Protein 3S6G (pdb70)

B-factor: mean 82.11, std 34.6, range [12.74, 458.79]

Structure (mmCIF, N/CA/C/O backbone):
data_3S6G
#
_entry.id   3S6G
#
_cell.length_a   113.426
_cell.length_b   117.470
_cell.length_c   149.297
_cell.angle_alpha   90.00
_cell.angle_beta   90.00
_cell.angle_gamma   90.00
#
_symmetry.space_group_name_H-M   'P 21 21 21'
#
loop_
_entity.id
_entity.type
_entity.pdbx_description
1 polymer 'N-acetylglutamate kinase / N-acetylglutamate synthase'
2 non-polymer 'MALONATE ION'
3 non-polymer 1,2-ETHANEDIOL
4 non-polymer 'SULFATE ION'
5 non-polymer 'COENZYME A'
6 water water
#
loop_
_atom_site.group_PDB
_atom_site.id
_atom_site.type_symbol
_atom_site.label_atom_id
_atom_site.label_alt_id
_atom_site.label_comp_id
_atom_site.label_asym_id
_atom_site.label_entity_id
_atom_site.label_seq_id
_atom_site.pdbx_PDB_ins_code
_atom_site.Cartn_x
_atom_site.Cartn_y
_atom_site.Cartn_z
_atom_site.occupancy
_atom_site.B_iso_or_equiv
_atom_site.auth_seq_id
_atom_site.auth_comp_id
_atom_site.auth_asym_id
_atom_site.auth_atom_id
_atom_site.pdbx_PDB_model_num
ATOM 1 N N . ALA A 1 25 ? 47.843 6.339 79.800 1.00 138.66 5 ALA A N 1
ATOM 2 C CA . ALA A 1 25 ? 46.896 5.224 79.833 1.00 135.77 5 ALA A CA 1
ATOM 3 C C . ALA A 1 25 ? 46.309 4.906 78.452 1.00 126.24 5 ALA A C 1
ATOM 4 O O . ALA A 1 25 ? 46.341 3.753 78.022 1.00 115.95 5 ALA A O 1
ATOM 6 N N . PRO A 1 26 ? 45.771 5.929 77.754 1.00 123.30 6 PRO A N 1
ATOM 7 C CA . PRO A 1 26 ? 45.203 5.742 76.412 1.00 121.51 6 PRO A CA 1
ATOM 8 C C . PRO A 1 26 ? 46.163 5.076 75.418 1.00 125.71 6 PRO A C 1
ATOM 9 O O . PRO A 1 26 ? 45.713 4.479 74.436 1.00 119.34 6 PRO A O 1
ATOM 13 N N . GLY A 1 27 ? 47.465 5.189 75.672 1.00 131.56 7 GLY A N 1
ATOM 14 C CA . GLY A 1 27 ? 48.474 4.602 74.807 1.00 127.65 7 GLY A CA 1
ATOM 15 C C . GLY A 1 27 ? 48.503 3.089 74.904 1.00 120.55 7 GLY A C 1
ATOM 16 O O . GLY A 1 27 ? 48.444 2.400 73.890 1.00 120.14 7 GLY A O 1
ATOM 17 N N . VAL A 1 28 ? 48.595 2.571 76.126 1.00 117.13 8 VAL A N 1
ATOM 18 C CA . VAL A 1 28 ? 48.575 1.129 76.359 1.00 113.32 8 VAL A CA 1
ATOM 19 C C . VAL A 1 28 ? 47.178 0.529 76.162 1.00 115.06 8 VAL A C 1
ATOM 20 O O . VAL A 1 28 ? 47.050 -0.592 75.665 1.00 118.04 8 VAL A O 1
ATOM 24 N N . ARG A 1 29 ? 46.147 1.285 76.557 1.00 112.90 9 ARG A N 1
ATOM 25 C CA . ARG A 1 29 ? 44.739 0.854 76.505 1.00 106.97 9 ARG A CA 1
ATOM 26 C C . ARG A 1 29 ? 44.294 0.373 75.114 1.00 100.27 9 ARG A C 1
ATOM 27 O O . ARG A 1 29 ? 43.626 -0.674 74.999 1.00 84.82 9 ARG A O 1
ATOM 35 N N . GLN A 1 30 ? 44.653 1.149 74.082 1.00 99.29 10 GLN A N 1
ATOM 36 C CA . GLN A 1 30 ? 44.511 0.748 72.671 1.00 104.86 10 GLN A CA 1
ATOM 37 C C . GLN A 1 30 ? 45.138 -0.613 72.302 1.00 93.71 10 GLN A C 1
ATOM 38 O O . GLN A 1 30 ? 44.465 -1.467 71.724 1.00 88.99 10 GLN A O 1
ATOM 44 N N . THR A 1 31 ? 46.428 -0.800 72.586 1.00 83.63 11 THR A N 1
ATOM 45 C CA . THR A 1 31 ? 47.077 -2.042 72.187 1.00 90.88 11 THR A CA 1
ATOM 46 C C . THR A 1 31 ? 46.451 -3.216 72.922 1.00 92.15 11 THR A C 1
ATOM 47 O O . THR A 1 31 ? 46.024 -4.182 72.297 1.00 98.11 11 THR A O 1
ATOM 51 N N . ILE A 1 32 ? 46.374 -3.127 74.244 1.00 86.25 12 ILE A N 1
ATOM 52 C CA . ILE A 1 32 ? 45.774 -4.209 75.006 1.00 84.70 12 ILE A CA 1
ATOM 53 C C . ILE A 1 32 ? 44.426 -4.636 74.406 1.00 71.95 12 ILE A C 1
ATOM 54 O O . ILE A 1 32 ? 44.175 -5.826 74.258 1.00 64.33 12 ILE A O 1
ATOM 59 N N . VAL A 1 33 ? 43.582 -3.672 74.037 1.00 67.45 13 VAL A N 1
ATOM 60 C CA . VAL A 1 33 ? 42.319 -3.973 73.358 1.00 66.84 13 VAL A CA 1
ATOM 61 C C . VAL A 1 33 ? 42.491 -4.634 71.976 1.00 68.05 13 VAL A C 1
ATOM 62 O O . VAL A 1 33 ? 41.755 -5.560 71.652 1.00 79.44 13 VAL A O 1
ATOM 66 N N . GLN A 1 34 ? 43.439 -4.177 71.163 1.00 63.86 14 GLN A N 1
ATOM 67 C CA . GLN A 1 34 ? 43.618 -4.786 69.844 1.00 72.55 14 GLN A CA 1
ATOM 68 C C . GLN A 1 34 ? 43.860 -6.284 69.979 1.00 73.24 14 GLN A C 1
ATOM 69 O O . GLN A 1 34 ? 43.175 -7.100 69.357 1.00 78.98 14 GLN A O 1
ATOM 75 N N . LEU A 1 35 ? 44.831 -6.643 70.805 1.00 65.35 15 LEU A N 1
ATOM 76 C CA . LEU A 1 35 ? 45.010 -8.030 71.174 1.00 74.36 15 LEU A CA 1
ATOM 77 C C . LEU A 1 35 ? 43.663 -8.640 71.530 1.00 70.07 15 LEU A C 1
ATOM 78 O O . LEU A 1 35 ? 43.144 -9.497 70.833 1.00 69.22 15 LEU A O 1
ATOM 83 N N . LEU A 1 36 ? 43.102 -8.164 72.627 1.00 67.13 16 LEU A N 1
ATOM 84 C CA . LEU A 1 36 ? 41.893 -8.723 73.185 1.00 62.41 16 LEU A CA 1
ATOM 85 C C . LEU A 1 36 ? 40.732 -8.788 72.209 1.00 55.40 16 LEU A C 1
ATOM 86 O O . LEU A 1 36 ? 39.844 -9.603 72.373 1.00 52.68 16 LEU A O 1
ATOM 91 N N . SER A 1 37 ? 40.741 -7.946 71.189 1.00 51.27 17 SER A N 1
ATOM 92 C CA . SER A 1 37 ? 39.650 -7.948 70.231 1.00 61.67 17 SER A CA 1
ATOM 93 C C . SER A 1 37 ? 39.483 -9.323 69.580 1.00 65.18 17 SER A C 1
ATOM 94 O O . SER A 1 37 ? 38.367 -9.824 69.400 1.00 73.37 17 SER A O 1
ATOM 97 N N . HIS A 1 38 ? 40.602 -9.953 69.259 1.00 56.77 18 HIS A N 1
ATOM 98 C CA . HIS A 1 38 ? 40.562 -11.170 68.479 1.00 52.81 18 HIS A CA 1
ATOM 99 C C . HIS A 1 38 ? 40.574 -12.384 69.366 1.00 63.51 18 HIS A C 1
ATOM 100 O O . HIS A 1 38 ? 40.774 -13.490 68.883 1.00 75.23 18 HIS A O 1
ATOM 115 N N . ARG A 1 40 ? 38.446 -14.874 72.214 1.00 69.95 20 ARG A N 1
ATOM 116 C CA . ARG A 1 40 ? 37.072 -15.331 72.360 1.00 72.92 20 ARG A CA 1
ATOM 117 C C . ARG A 1 40 ? 36.316 -14.473 73.362 1.00 81.75 20 ARG A C 1
ATOM 118 O O . ARG A 1 40 ? 35.142 -14.151 73.157 1.00 89.98 20 ARG A O 1
ATOM 126 N N . ASP A 1 41 ? 36.993 -14.107 74.445 1.00 74.31 21 ASP A N 1
ATOM 127 C CA . ASP A 1 41 ? 36.397 -13.264 75.476 1.00 66.40 21 ASP A CA 1
ATOM 128 C C . ASP A 1 41 ? 36.905 -11.832 75.400 1.00 67.33 21 ASP A C 1
ATOM 129 O O . ASP A 1 41 ? 36.918 -11.121 76.407 1.00 69.16 21 ASP A O 1
ATOM 134 N N . GLY A 1 42 ? 37.334 -11.407 74.217 1.00 61.95 22 GLY A N 1
ATOM 135 C CA . GLY A 1 42 ? 37.840 -10.056 74.058 1.00 65.24 22 GLY A CA 1
ATOM 136 C C . GLY A 1 42 ? 36.820 -8.963 74.344 1.00 63.08 22 GLY A C 1
ATOM 137 O O . GLY A 1 42 ? 37.122 -7.995 75.042 1.00 60.34 22 GLY A O 1
ATOM 138 N N . LYS A 1 43 ? 35.623 -9.128 73.786 1.00 59.03 23 LYS A N 1
ATOM 139 C CA . LYS A 1 43 ? 34.503 -8.234 74.008 1.00 56.84 23 LYS A CA 1
ATOM 140 C C . LYS A 1 43 ? 34.352 -7.853 75.480 1.00 59.38 23 LYS A C 1
ATOM 141 O O . LYS A 1 43 ? 34.548 -6.705 75.845 1.00 65.87 23 LYS A O 1
ATOM 147 N N . GLU A 1 44 ? 34.034 -8.806 76.332 1.00 58.60 24 GLU A N 1
ATOM 148 C CA . GLU A 1 44 ? 33.716 -8.456 77.712 1.00 70.35 24 GLU A CA 1
ATOM 149 C C . GLU A 1 44 ? 34.882 -7.801 78.431 1.00 67.31 24 GLU A C 1
ATOM 150 O O . GLU A 1 44 ? 34.683 -6.914 79.264 1.00 67.84 24 GLU A O 1
ATOM 156 N N . ILE A 1 45 ? 36.100 -8.234 78.122 1.00 68.46 25 ILE A N 1
ATOM 157 C CA . ILE A 1 45 ? 37.275 -7.623 78.742 1.00 54.44 25 ILE A CA 1
ATOM 158 C C . ILE A 1 45 ? 37.434 -6.194 78.225 1.00 48.19 25 ILE A C 1
ATOM 159 O O . ILE A 1 45 ? 37.577 -5.256 79.011 1.00 49.81 25 ILE A O 1
ATOM 164 N N . ARG A 1 46 ? 37.390 -6.021 76.908 1.00 44.25 26 ARG A N 1
ATOM 165 C CA . ARG A 1 46 ? 37.398 -4.676 76.336 1.00 49.63 26 ARG A CA 1
ATOM 166 C C . ARG A 1 46 ? 36.385 -3.766 77.041 1.00 56.90 26 ARG A C 1
ATOM 167 O O . ARG A 1 46 ? 36.590 -2.554 77.133 1.00 64.12 26 ARG A O 1
ATOM 175 N N . GLU A 1 47 ? 35.301 -4.355 77.547 1.00 47.81 27 GLU A N 1
ATOM 176 C CA . GLU A 1 47 ? 34.207 -3.563 78.069 1.00 50.04 27 GLU A CA 1
ATOM 177 C C . GLU A 1 47 ? 34.454 -3.145 79.502 1.00 57.25 27 GLU A C 1
ATOM 178 O O . GLU A 1 47 ? 34.108 -2.029 79.894 1.00 56.57 27 GLU A O 1
ATOM 184 N N . TYR A 1 48 ? 35.072 -4.026 80.280 1.00 54.00 28 TYR A N 1
ATOM 185 C CA . TYR A 1 48 ? 35.526 -3.645 81.611 1.00 52.75 28 TYR A CA 1
ATOM 186 C C . TYR A 1 48 ? 36.525 -2.488 81.529 1.00 59.29 28 TYR A C 1
ATOM 187 O O . TYR A 1 48 ? 36.481 -1.554 82.338 1.00 67.2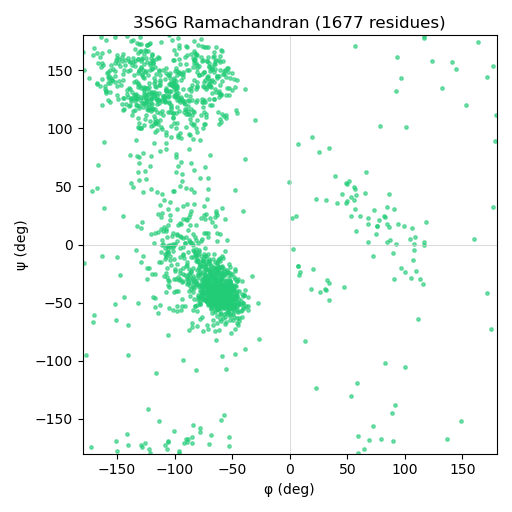3 28 TYR A O 1
ATOM 196 N N . LEU A 1 49 ? 37.430 -2.566 80.554 1.00 54.10 29 LEU A N 1
ATOM 197 C CA . LEU A 1 49 ? 38.496 -1.581 80.399 1.00 61.70 29 LEU A CA 1
ATOM 198 C C . LEU A 1 49 ? 37.967 -0.180 80.128 1.00 69.23 29 LEU A C 1
ATOM 199 O O . LEU A 1 49 ? 38.332 0.779 80.807 1.00 80.68 29 LEU A O 1
ATOM 204 N N . HIS A 1 50 ? 37.118 -0.069 79.122 1.00 61.67 30 HIS A N 1
ATOM 205 C CA . HIS A 1 50 ? 36.469 1.186 78.810 1.00 62.72 30 HIS A CA 1
ATOM 206 C C . HIS A 1 50 ? 35.691 1.714 80.007 1.00 63.97 30 HIS A C 1
ATOM 207 O O . HIS A 1 50 ? 35.647 2.917 80.253 1.00 67.69 30 HIS A O 1
ATOM 214 N N . ARG A 1 51 ? 35.076 0.810 80.752 1.00 56.92 31 ARG A N 1
ATOM 215 C CA . ARG A 1 51 ? 34.308 1.214 81.915 1.00 61.68 31 ARG A CA 1
ATOM 216 C C . ARG A 1 51 ? 35.203 1.929 82.915 1.00 63.55 31 ARG A C 1
ATOM 217 O O . ARG A 1 51 ? 34.805 2.917 83.525 1.00 70.08 31 ARG A O 1
ATOM 225 N N . PHE A 1 52 ? 36.424 1.431 83.059 1.00 64.21 32 PHE A N 1
ATOM 226 C CA . PHE A 1 52 ? 37.344 1.964 84.038 1.00 64.69 32 PHE A CA 1
ATOM 227 C C . PHE A 1 52 ? 38.536 2.655 83.397 1.00 82.48 32 PHE A C 1
ATOM 228 O O . PHE A 1 52 ? 39.643 2.621 83.930 1.00 89.93 32 PHE A O 1
ATOM 236 N N . SER A 1 53 ? 38.312 3.296 82.259 1.00 89.04 33 SER A N 1
ATOM 237 C CA . SER A 1 53 ? 39.411 3.946 81.560 1.00 99.91 33 SER A CA 1
ATOM 238 C C . SER A 1 53 ? 39.814 5.275 82.207 1.00 104.46 33 SER A C 1
ATOM 239 O O . SER A 1 53 ? 40.844 5.860 81.863 1.00 103.76 33 SER A O 1
ATOM 242 N N . GLY A 1 54 ? 39.018 5.748 83.158 1.00 103.03 34 GLY A N 1
ATOM 243 C CA . GLY A 1 54 ? 39.293 7.048 83.725 1.00 100.68 34 GLY A CA 1
ATOM 244 C C . GLY A 1 54 ? 39.008 7.245 85.196 1.00 106.31 34 GLY A C 1
ATOM 245 O O . GLY A 1 54 ? 37.903 6.988 85.678 1.00 100.23 34 GLY A O 1
ATOM 246 N N . ILE A 1 55 ? 40.035 7.711 85.898 1.00 117.96 35 ILE A N 1
ATOM 247 C CA . ILE A 1 55 ? 39.904 8.369 87.206 1.00 128.05 35 ILE A CA 1
ATOM 248 C C . ILE A 1 55 ? 38.908 7.776 88.209 1.00 126.76 35 ILE A C 1
ATOM 249 O O . ILE A 1 55 ? 38.266 8.504 88.972 1.00 128.92 35 ILE A O 1
ATOM 254 N N . ASP A 1 56 ? 38.801 6.456 88.214 1.00 105.92 36 ASP A N 1
ATOM 255 C CA . ASP A 1 56 ? 38.047 5.747 89.232 1.00 97.32 36 ASP A CA 1
ATOM 256 C C . ASP A 1 56 ? 38.540 4.311 89.181 1.00 88.77 36 ASP A C 1
ATOM 257 O O . ASP A 1 56 ? 37.808 3.358 89.447 1.00 89.20 36 ASP A O 1
ATOM 262 N N . GLN A 1 57 ? 39.813 4.175 88.830 1.00 78.15 37 GLN A N 1
ATOM 263 C CA . GLN A 1 57 ? 40.399 2.878 88.577 1.00 58.73 37 GLN A CA 1
ATOM 264 C C . GLN A 1 57 ? 40.262 1.998 89.800 1.00 51.68 37 GLN A C 1
ATOM 265 O O . GLN A 1 57 ? 40.211 0.777 89.679 1.00 55.59 37 GLN A O 1
ATOM 271 N N . GLU A 1 58 ? 40.181 2.602 90.979 1.00 40.31 38 GLU A N 1
ATOM 272 C CA . GLU A 1 58 ? 40.044 1.798 92.197 1.00 45.36 38 GLU A CA 1
ATOM 273 C C . GLU A 1 58 ? 38.583 1.379 92.503 1.00 49.21 38 GLU A C 1
ATOM 274 O O . GLU A 1 58 ? 38.293 0.838 93.572 1.00 48.67 38 GLU A O 1
ATOM 280 N N . ARG A 1 59 ? 37.663 1.614 91.574 1.00 42.32 39 ARG A N 1
ATOM 281 C CA . ARG A 1 59 ? 36.268 1.257 91.829 1.00 44.57 39 ARG A CA 1
ATOM 282 C C . ARG A 1 59 ? 35.873 0.051 91.015 1.00 48.94 39 ARG A C 1
ATOM 283 O O . ARG A 1 59 ? 34.696 -0.292 90.925 1.00 58.21 39 ARG A O 1
ATOM 291 N N . PHE A 1 60 ? 36.889 -0.595 90.441 1.00 39.22 40 PHE A N 1
ATOM 292 C CA . PHE A 1 60 ? 36.725 -1.836 89.715 1.00 42.40 40 PHE A CA 1
ATOM 293 C C . PHE A 1 60 ? 36.318 -2.993 90.623 1.00 48.93 40 PHE A C 1
ATOM 294 O O . PHE A 1 60 ? 35.266 -3.592 90.414 1.00 44.19 40 PHE A O 1
ATOM 302 N N . ALA A 1 61 ? 37.133 -3.303 91.631 1.00 39.85 41 ALA A N 1
ATOM 303 C CA . ALA A 1 61 ? 36.893 -4.514 92.405 1.00 40.85 41 ALA A CA 1
ATOM 304 C C . ALA A 1 61 ? 37.516 -4.482 93.773 1.00 44.38 41 ALA A C 1
ATOM 305 O O . ALA A 1 61 ? 38.640 -4.030 93.926 1.00 56.22 41 ALA A O 1
ATOM 307 N N . VAL A 1 62 ? 36.784 -4.971 94.768 1.00 48.57 42 VAL A N 1
ATOM 308 C CA . VAL A 1 62 ? 37.388 -5.337 96.043 1.00 47.77 42 VAL A CA 1
ATOM 309 C C . VAL A 1 62 ? 37.471 -6.852 96.086 1.00 55.39 42 VAL A C 1
ATOM 310 O O . VAL A 1 62 ? 36.460 -7.536 95.941 1.00 52.05 42 VAL A O 1
ATOM 314 N N . ILE A 1 63 ? 38.683 -7.366 96.271 1.00 59.30 43 ILE A N 1
ATOM 315 C CA . ILE A 1 63 ? 38.947 -8.801 96.254 1.00 50.98 43 ILE A CA 1
ATOM 316 C C . ILE A 1 63 ? 39.414 -9.254 97.619 1.00 53.59 43 ILE A C 1
ATOM 317 O O . ILE A 1 63 ? 40.477 -8.842 98.099 1.00 52.84 43 ILE A O 1
ATOM 322 N N . LYS A 1 64 ? 38.589 -10.078 98.252 1.00 50.11 44 LYS A N 1
ATOM 323 C CA . LYS A 1 64 ? 38.908 -10.644 99.551 1.00 58.86 44 LYS A CA 1
ATOM 324 C C . LYS A 1 64 ? 39.559 -12.030 99.387 1.00 69.16 44 LYS A C 1
ATOM 325 O O . LYS A 1 64 ? 39.020 -12.922 98.717 1.00 65.00 44 LYS A O 1
ATOM 331 N N . VAL A 1 65 ? 40.721 -12.217 99.996 1.00 64.05 45 VAL A N 1
ATOM 332 C CA . VAL A 1 65 ? 41.351 -13.516 99.938 1.00 63.80 45 VAL A CA 1
ATOM 333 C C . VAL A 1 65 ? 41.418 -14.156 101.318 1.00 68.77 45 VAL A C 1
ATOM 334 O O . VAL A 1 65 ? 41.933 -13.559 102.275 1.00 63.61 45 VAL A O 1
ATOM 338 N N . GLY A 1 66 ? 40.870 -15.370 101.415 1.00 75.80 46 GLY A N 1
ATOM 339 C CA . GLY A 1 66 ? 40.961 -16.154 102.636 1.00 84.89 46 GLY A CA 1
ATOM 340 C C . GLY A 1 66 ? 42.398 -16.519 103.005 1.00 94.48 46 GLY A C 1
ATOM 341 O O . GLY A 1 66 ? 43.246 -16.757 102.132 1.00 90.24 46 GLY A O 1
ATOM 342 N N . GLY A 1 67 ? 42.673 -16.564 104.306 1.00 100.59 47 GLY A N 1
ATOM 343 C CA . GLY A 1 67 ? 43.996 -16.910 104.805 1.00 98.46 47 GLY A CA 1
ATOM 344 C C . GLY A 1 67 ? 44.633 -18.100 104.108 1.00 91.93 47 GLY A C 1
ATOM 345 O O . GLY A 1 67 ? 45.797 -18.048 103.715 1.00 91.16 47 GLY A O 1
ATOM 346 N N . ALA A 1 68 ? 43.866 -19.175 103.951 1.00 88.65 48 ALA A N 1
ATOM 347 C CA . ALA A 1 68 ? 44.373 -20.386 103.310 1.00 87.35 48 ALA A CA 1
ATOM 348 C C . ALA A 1 68 ? 45.069 -20.070 101.996 1.00 94.20 48 ALA A C 1
ATOM 349 O O . ALA A 1 68 ? 46.269 -20.260 101.862 1.00 107.32 48 ALA A O 1
ATOM 351 N N . VAL A 1 69 ? 44.307 -19.578 101.031 1.00 89.06 49 VAL A N 1
ATOM 352 C CA . VAL A 1 69 ? 44.817 -19.342 99.690 1.00 81.24 49 VAL A CA 1
ATOM 353 C C . VAL A 1 69 ? 46.240 -18.764 99.662 1.00 77.80 49 VAL A C 1
ATOM 354 O O . VAL A 1 69 ? 47.060 -19.218 98.863 1.00 82.35 49 VAL A O 1
ATOM 358 N N . ILE A 1 70 ? 46.550 -17.788 100.521 1.00 70.98 50 ILE A N 1
ATOM 359 C CA . ILE A 1 70 ? 47.901 -17.211 100.517 1.00 83.34 50 ILE A CA 1
ATOM 360 C C . ILE A 1 70 ? 48.930 -18.247 100.994 1.00 101.43 50 ILE A C 1
ATOM 361 O O . ILE A 1 70 ? 50.083 -18.264 100.543 1.00 106.00 50 ILE A O 1
ATOM 366 N N . GLN A 1 71 ? 48.494 -19.114 101.904 1.00 103.89 51 GLN A N 1
ATOM 367 C CA . GLN A 1 71 ? 49.308 -20.222 102.389 1.00 102.68 51 GLN A CA 1
ATOM 368 C C . GLN A 1 71 ? 49.528 -21.253 101.283 1.00 94.98 51 GLN A C 1
ATOM 369 O O . GLN A 1 71 ? 50.663 -21.592 100.936 1.00 89.27 51 GLN A O 1
ATOM 375 N N . ASP A 1 72 ? 48.436 -21.744 100.718 1.00 87.21 52 ASP A N 1
ATOM 376 C CA . ASP A 1 72 ? 48.534 -22.836 99.773 1.00 94.34 52 ASP A CA 1
ATOM 377 C C . ASP A 1 72 ? 48.931 -22.356 98.385 1.00 100.89 52 ASP A C 1
ATOM 378 O O . ASP A 1 72 ? 50.061 -22.599 97.946 1.00 108.53 52 ASP A O 1
ATOM 383 N N . ASP A 1 73 ? 48.024 -21.656 97.709 1.00 92.62 53 ASP A N 1
ATOM 384 C CA . ASP A 1 73 ? 48.271 -21.239 96.332 1.00 90.75 53 ASP A CA 1
ATOM 385 C C . ASP A 1 73 ? 48.712 -19.784 96.162 1.00 84.55 53 ASP A C 1
ATOM 386 O O . ASP A 1 73 ? 48.210 -19.087 95.293 1.00 87.84 53 ASP A O 1
ATOM 391 N N . LEU A 1 74 ? 49.654 -19.328 96.980 1.00 82.36 54 LEU A N 1
ATOM 392 C CA . LEU A 1 74 ? 50.242 -18.001 96.796 1.00 82.85 54 LEU A CA 1
ATOM 393 C C . LEU A 1 74 ? 50.593 -17.764 95.324 1.00 84.06 54 LEU A C 1
ATOM 394 O O . LEU A 1 74 ? 50.171 -16.768 94.735 1.00 88.65 54 LEU A O 1
ATOM 399 N N . PRO A 1 75 ? 51.348 -18.692 94.717 1.00 79.42 55 PRO A N 1
ATOM 400 C CA . PRO A 1 75 ? 51.844 -18.517 93.348 1.00 75.14 55 PRO A CA 1
ATOM 401 C C . PRO A 1 75 ? 50.738 -18.338 92.316 1.00 70.00 55 PRO A C 1
ATOM 402 O O . PRO A 1 75 ? 50.940 -17.610 91.351 1.00 72.38 55 PRO A O 1
ATOM 406 N N . GLY A 1 76 ? 49.601 -19.001 92.504 1.00 62.87 56 GLY A N 1
ATOM 407 C CA . GLY A 1 76 ? 48.473 -18.858 91.591 1.00 63.10 56 GLY A CA 1
ATOM 408 C C . GLY A 1 76 ? 47.676 -17.584 91.846 1.00 73.70 56 GLY A C 1
ATOM 409 O O . GLY A 1 76 ? 47.353 -16.844 90.917 1.00 70.12 56 GLY A O 1
ATOM 410 N N . LEU A 1 77 ? 47.358 -17.345 93.119 1.00 75.04 57 LEU A N 1
ATOM 411 C CA . LEU A 1 77 ? 46.794 -16.086 93.584 1.00 67.29 57 LEU A CA 1
ATOM 412 C C . LEU A 1 77 ? 47.488 -14.902 92.923 1.00 67.71 57 LEU A C 1
ATOM 413 O O . LEU A 1 77 ? 46.832 -14.057 92.283 1.00 62.33 57 LEU A O 1
ATOM 418 N N . ALA A 1 78 ? 48.813 -14.855 93.093 1.00 56.06 58 ALA A N 1
ATOM 419 C CA . ALA A 1 78 ? 49.649 -13.799 92.533 1.00 55.71 58 ALA A CA 1
ATOM 420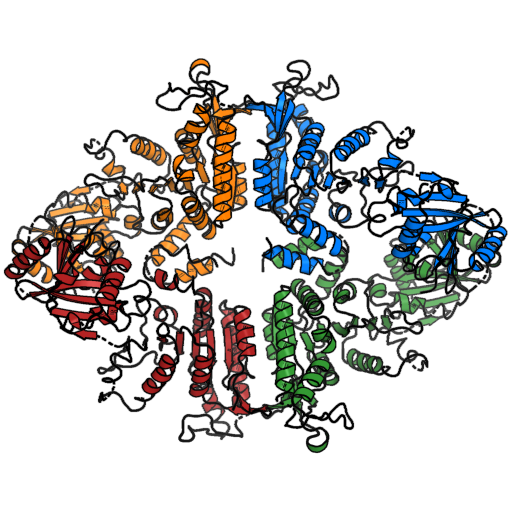 C C . ALA A 1 78 ? 49.485 -13.675 91.016 1.00 61.09 58 ALA A C 1
ATOM 421 O O . ALA A 1 78 ? 49.367 -12.573 90.489 1.00 54.96 58 ALA A O 1
ATOM 423 N N . SER A 1 79 ? 49.479 -14.803 90.313 1.00 65.60 59 SER A N 1
ATOM 424 C CA . SER A 1 79 ? 49.339 -14.769 88.861 1.00 70.50 59 SER A CA 1
ATOM 425 C C . SER A 1 79 ? 47.958 -14.259 88.411 1.00 69.47 59 SER A C 1
ATOM 426 O O . SER A 1 79 ? 47.851 -13.524 87.431 1.00 73.93 59 SER A O 1
ATOM 429 N N . ALA A 1 80 ? 46.911 -14.668 89.117 1.00 62.44 60 ALA A N 1
ATOM 430 C CA . ALA A 1 80 ? 45.565 -14.153 88.884 1.00 60.17 60 ALA A CA 1
ATOM 431 C C . ALA A 1 80 ? 45.529 -12.626 89.000 1.00 63.23 60 ALA A C 1
ATOM 432 O O . ALA A 1 80 ? 45.229 -11.913 88.034 1.00 60.67 60 ALA A O 1
ATOM 434 N N . LEU A 1 81 ? 45.840 -12.130 90.190 1.00 51.75 61 LEU A N 1
ATOM 435 C CA . LEU A 1 81 ? 45.880 -10.694 90.417 1.00 52.90 61 LEU A CA 1
ATOM 436 C C . LEU A 1 81 ? 46.732 -9.948 89.391 1.00 56.31 61 LEU A C 1
ATOM 437 O O . LEU A 1 81 ? 46.407 -8.819 88.999 1.00 61.78 61 LEU A O 1
ATOM 442 N N . ALA A 1 82 ? 47.813 -10.582 88.952 1.00 49.57 62 ALA A N 1
ATOM 443 C CA . ALA A 1 82 ? 48.743 -9.947 88.031 1.00 47.93 62 ALA A CA 1
ATOM 444 C C . ALA A 1 82 ? 48.234 -10.021 86.616 1.00 56.65 62 ALA A C 1
ATOM 445 O O . ALA A 1 82 ? 48.759 -9.362 85.725 1.00 65.84 62 ALA A O 1
ATOM 447 N N . PHE A 1 83 ? 47.220 -10.842 86.394 1.00 61.88 63 PHE A N 1
ATOM 448 C CA . PHE A 1 83 ? 46.612 -10.902 85.072 1.00 61.01 63 PHE A CA 1
ATOM 449 C C . PHE A 1 83 ? 45.693 -9.697 84.916 1.00 57.83 63 PHE A C 1
ATOM 450 O O . PHE A 1 83 ? 45.757 -8.957 83.914 1.00 49.78 63 PHE A O 1
ATOM 458 N N . LEU A 1 84 ? 44.846 -9.508 85.927 1.00 51.84 64 LEU A N 1
ATOM 459 C CA . LEU A 1 84 ? 43.951 -8.371 85.982 1.00 51.05 64 LEU A CA 1
ATOM 460 C C . LEU A 1 84 ? 44.763 -7.105 85.817 1.00 54.18 64 LEU A C 1
ATOM 461 O O . LEU A 1 84 ? 44.400 -6.224 85.051 1.00 58.27 64 LEU A O 1
ATOM 466 N N . GLN A 1 85 ? 45.872 -7.014 86.538 1.00 46.93 65 GLN A N 1
ATOM 467 C CA . GLN A 1 85 ? 46.645 -5.789 86.495 1.00 50.25 65 GLN A CA 1
ATOM 468 C C . GLN A 1 85 ? 47.325 -5.616 85.127 1.00 52.36 65 GLN A C 1
ATOM 469 O O . GLN A 1 85 ? 47.431 -4.506 84.616 1.00 54.00 65 GLN A O 1
ATOM 475 N N . THR A 1 86 ? 47.752 -6.700 84.498 1.00 50.35 66 THR A N 1
ATOM 476 C CA . THR A 1 86 ? 48.398 -6.511 83.209 1.00 63.70 66 THR A CA 1
ATOM 477 C C . THR A 1 86 ? 47.426 -6.009 82.131 1.00 75.61 66 THR A C 1
ATOM 478 O O . THR A 1 86 ? 47.848 -5.323 81.199 1.00 80.81 66 THR A O 1
ATOM 482 N N . VAL A 1 87 ? 46.134 -6.316 82.257 1.00 71.02 67 VAL A N 1
ATOM 483 C CA . VAL A 1 87 ? 45.184 -5.808 81.264 1.00 70.11 67 VAL A CA 1
ATOM 484 C C . VAL A 1 87 ? 44.690 -4.394 81.547 1.00 69.21 67 VAL A C 1
ATOM 485 O O . VAL A 1 87 ? 44.047 -3.797 80.693 1.00 83.13 67 VAL A O 1
ATOM 489 N N . GLY A 1 88 ? 44.981 -3.861 82.732 1.00 56.73 68 GLY A N 1
ATOM 490 C CA . GLY A 1 88 ? 44.591 -2.499 83.065 1.00 46.52 68 GLY A CA 1
ATOM 491 C C . GLY A 1 88 ? 43.614 -2.367 84.218 1.00 57.89 68 GLY A C 1
ATOM 492 O O . GLY A 1 88 ? 43.207 -1.261 84.569 1.00 72.95 68 GLY A O 1
ATOM 493 N N . LEU A 1 89 ? 43.246 -3.492 84.823 1.00 56.78 69 LEU A N 1
ATOM 494 C CA . LEU A 1 89 ? 42.300 -3.505 85.940 1.00 55.17 69 LEU A CA 1
ATOM 495 C C . LEU A 1 89 ? 42.977 -3.557 87.308 1.00 68.93 69 LEU A C 1
ATOM 496 O O . LEU A 1 89 ? 43.672 -4.521 87.626 1.00 77.06 69 LEU A O 1
ATOM 501 N N . THR A 1 90 ? 42.757 -2.537 88.132 1.00 64.24 70 THR A N 1
ATOM 502 C CA . THR A 1 90 ? 43.438 -2.499 89.416 1.00 57.64 70 THR A CA 1
ATOM 503 C C . THR A 1 90 ? 42.549 -2.887 90.591 1.00 50.49 70 THR A C 1
ATOM 504 O O . THR A 1 90 ? 41.745 -2.102 91.067 1.00 59.87 70 THR A O 1
ATOM 508 N N . PRO A 1 91 ? 42.709 -4.123 91.069 1.00 54.67 71 PRO A N 1
ATOM 509 C CA . PRO A 1 91 ? 41.911 -4.652 92.175 1.00 47.91 71 PRO A CA 1
ATOM 510 C C . PRO A 1 91 ? 42.338 -3.990 93.465 1.00 44.76 71 PRO A C 1
ATOM 511 O O . PRO A 1 91 ? 43.435 -3.460 93.546 1.00 46.75 71 PRO A O 1
ATOM 515 N N . VAL A 1 92 ? 41.462 -3.990 94.454 1.00 40.38 72 VAL A N 1
ATOM 516 C CA . VAL A 1 92 ? 41.831 -3.542 95.771 1.00 45.72 72 VAL A CA 1
ATOM 517 C C . VAL A 1 92 ? 41.706 -4.786 96.602 1.00 56.19 72 VAL A C 1
ATOM 518 O O . VAL A 1 92 ? 40.595 -5.221 96.878 1.00 66.30 72 VAL A O 1
ATOM 522 N N . VAL A 1 93 ? 42.841 -5.365 96.983 1.00 60.71 73 VAL A N 1
ATOM 523 C CA . VAL A 1 93 ? 42.887 -6.686 97.624 1.00 59.11 73 VAL A CA 1
ATOM 524 C C . VAL A 1 93 ? 43.005 -6.618 99.147 1.00 59.37 73 VAL A C 1
ATOM 525 O O . VAL A 1 93 ? 43.785 -5.836 99.676 1.00 66.76 73 VAL A O 1
ATOM 529 N N . VAL A 1 94 ? 42.222 -7.434 99.846 1.00 55.48 74 VAL A N 1
ATOM 530 C CA . VAL A 1 94 ? 42.237 -7.448 101.308 1.00 60.57 74 VAL A CA 1
ATOM 531 C C . VAL A 1 94 ? 42.476 -8.861 101.781 1.00 67.92 74 VAL A C 1
ATOM 532 O O . VAL A 1 94 ? 41.836 -9.789 101.295 1.00 79.29 74 VAL A O 1
ATOM 536 N N . HIS A 1 95 ? 43.374 -9.030 102.743 1.00 72.20 75 HIS A N 1
ATOM 537 C CA . HIS A 1 95 ? 43.692 -10.356 103.256 1.00 73.06 75 HIS A CA 1
ATOM 538 C C . HIS A 1 95 ? 43.797 -10.321 104.770 1.00 82.92 75 HIS A C 1
ATOM 539 O O . HIS A 1 95 ? 44.098 -9.279 105.355 1.00 73.72 75 HIS A O 1
ATOM 546 N N . GLY A 1 96 ? 43.551 -11.464 105.403 1.00 98.33 76 GLY A N 1
ATOM 547 C CA . GLY A 1 96 ? 43.644 -11.565 106.849 1.00 106.19 76 GLY A CA 1
ATOM 548 C C . GLY A 1 96 ? 44.350 -12.831 107.296 1.00 111.87 76 GLY A C 1
ATOM 549 O O . GLY A 1 96 ? 43.838 -13.551 108.158 1.00 111.60 76 GLY A O 1
ATOM 550 N N . GLY A 1 97 ? 45.520 -13.087 106.705 1.00 112.45 77 GLY A N 1
ATOM 551 C CA . GLY A 1 97 ? 46.329 -14.275 106.959 1.00 120.97 77 GLY A CA 1
ATOM 552 C C . GLY A 1 97 ? 45.844 -15.314 107.964 1.00 128.41 77 GLY A C 1
ATOM 553 O O . GLY A 1 97 ? 46.599 -15.695 108.859 1.00 131.51 77 GLY A O 1
ATOM 554 N N . GLY A 1 98 ? 44.611 -15.800 107.786 1.00 126.79 78 GLY A N 1
ATOM 555 C CA . GLY A 1 98 ? 43.950 -16.703 108.724 1.00 120.07 78 GLY A CA 1
ATOM 556 C C . GLY A 1 98 ? 44.779 -17.788 109.405 1.00 117.45 78 GLY A C 1
ATOM 557 O O . GLY A 1 98 ? 45.320 -17.570 110.492 1.00 112.11 78 GLY A O 1
ATOM 558 N N . PRO A 1 99 ? 44.864 -18.978 108.779 1.00 114.48 79 PRO A N 1
ATOM 559 C CA . PRO A 1 99 ? 45.541 -20.164 109.328 1.00 112.53 79 PRO A CA 1
ATOM 560 C C . PRO A 1 99 ? 46.990 -19.945 109.787 1.00 116.72 79 PRO A C 1
ATOM 561 O O . PRO A 1 99 ? 47.356 -20.416 110.868 1.00 117.85 79 PRO A O 1
ATOM 565 N N . GLN A 1 100 ? 47.802 -19.256 108.989 1.00 117.75 80 GLN A N 1
ATOM 566 C CA . GLN A 1 100 ? 49.208 -19.049 109.342 1.00 117.30 80 GLN A CA 1
ATOM 567 C C . GLN A 1 100 ? 49.351 -18.172 110.582 1.00 108.74 80 GLN A C 1
ATOM 568 O O . GLN A 1 100 ? 50.372 -18.190 111.265 1.00 109.42 80 GLN A O 1
ATOM 574 N N . LEU A 1 101 ? 48.319 -17.399 110.870 1.00 102.08 81 LEU A N 1
ATOM 575 C CA . LEU A 1 101 ? 48.313 -16.581 112.069 1.00 103.33 81 LEU A CA 1
ATOM 576 C C . LEU A 1 101 ? 47.870 -17.426 113.272 1.00 108.63 81 LEU A C 1
ATOM 577 O O . LEU A 1 101 ? 48.506 -17.406 114.334 1.00 102.95 81 LEU A O 1
ATOM 582 N N . ASP A 1 102 ? 46.785 -18.178 113.089 1.00 112.11 82 ASP A N 1
ATOM 583 C CA . ASP A 1 102 ? 46.301 -19.099 114.112 1.00 112.69 82 ASP A CA 1
ATOM 584 C C . ASP A 1 102 ? 47.467 -19.866 114.697 1.00 111.86 82 ASP A C 1
ATOM 585 O O . ASP A 1 102 ? 47.634 -19.916 115.910 1.00 123.29 82 ASP A O 1
ATOM 590 N N . ALA A 1 103 ? 48.281 -20.454 113.826 1.00 100.80 83 ALA A N 1
ATOM 591 C CA . ALA A 1 103 ? 49.459 -21.193 114.263 1.00 97.75 83 ALA A CA 1
ATOM 592 C C . ALA A 1 103 ? 50.485 -20.294 114.956 1.00 98.96 83 ALA A C 1
ATOM 593 O O . ALA A 1 103 ? 51.056 -20.674 115.976 1.00 97.75 83 ALA A O 1
ATOM 595 N N . ALA A 1 104 ? 50.715 -19.105 114.404 1.00 104.68 84 ALA A N 1
ATOM 596 C CA . ALA A 1 104 ? 51.666 -18.149 114.982 1.00 109.03 84 ALA A CA 1
ATOM 597 C C . ALA A 1 104 ? 51.287 -17.751 116.409 1.00 109.19 84 ALA A C 1
ATOM 598 O O . ALA A 1 104 ? 52.154 -17.441 117.234 1.00 104.12 84 ALA A O 1
ATOM 600 N N . LEU A 1 105 ? 49.984 -17.755 116.684 1.00 108.35 85 LEU A N 1
ATOM 601 C CA . LEU A 1 105 ? 49.467 -17.444 118.013 1.00 106.67 85 LEU A CA 1
ATOM 602 C C . LEU A 1 105 ? 49.561 -18.661 118.931 1.00 108.58 85 LEU A C 1
ATOM 603 O O . LEU A 1 105 ? 49.799 -18.527 120.133 1.00 108.67 85 LEU A O 1
ATOM 608 N N . GLU A 1 106 ? 49.373 -19.848 118.359 1.00 112.59 86 GLU A N 1
ATOM 609 C CA . GLU A 1 106 ? 49.700 -21.088 119.057 1.00 121.53 86 GLU A CA 1
ATOM 610 C C . GLU A 1 106 ? 51.201 -21.147 119.327 1.00 121.46 86 GLU A C 1
ATOM 611 O O . GLU A 1 106 ? 51.651 -21.848 120.230 1.00 122.33 86 GLU A O 1
ATOM 617 N N . ALA A 1 107 ? 51.970 -20.410 118.531 1.00 120.20 87 ALA A N 1
ATOM 618 C CA . ALA A 1 107 ? 53.402 -20.279 118.755 1.00 123.49 87 ALA A CA 1
ATOM 619 C C . ALA A 1 107 ? 53.659 -19.571 120.077 1.00 130.62 87 ALA A C 1
ATOM 620 O O . ALA A 1 107 ? 53.896 -20.221 121.091 1.00 135.25 87 ALA A O 1
ATOM 622 N N . ALA A 1 108 ? 53.599 -18.240 120.067 1.00 132.35 88 ALA A N 1
ATOM 623 C CA . ALA A 1 108 ? 53.884 -17.442 121.261 1.00 132.45 88 ALA A CA 1
ATOM 624 C C . ALA A 1 108 ? 52.927 -17.767 122.407 1.00 135.70 88 ALA A C 1
ATOM 625 O O . ALA A 1 108 ? 53.162 -17.381 123.558 1.00 130.00 88 ALA A O 1
ATOM 627 N N . ASP A 1 109 ? 51.849 -18.471 122.066 1.00 143.29 89 ASP A N 1
ATOM 628 C CA . ASP A 1 109 ? 50.858 -18.948 123.030 1.00 153.38 89 ASP A CA 1
ATOM 629 C C . ASP A 1 109 ? 49.721 -17.957 123.277 1.00 163.30 89 ASP A C 1
ATOM 630 O O . ASP A 1 109 ? 49.563 -16.968 122.555 1.00 157.77 89 ASP A O 1
ATOM 635 N N . ILE A 1 110 ? 48.930 -18.254 124.306 1.00 176.09 90 ILE A N 1
ATOM 636 C CA . ILE A 1 110 ? 47.764 -17.457 124.688 1.00 181.70 90 ILE A CA 1
ATOM 637 C C . ILE A 1 110 ? 46.732 -17.293 123.555 1.00 183.44 90 ILE A C 1
ATOM 638 O O . ILE A 1 110 ? 46.272 -16.182 123.289 1.00 181.63 90 ILE A O 1
ATOM 643 N N . PRO A 1 111 ? 46.368 -18.403 122.880 1.00 186.54 91 PRO A N 1
ATOM 644 C CA . PRO A 1 111 ? 45.370 -18.350 121.811 1.00 181.86 91 PRO A CA 1
ATOM 645 C C . PRO A 1 111 ? 44.147 -19.218 122.109 1.00 177.07 91 PRO A C 1
ATOM 646 O O . PRO A 1 111 ? 44.286 -20.437 122.213 1.00 181.15 91 PRO A O 1
ATOM 650 N N . THR A 1 112 ? 42.971 -18.608 122.233 1.00 167.97 92 THR A N 1
ATOM 651 C CA . THR A 1 112 ? 41.736 -19.366 122.430 1.00 163.12 92 THR A CA 1
ATOM 652 C C . THR A 1 112 ? 40.513 -18.463 122.314 1.00 156.16 92 THR A C 1
ATOM 653 O O . THR A 1 112 ? 39.719 -18.583 121.382 1.00 149.64 92 THR A O 1
ATOM 657 N N . GLU A 1 113 ? 40.397 -17.554 123.279 1.00 157.00 93 GLU A N 1
ATOM 658 C CA . GLU A 1 113 ? 39.222 -16.705 123.505 1.00 154.18 93 GLU A CA 1
ATOM 659 C C . GLU A 1 113 ? 38.378 -16.318 122.282 1.00 154.38 93 GLU A C 1
ATOM 660 O O . GLU A 1 113 ? 38.781 -15.487 121.468 1.00 151.48 93 GLU A O 1
ATOM 666 N N . ARG A 1 114 ? 37.195 -16.918 122.180 1.00 159.29 94 ARG A N 1
ATOM 667 C CA . ARG A 1 114 ? 36.201 -16.542 121.178 1.00 164.36 94 ARG A CA 1
ATOM 668 C C . ARG A 1 114 ? 34.894 -16.222 121.886 1.00 170.32 94 ARG A C 1
ATOM 669 O O . ARG A 1 114 ? 33.891 -16.904 121.679 1.00 169.45 94 ARG A O 1
ATOM 677 N N . VAL A 1 115 ? 34.905 -15.189 122.722 1.00 176.63 95 VAL A N 1
ATOM 678 C CA . VAL A 1 115 ? 33.753 -14.881 123.567 1.00 180.98 95 VAL A CA 1
ATOM 679 C C . VAL A 1 115 ? 32.466 -14.608 122.776 1.00 182.76 95 VAL A C 1
ATOM 680 O O . VAL A 1 115 ? 31.758 -15.544 122.402 1.00 184.46 95 VAL A O 1
ATOM 684 N N . ASP A 1 116 ? 32.172 -13.335 122.524 1.00 180.28 96 ASP A N 1
ATOM 685 C CA . ASP A 1 116 ? 30.896 -12.939 121.921 1.00 175.45 96 ASP A CA 1
ATOM 686 C C . ASP A 1 116 ? 30.505 -13.773 120.697 1.00 165.20 96 ASP A C 1
ATOM 687 O O . ASP A 1 116 ? 29.888 -14.832 120.820 1.00 161.70 96 ASP A O 1
ATOM 692 N N . GLY A 1 117 ? 30.848 -13.272 119.517 1.00 157.86 97 GLY A N 1
ATOM 693 C CA . GLY A 1 117 ? 30.615 -13.996 118.282 1.00 149.84 97 GLY A CA 1
ATOM 694 C C . GLY A 1 117 ? 31.909 -14.014 117.501 1.00 142.60 97 GLY A C 1
ATOM 695 O O . GLY A 1 117 ? 32.079 -14.782 116.554 1.00 136.48 97 GLY A O 1
ATOM 696 N N . LEU A 1 118 ? 32.828 -13.149 117.920 1.00 141.19 98 LEU A N 1
ATOM 697 C CA . LEU A 1 118 ? 34.140 -13.043 117.301 1.00 137.28 98 LEU A CA 1
ATOM 698 C C . LEU A 1 118 ? 35.234 -13.527 118.242 1.00 132.10 98 LEU A C 1
ATOM 699 O O . LEU A 1 118 ? 34.980 -13.835 119.406 1.00 129.94 98 LEU A O 1
ATOM 704 N N . ARG A 1 119 ? 36.453 -13.585 117.717 1.00 130.51 99 ARG A N 1
ATOM 705 C CA . ARG A 1 119 ? 37.638 -13.805 118.527 1.00 130.49 99 ARG A CA 1
ATOM 706 C C . ARG A 1 119 ? 37.884 -12.565 119.372 1.00 126.21 99 ARG A C 1
ATOM 707 O O . ARG A 1 119 ? 37.487 -11.462 118.992 1.00 117.98 99 ARG A O 1
ATOM 715 N N . VAL A 1 120 ? 38.537 -12.747 120.515 1.00 131.84 100 VAL A N 1
ATOM 716 C CA . VAL A 1 120 ? 38.992 -11.617 121.325 1.00 135.95 100 VAL A CA 1
ATOM 717 C C . VAL A 1 120 ? 40.519 -11.592 121.373 1.00 134.40 100 VAL A C 1
ATOM 718 O O . VAL A 1 120 ? 41.159 -12.598 121.685 1.00 136.13 100 VAL A O 1
ATOM 722 N N . THR A 1 121 ? 41.097 -10.441 121.044 1.00 130.70 101 THR A N 1
ATOM 723 C CA . THR A 1 121 ? 42.546 -10.323 120.930 1.00 131.85 101 THR A CA 1
ATOM 724 C C . THR A 1 121 ? 43.115 -9.349 121.957 1.00 127.57 101 THR A C 1
ATOM 725 O O . THR A 1 121 ? 42.973 -8.135 121.817 1.00 121.60 101 THR A O 1
ATOM 729 N N . ARG A 1 122 ? 43.762 -9.889 122.986 1.00 130.85 102 ARG A N 1
ATOM 730 C CA . ARG A 1 122 ? 44.284 -9.071 124.079 1.00 135.88 102 ARG A CA 1
ATOM 731 C C . ARG A 1 122 ? 45.645 -8.459 123.752 1.00 135.01 102 ARG A C 1
ATOM 732 O O . ARG A 1 122 ? 46.307 -8.866 122.797 1.00 135.33 102 ARG A O 1
ATOM 740 N N . ASP A 1 123 ? 46.053 -7.487 124.564 1.00 131.28 103 ASP A N 1
ATOM 741 C CA . ASP A 1 123 ? 47.297 -6.736 124.364 1.00 124.92 103 ASP A CA 1
ATOM 742 C C . ASP A 1 123 ? 48.511 -7.601 124.003 1.00 122.43 103 ASP A C 1
ATOM 743 O O . ASP A 1 123 ? 49.429 -7.144 123.316 1.00 120.55 103 ASP A O 1
ATOM 748 N N . GLU A 1 124 ? 48.509 -8.844 124.478 1.00 124.38 104 GLU A N 1
ATOM 749 C CA . GLU A 1 124 ? 49.632 -9.765 124.293 1.00 122.40 104 GLU A CA 1
ATOM 750 C C . GLU A 1 124 ? 49.735 -10.280 122.855 1.00 115.07 104 GLU A C 1
ATOM 751 O O . GLU A 1 124 ? 50.832 -10.556 122.353 1.00 108.52 104 GLU A O 1
ATOM 757 N N . ALA A 1 125 ? 48.581 -10.403 122.202 1.00 112.76 105 ALA A N 1
ATOM 758 C CA . ALA A 1 125 ? 48.489 -11.052 120.897 1.00 112.83 105 ALA A CA 1
ATOM 759 C C . ALA A 1 125 ? 48.680 -10.095 119.726 1.00 115.05 105 ALA A C 1
ATOM 760 O O . ALA A 1 125 ? 48.768 -10.531 118.576 1.00 114.07 105 ALA A O 1
ATOM 770 N N . PRO A 1 127 ? 51.252 -7.466 118.954 1.00 108.02 107 PRO A N 1
ATOM 771 C CA . PRO A 1 127 ? 52.525 -7.335 118.236 1.00 102.77 107 PRO A CA 1
ATOM 772 C C . PRO A 1 127 ? 52.788 -8.425 117.194 1.00 100.72 107 PRO A C 1
ATOM 773 O O . PRO A 1 127 ? 53.589 -8.198 116.291 1.00 103.61 107 PRO A O 1
ATOM 777 N N . ILE A 1 128 ? 52.132 -9.575 117.293 1.00 97.55 108 ILE A N 1
ATOM 778 C CA . ILE A 1 128 ? 52.394 -10.640 116.326 1.00 103.55 108 ILE A CA 1
ATOM 779 C C . ILE A 1 128 ? 51.278 -10.858 115.292 1.00 102.17 108 ILE A C 1
ATOM 780 O O . ILE A 1 128 ? 51.517 -11.420 114.220 1.00 98.12 108 ILE A O 1
ATOM 785 N N . ILE A 1 129 ? 50.068 -10.401 115.599 1.00 104.57 109 ILE A N 1
ATOM 786 C CA . ILE A 1 129 ? 49.046 -10.322 114.562 1.00 104.60 109 ILE A CA 1
ATOM 787 C C . ILE A 1 129 ? 49.542 -9.347 113.497 1.00 101.98 109 ILE A C 1
ATOM 788 O O . ILE A 1 129 ? 49.509 -9.637 112.301 1.00 104.48 109 ILE A O 1
ATOM 793 N N . ARG A 1 130 ? 50.021 -8.194 113.948 1.00 95.56 110 ARG A N 1
ATOM 794 C CA . ARG A 1 130 ? 50.676 -7.247 113.062 1.00 91.48 110 ARG A CA 1
ATOM 795 C C . ARG A 1 130 ? 51.703 -7.947 112.190 1.00 91.51 110 ARG A C 1
ATOM 796 O O . ARG A 1 130 ? 51.493 -8.145 110.996 1.00 95.28 110 ARG A O 1
ATOM 804 N N . ASP A 1 131 ? 52.814 -8.332 112.797 1.00 89.13 111 ASP A N 1
ATOM 805 C CA . ASP A 1 131 ? 53.934 -8.850 112.033 1.00 96.45 111 ASP A CA 1
ATOM 806 C C . ASP A 1 131 ? 53.540 -9.976 111.079 1.00 88.35 111 ASP A C 1
ATOM 807 O O . ASP A 1 131 ? 54.109 -10.101 109.998 1.00 87.61 111 ASP A O 1
ATOM 812 N N . THR A 1 132 ? 52.552 -10.778 111.456 1.00 86.67 112 THR A N 1
ATOM 813 C CA . THR A 1 132 ? 52.098 -11.848 110.568 1.00 81.63 112 THR A CA 1
ATOM 814 C C . THR A 1 132 ? 51.392 -11.292 109.324 1.00 78.33 112 THR A C 1
ATOM 815 O O . THR A 1 132 ? 51.764 -11.621 108.184 1.00 70.71 112 THR A O 1
ATOM 819 N N . LEU A 1 133 ? 50.398 -10.430 109.548 1.00 75.31 113 LEU A N 1
ATOM 820 C CA . LEU A 1 133 ? 49.691 -9.740 108.460 1.00 73.34 113 LEU A CA 1
ATOM 821 C C . LEU A 1 133 ? 50.602 -8.838 107.606 1.00 74.75 113 LEU A C 1
ATOM 822 O O . LEU A 1 133 ? 50.626 -8.943 106.374 1.00 75.00 113 LEU A O 1
ATOM 827 N N . THR A 1 134 ? 51.346 -7.955 108.263 1.00 69.26 114 THR A N 1
ATOM 828 C CA . THR A 1 134 ? 52.304 -7.108 107.575 1.00 64.15 114 THR A CA 1
ATOM 829 C C . THR A 1 134 ? 53.253 -7.956 106.740 1.00 76.86 114 THR A C 1
ATOM 830 O O . THR A 1 134 ? 53.640 -7.570 105.639 1.00 78.53 114 THR A O 1
ATOM 834 N N . GLN A 1 135 ? 53.615 -9.120 107.267 1.00 86.98 115 GLN A N 1
ATOM 835 C CA . GLN A 1 135 ? 54.502 -10.045 106.562 1.00 97.54 115 GLN A CA 1
ATOM 836 C C . GLN A 1 135 ? 53.867 -10.643 105.299 1.00 90.23 115 GLN A C 1
ATOM 837 O O . GLN A 1 135 ? 54.446 -10.581 104.216 1.00 84.99 115 GLN A O 1
ATOM 843 N N . ALA A 1 136 ? 52.684 -11.233 105.440 1.00 87.30 116 ALA A N 1
ATOM 844 C CA . ALA A 1 136 ? 51.993 -11.795 104.281 1.00 89.03 116 ALA A CA 1
ATOM 845 C C . ALA A 1 136 ? 51.752 -10.706 103.233 1.00 84.52 116 ALA A C 1
ATOM 846 O O . ALA A 1 136 ? 51.840 -10.946 102.019 1.00 74.74 116 ALA A O 1
ATOM 848 N N . ASN A 1 137 ? 51.460 -9.505 103.723 1.00 82.50 117 ASN A N 1
ATOM 849 C CA . ASN A 1 137 ? 51.272 -8.335 102.874 1.00 74.86 117 ASN A CA 1
ATOM 850 C C . ASN A 1 137 ? 52.398 -8.154 101.852 1.00 71.94 117 ASN A C 1
ATOM 851 O O . ASN A 1 137 ? 52.151 -7.930 100.665 1.00 71.71 117 ASN A O 1
ATOM 856 N N . LEU A 1 138 ? 53.634 -8.257 102.329 1.00 70.84 118 LEU A N 1
ATOM 857 C CA . LEU A 1 138 ? 54.809 -8.098 101.483 1.00 66.48 118 LEU A CA 1
ATOM 858 C C . LEU A 1 138 ? 54.960 -9.288 100.572 1.00 61.72 118 LEU A C 1
ATOM 859 O O . LEU A 1 138 ? 55.290 -9.145 99.402 1.00 60.21 118 LEU A O 1
ATOM 864 N N . ALA A 1 139 ? 54.740 -10.476 101.112 1.00 66.95 119 ALA A N 1
ATOM 865 C CA . ALA A 1 139 ? 54.907 -11.669 100.302 1.00 72.61 119 ALA A CA 1
ATOM 866 C C . ALA A 1 139 ? 53.956 -11.584 99.111 1.00 69.17 119 ALA A C 1
ATOM 867 O O . ALA A 1 139 ? 54.322 -11.903 97.972 1.00 64.72 119 ALA A O 1
ATOM 869 N N . LEU A 1 140 ? 52.739 -11.118 99.375 1.00 64.47 120 LEU A N 1
ATOM 870 C CA . LEU A 1 140 ? 51.738 -11.066 98.320 1.00 69.04 120 LEU A CA 1
ATOM 871 C C . LEU A 1 140 ? 52.087 -9.975 97.320 1.00 67.54 120 LEU A C 1
ATOM 872 O O . LEU A 1 140 ? 52.123 -10.222 96.118 1.00 68.58 120 LEU A O 1
ATOM 877 N N . VAL A 1 141 ? 52.373 -8.780 97.820 1.00 60.14 121 VAL A N 1
ATOM 878 C CA . VAL A 1 141 ? 52.926 -7.728 96.967 1.00 57.33 121 VAL A CA 1
ATOM 879 C C . VAL A 1 141 ? 54.091 -8.223 96.111 1.00 63.22 121 VAL A C 1
ATOM 880 O O . VAL A 1 141 ? 54.184 -7.917 94.927 1.00 69.32 121 VAL A O 1
ATOM 884 N N . ASP A 1 142 ? 54.990 -8.989 96.712 1.00 70.60 122 ASP A N 1
ATOM 885 C CA . ASP A 1 142 ? 56.180 -9.424 96.001 1.00 69.11 122 ASP A CA 1
ATOM 886 C C . ASP A 1 142 ? 55.885 -10.533 95.002 1.00 68.32 122 ASP A C 1
ATOM 887 O O . ASP A 1 142 ? 56.415 -10.514 93.891 1.00 66.41 122 ASP A O 1
ATOM 892 N N . ALA A 1 143 ? 55.025 -11.480 95.375 1.00 63.05 123 ALA A N 1
ATOM 893 C CA . ALA A 1 143 ? 54.545 -12.477 94.411 1.00 67.02 123 ALA A CA 1
ATOM 894 C C . ALA A 1 143 ? 53.938 -11.845 93.151 1.00 62.64 123 ALA A C 1
ATOM 895 O O . ALA A 1 143 ? 54.138 -12.351 92.039 1.00 56.86 123 ALA A O 1
ATOM 897 N N . ILE A 1 144 ? 53.184 -10.756 93.329 1.00 55.55 124 ILE A N 1
ATOM 898 C CA . ILE A 1 144 ? 52.488 -10.134 92.204 1.00 61.14 124 ILE A CA 1
ATOM 899 C C . ILE A 1 144 ? 53.529 -9.510 91.285 1.00 67.72 124 ILE A C 1
ATOM 900 O O . ILE A 1 144 ? 53.499 -9.719 90.058 1.00 72.07 124 ILE A O 1
ATOM 905 N N . ARG A 1 145 ? 54.446 -8.743 91.876 1.00 53.80 125 ARG A N 1
ATOM 906 C CA . ARG A 1 145 ? 55.544 -8.188 91.097 1.00 66.23 125 ARG A CA 1
ATOM 907 C C . ARG A 1 145 ? 56.319 -9.272 90.342 1.00 74.89 125 ARG A C 1
ATOM 908 O O . ARG A 1 145 ? 56.695 -9.069 89.191 1.00 76.14 125 ARG A O 1
ATOM 916 N N . ASP A 1 146 ? 56.545 -10.416 90.993 1.00 77.98 126 ASP A N 1
ATOM 917 C CA . ASP A 1 146 ? 57.279 -11.533 90.394 1.00 82.15 126 ASP A CA 1
ATOM 918 C C . ASP A 1 146 ? 56.517 -12.153 89.246 1.00 78.11 126 ASP A C 1
ATOM 919 O O . ASP A 1 146 ? 57.100 -12.569 88.247 1.00 77.60 126 ASP A O 1
ATOM 924 N N . ALA A 1 147 ? 55.206 -12.242 89.414 1.00 79.76 127 ALA A N 1
ATOM 925 C CA . ALA A 1 147 ? 54.358 -12.908 88.440 1.00 75.63 127 ALA A CA 1
ATOM 926 C C . ALA A 1 147 ? 54.129 -12.016 87.224 1.00 71.91 127 ALA A C 1
ATOM 927 O O . ALA A 1 147 ? 53.382 -12.391 86.315 1.00 71.24 127 ALA A O 1
ATOM 929 N N . GLY A 1 148 ? 54.777 -10.845 87.215 1.00 59.98 128 GLY A N 1
ATOM 930 C CA . GLY A 1 148 ? 54.664 -9.893 86.120 1.00 54.40 128 GLY A CA 1
ATOM 931 C C . GLY A 1 148 ? 53.593 -8.831 86.326 1.00 70.59 128 GLY A C 1
ATOM 932 O O . GLY A 1 148 ? 53.162 -8.187 85.366 1.00 74.31 128 GLY A O 1
ATOM 933 N N . GLY A 1 149 ? 53.153 -8.655 87.573 1.00 70.83 129 GLY A N 1
ATOM 934 C CA . GLY A 1 149 ? 52.173 -7.634 87.901 1.00 71.39 129 GLY A CA 1
ATOM 935 C C . GLY A 1 149 ? 52.744 -6.437 88.651 1.00 74.80 129 GLY A C 1
ATOM 936 O O . GLY A 1 149 ? 53.948 -6.342 88.870 1.00 70.00 129 GLY A O 1
ATOM 937 N N . ARG A 1 150 ? 51.869 -5.516 89.047 1.00 77.90 130 ARG A N 1
ATOM 938 C CA . ARG A 1 150 ? 52.272 -4.318 89.774 1.00 68.71 130 ARG A CA 1
ATOM 939 C C . ARG A 1 150 ? 51.385 -4.210 90.985 1.00 66.13 130 ARG A C 1
ATOM 940 O O . ARG A 1 150 ? 50.181 -4.426 90.885 1.00 71.26 130 ARG A O 1
ATOM 948 N N . ALA A 1 151 ? 51.970 -3.881 92.132 1.00 63.63 131 ALA A N 1
ATOM 949 C CA . ALA A 1 151 ? 51.228 -3.938 93.390 1.00 56.47 131 ALA A CA 1
ATOM 950 C C . ALA A 1 151 ? 51.859 -3.094 94.485 1.00 57.13 131 ALA A C 1
ATOM 951 O O . ALA A 1 151 ? 53.049 -3.172 94.720 1.00 61.71 131 ALA A O 1
ATOM 953 N N . ALA A 1 152 ? 51.041 -2.298 95.159 1.00 59.91 132 ALA A N 1
ATOM 954 C CA . ALA A 1 152 ? 51.499 -1.468 96.265 1.00 57.17 132 ALA A CA 1
ATOM 955 C C . ALA A 1 152 ? 51.155 -2.108 97.612 1.00 66.73 132 ALA A C 1
ATOM 956 O O . ALA A 1 152 ? 50.089 -2.704 97.779 1.00 62.71 132 ALA A O 1
ATOM 958 N N . ALA A 1 153 ? 52.071 -1.977 98.567 1.00 72.81 133 ALA A N 1
ATOM 959 C CA . ALA A 1 153 ? 51.880 -2.514 99.907 1.00 71.96 133 ALA A CA 1
ATOM 960 C C . ALA A 1 153 ? 51.177 -1.478 100.763 1.00 75.29 133 ALA A C 1
ATOM 961 O O . ALA A 1 153 ? 51.679 -0.375 100.967 1.00 79.19 133 ALA A O 1
ATOM 963 N N . VAL A 1 154 ? 50.004 -1.828 101.262 1.00 71.16 134 VAL A N 1
ATOM 964 C CA . VAL A 1 154 ? 49.234 -0.896 102.061 1.00 66.50 134 VAL A CA 1
ATOM 965 C C . VAL A 1 154 ? 48.756 -1.595 103.316 1.00 65.84 134 VAL A C 1
ATOM 966 O O . VAL A 1 154 ? 47.599 -1.961 103.427 1.00 67.81 134 VAL A O 1
ATOM 970 N N . PRO A 1 155 ? 49.658 -1.786 104.274 1.00 74.57 135 PRO A N 1
ATOM 971 C CA . PRO A 1 155 ? 49.349 -2.662 105.399 1.00 70.54 135 PRO A CA 1
ATOM 972 C C . PRO A 1 155 ? 48.695 -1.880 106.517 1.00 64.43 135 PRO A C 1
ATOM 973 O O . PRO A 1 155 ? 48.120 -2.463 107.431 1.00 59.98 135 PRO A O 1
ATOM 977 N N . ARG A 1 156 ? 48.801 -0.562 106.440 1.00 68.97 136 ARG A N 1
ATOM 978 C CA . ARG A 1 156 ? 48.295 0.306 107.492 1.00 71.86 136 ARG A CA 1
ATOM 979 C C . ARG A 1 156 ? 47.894 1.646 106.874 1.00 62.27 136 ARG A C 1
ATOM 980 O O . ARG A 1 156 ? 48.311 1.978 105.768 1.00 70.43 136 ARG A O 1
ATOM 988 N N . GLY A 1 157 ? 47.037 2.383 107.565 1.00 53.55 137 GLY A N 1
ATOM 989 C CA . GLY A 1 157 ? 46.625 3.696 107.119 1.00 54.38 137 GLY A CA 1
ATOM 990 C C . GLY A 1 157 ? 45.204 3.820 106.630 1.00 61.75 137 GLY A C 1
ATOM 991 O O . GLY A 1 157 ? 44.652 4.916 106.644 1.00 72.44 137 GLY A O 1
ATOM 992 N N . VAL A 1 158 ? 44.602 2.710 106.204 1.00 61.72 138 VAL A N 1
ATOM 993 C CA . VAL A 1 158 ? 43.290 2.768 105.565 1.00 54.25 138 VAL A CA 1
ATOM 994 C C . VAL A 1 158 ? 42.164 2.617 106.553 1.00 56.77 138 VAL A C 1
ATOM 995 O O . VAL A 1 158 ? 41.264 3.437 106.573 1.00 62.55 138 VAL A O 1
ATOM 999 N N . PHE A 1 159 ? 42.200 1.564 107.366 1.00 67.94 139 PHE A N 1
ATOM 1000 C CA . PHE A 1 159 ? 41.135 1.327 108.347 1.00 69.05 139 PHE A CA 1
ATOM 1001 C C . PHE A 1 159 ? 41.280 2.157 109.629 1.00 81.29 139 PHE A C 1
ATOM 1002 O O . PHE A 1 159 ? 42.156 1.897 110.452 1.00 88.17 139 PHE A O 1
ATOM 1010 N N . GLU A 1 160 ? 40.430 3.165 109.791 1.00 81.42 140 GLU A N 1
ATOM 1011 C CA . GLU A 1 160 ? 40.332 3.863 111.065 1.00 81.18 140 GLU A CA 1
ATOM 1012 C C . GLU A 1 160 ? 39.193 3.201 111.851 1.00 81.37 140 GLU A C 1
ATOM 1013 O O . GLU A 1 160 ? 38.176 2.818 111.273 1.00 81.58 140 GLU A O 1
ATOM 1019 N N . ALA A 1 161 ? 39.363 3.052 113.158 1.00 79.01 141 ALA A N 1
ATOM 1020 C CA . ALA A 1 161 ? 38.422 2.261 113.940 1.00 77.53 141 ALA A CA 1
ATOM 1021 C C . ALA A 1 161 ? 38.259 2.751 115.371 1.00 81.73 141 ALA A C 1
ATOM 1022 O O . ALA A 1 161 ? 39.226 3.139 116.019 1.00 82.36 141 ALA A O 1
ATOM 1024 N N . ASP A 1 162 ? 37.026 2.721 115.862 1.00 86.55 142 ASP A N 1
ATOM 1025 C CA . ASP A 1 162 ? 36.780 2.842 117.294 1.00 87.52 142 ASP A CA 1
ATOM 1026 C C . ASP A 1 162 ? 37.020 1.473 117.925 1.00 96.06 142 ASP A C 1
ATOM 1027 O O . ASP A 1 162 ? 36.587 0.454 117.389 1.00 98.22 142 ASP A O 1
ATOM 1032 N N . ILE A 1 163 ? 37.713 1.435 119.054 1.00 102.49 143 ILE A N 1
ATOM 1033 C CA . ILE A 1 163 ? 37.925 0.162 119.734 1.00 113.42 143 ILE A CA 1
ATOM 1034 C C . ILE A 1 163 ? 36.593 -0.358 120.328 1.00 122.00 143 ILE A C 1
ATOM 1035 O O . ILE A 1 163 ? 35.959 0.314 121.144 1.00 123.77 143 ILE A O 1
ATOM 1040 N N . VAL A 1 164 ? 36.174 -1.547 119.889 1.00 125.42 144 VAL A N 1
ATOM 1041 C CA . VAL A 1 164 ? 34.877 -2.139 120.261 1.00 125.75 144 VAL A CA 1
ATOM 1042 C C . VAL A 1 164 ? 34.660 -2.267 121.777 1.00 127.94 144 VAL A C 1
ATOM 1043 O O . VAL A 1 164 ? 34.420 -1.267 122.458 1.00 125.56 144 VAL A O 1
ATOM 1047 N N . ASP A 1 165 ? 34.731 -3.491 122.300 1.00 131.24 145 ASP A N 1
ATOM 1048 C CA . ASP A 1 165 ? 34.574 -3.722 123.734 1.00 131.12 145 ASP A CA 1
ATOM 1049 C C . ASP A 1 165 ? 35.936 -3.772 124.406 1.00 131.33 145 ASP A C 1
ATOM 1050 O O . ASP A 1 165 ? 36.591 -4.817 124.427 1.00 131.17 145 ASP A O 1
ATOM 1055 N N . ALA A 1 166 ? 36.352 -2.632 124.948 1.00 129.16 146 ALA A N 1
ATOM 1056 C CA . ALA A 1 166 ? 37.656 -2.512 125.576 1.00 129.04 146 ALA A CA 1
ATOM 1057 C C . ALA A 1 166 ? 38.035 -3.795 126.315 1.00 135.51 146 ALA A C 1
ATOM 1058 O O . ALA A 1 166 ? 39.094 -4.369 126.067 1.00 135.63 146 ALA A O 1
ATOM 1060 N N . ASP A 1 167 ? 37.154 -4.258 127.200 1.00 138.34 147 ASP A N 1
ATOM 1061 C CA . ASP A 1 167 ? 37.448 -5.419 128.043 1.00 135.88 147 ASP A CA 1
ATOM 1062 C C . ASP A 1 167 ? 37.099 -6.765 127.402 1.00 134.35 147 ASP A C 1
ATOM 1063 O O . ASP A 1 167 ? 37.988 -7.516 126.991 1.00 132.43 147 ASP A O 1
ATOM 1068 N N . LYS A 1 168 ? 35.805 -7.064 127.330 1.00 133.57 148 LYS A N 1
ATOM 1069 C CA . LYS A 1 168 ? 35.335 -8.379 126.893 1.00 136.34 148 LYS A CA 1
ATOM 1070 C C . LYS A 1 168 ? 36.019 -8.925 125.628 1.00 137.74 148 LYS A C 1
ATOM 1071 O O . LYS A 1 168 ? 36.175 -10.138 125.480 1.00 142.00 148 LYS A O 1
ATOM 1077 N N . LEU A 1 169 ? 36.428 -8.042 124.720 1.00 133.44 149 LEU A N 1
ATOM 1078 C CA . LEU A 1 169 ? 37.069 -8.486 123.481 1.00 125.33 149 LEU A CA 1
ATOM 1079 C C . LEU A 1 169 ? 38.490 -7.953 123.323 1.00 125.65 149 LEU A C 1
ATOM 1080 O O . LEU A 1 169 ? 39.309 -8.550 122.626 1.00 127.34 149 LEU A O 1
ATOM 1085 N N . GLY A 1 170 ? 38.781 -6.827 123.966 1.00 126.77 150 GLY A N 1
ATOM 1086 C CA . GLY A 1 170 ? 40.126 -6.276 123.956 1.00 125.43 150 GLY A CA 1
ATOM 1087 C C . GLY A 1 170 ? 40.423 -5.332 122.803 1.00 118.12 150 GLY A C 1
ATOM 1088 O O . GLY A 1 170 ? 39.552 -4.588 122.354 1.00 117.40 150 GLY A O 1
ATOM 1089 N N . ARG A 1 171 ? 41.662 -5.369 122.323 1.00 110.34 151 ARG A N 1
ATOM 1090 C CA . ARG A 1 171 ? 42.104 -4.483 121.254 1.00 105.08 151 ARG A CA 1
ATOM 1091 C C . ARG A 1 171 ? 41.529 -4.889 119.904 1.00 107.55 151 ARG A C 1
ATOM 1092 O O . ARG A 1 171 ? 42.256 -5.324 119.020 1.00 109.46 151 ARG A O 1
ATOM 1100 N N . VAL A 1 172 ? 40.215 -4.755 119.757 1.00 109.29 152 VAL A N 1
ATOM 1101 C CA . VAL A 1 172 ? 39.547 -4.958 118.478 1.00 104.05 152 VAL A CA 1
ATOM 1102 C C . VAL A 1 172 ? 38.727 -3.713 118.168 1.00 101.95 152 VAL A C 1
ATOM 1103 O O . VAL A 1 172 ? 38.252 -3.038 119.077 1.00 100.37 152 VAL A O 1
ATOM 1107 N N . GLY A 1 173 ? 38.577 -3.389 116.891 1.00 99.35 153 GLY A N 1
ATOM 1108 C CA . GLY A 1 173 ? 37.896 -2.163 116.527 1.00 95.41 153 GLY A CA 1
ATOM 1109 C C . GLY A 1 173 ? 36.830 -2.332 115.468 1.00 92.45 153 GLY A C 1
ATOM 1110 O O . GLY A 1 173 ? 36.902 -3.228 114.624 1.00 93.66 153 GLY A O 1
ATOM 1111 N N . GLU A 1 174 ? 35.821 -1.471 115.531 1.00 87.97 154 GLU A N 1
ATOM 1112 C CA . GLU A 1 174 ? 34.832 -1.376 114.472 1.00 89.61 154 GLU A CA 1
ATOM 1113 C C . GLU A 1 174 ? 35.240 -0.198 113.582 1.00 82.42 154 GLU A C 1
ATOM 1114 O O . GLU A 1 174 ? 35.445 0.910 114.072 1.00 75.89 154 GLU A O 1
ATOM 1120 N N . PRO A 1 175 ? 35.410 -0.445 112.275 1.00 79.70 155 PRO A N 1
ATOM 1121 C CA . PRO A 1 175 ? 35.802 0.644 111.377 1.00 76.68 155 PRO A CA 1
ATOM 1122 C C . PRO A 1 175 ? 34.884 1.857 111.492 1.00 75.94 155 PRO A C 1
ATOM 1123 O O . PRO A 1 175 ? 33.669 1.730 111.399 1.00 75.27 155 PRO A O 1
ATOM 1127 N N . ARG A 1 176 ? 35.488 3.023 111.692 1.00 79.39 156 ARG A N 1
ATOM 1128 C CA . ARG A 1 176 ? 34.766 4.280 111.846 1.00 81.21 156 ARG A CA 1
ATOM 1129 C C . ARG A 1 176 ? 34.892 5.132 110.588 1.00 78.27 156 ARG A C 1
ATOM 1130 O O . ARG A 1 176 ? 33.974 5.845 110.214 1.00 77.30 156 ARG A O 1
ATOM 1138 N N . HIS A 1 177 ? 36.040 5.059 109.935 1.00 78.99 157 HIS A N 1
ATOM 1139 C CA . HIS A 1 177 ? 36.269 5.858 108.740 1.00 79.51 157 HIS A CA 1
ATOM 1140 C C . HIS A 1 177 ? 37.265 5.155 107.796 1.00 76.64 157 HIS A C 1
ATOM 1141 O O . HIS A 1 177 ? 38.188 4.464 108.241 1.00 72.69 157 HIS A O 1
ATOM 1148 N N . ILE A 1 178 ? 37.055 5.300 106.493 1.00 62.95 158 ILE A N 1
ATOM 1149 C CA . ILE A 1 178 ? 37.950 4.681 105.540 1.00 61.45 158 ILE A CA 1
ATOM 1150 C C . ILE A 1 178 ? 38.760 5.709 104.757 1.00 61.19 158 ILE A C 1
ATOM 1151 O O . ILE A 1 178 ? 38.219 6.468 103.955 1.00 68.15 158 ILE A O 1
ATOM 1156 N N . HIS A 1 179 ? 40.065 5.715 104.996 1.00 54.81 159 HIS A N 1
ATOM 1157 C CA . HIS A 1 179 ? 40.994 6.564 104.268 1.00 62.11 159 HIS A CA 1
ATOM 1158 C C . HIS A 1 179 ? 41.389 5.919 102.960 1.00 62.53 159 HIS A C 1
ATOM 1159 O O . HIS A 1 179 ? 42.210 5.004 102.943 1.00 58.01 159 HIS A O 1
ATOM 1166 N N . LEU A 1 180 ? 40.830 6.409 101.863 1.00 59.53 160 LEU A N 1
ATOM 1167 C CA . LEU A 1 180 ? 41.109 5.811 100.566 1.00 61.09 160 LEU A CA 1
ATOM 1168 C C . LEU A 1 180 ? 42.298 6.454 99.867 1.00 67.86 160 LEU A C 1
ATOM 1169 O O . LEU A 1 180 ? 42.636 6.075 98.757 1.00 65.09 160 LEU A O 1
ATOM 1174 N N . ASP A 1 181 ? 42.926 7.425 100.521 1.00 83.43 161 ASP A N 1
ATOM 1175 C CA . ASP A 1 181 ? 43.999 8.205 99.900 1.00 90.31 161 ASP A CA 1
ATOM 1176 C C . ASP A 1 181 ? 45.126 7.337 99.337 1.00 76.13 161 ASP A C 1
ATOM 1177 O O . ASP A 1 181 ? 45.583 7.536 98.199 1.00 64.45 161 ASP A O 1
ATOM 1182 N N . LEU A 1 182 ? 45.557 6.371 100.138 1.00 68.01 162 LEU A N 1
ATOM 1183 C CA . LEU A 1 182 ? 46.619 5.471 99.721 1.00 73.22 162 LEU A CA 1
ATOM 1184 C C . LEU A 1 182 ? 46.178 4.554 98.583 1.00 71.60 162 LEU A C 1
ATOM 1185 O O . LEU A 1 182 ? 46.952 4.283 97.651 1.00 67.12 162 LEU A O 1
ATOM 1190 N N . VAL A 1 183 ? 44.933 4.086 98.664 1.00 69.92 163 VAL A N 1
ATOM 1191 C CA . VAL A 1 183 ? 44.376 3.202 97.641 1.00 63.58 163 VAL A CA 1
ATOM 1192 C C . VAL A 1 183 ? 44.320 3.912 96.292 1.00 60.78 163 VAL A C 1
ATOM 1193 O O . VAL A 1 183 ? 44.716 3.363 95.274 1.00 64.85 163 VAL A O 1
ATOM 1197 N N . GLY A 1 184 ? 43.838 5.146 96.296 1.00 57.38 164 GLY A N 1
ATOM 1198 C CA . GLY A 1 184 ? 43.728 5.925 95.082 1.00 56.26 164 GLY A CA 1
ATOM 1199 C C . GLY A 1 184 ? 45.090 6.230 94.514 1.00 59.35 164 GLY A C 1
ATOM 1200 O O . GLY A 1 184 ? 45.255 6.360 93.304 1.00 58.22 164 GLY A O 1
ATOM 1201 N N . SER A 1 185 ? 46.070 6.347 95.401 1.00 64.50 165 SER A N 1
ATOM 1202 C CA . SER A 1 185 ? 47.426 6.657 94.992 1.00 64.95 165 SER A CA 1
ATOM 1203 C C . SER A 1 185 ? 47.952 5.455 94.245 1.00 68.86 165 SER A C 1
ATOM 1204 O O . SER A 1 185 ? 48.638 5.581 93.223 1.00 77.27 165 SER A O 1
ATOM 1207 N N . ALA A 1 186 ? 47.617 4.277 94.754 1.00 60.05 166 ALA A N 1
ATOM 1208 C CA . ALA A 1 186 ? 48.034 3.054 94.093 1.00 56.53 166 ALA A CA 1
ATOM 1209 C C . ALA A 1 186 ? 47.318 2.904 92.762 1.00 54.85 166 ALA A C 1
ATOM 1210 O O . ALA A 1 186 ? 47.955 2.752 91.716 1.00 58.41 166 ALA A O 1
ATOM 1212 N N . ALA A 1 187 ? 45.992 2.961 92.796 1.00 51.87 167 ALA A N 1
ATOM 1213 C CA . ALA A 1 187 ? 45.208 2.830 91.574 1.00 54.97 167 ALA A CA 1
ATOM 1214 C C . ALA A 1 187 ? 45.703 3.798 90.507 1.00 58.29 167 ALA A C 1
ATOM 1215 O O . ALA A 1 187 ? 46.041 3.386 89.409 1.00 59.88 167 ALA A O 1
ATOM 1217 N N . ARG A 1 188 ? 45.759 5.081 90.858 1.00 63.92 168 ARG A N 1
ATOM 1218 C CA . ARG A 1 188 ? 46.203 6.141 89.957 1.00 63.31 168 ARG A CA 1
ATOM 1219 C C . ARG A 1 188 ? 47.464 5.779 89.203 1.00 65.28 168 ARG A C 1
ATOM 1220 O O . ARG A 1 188 ? 47.649 6.223 88.074 1.00 69.99 168 ARG A O 1
ATOM 1228 N N . ALA A 1 189 ? 48.327 4.979 89.828 1.00 59.67 169 ALA A N 1
ATOM 1229 C CA . ALA A 1 189 ? 49.598 4.586 89.221 1.00 67.53 169 ALA A CA 1
ATOM 1230 C C . ALA A 1 189 ? 49.537 3.245 88.495 1.00 76.46 169 ALA A C 1
ATOM 1231 O O . ALA A 1 189 ? 50.529 2.802 87.904 1.00 79.15 169 ALA A O 1
ATOM 1233 N N . GLY A 1 190 ? 48.387 2.587 88.557 1.00 75.23 170 GLY A N 1
ATOM 1234 C CA . GLY A 1 190 ? 48.235 1.297 87.917 1.00 64.88 170 GLY A CA 1
ATOM 1235 C C . GLY A 1 190 ? 48.725 0.134 88.759 1.00 56.51 170 GLY A C 1
ATOM 1236 O O . GLY A 1 190 ? 48.960 -0.942 88.216 1.00 53.71 170 GLY A O 1
ATOM 1237 N N . GLN A 1 191 ? 48.881 0.343 90.070 1.00 52.42 171 GLN A N 1
ATOM 1238 C CA . GLN A 1 191 ? 49.212 -0.749 90.999 1.00 61.18 171 GLN A CA 1
ATOM 1239 C C . GLN A 1 191 ? 47.980 -1.262 91.760 1.00 67.76 171 GLN A C 1
ATOM 1240 O O . GLN A 1 191 ? 47.091 -0.490 92.145 1.00 64.03 171 GLN A O 1
ATOM 1246 N N . ALA A 1 192 ? 47.942 -2.570 91.990 1.00 64.65 172 ALA A N 1
ATOM 1247 C CA . ALA A 1 192 ? 46.897 -3.151 92.816 1.00 52.07 172 ALA A CA 1
ATOM 1248 C C . ALA A 1 192 ? 47.191 -2.859 94.274 1.00 52.94 172 ALA A C 1
ATOM 1249 O O . ALA A 1 192 ? 48.248 -3.213 94.776 1.00 62.24 172 ALA A O 1
ATOM 1251 N N . ALA A 1 193 ? 46.262 -2.209 94.958 1.00 56.17 173 ALA A N 1
ATOM 1252 C CA . ALA A 1 193 ? 46.453 -1.921 96.370 1.00 53.33 173 ALA A CA 1
ATOM 1253 C C . ALA A 1 193 ? 46.258 -3.183 97.187 1.00 47.70 173 ALA A C 1
ATOM 1254 O O . ALA A 1 193 ? 45.165 -3.716 97.213 1.00 48.49 173 ALA A O 1
ATOM 1256 N N . ILE A 1 194 ? 47.321 -3.671 97.825 1.00 51.67 174 ILE A N 1
ATOM 1257 C CA . ILE A 1 194 ? 47.211 -4.809 98.731 1.00 54.89 174 ILE A CA 1
ATOM 1258 C C . ILE A 1 194 ? 47.070 -4.339 100.183 1.00 61.47 174 ILE A C 1
ATOM 1259 O O . ILE A 1 194 ? 47.987 -3.732 100.726 1.00 62.72 174 ILE A O 1
ATOM 1264 N N . LEU A 1 195 ? 45.914 -4.623 100.794 1.00 59.95 175 LEU A N 1
ATOM 1265 C CA . LEU A 1 195 ? 45.553 -4.116 102.129 1.00 54.49 175 LEU A CA 1
ATOM 1266 C C . LEU A 1 195 ? 45.413 -5.197 103.197 1.00 59.38 175 LEU A C 1
ATOM 1267 O O . LEU A 1 195 ? 44.620 -6.122 103.055 1.00 60.89 175 LEU A O 1
ATOM 1272 N N . ALA A 1 196 ? 46.165 -5.054 104.282 1.00 65.06 176 ALA A N 1
ATOM 1273 C CA . ALA A 1 196 ? 46.017 -5.921 105.443 1.00 68.86 176 ALA A CA 1
ATOM 1274 C C . ALA A 1 196 ? 44.956 -5.373 106.402 1.00 71.35 176 ALA A C 1
ATOM 1275 O O . ALA A 1 196 ? 44.755 -4.162 106.485 1.00 71.02 176 ALA A O 1
ATOM 1277 N N . CYS A 1 197 ? 44.291 -6.274 107.123 1.00 77.28 177 CYS A N 1
ATOM 1278 C CA . CYS A 1 197 ? 43.279 -5.907 108.116 1.00 84.09 177 CYS A CA 1
ATOM 1279 C C . CYS A 1 197 ? 43.880 -5.409 109.420 1.00 84.64 177 CYS A C 1
ATOM 1280 O O . CYS A 1 197 ? 43.620 -5.971 110.483 1.00 80.61 177 CYS A O 1
ATOM 1283 N N . LEU A 1 198 ? 44.689 -4.362 109.335 1.00 82.90 178 LEU A N 1
ATOM 1284 C CA . LEU A 1 198 ? 45.222 -3.742 110.528 1.00 78.30 178 LEU A CA 1
ATOM 1285 C C . LEU A 1 198 ? 44.566 -2.392 110.675 1.00 81.20 178 LEU A C 1
ATOM 1286 O O . LEU A 1 198 ? 44.587 -1.578 109.749 1.00 80.68 178 LEU A O 1
ATOM 1291 N N . GLY A 1 199 ? 43.962 -2.177 111.840 1.00 84.02 179 GLY A N 1
ATOM 1292 C CA . GLY A 1 199 ? 43.213 -0.968 112.118 1.00 76.97 179 GLY A CA 1
ATOM 1293 C C . GLY A 1 199 ? 44.000 -0.013 112.983 1.00 71.08 179 GLY A C 1
ATOM 1294 O O . GLY A 1 199 ? 45.115 -0.313 113.413 1.00 69.72 179 GLY A O 1
ATOM 1295 N N . GLU A 1 200 ? 43.416 1.152 113.220 1.00 69.57 180 GLU A N 1
ATOM 1296 C CA . GLU A 1 200 ? 43.996 2.133 114.118 1.00 71.98 180 GLU A CA 1
ATOM 1297 C C . GLU A 1 200 ? 42.950 3.121 114.591 1.00 75.47 180 GLU A C 1
ATOM 1298 O O . GLU A 1 200 ? 42.190 3.668 113.787 1.00 72.07 180 GLU A O 1
ATOM 1304 N N . THR A 1 201 ? 42.918 3.348 115.899 1.00 80.13 181 THR A N 1
ATOM 1305 C CA . THR A 1 201 ? 41.971 4.292 116.488 1.00 85.66 181 THR A CA 1
ATOM 1306 C C . THR A 1 201 ? 42.355 5.728 116.128 1.00 84.23 181 THR A C 1
ATOM 1307 O O . THR A 1 201 ? 43.426 5.965 115.573 1.00 86.74 181 THR A O 1
ATOM 1311 N N . PRO A 1 202 ? 41.471 6.693 116.417 1.00 84.28 182 PRO A N 1
ATOM 1312 C CA . PRO A 1 202 ? 41.790 8.097 116.112 1.00 85.47 182 PRO A CA 1
ATOM 1313 C C . PRO A 1 202 ? 42.913 8.619 116.994 1.00 90.57 182 PRO A C 1
ATOM 1314 O O . PRO A 1 202 ? 43.591 9.578 116.622 1.00 93.45 182 PRO A O 1
ATOM 1318 N N . ASP A 1 203 ? 43.098 7.990 118.152 1.00 98.25 183 ASP A N 1
ATOM 1319 C CA . ASP A 1 203 ? 44.234 8.292 119.025 1.00 104.48 183 ASP A CA 1
ATOM 1320 C C . ASP A 1 203 ? 45.461 7.459 118.645 1.00 99.91 183 ASP A C 1
ATOM 1321 O O . ASP A 1 203 ? 46.343 7.228 119.465 1.00 107.19 183 ASP A O 1
ATOM 1326 N N . GLY A 1 204 ? 45.508 7.010 117.395 1.00 88.08 184 GLY A N 1
ATOM 1327 C CA . GLY A 1 204 ? 46.675 6.327 116.867 1.00 85.77 184 GLY A CA 1
ATOM 1328 C C . GLY A 1 204 ? 46.979 4.962 117.461 1.00 87.24 184 GLY A C 1
ATOM 1329 O O . GLY A 1 204 ? 48.087 4.455 117.314 1.00 79.59 184 GLY A O 1
ATOM 1330 N N . THR A 1 205 ? 45.997 4.358 118.124 1.00 95.84 185 THR A N 1
ATOM 1331 C CA . THR A 1 205 ? 46.175 3.035 118.729 1.00 92.79 185 THR A CA 1
ATOM 1332 C C . THR A 1 205 ? 45.898 1.905 117.738 1.00 87.55 185 THR A C 1
ATOM 1333 O O . THR A 1 205 ? 44.745 1.614 117.406 1.00 85.89 185 THR A O 1
ATOM 1337 N N . LEU A 1 206 ? 46.971 1.281 117.268 1.00 84.95 186 LEU A N 1
ATOM 1338 C CA . LEU A 1 206 ? 46.873 0.138 116.378 1.00 89.49 186 LEU A CA 1
ATOM 1339 C C . LEU A 1 206 ? 45.872 -0.854 116.928 1.00 88.24 186 LEU A C 1
ATOM 1340 O O . LEU A 1 206 ? 45.887 -1.154 118.116 1.00 92.98 186 LEU A O 1
ATOM 1345 N N . VAL A 1 207 ? 45.014 -1.378 116.062 1.00 83.91 187 VAL A N 1
ATOM 1346 C CA . VAL A 1 207 ? 43.983 -2.293 116.518 1.00 85.94 187 VAL A CA 1
ATOM 1347 C C . VAL A 1 207 ? 43.663 -3.381 115.490 1.00 83.48 187 VAL A C 1
ATOM 1348 O O . VAL A 1 207 ? 43.985 -3.255 114.311 1.00 79.83 187 VAL A O 1
ATOM 1352 N N . ASN A 1 208 ? 43.033 -4.454 115.956 1.00 86.69 188 ASN A N 1
ATOM 1353 C CA . ASN A 1 208 ? 42.667 -5.582 115.106 1.00 90.10 188 ASN A CA 1
ATOM 1354 C C . ASN A 1 208 ? 41.236 -5.467 114.597 1.00 91.26 188 ASN A C 1
ATOM 1355 O O . ASN A 1 208 ? 40.289 -5.320 115.375 1.00 86.19 188 ASN A O 1
ATOM 1360 N N . ILE A 1 209 ? 41.111 -5.535 113.275 1.00 94.01 189 ILE A N 1
ATOM 1361 C CA . ILE A 1 209 ? 39.848 -5.403 112.565 1.00 85.14 189 ILE A CA 1
ATOM 1362 C C . ILE A 1 209 ? 39.358 -6.797 112.169 1.00 92.37 189 ILE A C 1
ATOM 1363 O O . ILE A 1 209 ? 40.148 -7.629 111.707 1.00 94.66 189 ILE A O 1
ATOM 1368 N N . ASN A 1 210 ? 38.068 -7.068 112.355 1.00 88.44 190 ASN A N 1
ATOM 1369 C CA . ASN A 1 210 ? 37.497 -8.292 111.807 1.00 89.28 190 ASN A CA 1
ATOM 1370 C C . ASN A 1 210 ? 37.472 -8.221 110.275 1.00 84.38 190 ASN A C 1
ATOM 1371 O O . ASN A 1 210 ? 37.113 -7.193 109.687 1.00 78.51 190 ASN A O 1
ATOM 1376 N N . ALA A 1 211 ? 37.866 -9.314 109.632 1.00 83.05 191 ALA A N 1
ATOM 1377 C CA . ALA A 1 211 ? 38.041 -9.333 108.178 1.00 87.45 191 ALA A CA 1
ATOM 1378 C C . ALA A 1 211 ? 36.773 -9.044 107.362 1.00 87.67 191 ALA A C 1
ATOM 1379 O O . ALA A 1 211 ? 36.844 -8.513 106.252 1.00 86.46 191 ALA A O 1
ATOM 1381 N N . ASP A 1 212 ? 35.617 -9.398 107.903 1.00 85.73 192 ASP A N 1
ATOM 1382 C CA . ASP A 1 212 ? 34.383 -9.261 107.151 1.00 82.10 192 ASP A CA 1
ATOM 1383 C C . ASP A 1 212 ? 33.753 -7.898 107.363 1.00 82.77 192 ASP A C 1
ATOM 1384 O O . ASP A 1 212 ? 33.153 -7.329 106.448 1.00 81.92 192 ASP A O 1
ATOM 1389 N N . VAL A 1 213 ? 33.915 -7.359 108.564 1.00 80.55 193 VAL A N 1
ATOM 1390 C CA . VAL A 1 213 ? 33.505 -5.987 108.808 1.00 76.97 193 VAL A CA 1
ATOM 1391 C C . VAL A 1 213 ? 34.451 -5.077 108.033 1.00 64.79 193 VAL A C 1
ATOM 1392 O O . VAL A 1 213 ? 34.096 -3.952 107.665 1.00 65.22 193 VAL A O 1
ATOM 1396 N N . ALA A 1 214 ? 35.651 -5.588 107.778 1.00 50.25 194 ALA A N 1
ATOM 1397 C CA . ALA A 1 214 ? 36.653 -4.855 107.025 1.00 59.80 194 ALA A CA 1
ATOM 1398 C C . ALA A 1 214 ? 36.228 -4.714 105.563 1.00 67.81 194 ALA A C 1
ATOM 1399 O O . ALA A 1 214 ? 36.258 -3.621 104.993 1.00 74.83 194 ALA A O 1
ATOM 1401 N N . VAL A 1 215 ? 35.835 -5.828 104.956 1.00 61.88 195 VAL A N 1
ATOM 1402 C CA . VAL A 1 215 ? 35.394 -5.821 103.573 1.00 53.71 195 VAL A CA 1
ATOM 1403 C C . VAL A 1 215 ? 34.140 -4.958 103.427 1.00 55.17 195 VAL A C 1
ATOM 1404 O O . VAL A 1 215 ? 34.055 -4.122 102.522 1.00 59.30 195 VAL A O 1
ATOM 1408 N N . ARG A 1 216 ? 33.179 -5.140 104.329 1.00 50.06 196 ARG A N 1
ATOM 1409 C CA . ARG A 1 216 ? 31.943 -4.368 104.280 1.00 53.08 196 ARG A CA 1
ATOM 1410 C C . ARG A 1 216 ? 32.219 -2.860 104.268 1.00 60.17 196 ARG A C 1
ATOM 1411 O O . ARG A 1 216 ? 31.598 -2.106 103.510 1.00 57.84 196 ARG A O 1
ATOM 1419 N N . ALA A 1 217 ? 33.158 -2.431 105.107 1.00 57.74 197 ALA A N 1
ATOM 1420 C CA . ALA A 1 217 ? 33.511 -1.026 105.212 1.00 53.56 197 ALA A CA 1
ATOM 1421 C C . ALA A 1 217 ? 34.142 -0.540 103.921 1.00 60.60 197 ALA A C 1
ATOM 1422 O O . ALA A 1 217 ? 33.788 0.521 103.401 1.00 59.68 197 ALA A O 1
ATOM 1424 N N . LEU A 1 218 ? 35.094 -1.324 103.416 1.00 60.25 198 LEU A N 1
ATOM 1425 C CA . LEU A 1 218 ? 35.798 -0.974 102.196 1.00 48.37 198 LEU A CA 1
ATOM 1426 C C . LEU A 1 218 ? 34.830 -0.955 101.011 1.00 51.11 198 LEU A C 1
ATOM 1427 O O . LEU A 1 218 ? 34.844 -0.020 100.202 1.00 52.29 198 LEU A O 1
ATOM 1432 N N . VAL A 1 219 ? 33.971 -1.967 100.922 1.00 47.73 199 VAL A N 1
ATOM 1433 C CA . VAL A 1 219 ? 32.988 -2.025 99.846 1.00 48.19 199 VAL A CA 1
ATOM 1434 C C . VAL A 1 219 ? 32.027 -0.831 99.879 1.00 53.56 199 VAL A C 1
ATOM 1435 O O . VAL A 1 219 ? 31.702 -0.238 98.839 1.00 56.34 199 VAL A O 1
ATOM 1439 N N . HIS A 1 220 ? 31.580 -0.470 101.077 1.00 51.16 200 HIS A N 1
ATOM 1440 C CA . HIS A 1 220 ? 30.724 0.704 101.228 1.00 52.95 200 HIS A CA 1
ATOM 1441 C C . HIS A 1 220 ? 31.382 1.950 100.653 1.00 53.76 200 HIS A C 1
ATOM 1442 O O . HIS A 1 220 ? 30.746 2.718 99.925 1.00 52.02 200 HIS A O 1
ATOM 1449 N N . ALA A 1 221 ? 32.665 2.117 100.981 1.00 48.40 201 ALA A N 1
ATOM 1450 C CA . ALA A 1 221 ? 33.451 3.293 100.619 1.00 40.99 201 ALA A CA 1
ATOM 1451 C C . ALA A 1 221 ? 33.811 3.418 99.129 1.00 50.75 201 ALA A C 1
ATOM 1452 O O . ALA A 1 221 ? 33.749 4.527 98.552 1.00 46.14 201 ALA A O 1
ATOM 1454 N N . LEU A 1 222 ? 34.176 2.288 98.516 1.00 45.85 202 LEU A N 1
ATOM 1455 C CA . LEU A 1 222 ? 34.604 2.267 97.122 1.00 43.63 202 LEU A CA 1
ATOM 1456 C C . LEU A 1 222 ? 33.435 2.118 96.166 1.00 49.51 202 LEU A C 1
ATOM 1457 O O . LEU A 1 222 ? 33.509 2.549 95.016 1.00 51.76 202 LEU A O 1
ATOM 1462 N N . GLN A 1 223 ? 32.348 1.520 96.640 1.00 49.57 203 GLN A N 1
ATOM 1463 C CA . GLN A 1 223 ? 31.205 1.269 95.766 1.00 44.13 203 GLN A CA 1
ATOM 1464 C C . GLN A 1 223 ? 31.673 0.564 94.501 1.00 46.10 203 GLN A C 1
ATOM 1465 O O . GLN A 1 223 ? 31.387 1.020 93.383 1.00 49.10 203 GLN A O 1
ATOM 1471 N N . PRO A 1 224 ? 32.375 -0.570 94.673 1.00 39.24 204 PRO A N 1
ATOM 1472 C CA . PRO A 1 224 ? 33.017 -1.273 93.556 1.00 37.00 204 PRO A CA 1
ATOM 1473 C C . PRO A 1 224 ? 32.005 -1.838 92.596 1.00 36.18 204 PRO A C 1
ATOM 1474 O O . PRO A 1 224 ? 30.858 -1.967 92.970 1.00 45.93 204 PRO A O 1
ATOM 1478 N N . TYR A 1 225 ? 32.428 -2.152 91.378 1.00 39.18 205 TYR A N 1
ATOM 1479 C CA . TYR A 1 225 ? 31.606 -2.903 90.421 1.00 43.82 205 TYR A CA 1
ATOM 1480 C C . TYR A 1 225 ? 31.593 -4.406 90.756 1.00 47.18 205 TYR A C 1
ATOM 1481 O O . TYR A 1 225 ? 30.572 -5.080 90.649 1.00 53.00 205 TYR A O 1
ATOM 1490 N N . LYS A 1 226 ? 32.752 -4.923 91.148 1.00 44.90 206 LYS A N 1
ATOM 1491 C CA . LYS A 1 226 ? 32.887 -6.316 91.526 1.00 40.66 206 LYS A CA 1
ATOM 1492 C C . LYS A 1 226 ? 33.313 -6.457 92.975 1.00 46.12 206 LYS A C 1
ATOM 1493 O O . LYS A 1 226 ? 34.128 -5.682 93.473 1.00 49.67 206 LYS A O 1
ATOM 1499 N N . VAL A 1 227 ? 32.714 -7.421 93.664 1.00 43.11 207 VAL A N 1
ATOM 1500 C CA . VAL A 1 227 ? 33.251 -7.880 94.935 1.00 41.89 207 VAL A CA 1
ATOM 1501 C C . VAL A 1 227 ? 33.545 -9.356 94.805 1.00 41.19 207 VAL A C 1
ATOM 1502 O O . VAL A 1 227 ? 32.648 -10.151 94.591 1.00 52.04 207 VAL A O 1
ATOM 1506 N N . VAL A 1 228 ? 34.813 -9.714 94.918 1.00 42.36 208 VAL A N 1
ATOM 1507 C CA . VAL A 1 228 ? 35.239 -11.092 94.718 1.00 45.80 208 VAL A CA 1
ATOM 1508 C C . VAL A 1 228 ? 35.735 -11.747 95.998 1.00 45.33 208 VAL A C 1
ATOM 1509 O O . VAL A 1 228 ? 36.442 -11.136 96.795 1.00 48.41 208 VAL A O 1
ATOM 1513 N N . PHE A 1 229 ? 35.335 -12.991 96.206 1.00 51.27 209 PHE A N 1
ATOM 1514 C CA . PHE A 1 229 ? 35.873 -13.794 97.297 1.00 56.37 209 PHE A CA 1
ATOM 1515 C C . PHE A 1 229 ? 36.637 -14.989 96.727 1.00 66.32 209 PHE A C 1
ATOM 1516 O O . PHE A 1 229 ? 36.039 -15.957 96.245 1.00 64.82 209 PHE A O 1
ATOM 1524 N N . LEU A 1 230 ? 37.963 -14.904 96.774 1.00 60.65 210 LEU A N 1
ATOM 1525 C CA . LEU A 1 230 ? 38.812 -16.013 96.387 1.00 52.04 210 LEU A CA 1
ATOM 1526 C C . LEU A 1 230 ? 38.915 -17.031 97.519 1.00 67.12 210 LEU A C 1
ATOM 1527 O O . LEU A 1 230 ? 39.292 -16.689 98.650 1.00 73.50 210 LEU A O 1
ATOM 1532 N N . THR A 1 231 ? 38.574 -18.280 97.201 1.00 69.81 211 THR A N 1
ATOM 1533 C CA . THR A 1 231 ? 38.667 -19.395 98.136 1.00 73.70 211 THR A CA 1
ATOM 1534 C C . THR A 1 231 ? 39.393 -20.531 97.433 1.00 79.96 211 THR A C 1
ATOM 1535 O O . THR A 1 231 ? 39.666 -20.440 96.235 1.00 82.50 211 THR A O 1
ATOM 1539 N N . GLY A 1 232 ? 39.707 -21.595 98.175 1.00 76.63 212 GLY A N 1
ATOM 1540 C CA . GLY A 1 232 ? 40.390 -22.749 97.617 1.00 73.05 212 GLY A CA 1
ATOM 1541 C C . GLY A 1 232 ? 39.398 -23.751 97.064 1.00 88.60 212 GLY A C 1
ATOM 1542 O O . GLY A 1 232 ? 39.668 -24.426 96.073 1.00 93.33 212 GLY A O 1
ATOM 1543 N N . THR A 1 233 ? 38.240 -23.833 97.715 1.00 97.18 213 THR A N 1
ATOM 1544 C CA . THR A 1 233 ? 37.123 -24.672 97.279 1.00 93.06 213 THR A CA 1
ATOM 1545 C C . THR A 1 233 ? 36.280 -23.972 96.198 1.00 86.17 213 THR A C 1
ATOM 1546 O O . THR A 1 233 ? 35.367 -24.565 95.617 1.00 77.55 213 THR A O 1
ATOM 1550 N N . GLY A 1 234 ? 36.593 -22.698 95.967 1.00 88.05 214 GLY A N 1
ATOM 1551 C CA . GLY A 1 234 ? 36.026 -21.885 94.901 1.00 84.14 214 GLY A CA 1
ATOM 1552 C C . GLY A 1 234 ? 34.660 -22.188 94.304 1.00 80.51 214 GLY A C 1
ATOM 1553 O O . GLY A 1 234 ? 34.561 -22.748 93.208 1.00 87.59 214 GLY A O 1
ATOM 1554 N N . GLY A 1 235 ? 33.600 -21.780 94.993 1.00 64.37 215 GLY A N 1
ATOM 1555 C CA . GLY A 1 235 ? 32.274 -21.863 94.412 1.00 57.93 215 GLY A CA 1
ATOM 1556 C C . GLY A 1 235 ? 31.289 -22.484 95.367 1.00 70.28 215 GLY A C 1
ATOM 1557 O O . GLY A 1 235 ? 31.588 -23.497 95.996 1.00 85.37 215 GLY A O 1
ATOM 1558 N N . LEU A 1 236 ? 30.111 -21.880 95.482 1.00 63.43 216 LEU A N 1
ATOM 1559 C CA . LEU A 1 236 ? 29.065 -22.400 96.363 1.00 62.07 216 LEU A CA 1
ATOM 1560 C C . LEU A 1 236 ? 28.374 -23.648 95.786 1.00 75.23 216 LEU A C 1
ATOM 1561 O O . LEU A 1 236 ? 28.428 -23.895 94.582 1.00 89.65 216 LEU A O 1
ATOM 1566 N N . LEU A 1 237 ? 27.739 -24.444 96.642 1.00 74.98 217 LEU A N 1
ATOM 1567 C CA . LEU A 1 237 ? 27.197 -25.739 96.220 1.00 70.83 217 LEU A CA 1
ATOM 1568 C C . LEU A 1 237 ? 25.685 -25.816 96.383 1.00 71.95 217 LEU A C 1
ATOM 1569 O O . LEU A 1 237 ? 25.148 -25.274 97.351 1.00 72.32 217 LEU A O 1
ATOM 1574 N N . ASP A 1 238 ? 24.993 -26.489 95.457 1.00 68.83 218 ASP A N 1
ATOM 1575 C CA . ASP A 1 238 ? 23.539 -26.666 95.612 1.00 69.94 218 ASP A CA 1
ATOM 1576 C C . ASP A 1 238 ? 23.197 -27.931 96.379 1.00 80.02 218 ASP A C 1
ATOM 1577 O O . ASP A 1 238 ? 24.069 -28.548 96.996 1.00 85.34 218 ASP A O 1
ATOM 1582 N N . GLU A 1 239 ? 21.925 -28.317 96.352 1.00 88.95 219 GLU A N 1
ATOM 1583 C CA . GLU A 1 239 ? 21.516 -29.542 97.035 1.00 93.11 219 GLU A CA 1
ATOM 1584 C C . GLU A 1 239 ? 22.299 -30.757 96.520 1.00 99.17 219 GLU A C 1
ATOM 1585 O O . GLU A 1 239 ? 22.939 -31.458 97.304 1.00 104.27 219 GLU A O 1
ATOM 1591 N N . ASP A 1 240 ? 22.275 -30.978 95.206 1.00 101.02 220 ASP A N 1
ATOM 1592 C CA . ASP A 1 240 ? 22.895 -32.163 94.597 1.00 105.16 220 ASP A CA 1
ATOM 1593 C C . ASP A 1 240 ? 24.428 -32.167 94.601 1.00 104.42 220 ASP A C 1
ATOM 1594 O O . ASP A 1 240 ? 25.046 -33.051 94.009 1.00 113.68 220 ASP A O 1
ATOM 1599 N N . GLY A 1 241 ? 25.036 -31.187 95.261 1.00 96.08 221 GLY A N 1
ATOM 1600 C CA . GLY A 1 241 ? 26.483 -31.118 95.360 1.00 95.05 221 GLY A CA 1
ATOM 1601 C C . GLY A 1 241 ? 27.164 -30.459 94.174 1.00 93.99 221 GLY A C 1
ATOM 1602 O O . GLY A 1 241 ? 28.388 -30.379 94.125 1.00 91.56 221 GLY A O 1
ATOM 1603 N N . ASP A 1 242 ? 26.373 -29.989 93.213 1.00 94.14 222 ASP A N 1
ATOM 1604 C CA . ASP A 1 242 ? 26.916 -29.304 92.045 1.00 93.32 222 ASP A CA 1
ATOM 1605 C C . ASP A 1 242 ? 27.175 -27.847 92.376 1.00 93.87 222 ASP A C 1
ATOM 1606 O O . ASP A 1 242 ? 26.565 -27.290 93.301 1.00 84.79 222 ASP A O 1
ATOM 1611 N N . ILE A 1 243 ? 28.083 -27.228 91.627 1.00 97.83 223 ILE A N 1
ATOM 1612 C CA . ILE A 1 243 ? 28.334 -25.801 91.792 1.00 91.26 223 ILE A CA 1
ATOM 1613 C C . ILE A 1 243 ? 27.059 -24.992 91.536 1.00 79.14 223 ILE A C 1
ATOM 1614 O O . ILE A 1 243 ? 26.355 -25.176 90.536 1.00 76.95 223 ILE A O 1
ATOM 1619 N N . LEU A 1 244 ? 26.757 -24.112 92.476 1.00 71.08 224 LEU A N 1
ATOM 1620 C CA . LEU A 1 244 ? 25.641 -23.199 92.355 1.00 57.32 224 LEU A CA 1
ATOM 1621 C C . LEU A 1 244 ? 26.117 -22.001 91.542 1.00 53.66 224 LEU A C 1
ATOM 1622 O O . LEU A 1 244 ? 26.820 -21.143 92.055 1.00 44.81 224 LEU A O 1
ATOM 1627 N N . SER A 1 245 ? 25.733 -21.950 90.274 1.00 57.43 225 SER A N 1
ATOM 1628 C CA . SER A 1 245 ? 26.342 -21.028 89.330 1.00 60.08 225 SER A CA 1
ATOM 1629 C C . SER A 1 245 ? 25.916 -19.549 89.418 1.00 62.25 225 SER A C 1
ATOM 1630 O O . SER A 1 245 ? 26.727 -18.646 89.187 1.00 58.59 225 SER A O 1
ATOM 1633 N N . SER A 1 246 ? 24.656 -19.285 89.739 1.00 63.79 226 SER A N 1
ATOM 1634 C CA . SER A 1 246 ? 24.249 -17.899 89.980 1.00 56.10 226 SER A CA 1
ATOM 1635 C C . SER A 1 246 ? 23.088 -17.810 90.948 1.00 55.52 226 SER A C 1
ATOM 1636 O O . SER A 1 246 ? 22.270 -18.716 91.024 1.00 67.14 226 SER A O 1
ATOM 1639 N N . ILE A 1 247 ? 23.045 -16.719 91.702 1.00 48.03 227 ILE A N 1
ATOM 1640 C CA . ILE A 1 247 ? 21.931 -16.419 92.585 1.00 46.10 227 ILE A CA 1
ATOM 1641 C C . ILE A 1 247 ? 21.380 -15.037 92.259 1.00 52.04 227 ILE A C 1
ATOM 1642 O O . ILE A 1 247 ? 22.109 -14.047 92.254 1.00 61.17 227 ILE A O 1
ATOM 1647 N N . ASN A 1 248 ? 20.083 -14.985 91.995 1.00 56.41 228 ASN A N 1
ATOM 1648 C CA . ASN A 1 248 ? 19.350 -13.741 91.794 1.00 48.36 228 ASN A CA 1
ATOM 1649 C C . ASN A 1 248 ? 18.572 -13.461 93.073 1.00 53.90 228 ASN A C 1
ATOM 1650 O O . ASN A 1 248 ? 17.455 -13.961 93.247 1.00 51.22 228 ASN A O 1
ATOM 1655 N N . LEU A 1 249 ? 19.172 -12.687 93.975 1.00 42.47 229 LEU A N 1
ATOM 1656 C CA . LEU A 1 249 ? 18.662 -12.556 95.342 1.00 42.00 229 LEU A CA 1
ATOM 1657 C C . LEU A 1 249 ? 17.204 -12.125 95.473 1.00 46.08 229 LEU A C 1
ATOM 1658 O O . LEU A 1 249 ? 16.522 -12.570 96.400 1.00 54.00 229 LEU A O 1
ATOM 1663 N N . ALA A 1 250 ? 16.726 -11.251 94.580 1.00 38.15 230 ALA A N 1
ATOM 1664 C CA . ALA A 1 250 ? 15.342 -10.785 94.683 1.00 42.02 230 ALA A CA 1
ATOM 1665 C C . ALA A 1 250 ? 14.364 -11.965 94.733 1.00 59.49 230 ALA A C 1
ATOM 1666 O O . ALA A 1 250 ? 13.354 -11.900 95.424 1.00 64.05 230 ALA A O 1
ATOM 1668 N N . THR A 1 251 ? 14.693 -13.044 94.019 1.00 65.80 231 THR A N 1
ATOM 1669 C CA . THR A 1 251 ? 13.835 -14.223 93.902 1.00 51.51 231 THR A CA 1
ATOM 1670 C C . THR A 1 251 ? 14.339 -15.430 94.688 1.00 52.36 231 THR A C 1
ATOM 1671 O O . THR A 1 251 ? 13.544 -16.253 95.121 1.00 53.84 231 THR A O 1
ATOM 1675 N N . ASP A 1 252 ? 15.651 -15.536 94.888 1.00 53.17 232 ASP A N 1
ATOM 1676 C CA . ASP A 1 252 ? 16.221 -16.729 95.527 1.00 45.38 232 ASP A CA 1
ATOM 1677 C C . ASP A 1 252 ? 16.469 -16.593 97.035 1.00 57.31 232 ASP A C 1
ATOM 1678 O O . ASP A 1 252 ? 16.401 -17.577 97.771 1.00 57.98 232 ASP A O 1
ATOM 1683 N N . PHE A 1 253 ? 16.762 -15.386 97.503 1.00 61.40 233 PHE A N 1
ATOM 1684 C CA . PHE A 1 253 ? 17.227 -15.246 98.882 1.00 61.21 233 PHE A CA 1
ATOM 1685 C C . PHE A 1 253 ? 16.344 -15.949 99.912 1.00 55.10 233 PHE A C 1
ATOM 1686 O O . PHE A 1 253 ? 16.848 -16.643 100.784 1.00 54.95 233 PHE A O 1
ATOM 1694 N N . GLY A 1 254 ? 15.035 -15.762 99.821 1.00 54.64 234 GLY A N 1
ATOM 1695 C CA . GLY A 1 254 ? 14.135 -16.290 100.835 1.00 41.80 234 GLY A CA 1
ATOM 1696 C C . GLY A 1 254 ? 14.188 -17.801 100.875 1.00 60.33 234 GLY A C 1
ATOM 1697 O O . GLY A 1 254 ? 14.428 -18.393 101.931 1.00 63.38 234 GLY A O 1
ATOM 1698 N N . ASP A 1 255 ? 13.968 -18.428 99.717 1.00 70.36 235 ASP A N 1
ATOM 1699 C CA . ASP A 1 255 ? 14.044 -19.886 99.593 1.00 75.10 235 ASP A CA 1
ATOM 1700 C C . ASP A 1 255 ? 15.330 -20.459 100.226 1.00 76.18 235 ASP A C 1
ATOM 1701 O O . ASP A 1 255 ? 15.281 -21.232 101.180 1.00 79.51 235 ASP A O 1
ATOM 1706 N N . LEU A 1 256 ? 16.474 -20.062 99.682 1.00 72.12 236 LEU A N 1
ATOM 1707 C CA . LEU A 1 256 ? 17.788 -20.409 100.214 1.00 64.22 236 LEU A CA 1
ATOM 1708 C C . LEU A 1 256 ? 17.867 -20.355 101.747 1.00 67.89 236 LEU A C 1
ATOM 1709 O O . LEU A 1 256 ? 18.615 -21.111 102.380 1.00 69.73 236 LEU A O 1
ATOM 1722 N N . GLN A 1 258 ? 15.521 -20.839 103.917 1.00 82.86 238 GLN A N 1
ATOM 1723 C CA . GLN A 1 258 ? 14.605 -21.735 104.598 1.00 94.65 238 GLN A CA 1
ATOM 1724 C C . GLN A 1 258 ? 14.793 -23.185 104.175 1.00 109.18 238 GLN A C 1
ATOM 1725 O O . GLN A 1 258 ? 14.145 -24.089 104.714 1.00 120.18 238 GLN A O 1
ATOM 1731 N N . ALA A 1 259 ? 15.687 -23.408 103.218 1.00 110.64 239 ALA A N 1
ATOM 1732 C CA . ALA A 1 259 ? 15.977 -24.761 102.752 1.00 115.91 239 ALA A CA 1
ATOM 1733 C C . ALA A 1 259 ? 16.830 -25.545 103.756 1.00 112.90 239 ALA A C 1
ATOM 1734 O O . ALA A 1 259 ? 17.814 -25.026 104.299 1.00 107.13 239 ALA A O 1
ATOM 1736 N N . ASP A 1 260 ? 16.443 -26.796 103.994 1.00 108.37 240 ASP A N 1
ATOM 1737 C CA . ASP A 1 260 ? 17.163 -27.664 104.919 1.00 113.38 240 ASP A CA 1
ATOM 1738 C C . ASP A 1 260 ? 18.655 -27.784 104.579 1.00 104.86 240 ASP A C 1
ATOM 1739 O O . ASP A 1 260 ? 19.519 -27.686 105.462 1.00 102.08 240 ASP A O 1
ATOM 1744 N N . TRP A 1 261 ? 18.950 -28.002 103.299 1.00 98.39 241 TRP A N 1
ATOM 1745 C CA . TRP A 1 261 ? 20.318 -28.265 102.863 1.00 92.87 241 TRP A CA 1
ATOM 1746 C C . TRP A 1 261 ? 21.242 -27.082 103.079 1.00 99.94 241 TRP A C 1
ATOM 1747 O O . TRP A 1 261 ? 22.380 -27.257 103.515 1.00 106.90 241 TRP A O 1
ATOM 1758 N N . VAL A 1 262 ? 20.755 -25.880 102.781 1.00 101.96 242 VAL A N 1
ATOM 1759 C CA . VAL A 1 262 ? 21.529 -24.672 103.055 1.00 97.95 242 VAL A CA 1
ATOM 1760 C C . VAL A 1 262 ? 21.862 -24.647 104.540 1.00 97.42 242 VAL A C 1
ATOM 1761 O O . VAL A 1 262 ? 20.980 -24.472 105.383 1.00 102.75 242 VAL A O 1
ATOM 1765 N N . ASN A 1 263 ? 23.139 -24.836 104.847 1.00 90.75 243 ASN A N 1
ATOM 1766 C CA . ASN A 1 263 ? 23.596 -24.956 106.220 1.00 93.77 243 ASN A CA 1
ATOM 1767 C C . ASN A 1 263 ? 23.857 -23.602 106.877 1.00 99.09 243 ASN A C 1
ATOM 1768 O O . ASN A 1 263 ? 23.541 -22.559 106.309 1.00 102.80 243 ASN A O 1
ATOM 1773 N N . GLY A 1 264 ? 24.450 -23.629 108.068 1.00 101.33 244 GLY A N 1
ATOM 1774 C CA . GLY A 1 264 ? 24.718 -22.423 108.833 1.00 96.68 244 GLY A CA 1
ATOM 1775 C C . GLY A 1 264 ? 25.869 -21.564 108.333 1.00 95.48 244 GLY A C 1
ATOM 1776 O O . GLY A 1 264 ? 25.776 -20.342 108.334 1.00 94.81 244 GLY A O 1
ATOM 1777 N N . GLY A 1 265 ? 26.960 -22.194 107.916 1.00 95.56 245 GLY A N 1
ATOM 1778 C CA . GLY A 1 265 ? 28.109 -21.458 107.424 1.00 91.61 245 GLY A CA 1
ATOM 1779 C C . GLY A 1 265 ? 27.773 -20.717 106.143 1.00 95.69 245 GLY A C 1
ATOM 1780 O O . GLY A 1 265 ? 28.161 -19.559 105.950 1.00 89.64 245 GLY A O 1
ATOM 1789 N N . ARG A 1 267 ? 24.527 -20.104 105.012 1.00 83.63 247 ARG A N 1
ATOM 1790 C CA . ARG A 1 267 ? 23.514 -19.105 105.383 1.00 89.27 247 ARG A CA 1
ATOM 1791 C C . ARG A 1 267 ? 24.174 -17.796 105.834 1.00 91.47 247 ARG A C 1
ATOM 1792 O O . ARG A 1 267 ? 23.712 -16.702 105.508 1.00 92.07 247 ARG A O 1
ATOM 1800 N N . LEU A 1 268 ? 25.269 -17.916 106.574 1.00 85.07 248 LEU A N 1
ATOM 1801 C CA . LEU A 1 268 ? 25.966 -16.750 107.092 1.00 77.59 248 LEU A CA 1
ATOM 1802 C C . LEU A 1 268 ? 26.547 -15.893 105.979 1.00 72.67 248 LEU A C 1
ATOM 1803 O O . LEU A 1 268 ? 26.517 -14.667 106.052 1.00 69.70 248 LEU A O 1
ATOM 1808 N N . LYS A 1 269 ? 27.093 -16.556 104.964 1.00 72.86 249 LYS A N 1
ATOM 1809 C CA . LYS A 1 269 ? 27.683 -15.897 103.809 1.00 62.41 249 LYS A CA 1
ATOM 1810 C C . LYS A 1 269 ? 26.609 -15.176 103.016 1.00 61.96 249 LYS A C 1
ATOM 1811 O O . LYS A 1 269 ? 26.821 -14.059 102.565 1.00 64.39 249 LYS A O 1
ATOM 1817 N N . LEU A 1 270 ? 25.454 -15.810 102.828 1.00 60.57 250 LEU A N 1
ATOM 1818 C CA . LEU A 1 270 ? 24.386 -15.173 102.065 1.00 59.36 250 LEU A CA 1
ATOM 1819 C C . LEU A 1 270 ? 23.934 -13.892 102.759 1.00 63.77 250 LEU A C 1
ATOM 1820 O O . LEU A 1 270 ? 23.940 -12.829 102.154 1.00 67.31 250 LEU A O 1
ATOM 1825 N N . GLU A 1 271 ? 23.576 -13.993 104.037 1.00 68.44 251 GLU A N 1
ATOM 1826 C CA . GLU A 1 271 ? 23.260 -12.816 104.851 1.00 69.63 251 GLU A CA 1
ATOM 1827 C C . GLU A 1 271 ? 24.230 -11.663 104.574 1.00 69.59 251 GLU A C 1
ATOM 1828 O O . GLU A 1 271 ? 23.817 -10.526 104.323 1.00 75.29 251 GLU A O 1
ATOM 1834 N N . GLU A 1 272 ? 25.523 -11.964 104.615 1.00 60.93 252 GLU A N 1
ATOM 1835 C CA . GLU A 1 272 ? 26.547 -10.940 104.503 1.00 64.30 252 GLU A CA 1
ATOM 1836 C C . GLU A 1 272 ? 26.626 -10.384 103.078 1.00 65.20 252 GLU A C 1
ATOM 1837 O O . GLU A 1 272 ? 26.727 -9.172 102.870 1.00 66.62 252 GLU A O 1
ATOM 1843 N N . ILE A 1 273 ? 26.557 -11.279 102.099 1.00 63.65 253 ILE A N 1
ATOM 1844 C CA . ILE A 1 273 ? 26.620 -10.898 100.697 1.00 58.11 253 ILE A CA 1
ATOM 1845 C C . ILE A 1 273 ? 25.395 -10.084 100.295 1.00 56.45 253 ILE A C 1
ATOM 1846 O O . ILE A 1 273 ? 25.488 -9.169 99.478 1.00 54.92 253 ILE A O 1
ATOM 1851 N N . LYS A 1 274 ? 24.243 -10.409 100.871 1.00 57.74 254 LYS A N 1
ATOM 1852 C CA . LYS A 1 274 ? 23.059 -9.611 100.611 1.00 52.13 254 LYS A CA 1
ATOM 1853 C C . LYS A 1 274 ? 23.229 -8.196 101.180 1.00 51.44 254 LYS A C 1
ATOM 1854 O O . LYS A 1 274 ? 22.871 -7.225 100.520 1.00 45.77 254 LYS A O 1
ATOM 1860 N N . ARG A 1 275 ? 23.790 -8.070 102.381 1.00 43.98 255 ARG A N 1
ATOM 1861 C CA . ARG A 1 275 ? 24.111 -6.735 102.892 1.00 52.80 255 ARG A CA 1
ATOM 1862 C C . ARG A 1 275 ? 25.064 -5.975 101.964 1.00 54.11 255 ARG A C 1
ATOM 1863 O O . ARG A 1 275 ? 24.810 -4.836 101.616 1.00 56.80 255 ARG A O 1
ATOM 1871 N N . LEU A 1 276 ? 26.168 -6.593 101.569 1.00 53.03 256 LEU A N 1
ATOM 1872 C CA . LEU A 1 276 ? 27.054 -5.921 100.635 1.00 56.12 256 LEU A CA 1
ATOM 1873 C C . LEU A 1 276 ? 26.242 -5.359 99.465 1.00 57.12 256 LEU A C 1
ATOM 1874 O O . LEU A 1 276 ? 26.331 -4.170 99.144 1.00 53.85 256 LEU A O 1
ATOM 1879 N N . LEU A 1 277 ? 25.436 -6.217 98.850 1.00 53.57 257 LEU A N 1
ATOM 1880 C CA . LEU A 1 277 ? 24.807 -5.901 97.571 1.00 49.22 257 LEU A CA 1
ATOM 1881 C C . LEU A 1 277 ? 23.663 -4.897 97.665 1.00 48.41 257 LEU A C 1
ATOM 1882 O O . LEU A 1 277 ? 23.351 -4.210 96.686 1.00 56.62 257 LEU A O 1
ATOM 1887 N N . ASP A 1 278 ? 23.038 -4.824 98.836 1.00 45.70 258 ASP A N 1
ATOM 1888 C CA . ASP A 1 278 ? 21.924 -3.907 99.055 1.00 40.34 258 ASP A CA 1
ATOM 1889 C C . ASP A 1 278 ? 22.457 -2.515 99.136 1.00 51.35 258 ASP A C 1
ATOM 1890 O O . ASP A 1 278 ? 21.710 -1.558 98.991 1.00 60.97 258 ASP A O 1
ATOM 1895 N N . ASP A 1 279 ? 23.763 -2.411 99.356 1.00 54.96 259 ASP A N 1
ATOM 1896 C CA . ASP A 1 279 ? 24.423 -1.117 99.498 1.00 48.79 259 ASP A CA 1
ATOM 1897 C C . ASP A 1 279 ? 25.283 -0.771 98.275 1.00 43.00 259 ASP A C 1
ATOM 1898 O O . ASP A 1 279 ? 26.071 0.163 98.306 1.00 48.40 259 ASP A O 1
ATOM 1903 N N . LEU A 1 280 ? 25.116 -1.510 97.185 1.00 34.02 260 LEU A N 1
ATOM 1904 C CA . LEU A 1 280 ? 25.795 -1.143 95.945 1.00 40.83 260 LEU A CA 1
ATOM 1905 C C . LEU A 1 280 ? 24.807 -0.864 94.831 1.00 40.78 260 LEU A C 1
ATOM 1906 O O . LEU A 1 280 ? 23.649 -1.277 94.909 1.00 52.73 260 LEU A O 1
ATOM 1911 N N . PRO A 1 281 ? 25.262 -0.192 93.766 1.00 39.66 261 PRO A N 1
ATOM 1912 C CA . PRO A 1 281 ? 24.391 -0.064 92.590 1.00 51.06 261 PRO A CA 1
ATOM 1913 C C . PRO A 1 281 ? 23.949 -1.420 92.012 1.00 60.06 261 PRO A C 1
ATOM 1914 O O . PRO A 1 281 ? 24.581 -2.468 92.208 1.00 59.29 261 PRO A O 1
ATOM 1918 N N . LEU A 1 282 ? 22.845 -1.379 91.281 1.00 60.79 262 LEU A N 1
ATOM 1919 C CA . LEU A 1 282 ? 22.299 -2.558 90.625 1.00 51.08 262 LEU A CA 1
ATOM 1920 C C . LEU A 1 282 ? 23.308 -3.295 89.738 1.00 52.42 262 LEU A C 1
ATOM 1921 O O . LEU A 1 282 ? 23.203 -4.499 89.578 1.00 54.85 262 LEU A O 1
ATOM 1926 N N . SER A 1 283 ? 24.260 -2.580 89.136 1.00 50.71 263 SER A N 1
ATOM 1927 C CA . SER A 1 283 ? 25.146 -3.212 88.161 1.00 45.14 263 SER A CA 1
ATOM 1928 C C . SER A 1 283 ? 26.286 -3.980 88.819 1.00 37.46 263 SER A C 1
ATOM 1929 O O . SER A 1 283 ? 26.987 -4.733 88.163 1.00 47.69 263 SER A O 1
ATOM 1932 N N . SER A 1 284 ? 26.435 -3.800 90.126 1.00 41.36 264 SER A N 1
ATOM 1933 C CA . SER A 1 284 ? 27.443 -4.507 90.911 1.00 42.98 264 SER A CA 1
ATOM 1934 C C . SER A 1 284 ? 27.085 -5.960 91.089 1.00 42.94 264 SER A C 1
ATOM 1935 O O . SER A 1 284 ? 25.930 -6.320 90.953 1.00 48.61 264 SER A O 1
ATOM 1938 N N . SER A 1 285 ? 28.089 -6.795 91.368 1.00 46.45 265 SER A N 1
ATOM 1939 C CA . SER A 1 285 ? 27.887 -8.231 91.614 1.00 40.39 265 SER A CA 1
ATOM 1940 C C . SER A 1 285 ? 29.025 -8.822 92.409 1.00 42.77 265 SER A C 1
ATOM 1941 O O . SER A 1 285 ? 30.158 -8.385 92.298 1.00 53.28 265 SER A O 1
ATOM 1944 N N . VAL A 1 286 ? 28.697 -9.829 93.206 1.00 46.07 266 VAL A N 1
ATOM 1945 C CA . VAL A 1 286 ? 29.661 -10.591 93.985 1.00 38.94 266 VAL A CA 1
ATOM 1946 C C . VAL A 1 286 ? 30.017 -11.921 93.311 1.00 45.67 266 VAL A C 1
ATOM 1947 O O . VAL A 1 286 ? 29.146 -12.652 92.840 1.00 50.56 266 VAL A O 1
ATOM 1951 N N . SER A 1 287 ? 31.299 -12.236 93.250 1.00 46.01 267 SER A N 1
ATOM 1952 C CA . SER A 1 287 ? 31.729 -13.505 92.681 1.00 50.74 267 SER A CA 1
ATOM 1953 C C . SER A 1 287 ? 32.470 -14.284 93.737 1.00 53.03 267 SER A C 1
ATOM 1954 O O . SER A 1 287 ? 33.325 -13.727 94.408 1.00 53.56 267 SER A O 1
ATOM 1957 N N . ILE A 1 288 ? 32.120 -15.555 93.924 1.00 57.75 268 ILE A N 1
ATOM 1958 C CA . ILE A 1 288 ? 32.929 -16.397 94.796 1.00 57.06 268 ILE A CA 1
ATOM 1959 C C . ILE A 1 288 ? 33.580 -17.533 94.010 1.00 59.86 268 ILE A C 1
ATOM 1960 O O . ILE A 1 288 ? 32.891 -18.312 93.366 1.00 64.85 268 ILE A O 1
ATOM 1965 N N . THR A 1 289 ? 34.917 -17.585 94.031 1.00 57.55 269 THR A N 1
ATOM 1966 C CA . THR A 1 289 ? 35.675 -18.414 93.087 1.00 48.96 269 THR A CA 1
ATOM 1967 C C . THR A 1 289 ? 37.105 -18.758 93.528 1.00 52.64 269 THR A C 1
ATOM 1968 O O . THR A 1 289 ? 37.579 -18.302 94.568 1.00 63.62 269 THR A O 1
ATOM 1972 N N . ARG A 1 290 ? 37.777 -19.583 92.731 1.00 48.00 270 ARG A N 1
ATOM 1973 C CA . ARG A 1 290 ? 39.161 -19.966 92.976 1.00 63.12 270 ARG A CA 1
ATOM 1974 C C . ARG A 1 290 ? 40.058 -19.042 92.182 1.00 69.01 270 ARG A C 1
ATOM 1975 O O . ARG A 1 290 ? 39.674 -18.606 91.097 1.00 69.59 270 ARG A O 1
ATOM 1983 N N . PRO A 1 291 ? 41.254 -18.733 92.718 1.00 69.15 271 PRO A N 1
ATOM 1984 C CA . PRO A 1 291 ? 42.185 -17.825 92.039 1.00 64.03 271 PRO A CA 1
ATOM 1985 C C . PRO A 1 291 ? 42.429 -18.245 90.594 1.00 69.59 271 PRO A C 1
ATOM 1986 O O . PRO A 1 291 ? 42.433 -17.389 89.701 1.00 64.26 271 PRO A O 1
ATOM 1990 N N . SER A 1 292 ? 42.604 -19.548 90.368 1.00 71.72 272 SER A N 1
ATOM 1991 C CA . SER A 1 292 ? 42.881 -20.067 89.026 1.00 77.26 272 SER A CA 1
ATOM 1992 C C . SER A 1 292 ? 41.736 -19.832 88.029 1.00 78.88 272 SER A C 1
ATOM 1993 O O . SER A 1 292 ? 41.924 -19.947 86.819 1.00 77.50 272 SER A O 1
ATOM 1996 N N . GLU A 1 293 ? 40.555 -19.501 88.544 1.00 77.37 273 GLU A N 1
ATOM 1997 C CA . GLU A 1 293 ? 39.356 -19.385 87.722 1.00 70.79 273 GLU A CA 1
ATOM 1998 C C . GLU A 1 293 ? 38.832 -17.946 87.667 1.00 67.04 273 GLU A C 1
ATOM 1999 O O . GLU A 1 293 ? 37.719 -17.709 87.196 1.00 66.26 273 GLU A O 1
ATOM 2005 N N . LEU A 1 294 ? 39.621 -16.990 88.159 1.00 65.21 274 LEU A N 1
ATOM 2006 C CA . LEU A 1 294 ? 39.163 -15.599 88.264 1.00 60.31 274 LEU A CA 1
ATOM 2007 C C . LEU A 1 294 ? 38.833 -15.021 86.899 1.00 58.54 274 LEU A C 1
ATOM 2008 O O . LEU A 1 294 ? 37.789 -14.432 86.713 1.00 56.15 274 LEU A O 1
ATOM 2013 N N . ALA A 1 295 ? 39.742 -15.198 85.949 1.00 65.76 275 ALA A N 1
ATOM 2014 C CA . ALA A 1 295 ? 39.545 -14.690 84.602 1.00 64.35 275 ALA A CA 1
ATOM 2015 C C . ALA A 1 295 ? 38.230 -15.213 84.037 1.00 64.34 275 ALA A C 1
ATOM 2016 O O . ALA A 1 295 ? 37.355 -14.426 83.687 1.00 67.87 275 ALA A O 1
ATOM 2018 N N . ARG A 1 296 ? 38.083 -16.534 83.949 1.00 59.21 276 ARG A N 1
ATOM 2019 C CA . ARG A 1 296 ? 36.833 -17.121 83.461 1.00 62.22 276 ARG A CA 1
ATOM 2020 C C . ARG A 1 296 ? 35.576 -16.614 84.212 1.00 68.24 276 ARG A C 1
ATOM 2021 O O . ARG A 1 296 ? 34.499 -16.511 83.618 1.00 62.44 276 ARG A O 1
ATOM 2029 N N . GLU A 1 297 ? 35.711 -16.277 85.497 1.00 58.31 277 GLU A N 1
ATOM 2030 C CA . GLU A 1 297 ? 34.560 -15.802 86.260 1.00 54.85 277 GLU A CA 1
ATOM 2031 C C . GLU A 1 297 ? 34.117 -14.384 85.875 1.00 62.96 277 GLU A C 1
ATOM 2032 O O . GLU A 1 297 ? 32.929 -14.151 85.649 1.00 68.23 277 GLU A O 1
ATOM 2038 N N . LEU A 1 298 ? 35.068 -13.453 85.789 1.00 59.65 278 LEU A N 1
ATOM 2039 C CA . LEU A 1 298 ? 34.782 -12.067 85.422 1.00 50.99 278 LEU A CA 1
ATOM 2040 C C . LEU A 1 298 ? 34.485 -11.859 83.934 1.00 51.82 278 LEU A C 1
ATOM 2041 O O . LEU A 1 298 ? 33.748 -10.964 83.568 1.00 54.79 278 LEU A O 1
ATOM 2046 N N . PHE A 1 299 ? 35.077 -12.656 83.064 1.00 56.62 279 PHE A N 1
ATOM 2047 C CA . PHE A 1 299 ? 35.070 -12.300 81.653 1.00 62.28 279 PHE A CA 1
ATOM 2048 C C . PHE A 1 299 ? 34.359 -13.305 80.745 1.00 68.37 279 PHE A C 1
ATOM 2049 O O . PHE A 1 299 ? 34.315 -13.142 79.524 1.00 70.69 279 PHE A O 1
ATOM 2057 N N . THR A 1 300 ? 33.812 -14.360 81.324 1.00 69.14 280 THR A N 1
ATOM 2058 C CA . THR A 1 300 ? 32.889 -15.186 80.559 1.00 73.97 280 THR A CA 1
ATOM 2059 C C . THR A 1 300 ? 31.602 -15.293 81.339 1.00 77.12 280 THR A C 1
ATOM 2060 O O . THR A 1 300 ? 31.527 -14.920 82.516 1.00 69.70 280 THR A O 1
ATOM 2064 N N . HIS A 1 301 ? 30.579 -15.787 80.669 1.00 92.44 281 HIS A N 1
ATOM 2065 C CA . HIS A 1 301 ? 29.329 -16.068 81.341 1.00 102.38 281 HIS A CA 1
ATOM 2066 C C . HIS A 1 301 ? 29.254 -17.585 81.527 1.00 101.62 281 HIS A C 1
ATOM 2067 O O . HIS A 1 301 ? 28.210 -18.224 81.425 1.00 89.99 281 HIS A O 1
ATOM 2074 N N . ALA A 1 302 ? 30.440 -18.126 81.789 1.00 112.03 282 ALA A N 1
ATOM 2075 C CA . ALA A 1 302 ? 30.635 -19.447 82.360 1.00 118.06 282 ALA A CA 1
ATOM 2076 C C . ALA A 1 302 ? 31.465 -19.262 83.632 1.00 117.52 282 ALA A C 1
ATOM 2077 O O . ALA A 1 302 ? 31.288 -18.283 84.373 1.00 111.07 282 ALA A O 1
ATOM 2079 N N . GLY A 1 303 ? 32.383 -20.194 83.875 1.00 118.57 283 GLY A N 1
ATOM 2080 C CA . GLY A 1 303 ? 33.218 -20.137 85.058 1.00 117.82 283 GLY A CA 1
ATOM 2081 C C . GLY A 1 303 ? 32.693 -21.001 86.188 1.00 118.66 283 GLY A C 1
ATOM 2082 O O . GLY A 1 303 ? 31.478 -21.103 86.407 1.00 118.40 283 GLY A O 1
ATOM 2083 N N . SER A 1 304 ? 33.621 -21.617 86.915 1.00 114.27 284 SER A N 1
ATOM 2084 C CA . SER A 1 304 ? 33.287 -22.518 88.013 1.00 107.70 284 SER A CA 1
ATOM 2085 C C . SER A 1 304 ? 32.774 -21.798 89.276 1.00 97.01 284 SER A C 1
ATOM 2086 O O . SER A 1 304 ? 32.408 -22.446 90.264 1.00 108.83 284 SER A O 1
ATOM 2089 N N . GLY A 1 305 ? 32.746 -20.470 89.257 1.00 61.56 285 GLY A N 1
ATOM 2090 C CA . GLY A 1 305 ? 32.310 -19.754 90.434 1.00 60.66 285 GLY A CA 1
ATOM 2091 C C . GLY A 1 305 ? 30.801 -19.605 90.579 1.00 64.25 285 GLY A C 1
ATOM 2092 O O . GLY A 1 305 ? 30.016 -20.005 89.711 1.00 73.30 285 GLY A O 1
ATOM 2093 N N . THR A 1 306 ? 30.402 -19.038 91.708 1.00 52.54 286 THR A N 1
ATOM 2094 C CA . THR A 1 306 ? 29.039 -18.570 91.915 1.00 54.00 286 THR A CA 1
ATOM 2095 C C . THR A 1 306 ? 28.957 -17.051 91.703 1.00 55.38 286 THR A C 1
ATOM 2096 O O . THR A 1 306 ? 29.730 -16.301 92.294 1.00 52.78 286 THR A O 1
ATOM 2100 N N . LEU A 1 307 ? 28.032 -16.614 90.850 1.00 55.91 287 LEU A N 1
ATOM 2101 C CA . LEU A 1 307 ? 27.747 -15.190 90.630 1.00 51.82 287 LEU A CA 1
ATOM 2102 C C . LEU A 1 307 ? 26.530 -14.783 91.469 1.00 48.63 287 LEU A C 1
ATOM 2103 O O . LEU A 1 307 ? 25.541 -15.498 91.524 1.00 54.88 287 LEU A O 1
ATOM 2108 N N . ILE A 1 308 ? 26.583 -13.641 92.132 1.00 46.75 288 ILE A N 1
ATOM 2109 C CA . ILE A 1 308 ? 25.452 -13.238 92.966 1.00 44.57 288 ILE A CA 1
ATOM 2110 C C . ILE A 1 308 ? 25.049 -11.800 92.653 1.00 49.98 288 ILE A C 1
ATOM 2111 O O . ILE A 1 308 ? 25.893 -10.885 92.704 1.00 47.89 288 ILE A O 1
ATOM 2116 N N . ARG A 1 309 ? 23.773 -11.603 92.307 1.00 38.01 289 ARG A N 1
ATOM 2117 C CA . ARG A 1 309 ? 23.250 -10.255 92.079 1.00 31.99 289 ARG A CA 1
ATOM 2118 C C . ARG A 1 309 ? 22.079 -9.925 92.992 1.00 40.36 289 ARG A C 1
ATOM 2119 O O . ARG A 1 309 ? 21.415 -10.826 93.485 1.00 47.24 289 ARG A O 1
ATOM 2127 N N . ARG A 1 310 ? 21.834 -8.634 93.229 1.00 50.26 290 ARG A N 1
ATOM 2128 C CA . ARG A 1 310 ? 20.655 -8.215 93.981 1.00 49.39 290 ARG A CA 1
ATOM 2129 C C . ARG A 1 310 ? 19.458 -8.670 93.202 1.00 46.64 290 ARG A C 1
ATOM 2130 O O . ARG A 1 310 ? 18.463 -9.120 93.772 1.00 47.67 290 ARG A O 1
ATOM 2138 N N . GLY A 1 311 ? 19.582 -8.545 91.884 1.00 36.00 291 GLY A N 1
ATOM 2139 C CA . GLY A 1 311 ? 18.620 -9.076 90.953 1.00 35.71 291 GLY A CA 1
ATOM 2140 C C . GLY A 1 311 ? 17.281 -8.376 90.844 1.00 56.74 291 GLY A C 1
ATOM 2141 O O . GLY A 1 311 ? 17.124 -7.202 91.169 1.00 64.20 291 GLY A O 1
ATOM 2142 N N . GLU A 1 312 ? 16.303 -9.148 90.395 1.00 55.05 292 GLU A N 1
ATOM 2143 C CA . GLU A 1 312 ? 15.060 -8.638 89.875 1.00 51.91 292 GLU A CA 1
ATOM 2144 C C . GLU A 1 312 ? 13.971 -9.535 90.377 1.00 54.39 292 GLU A C 1
ATOM 2145 O O . GLU A 1 312 ? 14.118 -10.761 90.324 1.00 47.57 292 GLU A O 1
ATOM 2151 N N . ARG A 1 313 ? 12.879 -8.930 90.852 1.00 64.83 293 ARG A N 1
ATOM 2152 C CA . ARG A 1 313 ? 11.681 -9.686 91.215 1.00 60.97 293 ARG A CA 1
ATOM 2153 C C . ARG A 1 313 ? 10.999 -10.291 89.976 1.00 51.90 293 ARG A C 1
ATOM 2154 O O . ARG A 1 313 ? 11.328 -9.964 88.830 1.00 47.22 293 ARG A O 1
ATOM 2170 N N . VAL A 1 315 ? 7.159 -12.123 88.589 1.00 41.16 295 VAL A N 1
ATOM 2171 C CA . VAL A 1 315 ? 5.812 -12.646 88.722 1.00 49.27 295 VAL A CA 1
ATOM 2172 C C . VAL A 1 315 ? 5.710 -14.064 88.114 1.00 50.51 295 VAL A C 1
ATOM 2173 O O . VAL A 1 315 ? 6.374 -14.378 87.119 1.00 50.09 295 VAL A O 1
ATOM 2177 N N . ALA A 1 316 ? 4.902 -14.920 88.738 1.00 42.00 296 ALA A N 1
ATOM 2178 C CA . ALA A 1 316 ? 4.399 -16.110 88.081 1.00 43.12 296 ALA A CA 1
ATOM 2179 C C . ALA A 1 316 ? 2.869 -16.065 88.156 1.00 53.47 296 ALA A C 1
ATOM 2180 O O . ALA A 1 316 ? 2.297 -16.081 89.240 1.00 62.08 296 ALA A O 1
ATOM 2182 N N . THR A 1 317 ? 2.202 -15.986 87.011 1.00 53.09 297 THR A N 1
ATOM 2183 C CA . THR A 1 317 ? 0.763 -15.730 87.005 1.00 51.29 297 THR A CA 1
ATOM 2184 C C . THR A 1 317 ? -0.021 -16.534 85.944 1.00 53.63 297 THR A C 1
ATOM 2185 O O . THR A 1 317 ? 0.515 -16.853 84.892 1.00 58.03 297 THR A O 1
ATOM 2189 N N . ASP A 1 318 ? -1.282 -16.865 86.224 1.00 53.93 298 ASP A N 1
ATOM 2190 C CA . ASP A 1 318 ? -2.183 -17.372 85.174 1.00 63.10 298 ASP A CA 1
ATOM 2191 C C . ASP A 1 318 ? -3.008 -16.264 84.504 1.00 68.01 298 ASP A C 1
ATOM 2192 O O . ASP A 1 318 ? -3.876 -16.536 83.670 1.00 67.32 298 ASP A O 1
ATOM 2197 N N . ASP A 1 319 ? -2.713 -15.020 84.864 1.00 65.40 299 ASP A N 1
ATOM 2198 C CA . ASP A 1 319 ? -3.597 -13.897 84.591 1.00 60.74 299 ASP A CA 1
ATOM 2199 C C . ASP A 1 319 ? -3.072 -12.976 83.488 1.00 59.38 299 ASP A C 1
ATOM 2200 O O . ASP A 1 319 ? -2.403 -11.980 83.764 1.00 59.85 299 ASP A O 1
ATOM 2205 N N . LYS A 1 320 ? -3.398 -13.298 82.239 1.00 49.84 300 LYS A N 1
ATOM 2206 C CA . LYS A 1 320 ? -2.991 -12.456 81.120 1.00 45.89 300 LYS A CA 1
ATOM 2207 C C . LYS A 1 320 ? -3.253 -10.964 81.277 1.00 53.87 300 LYS A C 1
ATOM 2208 O O . LYS A 1 320 ? -2.552 -10.164 80.684 1.00 60.44 300 LYS A O 1
ATOM 2214 N N . SER A 1 321 ? -4.267 -10.574 82.041 1.00 67.48 301 SER A N 1
ATOM 2215 C CA . SER A 1 321 ? -4.634 -9.158 82.078 1.00 66.90 301 SER A CA 1
ATOM 2216 C C . SER A 1 321 ? -3.673 -8.382 82.976 1.00 67.77 301 SER A C 1
ATOM 2217 O O . SER A 1 321 ? -3.542 -7.160 82.864 1.00 67.94 301 SER A O 1
ATOM 2220 N N . SER A 1 322 ? -2.974 -9.112 83.839 1.00 68.43 302 SER A N 1
ATOM 2221 C CA . SER A 1 322 ? -1.969 -8.510 84.715 1.00 63.71 302 SER A CA 1
ATOM 2222 C C . SER A 1 322 ? -0.602 -8.331 84.052 1.00 61.31 302 SER A C 1
ATOM 2223 O O . SER A 1 322 ? 0.323 -7.822 84.679 1.00 64.47 302 SER A O 1
ATOM 2226 N N . LEU A 1 323 ? -0.471 -8.742 82.795 1.00 59.67 303 LEU A N 1
ATOM 2227 C CA . LEU A 1 323 ? 0.799 -8.617 82.083 1.00 49.80 303 LEU A CA 1
ATOM 2228 C C . LEU A 1 323 ? 0.799 -7.477 81.063 1.00 48.68 303 LEU A C 1
ATOM 2229 O O . LEU A 1 323 ? -0.206 -7.187 80.436 1.00 50.88 303 LEU A O 1
ATOM 2234 N N . ASP A 1 324 ? 1.948 -6.834 80.905 1.00 49.02 304 ASP A N 1
ATOM 2235 C CA . ASP A 1 324 ? 2.131 -5.827 79.875 1.00 45.75 304 ASP A CA 1
ATOM 2236 C C . ASP A 1 324 ? 2.506 -6.492 78.542 1.00 50.69 304 ASP A C 1
ATOM 2237 O O . ASP A 1 324 ? 3.685 -6.722 78.249 1.00 56.61 304 ASP A O 1
ATOM 2242 N N . LEU A 1 325 ? 1.504 -6.822 77.739 1.00 43.11 305 LEU A N 1
ATOM 2243 C CA . LEU A 1 325 ? 1.772 -7.519 76.488 1.00 41.77 305 LEU A CA 1
ATOM 2244 C C . LEU A 1 325 ? 2.613 -6.682 75.503 1.00 53.29 305 LEU A C 1
ATOM 2245 O O . LEU A 1 325 ? 3.548 -7.205 74.887 1.00 67.51 305 LEU A O 1
ATOM 2250 N N . GLY A 1 326 ? 2.305 -5.395 75.359 1.00 36.17 306 GLY A N 1
ATOM 2251 C CA . GLY A 1 326 ? 3.164 -4.505 74.602 1.00 39.44 306 GLY A CA 1
ATOM 2252 C C . GLY A 1 326 ? 4.645 -4.732 74.911 1.00 53.91 306 GLY A C 1
ATOM 2253 O O . GLY A 1 326 ? 5.469 -4.916 74.011 1.00 58.07 306 GLY A O 1
ATOM 2254 N N . ARG A 1 327 ? 4.996 -4.729 76.190 1.00 51.42 307 ARG A N 1
ATOM 2255 C CA . ARG A 1 327 ? 6.367 -5.010 76.585 1.00 47.40 307 ARG A CA 1
ATOM 2256 C C . ARG A 1 327 ? 6.804 -6.418 76.184 1.00 53.41 307 ARG A C 1
ATOM 2257 O O . ARG A 1 327 ? 7.945 -6.612 75.753 1.00 57.77 307 ARG A O 1
ATOM 2265 N N . LEU A 1 328 ? 5.915 -7.403 76.304 1.00 44.66 308 LEU A N 1
ATOM 2266 C CA . LEU A 1 328 ? 6.315 -8.775 75.973 1.00 44.85 308 LEU A CA 1
ATOM 2267 C C . LEU A 1 328 ? 6.547 -8.929 74.475 1.00 47.35 308 LEU A C 1
ATOM 2268 O O . LEU A 1 328 ? 7.472 -9.620 74.033 1.00 47.65 308 LEU A O 1
ATOM 2273 N N . ASP A 1 329 ? 5.698 -8.273 73.698 1.00 43.26 309 ASP A N 1
ATOM 2274 C CA . ASP A 1 329 ? 5.900 -8.191 72.267 1.00 43.97 309 ASP A CA 1
ATOM 2275 C C . ASP A 1 329 ? 7.257 -7.581 71.907 1.00 48.70 309 ASP A C 1
ATOM 2276 O O . ASP A 1 329 ? 7.920 -7.995 70.964 1.00 55.24 309 ASP A O 1
ATOM 2281 N N . ASN A 1 330 ? 7.673 -6.579 72.653 1.00 43.65 310 ASN A N 1
ATOM 2282 C CA . ASN A 1 330 ? 8.966 -6.003 72.387 1.00 49.13 310 ASN A CA 1
ATOM 2283 C C . ASN A 1 330 ? 10.107 -6.887 72.842 1.00 48.61 310 ASN A C 1
ATOM 2284 O O . ASN A 1 330 ? 11.181 -6.890 72.222 1.00 45.14 310 ASN A O 1
ATOM 2289 N N . LEU A 1 331 ? 9.862 -7.657 73.905 1.00 42.04 311 LEU A N 1
ATOM 2290 C CA . LEU A 1 331 ? 10.845 -8.633 74.345 1.00 34.71 311 LEU A CA 1
ATOM 2291 C C . LEU A 1 331 ? 11.050 -9.661 73.232 1.00 48.90 311 LEU A C 1
ATOM 2292 O O . LEU A 1 331 ? 12.190 -9.971 72.851 1.00 42.97 311 LEU A O 1
ATOM 2297 N N . VAL A 1 332 ? 9.927 -10.154 72.704 1.00 49.42 312 VAL A N 1
ATOM 2298 C CA . VAL A 1 332 ? 9.919 -11.130 71.629 1.00 42.06 312 VAL A CA 1
ATOM 2299 C C . VAL A 1 332 ? 10.586 -10.599 70.370 1.00 41.56 312 VAL A C 1
ATOM 2300 O O . VAL A 1 332 ? 11.352 -11.297 69.735 1.00 50.74 312 VAL A O 1
ATOM 2304 N N . LYS A 1 333 ? 10.313 -9.357 70.010 1.00 52.08 313 LYS A N 1
ATOM 2305 C CA . LYS A 1 333 ? 10.938 -8.770 68.820 1.00 48.48 313 LYS A CA 1
ATOM 2306 C C . LYS A 1 333 ? 12.477 -8.660 68.927 1.00 48.62 313 LYS A C 1
ATOM 2307 O O . LYS A 1 333 ? 13.179 -8.898 67.947 1.00 58.18 313 LYS A O 1
ATOM 2313 N N . ALA A 1 334 ? 12.996 -8.313 70.105 1.00 38.02 314 ALA A N 1
ATOM 2314 C CA . ALA A 1 334 ? 14.443 -8.237 70.313 1.00 40.35 314 ALA A CA 1
ATOM 2315 C C . ALA A 1 334 ? 15.102 -9.602 70.483 1.00 51.22 314 ALA A C 1
ATOM 2316 O O . ALA A 1 334 ? 16.191 -9.819 69.989 1.00 54.94 314 ALA A O 1
ATOM 2318 N N . ALA A 1 335 ? 14.444 -10.502 71.208 1.00 52.21 315 ALA A N 1
ATOM 2319 C CA . ALA A 1 335 ? 14.954 -11.840 71.450 1.00 44.18 315 ALA A CA 1
ATOM 2320 C C . ALA A 1 335 ? 15.162 -12.578 70.137 1.00 60.09 315 ALA A C 1
ATOM 2321 O O . ALA A 1 335 ? 16.278 -12.943 69.780 1.00 67.73 315 ALA A O 1
ATOM 2323 N N . PHE A 1 336 ? 14.058 -12.839 69.450 1.00 61.90 316 PHE A N 1
ATOM 2324 C CA . PHE A 1 336 ? 14.070 -13.420 68.119 1.00 57.41 316 PHE A CA 1
ATOM 2325 C C . PHE A 1 336 ? 13.952 -12.179 67.300 1.00 62.84 316 PHE A C 1
ATOM 2326 O O . PHE A 1 336 ? 13.701 -11.127 67.873 1.00 78.09 316 PHE A O 1
ATOM 2334 N N . GLY A 1 337 ? 14.143 -12.222 65.994 1.00 52.03 317 GLY A N 1
ATOM 2335 C CA . GLY A 1 337 ? 14.221 -10.930 65.309 1.00 47.44 317 GLY A CA 1
ATOM 2336 C C . GLY A 1 337 ? 12.921 -10.325 64.787 1.00 55.73 317 GLY A C 1
ATOM 2337 O O . GLY A 1 337 ? 12.940 -9.334 64.086 1.00 53.17 317 GLY A O 1
ATOM 2338 N N . ARG A 1 338 ? 11.788 -10.942 65.093 1.00 67.32 318 ARG A N 1
ATOM 2339 C CA . ARG A 1 338 ? 10.527 -10.527 64.495 1.00 70.34 318 ARG A CA 1
ATOM 2340 C C . ARG A 1 338 ? 9.489 -10.452 65.587 1.00 71.71 318 ARG A C 1
ATOM 2341 O O . ARG A 1 338 ? 9.648 -11.081 66.634 1.00 78.93 318 ARG A O 1
ATOM 2349 N N . PRO A 1 339 ? 8.426 -9.672 65.358 1.00 63.70 319 PRO A N 1
ATOM 2350 C CA . PRO A 1 339 ? 7.301 -9.585 66.295 1.00 64.04 319 PRO A CA 1
ATOM 2351 C C . PRO A 1 339 ? 6.307 -10.725 66.078 1.00 64.58 319 PRO A C 1
ATOM 2352 O O . PRO A 1 339 ? 6.252 -11.334 64.999 1.00 52.61 319 PRO A O 1
ATOM 2356 N N . ALA A 1 340 ? 5.517 -11.006 67.108 1.00 65.88 320 ALA A N 1
ATOM 2357 C CA . ALA A 1 340 ? 4.470 -12.009 67.000 1.00 57.61 320 ALA A CA 1
ATOM 2358 C C . ALA A 1 340 ? 3.522 -11.638 65.865 1.00 54.87 320 ALA A C 1
ATOM 2359 O O . ALA A 1 340 ? 3.307 -10.458 65.591 1.00 57.06 320 ALA A O 1
ATOM 2361 N N . VAL A 1 341 ? 2.987 -12.654 65.196 1.00 55.86 321 VAL A N 1
ATOM 2362 C CA . VAL A 1 341 ? 2.030 -12.460 64.119 1.00 58.00 321 VAL A CA 1
ATOM 2363 C C . VAL A 1 341 ? 0.829 -11.751 64.678 1.00 59.76 321 VAL A C 1
ATOM 2364 O O . VAL A 1 341 ? 0.562 -11.794 65.878 1.00 63.72 321 VAL A O 1
ATOM 2368 N N . GLU A 1 342 ? 0.109 -11.087 63.795 1.00 66.67 322 GLU A N 1
ATOM 2369 C CA . GLU A 1 342 ? -1.067 -10.341 64.188 1.00 75.70 322 GLU A CA 1
ATOM 2370 C C . GLU A 1 342 ? -2.057 -11.245 64.935 1.00 76.14 322 GLU A C 1
ATOM 2371 O O . GLU A 1 342 ? -2.406 -12.334 64.472 1.00 79.48 322 GLU A O 1
ATOM 2377 N N . GLY A 1 343 ? -2.483 -10.795 66.108 1.00 68.13 323 GLY A N 1
ATOM 2378 C CA . GLY A 1 343 ? -3.541 -11.462 66.842 1.00 62.25 323 GLY A CA 1
ATOM 2379 C C . GLY A 1 343 ? -3.055 -12.493 67.839 1.00 64.05 323 GLY A C 1
ATOM 2380 O O . GLY A 1 343 ? -3.870 -13.129 68.521 1.00 54.58 323 GLY A O 1
ATOM 2381 N N . TYR A 1 344 ? -1.733 -12.654 67.933 1.00 58.48 324 TYR A N 1
ATOM 2382 C CA . TYR A 1 344 ? -1.155 -13.704 68.762 1.00 52.44 324 TYR A CA 1
ATOM 2383 C C . TYR A 1 344 ? -1.475 -13.530 70.245 1.00 55.82 324 TYR A C 1
ATOM 2384 O O . TYR A 1 344 ? -1.988 -14.455 70.877 1.00 62.99 324 TYR A O 1
ATOM 2393 N N . TRP A 1 345 ? -1.201 -12.347 70.790 1.00 57.17 325 TRP A N 1
ATOM 2394 C CA . TRP A 1 345 ? -1.468 -12.067 72.205 1.00 62.77 325 TRP A CA 1
ATOM 2395 C C . TRP A 1 345 ? -2.962 -11.993 72.552 1.00 67.70 325 TRP A C 1
ATOM 2396 O O . TRP A 1 345 ? -3.358 -12.308 73.680 1.00 68.64 325 TRP A O 1
ATOM 2407 N N . ASP A 1 346 ? -3.785 -11.566 71.596 1.00 61.86 326 ASP A N 1
ATOM 2408 C CA . ASP A 1 346 ? -5.239 -11.590 71.783 1.00 64.46 326 ASP A CA 1
ATOM 2409 C C . ASP A 1 346 ? -5.725 -13.052 71.934 1.00 66.71 326 ASP A C 1
ATOM 2410 O O . ASP A 1 346 ? -6.394 -13.417 72.905 1.00 57.54 326 ASP A O 1
ATOM 2415 N N . ARG A 1 347 ? -5.358 -13.882 70.968 1.00 69.99 327 ARG A N 1
ATOM 2416 C CA . ARG A 1 347 ? -5.736 -15.279 70.955 1.00 67.31 327 ARG A CA 1
ATOM 2417 C C . ARG A 1 347 ? -5.107 -16.085 72.106 1.00 66.08 327 ARG A C 1
ATOM 2418 O O . ARG A 1 347 ? -5.658 -17.116 72.517 1.00 56.55 327 ARG A O 1
ATOM 2426 N N . LEU A 1 348 ? -3.961 -15.630 72.623 1.00 56.38 328 LEU A N 1
ATOM 2427 C CA . LEU A 1 348 ? -3.189 -16.458 73.561 1.00 54.13 328 LEU A CA 1
ATOM 2428 C C . LEU A 1 348 ? -3.980 -16.954 74.767 1.00 58.83 328 LEU A C 1
ATOM 2429 O O . LEU A 1 348 ? -4.720 -16.202 75.398 1.00 59.57 328 LEU A O 1
ATOM 2434 N N . ARG A 1 349 ? -3.822 -18.230 75.093 1.00 59.29 329 ARG A N 1
ATOM 2435 C CA . ARG A 1 349 ? -4.420 -18.725 76.322 1.00 55.87 329 ARG A CA 1
ATOM 2436 C C . ARG A 1 349 ? -3.354 -19.154 77.303 1.00 60.40 329 ARG A C 1
ATOM 2437 O O . ARG A 1 349 ? -2.806 -20.248 77.205 1.00 61.19 329 ARG A O 1
ATOM 2445 N N . VAL A 1 350 ? -3.050 -18.258 78.239 1.00 62.95 330 VAL A N 1
ATOM 2446 C CA . VAL A 1 350 ? -1.918 -18.465 79.126 1.00 57.69 330 VAL A CA 1
ATOM 2447 C C . VAL A 1 350 ? -2.216 -19.539 80.162 1.00 58.37 330 VAL A C 1
ATOM 2448 O O . VAL A 1 350 ? -3.203 -19.456 80.899 1.00 62.83 330 VAL A O 1
ATOM 2452 N N . ASP A 1 351 ? -1.364 -20.563 80.169 1.00 51.75 331 ASP A N 1
ATOM 2453 C CA . ASP A 1 351 ? -1.373 -21.586 81.195 1.00 52.35 331 ASP A CA 1
ATOM 2454 C C . ASP A 1 351 ? -0.627 -21.038 82.421 1.00 51.20 331 ASP A C 1
ATOM 2455 O O . ASP A 1 351 ? -1.185 -20.977 83.525 1.00 53.19 331 ASP A O 1
ATOM 2460 N N . ARG A 1 352 ? 0.626 -20.634 82.228 1.00 42.26 332 ARG A N 1
ATOM 2461 C CA . ARG A 1 352 ? 1.375 -19.970 83.292 1.00 44.80 332 ARG A CA 1
ATOM 2462 C C . ARG A 1 352 ? 2.437 -19.083 82.700 1.00 46.17 332 ARG A C 1
ATOM 2463 O O . ARG A 1 352 ? 3.055 -19.435 81.700 1.00 49.65 332 ARG A O 1
ATOM 2471 N N . ALA A 1 353 ? 2.647 -17.925 83.312 1.00 47.81 333 ALA A N 1
ATOM 2472 C CA . ALA A 1 353 ? 3.620 -16.961 82.790 1.00 41.15 333 ALA A CA 1
ATOM 2473 C C . ALA A 1 353 ? 4.645 -16.570 83.837 1.00 49.45 333 ALA A C 1
ATOM 2474 O O . ALA A 1 353 ? 4.307 -16.159 84.953 1.00 57.31 333 ALA A O 1
ATOM 2476 N N . PHE A 1 354 ? 5.906 -16.717 83.468 1.00 47.87 334 PHE A N 1
ATOM 2477 C CA . PHE A 1 354 ? 6.998 -16.309 84.325 1.00 45.81 334 PHE A CA 1
ATOM 2478 C C . PHE A 1 354 ? 7.670 -15.113 83.706 1.00 54.42 334 PHE A C 1
ATOM 2479 O O . PHE A 1 354 ? 8.465 -15.250 82.773 1.00 58.89 334 PHE A O 1
ATOM 2487 N N . VAL A 1 355 ? 7.321 -13.929 84.198 1.00 55.02 335 VAL A N 1
ATOM 2488 C CA . VAL A 1 355 ? 7.910 -12.704 83.665 1.00 46.66 335 VAL A CA 1
ATOM 2489 C C . VAL A 1 355 ? 8.701 -11.939 84.699 1.00 42.65 335 VAL A C 1
ATOM 2490 O O . VAL A 1 355 ? 8.243 -11.685 85.808 1.00 51.67 335 VAL A O 1
ATOM 2494 N N . THR A 1 356 ? 9.907 -11.576 84.300 1.00 47.26 336 THR A N 1
ATOM 2495 C CA . THR A 1 356 ? 10.858 -10.867 85.135 1.00 49.47 336 THR A CA 1
ATOM 2496 C C . THR A 1 356 ? 10.540 -9.362 85.166 1.00 52.23 336 THR A C 1
ATOM 2497 O O . THR A 1 356 ? 10.164 -8.765 84.155 1.00 50.01 336 THR A O 1
ATOM 2501 N N . GLU A 1 357 ? 10.675 -8.747 86.332 1.00 51.99 337 GLU A N 1
ATOM 2502 C CA . GLU A 1 357 ? 10.187 -7.385 86.508 1.00 50.69 337 GLU A CA 1
ATOM 2503 C C . GLU A 1 357 ? 10.519 -6.427 85.351 1.00 52.68 337 GLU A C 1
ATOM 2504 O O . GLU A 1 357 ? 9.691 -5.601 84.960 1.00 53.63 337 GLU A O 1
ATOM 2510 N N . SER A 1 358 ? 11.725 -6.535 84.807 1.00 44.71 338 SER A N 1
ATOM 2511 C CA . SER A 1 358 ? 12.151 -5.653 83.729 1.00 38.31 338 SER A CA 1
ATOM 2512 C C . SER A 1 358 ? 11.759 -6.131 82.325 1.00 46.71 338 SER A C 1
ATOM 2513 O O . SER A 1 358 ? 12.119 -5.502 81.347 1.00 44.97 338 SER A O 1
ATOM 2516 N N . TYR A 1 359 ? 11.047 -7.251 82.229 1.00 50.43 339 TYR A N 1
ATOM 2517 C CA . TYR A 1 359 ? 10.680 -7.831 80.938 1.00 51.53 339 TYR A CA 1
ATOM 2518 C C . TYR A 1 359 ? 11.854 -8.073 79.965 1.00 54.96 339 TYR A C 1
ATOM 2519 O O . TYR A 1 359 ? 11.746 -7.816 78.761 1.00 58.41 339 TYR A O 1
ATOM 2528 N N . ARG A 1 360 ? 12.969 -8.560 80.497 1.00 51.53 340 ARG A N 1
ATOM 2529 C CA . ARG A 1 360 ? 14.119 -8.960 79.692 1.00 49.56 340 ARG A CA 1
ATOM 2530 C C . ARG A 1 360 ? 14.266 -10.501 79.649 1.00 53.38 340 ARG A C 1
ATOM 2531 O O . ARG A 1 360 ? 15.064 -11.050 78.881 1.00 50.74 340 ARG A O 1
ATOM 2539 N N . ALA A 1 361 ? 13.503 -11.179 80.502 1.00 45.92 341 ALA A N 1
ATOM 2540 C CA . ALA A 1 361 ? 13.356 -12.629 80.456 1.00 44.91 341 ALA A CA 1
ATOM 2541 C C . ALA A 1 361 ? 11.884 -13.028 80.698 1.00 51.97 341 ALA A C 1
ATOM 2542 O O . ALA A 1 361 ? 11.227 -12.532 81.611 1.00 54.63 341 ALA A O 1
ATOM 2544 N N . ALA A 1 362 ? 11.367 -13.932 79.886 1.00 44.42 342 ALA A N 1
ATOM 2545 C CA . ALA A 1 362 ? 10.026 -14.410 80.125 1.00 47.41 342 ALA A CA 1
ATOM 2546 C C . ALA A 1 362 ? 9.870 -15.808 79.548 1.00 49.64 342 ALA A C 1
ATOM 2547 O O . ALA A 1 362 ? 10.429 -16.117 78.497 1.00 44.96 342 ALA A O 1
ATOM 2549 N N . ALA A 1 363 ? 9.139 -16.650 80.275 1.00 50.66 343 ALA A N 1
ATOM 2550 C CA . ALA A 1 363 ? 8.694 -17.941 79.768 1.00 47.14 343 ALA A CA 1
ATOM 2551 C C . ALA A 1 363 ? 7.182 -17.995 79.866 1.00 49.33 343 ALA A C 1
ATOM 2552 O O . ALA A 1 363 ? 6.602 -17.716 80.915 1.00 56.38 343 ALA A O 1
ATOM 2554 N N . ILE A 1 364 ? 6.551 -18.341 78.756 1.00 41.54 344 ILE A N 1
ATOM 2555 C CA . ILE A 1 364 ? 5.113 -18.463 78.713 1.00 41.53 344 ILE A CA 1
ATOM 2556 C C . ILE A 1 364 ? 4.671 -19.837 78.273 1.00 38.42 344 ILE A C 1
ATOM 2557 O O . ILE A 1 364 ? 4.948 -20.307 77.170 1.00 45.07 344 ILE A O 1
ATOM 2562 N N . THR A 1 365 ? 3.922 -20.446 79.162 1.00 40.93 345 THR A N 1
ATOM 2563 C CA . THR A 1 365 ? 3.512 -21.805 79.034 1.00 41.45 345 THR A CA 1
ATOM 2564 C C . THR A 1 365 ? 2.058 -21.842 78.557 1.00 50.92 345 THR A C 1
ATOM 2565 O O . THR A 1 365 ? 1.237 -21.030 78.981 1.00 54.34 345 THR A O 1
ATOM 2569 N N . THR A 1 366 ? 1.750 -22.745 77.627 1.00 47.98 346 THR A N 1
ATOM 2570 C CA . THR A 1 366 ? 0.363 -23.016 77.261 1.00 38.17 346 THR A CA 1
ATOM 2571 C C . THR A 1 366 ? 0.024 -24.490 77.386 1.00 45.31 346 THR A C 1
ATOM 2572 O O . THR A 1 366 ? 0.791 -25.293 77.906 1.00 55.84 346 THR A O 1
ATOM 2576 N N . ARG A 1 367 ? -1.144 -24.854 76.898 1.00 45.96 347 ARG A N 1
ATOM 2577 C CA . ARG A 1 367 ? -1.591 -26.225 77.040 1.00 50.60 347 ARG A CA 1
ATOM 2578 C C . ARG A 1 367 ? -1.732 -26.896 75.661 1.00 53.87 347 ARG A C 1
ATOM 2579 O O . ARG A 1 367 ? -2.388 -26.366 74.772 1.00 50.67 347 ARG A O 1
ATOM 2587 N N . LEU A 1 368 ? -1.063 -28.034 75.474 1.00 51.46 348 LEU A N 1
ATOM 2588 C CA . LEU A 1 368 ? -1.075 -28.726 74.187 1.00 51.17 348 LEU A CA 1
ATOM 2589 C C . LEU A 1 368 ? -1.722 -30.092 74.333 1.00 58.83 348 LEU A C 1
ATOM 2590 O O . LEU A 1 368 ? -1.070 -31.051 74.754 1.00 65.47 348 LEU A O 1
ATOM 2595 N N . ASP A 1 369 ? -3.009 -30.177 74.004 1.00 55.69 349 ASP A N 1
ATOM 2596 C CA . ASP A 1 369 ? -3.733 -31.428 74.163 1.00 53.44 349 ASP A CA 1
ATOM 2597 C C . ASP A 1 369 ? -3.591 -31.878 75.627 1.00 56.83 349 ASP A C 1
ATOM 2598 O O . ASP A 1 369 ? -3.460 -33.067 75.917 1.00 56.49 349 ASP A O 1
ATOM 2603 N N . GLY A 1 370 ? -3.624 -30.915 76.550 1.00 52.99 350 GLY A N 1
ATOM 2604 C CA . GLY A 1 370 ? -3.430 -31.202 77.962 1.00 52.01 350 GLY A CA 1
ATOM 2605 C C . GLY A 1 370 ? -1.994 -31.140 78.505 1.00 61.79 350 GLY A C 1
ATOM 2606 O O . GLY A 1 370 ? -1.821 -30.843 79.686 1.00 68.34 350 GLY A O 1
ATOM 2607 N N . TRP A 1 371 ? -0.979 -31.428 77.676 1.00 52.59 351 TRP A N 1
ATOM 2608 C CA . TRP A 1 371 ? 0.431 -31.352 78.100 1.00 50.55 351 TRP A CA 1
ATOM 2609 C C . TRP A 1 371 ? 0.819 -29.904 78.347 1.00 50.82 351 TRP A C 1
ATOM 2610 O O . TRP A 1 371 ? 0.254 -29.021 77.718 1.00 60.38 351 TRP A O 1
ATOM 2621 N N . VAL A 1 372 ? 1.768 -29.653 79.251 1.00 42.27 352 VAL A N 1
ATOM 2622 C CA . VAL A 1 372 ? 2.344 -28.300 79.372 1.00 42.45 352 VAL A CA 1
ATOM 2623 C C . VAL A 1 372 ? 3.314 -28.035 78.223 1.00 42.54 352 VAL A C 1
ATOM 2624 O O . VAL A 1 372 ? 4.274 -28.758 78.032 1.00 53.46 352 VAL A O 1
ATOM 2628 N N . TYR A 1 373 ? 3.053 -26.989 77.463 1.00 44.11 353 TYR A N 1
ATOM 2629 C CA . TYR A 1 373 ? 3.824 -26.689 76.277 1.00 41.29 353 TYR A CA 1
ATOM 2630 C C . TYR A 1 373 ? 4.416 -25.283 76.421 1.00 40.41 353 TYR A C 1
ATOM 2631 O O . TYR A 1 373 ? 3.688 -24.316 76.549 1.00 47.75 353 TYR A O 1
ATOM 2640 N N . LEU A 1 374 ? 5.740 -25.173 76.430 1.00 41.92 354 LEU A N 1
ATOM 2641 C CA . LEU A 1 374 ? 6.393 -23.867 76.513 1.00 44.00 354 LEU A CA 1
ATOM 2642 C C . LEU A 1 374 ? 6.232 -23.159 75.172 1.00 52.13 354 LEU A C 1
ATOM 2643 O O . LEU A 1 374 ? 6.779 -23.610 74.162 1.00 55.28 354 LEU A O 1
ATOM 2648 N N . ASP A 1 375 ? 5.457 -22.073 75.150 1.00 44.78 355 ASP A N 1
ATOM 2649 C CA . ASP A 1 375 ? 5.190 -21.389 73.890 1.00 43.27 355 ASP A CA 1
ATOM 2650 C C . ASP A 1 375 ? 6.176 -20.257 73.600 1.00 48.88 355 ASP A C 1
ATOM 2651 O O . ASP A 1 375 ? 6.473 -19.977 72.437 1.00 43.58 355 ASP A O 1
ATOM 2656 N N . LYS A 1 376 ? 6.668 -19.613 74.658 1.00 47.40 356 LYS A N 1
ATOM 2657 C CA . LYS A 1 376 ? 7.674 -18.566 74.535 1.00 38.09 356 LYS A CA 1
ATOM 2658 C C . LYS A 1 376 ? 8.748 -18.707 75.601 1.00 44.25 356 LYS A C 1
ATOM 2659 O O . LYS A 1 376 ? 8.444 -18.896 76.767 1.00 51.49 356 LYS A O 1
ATOM 2665 N N . PHE A 1 377 ? 10.005 -18.657 75.188 1.00 40.75 357 PHE A N 1
ATOM 2666 C CA . PHE A 1 377 ? 11.105 -18.451 76.115 1.00 38.97 357 PHE A CA 1
ATOM 2667 C C . PHE A 1 377 ? 11.962 -17.331 75.525 1.00 39.62 357 PHE A C 1
ATOM 2668 O O . PHE A 1 377 ? 12.637 -17.525 74.524 1.00 37.96 357 PHE A O 1
ATOM 2676 N N . ALA A 1 378 ? 11.868 -16.135 76.091 1.00 39.37 358 ALA A N 1
ATOM 2677 C CA . ALA A 1 378 ? 12.534 -14.979 75.493 1.00 38.61 358 ALA A CA 1
ATOM 2678 C C . ALA A 1 378 ? 13.426 -14.335 76.528 1.00 43.66 358 ALA A C 1
ATOM 2679 O O . ALA A 1 378 ? 12.961 -13.971 77.604 1.00 50.04 358 ALA A O 1
ATOM 2681 N N . VAL A 1 379 ? 14.713 -14.246 76.191 1.00 33.34 359 VAL A N 1
ATOM 2682 C CA . VAL A 1 379 ? 15.764 -13.736 77.068 1.00 41.14 359 VAL A CA 1
ATOM 2683 C C . VAL A 1 379 ? 16.707 -12.864 76.242 1.00 47.12 359 VAL A C 1
ATOM 2684 O O . VAL A 1 379 ? 17.319 -13.319 75.286 1.00 58.92 359 VAL A O 1
ATOM 2688 N N . LEU A 1 380 ? 16.822 -11.604 76.613 1.00 43.85 360 LEU A N 1
ATOM 2689 C CA . LEU A 1 380 ? 17.810 -10.738 75.996 1.00 49.20 360 LEU A CA 1
ATOM 2690 C C . LEU A 1 380 ? 19.224 -11.138 76.432 1.00 51.55 360 LEU A C 1
ATOM 2691 O O . LEU A 1 380 ? 19.420 -11.673 77.533 1.00 40.29 360 LEU A O 1
ATOM 2696 N N . ASP A 1 381 ? 20.203 -10.849 75.577 1.00 53.66 361 ASP A N 1
ATOM 2697 C CA . ASP A 1 381 ? 21.584 -11.227 75.849 1.00 49.82 361 ASP A CA 1
ATOM 2698 C C . ASP A 1 381 ? 22.084 -10.741 77.197 1.00 51.44 361 ASP A C 1
ATOM 2699 O O . ASP A 1 381 ? 22.773 -11.468 77.900 1.00 63.82 361 ASP A O 1
ATOM 2704 N N . ASP A 1 382 ? 21.753 -9.523 77.580 1.00 42.24 362 ASP A N 1
ATOM 2705 C CA . ASP A 1 382 ? 22.291 -9.042 78.850 1.00 45.76 362 ASP A CA 1
ATOM 2706 C C . ASP A 1 382 ? 21.681 -9.814 80.042 1.00 46.27 362 ASP A C 1
ATOM 2707 O O . ASP A 1 382 ? 22.400 -10.234 80.957 1.00 45.80 362 ASP A O 1
ATOM 2712 N N . ALA A 1 383 ? 20.359 -9.996 80.014 1.00 35.36 363 ALA A N 1
ATOM 2713 C CA . ALA A 1 383 ? 19.645 -10.788 81.009 1.00 45.27 363 ALA A CA 1
ATOM 2714 C C . ALA A 1 383 ? 20.212 -12.220 81.130 1.00 50.99 363 ALA A C 1
ATOM 2715 O O . ALA A 1 383 ? 20.419 -12.723 82.237 1.00 48.25 363 ALA A O 1
ATOM 2717 N N . ARG A 1 384 ? 20.458 -12.864 79.991 1.00 49.57 364 ARG A N 1
ATOM 2718 C CA A ARG A 1 384 ? 21.120 -14.166 79.958 0.57 52.69 364 ARG A CA 1
ATOM 2719 C CA B ARG A 1 384 ? 21.118 -14.170 79.969 0.43 52.37 364 ARG A CA 1
ATOM 2720 C C . ARG A 1 384 ? 22.433 -14.153 80.753 1.00 52.20 364 ARG A C 1
ATOM 2721 O O . ARG A 1 384 ? 22.647 -14.966 81.647 1.00 53.21 364 ARG A O 1
ATOM 2736 N N . GLY A 1 385 ? 23.311 -13.219 80.422 1.00 49.27 365 GLY A N 1
ATOM 2737 C CA . GLY A 1 385 ? 24.582 -13.097 81.110 1.00 42.15 365 GLY A CA 1
ATOM 2738 C C . GLY A 1 385 ? 24.448 -12.778 82.587 1.00 52.69 365 GLY A C 1
ATOM 2739 O O . GLY A 1 385 ? 25.365 -13.076 83.350 1.00 55.42 365 GLY A O 1
ATOM 2740 N N . GLU A 1 386 ? 23.328 -12.176 83.001 1.00 50.22 366 GLU A N 1
ATOM 2741 C CA . GLU A 1 386 ? 23.079 -11.945 84.427 1.00 55.15 366 GLU A CA 1
ATOM 2742 C C . GLU A 1 386 ? 22.530 -13.183 85.163 1.00 60.25 366 GLU A C 1
ATOM 2743 O O . GLU A 1 386 ? 22.450 -13.198 86.393 1.00 60.75 366 GLU A O 1
ATOM 2749 N N . GLY A 1 387 ? 22.173 -14.225 84.418 1.00 57.86 367 GLY A N 1
ATOM 2750 C CA . GLY A 1 387 ? 21.586 -15.413 85.024 1.00 59.95 367 GLY A CA 1
ATOM 2751 C C . GLY A 1 387 ? 20.085 -15.313 85.292 1.00 58.78 367 GLY A C 1
ATOM 2752 O O . GLY A 1 387 ? 19.556 -15.997 86.170 1.00 52.66 367 GLY A O 1
ATOM 2753 N N . LEU A 1 388 ? 19.415 -14.440 84.544 1.00 57.26 368 LEU A N 1
ATOM 2754 C CA . LEU A 1 388 ? 17.968 -14.269 84.617 1.00 52.29 368 LEU A CA 1
ATOM 2755 C C . LEU A 1 388 ? 17.232 -15.286 83.752 1.00 48.74 368 LEU A C 1
ATOM 2756 O O . LEU A 1 388 ? 16.203 -15.793 84.161 1.00 51.77 368 LEU A O 1
ATOM 2761 N N . GLY A 1 389 ? 17.749 -15.565 82.557 1.00 49.39 369 GLY A N 1
ATOM 2762 C CA . GLY A 1 389 ? 17.343 -16.739 81.810 1.00 50.56 369 GLY A CA 1
ATOM 2763 C C . GLY A 1 389 ? 17.312 -18.003 82.685 1.00 52.82 369 GLY A C 1
ATOM 2764 O O . GLY A 1 389 ? 16.391 -18.791 82.621 1.00 50.18 369 GLY A O 1
ATOM 2765 N N . ARG A 1 390 ? 18.311 -18.213 83.526 1.00 63.98 370 ARG A N 1
ATOM 2766 C CA . ARG A 1 390 ? 18.254 -19.385 84.396 1.00 55.83 370 ARG A CA 1
ATOM 2767 C C . ARG A 1 390 ? 17.216 -19.234 85.489 1.00 50.97 370 ARG A C 1
ATOM 2768 O O . ARG A 1 390 ? 16.568 -20.207 85.838 1.00 50.45 370 ARG A O 1
ATOM 2776 N N . THR A 1 391 ? 17.053 -18.019 86.018 1.00 44.05 371 THR A N 1
ATOM 2777 C CA . THR A 1 391 ? 16.065 -17.773 87.062 1.00 41.93 371 THR A CA 1
ATOM 2778 C C . THR A 1 391 ? 14.655 -18.087 86.566 1.00 46.13 371 THR A C 1
ATOM 2779 O O . THR A 1 391 ? 13.910 -18.785 87.244 1.00 43.80 371 THR A O 1
ATOM 2783 N N . VAL A 1 392 ? 14.311 -17.583 85.380 1.00 43.21 372 VAL A N 1
ATOM 2784 C CA . VAL A 1 392 ? 13.019 -17.861 84.758 1.00 46.87 372 VAL A CA 1
ATOM 2785 C C . VAL A 1 392 ? 12.875 -19.339 84.401 1.00 48.41 372 VAL A C 1
ATOM 2786 O O . VAL A 1 392 ? 11.928 -20.011 84.820 1.00 44.14 372 VAL A O 1
ATOM 2790 N N . TRP A 1 393 ? 13.820 -19.841 83.618 1.00 47.80 373 TRP A N 1
ATOM 2791 C CA . TRP A 1 393 ? 13.774 -21.224 83.183 1.00 44.12 373 TRP A CA 1
ATOM 2792 C C . TRP A 1 393 ? 13.664 -22.201 84.355 1.00 52.85 373 TRP A C 1
ATOM 2793 O O . TRP A 1 393 ? 12.909 -23.175 84.290 1.00 60.95 373 TRP A O 1
ATOM 2804 N N . ASN A 1 394 ? 14.405 -21.953 85.430 1.00 41.70 374 ASN A N 1
ATOM 2805 C CA . ASN A 1 394 ? 14.369 -22.888 86.545 1.00 38.68 374 ASN A CA 1
ATOM 2806 C C . ASN A 1 394 ? 13.051 -22.869 87.290 1.00 49.81 374 ASN A C 1
ATOM 2807 O O . ASN A 1 394 ? 12.550 -23.923 87.676 1.00 47.82 374 ASN A O 1
ATOM 2812 N N . ARG A 1 395 ? 12.484 -21.679 87.472 1.00 40.30 375 ARG A N 1
ATOM 2813 C CA . ARG A 1 395 ? 11.205 -21.564 88.142 1.00 42.90 375 ARG A CA 1
ATOM 2814 C C . ARG A 1 395 ? 10.136 -22.240 87.300 1.00 53.02 375 ARG A C 1
ATOM 2815 O O . ARG A 1 395 ? 9.277 -22.977 87.809 1.00 49.78 375 ARG A O 1
ATOM 2831 N N . VAL A 1 397 ? 10.495 -24.731 84.946 1.00 50.34 377 VAL A N 1
ATOM 2832 C CA . VAL A 1 397 ? 10.568 -26.215 84.938 1.00 54.08 377 VAL A CA 1
ATOM 2833 C C . VAL A 1 397 ? 10.259 -26.873 86.301 1.00 52.84 377 VAL A C 1
ATOM 2834 O O . VAL A 1 397 ? 9.830 -28.021 86.374 1.00 58.01 377 VAL A O 1
ATOM 2838 N N . ASP A 1 398 ? 10.490 -26.135 87.375 1.00 51.73 378 ASP A N 1
ATOM 2839 C CA . ASP A 1 398 ? 10.059 -26.535 88.703 1.00 53.78 378 ASP A CA 1
ATOM 2840 C C . ASP A 1 398 ? 8.531 -26.731 88.664 1.00 60.98 378 ASP A C 1
ATOM 2841 O O . ASP A 1 398 ? 8.004 -27.742 89.154 1.00 63.48 378 ASP A O 1
ATOM 2846 N N . TYR A 1 399 ? 7.836 -25.786 88.029 1.00 54.56 379 TYR A N 1
ATOM 2847 C CA . TYR A 1 399 ? 6.387 -25.859 87.854 1.00 47.16 379 TYR A CA 1
ATOM 2848 C C . TYR A 1 399 ? 5.912 -26.875 86.818 1.00 49.57 379 TYR A C 1
ATOM 2849 O O . TYR A 1 399 ? 4.868 -27.481 86.999 1.00 53.73 379 TYR A O 1
ATOM 2858 N N . ALA A 1 400 ? 6.661 -27.061 85.736 1.00 52.04 380 ALA A N 1
ATOM 2859 C CA . ALA A 1 400 ? 6.284 -28.059 84.727 1.00 49.18 380 ALA A CA 1
ATOM 2860 C C . ALA A 1 400 ? 7.339 -29.155 84.509 1.00 46.78 380 ALA A C 1
ATOM 2861 O O . ALA A 1 400 ? 8.059 -29.147 83.510 1.00 53.32 380 ALA A O 1
ATOM 2863 N N . PRO A 1 401 ? 7.414 -30.110 85.451 1.00 43.38 381 PRO A N 1
ATOM 2864 C CA . PRO A 1 401 ? 8.273 -31.305 85.400 1.00 40.69 381 PRO A CA 1
ATOM 2865 C C . PRO A 1 401 ? 8.148 -32.046 84.067 1.00 47.79 381 PRO A C 1
ATOM 2866 O O . PRO A 1 401 ? 9.133 -32.589 83.566 1.00 55.64 381 PRO A O 1
ATOM 2870 N N . GLN A 1 402 ? 6.941 -32.092 83.518 1.00 59.34 382 GLN A N 1
ATOM 2871 C CA . GLN A 1 402 ? 6.743 -32.629 82.183 1.00 62.92 382 GLN A CA 1
ATOM 2872 C C . GLN A 1 402 ? 6.430 -31.457 81.279 1.00 59.59 382 GLN A C 1
ATOM 2873 O O . GLN A 1 402 ? 5.494 -30.699 81.518 1.00 68.05 382 GLN A O 1
ATOM 2879 N N . LEU A 1 403 ? 7.231 -31.308 80.242 1.00 53.61 383 LEU A N 1
ATOM 2880 C CA . LEU A 1 403 ? 7.171 -30.143 79.397 1.00 48.18 383 LEU A CA 1
ATOM 2881 C C . LEU A 1 403 ? 7.506 -30.545 77.967 1.00 45.14 383 LEU A C 1
ATOM 2882 O O . LEU A 1 403 ? 8.417 -31.329 77.736 1.00 48.69 383 LEU A O 1
ATOM 2887 N N . ILE A 1 404 ? 6.762 -30.024 77.009 1.00 42.59 384 ILE A N 1
ATOM 2888 C CA . ILE A 1 404 ? 7.140 -30.143 75.606 1.00 48.31 384 ILE A CA 1
ATOM 2889 C C . ILE A 1 404 ? 7.410 -28.740 75.026 1.00 49.87 384 ILE A C 1
ATOM 2890 O O . ILE A 1 404 ? 6.774 -27.762 75.430 1.00 44.89 384 ILE A O 1
ATOM 2895 N N . TRP A 1 405 ? 8.356 -28.629 74.095 1.00 42.97 385 TRP A N 1
ATOM 2896 C CA . TRP A 1 405 ? 8.534 -27.360 73.402 1.00 43.88 385 TRP A CA 1
ATOM 2897 C C . TRP A 1 405 ? 9.209 -27.516 72.070 1.00 50.11 385 TRP A C 1
ATOM 2898 O O . TRP A 1 405 ? 9.736 -28.578 71.769 1.00 60.91 385 TRP A O 1
ATOM 2909 N N . ARG A 1 406 ? 9.162 -26.474 71.251 1.00 44.42 386 ARG A N 1
ATOM 2910 C CA . ARG A 1 406 ? 9.909 -26.521 70.004 1.00 46.31 386 ARG A CA 1
ATOM 2911 C C . ARG A 1 406 ? 10.773 -25.294 69.809 1.00 46.60 386 ARG A C 1
ATOM 2912 O O . ARG A 1 406 ? 10.721 -24.346 70.582 1.00 58.58 386 ARG A O 1
ATOM 2920 N N . SER A 1 407 ? 11.593 -25.341 68.778 1.00 41.59 387 SER A N 1
ATOM 2921 C CA . SER A 1 407 ? 12.675 -24.395 68.611 1.00 47.65 387 SER A CA 1
ATOM 2922 C C . SER A 1 407 ? 13.177 -24.553 67.189 1.00 50.40 387 SER A C 1
ATOM 2923 O O . SER A 1 407 ? 13.272 -25.668 66.681 1.00 49.69 387 SER A O 1
ATOM 2926 N N . ARG A 1 408 ? 13.475 -23.438 66.531 1.00 57.85 388 ARG A N 1
ATOM 2927 C CA . ARG A 1 408 ? 13.971 -23.503 65.169 1.00 55.81 388 ARG A CA 1
ATOM 2928 C C . ARG A 1 408 ? 15.358 -24.137 65.171 1.00 57.92 388 ARG A C 1
ATOM 2929 O O . ARG A 1 408 ? 16.094 -24.080 66.157 1.00 53.51 388 ARG A O 1
ATOM 2937 N N . THR A 1 409 ? 15.703 -24.758 64.060 1.00 63.94 389 THR A N 1
ATOM 2938 C CA . THR A 1 409 ? 16.896 -25.576 64.016 1.00 70.11 389 THR A CA 1
ATOM 2939 C C . THR A 1 409 ? 18.181 -24.757 64.099 1.00 66.11 389 THR A C 1
ATOM 2940 O O . THR A 1 409 ? 19.162 -25.188 64.710 1.00 64.20 389 THR A O 1
ATOM 2944 N N . ASN A 1 410 ? 18.163 -23.570 63.509 1.00 73.57 390 ASN A N 1
ATOM 2945 C CA . ASN A 1 410 ? 19.337 -22.700 63.539 1.00 84.61 390 ASN A CA 1
ATOM 2946 C C . ASN A 1 410 ? 19.283 -21.741 64.710 1.00 73.51 390 ASN A C 1
ATOM 2947 O O . ASN A 1 410 ? 19.734 -20.608 64.614 1.00 74.89 390 ASN A O 1
ATOM 2952 N N . ASN A 1 411 ? 18.706 -22.191 65.809 1.00 65.44 391 ASN A N 1
ATOM 2953 C CA . ASN A 1 411 ? 18.593 -21.358 66.980 1.00 62.48 391 ASN A CA 1
ATOM 2954 C C . ASN A 1 411 ? 19.745 -21.674 67.929 1.00 65.09 391 ASN A C 1
ATOM 2955 O O . ASN A 1 411 ? 19.937 -22.819 68.300 1.00 66.23 391 ASN A O 1
ATOM 2960 N N . PRO A 1 412 ? 20.529 -20.653 68.313 1.00 64.48 392 PRO A N 1
ATOM 2961 C CA . PRO A 1 412 ? 21.740 -20.874 69.113 1.00 55.32 392 PRO A CA 1
ATOM 2962 C C . PRO A 1 412 ? 21.409 -21.213 70.553 1.00 54.31 392 PRO A C 1
ATOM 2963 O O . PRO A 1 412 ? 22.270 -21.611 71.332 1.00 60.31 392 PRO A O 1
ATOM 2967 N N . VAL A 1 413 ? 20.149 -21.060 70.917 1.00 53.58 393 VAL A N 1
ATOM 2968 C CA . VAL A 1 413 ? 19.741 -21.444 72.248 1.00 53.37 393 VAL A CA 1
ATOM 2969 C C . VAL A 1 413 ? 19.504 -22.964 72.298 1.00 53.43 393 VAL A C 1
ATOM 2970 O O . VAL A 1 413 ? 19.277 -23.537 73.374 1.00 45.87 393 VAL A O 1
ATOM 2974 N N . ASN A 1 414 ? 19.634 -23.613 71.137 1.00 58.71 394 ASN A N 1
ATOM 2975 C CA . ASN A 1 414 ? 19.453 -25.070 71.028 1.00 56.96 394 ASN A CA 1
ATOM 2976 C C . ASN A 1 414 ? 20.430 -25.909 71.823 1.00 50.89 394 ASN A C 1
ATOM 2977 O O . ASN A 1 414 ? 20.058 -26.967 72.303 1.00 50.22 394 ASN A O 1
ATOM 2982 N N . GLY A 1 415 ? 21.673 -25.456 71.952 1.00 41.82 395 GLY A N 1
ATOM 2983 C CA . GLY A 1 415 ? 22.628 -26.194 72.746 1.00 39.48 395 GLY A CA 1
ATOM 2984 C C . GLY A 1 415 ? 22.206 -26.313 74.198 1.00 51.48 395 GLY A C 1
ATOM 2985 O O . GLY A 1 415 ? 22.355 -27.362 74.839 1.00 60.25 395 GLY A O 1
ATOM 2986 N N . PHE A 1 416 ? 21.691 -25.215 74.722 1.00 43.67 396 PHE A N 1
ATOM 2987 C CA . PHE A 1 416 ? 21.144 -25.177 76.059 1.00 42.46 396 PHE A CA 1
ATOM 2988 C C . PHE A 1 416 ? 19.878 -26.049 76.140 1.00 51.10 396 PHE A C 1
ATOM 2989 O O . PHE A 1 416 ? 19.666 -26.789 77.113 1.00 44.35 396 PHE A O 1
ATOM 2997 N N . TYR A 1 417 ? 19.032 -25.955 75.121 1.00 47.07 397 TYR A N 1
ATOM 2998 C CA . TYR A 1 417 ? 17.825 -26.762 75.099 1.00 54.72 397 TYR A CA 1
ATOM 2999 C C . TYR A 1 417 ? 18.193 -28.264 75.189 1.00 60.63 397 TYR A C 1
ATOM 3000 O O . TYR A 1 417 ? 17.650 -29.005 76.018 1.00 50.37 397 TYR A O 1
ATOM 3009 N N . PHE A 1 418 ? 19.144 -28.697 74.365 1.00 63.26 398 PHE A N 1
ATOM 3010 C CA . PHE A 1 418 ? 19.658 -30.064 74.440 1.00 58.01 398 PHE A CA 1
ATOM 3011 C C . PHE A 1 418 ? 20.180 -30.431 75.824 1.00 56.81 398 PHE A C 1
ATOM 3012 O O . PHE A 1 418 ? 19.821 -31.469 76.357 1.00 65.73 398 PHE A O 1
ATOM 3020 N N . GLU A 1 419 ? 21.017 -29.585 76.409 1.00 54.07 399 GLU A N 1
ATOM 3021 C CA . GLU A 1 419 ? 21.451 -29.791 77.793 1.00 62.06 399 GLU A CA 1
ATOM 3022 C C . GLU A 1 419 ? 20.313 -29.936 78.816 1.00 67.46 399 GLU A C 1
ATOM 3023 O O . GLU A 1 419 ? 20.516 -30.483 79.900 1.00 70.17 399 GLU A O 1
ATOM 3029 N N . GLU A 1 420 ? 19.125 -29.435 78.485 1.00 62.53 400 GLU A N 1
ATOM 3030 C CA . GLU A 1 420 ? 18.021 -29.444 79.436 1.00 50.53 400 GLU A CA 1
ATOM 3031 C C . GLU A 1 420 ? 16.988 -30.535 79.147 1.00 52.86 400 GLU A C 1
ATOM 3032 O O . GLU A 1 420 ? 16.197 -30.895 80.020 1.00 51.52 400 GLU A O 1
ATOM 3038 N N . CYS A 1 421 ? 17.005 -31.071 77.932 1.00 47.24 401 CYS A N 1
ATOM 3039 C CA . CYS A 1 421 ? 15.977 -32.014 77.526 1.00 46.16 401 CYS A CA 1
ATOM 3040 C C . CYS A 1 421 ? 16.205 -33.441 78.048 1.00 47.33 401 CYS A C 1
ATOM 3041 O O . CYS A 1 421 ? 17.221 -33.729 78.648 1.00 46.54 401 CYS A O 1
ATOM 3044 N N . ASP A 1 422 ? 15.204 -34.297 77.849 1.00 52.13 402 ASP A N 1
ATOM 3045 C CA . ASP A 1 422 ? 15.276 -35.723 78.126 1.00 52.92 402 ASP A CA 1
ATOM 3046 C C . ASP A 1 422 ? 15.186 -36.427 76.789 1.00 54.21 402 ASP A C 1
ATOM 3047 O O . ASP A 1 422 ? 15.522 -37.602 76.655 1.00 53.00 402 ASP A O 1
ATOM 3052 N N . GLY A 1 423 ? 14.760 -35.678 75.784 1.00 51.31 403 GLY A N 1
ATOM 3053 C CA . GLY A 1 423 ? 14.696 -36.198 74.442 1.00 51.26 403 GLY A CA 1
ATOM 3054 C C . GLY A 1 423 ? 14.424 -35.104 73.442 1.00 54.93 403 GLY A C 1
ATOM 3055 O O . GLY A 1 423 ? 14.060 -33.982 73.798 1.00 55.22 403 GLY A O 1
ATOM 3056 N N . ALA A 1 424 ? 14.570 -35.448 72.175 1.00 48.98 404 ALA A N 1
ATOM 3057 C CA . ALA A 1 424 ? 14.435 -34.472 71.125 1.00 40.79 404 ALA A CA 1
ATOM 3058 C C . ALA A 1 424 ? 14.245 -35.212 69.822 1.00 41.32 404 ALA A C 1
ATOM 3059 O O . ALA A 1 424 ? 14.854 -36.251 69.608 1.00 47.38 404 ALA A O 1
ATOM 3061 N N . VAL A 1 425 ? 13.394 -34.679 68.955 1.00 40.19 405 VAL A N 1
ATOM 3062 C CA . VAL A 1 425 ? 13.291 -35.156 67.589 1.00 41.44 405 VAL A CA 1
ATOM 3063 C C . VAL A 1 425 ? 13.631 -33.992 66.685 1.00 53.07 405 VAL A C 1
ATOM 3064 O O . VAL A 1 425 ? 13.117 -32.894 66.876 1.00 67.75 405 VAL A O 1
ATOM 3068 N N . ARG A 1 426 ? 14.534 -34.208 65.732 1.00 52.03 406 ARG A N 1
ATOM 3069 C CA . ARG A 1 426 ? 15.003 -33.122 64.863 1.00 47.47 406 ARG A CA 1
ATOM 3070 C C . ARG A 1 426 ? 14.540 -33.227 63.428 1.00 57.97 406 ARG A C 1
ATOM 3071 O O . ARG A 1 426 ? 14.714 -34.254 62.788 1.00 72.17 406 ARG A O 1
ATOM 3079 N N . ARG A 1 427 ? 13.947 -32.153 62.922 1.00 67.18 407 ARG A N 1
ATOM 3080 C CA . ARG A 1 427 ? 13.626 -32.059 61.496 1.00 70.16 407 ARG A CA 1
ATOM 3081 C C . ARG A 1 427 ? 14.285 -30.831 60.845 1.00 69.13 407 ARG A C 1
ATOM 3082 O O . ARG A 1 427 ? 15.074 -30.133 61.489 1.00 55.79 407 ARG A O 1
ATOM 3090 N N . ASP A 1 428 ? 13.992 -30.587 59.570 1.00 78.76 408 ASP A N 1
ATOM 3091 C CA . ASP A 1 428 ? 14.721 -29.558 58.825 1.00 79.67 408 ASP A CA 1
ATOM 3092 C C . ASP A 1 428 ? 14.508 -28.187 59.422 1.00 81.70 408 ASP A C 1
ATOM 3093 O O . ASP A 1 428 ? 15.468 -27.505 59.766 1.00 86.36 408 ASP A O 1
ATOM 3098 N N . GLU A 1 429 ? 13.247 -27.791 59.555 1.00 75.94 409 GLU A N 1
ATOM 3099 C CA . GLU A 1 429 ? 12.929 -26.459 60.032 1.00 72.61 409 GLU A CA 1
ATOM 3100 C C . GLU A 1 429 ? 12.863 -26.405 61.556 1.00 64.13 409 GLU A C 1
ATOM 3101 O O . GLU A 1 429 ? 13.327 -25.450 62.168 1.00 75.17 409 GLU A O 1
ATOM 3107 N N . TRP A 1 430 ? 12.300 -27.433 62.173 1.00 57.08 410 TRP A N 1
ATOM 3108 C CA . TRP A 1 430 ? 12.028 -27.407 63.609 1.00 54.10 410 TRP A CA 1
ATOM 3109 C C . TRP A 1 430 ? 12.613 -28.613 64.335 1.00 51.80 410 TRP A C 1
ATOM 3110 O O . TRP A 1 430 ? 12.964 -29.610 63.715 1.00 58.00 410 TRP A O 1
ATOM 3121 N N . THR A 1 431 ? 12.699 -28.508 65.656 1.00 44.16 411 THR A N 1
ATOM 3122 C CA . THR A 1 431 ? 13.205 -29.570 66.515 1.00 45.93 411 THR A CA 1
ATOM 3123 C C . THR A 1 431 ? 12.314 -29.544 67.735 1.00 53.45 411 THR A C 1
ATOM 3124 O O . THR A 1 431 ? 12.122 -28.482 68.338 1.00 54.55 411 THR A O 1
ATOM 3128 N N . VAL A 1 432 ? 11.741 -30.690 68.090 1.00 53.62 412 VAL A N 1
ATOM 3129 C CA . VAL A 1 432 ? 10.868 -30.758 69.259 1.00 44.71 412 VAL A CA 1
ATOM 3130 C C . VAL A 1 432 ? 11.598 -31.403 70.422 1.00 43.34 412 VAL A C 1
ATOM 3131 O O . VAL A 1 432 ? 12.250 -32.416 70.258 1.00 49.26 412 VAL A O 1
ATOM 3135 N N . PHE A 1 433 ? 11.518 -30.772 71.584 1.00 38.92 413 PHE A N 1
ATOM 3136 C CA . PHE A 1 433 ? 12.214 -31.225 72.773 1.00 40.96 413 PHE A CA 1
ATOM 3137 C C . PHE A 1 433 ? 11.180 -31.568 73.792 1.00 35.38 413 PHE A C 1
ATOM 3138 O O . PHE A 1 433 ? 10.121 -30.979 73.803 1.00 41.33 413 PHE A O 1
ATOM 3146 N N . TRP A 1 434 ? 11.507 -32.475 74.695 1.00 39.85 414 TRP A N 1
ATOM 3147 C CA . TRP A 1 434 ? 10.663 -32.680 75.862 1.00 37.57 414 TRP A CA 1
ATOM 3148 C C . TRP A 1 434 ? 11.495 -32.972 77.109 1.00 44.71 414 TRP A C 1
ATOM 3149 O O . TRP A 1 434 ? 12.628 -33.445 77.020 1.00 48.31 414 TRP A O 1
ATOM 3160 N N . ARG A 1 435 ? 10.941 -32.665 78.271 1.00 44.17 415 ARG A N 1
ATOM 3161 C CA . ARG A 1 435 ? 11.527 -33.115 79.522 1.00 48.09 415 ARG A CA 1
ATOM 3162 C C . ARG A 1 435 ? 10.458 -33.900 80.248 1.00 51.58 415 ARG A C 1
ATOM 3163 O O . ARG A 1 435 ? 9.277 -33.584 80.142 1.00 47.69 415 ARG A O 1
ATOM 3171 N N . GLY A 1 436 ? 10.872 -34.924 80.982 1.00 55.01 416 GLY A N 1
ATOM 3172 C CA . GLY A 1 436 ? 9.945 -35.711 81.774 1.00 64.26 416 GLY A CA 1
ATOM 3173 C C . GLY A 1 436 ? 9.982 -37.194 81.443 1.00 72.81 416 GLY A C 1
ATOM 3174 O O . GLY A 1 436 ? 10.410 -37.576 80.348 1.00 77.12 416 GLY A O 1
ATOM 3175 N N . GLU A 1 437 ? 9.533 -38.016 82.396 1.00 74.57 417 GLU A N 1
ATOM 3176 C CA . GLU A 1 437 ? 9.428 -39.470 82.238 1.00 80.68 417 GLU A CA 1
ATOM 3177 C C . GLU A 1 437 ? 8.306 -39.837 81.262 1.00 78.24 417 GLU A C 1
ATOM 3178 O O . GLU A 1 437 ? 7.131 -39.796 81.635 1.00 87.51 417 GLU A O 1
ATOM 3192 N N . GLY A 1 439 ? 6.682 -42.366 77.941 1.00 84.72 419 GLY A N 1
ATOM 3193 C CA . GLY A 1 439 ? 6.671 -43.512 77.058 1.00 86.70 419 GLY A CA 1
ATOM 3194 C C . GLY A 1 439 ? 6.612 -43.162 75.584 1.00 82.85 419 GLY A C 1
ATOM 3195 O O . GLY A 1 439 ? 5.918 -42.218 75.195 1.00 64.13 419 GLY A O 1
ATOM 3196 N N . PRO A 1 440 ? 7.318 -43.958 74.754 1.00 90.47 420 PRO A N 1
ATOM 3197 C CA . PRO A 1 440 ? 7.451 -43.811 73.298 1.00 83.60 420 PRO A CA 1
ATOM 3198 C C . PRO A 1 440 ? 6.130 -43.456 72.623 1.00 77.04 420 PRO A C 1
ATOM 3199 O O . PRO A 1 440 ? 6.087 -42.538 71.814 1.00 71.47 420 PRO A O 1
ATOM 3203 N N . VAL A 1 441 ? 5.071 -44.187 72.950 1.00 80.30 421 VAL A N 1
ATOM 3204 C CA . VAL A 1 441 ? 3.761 -43.933 72.371 1.00 82.97 421 VAL A CA 1
ATOM 3205 C C . VAL A 1 441 ? 3.257 -42.514 72.648 1.00 75.95 421 VAL A C 1
ATOM 3206 O O . VAL A 1 441 ? 2.729 -41.856 71.749 1.00 62.69 421 VAL A O 1
ATOM 3210 N N . GLU A 1 442 ? 3.415 -42.063 73.893 1.00 78.72 422 GLU A N 1
ATOM 3211 C CA . GLU A 1 442 ? 2.985 -40.729 74.314 1.00 78.92 422 GLU A CA 1
ATOM 3212 C C . GLU A 1 442 ? 3.699 -39.639 73.528 1.00 73.35 422 GLU A C 1
ATOM 3213 O O . GLU A 1 442 ? 3.080 -38.859 72.800 1.00 67.21 422 GLU A O 1
ATOM 3219 N N . VAL A 1 443 ? 5.015 -39.594 73.708 1.00 70.94 423 VAL A N 1
ATOM 3220 C CA . VAL A 1 443 ? 5.870 -38.604 73.079 1.00 68.09 423 VAL A CA 1
ATOM 3221 C C . VAL A 1 443 ? 5.583 -38.503 71.591 1.00 64.31 423 VAL A C 1
ATOM 3222 O O . VAL A 1 443 ? 5.329 -37.408 71.071 1.00 67.03 423 VAL A O 1
ATOM 3226 N N . ALA A 1 444 ? 5.630 -39.639 70.905 1.00 52.27 424 ALA A N 1
ATOM 3227 C CA . ALA A 1 444 ? 5.372 -39.659 69.470 1.00 57.15 424 ALA A CA 1
ATOM 3228 C C . ALA A 1 444 ? 4.141 -38.832 69.114 1.00 66.44 424 ALA A C 1
ATOM 3229 O O . ALA A 1 444 ? 4.143 -38.056 68.149 1.00 68.40 424 ALA A O 1
ATOM 3231 N N . ASP A 1 445 ? 3.101 -39.002 69.922 1.00 67.05 425 ASP A N 1
ATOM 3232 C CA . ASP A 1 445 ? 1.826 -38.349 69.703 1.00 64.45 425 ASP A CA 1
ATOM 3233 C C . ASP A 1 445 ? 1.940 -36.833 69.788 1.00 64.28 425 ASP A C 1
ATOM 3234 O O . ASP A 1 445 ? 1.775 -36.135 68.785 1.00 63.38 425 ASP A O 1
ATOM 3239 N N . VAL A 1 446 ? 2.225 -36.329 70.990 1.00 60.68 426 VAL A N 1
ATOM 3240 C CA . VAL A 1 446 ? 2.337 -34.888 71.216 1.00 53.20 426 VAL A CA 1
ATOM 3241 C C . VAL A 1 446 ? 3.376 -34.221 70.297 1.00 63.96 426 VAL A C 1
ATOM 3242 O O . VAL A 1 446 ? 3.110 -33.138 69.768 1.00 63.95 426 VAL A O 1
ATOM 3246 N N . VAL A 1 447 ? 4.534 -34.876 70.104 1.00 61.19 427 VAL A N 1
ATOM 3247 C CA . VAL A 1 447 ? 5.572 -34.418 69.165 1.00 50.44 427 VAL A CA 1
ATOM 3248 C C . VAL A 1 447 ? 5.019 -34.194 67.758 1.00 53.12 427 VAL A C 1
ATOM 3249 O O . VAL A 1 447 ? 5.208 -33.127 67.172 1.00 51.19 427 VAL A O 1
ATOM 3253 N N . GLU A 1 448 ? 4.324 -35.184 67.214 1.00 61.94 428 GLU A N 1
ATOM 3254 C CA . GLU A 1 448 ? 3.637 -34.966 65.945 1.00 66.69 428 GLU A CA 1
ATOM 3255 C C . GLU A 1 448 ? 2.794 -33.671 65.950 1.00 61.89 428 GLU A C 1
ATOM 3256 O O . GLU A 1 448 ? 2.822 -32.913 64.986 1.00 62.19 428 GLU A O 1
ATOM 3262 N N . LYS A 1 449 ? 2.055 -33.430 67.035 1.00 57.51 429 LYS A N 1
ATOM 3263 C CA . LYS A 1 449 ? 1.240 -32.219 67.182 1.00 61.25 429 LYS A CA 1
ATOM 3264 C C . LYS A 1 449 ? 2.068 -30.935 67.197 1.00 68.16 429 LYS A C 1
ATOM 3265 O O . LYS A 1 449 ? 1.770 -29.985 66.474 1.00 72.00 429 LYS A O 1
ATOM 3271 N N . ALA A 1 450 ? 3.095 -30.900 68.040 1.00 60.55 430 ALA A N 1
ATOM 3272 C CA . ALA A 1 450 ? 3.954 -29.728 68.132 1.00 51.84 430 ALA A CA 1
ATOM 3273 C C . ALA A 1 450 ? 4.580 -29.353 66.783 1.00 48.86 430 ALA A C 1
ATOM 3274 O O . ALA A 1 450 ? 4.756 -28.166 66.484 1.00 48.33 430 ALA A O 1
ATOM 3276 N N . PHE A 1 451 ? 4.915 -30.346 65.962 1.00 44.94 431 PHE A N 1
ATOM 3277 C CA . PHE A 1 451 ? 5.523 -30.035 64.670 1.00 51.12 431 PHE A CA 1
ATOM 3278 C C . PHE A 1 451 ? 4.480 -29.362 63.792 1.00 56.71 431 PHE A C 1
ATOM 3279 O O . PHE A 1 451 ? 4.811 -28.613 62.873 1.00 61.52 431 PHE A O 1
ATOM 3287 N N . ALA A 1 452 ? 3.215 -29.647 64.083 1.00 54.41 432 ALA A N 1
ATOM 3288 C CA . ALA A 1 452 ? 2.107 -29.225 63.224 1.00 58.02 432 ALA A CA 1
ATOM 3289 C C . ALA A 1 452 ? 1.622 -27.812 63.530 1.00 58.16 432 ALA A C 1
ATOM 3290 O O . ALA A 1 452 ? 1.029 -27.162 62.671 1.00 56.00 432 ALA A O 1
ATOM 3292 N N . LEU A 1 453 ? 1.870 -27.361 64.759 1.00 54.16 433 LEU A N 1
ATOM 3293 C CA . LEU A 1 453 ? 1.495 -26.024 65.203 1.00 50.95 433 LEU A CA 1
ATOM 3294 C C . LEU A 1 453 ? 1.955 -24.973 64.215 1.00 47.30 433 LEU A C 1
ATOM 3295 O O . LEU A 1 453 ? 2.978 -25.127 63.563 1.00 51.60 433 LEU A O 1
ATOM 3300 N N . PRO A 1 454 ? 1.194 -23.890 64.099 1.00 56.47 434 PRO A N 1
ATOM 3301 C CA . PRO A 1 454 ? 1.566 -22.836 63.150 1.00 53.23 434 PRO A CA 1
ATOM 3302 C C . PRO A 1 454 ? 2.602 -21.923 63.767 1.00 57.35 434 PRO A C 1
ATOM 3303 O O . PRO A 1 454 ? 2.716 -21.870 64.992 1.00 59.89 434 PRO A O 1
ATOM 3307 N N . PRO A 1 455 ? 3.348 -21.191 62.933 1.00 65.50 435 PRO A N 1
ATOM 3308 C CA . PRO A 1 455 ? 4.390 -20.320 63.489 1.00 64.95 435 PRO A CA 1
ATOM 3309 C C . PRO A 1 455 ? 3.769 -19.126 64.213 1.00 61.78 435 PRO A C 1
ATOM 3310 O O . PRO A 1 455 ? 2.829 -18.539 63.709 1.00 56.25 435 PRO A O 1
ATOM 3314 N N . THR A 1 456 ? 4.304 -18.773 65.374 1.00 63.63 436 THR A N 1
ATOM 3315 C CA . THR A 1 456 ? 3.777 -17.689 66.187 1.00 57.40 436 THR A CA 1
ATOM 3316 C C . THR A 1 456 ? 4.338 -16.303 65.846 1.00 62.06 436 THR A C 1
ATOM 3317 O O . THR A 1 456 ? 3.731 -15.299 66.187 1.00 67.58 436 THR A O 1
ATOM 3321 N N . LEU A 1 457 ? 5.497 -16.247 65.203 1.00 57.70 437 LEU A N 1
ATOM 3322 C CA . LEU A 1 457 ? 6.100 -14.970 64.840 1.00 60.68 437 LEU A CA 1
ATOM 3323 C C . LEU A 1 457 ? 6.039 -14.784 63.335 1.00 71.90 437 LEU A C 1
ATOM 3324 O O . LEU A 1 457 ? 6.084 -15.767 62.592 1.00 76.73 437 LEU A O 1
ATOM 3329 N N . GLU A 1 458 ? 5.958 -13.540 62.867 1.00 72.89 438 GLU A N 1
ATOM 3330 C CA . GLU A 1 458 ? 5.964 -13.348 61.423 1.00 86.80 438 GLU A CA 1
ATOM 3331 C C . GLU A 1 458 ? 7.298 -13.776 60.853 1.00 86.25 438 GLU A C 1
ATOM 3332 O O . GLU A 1 458 ? 8.324 -13.719 61.524 1.00 81.80 438 GLU A O 1
ATOM 3338 N N . ALA A 1 459 ? 7.263 -14.223 59.607 1.00 95.76 439 ALA A N 1
ATOM 3339 C CA . ALA A 1 459 ? 8.396 -14.912 59.013 1.00 105.70 439 ALA A CA 1
ATOM 3340 C C . ALA A 1 459 ? 9.642 -14.028 58.860 1.00 106.12 439 ALA A C 1
ATOM 3341 O O . ALA A 1 459 ? 9.545 -12.792 58.854 1.00 95.39 439 ALA A O 1
ATOM 3343 N N . PRO A 1 460 ? 10.821 -14.673 58.758 1.00 110.54 440 PRO A N 1
ATOM 3344 C CA . PRO A 1 460 ? 12.107 -13.982 58.595 1.00 111.26 440 PRO A CA 1
ATOM 3345 C C . PRO A 1 460 ? 12.138 -13.096 57.351 1.00 114.33 440 PRO A C 1
ATOM 3346 O O . PRO A 1 460 ? 11.812 -11.909 57.442 1.00 113.53 440 PRO A O 1
ATOM 3350 N N . ALA B 1 25 ? 63.527 0.658 80.215 1.00 196.65 5 ALA B N 1
ATOM 3351 C CA . ALA B 1 25 ? 64.967 0.637 80.455 1.00 193.98 5 ALA B CA 1
ATOM 3352 C C . ALA B 1 25 ? 65.787 0.651 79.159 1.00 196.32 5 ALA B C 1
ATOM 3353 O O . ALA B 1 25 ? 66.717 1.454 79.027 1.00 187.92 5 ALA B O 1
ATOM 3355 N N . PRO B 1 26 ? 65.448 -0.238 78.200 1.00 204.42 6 PRO B N 1
ATOM 3356 C CA . PRO B 1 26 ? 66.133 -0.268 76.900 1.00 207.91 6 PRO B CA 1
ATOM 3357 C C . PRO B 1 26 ? 65.886 1.004 76.091 1.00 206.14 6 PRO B C 1
ATOM 3358 O O . PRO B 1 26 ? 66.502 1.201 75.042 1.00 205.47 6 PRO B O 1
ATOM 3362 N N . GLY B 1 27 ? 64.980 1.847 76.578 1.00 205.18 7 GLY B N 1
ATOM 3363 C CA . GLY B 1 27 ? 64.742 3.151 75.988 1.00 202.64 7 GLY B CA 1
ATOM 3364 C C . GLY B 1 27 ? 65.128 4.240 76.971 1.00 198.37 7 GLY B C 1
ATOM 3365 O O . GLY B 1 27 ? 64.387 5.206 77.166 1.00 194.71 7 GLY B O 1
ATOM 3366 N N . VAL B 1 28 ? 66.296 4.079 77.593 1.00 197.72 8 VAL B N 1
ATOM 3367 C CA . VAL B 1 28 ? 66.757 5.005 78.626 1.00 190.98 8 VAL B CA 1
ATOM 3368 C C . VAL B 1 28 ? 68.282 5.107 78.736 1.00 188.30 8 VAL B C 1
ATOM 3369 O O . VAL B 1 28 ? 68.836 6.208 78.729 1.00 183.94 8 VAL B O 1
ATOM 3373 N N . ARG B 1 29 ? 68.954 3.962 78.838 1.00 189.24 9 ARG B N 1
ATOM 3374 C CA . ARG B 1 29 ? 70.388 3.932 79.147 1.00 183.42 9 ARG B CA 1
ATOM 3375 C C . ARG B 1 29 ? 71.313 4.408 78.024 1.00 182.26 9 ARG B C 1
ATOM 3376 O O . ARG B 1 29 ? 71.894 5.492 78.108 1.00 180.44 9 ARG B O 1
ATOM 3384 N N . GLN B 1 30 ? 71.455 3.588 76.984 1.00 181.80 10 GLN B N 1
ATOM 3385 C CA . GLN B 1 30 ? 72.477 3.816 75.962 1.00 176.14 10 GLN B CA 1
ATOM 3386 C C . GLN B 1 30 ? 72.311 5.114 75.164 1.00 176.12 10 GLN B C 1
ATOM 3387 O O . GLN B 1 30 ? 73.252 5.551 74.508 1.00 180.59 10 GLN B O 1
ATOM 3393 N N . THR B 1 31 ? 71.134 5.735 75.216 1.00 169.58 11 THR B N 1
ATOM 3394 C CA . THR B 1 31 ? 70.964 7.034 74.564 1.00 162.80 11 THR B CA 1
ATOM 3395 C C . THR B 1 31 ? 71.506 8.151 75.449 1.00 154.57 11 THR B C 1
ATOM 3396 O O . THR B 1 31 ? 71.949 9.190 74.956 1.00 152.97 11 THR B O 1
ATOM 3400 N N . ILE B 1 32 ? 71.471 7.931 76.760 1.00 148.18 12 ILE B N 1
ATOM 3401 C CA . ILE B 1 32 ? 72.008 8.900 77.706 1.00 134.01 12 ILE B CA 1
ATOM 3402 C C . ILE B 1 32 ? 73.516 8.764 77.766 1.00 125.70 12 ILE B C 1
ATOM 3403 O O . ILE B 1 32 ? 74.221 9.723 78.066 1.00 124.86 12 ILE B O 1
ATOM 3408 N N . VAL B 1 33 ? 74.005 7.570 77.458 1.00 126.72 13 VAL B N 1
ATOM 3409 C CA . VAL B 1 33 ? 75.441 7.323 77.398 1.00 135.40 13 VAL B CA 1
ATOM 3410 C C . VAL B 1 33 ? 76.008 7.651 76.017 1.00 137.24 13 VAL B C 1
ATOM 3411 O O . VAL B 1 33 ? 77.195 7.950 75.885 1.00 138.37 13 VAL B O 1
ATOM 3415 N N . GLN B 1 34 ? 75.156 7.592 74.994 1.00 138.12 14 GLN B N 1
ATOM 3416 C CA . GLN B 1 34 ? 75.563 7.906 73.623 1.00 140.76 14 GLN B CA 1
ATOM 3417 C C . GLN B 1 34 ? 75.659 9.406 73.392 1.00 135.94 14 GLN B C 1
ATOM 3418 O O . GLN B 1 34 ? 76.424 9.859 72.543 1.00 134.92 14 GLN B O 1
ATOM 3424 N N . LEU B 1 35 ? 74.860 10.171 74.128 1.00 134.64 15 LEU B N 1
ATOM 3425 C CA . LEU B 1 35 ? 75.006 11.618 74.134 1.00 134.88 15 LEU B CA 1
ATOM 3426 C C . LEU B 1 35 ? 76.325 11.984 74.804 1.00 141.82 15 LEU B C 1
ATOM 3427 O O . LEU B 1 35 ? 77.045 12.860 74.330 1.00 146.56 15 LEU B O 1
ATOM 3432 N N . LEU B 1 36 ? 76.635 11.299 75.904 1.00 142.04 16 LEU B N 1
ATOM 3433 C CA . LEU B 1 36 ? 77.889 11.505 76.622 1.00 142.02 16 LEU B CA 1
ATOM 3434 C C . LEU B 1 36 ? 79.023 10.729 75.971 1.00 142.86 16 LEU B C 1
ATOM 3435 O O . LEU B 1 36 ? 80.180 10.867 76.366 1.00 143.52 16 LEU B O 1
ATOM 3440 N N . SER B 1 37 ? 78.680 9.913 74.977 1.00 145.45 17 SER B N 1
ATOM 3441 C CA . SER B 1 37 ? 79.636 9.018 74.330 1.00 150.90 17 SER B CA 1
ATOM 3442 C C . SER B 1 37 ? 80.800 9.777 73.718 1.00 161.71 17 SER B C 1
ATOM 3443 O O . SER B 1 37 ? 81.781 9.169 73.288 1.00 162.00 17 SER B O 1
ATOM 3446 N N . HIS B 1 38 ? 80.680 11.103 73.675 1.00 170.64 18 HIS B N 1
ATOM 3447 C CA . HIS B 1 38 ? 81.757 11.963 73.186 1.00 179.87 18 HIS B CA 1
ATOM 3448 C C . HIS B 1 38 ? 81.376 13.451 73.182 1.00 180.44 18 HIS B C 1
ATOM 3449 O O . HIS B 1 38 ? 80.940 13.971 72.155 1.00 183.59 18 HIS B O 1
ATOM 3464 N N . ARG B 1 40 ? 81.510 17.236 76.129 1.00 176.84 20 ARG B N 1
ATOM 3465 C CA . ARG B 1 40 ? 82.209 18.193 76.992 1.00 178.70 20 ARG B CA 1
ATOM 3466 C C . ARG B 1 40 ? 82.226 17.742 78.465 1.00 173.61 20 ARG B C 1
ATOM 3467 O O . ARG B 1 40 ? 83.054 16.913 78.858 1.00 174.65 20 ARG B O 1
ATOM 3475 N N . ASP B 1 41 ? 81.316 18.293 79.273 1.00 165.08 21 ASP B N 1
ATOM 3476 C CA . ASP B 1 41 ? 81.164 17.881 80.674 1.00 153.51 21 ASP B CA 1
ATOM 3477 C C . ASP B 1 41 ? 80.589 16.466 80.769 1.00 144.06 21 ASP B C 1
ATOM 3478 O O . ASP B 1 41 ? 80.010 16.087 81.790 1.00 139.10 21 ASP B O 1
ATOM 3483 N N . GLY B 1 42 ? 80.755 15.694 79.697 1.00 138.74 22 GLY B N 1
ATOM 3484 C CA . GLY B 1 42 ? 80.221 14.348 79.616 1.00 131.25 22 GLY B CA 1
ATOM 3485 C C . GLY B 1 42 ? 81.281 13.276 79.760 1.00 130.58 22 GLY B C 1
ATOM 3486 O O . GLY B 1 42 ? 80.966 12.085 79.813 1.00 133.64 22 GLY B O 1
ATOM 3487 N N . LYS B 1 43 ? 82.543 13.691 79.810 1.00 123.91 23 LYS B N 1
ATOM 3488 C CA . LYS B 1 43 ? 83.614 12.762 80.116 1.00 117.94 23 LYS B CA 1
ATOM 3489 C C . LYS B 1 43 ? 83.501 12.484 81.594 1.00 115.68 23 LYS B C 1
ATOM 3490 O O . LYS B 1 43 ? 83.895 11.419 82.068 1.00 118.64 23 LYS B O 1
ATOM 3496 N N . GLU B 1 44 ? 82.948 13.458 82.316 1.00 110.19 24 GLU B N 1
ATOM 3497 C CA . GLU B 1 44 ? 82.851 13.393 83.773 1.00 107.40 24 GLU B CA 1
ATOM 3498 C C . GLU B 1 44 ? 81.492 12.905 84.299 1.00 92.86 24 GLU B C 1
ATOM 3499 O O . GLU B 1 44 ? 81.427 12.335 85.380 1.00 96.77 24 GLU B O 1
ATOM 3505 N N . ILE B 1 45 ? 80.417 13.127 83.549 1.00 82.25 25 ILE B N 1
ATOM 3506 C CA . ILE B 1 45 ? 79.110 12.580 83.918 1.00 80.53 25 ILE B CA 1
ATOM 3507 C C . ILE B 1 45 ? 79.070 11.052 83.744 1.00 87.19 25 ILE B C 1
ATOM 3508 O O . ILE B 1 45 ? 78.674 10.318 84.652 1.00 77.75 25 ILE B O 1
ATOM 3513 N N . ARG B 1 46 ? 79.473 10.579 82.570 1.00 97.06 26 ARG B N 1
ATOM 3514 C CA . ARG B 1 46 ? 79.566 9.146 82.325 1.00 100.71 26 ARG B CA 1
ATOM 3515 C C . ARG B 1 46 ? 80.417 8.500 83.427 1.00 100.33 26 ARG B C 1
ATOM 3516 O O . ARG B 1 46 ? 80.227 7.333 83.777 1.00 96.57 26 ARG B O 1
ATOM 3524 N N . GLU B 1 47 ? 81.345 9.280 83.976 1.00 98.08 27 GLU B N 1
ATOM 3525 C CA . GLU B 1 47 ? 82.158 8.844 85.103 1.00 105.03 27 GLU B CA 1
ATOM 3526 C C . GLU B 1 47 ? 81.323 8.768 86.378 1.00 102.07 27 GLU B C 1
ATOM 3527 O O . GLU B 1 47 ? 81.532 7.895 87.210 1.00 105.32 27 GLU B O 1
ATOM 3533 N N . TYR B 1 48 ? 80.387 9.695 86.536 1.00 100.14 28 TYR B N 1
ATOM 3534 C CA . TYR B 1 48 ? 79.560 9.741 87.737 1.00 104.12 28 TYR B CA 1
ATOM 3535 C C . TYR B 1 48 ? 78.401 8.751 87.660 1.00 111.46 28 TYR B C 1
ATOM 3536 O O . TYR B 1 48 ? 77.989 8.185 88.673 1.00 113.74 28 TYR B O 1
ATOM 3545 N N . LEU B 1 49 ? 77.871 8.555 86.456 1.00 111.09 29 LEU B N 1
ATOM 3546 C CA . LEU B 1 49 ? 76.844 7.549 86.237 1.00 107.60 29 LEU B CA 1
ATOM 3547 C C . LEU B 1 49 ? 77.389 6.148 86.516 1.00 110.00 29 LEU B C 1
ATOM 3548 O O . LEU B 1 49 ? 76.637 5.271 86.935 1.00 122.41 29 LEU B O 1
ATOM 3553 N N . HIS B 1 50 ? 78.684 5.928 86.290 1.00 98.82 30 HIS B N 1
ATOM 3554 C CA . HIS B 1 50 ? 79.257 4.605 86.558 1.00 106.06 30 HIS B CA 1
ATOM 3555 C C . HIS B 1 50 ? 79.469 4.363 88.045 1.00 114.29 30 HIS B C 1
ATOM 3556 O O . HIS B 1 50 ? 79.130 3.301 88.566 1.00 118.52 30 HIS B O 1
ATOM 3563 N N . ARG B 1 51 ? 80.047 5.345 88.726 1.00 120.20 31 ARG B N 1
ATOM 3564 C CA . ARG B 1 51 ? 80.238 5.248 90.167 1.00 123.95 31 ARG B CA 1
ATOM 3565 C C . ARG B 1 51 ? 78.888 5.052 90.846 1.00 118.21 31 ARG B C 1
ATOM 3566 O O . ARG B 1 51 ? 78.768 4.305 91.818 1.00 123.03 31 ARG B O 1
ATOM 3574 N N . PHE B 1 52 ? 77.870 5.716 90.312 1.00 107.05 32 PHE B N 1
ATOM 3575 C CA . PHE B 1 52 ? 76.566 5.750 90.955 1.00 108.52 32 PHE B CA 1
ATOM 3576 C C . PHE B 1 52 ? 75.804 4.429 90.858 1.00 112.60 32 PHE B C 1
ATOM 3577 O O . PHE B 1 52 ? 74.896 4.177 91.648 1.00 116.40 32 PHE B O 1
ATOM 3585 N N . SER B 1 53 ? 76.172 3.583 89.899 1.00 116.02 33 SER B N 1
ATOM 3586 C CA . SER B 1 53 ? 75.616 2.231 89.832 1.00 119.71 33 SER B CA 1
ATOM 3587 C C . SER B 1 53 ? 76.274 1.327 90.886 1.00 125.98 33 SER B C 1
ATOM 3588 O O . SER B 1 53 ? 76.292 0.103 90.757 1.00 123.72 33 SER B O 1
ATOM 3591 N N . GLY B 1 54 ? 76.818 1.956 91.925 1.00 131.70 34 GLY B N 1
ATOM 3592 C CA . GLY B 1 54 ? 77.432 1.256 93.036 1.00 137.04 34 GLY B CA 1
ATOM 3593 C C . GLY B 1 54 ? 76.473 1.151 94.204 1.00 142.72 34 GLY B C 1
ATOM 3594 O O . GLY B 1 54 ? 75.924 2.154 94.669 1.00 131.56 34 GLY B O 1
ATOM 3595 N N . ILE B 1 55 ? 76.297 -0.076 94.685 1.00 158.70 35 ILE B N 1
ATOM 3596 C CA . ILE B 1 55 ? 75.266 -0.411 95.667 1.00 165.76 35 ILE B CA 1
ATOM 3597 C C . ILE B 1 55 ? 73.988 0.413 95.466 1.00 165.22 35 ILE B C 1
ATOM 3598 O O . ILE B 1 55 ? 73.773 1.449 96.098 1.00 161.54 35 ILE B O 1
ATOM 3603 N N . ASP B 1 56 ? 73.159 -0.073 94.548 1.00 140.98 36 ASP B N 1
ATOM 3604 C CA . ASP B 1 56 ? 71.877 0.534 94.203 1.00 140.67 36 ASP B CA 1
ATOM 3605 C C . ASP B 1 56 ? 70.802 0.215 95.244 1.00 129.66 36 ASP B C 1
ATOM 3606 O O . ASP B 1 56 ? 69.777 0.889 95.312 1.00 110.27 36 ASP B O 1
ATOM 3611 N N . GLN B 1 57 ? 71.053 -0.809 96.057 1.00 144.36 37 GLN B N 1
ATOM 3612 C CA . GLN B 1 57 ? 70.074 -1.314 97.031 1.00 154.95 37 GLN B CA 1
ATOM 3613 C C . GLN B 1 57 ? 69.530 -0.241 97.993 1.00 152.33 37 GLN B C 1
ATOM 3614 O O . GLN B 1 57 ? 68.756 -0.549 98.909 1.00 144.64 37 GLN B O 1
ATOM 3620 N N . GLU B 1 58 ? 69.949 1.006 97.763 1.00 149.87 38 GLU B N 1
ATOM 3621 C CA . GLU B 1 58 ? 69.494 2.191 98.500 1.00 141.26 38 GLU B CA 1
ATOM 3622 C C . GLU B 1 58 ? 70.518 2.733 99.479 1.00 132.31 38 GLU B C 1
ATOM 3623 O O . GLU B 1 58 ? 70.203 3.549 100.347 1.00 126.67 38 GLU B O 1
ATOM 3629 N N . ARG B 1 59 ? 71.751 2.270 99.321 1.00 127.70 39 ARG B N 1
ATOM 3630 C CA . ARG B 1 59 ? 72.877 2.893 99.981 1.00 117.75 39 ARG B CA 1
ATOM 3631 C C . ARG B 1 59 ? 73.349 4.014 99.061 1.00 103.37 39 ARG B C 1
ATOM 3632 O O . ARG B 1 59 ? 74.459 4.519 99.191 1.00 105.21 39 ARG B O 1
ATOM 3640 N N . PHE B 1 60 ? 72.485 4.396 98.123 1.00 89.31 40 PHE B N 1
ATOM 3641 C CA . PHE B 1 60 ? 72.780 5.507 97.235 1.00 82.39 40 PHE B CA 1
ATOM 3642 C C . PHE B 1 60 ? 72.639 6.862 97.937 1.00 82.81 40 PHE B C 1
ATOM 3643 O O . PHE B 1 60 ? 73.647 7.492 98.263 1.00 84.56 40 PHE B O 1
ATOM 3651 N N . ALA B 1 61 ? 71.405 7.307 98.181 1.00 79.05 41 ALA B N 1
ATOM 3652 C CA . ALA B 1 61 ? 71.175 8.684 98.642 1.00 71.85 41 ALA B CA 1
ATOM 3653 C C . ALA B 1 61 ? 69.958 8.871 99.536 1.00 70.55 41 ALA B C 1
ATOM 3654 O O . ALA B 1 61 ? 68.843 8.502 99.167 1.00 77.32 41 ALA B O 1
ATOM 3656 N N . VAL B 1 62 ? 70.179 9.452 100.712 1.00 60.11 42 VAL B N 1
ATOM 3657 C CA . VAL B 1 62 ? 69.077 9.968 101.512 1.00 58.48 42 VAL B CA 1
ATOM 3658 C C . VAL B 1 62 ? 68.958 11.457 101.215 1.00 66.96 42 VAL B C 1
ATOM 3659 O O . VAL B 1 62 ? 69.930 12.196 101.306 1.00 72.46 42 VAL B O 1
ATOM 3663 N N . ILE B 1 63 ? 67.763 11.887 100.838 1.00 68.88 43 ILE B N 1
ATOM 3664 C CA . ILE B 1 63 ? 67.531 13.247 100.391 1.00 62.21 43 ILE B CA 1
ATOM 3665 C C . ILE B 1 63 ? 66.510 13.879 101.309 1.00 61.71 43 ILE B C 1
ATOM 3666 O O . ILE B 1 63 ? 65.336 13.601 101.182 1.00 62.16 43 ILE B O 1
ATOM 3671 N N . LYS B 1 64 ? 66.950 14.715 102.241 1.00 66.97 44 LYS B N 1
ATOM 3672 C CA . LYS B 1 64 ? 66.023 15.453 103.103 1.00 68.99 44 LYS B CA 1
ATOM 3673 C C . LYS B 1 64 ? 65.444 16.696 102.396 1.00 77.95 44 LYS B C 1
ATOM 3674 O O . LYS B 1 64 ? 66.154 17.425 101.712 1.00 82.52 44 LYS B O 1
ATOM 3680 N N . VAL B 1 65 ? 64.142 16.914 102.535 1.00 88.88 45 VAL B N 1
ATOM 3681 C CA . VAL B 1 65 ? 63.479 18.045 101.887 1.00 94.11 45 VAL B CA 1
ATOM 3682 C C . VAL B 1 65 ? 62.694 18.843 102.914 1.00 98.53 45 VAL B C 1
ATOM 3683 O O . VAL B 1 65 ? 61.865 18.293 103.646 1.00 96.81 45 VAL B O 1
ATOM 3687 N N . GLY B 1 66 ? 62.962 20.141 102.976 1.00 103.10 46 GLY B N 1
ATOM 3688 C CA . GLY B 1 66 ? 62.271 20.994 103.921 1.00 114.48 46 GLY B CA 1
ATOM 3689 C C . GLY B 1 66 ? 60.767 20.907 103.748 1.00 123.29 46 GLY B C 1
ATOM 3690 O O . GLY B 1 66 ? 60.276 20.656 102.643 1.00 124.96 46 GLY B O 1
ATOM 3691 N N . GLY B 1 67 ? 60.030 21.110 104.835 1.00 125.32 47 GLY B N 1
ATOM 3692 C CA . GLY B 1 67 ? 58.582 21.136 104.751 1.00 126.26 47 GLY B CA 1
ATOM 3693 C C . GLY B 1 67 ? 58.100 22.121 103.697 1.00 127.52 47 GLY B C 1
ATOM 3694 O O . GLY B 1 67 ? 57.088 21.893 103.032 1.00 128.59 47 GLY B O 1
ATOM 3695 N N . ALA B 1 68 ? 58.838 23.216 103.535 1.00 124.40 48 ALA B N 1
ATOM 3696 C CA . ALA B 1 68 ? 58.421 24.296 102.648 1.00 119.14 48 ALA B CA 1
ATOM 3697 C C . ALA B 1 68 ? 58.617 23.991 101.160 1.00 116.03 48 ALA B C 1
ATOM 3698 O O . ALA B 1 68 ? 57.733 24.258 100.344 1.00 114.85 48 ALA B O 1
ATOM 3700 N N . VAL B 1 69 ? 59.771 23.430 100.812 1.00 111.96 49 VAL B N 1
ATOM 3701 C CA . VAL B 1 69 ? 60.125 23.215 99.409 1.00 110.50 49 VAL B CA 1
ATOM 3702 C C . VAL B 1 69 ? 59.079 22.395 98.649 1.00 113.63 49 VAL B C 1
ATOM 3703 O O . VAL B 1 69 ? 59.172 22.235 97.433 1.00 117.12 49 VAL B O 1
ATOM 3707 N N . ILE B 1 70 ? 58.072 21.886 99.352 1.00 115.29 50 ILE B N 1
ATOM 3708 C CA . ILE B 1 70 ? 57.024 21.118 98.680 1.00 115.54 50 ILE B CA 1
ATOM 3709 C C . ILE B 1 70 ? 55.720 21.897 98.477 1.00 115.97 50 ILE B C 1
ATOM 3710 O O . ILE B 1 70 ? 54.759 21.371 97.918 1.00 114.43 50 ILE B O 1
ATOM 3715 N N . GLN B 1 71 ? 55.694 23.147 98.925 1.00 115.65 51 GLN B N 1
ATOM 3716 C CA . GLN B 1 71 ? 54.617 24.058 98.556 1.00 115.97 51 GLN B CA 1
ATOM 3717 C C . GLN B 1 71 ? 55.099 24.929 97.409 1.00 111.65 51 GLN B C 1
ATOM 3718 O O . GLN B 1 71 ? 54.462 25.015 96.356 1.00 105.30 51 GLN B O 1
ATOM 3724 N N . ASP B 1 72 ? 56.250 25.556 97.643 1.00 110.97 52 ASP B N 1
ATOM 3725 C CA . ASP B 1 72 ? 56.832 26.571 96.774 1.00 109.29 52 ASP B CA 1
ATOM 3726 C C . ASP B 1 72 ? 57.318 26.028 95.437 1.00 112.70 52 ASP B C 1
ATOM 3727 O O . ASP B 1 72 ? 57.031 26.599 94.379 1.00 113.81 52 ASP B O 1
ATOM 3732 N N . ASP B 1 73 ? 58.067 24.931 95.501 1.00 114.60 53 ASP B N 1
ATOM 3733 C CA . ASP B 1 73 ? 58.813 24.415 94.359 1.00 115.19 53 ASP B CA 1
ATOM 3734 C C . ASP B 1 73 ? 58.493 22.942 94.131 1.00 105.15 53 ASP B C 1
ATOM 3735 O O . ASP B 1 73 ? 59.390 22.128 93.917 1.00 101.76 53 ASP B O 1
ATOM 3740 N N . LEU B 1 74 ? 57.208 22.608 94.177 1.00 99.52 54 LEU B N 1
ATOM 3741 C CA . LEU B 1 74 ? 56.768 21.220 94.100 1.00 90.19 54 LEU B CA 1
ATOM 3742 C C . LEU B 1 74 ? 57.009 20.602 92.729 1.00 94.34 54 LEU B C 1
ATOM 3743 O O . LEU B 1 74 ? 57.466 19.466 92.635 1.00 92.08 54 LEU B O 1
ATOM 3748 N N . PRO B 1 75 ? 56.681 21.337 91.656 1.00 101.07 55 PRO B N 1
ATOM 3749 C CA . PRO B 1 75 ? 56.913 20.768 90.325 1.00 103.18 55 PRO B CA 1
ATOM 3750 C C . PRO B 1 75 ? 58.403 20.616 90.010 1.00 106.58 55 PRO B C 1
ATOM 3751 O O . PRO B 1 75 ? 58.800 19.610 89.418 1.00 111.33 55 PRO B O 1
ATOM 3755 N N . GLY B 1 76 ? 59.213 21.593 90.403 1.00 98.13 56 GLY B N 1
ATOM 3756 C CA . GLY B 1 76 ? 60.647 21.506 90.193 1.00 96.24 56 GLY B CA 1
ATOM 3757 C C . GLY B 1 76 ? 61.297 20.423 91.038 1.00 92.00 56 GLY B C 1
ATOM 3758 O O . GLY B 1 76 ? 62.240 19.760 90.605 1.00 89.42 56 GLY B O 1
ATOM 3759 N N . LEU B 1 77 ? 60.795 20.254 92.257 1.00 89.77 57 LEU B N 1
ATOM 3760 C CA . LEU B 1 77 ? 61.261 19.195 93.143 1.00 85.51 57 LEU B CA 1
ATOM 3761 C C . LEU B 1 77 ? 61.005 17.845 92.508 1.00 82.85 57 LEU B C 1
ATOM 3762 O O . LEU B 1 77 ? 61.889 16.993 92.438 1.00 93.10 57 LEU B O 1
ATOM 3767 N N . ALA B 1 78 ? 59.774 17.656 92.059 1.00 73.64 58 ALA B N 1
ATOM 3768 C CA . ALA B 1 78 ? 59.384 16.437 91.380 1.00 83.35 58 ALA B CA 1
ATOM 3769 C C . ALA B 1 78 ? 60.288 16.089 90.197 1.00 91.17 58 ALA B C 1
ATOM 3770 O O . ALA B 1 78 ? 60.873 15.006 90.166 1.00 96.11 58 ALA B O 1
ATOM 3772 N N . SER B 1 79 ? 60.389 17.000 89.225 1.00 94.64 59 SER B N 1
ATOM 3773 C CA . SER B 1 79 ? 61.196 16.771 88.016 1.00 92.24 59 SER B CA 1
ATOM 3774 C C . SER B 1 79 ? 62.666 16.486 88.304 1.00 85.73 59 SER B C 1
ATOM 3775 O O . SER B 1 79 ? 63.299 15.706 87.594 1.00 86.03 59 SER B O 1
ATOM 3778 N N . ALA B 1 80 ? 63.206 17.126 89.338 1.00 80.69 60 ALA B N 1
ATOM 3779 C CA . ALA B 1 80 ? 64.570 16.859 89.776 1.00 74.74 60 ALA B CA 1
ATOM 3780 C C . ALA B 1 80 ? 64.634 15.422 90.219 1.00 79.05 60 ALA B C 1
ATOM 3781 O O . ALA B 1 80 ? 65.450 14.652 89.728 1.00 83.54 60 ALA B O 1
ATOM 3783 N N . LEU B 1 81 ? 63.752 15.071 91.152 1.00 79.90 61 LEU B N 1
ATOM 3784 C CA . LEU B 1 81 ? 63.660 13.708 91.673 1.00 81.79 61 LEU B CA 1
ATOM 3785 C C . LEU B 1 81 ? 63.423 12.634 90.603 1.00 75.54 61 LEU B C 1
ATOM 3786 O O . LEU B 1 81 ? 63.921 11.515 90.722 1.00 82.00 61 LEU B O 1
ATOM 3791 N N . ALA B 1 82 ? 62.682 12.973 89.559 1.00 65.20 62 ALA B N 1
ATOM 3792 C CA . ALA B 1 82 ? 62.379 12.006 88.509 1.00 76.37 62 ALA B CA 1
ATOM 3793 C C . ALA B 1 82 ? 63.575 11.761 87.587 1.00 78.52 62 ALA B C 1
ATOM 3794 O O . ALA B 1 82 ? 63.795 10.645 87.114 1.00 77.96 62 ALA B O 1
ATOM 3796 N N . PHE B 1 83 ? 64.338 12.813 87.328 1.00 81.39 63 PHE B N 1
ATOM 3797 C CA . PHE B 1 83 ? 65.536 12.706 86.503 1.00 86.67 63 PHE B CA 1
ATOM 3798 C C . PHE B 1 83 ? 66.461 11.618 87.044 1.00 78.53 63 PHE B C 1
ATOM 3799 O O . PHE B 1 83 ? 67.030 10.832 86.286 1.00 79.10 63 PHE B O 1
ATOM 3807 N N . LEU B 1 84 ? 66.593 11.573 88.364 1.00 70.41 64 LEU B N 1
ATOM 3808 C CA . LEU B 1 84 ? 67.454 10.597 89.003 1.00 74.49 64 LEU B CA 1
ATOM 3809 C C . LEU B 1 84 ? 66.988 9.191 88.635 1.00 87.82 64 LEU B C 1
ATOM 3810 O O . LEU B 1 84 ? 67.807 8.324 88.352 1.00 92.73 64 LEU B O 1
ATOM 3815 N N . GLN B 1 85 ? 65.675 8.973 88.617 1.00 93.42 65 GLN B N 1
ATOM 3816 C CA . GLN B 1 85 ? 65.119 7.698 88.149 1.00 102.61 65 GLN B CA 1
ATOM 3817 C C . GLN B 1 85 ? 65.488 7.368 86.702 1.00 101.08 65 GLN B C 1
ATOM 3818 O O . GLN B 1 85 ? 66.087 6.330 86.433 1.00 102.50 65 GLN B O 1
ATOM 3824 N N . THR B 1 86 ? 65.102 8.234 85.769 1.00 97.94 66 THR B N 1
ATOM 3825 C CA . THR B 1 86 ? 65.312 7.942 84.355 1.00 104.09 66 THR B CA 1
ATOM 3826 C C . THR B 1 86 ? 66.758 7.562 84.103 1.00 106.95 66 THR B C 1
ATOM 3827 O O . THR B 1 86 ? 67.070 6.935 83.095 1.00 112.88 66 THR B O 1
ATOM 3831 N N . VAL B 1 87 ? 67.634 7.937 85.031 1.00 102.95 67 VAL B N 1
ATOM 3832 C CA . VAL B 1 87 ? 69.067 7.687 84.888 1.00 102.89 67 VAL B CA 1
ATOM 3833 C C . VAL B 1 87 ? 69.560 6.453 85.675 1.00 104.10 67 VAL B C 1
ATOM 3834 O O . VAL B 1 87 ? 70.749 6.129 85.643 1.00 104.47 67 VAL B O 1
ATOM 3838 N N . GLY B 1 88 ? 68.643 5.768 86.362 1.00 98.60 68 GLY B N 1
ATOM 3839 C CA . GLY B 1 88 ? 68.953 4.528 87.062 1.00 94.75 68 GLY B CA 1
ATOM 3840 C C . GLY B 1 88 ? 68.809 4.587 88.576 1.00 97.70 68 GLY B C 1
ATOM 3841 O O . GLY B 1 88 ? 68.400 3.608 89.220 1.00 90.25 68 GLY B O 1
ATOM 3842 N N . LEU B 1 89 ? 69.126 5.758 89.132 1.00 103.09 69 LEU B N 1
ATOM 3843 C CA . LEU B 1 89 ? 69.262 5.986 90.577 1.00 95.14 69 LEU B CA 1
ATOM 3844 C C . LEU B 1 89 ? 67.968 5.983 91.404 1.00 99.43 69 LEU B C 1
ATOM 3845 O O . LEU B 1 89 ? 66.921 6.456 90.952 1.00 102.12 69 LEU B O 1
ATOM 3850 N N . THR B 1 90 ? 68.068 5.477 92.633 1.00 95.15 70 THR B N 1
ATOM 3851 C CA . THR B 1 90 ? 66.903 5.299 93.494 1.00 90.44 70 THR B CA 1
ATOM 3852 C C . THR B 1 90 ? 67.080 5.932 94.876 1.00 81.24 70 THR B C 1
ATOM 3853 O O . THR B 1 90 ? 67.325 5.235 95.857 1.00 81.09 70 THR B O 1
ATOM 3857 N N . PRO B 1 91 ? 66.909 7.255 94.961 1.00 70.57 71 PRO B N 1
ATOM 3858 C CA . PRO B 1 91 ? 67.033 7.992 96.216 1.00 63.92 71 PRO B CA 1
ATOM 3859 C C . PRO B 1 91 ? 65.924 7.650 97.208 1.00 71.04 71 PRO B C 1
ATOM 3860 O O . PRO B 1 91 ? 64.770 7.484 96.810 1.00 78.21 71 PRO B O 1
ATOM 3864 N N . VAL B 1 92 ? 66.265 7.567 98.490 1.00 67.79 72 VAL B N 1
ATOM 3865 C CA . VAL B 1 92 ? 65.257 7.509 99.538 1.00 65.74 72 VAL B CA 1
ATOM 3866 C C . VAL B 1 92 ? 64.968 8.937 100.016 1.00 73.13 72 VAL B C 1
ATOM 3867 O O . VAL B 1 92 ? 65.876 9.636 100.457 1.00 77.25 72 VAL B O 1
ATOM 3871 N N . VAL B 1 93 ? 63.715 9.373 99.922 1.00 71.07 73 VAL B N 1
ATOM 3872 C CA . VAL B 1 93 ? 63.357 10.750 100.257 1.00 63.09 73 VAL B CA 1
ATOM 3873 C C . VAL B 1 93 ? 62.634 10.863 101.593 1.00 68.85 73 VAL B C 1
ATOM 3874 O O . VAL B 1 93 ? 61.704 10.119 101.860 1.00 79.55 73 VAL B O 1
ATOM 3878 N N . VAL B 1 94 ? 63.070 11.797 102.431 1.00 66.23 74 VAL B N 1
ATOM 3879 C CA . VAL B 1 94 ? 62.419 12.058 103.707 1.00 64.16 74 VAL B CA 1
ATOM 3880 C C . VAL B 1 94 ? 61.888 13.480 103.718 1.00 69.80 74 VAL B C 1
ATOM 3881 O O . VAL B 1 94 ? 62.616 14.411 103.413 1.00 63.69 74 VAL B O 1
ATOM 3885 N N . HIS B 1 95 ? 60.622 13.654 104.077 1.00 76.25 75 HIS B N 1
ATOM 3886 C CA . HIS B 1 95 ? 60.028 14.978 104.015 1.00 76.46 75 HIS B CA 1
ATOM 3887 C C . HIS B 1 95 ? 59.500 15.459 105.356 1.00 82.76 75 HIS B C 1
ATOM 3888 O O . HIS B 1 95 ? 59.169 14.659 106.237 1.00 80.27 75 HIS B O 1
ATOM 3895 N N . GLY B 1 96 ? 59.452 16.781 105.500 1.00 88.90 76 GLY B N 1
ATOM 3896 C CA . GLY B 1 96 ? 59.021 17.413 106.732 1.00 96.76 76 GLY B CA 1
ATOM 3897 C C . GLY B 1 96 ? 57.621 17.992 106.647 1.00 99.66 76 GLY B C 1
ATOM 3898 O O . GLY B 1 96 ? 56.958 17.914 105.609 1.00 85.03 76 GLY B O 1
ATOM 3899 N N . GLY B 1 97 ? 57.173 18.582 107.750 1.00 113.09 77 GLY B N 1
ATOM 3900 C CA . GLY B 1 97 ? 55.844 19.162 107.820 1.00 119.67 77 GLY B CA 1
ATOM 3901 C C . GLY B 1 97 ? 55.860 20.660 107.594 1.00 122.90 77 GLY B C 1
ATOM 3902 O O . GLY B 1 97 ? 55.182 21.158 106.696 1.00 118.59 77 GLY B O 1
ATOM 3903 N N . GLY B 1 98 ? 56.630 21.370 108.418 1.00 129.10 78 GLY B N 1
ATOM 3904 C CA . GLY B 1 98 ? 56.817 22.808 108.291 1.00 135.58 78 GLY B CA 1
ATOM 3905 C C . GLY B 1 98 ? 55.547 23.642 108.229 1.00 139.18 78 GLY B C 1
ATOM 3906 O O . GLY B 1 98 ? 54.655 23.495 109.070 1.00 140.53 78 GLY B O 1
ATOM 3907 N N . PRO B 1 99 ? 55.473 24.542 107.235 1.00 138.78 79 PRO B N 1
ATOM 3908 C CA . PRO B 1 99 ? 54.341 25.423 106.924 1.00 136.74 79 PRO B CA 1
ATOM 3909 C C . PRO B 1 99 ? 53.000 24.697 106.890 1.00 130.63 79 PRO B C 1
ATOM 3910 O O . PRO B 1 99 ? 51.954 25.327 107.024 1.00 127.60 79 PRO B O 1
ATOM 3914 N N . GLN B 1 100 ? 53.037 23.384 106.700 1.00 130.08 80 GLN B N 1
ATOM 3915 C CA . GLN B 1 100 ? 51.832 22.568 106.749 1.00 126.99 80 GLN B CA 1
ATOM 3916 C C . GLN B 1 100 ? 51.381 22.356 108.189 1.00 133.68 80 GLN B C 1
ATOM 3917 O O . GLN B 1 100 ? 50.290 22.779 108.571 1.00 142.04 80 GLN B O 1
ATOM 3923 N N . LEU B 1 101 ? 52.225 21.704 108.985 1.00 131.26 81 LEU B N 1
ATOM 3924 C CA . LEU B 1 101 ? 51.903 21.419 110.382 1.00 129.60 81 LEU B CA 1
ATOM 3925 C C . LEU B 1 101 ? 51.552 22.671 111.182 1.00 137.83 81 LEU B C 1
ATOM 3926 O O . LEU B 1 101 ? 50.757 22.611 112.116 1.00 142.49 81 LEU B O 1
ATOM 3931 N N . ASP B 1 102 ? 52.143 23.805 110.822 1.00 135.86 82 ASP B N 1
ATOM 3932 C CA . ASP B 1 102 ? 51.809 25.052 111.494 1.00 133.23 82 ASP B CA 1
ATOM 3933 C C . ASP B 1 102 ? 50.368 25.464 111.211 1.00 132.54 82 ASP B C 1
ATOM 3934 O O . ASP B 1 102 ? 49.520 25.421 112.099 1.00 134.05 82 ASP B O 1
ATOM 3939 N N . ALA B 1 103 ? 50.095 25.853 109.970 1.00 131.88 83 ALA B N 1
ATOM 3940 C CA . ALA B 1 103 ? 48.763 26.308 109.589 1.00 131.08 83 ALA B CA 1
ATOM 3941 C C . ALA B 1 103 ? 47.691 25.301 109.999 1.00 133.22 83 ALA B C 1
ATOM 3942 O O . ALA B 1 103 ? 46.850 25.592 110.847 1.00 137.19 83 ALA B O 1
ATOM 3944 N N . ALA B 1 104 ? 47.737 24.114 109.405 1.00 131.18 84 ALA B N 1
ATOM 3945 C CA . ALA B 1 104 ? 46.716 23.094 109.640 1.00 133.46 84 ALA B CA 1
ATOM 3946 C C . ALA B 1 104 ? 46.463 22.794 111.124 1.00 138.55 84 ALA B C 1
ATOM 3947 O O . ALA B 1 104 ? 45.370 22.364 111.499 1.00 136.70 84 ALA B O 1
ATOM 3949 N N . LEU B 1 105 ? 47.472 23.019 111.962 1.00 143.75 85 LEU B N 1
ATOM 3950 C CA . LEU B 1 105 ? 47.333 22.814 113.404 1.00 146.38 85 LEU B CA 1
ATOM 3951 C C . LEU B 1 105 ? 46.577 23.962 114.064 1.00 146.05 85 LEU B C 1
ATOM 3952 O O . LEU B 1 105 ? 45.489 23.771 114.607 1.00 140.98 85 LEU B O 1
ATOM 3957 N N . GLU B 1 106 ? 47.179 25.149 114.018 1.00 148.93 86 GLU B N 1
ATOM 3958 C CA . GLU B 1 106 ? 46.641 26.336 114.677 1.00 150.58 86 GLU B CA 1
ATOM 3959 C C . GLU B 1 106 ? 45.184 26.582 114.296 1.00 149.28 86 GLU B C 1
ATOM 3960 O O . GLU B 1 106 ? 44.440 27.215 115.046 1.00 152.61 86 GLU B O 1
ATOM 3966 N N . ALA B 1 107 ? 44.784 26.073 113.133 1.00 145.47 87 ALA B N 1
ATOM 3967 C CA . ALA B 1 107 ? 43.396 26.148 112.691 1.00 147.69 87 ALA B CA 1
ATOM 3968 C C . ALA B 1 107 ? 42.502 25.278 113.575 1.00 154.49 87 ALA B C 1
ATOM 3969 O O . ALA B 1 107 ? 41.397 24.901 113.183 1.00 152.24 87 ALA B O 1
ATOM 3971 N N . ALA B 1 108 ? 43.000 24.960 114.767 1.00 161.04 88 ALA B N 1
ATOM 3972 C CA . ALA B 1 108 ? 42.248 24.200 115.760 1.00 163.00 88 ALA B CA 1
ATOM 3973 C C . ALA B 1 108 ? 42.684 24.562 117.182 1.00 172.33 88 ALA B C 1
ATOM 3974 O O . ALA B 1 108 ? 41.903 25.121 117.952 1.00 173.64 88 ALA B O 1
ATOM 3976 N N . ASP B 1 109 ? 43.931 24.246 117.524 1.00 178.99 89 ASP B N 1
ATOM 3977 C CA . ASP B 1 109 ? 44.425 24.443 118.887 1.00 186.05 89 ASP B CA 1
ATOM 3978 C C . ASP B 1 109 ? 45.781 25.147 118.936 1.00 186.55 89 ASP B C 1
ATOM 3979 O O . ASP B 1 109 ? 46.488 25.231 117.932 1.00 183.68 89 ASP B O 1
ATOM 3984 N N . ILE B 1 110 ? 46.135 25.639 120.121 1.00 190.32 90 ILE B N 1
ATOM 3985 C CA . ILE B 1 110 ? 47.400 26.339 120.339 1.00 190.38 90 ILE B CA 1
ATOM 3986 C C . ILE B 1 110 ? 48.565 25.380 120.583 1.00 184.01 90 ILE B C 1
ATOM 3987 O O . ILE B 1 110 ? 48.592 24.672 121.590 1.00 185.13 90 ILE B O 1
ATOM 3992 N N . PRO B 1 111 ? 49.535 25.353 119.658 1.00 175.74 91 PRO B N 1
ATOM 3993 C CA . PRO B 1 111 ? 50.713 24.499 119.831 1.00 169.97 91 PRO B CA 1
ATOM 3994 C C . PRO B 1 111 ? 51.675 25.097 120.850 1.00 169.87 91 PRO B C 1
ATOM 3995 O O . PRO B 1 111 ? 51.487 26.238 121.268 1.00 173.04 91 PRO B O 1
ATOM 3999 N N . THR B 1 112 ? 52.689 24.333 121.242 1.00 166.64 92 THR B N 1
ATOM 4000 C CA . THR B 1 112 ? 53.704 24.812 122.175 1.00 166.12 92 THR B CA 1
ATOM 4001 C C . THR B 1 112 ? 55.039 24.129 121.887 1.00 165.96 92 THR B C 1
ATOM 4002 O O . THR B 1 112 ? 55.151 23.347 120.947 1.00 159.82 92 THR B O 1
ATOM 4006 N N . GLU B 1 113 ? 56.053 24.423 122.691 1.00 175.31 93 GLU B N 1
ATOM 4007 C CA . GLU B 1 113 ? 57.381 23.868 122.449 1.00 180.25 93 GLU B CA 1
ATOM 4008 C C . GLU B 1 113 ? 58.226 23.821 123.721 1.00 191.36 93 GLU B C 1
ATOM 4009 O O . GLU B 1 113 ? 58.450 24.847 124.367 1.00 194.94 93 GLU B O 1
ATOM 4015 N N . ARG B 1 114 ? 58.692 22.624 124.070 1.00 195.88 94 ARG B N 1
ATOM 4016 C CA . ARG B 1 114 ? 59.424 22.416 125.317 1.00 202.28 94 ARG B CA 1
ATOM 4017 C C . ARG B 1 114 ? 60.878 22.024 125.094 1.00 205.41 94 ARG B C 1
ATOM 4018 O O . ARG B 1 114 ? 61.788 22.710 125.557 1.00 209.27 94 ARG B O 1
ATOM 4026 N N . VAL B 1 115 ? 61.096 20.917 124.396 1.00 205.35 95 VAL B N 1
ATOM 4027 C CA . VAL B 1 115 ? 62.453 20.477 124.095 1.00 208.52 95 VAL B CA 1
ATOM 4028 C C . VAL B 1 115 ? 63.158 21.464 123.169 1.00 210.03 95 VAL B C 1
ATOM 4029 O O . VAL B 1 115 ? 62.510 22.293 122.525 1.00 209.14 95 VAL B O 1
ATOM 4033 N N . ASP B 1 116 ? 64.486 21.365 123.122 1.00 210.21 96 ASP B N 1
ATOM 4034 C CA . ASP B 1 116 ? 65.335 22.225 122.295 1.00 205.93 96 ASP B CA 1
ATOM 4035 C C . ASP B 1 116 ? 64.580 22.730 121.072 1.00 198.74 96 ASP B C 1
ATOM 4036 O O . ASP B 1 116 ? 64.569 23.924 120.772 1.00 197.43 96 ASP B O 1
ATOM 4041 N N . GLY B 1 117 ? 63.960 21.794 120.367 1.00 193.89 97 GLY B N 1
ATOM 4042 C CA . GLY B 1 117 ? 63.003 22.104 119.327 1.00 191.01 97 GLY B CA 1
ATOM 4043 C C . GLY B 1 117 ? 61.889 21.087 119.449 1.00 190.17 97 GLY B C 1
ATOM 4044 O O . GLY B 1 117 ? 60.974 21.254 120.256 1.00 191.33 97 GLY B O 1
ATOM 4045 N N . LEU B 1 118 ? 61.992 20.022 118.658 1.00 189.22 98 LEU B N 1
ATOM 4046 C CA . LEU B 1 118 ? 61.066 18.887 118.699 1.00 190.21 98 LEU B CA 1
ATOM 4047 C C . LEU B 1 118 ? 59.625 19.243 119.085 1.00 196.88 98 LEU B C 1
ATOM 4048 O O . LEU B 1 118 ? 58.964 18.478 119.790 1.00 200.13 98 LEU B O 1
ATOM 4053 N N . ARG B 1 119 ? 59.148 20.393 118.605 1.00 196.29 99 ARG B N 1
ATOM 4054 C CA . ARG B 1 119 ? 57.791 20.875 118.878 1.00 191.01 99 ARG B CA 1
ATOM 4055 C C . ARG B 1 119 ? 57.213 20.264 120.142 1.00 181.40 99 ARG B C 1
ATOM 4056 O O . ARG B 1 119 ? 57.791 20.364 121.226 1.00 184.52 99 ARG B O 1
ATOM 4064 N N . VAL B 1 120 ? 56.059 19.631 119.974 1.00 168.58 100 VAL B N 1
ATOM 4065 C CA . VAL B 1 120 ? 55.410 18.872 121.025 1.00 164.46 100 VAL B CA 1
ATOM 4066 C C . VAL B 1 120 ? 54.047 18.487 120.524 1.00 163.99 100 VAL B C 1
ATOM 4067 O O . VAL B 1 120 ? 53.395 19.251 119.813 1.00 164.25 100 VAL B O 1
ATOM 4071 N N . THR B 1 121 ? 53.621 17.292 120.901 1.00 164.19 101 THR B N 1
ATOM 4072 C CA . THR B 1 121 ? 52.315 16.802 120.517 1.00 162.99 101 THR B CA 1
ATOM 4073 C C . THR B 1 121 ? 51.593 16.317 121.768 1.00 165.12 101 THR B C 1
ATOM 4074 O O . THR B 1 121 ? 51.856 15.221 122.257 1.00 165.65 101 THR B O 1
ATOM 4078 N N . ARG B 1 122 ? 50.702 17.154 122.292 1.00 165.76 102 ARG B N 1
ATOM 4079 C CA . ARG B 1 122 ? 49.961 16.845 123.513 1.00 167.08 102 ARG B CA 1
ATOM 4080 C C . ARG B 1 122 ? 49.407 15.421 123.512 1.00 162.18 102 ARG B C 1
ATOM 4081 O O . ARG B 1 122 ? 49.780 14.604 124.356 1.00 165.97 102 ARG B O 1
ATOM 4089 N N . ASP B 1 123 ? 48.507 15.144 122.570 1.00 151.10 103 ASP B N 1
ATOM 4090 C CA . ASP B 1 123 ? 47.959 13.806 122.359 1.00 142.49 103 ASP B CA 1
ATOM 4091 C C . ASP B 1 123 ? 46.813 13.893 121.363 1.00 136.14 103 ASP B C 1
ATOM 4092 O O . ASP B 1 123 ? 46.678 13.048 120.477 1.00 137.19 103 ASP B O 1
ATOM 4097 N N . GLU B 1 124 ? 45.989 14.923 121.510 1.00 131.11 104 GLU B N 1
ATOM 4098 C CA . GLU B 1 124 ? 44.874 15.128 120.593 1.00 126.85 104 GLU B CA 1
ATOM 4099 C C . GLU B 1 124 ? 45.297 15.950 119.378 1.00 117.70 104 GLU B C 1
ATOM 4100 O O . GLU B 1 124 ? 44.471 16.285 118.530 1.00 104.20 104 GLU B O 1
ATOM 4106 N N . ALA B 1 125 ? 46.590 16.269 119.302 1.00 122.01 105 ALA B N 1
ATOM 4107 C CA . ALA B 1 125 ? 47.149 17.014 118.172 1.00 117.67 105 ALA B CA 1
ATOM 4108 C C . ALA B 1 125 ? 47.703 16.059 117.125 1.00 114.54 105 ALA B C 1
ATOM 4109 O O . ALA B 1 125 ? 48.256 16.479 116.109 1.00 109.06 105 ALA B O 1
ATOM 4119 N N . PRO B 1 127 ? 46.008 13.209 115.330 1.00 109.58 107 PRO B N 1
ATOM 4120 C CA . PRO B 1 127 ? 45.135 13.036 114.162 1.00 102.77 107 PRO B CA 1
ATOM 4121 C C . PRO B 1 127 ? 45.408 14.017 113.024 1.00 101.29 107 PRO B C 1
ATOM 4122 O O . PRO B 1 127 ? 45.250 13.660 111.856 1.00 100.77 107 PRO B O 1
ATOM 4126 N N . ILE B 1 128 ? 45.811 15.235 113.365 1.00 102.91 108 ILE B N 1
ATOM 4127 C CA . ILE B 1 128 ? 46.108 16.258 112.369 1.00 105.65 108 ILE B CA 1
ATOM 4128 C C . ILE B 1 128 ? 47.461 15.995 111.712 1.00 107.73 108 ILE B C 1
ATOM 4129 O O . ILE B 1 128 ? 47.625 16.139 110.500 1.00 106.88 108 ILE B O 1
ATOM 4134 N N . ILE B 1 129 ? 48.433 15.616 112.529 1.00 107.74 109 ILE B N 1
ATOM 4135 C CA . ILE B 1 129 ? 49.766 15.317 112.041 1.00 103.23 109 ILE B CA 1
ATOM 4136 C C . ILE B 1 129 ? 49.696 14.203 111.005 1.00 93.64 109 ILE B C 1
ATOM 4137 O O . ILE B 1 129 ? 50.197 14.346 109.893 1.00 89.93 109 ILE B O 1
ATOM 4142 N N . ARG B 1 130 ? 49.064 13.096 111.384 1.00 93.12 110 ARG B N 1
ATOM 4143 C CA . ARG B 1 130 ? 48.913 11.933 110.513 1.00 92.20 110 ARG B CA 1
ATOM 4144 C C . ARG B 1 130 ? 48.389 12.308 109.136 1.00 91.55 110 ARG B C 1
ATOM 4145 O O . ARG B 1 130 ? 49.038 12.061 108.119 1.00 89.65 110 ARG B O 1
ATOM 4153 N N . ASP B 1 131 ? 47.201 12.899 109.113 1.00 94.10 111 ASP B N 1
ATOM 4154 C CA . ASP B 1 131 ? 46.544 13.261 107.861 1.00 91.28 111 ASP B CA 1
ATOM 4155 C C . ASP B 1 131 ? 47.308 14.325 107.058 1.00 93.72 111 ASP B C 1
ATOM 4156 O O . ASP B 1 131 ? 47.260 14.331 105.828 1.00 97.79 111 ASP B O 1
ATOM 4161 N N . THR B 1 132 ? 48.022 15.210 107.750 1.00 91.00 112 THR B N 1
ATOM 4162 C CA . THR B 1 132 ? 48.786 16.268 107.088 1.00 88.80 112 THR B CA 1
ATOM 4163 C C . THR B 1 132 ? 50.117 15.777 106.503 1.00 89.79 112 THR B C 1
ATOM 4164 O O . THR B 1 132 ? 50.482 16.119 105.376 1.00 91.12 112 THR B O 1
ATOM 4168 N N . LEU B 1 133 ? 50.850 14.986 107.274 1.00 87.45 113 LEU B N 1
ATOM 4169 C CA . LEU B 1 133 ? 52.035 14.338 106.736 1.00 89.18 113 LEU B CA 1
ATOM 4170 C C . LEU B 1 133 ? 51.639 13.452 105.550 1.00 85.37 113 LEU B C 1
ATOM 4171 O O . LEU B 1 133 ? 52.247 13.528 104.479 1.00 83.96 113 LEU B O 1
ATOM 4176 N N . THR B 1 134 ? 50.607 12.631 105.742 1.00 78.62 114 THR B N 1
ATOM 4177 C CA . THR B 1 134 ? 50.050 11.821 104.662 1.00 77.32 114 THR B CA 1
ATOM 4178 C C . THR B 1 134 ? 49.687 12.645 103.419 1.00 83.57 114 THR B C 1
ATOM 4179 O O . THR B 1 134 ? 50.033 12.261 102.301 1.00 87.35 114 THR B O 1
ATOM 4183 N N . GLN B 1 135 ? 49.002 13.776 103.602 1.00 84.83 115 GLN B N 1
ATOM 4184 C CA . GLN B 1 135 ? 48.629 14.605 102.453 1.00 78.83 115 GLN B CA 1
ATOM 4185 C C . GLN B 1 135 ? 49.882 14.945 101.666 1.00 73.03 115 GLN B C 1
ATOM 4186 O O . GLN B 1 135 ? 50.051 14.477 100.540 1.00 73.75 115 GLN B O 1
ATOM 4192 N N . ALA B 1 136 ? 50.764 15.729 102.288 1.00 73.24 116 ALA B N 1
ATOM 4193 C CA . ALA B 1 136 ? 52.053 16.140 101.710 1.00 75.73 116 ALA B CA 1
ATOM 4194 C C . ALA B 1 136 ? 52.850 15.011 101.064 1.00 75.11 116 ALA B C 1
ATOM 4195 O O . ALA B 1 136 ? 53.406 15.188 99.980 1.00 72.60 116 ALA B O 1
ATOM 4197 N N . ASN B 1 137 ? 52.923 13.872 101.753 1.00 72.02 117 ASN B N 1
ATOM 4198 C CA . ASN B 1 137 ? 53.524 12.642 101.228 1.00 67.41 117 ASN B CA 1
ATOM 4199 C C . ASN B 1 137 ? 52.917 12.223 99.893 1.00 70.00 117 ASN B C 1
ATOM 4200 O O . ASN B 1 137 ? 53.630 12.004 98.911 1.00 70.91 117 ASN B O 1
ATOM 4205 N N . LEU B 1 138 ? 51.592 12.117 99.857 1.00 69.97 118 LEU B N 1
ATOM 4206 C CA . LEU B 1 138 ? 50.906 11.725 98.632 1.00 68.16 118 LEU B CA 1
ATOM 4207 C C . LEU B 1 138 ? 51.032 12.808 97.579 1.00 72.13 118 LEU B C 1
ATOM 4208 O O . LEU B 1 138 ? 51.184 12.527 96.396 1.00 74.50 118 LEU B O 1
ATOM 4213 N N . ALA B 1 139 ? 50.960 14.053 98.020 1.00 71.79 119 ALA B N 1
ATOM 4214 C CA . ALA B 1 139 ? 51.150 15.174 97.123 1.00 75.11 119 ALA B CA 1
ATOM 4215 C C . ALA B 1 139 ? 52.513 15.057 96.448 1.00 77.54 119 ALA B C 1
ATOM 4216 O O . ALA B 1 139 ? 52.651 15.224 95.232 1.00 77.49 119 ALA B O 1
ATOM 4218 N N . LEU B 1 140 ? 53.529 14.762 97.243 1.00 77.80 120 LEU B N 1
ATOM 4219 C CA . LEU B 1 140 ? 54.867 14.607 96.693 1.00 74.03 120 LEU B CA 1
ATOM 4220 C C . LEU B 1 140 ? 54.924 13.372 95.771 1.00 72.55 120 LEU B C 1
ATOM 4221 O O . LEU B 1 140 ? 55.366 13.467 94.621 1.00 65.60 120 LEU B O 1
ATOM 4226 N N . VAL B 1 141 ? 54.442 12.229 96.262 1.00 61.29 121 VAL B N 1
ATOM 4227 C CA . VAL B 1 141 ? 54.422 11.018 95.451 1.00 61.47 121 VAL B CA 1
ATOM 4228 C C . VAL B 1 141 ? 53.726 11.242 94.104 1.00 73.44 121 VAL B C 1
ATOM 4229 O O . VAL B 1 141 ? 54.221 10.812 93.067 1.00 76.65 121 VAL B O 1
ATOM 4233 N N . ASP B 1 142 ? 52.574 11.905 94.118 1.00 83.84 122 ASP B N 1
ATOM 4234 C CA . ASP B 1 142 ? 51.851 12.199 92.876 1.00 91.23 122 ASP B CA 1
ATOM 4235 C C . ASP B 1 142 ? 52.646 13.123 91.941 1.00 92.47 122 ASP B C 1
ATOM 4236 O O . ASP B 1 142 ? 52.759 12.859 90.746 1.00 92.04 122 ASP B O 1
ATOM 4241 N N . ALA B 1 143 ? 53.197 14.200 92.496 1.00 86.39 123 ALA B N 1
ATOM 4242 C CA . ALA B 1 143 ? 53.913 15.197 91.706 1.00 83.23 123 ALA B CA 1
ATOM 4243 C C . ALA B 1 143 ? 55.109 14.614 90.958 1.00 89.83 123 ALA B C 1
ATOM 4244 O O . ALA B 1 143 ? 55.398 15.002 89.829 1.00 96.19 123 ALA B O 1
ATOM 4246 N N . ILE B 1 144 ? 55.813 13.695 91.608 1.00 88.99 124 ILE B N 1
ATOM 4247 C CA . ILE B 1 144 ? 56.935 12.992 91.001 1.00 79.36 124 ILE B CA 1
ATOM 4248 C C . ILE B 1 144 ? 56.472 12.102 89.853 1.00 85.45 124 ILE B C 1
ATOM 4249 O O . ILE B 1 144 ? 57.071 12.108 88.779 1.00 87.72 124 ILE B O 1
ATOM 4254 N N . ARG B 1 145 ? 55.414 11.327 90.098 1.00 87.53 125 ARG B N 1
ATOM 4255 C CA . ARG B 1 145 ? 54.802 10.482 89.075 1.00 90.33 125 ARG B CA 1
ATOM 4256 C C . ARG B 1 145 ? 54.345 11.326 87.878 1.00 95.55 125 ARG B C 1
ATOM 4257 O O . ARG B 1 145 ? 54.600 10.979 86.723 1.00 93.35 125 ARG B O 1
ATOM 4265 N N . ASP B 1 146 ? 53.665 12.433 88.167 1.00 98.22 126 ASP B N 1
ATOM 4266 C CA . ASP B 1 146 ? 53.173 13.336 87.129 1.00 96.00 126 ASP B CA 1
ATOM 4267 C C . ASP B 1 146 ? 54.329 13.890 86.309 1.00 102.43 126 ASP B C 1
ATOM 4268 O O . ASP B 1 146 ? 54.196 14.153 85.114 1.00 107.47 126 ASP B O 1
ATOM 4273 N N . ALA B 1 147 ? 55.473 14.056 86.963 1.00 101.88 127 ALA B N 1
ATOM 4274 C CA . ALA B 1 147 ? 56.659 14.593 86.318 1.00 90.47 127 ALA B CA 1
ATOM 4275 C C . ALA B 1 147 ? 57.465 13.522 85.585 1.00 91.45 127 ALA B C 1
ATOM 4276 O O . ALA B 1 147 ? 58.512 13.815 85.022 1.00 100.35 127 ALA B O 1
ATOM 4278 N N . GLY B 1 148 ? 56.986 12.283 85.602 1.00 92.39 128 GLY B N 1
ATOM 4279 C CA . GLY B 1 148 ? 57.616 11.209 84.850 1.00 90.66 128 GLY B CA 1
ATOM 4280 C C . GLY B 1 148 ? 58.367 10.163 85.659 1.00 94.46 128 GLY B C 1
ATOM 4281 O O . GLY B 1 148 ? 58.848 9.177 85.103 1.00 94.47 128 GLY B O 1
ATOM 4282 N N . GLY B 1 149 ? 58.468 10.370 86.970 1.00 96.56 129 GLY B N 1
ATOM 4283 C CA . GLY B 1 149 ? 59.207 9.463 87.832 1.00 93.07 129 GLY B CA 1
ATOM 4284 C C . GLY B 1 149 ? 58.377 8.357 88.460 1.00 91.06 129 GLY B C 1
ATOM 4285 O O . GLY B 1 149 ? 57.218 8.151 88.122 1.00 86.89 129 GLY B O 1
ATOM 4286 N N . ARG B 1 150 ? 58.990 7.644 89.393 1.00 91.77 130 ARG B N 1
ATOM 4287 C CA . ARG B 1 150 ? 58.348 6.533 90.077 1.00 82.08 130 ARG B CA 1
ATOM 4288 C C . ARG B 1 150 ? 58.534 6.687 91.578 1.00 80.61 130 ARG B C 1
ATOM 4289 O O . ARG B 1 150 ? 59.656 6.649 92.073 1.00 71.61 130 ARG B O 1
ATOM 4297 N N . ALA B 1 151 ? 57.433 6.843 92.304 1.00 83.10 131 ALA B N 1
ATOM 4298 C CA . ALA B 1 151 ? 57.508 7.052 93.742 1.00 76.58 131 ALA B CA 1
ATOM 4299 C C . ALA B 1 151 ? 56.528 6.182 94.514 1.00 80.21 131 ALA B C 1
ATOM 4300 O O . ALA B 1 151 ? 55.392 5.967 94.085 1.00 88.17 131 ALA B O 1
ATOM 4302 N N . ALA B 1 152 ? 56.983 5.679 95.657 1.00 74.94 132 ALA B N 1
ATOM 4303 C CA . ALA B 1 152 ? 56.117 4.958 96.578 1.00 65.05 132 ALA B CA 1
ATOM 4304 C C . ALA B 1 152 ? 55.843 5.815 97.804 1.00 71.67 132 ALA B C 1
ATOM 4305 O O . ALA B 1 152 ? 56.749 6.434 98.356 1.00 73.15 132 ALA B O 1
ATOM 4307 N N . ALA B 1 153 ? 54.586 5.864 98.220 1.00 73.30 133 ALA B N 1
ATOM 4308 C CA . ALA B 1 153 ? 54.242 6.544 99.452 1.00 69.13 133 ALA B CA 1
ATOM 4309 C C . ALA B 1 153 ? 54.643 5.652 100.616 1.00 71.96 133 ALA B C 1
ATOM 4310 O O . ALA B 1 153 ? 54.249 4.492 100.684 1.00 72.20 133 ALA B O 1
ATOM 4312 N N . VAL B 1 154 ? 55.443 6.179 101.530 1.00 73.10 134 VAL B N 1
ATOM 4313 C CA . VAL B 1 154 ? 55.810 5.407 102.710 1.00 73.56 134 VAL B CA 1
ATOM 4314 C C . VAL B 1 154 ? 55.608 6.294 103.912 1.00 76.00 134 VAL B C 1
ATOM 4315 O O . VAL B 1 154 ? 56.540 6.594 104.650 1.00 73.36 134 VAL B O 1
ATOM 4319 N N . PRO B 1 155 ? 54.357 6.703 104.116 1.00 81.42 135 PRO B N 1
ATOM 4320 C CA . PRO B 1 155 ? 53.989 7.715 105.096 1.00 75.45 135 PRO B CA 1
ATOM 4321 C C . PRO B 1 155 ? 54.171 7.131 106.468 1.00 69.91 135 PRO B C 1
ATOM 4322 O O . PRO B 1 155 ? 54.161 7.877 107.439 1.00 71.40 135 PRO B O 1
ATOM 4326 N N . ARG B 1 156 ? 54.322 5.810 106.537 1.00 69.09 136 ARG B N 1
ATOM 4327 C CA . ARG B 1 156 ? 54.513 5.122 107.812 1.00 77.69 136 ARG B CA 1
ATOM 4328 C C . ARG B 1 156 ? 55.072 3.696 107.672 1.00 75.29 136 ARG B C 1
ATOM 4329 O O . ARG B 1 156 ? 55.074 3.115 106.588 1.00 76.27 136 ARG B O 1
ATOM 4337 N N . GLY B 1 157 ? 55.563 3.144 108.776 1.00 76.80 137 GLY B N 1
ATOM 4338 C CA . GLY B 1 157 ? 56.010 1.760 108.790 1.00 78.45 137 GLY B CA 1
ATOM 4339 C C . GLY B 1 157 ? 57.506 1.566 108.647 1.00 77.67 137 GLY B C 1
ATOM 4340 O O . GLY B 1 157 ? 57.963 0.461 108.352 1.00 71.77 137 GLY B O 1
ATOM 4341 N N . VAL B 1 158 ? 58.266 2.643 108.851 1.00 76.45 138 VAL B N 1
ATOM 4342 C CA . VAL B 1 158 ? 59.717 2.588 108.748 1.00 64.79 138 VAL B CA 1
ATOM 4343 C C . VAL B 1 158 ? 60.363 2.954 110.067 1.00 64.09 138 VAL B C 1
ATOM 4344 O O . VAL B 1 158 ? 61.268 2.266 110.523 1.00 68.56 138 VAL B O 1
ATOM 4348 N N . PHE B 1 159 ? 59.883 4.017 110.697 1.00 63.04 139 PHE B N 1
ATOM 4349 C CA . PHE B 1 159 ? 60.427 4.414 111.991 1.00 69.83 139 PHE B CA 1
ATOM 4350 C C . PHE B 1 159 ? 59.719 3.715 113.126 1.00 77.41 139 PHE B C 1
ATOM 4351 O O . PHE B 1 159 ? 58.499 3.803 113.235 1.00 78.77 139 PHE B O 1
ATOM 4359 N N . GLU B 1 160 ? 60.487 3.006 113.954 1.00 84.55 140 GLU B N 1
ATOM 4360 C CA . GLU B 1 160 ? 59.981 2.474 115.225 1.00 86.04 140 GLU B CA 1
ATOM 4361 C C . GLU B 1 160 ? 60.606 3.290 116.356 1.00 87.51 140 GLU B C 1
ATOM 4362 O O . GLU B 1 160 ? 61.825 3.384 116.451 1.00 88.87 140 GLU B O 1
ATOM 4368 N N . ALA B 1 161 ? 59.770 3.884 117.202 1.00 84.45 141 ALA B N 1
ATOM 4369 C CA . ALA B 1 161 ? 60.238 4.887 118.150 1.00 78.89 141 ALA B CA 1
ATOM 4370 C C . ALA B 1 161 ? 59.898 4.563 119.597 1.00 85.20 141 ALA B C 1
ATOM 4371 O O . ALA B 1 161 ? 59.164 3.621 119.875 1.00 83.40 141 ALA B O 1
ATOM 4373 N N . ASP B 1 162 ? 60.456 5.362 120.508 1.00 96.87 142 ASP B N 1
ATOM 4374 C CA . ASP B 1 162 ? 60.176 5.288 121.942 1.00 104.71 142 ASP B CA 1
ATOM 4375 C C . ASP B 1 162 ? 59.543 6.597 122.387 1.00 108.94 142 ASP B C 1
ATOM 4376 O O . ASP B 1 162 ? 59.948 7.666 121.936 1.00 112.82 142 ASP B O 1
ATOM 4381 N N . ILE B 1 163 ? 58.559 6.526 123.275 1.00 110.47 143 ILE B N 1
ATOM 4382 C CA . ILE B 1 163 ? 57.982 7.743 123.831 1.00 117.21 143 ILE B CA 1
ATOM 4383 C C . ILE B 1 163 ? 58.977 8.382 124.801 1.00 126.68 143 ILE B C 1
ATOM 4384 O O . ILE B 1 163 ? 59.602 7.682 125.601 1.00 134.41 143 ILE B O 1
ATOM 4389 N N . VAL B 1 164 ? 59.140 9.701 124.717 1.00 127.92 144 VAL B N 1
ATOM 4390 C CA . VAL B 1 164 ? 60.042 10.425 125.623 1.00 134.96 144 VAL B CA 1
ATOM 4391 C C . VAL B 1 164 ? 59.258 11.214 126.695 1.00 138.91 144 VAL B C 1
ATOM 4392 O O . VAL B 1 164 ? 58.428 12.067 126.372 1.00 145.11 144 VAL B O 1
ATOM 4396 N N . ASP B 1 165 ? 59.525 10.915 127.967 1.00 136.47 145 ASP B N 1
ATOM 4397 C CA . ASP B 1 165 ? 58.629 11.291 129.076 1.00 141.32 145 ASP B CA 1
ATOM 4398 C C . ASP B 1 165 ? 57.286 11.896 128.642 1.00 142.88 145 ASP B C 1
ATOM 4399 O O . ASP B 1 165 ? 57.133 13.115 128.556 1.00 146.42 145 ASP B O 1
ATOM 4404 N N . ALA B 1 166 ? 56.321 11.014 128.388 1.00 139.74 146 ALA B N 1
ATOM 4405 C CA . ALA B 1 166 ? 55.005 11.382 127.872 1.00 142.06 146 ALA B CA 1
ATOM 4406 C C . ALA B 1 166 ? 54.403 12.653 128.470 1.00 152.79 146 ALA B C 1
ATOM 4407 O O . ALA B 1 166 ? 54.023 13.565 127.734 1.00 153.96 146 ALA B O 1
ATOM 4409 N N . ASP B 1 167 ? 54.308 12.713 129.797 1.00 158.28 147 ASP B N 1
ATOM 4410 C CA . ASP B 1 167 ? 53.546 13.780 130.453 1.00 160.20 147 ASP B CA 1
ATOM 4411 C C . ASP B 1 167 ? 54.025 15.199 130.126 1.00 154.35 147 ASP B C 1
ATOM 4412 O O . ASP B 1 167 ? 53.271 16.159 130.291 1.00 153.61 147 ASP B O 1
ATOM 4417 N N . LYS B 1 168 ? 55.260 15.331 129.645 1.00 148.50 148 LYS B N 1
ATOM 4418 C CA . LYS B 1 168 ? 55.788 16.651 129.302 1.00 144.11 148 LYS B CA 1
ATOM 4419 C C . LYS B 1 168 ? 55.846 16.918 127.793 1.00 140.74 148 LYS B C 1
ATOM 4420 O O . LYS B 1 168 ? 55.591 18.037 127.350 1.00 142.75 148 LYS B O 1
ATOM 4426 N N . LEU B 1 169 ? 56.162 15.891 127.009 1.00 133.62 149 LEU B N 1
ATOM 4427 C CA . LEU B 1 169 ? 56.311 16.051 125.564 1.00 123.83 149 LEU B CA 1
ATOM 4428 C C . LEU B 1 169 ? 55.131 15.480 124.782 1.00 120.85 149 LEU B C 1
ATOM 4429 O O . LEU B 1 169 ? 54.795 15.971 123.701 1.00 119.74 149 LEU B O 1
ATOM 4434 N N . GLY B 1 170 ? 54.517 14.434 125.327 1.00 119.63 150 GLY B N 1
ATOM 4435 C CA . GLY B 1 170 ? 53.297 13.880 124.763 1.00 116.29 150 GLY B CA 1
ATOM 4436 C C . GLY B 1 170 ? 53.478 12.641 123.910 1.00 108.63 150 GLY B C 1
ATOM 4437 O O . GLY B 1 170 ? 53.701 11.545 124.418 1.00 102.22 150 GLY B O 1
ATOM 4438 N N . ARG B 1 171 ? 53.362 12.815 122.599 1.00 112.93 151 ARG B N 1
ATOM 4439 C CA . ARG B 1 171 ? 53.521 11.704 121.669 1.00 114.17 151 ARG B CA 1
ATOM 4440 C C . ARG B 1 171 ? 54.591 12.007 120.621 1.00 112.23 151 ARG B C 1
ATOM 4441 O O . ARG B 1 171 ? 54.332 11.979 119.416 1.00 111.33 151 ARG B O 1
ATOM 4449 N N . VAL B 1 172 ? 55.792 12.310 121.106 1.00 109.70 152 VAL B N 1
ATOM 4450 C CA . VAL B 1 172 ? 56.957 12.517 120.259 1.00 105.87 152 VAL B CA 1
ATOM 4451 C C . VAL B 1 172 ? 57.973 11.430 120.590 1.00 107.21 152 VAL B C 1
ATOM 4452 O O . VAL B 1 172 ? 58.280 11.199 121.763 1.00 108.56 152 VAL B O 1
ATOM 4456 N N . GLY B 1 173 ? 58.491 10.766 119.558 1.00 102.32 153 GLY B N 1
ATOM 4457 C CA . GLY B 1 173 ? 59.313 9.585 119.746 1.00 96.28 153 GLY B CA 1
ATOM 4458 C C . GLY B 1 173 ? 60.744 9.639 119.240 1.00 96.31 153 GLY B C 1
ATOM 4459 O O . GLY B 1 173 ? 61.086 10.411 118.344 1.00 88.94 153 GLY B O 1
ATOM 4460 N N . GLU B 1 174 ? 61.582 8.797 119.838 1.00 102.77 154 GLU B N 1
ATOM 4461 C CA . GLU B 1 174 ? 62.971 8.639 119.434 1.00 105.46 154 GLU B CA 1
ATOM 4462 C C . GLU B 1 174 ? 63.150 7.288 118.756 1.00 99.09 154 GLU B C 1
ATOM 4463 O O . GLU B 1 174 ? 62.865 6.253 119.351 1.00 105.46 154 GLU B O 1
ATOM 4469 N N . PRO B 1 175 ? 63.630 7.293 117.507 1.00 90.47 155 PRO B N 1
ATOM 4470 C CA . PRO B 1 175 ? 63.888 6.079 116.725 1.00 87.28 155 PRO B CA 1
ATOM 4471 C C . PRO B 1 175 ? 64.643 4.995 117.492 1.00 89.55 155 PRO B C 1
ATOM 4472 O O . PRO B 1 175 ? 65.799 5.190 117.873 1.00 92.56 155 PRO B O 1
ATOM 4476 N N . ARG B 1 176 ? 63.980 3.861 117.700 1.00 84.11 156 ARG B N 1
ATOM 4477 C CA . ARG B 1 176 ? 64.570 2.692 118.342 1.00 83.56 156 ARG B CA 1
ATOM 4478 C C . ARG B 1 176 ? 65.139 1.738 117.284 1.00 90.33 156 ARG B C 1
ATOM 4479 O O . ARG B 1 176 ? 66.306 1.350 117.355 1.00 89.95 156 ARG B O 1
ATOM 4487 N N . HIS B 1 177 ? 64.308 1.370 116.305 1.00 92.60 157 HIS B N 1
ATOM 4488 C CA . HIS B 1 177 ? 64.736 0.566 115.153 1.00 89.90 157 HIS B CA 1
ATOM 4489 C C . HIS B 1 177 ? 64.247 1.174 113.835 1.00 83.60 157 HIS B C 1
ATOM 4490 O O . HIS B 1 177 ? 63.314 1.973 113.814 1.00 82.93 157 HIS B O 1
ATOM 4497 N N . ILE B 1 178 ? 64.899 0.795 112.740 1.00 79.43 158 ILE B N 1
ATOM 4498 C CA . ILE B 1 178 ? 64.484 1.189 111.398 1.00 72.42 158 ILE B CA 1
ATOM 4499 C C . ILE B 1 178 ? 64.166 -0.044 110.536 1.00 73.48 158 ILE B C 1
ATOM 4500 O O . ILE B 1 178 ? 65.047 -0.854 110.230 1.00 74.88 158 ILE B O 1
ATOM 4505 N N . HIS B 1 179 ? 62.901 -0.188 110.150 1.00 69.65 159 HIS B N 1
ATOM 4506 C CA . HIS B 1 179 ? 62.502 -1.271 109.259 1.00 67.14 159 HIS B CA 1
ATOM 4507 C C . HIS B 1 179 ? 62.600 -0.797 107.815 1.00 69.29 159 HIS B C 1
ATOM 4508 O O . HIS B 1 179 ? 61.973 0.187 107.420 1.00 69.82 159 HIS B O 1
ATOM 4515 N N . LEU B 1 180 ? 63.409 -1.494 107.030 1.00 68.22 160 LEU B N 1
ATOM 4516 C CA . LEU B 1 180 ? 63.640 -1.097 105.657 1.00 67.73 160 LEU B CA 1
ATOM 4517 C C . LEU B 1 180 ? 62.888 -1.985 104.673 1.00 75.63 160 LEU B C 1
ATOM 4518 O O . LEU B 1 180 ? 63.239 -2.061 103.498 1.00 82.45 160 LEU B O 1
ATOM 4523 N N . ASP B 1 181 ? 61.848 -2.655 105.147 1.00 76.00 161 ASP B N 1
ATOM 4524 C CA . ASP B 1 181 ? 61.147 -3.602 104.299 1.00 75.93 161 ASP B CA 1
ATOM 4525 C C . ASP B 1 181 ? 60.445 -2.879 103.170 1.00 72.56 161 ASP B C 1
ATOM 4526 O O . ASP B 1 181 ? 60.586 -3.251 102.008 1.00 71.99 161 ASP B O 1
ATOM 4531 N N . LEU B 1 182 ? 59.693 -1.839 103.513 1.00 74.94 162 LEU B N 1
ATOM 4532 C CA . LEU B 1 182 ? 58.944 -1.087 102.509 1.00 75.67 162 LEU B CA 1
ATOM 4533 C C . LEU B 1 182 ? 59.867 -0.227 101.652 1.00 77.35 162 LEU B C 1
ATOM 4534 O O . LEU B 1 182 ? 59.499 0.155 100.552 1.00 80.51 162 LEU B O 1
ATOM 4539 N N . VAL B 1 183 ? 61.058 0.084 102.158 1.00 75.45 163 VAL B N 1
ATOM 4540 C CA . VAL B 1 183 ? 62.007 0.879 101.394 1.00 71.43 163 VAL B CA 1
ATOM 4541 C C . VAL B 1 183 ? 62.658 0.028 100.305 1.00 80.62 163 VAL B C 1
ATOM 4542 O O . VAL B 1 183 ? 62.843 0.484 99.178 1.00 83.52 163 VAL B O 1
ATOM 4546 N N . GLY B 1 184 ? 62.972 -1.220 100.626 1.00 84.91 164 GLY B N 1
ATOM 4547 C CA . GLY B 1 184 ? 63.470 -2.144 99.619 1.00 89.79 164 GLY B CA 1
ATOM 4548 C C . GLY B 1 184 ? 62.387 -2.681 98.689 1.00 93.26 164 GLY B C 1
ATOM 4549 O O . GLY B 1 184 ? 62.690 -3.279 97.658 1.00 97.55 164 GLY B O 1
ATOM 4550 N N . SER B 1 185 ? 61.123 -2.485 99.056 1.00 90.33 165 SER B N 1
ATOM 4551 C CA . SER B 1 185 ? 60.011 -2.883 98.195 1.00 93.39 165 SER B CA 1
ATOM 4552 C C . SER B 1 185 ? 59.780 -1.792 97.163 1.00 97.32 165 SER B C 1
ATOM 4553 O O . SER B 1 185 ? 58.810 -1.819 96.408 1.00 100.74 165 SER B O 1
ATOM 4556 N N . ALA B 1 186 ? 60.676 -0.814 97.155 1.00 90.18 166 ALA B N 1
ATOM 4557 C CA . ALA B 1 186 ? 60.656 0.218 96.141 1.00 81.23 166 ALA B CA 1
ATOM 4558 C C . ALA B 1 186 ? 61.964 0.096 95.375 1.00 86.27 166 ALA B C 1
ATOM 4559 O O . ALA B 1 186 ? 61.992 0.096 94.151 1.00 80.94 166 ALA B O 1
ATOM 4561 N N . ALA B 1 187 ? 63.055 -0.042 96.115 1.00 102.15 167 ALA B N 1
ATOM 4562 C CA . ALA B 1 187 ? 64.357 -0.293 95.512 1.00 110.34 167 ALA B CA 1
ATOM 4563 C C . ALA B 1 187 ? 64.251 -1.447 94.526 1.00 118.26 167 ALA B C 1
ATOM 4564 O O . ALA B 1 187 ? 64.898 -1.441 93.479 1.00 123.79 167 ALA B O 1
ATOM 4566 N N . ARG B 1 188 ? 63.435 -2.437 94.880 1.00 117.48 168 ARG B N 1
ATOM 4567 C CA . ARG B 1 188 ? 63.214 -3.607 94.039 1.00 113.22 168 ARG B CA 1
ATOM 4568 C C . ARG B 1 188 ? 62.265 -3.271 92.900 1.00 105.76 168 ARG B C 1
ATOM 4569 O O . ARG B 1 188 ? 62.289 -3.908 91.848 1.00 112.24 168 ARG B O 1
ATOM 4577 N N . ALA B 1 189 ? 61.431 -2.261 93.118 1.00 90.86 169 ALA B N 1
ATOM 4578 C CA . ALA B 1 189 ? 60.420 -1.886 92.144 1.00 86.81 169 ALA B CA 1
ATOM 4579 C C . ALA B 1 189 ? 60.916 -0.760 91.251 1.00 87.78 169 ALA B C 1
ATOM 4580 O O . ALA B 1 189 ? 60.283 -0.435 90.242 1.00 87.92 169 ALA B O 1
ATOM 4582 N N . GLY B 1 190 ? 62.048 -0.170 91.631 1.00 86.94 170 GLY B N 1
ATOM 4583 C CA . GLY B 1 190 ? 62.602 0.969 90.924 1.00 85.40 170 GLY B CA 1
ATOM 4584 C C . GLY B 1 190 ? 61.872 2.269 91.208 1.00 90.64 170 GLY B C 1
ATOM 4585 O O . GLY B 1 190 ? 62.014 3.233 90.465 1.00 98.10 170 GLY B O 1
ATOM 4586 N N . GLN B 1 191 ? 61.074 2.301 92.271 1.00 92.02 171 GLN B N 1
ATOM 4587 C CA . GLN B 1 191 ? 60.432 3.545 92.690 1.00 92.11 171 GLN B CA 1
ATOM 4588 C C . GLN B 1 191 ? 61.202 4.222 93.837 1.00 91.04 171 GLN B C 1
ATOM 4589 O O . GLN B 1 191 ? 62.059 3.606 94.484 1.00 91.27 171 GLN B O 1
ATOM 4595 N N . ALA B 1 192 ? 60.902 5.497 94.065 1.00 80.67 172 ALA B N 1
ATOM 4596 C CA . ALA B 1 192 ? 61.653 6.300 95.011 1.00 74.80 172 ALA B CA 1
ATOM 4597 C C . ALA B 1 192 ? 60.882 6.402 96.298 1.00 73.83 172 ALA B C 1
ATOM 4598 O O . ALA B 1 192 ? 59.824 7.019 96.327 1.00 81.91 172 ALA B O 1
ATOM 4600 N N . ALA B 1 193 ? 61.408 5.809 97.365 1.00 60.76 173 ALA B N 1
ATOM 4601 C CA . ALA B 1 193 ? 60.706 5.810 98.640 1.00 59.52 173 ALA B CA 1
ATOM 4602 C C . ALA B 1 193 ? 60.507 7.228 99.194 1.00 61.82 173 ALA B C 1
ATOM 4603 O O . ALA B 1 193 ? 61.472 7.902 99.536 1.00 69.16 173 ALA B O 1
ATOM 4605 N N . ILE B 1 194 ? 59.255 7.672 99.282 1.00 58.59 174 ILE B N 1
ATOM 4606 C CA . ILE B 1 194 ? 58.935 8.981 99.855 1.00 61.57 174 ILE B CA 1
ATOM 4607 C C . ILE B 1 194 ? 58.451 8.820 101.289 1.00 66.63 174 ILE B C 1
ATOM 4608 O O . ILE B 1 194 ? 57.316 8.425 101.528 1.00 82.63 174 ILE B O 1
ATOM 4613 N N . LEU B 1 195 ? 59.314 9.154 102.237 1.00 63.35 175 LEU B N 1
ATOM 4614 C CA . LEU B 1 195 ? 59.096 8.840 103.642 1.00 66.05 175 LEU B CA 1
ATOM 4615 C C . LEU B 1 195 ? 58.546 10.009 104.449 1.00 76.85 175 LEU B C 1
ATOM 4616 O O . LEU B 1 195 ? 59.057 11.123 104.367 1.00 87.07 175 LEU B O 1
ATOM 4621 N N . ALA B 1 196 ? 57.510 9.744 105.237 1.00 74.94 176 ALA B N 1
ATOM 4622 C CA . ALA B 1 196 ? 56.983 10.730 106.174 1.00 72.48 176 ALA B CA 1
ATOM 4623 C C . ALA B 1 196 ? 57.542 10.452 107.562 1.00 75.67 176 ALA B C 1
ATOM 4624 O O . ALA B 1 196 ? 57.596 9.294 107.988 1.00 68.12 176 ALA B O 1
ATOM 4626 N N . CYS B 1 197 ? 57.943 11.507 108.271 1.00 78.81 177 CYS B N 1
ATOM 4627 C CA . CYS B 1 197 ? 58.513 11.350 109.611 1.00 74.50 177 CYS B CA 1
ATOM 4628 C C . CYS B 1 197 ? 57.462 10.940 110.636 1.00 73.34 177 CYS B C 1
ATOM 4629 O O . CYS B 1 197 ? 57.374 11.520 111.709 1.00 74.58 177 CYS B O 1
ATOM 4632 N N . LEU B 1 198 ? 56.665 9.936 110.280 1.00 76.25 178 LEU B N 1
ATOM 4633 C CA . LEU B 1 198 ? 55.706 9.322 111.188 1.00 75.27 178 LEU B CA 1
ATOM 4634 C C . LEU B 1 198 ? 56.243 7.983 111.670 1.00 80.00 178 LEU B C 1
ATOM 4635 O O . LEU B 1 198 ? 56.787 7.206 110.881 1.00 73.80 178 LEU B O 1
ATOM 4640 N N . GLY B 1 199 ? 56.079 7.718 112.966 1.00 82.98 179 GLY B N 1
ATOM 4641 C CA . GLY B 1 199 ? 56.546 6.484 113.558 1.00 82.54 179 GLY B CA 1
ATOM 4642 C C . GLY B 1 199 ? 55.514 5.747 114.388 1.00 84.87 179 GLY B C 1
ATOM 4643 O O . GLY B 1 199 ? 54.345 6.123 114.423 1.00 88.27 179 GLY B O 1
ATOM 4644 N N . GLU B 1 200 ? 55.968 4.690 115.058 1.00 84.84 180 GLU B N 1
ATOM 4645 C CA . GLU B 1 200 ? 55.120 3.848 115.895 1.00 85.58 180 GLU B CA 1
ATOM 4646 C C . GLU B 1 200 ? 55.921 3.238 117.052 1.00 87.18 180 GLU B C 1
ATOM 4647 O O . GLU B 1 200 ? 56.979 2.651 116.836 1.00 89.05 180 GLU B O 1
ATOM 4653 N N . THR B 1 201 ? 55.422 3.379 118.277 1.00 84.80 181 THR B N 1
ATOM 4654 C CA . THR B 1 201 ? 56.038 2.718 119.425 1.00 84.44 181 THR B CA 1
ATOM 4655 C C . THR B 1 201 ? 55.896 1.210 119.276 1.00 81.77 181 THR B C 1
ATOM 4656 O O . THR B 1 201 ? 55.116 0.738 118.456 1.00 81.54 181 THR B O 1
ATOM 4660 N N . PRO B 1 202 ? 56.648 0.441 120.070 1.00 83.07 182 PRO B N 1
ATOM 4661 C CA . PRO B 1 202 ? 56.589 -1.020 119.943 1.00 91.52 182 PRO B CA 1
ATOM 4662 C C . PRO B 1 202 ? 55.180 -1.639 120.013 1.00 98.50 182 PRO B C 1
ATOM 4663 O O . PRO B 1 202 ? 55.023 -2.787 119.595 1.00 94.92 182 PRO B O 1
ATOM 4667 N N . ASP B 1 203 ? 54.181 -0.910 120.508 1.00 105.54 183 ASP B N 1
ATOM 4668 C CA . ASP B 1 203 ? 52.810 -1.431 120.512 1.00 110.34 183 ASP B CA 1
ATOM 4669 C C . ASP B 1 203 ? 51.888 -0.719 119.511 1.00 105.50 183 ASP B C 1
ATOM 4670 O O . ASP B 1 203 ? 50.710 -0.474 119.790 1.00 101.32 183 ASP B O 1
ATOM 4675 N N . GLY B 1 204 ? 52.439 -0.397 118.343 1.00 104.76 184 GLY B N 1
ATOM 4676 C CA . GLY B 1 204 ? 51.665 0.149 117.244 1.00 100.12 184 GLY B CA 1
ATOM 4677 C C . GLY B 1 204 ? 51.195 1.583 117.413 1.00 102.49 184 GLY B C 1
ATOM 4678 O O . GLY B 1 204 ? 50.682 2.179 116.457 1.00 108.78 184 GLY B O 1
ATOM 4679 N N . THR B 1 205 ? 51.360 2.134 118.617 1.00 98.31 185 THR B N 1
ATOM 4680 C CA . THR B 1 205 ? 50.934 3.507 118.907 1.00 93.28 185 THR B CA 1
ATOM 4681 C C . THR B 1 205 ? 51.615 4.496 117.991 1.00 92.29 185 THR B C 1
ATOM 4682 O O . THR B 1 205 ? 52.826 4.694 118.079 1.00 97.18 185 THR B O 1
ATOM 4686 N N . LEU B 1 206 ? 50.835 5.120 117.115 1.00 89.93 186 LEU B N 1
ATOM 4687 C CA . LEU B 1 206 ? 51.382 6.099 116.190 1.00 89.19 186 LEU B CA 1
ATOM 4688 C C . LEU B 1 206 ? 52.044 7.223 116.975 1.00 87.48 186 LEU B C 1
ATOM 4689 O O . LEU B 1 206 ? 51.547 7.646 118.022 1.00 86.00 186 LEU B O 1
ATOM 4694 N N . VAL B 1 207 ? 53.174 7.696 116.467 1.00 87.18 187 VAL B N 1
ATOM 4695 C CA . VAL B 1 207 ? 53.956 8.700 117.165 1.00 84.90 187 VAL B CA 1
ATOM 4696 C C . VAL B 1 207 ? 54.568 9.677 116.175 1.00 83.87 187 VAL B C 1
ATOM 4697 O O . VAL B 1 207 ? 54.716 9.365 114.993 1.00 74.93 187 VAL B O 1
ATOM 4701 N N . ASN B 1 208 ? 54.916 10.859 116.678 1.00 88.72 188 ASN B N 1
ATOM 4702 C CA . ASN B 1 208 ? 55.557 11.896 115.889 1.00 83.61 188 ASN B CA 1
ATOM 4703 C C . ASN B 1 208 ? 57.067 11.866 116.112 1.00 85.95 188 ASN B C 1
ATOM 4704 O O . ASN B 1 208 ? 57.539 11.884 117.246 1.00 93.60 188 ASN B O 1
ATOM 4709 N N . ILE B 1 209 ? 57.821 11.808 115.024 1.00 84.77 189 ILE B N 1
ATOM 4710 C CA . ILE B 1 209 ? 59.273 11.811 115.100 1.00 90.53 189 ILE B CA 1
ATOM 4711 C C . ILE B 1 209 ? 59.817 13.090 114.492 1.00 93.69 189 ILE B C 1
ATOM 4712 O O . ILE B 1 209 ? 59.207 13.650 113.578 1.00 94.43 189 ILE B O 1
ATOM 4717 N N . ASN B 1 210 ? 60.961 13.549 114.998 1.00 92.59 190 ASN B N 1
ATOM 4718 C CA . ASN B 1 210 ? 61.550 14.808 114.544 1.00 94.29 190 ASN B CA 1
ATOM 4719 C C . ASN B 1 210 ? 62.442 14.684 113.300 1.00 95.93 190 ASN B C 1
ATOM 4720 O O . ASN B 1 210 ? 63.307 13.815 113.225 1.00 99.17 190 ASN B O 1
ATOM 4725 N N . ALA B 1 211 ? 62.212 15.578 112.341 1.00 93.80 191 ALA B N 1
ATOM 4726 C CA . ALA B 1 211 ? 62.908 15.608 111.053 1.00 91.29 191 ALA B CA 1
ATOM 4727 C C . ALA B 1 211 ? 64.324 15.019 111.010 1.00 94.88 191 ALA B C 1
ATOM 4728 O O . ALA B 1 211 ? 64.510 13.886 110.569 1.00 96.03 191 ALA B O 1
ATOM 4730 N N . ASP B 1 212 ? 65.321 15.789 111.438 1.00 98.52 192 ASP B N 1
ATOM 4731 C CA . ASP B 1 212 ? 66.721 15.386 111.231 1.00 102.40 192 ASP B CA 1
ATOM 4732 C C . ASP B 1 212 ? 67.237 14.345 112.223 1.00 89.63 192 ASP B C 1
ATOM 4733 O O . ASP B 1 212 ? 68.286 13.745 112.015 1.00 87.09 192 ASP B O 1
ATOM 4738 N N . VAL B 1 213 ? 66.505 14.147 113.307 1.00 82.03 193 VAL B N 1
ATOM 4739 C CA . VAL B 1 213 ? 66.710 12.974 114.135 1.00 82.43 193 VAL B CA 1
ATOM 4740 C C . VAL B 1 213 ? 66.374 11.740 113.296 1.00 81.84 193 VAL B C 1
ATOM 4741 O O . VAL B 1 213 ? 67.043 10.704 113.380 1.00 79.95 193 VAL B O 1
ATOM 4745 N N . ALA B 1 214 ? 65.337 11.873 112.471 1.00 82.11 194 ALA B N 1
ATOM 4746 C CA . ALA B 1 214 ? 64.887 10.800 111.586 1.00 77.10 194 ALA B CA 1
ATOM 4747 C C . ALA B 1 214 ? 65.864 10.571 110.435 1.00 85.08 194 ALA B C 1
ATOM 4748 O O . ALA B 1 214 ? 66.058 9.445 109.983 1.00 93.11 194 ALA B O 1
ATOM 4750 N N . VAL B 1 215 ? 66.477 11.652 109.968 1.00 84.22 195 VAL B N 1
ATOM 4751 C CA . VAL B 1 215 ? 67.526 11.588 108.956 1.00 72.50 195 VAL B CA 1
ATOM 4752 C C . VAL B 1 215 ? 68.786 10.898 109.510 1.00 72.56 195 VAL B C 1
ATOM 4753 O O . VAL B 1 215 ? 69.377 10.020 108.877 1.00 71.14 195 VAL B O 1
ATOM 4757 N N . ARG B 1 216 ? 69.181 11.299 110.708 1.00 72.94 196 ARG B N 1
ATOM 4758 C CA . ARG B 1 216 ? 70.297 10.676 111.394 1.00 80.30 196 ARG B CA 1
ATOM 4759 C C . ARG B 1 216 ? 70.136 9.157 111.382 1.00 76.72 196 ARG B C 1
ATOM 4760 O O . ARG B 1 216 ? 71.054 8.430 111.004 1.00 71.16 196 ARG B O 1
ATOM 4768 N N . ALA B 1 217 ? 68.962 8.683 111.793 1.00 76.87 197 ALA B N 1
ATOM 4769 C CA . ALA B 1 217 ? 68.681 7.245 111.827 1.00 72.52 197 ALA B CA 1
ATOM 4770 C C . ALA B 1 217 ? 68.676 6.619 110.428 1.00 67.48 197 ALA B C 1
ATOM 4771 O O . ALA B 1 217 ? 69.326 5.610 110.184 1.00 68.52 197 ALA B O 1
ATOM 4773 N N . LEU B 1 218 ? 67.950 7.226 109.505 1.00 62.62 198 LEU B N 1
ATOM 4774 C CA . LEU B 1 218 ? 67.932 6.727 108.144 1.00 65.41 198 LEU B CA 1
ATOM 4775 C C . LEU B 1 218 ? 69.339 6.584 107.581 1.00 67.56 198 LEU B C 1
ATOM 4776 O O . LEU B 1 218 ? 69.671 5.544 107.025 1.00 72.21 198 LEU B O 1
ATOM 4781 N N . VAL B 1 219 ? 70.166 7.622 107.724 1.00 72.91 199 VAL B N 1
ATOM 4782 C CA . VAL B 1 219 ? 71.566 7.550 107.273 1.00 73.22 199 VAL B CA 1
ATOM 4783 C C . VAL B 1 219 ? 72.349 6.443 108.005 1.00 71.81 199 VAL B C 1
ATOM 4784 O O . VAL B 1 219 ? 73.124 5.700 107.393 1.00 69.54 199 VAL B O 1
ATOM 4788 N N . HIS B 1 220 ? 72.140 6.321 109.310 1.00 68.78 200 HIS B N 1
ATOM 4789 C CA . HIS B 1 220 ? 72.847 5.294 110.061 1.00 76.03 200 HIS B CA 1
ATOM 4790 C C . HIS B 1 220 ? 72.505 3.884 109.581 1.00 77.91 200 HIS B C 1
ATOM 4791 O O . HIS B 1 220 ? 73.347 2.992 109.619 1.00 81.69 200 HIS B O 1
ATOM 4798 N N . ALA B 1 221 ? 71.274 3.692 109.125 1.00 73.54 201 ALA B N 1
ATOM 4799 C CA . ALA B 1 221 ? 70.821 2.376 108.711 1.00 69.82 201 ALA B CA 1
ATOM 4800 C C . ALA B 1 221 ? 71.165 2.064 107.253 1.00 77.35 201 ALA B C 1
ATOM 4801 O O . ALA B 1 221 ? 71.486 0.922 106.916 1.00 83.93 201 ALA B O 1
ATOM 4803 N N . LEU B 1 222 ? 71.104 3.075 106.393 1.00 69.04 202 LEU B N 1
ATOM 4804 C CA . LEU B 1 222 ? 71.338 2.880 104.966 1.00 76.18 202 LEU B CA 1
ATOM 4805 C C . LEU B 1 222 ? 72.778 3.164 104.535 1.00 80.02 202 LEU B C 1
ATOM 4806 O O . LEU B 1 222 ? 73.218 2.686 103.487 1.00 81.32 202 LEU B O 1
ATOM 4811 N N . GLN B 1 223 ? 73.490 3.958 105.334 1.00 77.43 203 GLN B N 1
ATOM 4812 C CA . GLN B 1 223 ? 74.879 4.349 105.050 1.00 74.88 203 GLN B CA 1
ATOM 4813 C C . GLN B 1 223 ? 75.099 4.860 103.621 1.00 72.41 203 GLN B C 1
ATOM 4814 O O . GLN B 1 223 ? 76.009 4.399 102.925 1.00 69.93 203 GLN B O 1
ATOM 4820 N N . PRO B 1 224 ? 74.295 5.852 103.206 1.00 64.79 204 PRO B N 1
ATOM 4821 C CA . PRO B 1 224 ? 74.291 6.355 101.830 1.00 57.45 204 PRO B CA 1
ATOM 4822 C C . PRO B 1 224 ? 75.659 6.793 101.353 1.00 60.82 204 PRO B C 1
ATOM 4823 O O . PRO B 1 224 ? 76.516 7.230 102.125 1.00 52.31 204 PRO B O 1
ATOM 4827 N N . TYR B 1 225 ? 75.844 6.696 100.047 1.00 67.12 205 TYR B N 1
ATOM 4828 C CA . TYR B 1 225 ? 76.985 7.298 99.392 1.00 76.37 205 TYR B CA 1
ATOM 4829 C C . TYR B 1 225 ? 76.814 8.822 99.427 1.00 74.40 205 TYR B C 1
ATOM 4830 O O . TYR B 1 225 ? 77.783 9.564 99.547 1.00 77.81 205 TYR B O 1
ATOM 4839 N N . LYS B 1 226 ? 75.567 9.275 99.347 1.00 66.78 206 LYS B N 1
ATOM 4840 C CA . LYS B 1 226 ? 75.262 10.694 99.272 1.00 64.43 206 LYS B CA 1
ATOM 4841 C C . LYS B 1 226 ? 74.117 11.044 100.214 1.00 63.24 206 LYS B C 1
ATOM 4842 O O . LYS B 1 226 ? 73.162 10.289 100.351 1.00 61.17 206 LYS B O 1
ATOM 4848 N N . VAL B 1 227 ? 74.231 12.188 100.875 1.00 65.00 207 VAL B N 1
ATOM 4849 C CA . VAL B 1 227 ? 73.154 12.731 101.691 1.00 62.10 207 VAL B CA 1
ATOM 4850 C C . VAL B 1 227 ? 72.923 14.168 101.231 1.00 61.82 207 VAL B C 1
ATOM 4851 O O . VAL B 1 227 ? 73.820 14.996 101.332 1.00 65.15 207 VAL B O 1
ATOM 4855 N N . VAL B 1 228 ? 71.720 14.448 100.737 1.00 56.32 208 VAL B N 1
ATOM 4856 C CA . VAL B 1 228 ? 71.382 15.722 100.109 1.00 54.68 208 VAL B CA 1
ATOM 4857 C C . VAL B 1 228 ? 70.302 16.482 100.873 1.00 57.71 208 VAL B C 1
ATOM 4858 O O . VAL B 1 228 ? 69.237 15.948 101.143 1.00 57.66 208 VAL B O 1
ATOM 4862 N N . PHE B 1 229 ? 70.574 17.739 101.202 1.00 65.96 209 PHE B N 1
ATOM 4863 C CA . PHE B 1 229 ? 69.549 18.619 101.752 1.00 67.96 209 PHE B CA 1
ATOM 4864 C C . PHE B 1 229 ? 69.032 19.600 100.692 1.00 68.38 209 PHE B C 1
ATOM 4865 O O . PHE B 1 229 ? 69.808 20.365 100.133 1.00 53.01 209 PHE B O 1
ATOM 4873 N N . LEU B 1 230 ? 67.727 19.549 100.402 1.00 75.11 210 LEU B N 1
ATOM 4874 C CA . LEU B 1 230 ? 67.086 20.506 99.493 1.00 71.06 210 LEU B CA 1
ATOM 4875 C C . LEU B 1 230 ? 66.413 21.654 100.244 1.00 81.98 210 LEU B C 1
ATOM 4876 O O . LEU B 1 230 ? 65.648 21.443 101.187 1.00 84.78 210 LEU B O 1
ATOM 4881 N N . THR B 1 231 ? 66.713 22.873 99.813 1.00 93.68 211 THR B N 1
ATOM 4882 C CA . THR B 1 231 ? 66.101 24.067 100.379 1.00 106.99 211 THR B CA 1
ATOM 4883 C C . THR B 1 231 ? 65.892 25.116 99.298 1.00 110.42 211 THR B C 1
ATOM 4884 O O . THR B 1 231 ? 66.469 25.023 98.210 1.00 105.92 211 THR B O 1
ATOM 4888 N N . GLY B 1 232 ? 65.058 26.108 99.605 1.00 115.54 212 GLY B N 1
ATOM 4889 C CA . GLY B 1 232 ? 64.890 27.268 98.747 1.00 118.14 212 GLY B CA 1
ATOM 4890 C C . GLY B 1 232 ? 66.180 28.063 98.628 1.00 118.80 212 GLY B C 1
ATOM 4891 O O . GLY B 1 232 ? 66.502 28.584 97.558 1.00 115.85 212 GLY B O 1
ATOM 4892 N N . THR B 1 233 ? 66.919 28.158 99.733 1.00 120.89 213 THR B N 1
ATOM 4893 C CA . THR B 1 233 ? 68.245 28.770 99.734 1.00 121.13 213 THR B CA 1
ATOM 4894 C C . THR B 1 233 ? 69.274 27.764 99.214 1.00 118.57 213 THR B C 1
ATOM 4895 O O . THR B 1 233 ? 69.775 26.930 99.971 1.00 119.88 213 THR B O 1
ATOM 4899 N N . GLY B 1 234 ? 69.585 27.862 97.921 1.00 112.62 214 GLY B N 1
ATOM 4900 C CA . GLY B 1 234 ? 70.335 26.845 97.198 1.00 107.56 214 GLY B CA 1
ATOM 4901 C C . GLY B 1 234 ? 71.721 26.496 97.710 1.00 110.85 214 GLY B C 1
ATOM 4902 O O . GLY B 1 234 ? 72.601 26.125 96.927 1.00 112.15 214 GLY B O 1
ATOM 4903 N N . GLY B 1 235 ? 71.919 26.599 99.021 1.00 108.54 215 GLY B N 1
ATOM 4904 C CA . GLY B 1 235 ? 73.203 26.284 99.616 1.00 102.17 215 GLY B CA 1
ATOM 4905 C C . GLY B 1 235 ? 73.552 27.083 100.858 1.00 96.08 215 GLY B C 1
ATOM 4906 O O . GLY B 1 235 ? 72.671 27.519 101.605 1.00 98.53 215 GLY B O 1
ATOM 4907 N N . LEU B 1 236 ? 74.858 27.248 101.066 1.00 88.01 216 LEU B N 1
ATOM 4908 C CA . LEU B 1 236 ? 75.438 27.942 102.220 1.00 88.65 216 LEU B CA 1
ATOM 4909 C C . LEU B 1 236 ? 76.295 29.141 101.790 1.00 90.64 216 LEU B C 1
ATOM 4910 O O . LEU B 1 236 ? 77.217 28.981 100.994 1.00 97.27 216 LEU B O 1
ATOM 4915 N N . LEU B 1 237 ? 76.016 30.329 102.323 1.00 80.52 217 LEU B N 1
ATOM 4916 C CA . LEU B 1 237 ? 76.748 31.519 101.892 1.00 84.99 217 LEU B CA 1
ATOM 4917 C C . LEU B 1 237 ? 78.090 31.624 102.608 1.00 83.98 217 LEU B C 1
ATOM 4918 O O . LEU B 1 237 ? 78.258 31.066 103.688 1.00 78.91 217 LEU B O 1
ATOM 4923 N N . ASP B 1 238 ? 79.039 32.331 101.994 1.00 93.94 218 ASP B N 1
ATOM 4924 C CA . ASP B 1 238 ? 80.350 32.603 102.600 1.00 99.41 218 ASP B CA 1
ATOM 4925 C C . ASP B 1 238 ? 80.458 34.059 103.078 1.00 98.38 218 ASP B C 1
ATOM 4926 O O . ASP B 1 238 ? 79.452 34.775 103.115 1.00 91.90 218 ASP B O 1
ATOM 4931 N N . GLU B 1 239 ? 81.673 34.491 103.434 1.00 101.17 219 GLU B N 1
ATOM 4932 C CA . GLU B 1 239 ? 81.889 35.818 104.032 1.00 105.29 219 GLU B CA 1
ATOM 4933 C C . GLU B 1 239 ? 81.298 36.934 103.167 1.00 107.99 219 GLU B C 1
ATOM 4934 O O . GLU B 1 239 ? 80.642 37.852 103.677 1.00 107.68 219 GLU B O 1
ATOM 4940 N N . ASP B 1 240 ? 81.517 36.840 101.858 1.00 103.98 220 ASP B N 1
ATOM 4941 C CA . ASP B 1 240 ? 81.018 37.856 100.940 1.00 102.31 220 ASP B CA 1
ATOM 4942 C C . ASP B 1 240 ? 79.523 37.722 100.696 1.00 101.93 220 ASP B C 1
ATOM 4943 O O . ASP B 1 240 ? 78.835 38.724 100.528 1.00 111.32 220 ASP B O 1
ATOM 4948 N N . GLY B 1 241 ? 79.022 36.489 100.677 1.00 92.47 221 GLY B N 1
ATOM 4949 C CA . GLY B 1 241 ? 77.601 36.250 100.493 1.00 89.14 221 GLY B CA 1
ATOM 4950 C C . GLY B 1 241 ? 77.274 35.454 99.243 1.00 89.84 221 GLY B C 1
ATOM 4951 O O . GLY B 1 241 ? 76.134 35.479 98.753 1.00 78.68 221 GLY B O 1
ATOM 4952 N N . ASP B 1 242 ? 78.286 34.758 98.726 1.00 101.48 222 ASP B N 1
ATOM 4953 C CA . ASP B 1 242 ? 78.131 33.829 97.605 1.00 104.82 222 ASP B CA 1
ATOM 4954 C C . ASP B 1 242 ? 77.831 32.435 98.133 1.00 102.40 222 ASP B C 1
ATOM 4955 O O . ASP B 1 242 ? 78.089 32.143 99.300 1.00 102.37 222 ASP B O 1
ATOM 4960 N N . ILE B 1 243 ? 77.295 31.572 97.274 1.00 101.84 223 ILE B N 1
ATOM 4961 C CA . ILE B 1 243 ? 77.196 30.156 97.612 1.00 96.05 223 ILE B CA 1
ATOM 4962 C C . ILE B 1 243 ? 78.597 29.590 97.823 1.00 98.10 223 ILE B C 1
ATOM 4963 O O . ILE B 1 243 ? 79.330 29.378 96.861 1.00 99.34 223 ILE B O 1
ATOM 4968 N N . LEU B 1 244 ? 78.969 29.390 99.088 1.00 99.80 224 LEU B N 1
ATOM 4969 C CA . LEU B 1 244 ? 80.171 28.645 99.478 1.00 87.46 224 LEU B CA 1
ATOM 4970 C C . LEU B 1 244 ? 80.084 27.218 98.939 1.00 82.06 224 LEU B C 1
ATOM 4971 O O . LEU B 1 244 ? 79.335 26.396 99.469 1.00 78.74 224 LEU B O 1
ATOM 4976 N N . SER B 1 245 ? 80.854 26.931 97.890 1.00 77.18 225 SER B N 1
ATOM 4977 C CA . SER B 1 245 ? 80.664 25.716 97.096 1.00 75.39 225 SER B CA 1
ATOM 4978 C C . SER B 1 245 ? 81.127 24.424 97.765 1.00 74.12 225 SER B C 1
ATOM 4979 O O . SER B 1 245 ? 80.748 23.333 97.335 1.00 73.96 225 SER B O 1
ATOM 4982 N N . SER B 1 246 ? 81.951 24.535 98.799 1.00 78.79 226 SER B N 1
ATOM 4983 C CA . SER B 1 246 ? 82.477 23.339 99.454 1.00 84.77 226 SER B CA 1
ATOM 4984 C C . SER B 1 246 ? 83.066 23.571 100.839 1.00 78.76 226 SER B C 1
ATOM 4985 O O . SER B 1 246 ? 83.491 24.668 101.187 1.00 84.33 226 SER B O 1
ATOM 4988 N N . ILE B 1 247 ? 83.081 22.500 101.615 1.00 69.75 227 ILE B N 1
ATOM 4989 C CA . ILE B 1 247 ? 83.627 22.507 102.951 1.00 66.86 227 ILE B CA 1
ATOM 4990 C C . ILE B 1 247 ? 84.398 21.209 103.152 1.00 70.61 227 ILE B C 1
ATOM 4991 O O . ILE B 1 247 ? 83.835 20.124 103.028 1.00 77.05 227 ILE B O 1
ATOM 4996 N N . ASN B 1 248 ? 85.698 21.335 103.415 1.00 71.55 228 ASN B N 1
ATOM 4997 C CA . ASN B 1 248 ? 86.569 20.201 103.734 1.00 65.67 228 ASN B CA 1
ATOM 4998 C C . ASN B 1 248 ? 86.699 20.166 105.255 1.00 66.74 228 ASN B C 1
ATOM 4999 O O . ASN B 1 248 ? 87.444 20.956 105.847 1.00 62.98 228 ASN B O 1
ATOM 5004 N N . LEU B 1 249 ? 85.943 19.278 105.898 1.00 62.70 229 LEU B N 1
ATOM 5005 C CA . LEU B 1 249 ? 85.917 19.249 107.364 1.00 70.14 229 LEU B CA 1
ATOM 5006 C C . LEU B 1 249 ? 87.295 19.167 108.032 1.00 78.35 229 LEU B C 1
ATOM 5007 O O . LEU B 1 249 ? 87.580 19.937 108.953 1.00 76.94 229 LEU B O 1
ATOM 5012 N N . ALA B 1 250 ? 88.145 18.253 107.568 1.00 81.28 230 ALA B N 1
ATOM 5013 C CA . ALA B 1 250 ? 89.461 18.066 108.187 1.00 79.26 230 ALA B CA 1
ATOM 5014 C C . ALA B 1 250 ? 90.197 19.389 108.367 1.00 82.94 230 ALA B C 1
ATOM 5015 O O . ALA B 1 250 ? 90.868 19.591 109.378 1.00 82.66 230 ALA B O 1
ATOM 5017 N N . THR B 1 251 ? 90.047 20.288 107.395 1.00 83.48 231 THR B N 1
ATOM 5018 C CA . THR B 1 251 ? 90.782 21.555 107.392 1.00 83.87 231 THR B CA 1
ATOM 5019 C C . THR B 1 251 ? 89.919 22.811 107.620 1.00 85.85 231 THR B C 1
ATOM 5020 O O . THR B 1 251 ? 90.452 23.875 107.920 1.00 85.46 231 THR B O 1
ATOM 5024 N N . ASP B 1 252 ? 88.598 22.690 107.483 1.00 89.80 232 ASP B N 1
ATOM 5025 C CA . ASP B 1 252 ? 87.714 23.860 107.540 1.00 88.65 232 ASP B CA 1
ATOM 5026 C C . ASP B 1 252 ? 86.865 23.987 108.802 1.00 91.07 232 ASP B C 1
ATOM 5027 O O . ASP B 1 252 ? 86.465 25.093 109.138 1.00 96.33 232 ASP B O 1
ATOM 5032 N N . PHE B 1 253 ? 86.582 22.876 109.487 1.00 89.26 233 PHE B N 1
ATOM 5033 C CA . PHE B 1 253 ? 85.593 22.864 110.585 1.00 91.46 233 PHE B CA 1
ATOM 5034 C C . PHE B 1 253 ? 85.880 23.839 111.728 1.00 98.33 233 PHE B C 1
ATOM 5035 O O . PHE B 1 253 ? 85.075 24.744 112.001 1.00 95.07 233 PHE B O 1
ATOM 5043 N N . GLY B 1 254 ? 87.002 23.625 112.415 1.00 97.59 234 GLY B N 1
ATOM 5044 C CA . GLY B 1 254 ? 87.421 24.526 113.469 1.00 95.75 234 GLY B CA 1
ATOM 5045 C C . GLY B 1 254 ? 87.377 25.952 112.953 1.00 97.14 234 GLY B C 1
ATOM 5046 O O . GLY B 1 254 ? 86.727 26.818 113.542 1.00 93.97 234 GLY B O 1
ATOM 5047 N N . ASP B 1 255 ? 88.060 26.185 111.835 1.00 98.19 235 ASP B N 1
ATOM 5048 C CA . ASP B 1 255 ? 88.042 27.483 111.173 1.00 103.01 235 ASP B CA 1
ATOM 5049 C C . ASP B 1 255 ? 86.626 28.057 111.056 1.00 105.49 235 ASP B C 1
ATOM 5050 O O . ASP B 1 255 ? 86.434 29.259 111.238 1.00 109.80 235 ASP B O 1
ATOM 5055 N N . LEU B 1 256 ? 85.642 27.204 110.759 1.00 102.60 236 LEU B N 1
ATOM 5056 C CA . LEU B 1 256 ? 84.258 27.653 110.540 1.00 97.98 236 LEU B CA 1
ATOM 5057 C C . LEU B 1 256 ? 83.436 27.780 111.814 1.00 99.35 236 LEU B C 1
ATOM 5058 O O . LEU B 1 256 ? 82.541 28.620 111.891 1.00 105.52 236 LEU B O 1
ATOM 5071 N N . GLN B 1 258 ? 84.994 28.516 114.801 1.00 118.20 238 GLN B N 1
ATOM 5072 C CA . GLN B 1 258 ? 85.654 29.707 115.361 1.00 124.27 238 GLN B CA 1
ATOM 5073 C C . GLN B 1 258 ? 85.520 30.918 114.441 1.00 125.21 238 GLN B C 1
ATOM 5074 O O . GLN B 1 258 ? 86.342 31.839 114.487 1.00 122.14 238 GLN B O 1
ATOM 5080 N N . ALA B 1 259 ? 84.486 30.909 113.604 1.00 126.45 239 ALA B N 1
ATOM 5081 C CA . ALA B 1 259 ? 84.312 31.944 112.592 1.00 126.81 239 ALA B CA 1
ATOM 5082 C C . ALA B 1 259 ? 83.327 33.005 113.045 1.00 128.14 239 ALA B C 1
ATOM 5083 O O . ALA B 1 259 ? 82.420 32.733 113.835 1.00 127.03 239 ALA B O 1
ATOM 5085 N N . ASP B 1 260 ? 83.515 34.214 112.526 1.00 129.97 240 ASP B N 1
ATOM 5086 C CA . ASP B 1 260 ? 82.694 35.357 112.899 1.00 130.18 240 ASP B CA 1
ATOM 5087 C C . ASP B 1 260 ? 81.412 35.422 112.068 1.00 127.03 240 ASP B C 1
ATOM 5088 O O . ASP B 1 260 ? 80.311 35.230 112.592 1.00 120.66 240 ASP B O 1
ATOM 5093 N N . TRP B 1 261 ? 81.567 35.684 110.770 1.00 127.67 241 TRP B N 1
ATOM 5094 C CA . TRP B 1 261 ? 80.435 35.783 109.843 1.00 124.91 241 TRP B CA 1
ATOM 5095 C C . TRP B 1 261 ? 79.644 34.478 109.694 1.00 120.32 241 TRP B C 1
ATOM 5096 O O . TRP B 1 261 ? 78.791 34.361 108.811 1.00 119.33 241 TRP B O 1
ATOM 5107 N N . VAL B 1 262 ? 79.938 33.500 110.547 1.00 116.44 242 VAL B N 1
ATOM 5108 C CA . VAL B 1 262 ? 79.127 32.290 110.638 1.00 110.00 242 VAL B CA 1
ATOM 5109 C C . VAL B 1 262 ? 78.135 32.441 111.786 1.00 113.47 242 VAL B C 1
ATOM 5110 O O . VAL B 1 262 ? 78.450 32.140 112.945 1.00 105.23 242 VAL B O 1
ATOM 5114 N N . ASN B 1 263 ? 76.941 32.929 111.453 1.00 123.00 243 ASN B N 1
ATOM 5115 C CA . ASN B 1 263 ? 75.883 33.131 112.436 1.00 130.36 243 ASN B CA 1
ATOM 5116 C C . ASN B 1 263 ? 75.449 31.804 113.045 1.00 130.32 243 ASN B C 1
ATOM 5117 O O . ASN B 1 263 ? 75.409 30.785 112.358 1.00 125.55 243 ASN B O 1
ATOM 5122 N N . GLY B 1 264 ? 75.133 31.824 114.336 1.00 134.88 244 GLY B N 1
ATOM 5123 C CA . GLY B 1 264 ? 74.774 30.620 115.063 1.00 131.74 244 GLY B CA 1
ATOM 5124 C C . GLY B 1 264 ? 73.863 29.680 114.299 1.00 127.53 244 GLY B C 1
ATOM 5125 O O . GLY B 1 264 ? 73.932 28.463 114.485 1.00 125.06 244 GLY B O 1
ATOM 5126 N N . GLY B 1 265 ? 73.010 30.246 113.443 1.00 126.34 245 GLY B N 1
ATOM 5127 C CA . GLY B 1 265 ? 72.064 29.474 112.649 1.00 121.31 245 GLY B CA 1
ATOM 5128 C C . GLY B 1 265 ? 72.735 28.539 111.658 1.00 116.32 245 GLY B C 1
ATOM 5129 O O . GLY B 1 265 ? 72.235 27.449 111.375 1.00 112.45 245 GLY B O 1
ATOM 5138 N N . ARG B 1 267 ? 75.685 27.297 112.303 1.00 100.46 247 ARG B N 1
ATOM 5139 C CA . ARG B 1 267 ? 76.407 26.338 113.137 1.00 104.51 247 ARG B CA 1
ATOM 5140 C C . ARG B 1 267 ? 75.611 25.092 113.509 1.00 110.01 247 ARG B C 1
ATOM 5141 O O . ARG B 1 267 ? 76.189 24.025 113.710 1.00 113.43 247 ARG B O 1
ATOM 5149 N N . LEU B 1 268 ? 74.296 25.218 113.624 1.00 113.32 248 LEU B N 1
ATOM 5150 C CA . LEU B 1 268 ? 73.481 24.039 113.859 1.00 116.94 248 LEU B CA 1
ATOM 5151 C C . LEU B 1 268 ? 73.826 23.031 112.764 1.00 111.29 248 LEU B C 1
ATOM 5152 O O . LEU B 1 268 ? 74.193 21.885 113.042 1.00 104.48 248 LEU B O 1
ATOM 5157 N N . LYS B 1 269 ? 73.756 23.497 111.518 1.00 111.09 249 LYS B N 1
ATOM 5158 C CA . LYS B 1 269 ? 73.814 22.629 110.345 1.00 104.66 249 LYS B CA 1
ATOM 5159 C C . LYS B 1 269 ? 75.171 21.953 110.143 1.00 93.35 249 LYS B C 1
ATOM 5160 O O . LYS B 1 269 ? 75.235 20.812 109.690 1.00 90.08 249 LYS B O 1
ATOM 5166 N N . LEU B 1 270 ? 76.251 22.654 110.462 1.00 84.40 250 LEU B N 1
ATOM 5167 C CA . LEU B 1 270 ? 77.569 22.045 110.373 1.00 84.23 250 LEU B CA 1
ATOM 5168 C C . LEU B 1 270 ? 77.737 20.965 111.439 1.00 87.10 250 LEU B C 1
ATOM 5169 O O . LEU B 1 270 ? 78.187 19.858 111.147 1.00 81.96 250 LEU B O 1
ATOM 5174 N N . GLU B 1 271 ? 77.370 21.277 112.675 1.00 91.03 251 GLU B N 1
ATOM 5175 C CA . GLU B 1 271 ? 77.445 20.271 113.716 1.00 94.06 251 GLU B CA 1
ATOM 5176 C C . GLU B 1 271 ? 76.709 19.046 113.199 1.00 92.50 251 GLU B C 1
ATOM 5177 O O . GLU B 1 271 ? 77.292 17.973 113.058 1.00 93.52 251 GLU B O 1
ATOM 5183 N N . GLU B 1 272 ? 75.430 19.224 112.891 1.00 95.53 252 GLU B N 1
ATOM 5184 C CA . GLU B 1 272 ? 74.593 18.136 112.393 1.00 96.55 252 GLU B CA 1
ATOM 5185 C C . GLU B 1 272 ? 75.273 17.367 111.261 1.00 94.57 252 GLU B C 1
ATOM 5186 O O . GLU B 1 272 ? 75.433 16.154 111.332 1.00 99.85 252 GLU B O 1
ATOM 5192 N N . ILE B 1 273 ? 75.676 18.087 110.223 1.00 88.98 253 ILE B N 1
ATOM 5193 C CA . ILE B 1 273 ? 76.351 17.503 109.069 1.00 81.80 253 ILE B CA 1
ATOM 5194 C C . ILE B 1 273 ? 77.657 16.766 109.400 1.00 79.42 253 ILE B C 1
ATOM 5195 O O . ILE B 1 273 ? 77.888 15.644 108.922 1.00 77.89 253 ILE B O 1
ATOM 5200 N N . LYS B 1 274 ? 78.520 17.383 110.201 1.00 72.79 254 LYS B N 1
ATOM 5201 C CA . LYS B 1 274 ? 79.704 16.662 110.649 1.00 72.17 254 LYS B CA 1
ATOM 5202 C C . LYS B 1 274 ? 79.262 15.359 111.326 1.00 72.86 254 LYS B C 1
ATOM 5203 O O . LYS B 1 274 ? 79.753 14.285 110.988 1.00 75.72 254 LYS B O 1
ATOM 5209 N N . ARG B 1 275 ? 78.312 15.455 112.252 1.00 75.32 255 ARG B N 1
ATOM 5210 C CA . ARG B 1 275 ? 77.751 14.273 112.921 1.00 81.15 255 ARG B CA 1
ATOM 5211 C C . ARG B 1 275 ? 77.424 13.144 111.923 1.00 78.76 255 ARG B C 1
ATOM 5212 O O . ARG B 1 275 ? 77.949 12.030 112.027 1.00 76.52 255 ARG B O 1
ATOM 5220 N N . LEU B 1 276 ? 76.573 13.453 110.948 1.00 74.07 256 LEU B N 1
ATOM 5221 C CA . LEU B 1 276 ? 76.124 12.484 109.953 1.00 70.66 256 LEU B CA 1
ATOM 5222 C C . LEU B 1 276 ? 77.282 11.885 109.163 1.00 69.13 256 LEU B C 1
ATOM 5223 O O . LEU B 1 276 ? 77.281 10.689 108.864 1.00 70.94 256 LEU B O 1
ATOM 5228 N N . LEU B 1 277 ? 78.252 12.726 108.804 1.00 66.35 257 LEU B N 1
ATOM 5229 C CA . LEU B 1 277 ? 79.386 12.288 107.983 1.00 64.27 257 LEU B CA 1
ATOM 5230 C C . LEU B 1 277 ? 80.391 11.442 108.775 1.00 67.25 257 LEU B C 1
ATOM 5231 O O . LEU B 1 277 ? 81.067 10.588 108.208 1.00 62.46 257 LEU B O 1
ATOM 5236 N N . ASP B 1 278 ? 80.481 11.668 110.083 1.00 72.28 258 ASP B N 1
ATOM 5237 C CA . ASP B 1 278 ? 81.345 10.838 110.914 1.00 80.72 258 ASP B CA 1
ATOM 5238 C C . ASP B 1 278 ? 80.769 9.424 111.013 1.00 86.06 258 ASP B C 1
ATOM 5239 O O . ASP B 1 278 ? 81.495 8.457 111.246 1.00 93.14 258 ASP B O 1
ATOM 5244 N N . ASP B 1 279 ? 79.460 9.303 110.823 1.00 82.56 259 ASP B N 1
ATOM 5245 C CA . ASP B 1 279 ? 78.832 7.989 110.837 1.00 80.74 259 ASP B CA 1
ATOM 5246 C C . ASP B 1 279 ? 78.821 7.361 109.461 1.00 75.92 259 ASP B C 1
ATOM 5247 O O . ASP B 1 279 ? 78.024 6.468 109.188 1.00 73.53 259 ASP B O 1
ATOM 5252 N N . LEU B 1 280 ? 79.711 7.829 108.596 1.00 72.68 260 LEU B N 1
ATOM 5253 C CA . LEU B 1 280 ? 79.739 7.380 107.210 1.00 64.78 260 LEU B CA 1
ATOM 5254 C C . LEU B 1 280 ? 81.176 7.114 106.755 1.00 63.02 260 LEU B C 1
ATOM 5255 O O . LEU B 1 280 ? 82.133 7.650 107.326 1.00 56.16 260 LEU B O 1
ATOM 5260 N N . PRO B 1 281 ? 81.338 6.273 105.726 1.00 67.90 261 PRO B N 1
ATOM 5261 C CA . PRO B 1 281 ? 82.678 6.065 105.167 1.00 75.24 261 PRO B CA 1
ATOM 5262 C C . PRO B 1 281 ? 83.214 7.351 104.517 1.00 76.93 261 PRO B C 1
ATOM 5263 O O . PRO B 1 281 ? 82.432 8.213 104.105 1.00 70.61 261 PRO B O 1
ATOM 5267 N N . LEU B 1 282 ? 84.535 7.472 104.428 1.00 78.89 262 LEU B N 1
ATOM 5268 C CA . LEU B 1 282 ? 85.177 8.698 103.950 1.00 71.02 262 LEU B CA 1
ATOM 5269 C C . LEU B 1 282 ? 84.743 9.073 102.531 1.00 73.19 262 LEU B C 1
ATOM 5270 O O . LEU B 1 282 ? 84.886 10.216 102.095 1.00 74.60 262 LEU B O 1
ATOM 5275 N N . SER B 1 283 ? 84.201 8.110 101.806 1.00 74.25 263 SER B N 1
ATOM 5276 C CA . SER B 1 283 ? 83.813 8.360 100.429 1.00 80.21 263 SER B CA 1
ATOM 5277 C C . SER B 1 283 ? 82.442 9.049 100.286 1.00 83.85 263 SER B C 1
ATOM 5278 O O . SER B 1 283 ? 82.109 9.554 99.209 1.00 87.78 263 SER B O 1
ATOM 5281 N N . SER B 1 284 ? 81.660 9.067 101.367 1.00 78.07 264 SER B N 1
ATOM 5282 C CA . SER B 1 284 ? 80.332 9.697 101.373 1.00 76.83 264 SER B CA 1
ATOM 5283 C C . SER B 1 284 ? 80.410 11.229 101.363 1.00 71.96 264 SER B C 1
ATOM 5284 O O . SER B 1 284 ? 81.482 11.798 101.558 1.00 74.82 264 SER B O 1
ATOM 5287 N N . SER B 1 285 ? 79.277 11.896 101.156 1.00 63.12 265 SER B N 1
ATOM 5288 C CA . SER B 1 285 ? 79.245 13.355 101.258 1.00 69.56 265 SER B CA 1
ATOM 5289 C C . SER B 1 285 ? 77.843 13.956 101.422 1.00 71.74 265 SER B C 1
ATOM 5290 O O . SER B 1 285 ? 76.848 13.356 101.013 1.00 78.14 265 SER B O 1
ATOM 5293 N N . VAL B 1 286 ? 77.779 15.142 102.028 1.00 65.09 266 VAL B N 1
ATOM 5294 C CA . VAL B 1 286 ? 76.537 15.918 102.128 1.00 57.79 266 VAL B CA 1
ATOM 5295 C C . VAL B 1 286 ? 76.464 16.995 101.028 1.00 63.08 266 VAL B C 1
ATOM 5296 O O . VAL B 1 286 ? 77.474 17.525 100.589 1.00 68.73 266 VAL B O 1
ATOM 5300 N N . SER B 1 287 ? 75.266 17.324 100.581 1.00 62.25 267 SER B N 1
ATOM 5301 C CA . SER B 1 287 ? 75.112 18.256 99.488 1.00 58.93 267 SER B CA 1
ATOM 5302 C C . SER B 1 287 ? 73.873 19.060 99.751 1.00 66.13 267 SER B C 1
ATOM 5303 O O . SER B 1 287 ? 72.777 18.510 99.770 1.00 65.23 267 SER B O 1
ATOM 5306 N N . ILE B 1 288 ? 74.038 20.362 99.955 1.00 71.96 268 ILE B N 1
ATOM 5307 C CA . ILE B 1 288 ? 72.887 21.235 100.159 1.00 74.96 268 ILE B CA 1
ATOM 5308 C C . ILE B 1 288 ? 72.689 22.267 99.032 1.00 76.33 268 ILE B C 1
ATOM 5309 O O . ILE B 1 288 ? 73.419 23.250 98.946 1.00 78.77 268 ILE B O 1
ATOM 5314 N N . THR B 1 289 ? 71.707 22.009 98.160 1.00 71.86 269 THR B N 1
ATOM 5315 C CA . THR B 1 289 ? 71.374 22.904 97.056 1.00 81.38 269 THR B CA 1
ATOM 5316 C C . THR B 1 289 ? 69.868 23.006 96.801 1.00 88.99 269 THR B C 1
ATOM 5317 O O . THR B 1 289 ? 69.048 22.630 97.637 1.00 91.48 269 THR B O 1
ATOM 5321 N N . ARG B 1 290 ? 69.531 23.515 95.621 1.00 88.11 270 ARG B N 1
ATOM 5322 C CA . ARG B 1 290 ? 68.160 23.742 95.188 1.00 78.32 270 ARG B CA 1
ATOM 5323 C C . ARG B 1 290 ? 67.797 22.654 94.191 1.00 81.49 270 ARG B C 1
ATOM 5324 O O . ARG B 1 290 ? 68.655 22.206 93.434 1.00 81.05 270 ARG B O 1
ATOM 5332 N N . PRO B 1 291 ? 66.524 22.232 94.163 1.00 87.03 271 PRO B N 1
ATOM 5333 C CA . PRO B 1 291 ? 66.165 21.140 93.256 1.00 80.37 271 PRO B CA 1
ATOM 5334 C C . PRO B 1 291 ? 66.582 21.416 91.819 1.00 77.59 271 PRO B C 1
ATOM 5335 O O . PRO B 1 291 ? 66.995 20.502 91.112 1.00 82.68 271 PRO B O 1
ATOM 5339 N N . SER B 1 292 ? 66.478 22.661 91.383 1.00 81.47 272 SER B N 1
ATOM 5340 C CA . SER B 1 292 ? 66.769 22.967 89.988 1.00 90.71 272 SER B CA 1
ATOM 5341 C C . SER B 1 292 ? 68.214 22.633 89.610 1.00 95.90 272 SER B C 1
ATOM 5342 O O . SER B 1 292 ? 68.509 22.356 88.448 1.00 98.98 272 SER B O 1
ATOM 5345 N N . GLU B 1 293 ? 69.103 22.642 90.600 1.00 92.11 273 GLU B N 1
ATOM 5346 C CA . GLU B 1 293 ? 70.535 22.503 90.353 1.00 88.66 273 GLU B CA 1
ATOM 5347 C C . GLU B 1 293 ? 71.084 21.175 90.835 1.00 83.25 273 GLU B C 1
ATOM 5348 O O . GLU B 1 293 ? 72.280 20.918 90.718 1.00 84.34 273 GLU B O 1
ATOM 5354 N N . LEU B 1 294 ? 70.210 20.339 91.385 1.00 81.09 274 LEU B N 1
ATOM 5355 C CA . LEU B 1 294 ? 70.618 19.072 91.985 1.00 77.72 274 LEU B CA 1
ATOM 5356 C C . LEU B 1 294 ? 71.485 18.239 91.046 1.00 84.05 274 LEU B C 1
ATOM 5357 O O . LEU B 1 294 ? 72.459 17.629 91.468 1.00 88.85 274 LEU B O 1
ATOM 5362 N N . ALA B 1 295 ? 71.126 18.213 89.770 1.00 85.78 275 ALA B N 1
ATOM 5363 C CA . ALA B 1 295 ? 71.834 17.389 88.799 1.00 83.06 275 ALA B CA 1
ATOM 5364 C C . ALA B 1 295 ? 73.248 17.905 88.535 1.00 75.65 275 ALA B C 1
ATOM 5365 O O . ALA B 1 295 ? 74.211 17.129 88.569 1.00 70.91 275 ALA B O 1
ATOM 5367 N N . ARG B 1 296 ? 73.368 19.203 88.265 1.00 70.93 276 ARG B N 1
ATOM 5368 C CA . ARG B 1 296 ? 74.679 19.841 88.147 1.00 77.28 276 ARG B CA 1
ATOM 5369 C C . ARG B 1 296 ? 75.539 19.435 89.341 1.00 73.98 276 ARG B C 1
ATOM 5370 O O . ARG B 1 296 ? 76.698 19.062 89.188 1.00 70.63 276 ARG B O 1
ATOM 5378 N N . GLU B 1 297 ? 74.937 19.507 90.525 1.00 71.88 277 GLU B N 1
ATOM 5379 C CA . GLU B 1 297 ? 75.594 19.207 91.788 1.00 68.62 277 GLU B CA 1
ATOM 5380 C C . GLU B 1 297 ? 76.043 17.760 91.943 1.00 71.10 277 GLU B C 1
ATOM 5381 O O . GLU B 1 297 ? 77.016 17.491 92.645 1.00 73.65 277 GLU B O 1
ATOM 5387 N N . LEU B 1 298 ? 75.334 16.831 91.310 1.00 72.39 278 LEU B N 1
ATOM 5388 C CA . LEU B 1 298 ? 75.645 15.409 91.453 1.00 73.06 278 LEU B CA 1
ATOM 5389 C C . LEU B 1 298 ? 76.477 14.848 90.311 1.00 75.32 278 LEU B C 1
ATOM 5390 O O . LEU B 1 298 ? 77.245 13.902 90.504 1.00 79.13 278 LEU B O 1
ATOM 5395 N N . PHE B 1 299 ? 76.319 15.413 89.121 1.00 73.88 279 PHE B N 1
ATOM 5396 C CA . PHE B 1 299 ? 76.932 14.811 87.943 1.00 80.04 279 PHE B CA 1
ATOM 5397 C C . PHE B 1 299 ? 78.093 15.590 87.307 1.00 83.18 279 PHE B C 1
ATOM 5398 O O . PHE B 1 299 ? 78.678 15.134 86.323 1.00 83.69 279 PHE B O 1
ATOM 5406 N N . THR B 1 300 ? 78.430 16.746 87.878 1.00 85.88 280 THR B N 1
ATOM 5407 C CA . THR B 1 300 ? 79.575 17.529 87.413 1.00 86.95 280 THR B CA 1
ATOM 5408 C C . THR B 1 300 ? 80.599 17.683 88.530 1.00 88.48 280 THR B C 1
ATOM 5409 O O . THR B 1 300 ? 80.252 17.590 89.704 1.00 89.06 280 THR B O 1
ATOM 5413 N N . HIS B 1 301 ? 81.858 17.916 88.157 1.00 96.62 281 HIS B N 1
ATOM 5414 C CA . HIS B 1 301 ? 82.939 18.187 89.118 1.00 94.35 281 HIS B CA 1
ATOM 5415 C C . HIS B 1 301 ? 82.728 19.498 89.869 1.00 85.59 281 HIS B C 1
ATOM 5416 O O . HIS B 1 301 ? 83.052 19.605 91.053 1.00 84.75 281 HIS B O 1
ATOM 5423 N N . ALA B 1 302 ? 82.193 20.497 89.171 1.00 81.95 282 ALA B N 1
ATOM 5424 C CA . ALA B 1 302 ? 82.032 21.829 89.752 1.00 75.25 282 ALA B CA 1
ATOM 5425 C C . ALA B 1 302 ? 80.804 21.929 90.652 1.00 76.60 282 ALA B C 1
ATOM 5426 O O . ALA B 1 302 ? 80.749 22.775 91.556 1.00 72.21 282 ALA B O 1
ATOM 5428 N N . GLY B 1 303 ? 79.825 21.062 90.392 1.00 74.79 283 GLY B N 1
ATOM 5429 C CA . GLY B 1 303 ? 78.568 21.085 91.111 1.00 71.48 283 GLY B CA 1
ATOM 5430 C C . GLY B 1 303 ? 77.815 22.402 90.987 1.00 75.63 283 GLY B C 1
ATOM 5431 O O . GLY B 1 303 ? 78.092 23.225 90.097 1.00 59.45 283 GLY B O 1
ATOM 5432 N N . SER B 1 304 ? 76.838 22.574 91.880 1.00 86.76 284 SER B N 1
ATOM 5433 C CA . SER B 1 304 ? 76.049 23.801 92.003 1.00 95.84 284 SER B CA 1
ATOM 5434 C C . SER B 1 304 ? 75.383 23.828 93.383 1.00 92.86 284 SER B C 1
ATOM 5435 O O . SER B 1 304 ? 74.251 23.370 93.555 1.00 96.21 284 SER B O 1
ATOM 5438 N N . GLY B 1 305 ? 76.092 24.371 94.363 1.00 83.62 285 GLY B N 1
ATOM 5439 C CA . GLY B 1 305 ? 75.651 24.302 95.740 1.00 79.68 285 GLY B CA 1
ATOM 5440 C C . GLY B 1 305 ? 76.796 23.959 96.679 1.00 78.08 285 GLY B C 1
ATOM 5441 O O . GLY B 1 305 ? 77.970 23.995 96.297 1.00 71.70 285 GLY B O 1
ATOM 5442 N N . THR B 1 306 ? 76.451 23.617 97.915 1.00 74.79 286 THR B N 1
ATOM 5443 C CA . THR B 1 306 ? 77.443 23.368 98.953 1.00 70.47 286 THR B CA 1
ATOM 5444 C C . THR B 1 306 ? 77.725 21.879 99.148 1.00 64.66 286 THR B C 1
ATOM 5445 O O . THR B 1 306 ? 76.858 21.138 99.585 1.00 65.00 286 THR B O 1
ATOM 5449 N N . LEU B 1 307 ? 78.937 21.452 98.808 1.00 61.13 287 LEU B N 1
ATOM 5450 C CA . LEU B 1 307 ? 79.346 20.065 98.999 1.00 62.79 287 LEU B CA 1
ATOM 5451 C C . LEU B 1 307 ? 80.170 19.961 100.270 1.00 62.51 287 LEU B C 1
ATOM 5452 O O . LEU B 1 307 ? 81.113 20.719 100.447 1.00 69.09 287 LEU B O 1
ATOM 5457 N N . ILE B 1 308 ? 79.820 19.031 101.155 1.00 59.16 288 ILE B N 1
ATOM 5458 C CA . ILE B 1 308 ? 80.600 18.819 102.378 1.00 62.90 288 ILE B CA 1
ATOM 5459 C C . ILE B 1 308 ? 81.082 17.375 102.542 1.00 63.92 288 ILE B C 1
ATOM 5460 O O . ILE B 1 308 ? 80.322 16.414 102.353 1.00 61.24 288 ILE B O 1
ATOM 5465 N N . ARG B 1 309 ? 82.354 17.242 102.902 1.00 58.57 289 ARG B N 1
ATOM 5466 C CA . ARG B 1 309 ? 82.994 15.950 103.030 1.00 60.03 289 ARG B CA 1
ATOM 5467 C C . ARG B 1 309 ? 83.873 15.945 104.275 1.00 66.21 289 ARG B C 1
ATOM 5468 O O . ARG B 1 309 ? 84.391 16.989 104.671 1.00 68.14 289 ARG B O 1
ATOM 5476 N N . ARG B 1 310 ? 84.036 14.780 104.897 1.00 63.50 290 ARG B N 1
ATOM 5477 C CA . ARG B 1 310 ? 84.948 14.675 106.025 1.00 66.88 290 ARG B CA 1
ATOM 5478 C C . ARG B 1 310 ? 86.310 15.212 105.588 1.00 70.75 290 ARG B C 1
ATOM 5479 O O . ARG B 1 310 ? 86.970 15.946 106.334 1.00 73.58 290 ARG B O 1
ATOM 5487 N N . GLY B 1 311 ? 86.718 14.860 104.368 1.00 67.74 291 GLY B N 1
ATOM 5488 C CA . GLY B 1 311 ? 87.883 15.468 103.734 1.00 73.66 291 GLY B CA 1
ATOM 5489 C C . GLY B 1 311 ? 89.242 14.815 103.925 1.00 82.42 291 GLY B C 1
ATOM 5490 O O . GLY B 1 311 ? 89.379 13.593 103.851 1.00 86.40 291 GLY B O 1
ATOM 5491 N N . GLU B 1 312 ? 90.257 15.649 104.139 1.00 89.92 292 GLU B N 1
ATOM 5492 C CA . GLU B 1 312 ? 91.623 15.191 104.395 1.00 86.02 292 GLU B CA 1
ATOM 5493 C C . GLU B 1 312 ? 92.541 16.382 104.627 1.00 87.45 292 GLU B C 1
ATOM 5494 O O . GLU B 1 312 ? 92.328 17.458 104.076 1.00 97.17 292 GLU B O 1
ATOM 5500 N N . ARG B 1 313 ? 93.571 16.182 105.436 1.00 94.48 293 ARG B N 1
ATOM 5501 C CA . ARG B 1 313 ? 94.439 17.274 105.860 1.00 95.82 293 ARG B CA 1
ATOM 5502 C C . ARG B 1 313 ? 95.443 17.678 104.777 1.00 90.42 293 ARG B C 1
ATOM 5503 O O . ARG B 1 313 ? 95.624 16.976 103.790 1.00 85.12 293 ARG B O 1
ATOM 5519 N N . VAL B 1 315 ? 99.425 19.900 104.059 1.00 87.67 295 VAL B N 1
ATOM 5520 C CA . VAL B 1 315 ? 100.631 20.542 104.561 1.00 89.32 295 VAL B CA 1
ATOM 5521 C C . VAL B 1 315 ? 100.836 21.905 103.897 1.00 86.99 295 VAL B C 1
ATOM 5522 O O . VAL B 1 315 ? 100.591 22.060 102.700 1.00 86.23 295 VAL B O 1
ATOM 5526 N N . ALA B 1 316 ? 101.248 22.893 104.688 1.00 83.62 296 ALA B N 1
ATOM 5527 C CA . ALA B 1 316 ? 101.698 24.177 104.159 1.00 84.39 296 ALA B CA 1
ATOM 5528 C C . ALA B 1 316 ? 103.088 24.449 104.717 1.00 99.60 296 ALA B C 1
ATOM 5529 O O . ALA B 1 316 ? 103.253 24.731 105.906 1.00 107.31 296 ALA B O 1
ATOM 5531 N N . THR B 1 317 ? 104.091 24.345 103.854 1.00 99.25 297 THR B N 1
ATOM 5532 C CA . THR B 1 317 ? 105.474 24.485 104.271 1.00 99.72 297 THR B CA 1
ATOM 5533 C C . THR B 1 317 ? 106.265 25.303 103.243 1.00 104.29 297 THR B C 1
ATOM 5534 O O . THR B 1 317 ? 105.857 25.400 102.082 1.00 98.41 297 THR B O 1
ATOM 5538 N N . ASP B 1 318 ? 107.374 25.910 103.679 1.00 109.59 298 ASP B N 1
ATOM 5539 C CA . ASP B 1 318 ? 108.304 26.599 102.770 1.00 105.43 298 ASP B CA 1
ATOM 5540 C C . ASP B 1 318 ? 109.638 25.857 102.696 1.00 105.47 298 ASP B C 1
ATOM 5541 O O . ASP B 1 318 ? 110.631 26.383 102.195 1.00 109.19 298 ASP B O 1
ATOM 5546 N N . ASP B 1 319 ? 109.650 24.632 103.208 1.00 103.51 299 ASP B N 1
ATOM 5547 C CA . ASP B 1 319 ? 110.818 23.777 103.107 1.00 103.55 299 ASP B CA 1
ATOM 5548 C C . ASP B 1 319 ? 110.588 22.731 102.018 1.00 100.67 299 ASP B C 1
ATOM 5549 O O . ASP B 1 319 ? 109.686 21.900 102.122 1.00 100.76 299 ASP B O 1
ATOM 5554 N N . LYS B 1 320 ? 111.406 22.789 100.972 1.00 97.28 300 LYS B N 1
ATOM 5555 C CA . LYS B 1 320 ? 111.296 21.886 99.831 1.00 93.68 300 LYS B CA 1
ATOM 5556 C C . LYS B 1 320 ? 111.828 20.490 100.153 1.00 105.05 300 LYS B C 1
ATOM 5557 O O . LYS B 1 320 ? 111.577 19.534 99.415 1.00 111.43 300 LYS B O 1
ATOM 5563 N N . SER B 1 321 ? 112.559 20.376 101.258 1.00 105.10 301 SER B N 1
ATOM 5564 C CA . SER B 1 321 ? 113.111 19.094 101.688 1.00 103.39 301 SER B CA 1
ATOM 5565 C C . SER B 1 321 ? 112.041 18.192 102.296 1.00 98.22 301 SER B C 1
ATOM 5566 O O . SER B 1 321 ? 112.259 16.998 102.472 1.00 96.54 301 SER B O 1
ATOM 5569 N N . SER B 1 322 ? 110.883 18.771 102.608 1.00 100.24 302 SER B N 1
ATOM 5570 C CA . SER B 1 322 ? 109.815 18.054 103.311 1.00 103.09 302 SER B CA 1
ATOM 5571 C C . SER B 1 322 ? 108.734 17.512 102.378 1.00 92.89 302 SER B C 1
ATOM 5572 O O . SER B 1 322 ? 107.751 16.938 102.827 1.00 81.31 302 SER B O 1
ATOM 5575 N N . LEU B 1 323 ? 108.928 17.703 101.080 1.00 95.04 303 LEU B N 1
ATOM 5576 C CA . LEU B 1 323 ? 107.955 17.287 100.088 1.00 93.12 303 LEU B CA 1
ATOM 5577 C C . LEU B 1 323 ? 108.471 16.087 99.331 1.00 92.36 303 LEU B C 1
ATOM 5578 O O . LEU B 1 323 ? 109.673 15.957 99.113 1.00 95.82 303 LEU B O 1
ATOM 5583 N N . ASP B 1 324 ? 107.562 15.216 98.916 1.00 89.98 304 ASP B N 1
ATOM 5584 C CA . ASP B 1 324 ? 107.931 14.159 97.997 1.00 91.12 304 ASP B CA 1
ATOM 5585 C C . ASP B 1 324 ? 107.944 14.704 96.571 1.00 87.10 304 ASP B C 1
ATOM 5586 O O . ASP B 1 324 ? 106.893 14.860 95.945 1.00 82.64 304 ASP B O 1
ATOM 5591 N N . LEU B 1 325 ? 109.135 15.006 96.064 1.00 87.50 305 LEU B N 1
ATOM 5592 C CA . LEU B 1 325 ? 109.274 15.489 94.697 1.00 85.33 305 LEU B CA 1
ATOM 5593 C C . LEU B 1 325 ? 108.855 14.412 93.693 1.00 86.98 305 LEU B C 1
ATOM 5594 O O . LEU B 1 325 ? 108.315 14.710 92.630 1.00 88.36 305 LEU B O 1
ATOM 5599 N N . GLY B 1 326 ? 109.087 13.155 94.039 1.00 82.66 306 GLY B N 1
ATOM 5600 C CA . GLY B 1 326 ? 108.616 12.068 93.206 1.00 80.37 306 GLY B CA 1
ATOM 5601 C C . GLY B 1 326 ? 107.103 12.051 93.104 1.00 79.85 306 GLY B C 1
ATOM 5602 O O . GLY B 1 326 ? 106.552 11.880 92.023 1.00 84.21 306 GLY B O 1
ATOM 5603 N N . ARG B 1 327 ? 106.427 12.221 94.233 1.00 76.52 307 ARG B N 1
ATOM 5604 C CA . ARG B 1 327 ? 104.971 12.194 94.255 1.00 89.61 307 ARG B CA 1
ATOM 5605 C C . ARG B 1 327 ? 104.348 13.396 93.507 1.00 90.40 307 ARG B C 1
ATOM 5606 O O . ARG B 1 327 ? 103.386 13.241 92.733 1.00 80.78 307 ARG B O 1
ATOM 5614 N N . LEU B 1 328 ? 104.902 14.584 93.747 1.00 86.18 308 LEU B N 1
ATOM 5615 C CA . LEU B 1 328 ? 104.464 15.789 93.058 1.00 80.60 308 LEU B CA 1
ATOM 5616 C C . LEU B 1 328 ? 104.651 15.654 91.557 1.00 83.82 308 LEU B C 1
ATOM 5617 O O . LEU B 1 328 ? 103.802 16.068 90.782 1.00 82.45 308 LEU B O 1
ATOM 5622 N N . ASP B 1 329 ? 105.769 15.071 91.145 1.00 94.68 309 ASP B N 1
ATOM 5623 C CA . ASP B 1 329 ? 106.068 14.949 89.724 1.00 98.63 309 ASP B CA 1
ATOM 5624 C C . ASP B 1 329 ? 105.143 13.966 88.993 1.00 101.25 309 ASP B C 1
ATOM 5625 O O . ASP B 1 329 ? 104.904 14.123 87.793 1.00 101.95 309 ASP B O 1
ATOM 5630 N N . ASN B 1 330 ? 104.634 12.962 89.711 1.00 97.89 310 ASN B N 1
ATOM 5631 C CA . ASN B 1 330 ? 103.680 12.003 89.143 1.00 102.70 310 ASN B CA 1
ATOM 5632 C C . ASN B 1 330 ? 102.259 12.564 89.073 1.00 105.20 310 ASN B C 1
ATOM 5633 O O . ASN B 1 330 ? 101.421 12.086 88.301 1.00 110.30 310 ASN B O 1
ATOM 5638 N N . LEU B 1 331 ? 102.005 13.581 89.890 1.00 94.95 311 LEU B N 1
ATOM 5639 C CA . LEU B 1 331 ? 100.710 14.247 89.968 1.00 80.87 311 LEU B CA 1
ATOM 5640 C C . LEU B 1 331 ? 100.605 15.338 88.901 1.00 83.73 311 LEU B C 1
ATOM 5641 O O . LEU B 1 331 ? 99.548 15.546 88.304 1.00 82.83 311 LEU B O 1
ATOM 5646 N N . VAL B 1 332 ? 101.720 16.029 88.682 1.00 80.80 312 VAL B N 1
ATOM 5647 C CA . VAL B 1 332 ? 101.858 17.013 87.619 1.00 77.47 312 VAL B CA 1
ATOM 5648 C C . VAL B 1 332 ? 101.729 16.315 86.276 1.00 78.41 312 VAL B C 1
ATOM 5649 O O . VAL B 1 332 ? 101.149 16.843 85.340 1.00 74.94 312 VAL B O 1
ATOM 5653 N N . LYS B 1 333 ? 102.278 15.113 86.183 1.00 85.54 313 LYS B N 1
ATOM 5654 C CA . LYS B 1 333 ? 102.253 14.378 84.929 1.00 89.87 313 LYS B CA 1
ATOM 5655 C C . LYS B 1 333 ? 100.866 13.802 84.710 1.00 91.19 313 LYS B C 1
ATOM 5656 O O . LYS B 1 333 ? 100.469 13.546 83.579 1.00 100.42 313 LYS B O 1
ATOM 5662 N N . ALA B 1 334 ? 100.130 13.598 85.796 1.00 84.62 314 ALA B N 1
ATOM 5663 C CA . ALA B 1 334 ? 98.789 13.030 85.706 1.00 74.83 314 ALA B CA 1
ATOM 5664 C C . ALA B 1 334 ? 97.763 14.132 85.536 1.00 77.47 314 ALA B C 1
ATOM 5665 O O . ALA B 1 334 ? 96.705 13.917 84.949 1.00 83.11 314 ALA B O 1
ATOM 5667 N N . ALA B 1 335 ? 98.088 15.312 86.055 1.00 71.43 315 ALA B N 1
ATOM 5668 C CA . ALA B 1 335 ? 97.203 16.467 85.982 1.00 66.99 315 ALA B CA 1
ATOM 5669 C C . ALA B 1 335 ? 97.247 17.130 84.599 1.00 68.92 315 ALA B C 1
ATOM 5670 O O . ALA B 1 335 ? 96.203 17.386 83.993 1.00 71.01 315 ALA B O 1
ATOM 5672 N N . PHE B 1 336 ? 98.456 17.422 84.123 1.00 69.61 316 PHE B N 1
ATOM 5673 C CA . PHE B 1 336 ? 98.693 17.786 82.729 1.00 71.66 316 PHE B CA 1
ATOM 5674 C C . PHE B 1 336 ? 99.239 16.549 82.033 1.00 90.47 316 PHE B C 1
ATOM 5675 O O . PHE B 1 336 ? 99.763 15.648 82.687 1.00 95.55 316 PHE B O 1
ATOM 5683 N N . GLY B 1 337 ? 99.133 16.490 80.713 1.00 96.28 317 GLY B N 1
ATOM 5684 C CA . GLY B 1 337 ? 99.499 15.268 80.013 1.00 97.39 317 GLY B CA 1
ATOM 5685 C C . GLY B 1 337 ? 100.998 15.056 79.929 1.00 94.40 317 GLY B C 1
ATOM 5686 O O . GLY B 1 337 ? 101.462 14.168 79.214 1.00 94.94 317 GLY B O 1
ATOM 5687 N N . ARG B 1 338 ? 101.753 15.868 80.666 1.00 88.45 318 ARG B N 1
ATOM 5688 C CA . ARG B 1 338 ? 103.201 15.915 80.521 1.00 87.02 318 ARG B CA 1
ATOM 5689 C C . ARG B 1 338 ? 103.907 16.137 81.852 1.00 85.40 318 ARG B C 1
ATOM 5690 O O . ARG B 1 338 ? 103.368 16.790 82.746 1.00 83.15 318 ARG B O 1
ATOM 5698 N N . PRO B 1 339 ? 105.130 15.602 81.981 1.00 88.59 319 PRO B N 1
ATOM 5699 C CA . PRO B 1 339 ? 105.970 15.727 83.177 1.00 87.77 319 PRO B CA 1
ATOM 5700 C C . PRO B 1 339 ? 106.887 16.954 83.144 1.00 87.06 319 PRO B C 1
ATOM 5701 O O . PRO B 1 339 ? 107.234 17.459 82.068 1.00 90.22 319 PRO B O 1
ATOM 5705 N N . ALA B 1 340 ? 107.281 17.431 84.321 1.00 79.41 320 ALA B N 1
ATOM 5706 C CA . ALA B 1 340 ? 108.207 18.553 84.399 1.00 79.37 320 ALA B CA 1
ATOM 5707 C C . ALA B 1 340 ? 109.487 18.254 83.618 1.00 90.70 320 ALA B C 1
ATOM 5708 O O . ALA B 1 340 ? 109.960 17.111 83.586 1.00 98.08 320 ALA B O 1
ATOM 5710 N N . VAL B 1 341 ? 110.050 19.280 82.988 1.00 92.62 321 VAL B N 1
ATOM 5711 C CA . VAL B 1 341 ? 111.289 19.112 82.229 1.00 102.13 321 VAL B CA 1
ATOM 5712 C C . VAL B 1 341 ? 112.446 18.659 83.131 1.00 106.86 321 VAL B C 1
ATOM 5713 O O . VAL B 1 341 ? 112.398 18.839 84.355 1.00 104.12 321 VAL B O 1
ATOM 5717 N N . GLU B 1 342 ? 113.474 18.056 82.537 1.00 106.45 322 GLU B N 1
ATOM 5718 C CA . GLU B 1 342 ? 114.552 17.519 83.353 1.00 109.27 322 GLU B CA 1
ATOM 5719 C C . GLU B 1 342 ? 115.188 18.634 84.161 1.00 104.17 322 GLU B C 1
ATOM 5720 O O . GLU B 1 342 ? 115.541 19.684 83.623 1.00 98.86 322 GLU B O 1
ATOM 5726 N N . GLY B 1 343 ? 115.299 18.399 85.464 1.00 107.28 323 GLY B N 1
ATOM 5727 C CA . GLY B 1 343 ? 116.005 19.300 86.353 1.00 105.50 323 GLY B CA 1
ATOM 5728 C C . GLY B 1 343 ? 115.185 20.489 86.793 1.00 97.22 323 GLY B C 1
ATOM 5729 O O . GLY B 1 343 ? 115.728 21.529 87.153 1.00 87.95 323 GLY B O 1
ATOM 5730 N N . TYR B 1 344 ? 113.869 20.341 86.760 1.00 100.70 324 TYR B N 1
ATOM 5731 C CA . TYR B 1 344 ? 113.005 21.399 87.251 1.00 104.64 324 TYR B CA 1
ATOM 5732 C C . TYR B 1 344 ? 112.867 21.259 88.754 1.00 97.48 324 TYR B C 1
ATOM 5733 O O . TYR B 1 344 ? 113.175 22.190 89.502 1.00 98.01 324 TYR B O 1
ATOM 5742 N N . TRP B 1 345 ? 112.423 20.084 89.195 1.00 86.95 325 TRP B N 1
ATOM 5743 C CA . TRP B 1 345 ? 112.249 19.856 90.619 1.00 86.19 325 TRP B CA 1
ATOM 5744 C C . TRP B 1 345 ? 113.577 20.037 91.327 1.00 89.69 325 TRP B C 1
ATOM 5745 O O . TRP B 1 345 ? 113.618 20.350 92.514 1.00 89.54 325 TRP B O 1
ATOM 5756 N N . ASP B 1 346 ? 114.662 19.847 90.588 1.00 92.90 326 ASP B N 1
ATOM 5757 C CA . ASP B 1 346 ? 115.990 20.082 91.134 1.00 102.12 326 ASP B CA 1
ATOM 5758 C C . ASP B 1 346 ? 116.180 21.540 91.539 1.00 101.60 326 ASP B C 1
ATOM 5759 O O . ASP B 1 346 ? 116.580 21.833 92.671 1.00 101.47 326 ASP B O 1
ATOM 5764 N N . ARG B 1 347 ? 115.897 22.446 90.605 1.00 96.17 327 ARG B N 1
ATOM 5765 C CA . ARG B 1 347 ? 116.260 23.847 90.774 1.00 103.71 327 ARG B CA 1
ATOM 5766 C C . ARG B 1 347 ? 115.089 24.745 91.177 1.00 105.13 327 ARG B C 1
ATOM 5767 O O . ARG B 1 347 ? 115.229 25.980 91.227 1.00 101.26 327 ARG B O 1
ATOM 5775 N N . LEU B 1 348 ? 113.943 24.129 91.463 1.00 102.62 328 LEU B N 1
ATOM 5776 C CA . LEU B 1 348 ? 112.770 24.872 91.911 1.00 95.45 328 LEU B CA 1
ATOM 5777 C C . LEU B 1 348 ? 113.049 25.505 93.271 1.00 100.47 328 LEU B C 1
ATOM 5778 O O . LEU B 1 348 ? 113.433 24.815 94.211 1.00 105.32 328 LEU B O 1
ATOM 5783 N N . ARG B 1 349 ? 112.871 26.817 93.376 1.00 98.39 329 ARG B N 1
ATOM 5784 C CA . ARG B 1 349 ? 113.060 27.496 94.655 1.00 97.31 329 ARG B CA 1
ATOM 5785 C C . ARG B 1 349 ? 111.725 27.927 95.257 1.00 98.66 329 ARG B C 1
ATOM 5786 O O . ARG B 1 349 ? 111.293 29.078 95.127 1.00 100.09 329 ARG B O 1
ATOM 5794 N N . VAL B 1 350 ? 111.083 26.967 95.911 1.00 94.65 330 VAL B N 1
ATOM 5795 C CA . VAL B 1 350 ? 109.820 27.163 96.601 1.00 83.35 330 VAL B CA 1
ATOM 5796 C C . VAL B 1 350 ? 109.778 28.428 97.458 1.00 84.92 330 VAL B C 1
ATOM 5797 O O . VAL B 1 350 ? 110.754 28.810 98.098 1.00 86.60 330 VAL B O 1
ATOM 5801 N N . ASP B 1 351 ? 108.624 29.075 97.440 1.00 88.56 331 ASP B N 1
ATOM 5802 C CA . ASP B 1 351 ? 108.315 30.167 98.339 1.00 96.56 331 ASP B CA 1
ATOM 5803 C C . ASP B 1 351 ? 107.357 29.560 99.362 1.00 94.81 331 ASP B C 1
ATOM 5804 O O . ASP B 1 351 ? 107.605 29.597 100.570 1.00 99.62 331 ASP B O 1
ATOM 5809 N N . ARG B 1 352 ? 106.286 28.964 98.844 1.00 88.05 332 ARG B N 1
ATOM 5810 C CA . ARG B 1 352 ? 105.299 28.232 99.629 1.00 87.90 332 ARG B CA 1
ATOM 5811 C C . ARG B 1 352 ? 104.828 27.063 98.793 1.00 84.91 332 ARG B C 1
ATOM 5812 O O . ARG B 1 352 ? 104.637 27.193 97.586 1.00 86.58 332 ARG B O 1
ATOM 5820 N N . ALA B 1 353 ? 104.620 25.927 99.438 1.00 82.05 333 ALA B N 1
ATOM 5821 C CA . ALA B 1 353 ? 103.988 24.794 98.788 1.00 76.26 333 ALA B CA 1
ATOM 5822 C C . ALA B 1 353 ? 102.815 24.365 99.648 1.00 77.59 333 ALA B C 1
ATOM 5823 O O . ALA B 1 353 ? 102.945 24.237 100.865 1.00 72.69 333 ALA B O 1
ATOM 5825 N N . PHE B 1 354 ? 101.665 24.174 99.008 1.00 84.19 334 PHE B N 1
ATOM 5826 C CA . PHE B 1 354 ? 100.469 23.691 99.681 1.00 76.37 334 PHE B CA 1
ATOM 5827 C C . PHE B 1 354 ? 100.084 22.363 99.069 1.00 71.87 334 PHE B C 1
ATOM 5828 O O . PHE B 1 354 ? 99.662 22.308 97.910 1.00 64.34 334 PHE B O 1
ATOM 5836 N N . VAL B 1 355 ? 100.245 21.297 99.850 1.00 72.53 335 VAL B N 1
ATOM 5837 C CA . VAL B 1 355 ? 99.988 19.947 99.372 1.00 72.00 335 VAL B CA 1
ATOM 5838 C C . VAL B 1 355 ? 98.974 19.237 100.256 1.00 77.10 335 VAL B C 1
ATOM 5839 O O . VAL B 1 355 ? 99.168 19.137 101.462 1.00 84.81 335 VAL B O 1
ATOM 5843 N N . THR B 1 356 ? 97.886 18.764 99.647 1.00 79.18 336 THR B N 1
ATOM 5844 C CA . THR B 1 356 ? 96.924 17.883 100.307 1.00 75.84 336 THR B CA 1
ATOM 5845 C C . THR B 1 356 ? 97.657 16.586 100.659 1.00 82.57 336 THR B C 1
ATOM 5846 O O . THR B 1 356 ? 98.542 16.160 99.916 1.00 85.17 336 THR B O 1
ATOM 5850 N N . GLU B 1 357 ? 97.317 15.960 101.785 1.00 83.10 337 GLU B N 1
ATOM 5851 C CA . GLU B 1 357 ? 98.130 14.844 102.294 1.00 78.18 337 GLU B CA 1
ATOM 5852 C C . GLU B 1 357 ? 98.042 13.552 101.481 1.00 73.30 337 GLU B C 1
ATOM 5853 O O . GLU B 1 357 ? 98.793 12.626 101.728 1.00 75.02 337 GLU B O 1
ATOM 5859 N N . SER B 1 358 ? 97.138 13.490 100.511 1.00 72.98 338 SER B N 1
ATOM 5860 C CA . SER B 1 358 ? 97.145 12.392 99.545 1.00 71.54 338 SER B CA 1
ATOM 5861 C C . SER B 1 358 ? 98.029 12.730 98.345 1.00 74.65 338 SER B C 1
ATOM 5862 O O . SER B 1 358 ? 98.427 11.844 97.587 1.00 75.64 338 SER B O 1
ATOM 5865 N N . TYR B 1 359 ? 98.325 14.019 98.177 1.00 77.05 339 TYR B N 1
ATOM 5866 C CA . TYR B 1 359 ? 99.127 14.502 97.051 1.00 78.64 339 TYR B CA 1
ATOM 5867 C C . TYR B 1 359 ? 98.326 14.466 95.755 1.00 76.49 339 TYR B C 1
ATOM 5868 O O . TYR B 1 359 ? 98.889 14.285 94.677 1.00 79.01 339 TYR B O 1
ATOM 5877 N N . ARG B 1 360 ? 97.012 14.631 95.862 1.00 69.58 340 ARG B N 1
ATOM 5878 C CA . ARG B 1 360 ? 96.172 14.682 94.679 1.00 71.36 340 ARG B CA 1
ATOM 5879 C C . ARG B 1 360 ? 95.804 16.126 94.311 1.00 74.06 340 ARG B C 1
ATOM 5880 O O . ARG B 1 360 ? 95.101 16.378 93.321 1.00 69.06 340 ARG B O 1
ATOM 5888 N N . ALA B 1 361 ? 96.290 17.071 95.114 1.00 75.57 341 ALA B N 1
ATOM 5889 C CA . ALA B 1 361 ? 96.146 18.499 94.822 1.00 75.30 341 ALA B CA 1
ATOM 5890 C C . ALA B 1 361 ? 97.297 19.281 95.439 1.00 74.94 341 ALA B C 1
ATOM 5891 O O . ALA B 1 361 ? 97.712 19.002 96.567 1.00 73.29 341 ALA B O 1
ATOM 5893 N N . ALA B 1 362 ? 97.801 20.265 94.701 1.00 64.47 342 ALA B N 1
ATOM 5894 C CA . ALA B 1 362 ? 98.956 21.024 95.152 1.00 56.38 342 ALA B CA 1
ATOM 5895 C C . ALA B 1 362 ? 99.053 22.387 94.493 1.00 62.76 342 ALA B C 1
ATOM 5896 O O . ALA B 1 362 ? 98.720 22.550 93.313 1.00 63.99 342 ALA B O 1
ATOM 5898 N N . ALA B 1 363 ? 99.516 23.364 95.266 1.00 60.28 343 ALA B N 1
ATOM 5899 C CA . ALA B 1 363 ? 99.838 24.673 94.728 1.00 61.46 343 ALA B CA 1
ATOM 5900 C C . ALA B 1 363 ? 101.233 24.992 95.179 1.00 74.82 343 ALA B C 1
ATOM 5901 O O . ALA B 1 363 ? 101.513 25.013 96.377 1.00 85.84 343 ALA B O 1
ATOM 5903 N N . ILE B 1 364 ? 102.111 25.230 94.216 1.00 72.26 344 ILE B N 1
ATOM 5904 C CA . ILE B 1 364 ? 103.468 25.626 94.518 1.00 68.33 344 ILE B CA 1
ATOM 5905 C C . ILE B 1 364 ? 103.715 27.056 94.039 1.00 70.05 344 ILE B C 1
ATOM 5906 O O . ILE B 1 364 ? 103.297 27.453 92.944 1.00 70.66 344 ILE B O 1
ATOM 5911 N N . THR B 1 365 ? 104.384 27.831 94.883 1.00 59.84 345 THR B N 1
ATOM 5912 C CA . THR B 1 365 ? 104.584 29.231 94.615 1.00 54.40 345 THR B CA 1
ATOM 5913 C C . THR B 1 365 ? 106.068 29.620 94.684 1.00 65.18 345 THR B C 1
ATOM 5914 O O . THR B 1 365 ? 106.772 29.281 95.636 1.00 71.20 345 THR B O 1
ATOM 5918 N N . THR B 1 366 ? 106.552 30.300 93.649 1.00 60.30 346 THR B N 1
ATOM 5919 C CA . THR B 1 366 ? 107.909 30.805 93.654 1.00 63.71 346 THR B CA 1
ATOM 5920 C C . THR B 1 366 ? 107.870 32.326 93.813 1.00 80.78 346 THR B C 1
ATOM 5921 O O . THR B 1 366 ? 106.814 32.914 94.065 1.00 88.80 346 THR B O 1
ATOM 5925 N N . ARG B 1 367 ? 109.024 32.962 93.686 1.00 80.45 347 ARG B N 1
ATOM 5926 C CA . ARG B 1 367 ? 109.099 34.396 93.827 1.00 76.99 347 ARG B CA 1
ATOM 5927 C C . ARG B 1 367 ? 109.623 34.954 92.504 1.00 80.13 347 ARG B C 1
ATOM 5928 O O . ARG B 1 367 ? 110.697 34.572 92.048 1.00 82.77 347 ARG B O 1
ATOM 5936 N N . LEU B 1 368 ? 108.848 35.828 91.870 1.00 76.89 348 LEU B N 1
ATOM 5937 C CA . LEU B 1 368 ? 109.251 36.408 90.597 1.00 81.90 348 LEU B CA 1
ATOM 5938 C C . LEU B 1 368 ? 109.533 37.901 90.738 1.00 98.87 348 LEU B C 1
ATOM 5939 O O . LEU B 1 368 ? 108.611 38.703 90.879 1.00 103.83 348 LEU B O 1
ATOM 5944 N N . ASP B 1 369 ? 110.806 38.276 90.694 1.00 105.15 349 ASP B N 1
ATOM 5945 C CA . ASP B 1 369 ? 111.164 39.677 90.844 1.00 119.26 349 ASP B CA 1
ATOM 5946 C C . ASP B 1 369 ? 110.401 40.305 92.008 1.00 113.31 349 ASP B C 1
ATOM 5947 O O . ASP B 1 369 ? 109.894 41.428 91.901 1.00 116.41 349 ASP B O 1
ATOM 5952 N N . GLY B 1 370 ? 110.324 39.568 93.115 1.00 99.04 350 GLY B N 1
ATOM 5953 C CA . GLY B 1 370 ? 109.717 40.073 94.332 1.00 90.88 350 GLY B CA 1
ATOM 5954 C C . GLY B 1 370 ? 108.228 39.809 94.446 1.00 86.08 350 GLY B C 1
ATOM 5955 O O . GLY B 1 370 ? 107.625 40.076 95.483 1.00 90.60 350 GLY B O 1
ATOM 5956 N N . TRP B 1 371 ? 107.627 39.290 93.385 1.00 77.96 351 TRP B N 1
ATOM 5957 C CA . TRP B 1 371 ? 106.207 38.961 93.422 1.00 83.16 351 TRP B CA 1
ATOM 5958 C C . TRP B 1 371 ? 106.018 37.521 93.837 1.00 84.02 351 TRP B C 1
ATOM 5959 O O . TRP B 1 371 ? 106.855 36.671 93.549 1.00 91.50 351 TRP B O 1
ATOM 5970 N N . VAL B 1 372 ? 104.916 37.252 94.521 1.00 73.31 352 VAL B N 1
ATOM 5971 C CA . VAL B 1 372 ? 104.512 35.888 94.763 1.00 70.43 352 VAL B CA 1
ATOM 5972 C C . VAL B 1 372 ? 104.013 35.389 93.415 1.00 64.69 352 VAL B C 1
ATOM 5973 O O . VAL B 1 372 ? 103.285 36.093 92.733 1.00 64.22 352 VAL B O 1
ATOM 5977 N N . TYR B 1 373 ? 104.430 34.199 93.008 1.00 63.91 353 TYR B N 1
ATOM 5978 C CA . TYR B 1 373 ? 104.099 33.705 91.678 1.00 66.91 353 TYR B CA 1
ATOM 5979 C C . TYR B 1 373 ? 103.590 32.270 91.741 1.00 74.99 353 TYR B C 1
ATOM 5980 O O . TYR B 1 373 ? 104.292 31.377 92.205 1.00 80.61 353 TYR B O 1
ATOM 5989 N N . LEU B 1 374 ? 102.360 32.050 91.290 1.00 77.54 354 LEU B N 1
ATOM 5990 C CA . LEU B 1 374 ? 101.820 30.697 91.251 1.00 74.11 354 LEU B CA 1
ATOM 5991 C C . LEU B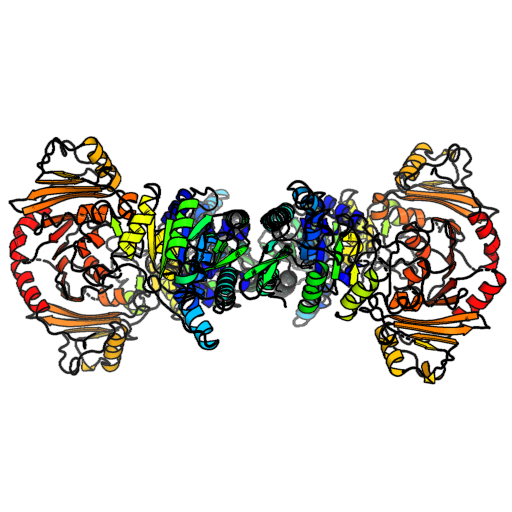 1 374 ? 102.494 29.943 90.128 1.00 73.38 354 LEU B C 1
ATOM 5992 O O . LEU B 1 374 ? 102.266 30.237 88.947 1.00 71.90 354 LEU B O 1
ATOM 5997 N N . ASP B 1 375 ? 103.331 28.979 90.506 1.00 71.98 355 ASP B N 1
ATOM 5998 C CA . ASP B 1 375 ? 104.145 28.249 89.545 1.00 65.46 355 ASP B CA 1
ATOM 5999 C C . ASP B 1 375 ? 103.505 26.962 89.053 1.00 57.16 355 ASP B C 1
ATOM 6000 O O . ASP B 1 375 ? 103.512 26.680 87.862 1.00 57.47 355 ASP B O 1
ATOM 6005 N N . LYS B 1 376 ? 102.981 26.169 89.977 1.00 55.50 356 LYS B N 1
ATOM 6006 C CA . LYS B 1 376 ? 102.294 24.934 89.637 1.00 47.96 356 LYS B CA 1
ATOM 6007 C C . LYS B 1 376 ? 100.992 24.935 90.393 1.00 70.27 356 LYS B C 1
ATOM 6008 O O . LYS B 1 376 ? 100.953 25.304 91.567 1.00 73.87 356 LYS B O 1
ATOM 6014 N N . PHE B 1 377 ? 99.918 24.561 89.713 1.00 61.33 357 PHE B N 1
ATOM 6015 C CA . PHE B 1 377 ? 98.682 24.252 90.391 1.00 62.43 357 PHE B CA 1
ATOM 6016 C C . PHE B 1 377 ? 98.181 22.986 89.732 1.00 66.30 357 PHE B C 1
ATOM 6017 O O . PHE B 1 377 ? 97.891 22.984 88.538 1.00 71.45 357 PHE B O 1
ATOM 6025 N N . ALA B 1 378 ? 98.121 21.900 90.496 1.00 61.59 358 ALA B N 1
ATOM 6026 C CA . ALA B 1 378 ? 97.751 20.610 89.921 1.00 64.15 358 ALA B CA 1
ATOM 6027 C C . ALA B 1 378 ? 96.706 19.833 90.743 1.00 67.25 358 ALA B C 1
ATOM 6028 O O . ALA B 1 378 ? 96.869 19.604 91.943 1.00 68.66 358 ALA B O 1
ATOM 6030 N N . VAL B 1 379 ? 95.622 19.442 90.086 1.00 60.22 359 VAL B N 1
ATOM 6031 C CA . VAL B 1 379 ? 94.570 18.705 90.756 1.00 62.00 359 VAL B CA 1
ATOM 6032 C C . VAL B 1 379 ? 94.087 17.582 89.851 1.00 64.12 359 VAL B C 1
ATOM 6033 O O . VAL B 1 379 ? 93.717 17.822 88.702 1.00 66.22 359 VAL B O 1
ATOM 6037 N N . LEU B 1 380 ? 94.098 16.354 90.359 1.00 64.71 360 LEU B N 1
ATOM 6038 C CA . LEU B 1 380 ? 93.478 15.248 89.640 1.00 65.67 360 LEU B CA 1
ATOM 6039 C C . LEU B 1 380 ? 91.980 15.514 89.628 1.00 72.21 360 LEU B C 1
ATOM 6040 O O . LEU B 1 380 ? 91.467 16.167 90.539 1.00 61.43 360 LEU B O 1
ATOM 6045 N N . ASP B 1 381 ? 91.280 15.029 88.602 1.00 80.29 361 ASP B N 1
ATOM 6046 C CA . ASP B 1 381 ? 89.861 15.342 88.460 1.00 75.31 361 ASP B CA 1
ATOM 6047 C C . ASP B 1 381 ? 89.104 14.862 89.690 1.00 81.53 361 ASP B C 1
ATOM 6048 O O . ASP B 1 381 ? 88.243 15.568 90.213 1.00 78.40 361 ASP B O 1
ATOM 6053 N N . ASP B 1 382 ? 89.439 13.657 90.146 1.00 90.71 362 ASP B N 1
ATOM 6054 C CA . ASP B 1 382 ? 88.861 13.096 91.360 1.00 90.68 362 ASP B CA 1
ATOM 6055 C C . ASP B 1 382 ? 88.846 14.163 92.434 1.00 79.75 362 ASP B C 1
ATOM 6056 O O . ASP B 1 382 ? 87.791 14.575 92.892 1.00 73.16 362 ASP B O 1
ATOM 6061 N N . ALA B 1 383 ? 90.036 14.613 92.820 1.00 79.59 363 ALA B N 1
ATOM 6062 C CA . ALA B 1 383 ? 90.175 15.686 93.795 1.00 78.25 363 ALA B CA 1
ATOM 6063 C C . ALA B 1 383 ? 89.423 16.976 93.388 1.00 83.64 363 ALA B C 1
ATOM 6064 O O . ALA B 1 383 ? 88.901 17.687 94.250 1.00 84.76 363 ALA B O 1
ATOM 6066 N N . ARG B 1 384 ? 89.364 17.280 92.091 1.00 80.64 364 ARG B N 1
ATOM 6067 C CA . ARG B 1 384 ? 88.575 18.421 91.626 1.00 76.45 364 ARG B CA 1
ATOM 6068 C C . ARG B 1 384 ? 87.126 18.202 92.049 1.00 77.47 364 ARG B C 1
ATOM 6069 O O . ARG B 1 384 ? 86.535 19.054 92.704 1.00 79.25 364 ARG B O 1
ATOM 6077 N N . GLY B 1 385 ? 86.572 17.045 91.695 1.00 74.46 365 GLY B N 1
ATOM 6078 C CA . GLY B 1 385 ? 85.206 16.702 92.047 1.00 76.02 365 GLY B CA 1
ATOM 6079 C C . GLY B 1 385 ? 84.882 16.865 93.524 1.00 80.48 365 GLY B C 1
ATOM 6080 O O . GLY B 1 385 ? 83.803 17.332 93.871 1.00 91.47 365 GLY B O 1
ATOM 6081 N N . GLU B 1 386 ? 85.822 16.504 94.389 1.00 72.10 366 GLU B N 1
ATOM 6082 C CA . GLU B 1 386 ? 85.595 16.476 95.832 1.00 72.01 366 GLU B CA 1
ATOM 6083 C C . GLU B 1 386 ? 86.072 17.706 96.606 1.00 70.51 366 GLU B C 1
ATOM 6084 O O . GLU B 1 386 ? 86.232 17.642 97.824 1.00 73.66 366 GLU B O 1
ATOM 6090 N N . GLY B 1 387 ? 86.328 18.804 95.905 1.00 67.15 367 GLY B N 1
ATOM 6091 C CA . GLY B 1 387 ? 86.605 20.080 96.550 1.00 74.08 367 GLY B CA 1
ATOM 6092 C C . GLY B 1 387 ? 87.969 20.300 97.188 1.00 81.71 367 GLY B C 1
ATOM 6093 O O . GLY B 1 387 ? 88.129 21.235 97.984 1.00 78.41 367 GLY B O 1
ATOM 6094 N N . LEU B 1 388 ? 88.941 19.448 96.845 1.00 82.96 368 LEU B N 1
ATOM 6095 C CA . LEU B 1 388 ? 90.313 19.548 97.363 1.00 73.63 368 LEU B CA 1
ATOM 6096 C C . LEU B 1 388 ? 91.141 20.585 96.618 1.00 74.43 368 LEU B C 1
ATOM 6097 O O . LEU B 1 388 ? 92.047 21.191 97.187 1.00 68.58 368 LEU B O 1
ATOM 6102 N N . GLY B 1 389 ? 90.845 20.765 95.335 1.00 82.55 369 GLY B N 1
ATOM 6103 C CA . GLY B 1 389 ? 91.476 21.810 94.552 1.00 79.69 369 GLY B CA 1
ATOM 6104 C C . GLY B 1 389 ? 91.137 23.174 95.118 1.00 74.89 369 GLY B C 1
ATOM 6105 O O . GLY B 1 389 ? 91.989 24.054 95.171 1.00 81.32 369 GLY B O 1
ATOM 6106 N N . ARG B 1 390 ? 89.893 23.342 95.557 1.00 75.33 370 ARG B N 1
ATOM 6107 C CA . ARG B 1 390 ? 89.446 24.604 96.138 1.00 73.41 370 ARG B CA 1
ATOM 6108 C C . ARG B 1 390 ? 90.155 24.869 97.476 1.00 81.32 370 ARG B C 1
ATOM 6109 O O . ARG B 1 390 ? 90.720 25.944 97.693 1.00 82.87 370 ARG B O 1
ATOM 6117 N N . THR B 1 391 ? 90.143 23.875 98.359 1.00 79.65 371 THR B N 1
ATOM 6118 C CA . THR B 1 391 ? 90.833 23.964 99.644 1.00 73.00 371 THR B CA 1
ATOM 6119 C C . THR B 1 391 ? 92.277 24.429 99.485 1.00 72.30 371 THR B C 1
ATOM 6120 O O . THR B 1 391 ? 92.726 25.362 100.159 1.00 65.13 371 THR B O 1
ATOM 6124 N N . VAL B 1 392 ? 93.006 23.746 98.605 1.00 75.25 372 VAL B N 1
ATOM 6125 C CA . VAL B 1 392 ? 94.400 24.077 98.337 1.00 81.90 372 VAL B CA 1
ATOM 6126 C C . VAL B 1 392 ? 94.517 25.483 97.738 1.00 83.15 372 VAL B C 1
ATOM 6127 O O . VAL B 1 392 ? 95.412 26.253 98.086 1.00 82.90 372 VAL B O 1
ATOM 6131 N N . TRP B 1 393 ? 93.596 25.826 96.850 1.00 75.85 373 TRP B N 1
ATOM 6132 C CA . TRP B 1 393 ? 93.665 27.114 96.195 1.00 71.96 373 TRP B CA 1
ATOM 6133 C C . TRP B 1 393 ? 93.388 28.276 97.147 1.00 77.36 373 TRP B C 1
ATOM 6134 O O . TRP B 1 393 ? 93.972 29.348 97.006 1.00 78.55 373 TRP B O 1
ATOM 6145 N N . ASN B 1 394 ? 92.506 28.057 98.116 1.00 73.68 374 ASN B N 1
ATOM 6146 C CA . ASN B 1 394 ? 92.124 29.101 99.062 1.00 65.55 374 ASN B CA 1
ATOM 6147 C C . ASN B 1 394 ? 93.157 29.461 100.120 1.00 76.78 374 ASN B C 1
ATOM 6148 O O . ASN B 1 394 ? 93.338 30.640 100.429 1.00 84.59 374 ASN B O 1
ATOM 6153 N N . ARG B 1 395 ? 93.803 28.452 100.699 1.00 77.23 375 ARG B N 1
ATOM 6154 C CA . ARG B 1 395 ? 94.854 28.694 101.671 1.00 85.17 375 ARG B CA 1
ATOM 6155 C C . ARG B 1 395 ? 95.974 29.433 100.973 1.00 86.55 375 ARG B C 1
ATOM 6156 O O . ARG B 1 395 ? 96.572 30.355 101.522 1.00 89.34 375 ARG B O 1
ATOM 6172 N N . VAL B 1 397 ? 95.879 31.501 98.149 1.00 81.61 377 VAL B N 1
ATOM 6173 C CA . VAL B 1 397 ? 95.550 32.913 97.939 1.00 83.17 377 VAL B CA 1
ATOM 6174 C C . VAL B 1 397 ? 95.327 33.687 99.242 1.00 90.75 377 VAL B C 1
ATOM 6175 O O . VAL B 1 397 ? 95.361 34.924 99.250 1.00 96.71 377 VAL B O 1
ATOM 6179 N N . ASP B 1 398 ? 95.081 32.974 100.337 1.00 89.05 378 ASP B N 1
ATOM 6180 C CA . ASP B 1 398 ? 95.028 33.637 101.633 1.00 92.73 378 ASP B CA 1
ATOM 6181 C C . ASP B 1 398 ? 96.440 33.969 102.083 1.00 85.93 378 ASP B C 1
ATOM 6182 O O . ASP B 1 398 ? 96.685 35.012 102.686 1.00 86.68 378 ASP B O 1
ATOM 6187 N N . TYR B 1 399 ? 97.374 33.079 101.774 1.00 83.01 379 TYR B N 1
ATOM 6188 C CA . TYR B 1 399 ? 98.779 33.353 102.020 1.00 80.10 379 TYR B CA 1
ATOM 6189 C C . TYR B 1 399 ? 99.268 34.466 101.104 1.00 76.73 379 TYR B C 1
ATOM 6190 O O . TYR B 1 399 ? 100.034 35.325 101.528 1.00 81.83 379 TYR B O 1
ATOM 6199 N N . ALA B 1 400 ? 98.817 34.444 99.851 1.00 72.56 380 ALA B N 1
ATOM 6200 C CA . ALA B 1 400 ? 99.231 35.429 98.855 1.00 71.77 380 ALA B CA 1
ATOM 6201 C C . ALA B 1 400 ? 98.052 36.260 98.335 1.00 80.15 380 ALA B C 1
ATOM 6202 O O . ALA B 1 400 ? 97.451 35.939 97.311 1.00 84.22 380 ALA B O 1
ATOM 6204 N N . PRO B 1 401 ? 97.740 37.355 99.037 1.00 84.14 381 PRO B N 1
ATOM 6205 C CA . PRO B 1 401 ? 96.637 38.242 98.662 1.00 84.78 381 PRO B CA 1
ATOM 6206 C C . PRO B 1 401 ? 96.916 38.929 97.325 1.00 84.23 381 PRO B C 1
ATOM 6207 O O . PRO B 1 401 ? 95.991 39.429 96.675 1.00 85.48 381 PRO B O 1
ATOM 6211 N N . GLN B 1 402 ? 98.190 38.959 96.938 1.00 83.40 382 GLN B N 1
ATOM 6212 C CA . GLN B 1 402 ? 98.611 39.537 95.666 1.00 79.61 382 GLN B CA 1
ATOM 6213 C C . GLN B 1 402 ? 99.437 38.503 94.899 1.00 79.65 382 GLN B C 1
ATOM 6214 O O . GLN B 1 402 ? 100.601 38.259 95.197 1.00 84.07 382 GLN B O 1
ATOM 6220 N N . LEU B 1 403 ? 98.808 37.888 93.908 1.00 77.93 383 LEU B N 1
ATOM 6221 C CA . LEU B 1 403 ? 99.435 36.833 93.144 1.00 66.21 383 LEU B CA 1
ATOM 6222 C C . LEU B 1 403 ? 99.537 37.183 91.661 1.00 62.98 383 LEU B C 1
ATOM 6223 O O . LEU B 1 403 ? 98.728 37.942 91.130 1.00 66.91 383 LEU B O 1
ATOM 6228 N N . ILE B 1 404 ? 100.555 36.643 91.005 1.00 59.49 384 ILE B N 1
ATOM 6229 C CA . ILE B 1 404 ? 100.661 36.661 89.549 1.00 60.84 384 ILE B CA 1
ATOM 6230 C C . ILE B 1 404 ? 100.688 35.192 89.115 1.00 63.27 384 ILE B C 1
ATOM 6231 O O . ILE B 1 404 ? 100.990 34.319 89.924 1.00 66.98 384 ILE B O 1
ATOM 6236 N N . TRP B 1 405 ? 100.335 34.911 87.866 1.00 62.08 385 TRP B N 1
ATOM 6237 C CA . TRP B 1 405 ? 100.441 33.556 87.339 1.00 63.52 385 TRP B CA 1
ATOM 6238 C C . TRP B 1 405 ? 100.002 33.469 85.904 1.00 64.59 385 TRP B C 1
ATOM 6239 O O . TRP B 1 405 ? 99.383 34.401 85.376 1.00 64.47 385 TRP B O 1
ATOM 6250 N N . ARG B 1 406 ? 100.343 32.357 85.262 1.00 59.23 386 ARG B N 1
ATOM 6251 C CA . ARG B 1 406 ? 99.926 32.171 83.884 1.00 60.40 386 ARG B CA 1
ATOM 6252 C C . ARG B 1 406 ? 99.327 30.802 83.644 1.00 56.63 386 ARG B C 1
ATOM 6253 O O . ARG B 1 406 ? 99.331 29.945 84.518 1.00 64.00 386 ARG B O 1
ATOM 6261 N N . SER B 1 407 ? 98.800 30.622 82.443 1.00 49.95 387 SER B N 1
ATOM 6262 C CA . SER B 1 407 ? 98.088 29.421 82.065 1.00 45.00 387 SER B CA 1
ATOM 6263 C C . SER B 1 407 ? 97.985 29.386 80.549 1.00 54.17 387 SER B C 1
ATOM 6264 O O . SER B 1 407 ? 98.007 30.421 79.903 1.00 64.49 387 SER B O 1
ATOM 6267 N N . ARG B 1 408 ? 97.899 28.200 79.966 1.00 65.91 388 ARG B N 1
ATOM 6268 C CA . ARG B 1 408 ? 97.799 28.120 78.514 1.00 71.90 388 ARG B CA 1
ATOM 6269 C C . ARG B 1 408 ? 96.436 28.642 78.094 1.00 68.81 388 ARG B C 1
ATOM 6270 O O . ARG B 1 408 ? 95.426 28.361 78.742 1.00 67.02 388 ARG B O 1
ATOM 6278 N N . THR B 1 409 ? 96.424 29.422 77.020 1.00 63.06 389 THR B N 1
ATOM 6279 C CA . THR B 1 409 ? 95.220 30.112 76.604 1.00 71.31 389 THR B CA 1
ATOM 6280 C C . THR B 1 409 ? 94.047 29.146 76.363 1.00 79.34 389 THR B C 1
ATOM 6281 O O . THR B 1 409 ? 92.875 29.532 76.424 1.00 88.01 389 THR B O 1
ATOM 6285 N N . ASN B 1 410 ? 94.366 27.882 76.130 1.00 74.94 390 ASN B N 1
ATOM 6286 C CA . ASN B 1 410 ? 93.343 26.888 75.851 1.00 74.49 390 ASN B CA 1
ATOM 6287 C C . ASN B 1 410 ? 93.169 25.851 76.983 1.00 75.16 390 ASN B C 1
ATOM 6288 O O . ASN B 1 410 ? 92.754 24.710 76.743 1.00 73.76 390 ASN B O 1
ATOM 6293 N N . ASN B 1 411 ? 93.491 26.256 78.210 1.00 72.01 391 ASN B N 1
ATOM 6294 C CA . ASN B 1 411 ? 93.287 25.417 79.389 1.00 70.65 391 ASN B CA 1
ATOM 6295 C C . ASN B 1 411 ? 91.924 25.667 80.068 1.00 72.21 391 ASN B C 1
ATOM 6296 O O . ASN B 1 411 ? 91.602 26.795 80.447 1.00 66.42 391 ASN B O 1
ATOM 6301 N N . PRO B 1 412 ? 91.116 24.610 80.228 1.00 75.20 392 PRO B N 1
ATOM 6302 C CA . PRO B 1 412 ? 89.774 24.729 80.824 1.00 72.97 392 PRO B CA 1
ATOM 6303 C C . PRO B 1 412 ? 89.734 25.338 82.237 1.00 68.73 392 PRO B C 1
ATOM 6304 O O . PRO B 1 412 ? 88.690 25.879 82.636 1.00 70.73 392 PRO B O 1
ATOM 6308 N N . VAL B 1 413 ? 90.837 25.271 82.977 1.00 59.82 393 VAL B N 1
ATOM 6309 C CA . VAL B 1 413 ? 90.896 25.936 84.281 1.00 56.83 393 VAL B CA 1
ATOM 6310 C C . VAL B 1 413 ? 90.849 27.466 84.160 1.00 57.51 393 VAL B C 1
ATOM 6311 O O . VAL B 1 413 ? 90.642 28.178 85.149 1.00 56.01 393 VAL B O 1
ATOM 6315 N N . ASN B 1 414 ? 91.019 27.966 82.943 1.00 50.34 394 ASN B N 1
ATOM 6316 C CA . ASN B 1 414 ? 90.991 29.394 82.731 1.00 53.87 394 ASN B CA 1
ATOM 6317 C C . ASN B 1 414 ? 89.674 29.990 83.170 1.00 57.21 394 ASN B C 1
ATOM 6318 O O . ASN B 1 414 ? 89.596 31.179 83.471 1.00 56.01 394 ASN B O 1
ATOM 6323 N N . GLY B 1 415 ? 88.636 29.160 83.189 1.00 57.69 395 GLY B N 1
ATOM 6324 C CA . GLY B 1 415 ? 87.326 29.614 83.606 1.00 55.47 395 GLY B CA 1
ATOM 6325 C C . GLY B 1 415 ? 87.385 29.914 85.084 1.00 59.89 395 GLY B C 1
ATOM 6326 O O . GLY B 1 415 ? 87.015 31.004 85.544 1.00 59.94 395 GLY B O 1
ATOM 6327 N N . PHE B 1 416 ? 87.870 28.936 85.837 1.00 59.30 396 PHE B N 1
ATOM 6328 C CA . PHE B 1 416 ? 88.089 29.136 87.254 1.00 54.48 396 PHE B CA 1
ATOM 6329 C C . PHE B 1 416 ? 88.977 30.366 87.500 1.00 55.57 396 PHE B C 1
ATOM 6330 O O . PHE B 1 416 ? 88.648 31.221 88.322 1.00 56.33 396 PHE B O 1
ATOM 6338 N N . TYR B 1 417 ? 90.081 30.466 86.764 1.00 47.86 397 TYR B N 1
ATOM 6339 C CA . TYR B 1 417 ? 91.070 31.512 87.012 1.00 50.68 397 TYR B CA 1
ATOM 6340 C C . TYR B 1 417 ? 90.469 32.880 86.825 1.00 64.25 397 TYR B C 1
ATOM 6341 O O . TYR B 1 417 ? 90.716 33.778 87.620 1.00 77.02 397 TYR B O 1
ATOM 6350 N N . PHE B 1 418 ? 89.665 33.037 85.779 1.00 66.92 398 PHE B N 1
ATOM 6351 C CA . PHE B 1 418 ? 88.951 34.283 85.548 1.00 61.66 398 PHE B CA 1
ATOM 6352 C C . PHE B 1 418 ? 88.021 34.622 86.722 1.00 58.97 398 PHE B C 1
ATOM 6353 O O . PHE B 1 418 ? 88.021 35.756 87.194 1.00 66.45 398 PHE B O 1
ATOM 6361 N N . GLU B 1 419 ? 87.254 33.647 87.209 1.00 53.69 399 GLU B N 1
ATOM 6362 C CA . GLU B 1 419 ? 86.393 33.877 88.375 1.00 56.37 399 GLU B CA 1
ATOM 6363 C C . GLU B 1 419 ? 87.199 34.316 89.595 1.00 61.95 399 GLU B C 1
ATOM 6364 O O . GLU B 1 419 ? 86.675 34.973 90.484 1.00 70.46 399 GLU B O 1
ATOM 6370 N N . GLU B 1 420 ? 88.474 33.947 89.639 1.00 59.13 400 GLU B N 1
ATOM 6371 C CA . GLU B 1 420 ? 89.298 34.193 90.820 1.00 63.53 400 GLU B CA 1
ATOM 6372 C C . GLU B 1 420 ? 90.308 35.344 90.645 1.00 68.94 400 GLU B C 1
ATOM 6373 O O . GLU B 1 420 ? 91.036 35.683 91.586 1.00 68.84 400 GLU B O 1
ATOM 6379 N N . CYS B 1 421 ? 90.347 35.952 89.459 1.00 62.46 401 CYS B N 1
ATOM 6380 C CA . CYS B 1 421 ? 91.354 36.976 89.174 1.00 58.97 401 CYS B CA 1
ATOM 6381 C C . CYS B 1 421 ? 90.833 38.393 89.394 1.00 64.17 401 CYS B C 1
ATOM 6382 O O . CYS B 1 421 ? 89.632 38.638 89.409 1.00 70.38 401 CYS B O 1
ATOM 6385 N N . ASP B 1 422 ? 91.751 39.330 89.568 1.00 61.85 402 ASP B N 1
ATOM 6386 C CA . ASP B 1 422 ? 91.379 40.731 89.590 1.00 58.79 402 ASP B CA 1
ATOM 6387 C C . ASP B 1 422 ? 91.702 41.386 88.251 1.00 53.00 402 ASP B C 1
ATOM 6388 O O . ASP B 1 422 ? 91.354 42.538 88.026 1.00 58.49 402 ASP B O 1
ATOM 6393 N N . GLY B 1 423 ? 92.350 40.638 87.360 1.00 58.36 403 GLY B N 1
ATOM 6394 C CA . GLY B 1 423 ? 92.802 41.153 86.072 1.00 58.80 403 GLY B CA 1
ATOM 6395 C C . GLY B 1 423 ? 93.591 40.154 85.230 1.00 59.60 403 GLY B C 1
ATOM 6396 O O . GLY B 1 423 ? 94.228 39.236 85.769 1.00 62.94 403 GLY B O 1
ATOM 6397 N N . ALA B 1 424 ? 93.560 40.334 83.908 1.00 52.73 404 ALA B N 1
ATOM 6398 C CA . ALA B 1 424 ? 94.188 39.376 82.991 1.00 53.61 404 ALA B CA 1
ATOM 6399 C C . ALA B 1 424 ? 94.669 39.972 81.680 1.00 60.91 404 ALA B C 1
ATOM 6400 O O . ALA B 1 424 ? 94.152 40.995 81.207 1.00 58.71 404 ALA B O 1
ATOM 6402 N N . VAL B 1 425 ? 95.642 39.294 81.081 1.00 54.22 405 VAL B N 1
ATOM 6403 C CA . VAL B 1 425 ? 96.148 39.672 79.770 1.00 52.03 405 VAL B CA 1
ATOM 6404 C C . VAL B 1 425 ? 96.303 38.406 78.922 1.00 54.16 405 VAL B C 1
ATOM 6405 O O . VAL B 1 425 ? 96.952 37.465 79.354 1.00 57.86 405 VAL B O 1
ATOM 6409 N N . ARG B 1 426 ? 95.708 38.348 77.732 1.00 48.99 406 ARG B N 1
ATOM 6410 C CA . ARG B 1 426 ? 95.820 37.112 76.957 1.00 49.58 406 ARG B CA 1
ATOM 6411 C C . ARG B 1 426 ? 96.431 37.194 75.561 1.00 67.36 406 ARG B C 1
ATOM 6412 O O . ARG B 1 426 ? 95.862 37.831 74.676 1.00 73.73 406 ARG B O 1
ATOM 6420 N N . ARG B 1 427 ? 97.575 36.513 75.384 1.00 68.70 407 ARG B N 1
ATOM 6421 C CA . ARG B 1 427 ? 98.191 36.269 74.075 1.00 60.10 407 ARG B CA 1
ATOM 6422 C C . ARG B 1 427 ? 97.819 34.880 73.522 1.00 62.82 407 ARG B C 1
ATOM 6423 O O . ARG B 1 427 ? 97.139 34.100 74.191 1.00 59.34 407 ARG B O 1
ATOM 6431 N N . ASP B 1 428 ? 98.287 34.569 72.311 1.00 69.70 408 ASP B N 1
ATOM 6432 C CA . ASP B 1 428 ? 97.903 33.332 71.619 1.00 67.53 408 ASP B CA 1
ATOM 6433 C C . ASP B 1 428 ? 98.241 32.064 72.375 1.00 66.18 408 ASP B C 1
ATOM 6434 O O . ASP B 1 428 ? 97.509 31.091 72.293 1.00 76.84 408 ASP B O 1
ATOM 6439 N N . GLU B 1 429 ? 99.349 32.061 73.098 1.00 60.35 409 GLU B N 1
ATOM 6440 C CA . GLU B 1 429 ? 99.802 30.841 73.746 1.00 73.06 409 GLU B CA 1
ATOM 6441 C C . GLU B 1 429 ? 99.602 30.895 75.257 1.00 77.87 409 GLU B C 1
ATOM 6442 O O . GLU B 1 429 ? 99.194 29.907 75.877 1.00 87.58 409 GLU B O 1
ATOM 6448 N N . TRP B 1 430 ? 99.882 32.050 75.850 1.00 68.06 410 TRP B N 1
ATOM 6449 C CA . TRP B 1 430 ? 99.786 32.195 77.296 1.00 61.05 410 TRP B CA 1
ATOM 6450 C C . TRP B 1 430 ? 98.756 33.236 77.715 1.00 62.83 410 TRP B C 1
ATOM 6451 O O . TRP B 1 430 ? 98.375 34.126 76.948 1.00 61.40 410 TRP B O 1
ATOM 6462 N N . THR B 1 431 ? 98.311 33.112 78.955 1.00 58.84 411 THR B N 1
ATOM 6463 C CA . THR B 1 431 ? 97.477 34.119 79.569 1.00 51.08 411 THR B CA 1
ATOM 6464 C C . THR B 1 431 ? 98.023 34.421 80.941 1.00 53.77 411 THR B C 1
ATOM 6465 O O . THR B 1 431 ? 98.216 33.506 81.739 1.00 59.78 411 THR B O 1
ATOM 6469 N N . VAL B 1 432 ? 98.297 35.693 81.224 1.00 45.41 412 VAL B N 1
ATOM 6470 C CA . VAL B 1 432 ? 98.741 36.059 82.573 1.00 47.77 412 VAL B CA 1
ATOM 6471 C C . VAL B 1 432 ? 97.559 36.576 83.395 1.00 43.86 412 VAL B C 1
ATOM 6472 O O . VAL B 1 432 ? 96.733 37.330 82.894 1.00 48.41 412 VAL B O 1
ATOM 6476 N N . PHE B 1 433 ? 97.459 36.110 84.637 1.00 49.35 413 PHE B N 1
ATOM 6477 C CA . PHE B 1 433 ? 96.417 36.532 85.569 1.00 48.54 413 PHE B CA 1
ATOM 6478 C C . PHE B 1 433 ? 97.044 37.246 86.759 1.00 54.22 413 PHE B C 1
ATOM 6479 O O . PHE B 1 433 ? 98.223 37.075 87.040 1.00 54.30 413 PHE B O 1
ATOM 6487 N N . TRP B 1 434 ? 96.257 38.042 87.472 1.00 60.21 414 TRP B N 1
ATOM 6488 C CA . TRP B 1 434 ? 96.683 38.488 88.798 1.00 58.60 414 TRP B CA 1
ATOM 6489 C C . TRP B 1 434 ? 95.516 38.639 89.764 1.00 60.78 414 TRP B C 1
ATOM 6490 O O . TRP B 1 434 ? 94.354 38.761 89.346 1.00 57.64 414 TRP B O 1
ATOM 6501 N N . ARG B 1 435 ? 95.835 38.582 91.055 1.00 63.47 415 ARG B N 1
ATOM 6502 C CA . ARG B 1 435 ? 94.919 39.002 92.106 1.00 69.15 415 ARG B CA 1
ATOM 6503 C C . ARG B 1 435 ? 95.584 40.123 92.887 1.00 78.81 415 ARG B C 1
ATOM 6504 O O . ARG B 1 435 ? 96.803 40.273 92.842 1.00 79.39 415 ARG B O 1
ATOM 6512 N N . GLY B 1 436 ? 94.785 40.895 93.616 1.00 86.05 416 GLY B N 1
ATOM 6513 C CA . GLY B 1 436 ? 95.294 42.040 94.347 1.00 93.63 416 GLY B CA 1
ATOM 6514 C C . GLY B 1 436 ? 94.705 43.343 93.839 1.00 92.80 416 GLY B C 1
ATOM 6515 O O . GLY B 1 436 ? 93.908 43.348 92.902 1.00 92.35 416 GLY B O 1
ATOM 6516 N N . GLU B 1 437 ? 95.097 44.457 94.445 1.00 91.75 417 GLU B N 1
ATOM 6517 C CA . GLU B 1 437 ? 94.498 45.732 94.073 1.00 99.08 417 GLU B CA 1
ATOM 6518 C C . GLU B 1 437 ? 95.278 46.509 93.014 1.00 90.37 417 GLU B C 1
ATOM 6519 O O . GLU B 1 437 ? 95.011 47.686 92.777 1.00 80.42 417 GLU B O 1
ATOM 6533 N N . GLY B 1 439 ? 96.555 47.905 89.440 1.00 85.19 419 GLY B N 1
ATOM 6534 C CA . GLY B 1 439 ? 96.009 48.221 88.138 1.00 91.61 419 GLY B CA 1
ATOM 6535 C C . GLY B 1 439 ? 97.030 47.794 87.104 1.00 99.15 419 GLY B C 1
ATOM 6536 O O . GLY B 1 439 ? 98.093 47.286 87.458 1.00 102.78 419 GLY B O 1
ATOM 6537 N N . PRO B 1 440 ? 96.714 47.986 85.815 1.00 97.02 420 PRO B N 1
ATOM 6538 C CA . PRO B 1 440 ? 97.629 47.644 84.714 1.00 92.20 420 PRO B CA 1
ATOM 6539 C C . PRO B 1 440 ? 99.023 48.282 84.833 1.00 92.52 420 PRO B C 1
ATOM 6540 O O . PRO B 1 440 ? 99.998 47.760 84.290 1.00 83.03 420 PRO B O 1
ATOM 6544 N N . VAL B 1 441 ? 99.122 49.397 85.543 1.00 101.09 421 VAL B N 1
ATOM 6545 C CA . VAL B 1 441 ? 100.405 50.081 85.694 1.00 102.70 421 VAL B CA 1
ATOM 6546 C C . VAL B 1 441 ? 101.376 49.307 86.594 1.00 93.04 421 VAL B C 1
ATOM 6547 O O . VAL B 1 441 ? 102.529 49.070 86.231 1.00 90.05 421 VAL B O 1
ATOM 6551 N N . GLU B 1 442 ? 100.887 48.896 87.757 1.00 86.21 422 GLU B N 1
ATOM 6552 C CA . GLU B 1 442 ? 101.702 48.222 88.755 1.00 81.37 422 GLU B CA 1
ATOM 6553 C C . GLU B 1 442 ? 102.143 46.827 88.350 1.00 79.25 422 GLU B C 1
ATOM 6554 O O . GLU B 1 442 ? 103.131 46.319 88.865 1.00 89.97 422 GLU B O 1
ATOM 6560 N N . VAL B 1 443 ? 101.421 46.191 87.436 1.00 77.90 423 VAL B N 1
ATOM 6561 C CA . VAL B 1 443 ? 101.776 44.819 87.067 1.00 83.45 423 VAL B CA 1
ATOM 6562 C C . VAL B 1 443 ? 102.314 44.676 85.651 1.00 81.70 423 VAL B C 1
ATOM 6563 O O . VAL B 1 443 ? 102.762 43.605 85.258 1.00 90.49 423 VAL B O 1
ATOM 6567 N N . ALA B 1 444 ? 102.273 45.758 84.890 1.00 75.37 424 ALA B N 1
ATOM 6568 C CA . ALA B 1 444 ? 102.653 45.704 83.485 1.00 72.16 424 ALA B CA 1
ATOM 6569 C C . ALA B 1 444 ? 103.964 44.957 83.235 1.00 84.12 424 ALA B C 1
ATOM 6570 O O . ALA B 1 444 ? 104.063 44.182 82.283 1.00 89.72 424 ALA B O 1
ATOM 6572 N N . ASP B 1 445 ? 104.964 45.189 84.086 1.00 83.80 425 ASP B N 1
ATOM 6573 C CA . ASP B 1 445 ? 106.287 44.611 83.867 1.00 87.72 425 ASP B CA 1
ATOM 6574 C C . ASP B 1 445 ? 106.343 43.130 84.199 1.00 82.26 425 ASP B C 1
ATOM 6575 O O . ASP B 1 445 ? 106.880 42.343 83.432 1.00 81.98 425 ASP B O 1
ATOM 6580 N N . VAL B 1 446 ? 105.796 42.749 85.344 1.00 77.41 426 VAL B N 1
ATOM 6581 C CA . VAL B 1 446 ? 105.903 41.367 85.785 1.00 76.05 426 VAL B CA 1
ATOM 6582 C C . VAL B 1 446 ? 105.084 40.443 84.892 1.00 73.67 426 VAL B C 1
ATOM 6583 O O . VAL B 1 446 ? 105.453 39.282 84.684 1.00 70.82 426 VAL B O 1
ATOM 6587 N N . VAL B 1 447 ? 103.974 40.961 84.374 1.00 68.60 427 VAL B N 1
ATOM 6588 C CA . VAL B 1 447 ? 103.201 40.244 83.373 1.00 72.99 427 VAL B CA 1
ATOM 6589 C C . VAL B 1 447 ? 104.124 39.970 82.184 1.00 80.06 427 VAL B C 1
ATOM 6590 O O . VAL B 1 447 ? 104.204 38.849 81.681 1.00 91.18 427 VAL B O 1
ATOM 6594 N N . GLU B 1 448 ? 104.852 40.991 81.757 1.00 70.27 428 GLU B N 1
ATOM 6595 C CA . GLU B 1 448 ? 105.768 40.834 80.639 1.00 73.02 428 GLU B CA 1
ATOM 6596 C C . GLU B 1 448 ? 106.884 39.789 80.870 1.00 75.98 428 GLU B C 1
ATOM 6597 O O . GLU B 1 448 ? 107.309 39.119 79.926 1.00 72.91 428 GLU B O 1
ATOM 6603 N N . LYS B 1 449 ? 107.371 39.684 82.110 1.00 72.20 429 LYS B N 1
ATOM 6604 C CA . LYS B 1 449 ? 108.360 38.675 82.494 1.00 76.16 429 LYS B CA 1
ATOM 6605 C C . LYS B 1 449 ? 107.702 37.292 82.533 1.00 77.72 429 LYS B C 1
ATOM 6606 O O . LYS B 1 449 ? 108.324 36.273 82.206 1.00 79.93 429 LYS B O 1
ATOM 6612 N N . ALA B 1 450 ? 106.438 37.269 82.938 1.00 67.42 430 ALA B N 1
ATOM 6613 C CA . ALA B 1 450 ? 105.686 36.032 83.002 1.00 69.22 430 ALA B CA 1
ATOM 6614 C C . ALA B 1 450 ? 105.393 35.448 81.610 1.00 73.55 430 ALA B C 1
ATOM 6615 O O . ALA B 1 450 ? 105.484 34.238 81.411 1.00 70.49 430 ALA B O 1
ATOM 6617 N N . PHE B 1 451 ? 105.048 36.293 80.643 1.00 76.26 431 PHE B N 1
ATOM 6618 C CA . PHE B 1 451 ? 104.897 35.810 79.271 1.00 73.80 431 PHE B CA 1
ATOM 6619 C C . PHE B 1 451 ? 106.208 35.221 78.718 1.00 80.55 431 PHE B C 1
ATOM 6620 O O . PHE B 1 451 ? 106.194 34.453 77.748 1.00 84.10 431 PHE B O 1
ATOM 6628 N N . ALA B 1 452 ? 107.332 35.582 79.339 1.00 73.14 432 ALA B N 1
ATOM 6629 C CA . ALA B 1 452 ? 108.653 35.258 78.802 1.00 69.29 432 ALA B CA 1
ATOM 6630 C C . ALA B 1 452 ? 109.378 34.165 79.588 1.00 71.89 432 ALA B C 1
ATOM 6631 O O . ALA B 1 452 ? 110.423 33.682 79.159 1.00 66.00 432 ALA B O 1
ATOM 6633 N N . LEU B 1 453 ? 108.821 33.783 80.730 1.00 73.03 433 LEU B N 1
ATOM 6634 C CA . LEU B 1 453 ? 109.294 32.609 81.448 1.00 80.46 433 LEU B CA 1
ATOM 6635 C C . LEU B 1 453 ? 109.210 31.391 80.522 1.00 84.66 433 LEU B C 1
ATOM 6636 O O . LEU B 1 453 ? 108.316 31.326 79.671 1.00 85.99 433 LEU B O 1
ATOM 6641 N N . PRO B 1 454 ? 110.148 30.435 80.676 1.00 79.46 434 PRO B N 1
ATOM 6642 C CA . PRO B 1 454 ? 110.257 29.187 79.898 1.00 79.87 434 PRO B CA 1
ATOM 6643 C C . PRO B 1 454 ? 109.313 28.080 80.378 1.00 80.79 434 PRO B C 1
ATOM 6644 O O . PRO B 1 454 ? 108.959 28.067 81.562 1.00 84.05 434 PRO B O 1
ATOM 6648 N N . PRO B 1 455 ? 108.941 27.141 79.483 1.00 74.98 435 PRO B N 1
ATOM 6649 C CA . PRO B 1 455 ? 108.005 26.068 79.854 1.00 73.52 435 PRO B CA 1
ATOM 6650 C C . PRO B 1 455 ? 108.590 25.213 80.966 1.00 79.96 435 PRO B C 1
ATOM 6651 O O . PRO B 1 455 ? 109.800 24.994 80.997 1.00 81.05 435 PRO B O 1
ATOM 6655 N N . THR B 1 456 ? 107.754 24.722 81.871 1.00 82.16 436 THR B N 1
ATOM 6656 C CA . THR B 1 456 ? 108.265 23.831 82.898 1.00 81.65 436 THR B CA 1
ATOM 6657 C C . THR B 1 456 ? 107.785 22.394 82.694 1.00 86.06 436 THR B C 1
ATOM 6658 O O . THR B 1 456 ? 107.966 21.547 83.565 1.00 90.61 436 THR B O 1
ATOM 6662 N N . LEU B 1 457 ? 107.196 22.124 81.530 1.00 87.05 437 LEU B N 1
ATOM 6663 C CA . LEU B 1 457 ? 106.710 20.785 81.192 1.00 89.33 437 LEU B CA 1
ATOM 6664 C C . LEU B 1 457 ? 107.221 20.334 79.827 1.00 94.10 437 LEU B C 1
ATOM 6665 O O . LEU B 1 457 ? 107.465 21.163 78.950 1.00 100.41 437 LEU B O 1
ATOM 6670 N N . GLU B 1 458 ? 107.366 19.024 79.645 1.00 85.77 438 GLU B N 1
ATOM 6671 C CA . GLU B 1 458 ? 107.724 18.475 78.340 1.00 90.62 438 GLU B CA 1
ATOM 6672 C C . GLU B 1 458 ? 106.777 18.977 77.253 1.00 90.89 438 GLU B C 1
ATOM 6673 O O . GLU B 1 458 ? 105.917 19.817 77.508 1.00 92.96 438 GLU B O 1
ATOM 6679 N N . ALA B 1 459 ? 106.935 18.437 76.048 1.00 91.97 439 ALA B N 1
ATOM 6680 C CA . ALA B 1 459 ? 106.121 18.807 74.893 1.00 91.23 439 ALA B CA 1
ATOM 6681 C C . ALA B 1 459 ? 104.634 18.528 75.110 1.00 86.32 439 ALA B C 1
ATOM 6682 O O . ALA B 1 459 ? 103.788 18.941 74.309 1.00 82.29 439 ALA B O 1
ATOM 6684 N N . ALA C 1 25 ? 59.347 -3.793 72.992 1.00 167.88 5 ALA X N 1
ATOM 6685 C CA . ALA C 1 25 ? 59.803 -5.168 72.811 1.00 170.56 5 ALA X CA 1
ATOM 6686 C C . ALA C 1 25 ? 59.679 -6.016 74.082 1.00 177.46 5 ALA X C 1
ATOM 6687 O O . ALA C 1 25 ? 59.216 -7.157 74.017 1.00 177.72 5 ALA X O 1
ATOM 6689 N N . PRO C 1 26 ? 60.095 -5.468 75.241 1.00 180.73 6 PRO X N 1
ATOM 6690 C CA . PRO C 1 26 ? 60.007 -6.218 76.503 1.00 178.66 6 PRO X CA 1
ATOM 6691 C C . PRO C 1 26 ? 58.572 -6.408 77.001 1.00 176.46 6 PRO X C 1
ATOM 6692 O O . PRO C 1 26 ? 58.196 -7.517 77.379 1.00 175.35 6 PRO X O 1
ATOM 6696 N N . GLY C 1 27 ? 57.788 -5.334 77.000 1.00 174.67 7 GLY X N 1
ATOM 6697 C CA . GLY C 1 27 ? 56.419 -5.385 77.478 1.00 170.99 7 GLY X CA 1
ATOM 6698 C C . GLY C 1 27 ? 55.487 -6.213 76.612 1.00 169.07 7 GLY X C 1
ATOM 6699 O O . GLY C 1 27 ? 54.584 -6.867 77.125 1.00 168.89 7 GLY X O 1
ATOM 6700 N N . VAL C 1 28 ? 55.701 -6.190 75.299 1.00 168.43 8 VAL X N 1
ATOM 6701 C CA . VAL C 1 28 ? 54.813 -6.890 74.367 1.00 166.20 8 VAL X CA 1
ATOM 6702 C C . VAL C 1 28 ? 54.859 -8.408 74.566 1.00 159.00 8 VAL X C 1
ATOM 6703 O O . VAL C 1 28 ? 53.924 -9.002 75.110 1.00 157.37 8 VAL X O 1
ATOM 6707 N N . ARG C 1 29 ? 55.951 -9.020 74.113 1.00 152.34 9 ARG X N 1
ATOM 6708 C CA . ARG C 1 29 ? 56.144 -10.467 74.195 1.00 145.36 9 ARG X CA 1
ATOM 6709 C C . ARG C 1 29 ? 55.681 -11.027 75.533 1.00 137.81 9 ARG X C 1
ATOM 6710 O O . ARG C 1 29 ? 54.759 -11.841 75.601 1.00 135.83 9 ARG X O 1
ATOM 6718 N N . GLN C 1 30 ? 56.339 -10.579 76.596 1.00 132.31 10 GLN X N 1
ATOM 6719 C CA . GLN C 1 30 ? 56.088 -11.073 77.943 1.00 121.60 10 GLN X CA 1
ATOM 6720 C C . GLN C 1 30 ? 54.603 -11.046 78.334 1.00 112.55 10 GLN X C 1
ATOM 6721 O O . GLN C 1 30 ? 54.079 -12.042 78.831 1.00 118.89 10 GLN X O 1
ATOM 6727 N N . THR C 1 31 ? 53.926 -9.922 78.101 1.00 92.63 11 THR X N 1
ATOM 6728 C CA . THR C 1 31 ? 52.544 -9.777 78.545 1.00 79.65 11 THR X CA 1
ATOM 6729 C C . THR C 1 31 ? 51.522 -10.462 77.639 1.00 86.30 11 THR X C 1
ATOM 6730 O O . THR C 1 31 ? 50.349 -10.530 77.980 1.00 91.92 11 THR X O 1
ATOM 6734 N N . ILE C 1 32 ? 51.949 -10.968 76.489 1.00 84.10 12 ILE X N 1
ATOM 6735 C CA . ILE C 1 32 ? 51.062 -11.818 75.702 1.00 82.05 12 ILE X CA 1
ATOM 6736 C C . ILE C 1 32 ? 51.156 -13.238 76.245 1.00 87.17 12 ILE X C 1
ATOM 6737 O O . ILE C 1 32 ? 50.225 -14.030 76.127 1.00 93.70 12 ILE X O 1
ATOM 6742 N N . VAL C 1 33 ? 52.299 -13.550 76.842 1.00 83.77 13 VAL X N 1
ATOM 6743 C CA . VAL C 1 33 ? 52.539 -14.875 77.392 1.00 88.19 13 VAL X CA 1
ATOM 6744 C C . VAL C 1 33 ? 51.716 -15.101 78.659 1.00 85.20 13 VAL X C 1
ATOM 6745 O O . VAL C 1 33 ? 50.782 -15.893 78.658 1.00 72.34 13 VAL X O 1
ATOM 6749 N N . GLN C 1 34 ? 52.050 -14.400 79.736 1.00 100.02 14 GLN X N 1
ATOM 6750 C CA . GLN C 1 34 ? 51.302 -14.570 80.979 1.00 108.09 14 GLN X CA 1
ATOM 6751 C C . GLN C 1 34 ? 49.943 -13.920 80.817 1.00 92.21 14 GLN X C 1
ATOM 6752 O O . GLN C 1 34 ? 49.187 -13.767 81.772 1.00 91.32 14 GLN X O 1
ATOM 6758 N N . LEU C 1 35 ? 49.654 -13.537 79.582 1.00 88.78 15 LEU X N 1
ATOM 6759 C CA . LEU C 1 35 ? 48.307 -13.167 79.179 1.00 93.07 15 LEU X CA 1
ATOM 6760 C C . LEU C 1 35 ? 47.559 -14.453 78.897 1.00 91.30 15 LEU X C 1
ATOM 6761 O O . LEU C 1 35 ? 47.269 -15.219 79.812 1.00 90.73 15 LEU X O 1
ATOM 6766 N N . LEU C 1 36 ? 47.322 -14.700 77.614 1.00 92.13 16 LEU X N 1
ATOM 6767 C CA . LEU C 1 36 ? 46.460 -15.768 77.131 1.00 96.81 16 LEU X CA 1
ATOM 6768 C C . LEU C 1 36 ? 46.405 -17.065 77.948 1.00 98.95 16 LEU X C 1
ATOM 6769 O O . LEU C 1 36 ? 45.393 -17.756 77.919 1.00 110.05 16 LEU X O 1
ATOM 6774 N N . SER C 1 37 ? 47.461 -17.399 78.679 1.00 88.11 17 SER X N 1
ATOM 6775 C CA . SER C 1 37 ? 47.421 -18.593 79.522 1.00 83.87 17 SER X CA 1
ATOM 6776 C C . SER C 1 37 ? 46.355 -18.489 80.620 1.00 83.21 17 SER X C 1
ATOM 6777 O O . SER C 1 37 ? 46.245 -19.386 81.453 1.00 85.68 17 SER X O 1
ATOM 6780 N N . HIS C 1 38 ? 45.593 -17.388 80.612 1.00 81.31 18 HIS X N 1
ATOM 6781 C CA . HIS C 1 38 ? 44.426 -17.156 81.481 1.00 73.28 18 HIS X CA 1
ATOM 6782 C C . HIS C 1 38 ? 43.172 -16.932 80.624 1.00 81.22 18 HIS X C 1
ATOM 6783 O O . HIS C 1 38 ? 42.056 -16.770 81.156 1.00 74.09 18 HIS X O 1
ATOM 6798 N N . ARG C 1 40 ? 40.477 -17.986 77.343 1.00 77.84 20 ARG X N 1
ATOM 6799 C CA . ARG C 1 40 ? 39.691 -19.186 77.123 1.00 80.01 20 ARG X CA 1
ATOM 6800 C C . ARG C 1 40 ? 40.468 -20.129 76.241 1.00 84.18 20 ARG X C 1
ATOM 6801 O O . ARG C 1 40 ? 40.737 -21.271 76.622 1.00 86.40 20 ARG X O 1
ATOM 6809 N N . ASP C 1 41 ? 40.857 -19.629 75.073 1.00 86.37 21 ASP X N 1
ATOM 6810 C CA . ASP C 1 41 ? 41.555 -20.437 74.079 1.00 87.91 21 ASP X CA 1
ATOM 6811 C C . ASP C 1 41 ? 43.059 -20.281 74.180 1.00 84.79 21 ASP X C 1
ATOM 6812 O O . ASP C 1 41 ? 43.786 -20.598 73.245 1.00 88.99 21 ASP X O 1
ATOM 6817 N N . GLY C 1 42 ? 43.523 -19.795 75.322 1.00 78.47 22 GLY X N 1
ATOM 6818 C CA . GLY C 1 42 ? 44.919 -19.473 75.492 1.00 67.91 22 GLY X CA 1
ATOM 6819 C C . GLY C 1 42 ? 45.827 -20.669 75.350 1.00 71.13 22 GLY X C 1
ATOM 6820 O O . GLY C 1 42 ? 46.867 -20.583 74.703 1.00 75.07 22 GLY X O 1
ATOM 6821 N N . LYS C 1 43 ? 45.450 -21.786 75.964 1.00 73.24 23 LYS X N 1
ATOM 6822 C CA . LYS C 1 43 ? 46.256 -23.002 75.869 1.00 70.15 23 LYS X CA 1
ATOM 6823 C C . LYS C 1 43 ? 46.356 -23.413 74.408 1.00 71.34 23 LYS X C 1
ATOM 6824 O O . LYS C 1 43 ? 47.444 -23.465 73.845 1.00 73.79 23 LYS X O 1
ATOM 6830 N N . GLU C 1 44 ? 45.204 -23.672 73.796 1.00 74.96 24 GLU X N 1
ATOM 6831 C CA . GLU C 1 44 ? 45.119 -24.058 72.390 1.00 73.20 24 GLU X CA 1
ATOM 6832 C C . GLU C 1 44 ? 45.942 -23.136 71.492 1.00 67.51 24 GLU X C 1
ATOM 6833 O O . GLU C 1 44 ? 46.582 -23.599 70.553 1.00 72.47 24 GLU X O 1
ATOM 6839 N N . ILE C 1 45 ? 45.930 -21.837 71.792 1.00 59.42 25 ILE X N 1
ATOM 6840 C CA . ILE C 1 45 ? 46.671 -20.828 71.015 1.00 55.66 25 ILE X CA 1
ATOM 6841 C C . ILE C 1 45 ? 48.201 -20.876 71.200 1.00 54.53 25 ILE X C 1
ATOM 6842 O O . ILE C 1 45 ? 48.937 -20.795 70.214 1.00 59.38 25 ILE X O 1
ATOM 6847 N N . ARG C 1 46 ? 48.680 -20.986 72.442 1.00 55.98 26 ARG X N 1
ATOM 6848 C CA . ARG C 1 46 ? 50.122 -21.134 72.701 1.00 59.61 26 ARG X CA 1
ATOM 6849 C C . ARG C 1 46 ? 50.610 -22.346 71.936 1.00 62.47 26 ARG X C 1
ATOM 6850 O O . ARG C 1 46 ? 51.695 -22.368 71.355 1.00 58.82 26 ARG X O 1
ATOM 6858 N N . GLU C 1 47 ? 49.788 -23.378 71.949 1.00 62.24 27 GLU X N 1
ATOM 6859 C CA . GLU C 1 47 ? 50.200 -24.624 71.356 1.00 60.75 27 GLU X CA 1
ATOM 6860 C C . GLU C 1 47 ? 50.290 -24.519 69.843 1.00 53.73 27 GLU X C 1
ATOM 6861 O O . GLU C 1 47 ? 51.176 -25.109 69.236 1.00 52.82 27 GLU X O 1
ATOM 6867 N N . TYR C 1 48 ? 49.410 -23.744 69.220 1.00 56.44 28 TYR X N 1
ATOM 6868 C CA . TYR C 1 48 ? 49.522 -23.577 67.775 1.00 56.61 28 TYR X CA 1
ATOM 6869 C C . TYR C 1 48 ? 50.702 -22.696 67.424 1.00 61.28 28 TYR X C 1
ATOM 6870 O O . TYR C 1 48 ? 51.422 -22.980 66.469 1.00 61.50 28 TYR X O 1
ATOM 6879 N N . LEU C 1 49 ? 50.898 -21.635 68.207 1.00 63.76 29 LEU X N 1
ATOM 6880 C CA . LEU C 1 49 ? 52.036 -20.735 68.030 1.00 59.35 29 LEU X CA 1
ATOM 6881 C C . LEU C 1 49 ? 53.343 -21.512 68.108 1.00 56.24 29 LEU X C 1
ATOM 6882 O O . LEU C 1 49 ? 54.136 -21.514 67.157 1.00 53.40 29 LEU X O 1
ATOM 6887 N N . HIS C 1 50 ? 53.559 -22.166 69.253 1.00 52.15 30 HIS X N 1
ATOM 6888 C CA . HIS C 1 50 ? 54.791 -22.920 69.489 1.00 59.05 30 HIS X CA 1
ATOM 6889 C C . HIS C 1 50 ? 55.068 -23.893 68.346 1.00 57.98 30 HIS X C 1
ATOM 6890 O O . HIS C 1 50 ? 56.197 -23.998 67.899 1.00 70.45 30 HIS X O 1
ATOM 6897 N N . ARG C 1 51 ? 54.036 -24.559 67.843 1.00 54.79 31 ARG X N 1
ATOM 6898 C CA . ARG C 1 51 ? 54.190 -25.476 66.717 1.00 57.37 31 ARG X CA 1
ATOM 6899 C C . ARG C 1 51 ? 54.475 -24.757 65.409 1.00 67.07 31 ARG X C 1
ATOM 6900 O O . ARG C 1 51 ? 55.413 -25.111 64.706 1.00 68.89 31 ARG X O 1
ATOM 6908 N N . PHE C 1 52 ? 53.655 -23.756 65.083 1.00 80.16 32 PHE X N 1
ATOM 6909 C CA . PHE C 1 52 ? 53.737 -23.037 63.806 1.00 80.57 32 PHE X CA 1
ATOM 6910 C C . PHE C 1 52 ? 55.192 -22.593 63.545 1.00 88.25 32 PHE X C 1
ATOM 6911 O O . PHE C 1 52 ? 55.600 -22.464 62.387 1.00 94.09 32 PHE X O 1
ATOM 6919 N N . SER C 1 53 ? 55.973 -22.420 64.617 1.00 80.70 33 SER X N 1
ATOM 6920 C CA . SER C 1 53 ? 57.417 -22.119 64.532 1.00 77.15 33 SER X CA 1
ATOM 6921 C C . SER C 1 53 ? 58.271 -22.993 63.576 1.00 96.09 33 SER X C 1
ATOM 6922 O O . SER C 1 53 ? 59.347 -23.492 63.957 1.00 79.07 33 SER X O 1
ATOM 6925 N N . GLY C 1 54 ? 57.769 -23.185 62.355 1.00 99.22 34 GLY X N 1
ATOM 6926 C CA . GLY C 1 54 ? 58.563 -23.627 61.222 1.00 91.38 34 GLY X CA 1
ATOM 6927 C C . GLY C 1 54 ? 58.889 -22.324 60.528 1.00 81.91 34 GLY X C 1
ATOM 6928 O O . GLY C 1 54 ? 58.396 -22.023 59.439 1.00 83.49 34 GLY X O 1
ATOM 6929 N N . ILE C 1 55 ? 59.701 -21.526 61.204 1.00 73.36 35 ILE X N 1
ATOM 6930 C CA . ILE C 1 55 ? 59.864 -20.123 60.853 1.00 90.45 35 ILE X CA 1
ATOM 6931 C C . ILE C 1 55 ? 60.422 -19.945 59.449 1.00 98.37 35 ILE X C 1
ATOM 6932 O O . ILE C 1 55 ? 59.842 -19.230 58.606 1.00 71.09 35 ILE X O 1
ATOM 6937 N N . ASP C 1 56 ? 61.542 -20.633 59.220 1.00 108.60 36 ASP X N 1
ATOM 6938 C CA . ASP C 1 56 ? 62.463 -20.344 58.116 1.00 126.37 36 ASP X CA 1
ATOM 6939 C C . ASP C 1 56 ? 62.328 -18.899 57.619 1.00 142.12 36 ASP X C 1
ATOM 6940 O O . ASP C 1 56 ? 62.406 -18.639 56.415 1.00 147.19 36 ASP X O 1
ATOM 6945 N N . GLN C 1 57 ? 62.133 -17.974 58.564 1.00 143.82 37 GLN X N 1
ATOM 6946 C CA . GLN C 1 57 ? 61.957 -16.556 58.264 1.00 133.41 37 GLN X CA 1
ATOM 6947 C C . GLN C 1 57 ? 60.497 -16.282 57.871 1.00 107.64 37 GLN X C 1
ATOM 6948 O O . GLN C 1 57 ? 59.618 -16.215 58.735 1.00 86.84 37 GLN X O 1
ATOM 6954 N N . GLU C 1 58 ? 60.255 -16.149 56.568 1.00 100.09 38 GLU X N 1
ATOM 6955 C CA . GLU C 1 58 ? 58.935 -15.835 56.044 1.00 92.76 38 GLU X CA 1
ATOM 6956 C C . GLU C 1 58 ? 58.202 -17.042 55.490 1.00 85.82 38 GLU X C 1
ATOM 6957 O O . GLU C 1 58 ? 57.615 -16.978 54.413 1.00 76.86 38 GLU X O 1
ATOM 6963 N N . ARG C 1 59 ? 58.230 -18.137 56.244 1.00 94.30 39 ARG X N 1
ATOM 6964 C CA . ARG C 1 59 ? 57.565 -19.380 55.859 1.00 89.49 39 ARG X CA 1
ATOM 6965 C C . ARG C 1 59 ? 56.253 -19.545 56.595 1.00 80.99 39 ARG X C 1
ATOM 6966 O O . ARG C 1 59 ? 55.564 -20.543 56.437 1.00 80.52 39 ARG X O 1
ATOM 6974 N N . PHE C 1 60 ? 55.930 -18.563 57.421 1.00 73.95 40 PHE X N 1
ATOM 6975 C CA . PHE C 1 60 ? 54.731 -18.607 58.223 1.00 76.22 40 PHE X CA 1
ATOM 6976 C C . PHE C 1 60 ? 53.504 -18.670 57.318 1.00 71.03 40 PHE X C 1
ATOM 6977 O O . PHE C 1 60 ? 52.871 -19.716 57.181 1.00 63.24 40 PHE X O 1
ATOM 6985 N N . ALA C 1 61 ? 53.181 -17.551 56.682 1.00 70.54 41 ALA X N 1
ATOM 6986 C CA . ALA C 1 61 ? 51.922 -17.448 55.963 1.00 69.55 41 ALA X CA 1
ATOM 6987 C C . ALA C 1 61 ? 51.980 -16.400 54.874 1.00 61.69 41 ALA X C 1
ATOM 6988 O O . ALA C 1 61 ? 52.422 -15.278 55.103 1.00 70.06 41 ALA X O 1
ATOM 6990 N N . VAL C 1 62 ? 51.530 -16.795 53.691 1.00 46.00 42 VAL X N 1
ATOM 6991 C CA . VAL C 1 62 ? 51.121 -15.877 52.644 1.00 42.65 42 VAL X CA 1
ATOM 6992 C C . VAL C 1 62 ? 49.617 -15.558 52.715 1.00 49.11 42 VAL X C 1
ATOM 6993 O O . VAL C 1 62 ? 48.769 -16.437 52.670 1.00 53.91 42 VAL X O 1
ATOM 6997 N N . ILE C 1 63 ? 49.280 -14.293 52.819 1.00 51.07 43 ILE X N 1
ATOM 6998 C CA . ILE C 1 63 ? 47.881 -13.910 52.885 1.00 43.68 43 ILE X CA 1
ATOM 6999 C C . ILE C 1 63 ? 47.480 -13.044 51.695 1.00 44.70 43 ILE X C 1
ATOM 7000 O O . ILE C 1 63 ? 48.008 -11.944 51.503 1.00 52.25 43 ILE X O 1
ATOM 7005 N N . LYS C 1 64 ? 46.568 -13.563 50.886 1.00 38.77 44 LYS X N 1
ATOM 7006 C CA . LYS C 1 64 ? 45.942 -12.803 49.817 1.00 41.82 44 LYS X CA 1
ATOM 7007 C C . LYS C 1 64 ? 44.773 -12.046 50.401 1.00 45.41 44 LYS X C 1
ATOM 7008 O O . LYS C 1 64 ? 44.020 -12.575 51.220 1.00 47.52 44 LYS X O 1
ATOM 7014 N N . VAL C 1 65 ? 44.632 -10.791 50.003 1.00 52.02 45 VAL X N 1
ATOM 7015 C CA . VAL C 1 65 ? 43.416 -10.038 50.303 1.00 49.75 45 VAL X CA 1
ATOM 7016 C C . VAL C 1 65 ? 43.066 -9.116 49.138 1.00 45.50 45 VAL X C 1
ATOM 7017 O O . VAL C 1 65 ? 43.903 -8.337 48.672 1.00 52.95 45 VAL X O 1
ATOM 7021 N N . GLY C 1 66 ? 41.840 -9.222 48.646 1.00 43.99 46 GLY X N 1
ATOM 7022 C CA . GLY C 1 66 ? 41.378 -8.298 47.629 1.00 57.93 46 GLY X CA 1
ATOM 7023 C C . GLY C 1 66 ? 41.283 -6.831 48.063 1.00 59.00 46 GLY X C 1
ATOM 7024 O O . GLY C 1 66 ? 41.184 -6.517 49.259 1.00 50.58 46 GLY X O 1
ATOM 7025 N N . GLY C 1 67 ? 41.303 -5.937 47.072 1.00 58.67 47 GLY X N 1
ATOM 7026 C CA . GLY C 1 67 ? 41.116 -4.514 47.292 1.00 56.89 47 GLY X CA 1
ATOM 7027 C C . GLY C 1 67 ? 39.774 -4.167 47.929 1.00 55.49 47 GLY X C 1
ATOM 7028 O O . GLY C 1 67 ? 39.674 -3.212 48.706 1.00 55.63 47 GLY X O 1
ATOM 7029 N N . ALA C 1 68 ? 38.736 -4.936 47.617 1.00 47.65 48 ALA X N 1
ATOM 7030 C CA . ALA C 1 68 ? 37.420 -4.672 48.203 1.00 54.77 48 ALA X CA 1
ATOM 7031 C C . ALA C 1 68 ? 37.446 -4.767 49.736 1.00 62.17 48 ALA X C 1
ATOM 7032 O O . ALA C 1 68 ? 36.677 -4.090 50.411 1.00 67.83 48 ALA X O 1
ATOM 7034 N N . VAL C 1 69 ? 38.340 -5.588 50.284 1.00 58.40 49 VAL X N 1
ATOM 7035 C CA . VAL C 1 69 ? 38.518 -5.648 51.728 1.00 58.40 49 VAL X CA 1
ATOM 7036 C C . VAL C 1 69 ? 39.293 -4.418 52.262 1.00 57.59 49 VAL X C 1
ATOM 7037 O O . VAL C 1 69 ? 38.885 -3.814 53.270 1.00 47.54 49 VAL X O 1
ATOM 7041 N N . ILE C 1 70 ? 40.383 -4.025 51.590 1.00 55.16 50 ILE X N 1
ATOM 7042 C CA . ILE C 1 70 ? 41.142 -2.853 52.048 1.00 55.89 50 ILE X CA 1
ATOM 7043 C C . ILE C 1 70 ? 40.275 -1.594 51.997 1.00 57.29 50 ILE X C 1
ATOM 7044 O O . ILE C 1 70 ? 40.629 -0.559 52.565 1.00 67.18 50 ILE X O 1
ATOM 7049 N N . GLN C 1 71 ? 39.136 -1.695 51.323 1.00 47.79 51 GLN X N 1
ATOM 7050 C CA . GLN C 1 71 ? 38.277 -0.546 51.048 1.00 55.23 51 GLN X CA 1
ATOM 7051 C C . GLN C 1 71 ? 37.019 -0.556 51.934 1.00 63.74 51 GLN X C 1
ATOM 7052 O O . GLN C 1 71 ? 36.463 0.488 52.291 1.00 59.04 51 GLN X O 1
ATOM 7058 N N . ASP C 1 72 ? 36.577 -1.752 52.292 1.00 65.34 52 ASP X N 1
ATOM 7059 C CA . ASP C 1 72 ? 35.333 -1.902 53.027 1.00 67.08 52 ASP X CA 1
ATOM 7060 C C . ASP C 1 72 ? 35.513 -2.310 54.495 1.00 61.87 52 ASP X C 1
ATOM 7061 O O . ASP C 1 72 ? 34.548 -2.400 55.234 1.00 65.43 52 ASP X O 1
ATOM 7066 N N . ASP C 1 73 ? 36.750 -2.536 54.922 1.00 64.84 53 ASP X N 1
ATOM 7067 C CA . ASP C 1 73 ? 37.000 -3.130 56.228 1.00 64.69 53 ASP X CA 1
ATOM 7068 C C . ASP C 1 73 ? 38.483 -2.984 56.579 1.00 60.35 53 ASP X C 1
ATOM 7069 O O . ASP C 1 73 ? 39.147 -3.949 56.975 1.00 64.07 53 ASP X O 1
ATOM 7074 N N . LEU C 1 74 ? 39.012 -1.775 56.428 1.00 52.81 54 LEU X N 1
ATOM 7075 C CA . LEU C 1 74 ? 40.445 -1.579 56.608 1.00 48.36 54 LEU X CA 1
ATOM 7076 C C . LEU C 1 74 ? 40.887 -1.681 58.066 1.00 55.34 54 LEU X C 1
ATOM 7077 O O . LEU C 1 74 ? 41.882 -2.325 58.355 1.00 59.77 54 LEU X O 1
ATOM 7082 N N . PRO C 1 75 ? 40.154 -1.048 58.991 1.00 62.70 55 PRO X N 1
ATOM 7083 C CA . PRO C 1 75 ? 40.455 -1.256 60.411 1.00 61.19 55 PRO X CA 1
ATOM 7084 C C . PRO C 1 75 ? 40.508 -2.725 60.771 1.00 57.19 55 PRO X C 1
ATOM 7085 O O . PRO C 1 75 ? 41.496 -3.157 61.358 1.00 60.12 55 PRO X O 1
ATOM 7089 N N . GLY C 1 76 ? 39.469 -3.478 60.429 1.00 53.59 56 GLY X N 1
ATOM 7090 C CA . GLY C 1 76 ? 39.443 -4.905 60.732 1.00 49.81 56 GLY X CA 1
ATOM 7091 C C . GLY C 1 76 ? 40.625 -5.649 60.140 1.00 50.96 56 GLY X C 1
ATOM 7092 O O . GLY C 1 76 ? 41.318 -6.396 60.825 1.00 51.97 56 GLY X O 1
ATOM 7093 N N . LEU C 1 77 ? 40.867 -5.441 58.855 1.00 46.38 57 LEU X N 1
ATOM 7094 C CA . LEU C 1 77 ? 41.961 -6.135 58.210 1.00 43.52 57 LEU X CA 1
ATOM 7095 C C . LEU C 1 77 ? 43.207 -5.862 59.019 1.00 46.32 57 LEU X C 1
ATOM 7096 O O . LEU C 1 77 ? 43.830 -6.779 59.550 1.00 52.57 57 LEU X O 1
ATOM 7101 N N . ALA C 1 78 ? 43.555 -4.588 59.128 1.00 41.97 58 ALA X N 1
ATOM 7102 C CA . ALA C 1 78 ? 44.777 -4.183 59.812 1.00 46.09 58 ALA X CA 1
ATOM 7103 C C . ALA C 1 78 ? 44.929 -4.796 61.213 1.00 47.46 58 ALA X C 1
ATOM 7104 O O . ALA C 1 78 ? 46.026 -5.178 61.630 1.00 45.14 58 ALA X O 1
ATOM 7106 N N . SER C 1 79 ? 43.829 -4.882 61.943 1.00 41.08 59 SER X N 1
ATOM 7107 C CA . SER C 1 79 ? 43.891 -5.419 63.280 1.00 43.74 59 SER X CA 1
ATOM 7108 C C . SER C 1 79 ? 44.297 -6.881 63.242 1.00 58.14 59 SER X C 1
ATOM 7109 O O . SER C 1 79 ? 45.179 -7.316 63.987 1.00 62.33 59 SER X O 1
ATOM 7112 N N . ALA C 1 80 ? 43.633 -7.633 62.370 1.00 57.12 60 ALA X N 1
ATOM 7113 C CA . ALA C 1 80 ? 43.850 -9.062 62.264 1.00 55.99 60 ALA X CA 1
ATOM 7114 C C . ALA C 1 80 ? 45.311 -9.355 61.958 1.00 47.18 60 ALA X C 1
ATOM 7115 O O . ALA C 1 80 ? 45.939 -10.175 62.619 1.00 53.80 60 ALA X O 1
ATOM 7117 N N . LEU C 1 81 ? 45.845 -8.665 60.960 1.00 32.52 61 LEU X N 1
ATOM 7118 C CA . LEU C 1 81 ? 47.256 -8.750 60.641 1.00 36.07 61 LEU X CA 1
ATOM 7119 C C . LEU C 1 81 ? 48.158 -8.316 61.799 1.00 43.84 61 LEU X C 1
ATOM 7120 O O . LEU C 1 81 ? 49.200 -8.930 62.046 1.00 53.48 61 LEU X O 1
ATOM 7125 N N . ALA C 1 82 ? 47.777 -7.250 62.497 1.00 43.49 62 ALA X N 1
ATOM 7126 C CA . ALA C 1 82 ? 48.586 -6.740 63.598 1.00 42.13 62 ALA X CA 1
ATOM 7127 C C . ALA C 1 82 ? 48.674 -7.787 64.689 1.00 45.49 62 ALA X C 1
ATOM 7128 O O . ALA C 1 82 ? 49.727 -7.993 65.298 1.00 42.29 62 ALA X O 1
ATOM 7130 N N . PHE C 1 83 ? 47.549 -8.448 64.937 1.00 47.71 63 PHE X N 1
ATOM 7131 C CA . PHE C 1 83 ? 47.495 -9.535 65.905 1.00 45.58 63 PHE X CA 1
ATOM 7132 C C . PHE C 1 83 ? 48.493 -10.663 65.586 1.00 51.48 63 PHE X C 1
ATOM 7133 O O . PHE C 1 83 ? 49.325 -11.036 66.430 1.00 53.62 63 PHE X O 1
ATOM 7141 N N . LEU C 1 84 ? 48.416 -11.199 64.367 1.00 34.30 64 LEU X N 1
ATOM 7142 C CA . LEU C 1 84 ? 49.353 -12.224 63.958 1.00 37.93 64 LEU X CA 1
ATOM 7143 C C . LEU C 1 84 ? 50.763 -11.839 64.339 1.00 47.10 64 LEU X C 1
ATOM 7144 O O . LEU C 1 84 ? 51.512 -12.641 64.903 1.00 49.98 64 LEU X O 1
ATOM 7149 N N . GLN C 1 85 ? 51.145 -10.613 64.014 1.00 48.55 65 GLN X N 1
ATOM 7150 C CA . GLN C 1 85 ? 52.549 -10.286 64.120 1.00 48.31 65 GLN X CA 1
ATOM 7151 C C . GLN C 1 85 ? 52.935 -9.969 65.561 1.00 48.16 65 GLN X C 1
ATOM 7152 O O . GLN C 1 85 ? 54.085 -10.120 65.924 1.00 60.54 65 GLN X O 1
ATOM 7158 N N . THR C 1 86 ? 51.979 -9.596 66.404 1.00 43.70 66 THR X N 1
ATOM 7159 C CA . THR C 1 86 ? 52.335 -9.343 67.795 1.00 55.97 66 THR X CA 1
ATOM 7160 C C . THR C 1 86 ? 52.343 -10.655 68.555 1.00 58.38 66 THR X C 1
ATOM 7161 O O . THR C 1 86 ? 52.723 -10.711 69.725 1.00 61.76 66 THR X O 1
ATOM 7165 N N . VAL C 1 87 ? 51.942 -11.718 67.878 1.00 57.40 67 VAL X N 1
ATOM 7166 C CA . VAL C 1 87 ? 51.865 -13.026 68.520 1.00 57.35 67 VAL X CA 1
ATOM 7167 C C . VAL C 1 87 ? 52.956 -13.990 68.001 1.00 57.17 67 VAL X C 1
ATOM 7168 O O . VAL C 1 87 ? 52.910 -15.186 68.231 1.00 66.42 67 VAL X O 1
ATOM 7172 N N . GLY C 1 88 ? 53.958 -13.434 67.327 1.00 50.50 68 GLY X N 1
ATOM 7173 C CA . GLY C 1 88 ? 55.099 -14.193 66.854 1.00 56.27 68 GLY X CA 1
ATOM 7174 C C . GLY C 1 88 ? 55.216 -14.312 65.337 1.00 59.88 68 GLY X C 1
ATOM 7175 O O . GLY C 1 88 ? 56.318 -14.418 64.785 1.00 58.86 68 GLY X O 1
ATOM 7176 N N . LEU C 1 89 ? 54.077 -14.287 64.656 1.00 60.48 69 LEU X N 1
ATOM 7177 C CA . LEU C 1 89 ? 54.049 -14.605 63.238 1.00 62.18 69 LEU X CA 1
ATOM 7178 C C . LEU C 1 89 ? 54.442 -13.426 62.359 1.00 59.58 69 LEU X C 1
ATOM 7179 O O . LEU C 1 89 ? 54.475 -12.290 62.812 1.00 53.83 69 LEU X O 1
ATOM 7184 N N . THR C 1 90 ? 54.735 -13.730 61.098 1.00 56.67 70 THR X N 1
ATOM 7185 C CA . THR C 1 90 ? 55.253 -12.766 60.139 1.00 60.87 70 THR X CA 1
ATOM 7186 C C . THR C 1 90 ? 54.577 -12.999 58.793 1.00 58.21 70 THR X C 1
ATOM 7187 O O . THR C 1 90 ? 55.158 -13.578 57.884 1.00 64.23 70 THR X O 1
ATOM 7191 N N . PRO C 1 91 ? 53.342 -12.547 58.654 1.00 45.38 71 PRO X N 1
ATOM 7192 C CA . PRO C 1 91 ? 52.668 -12.810 57.388 1.00 53.46 71 PRO X CA 1
ATOM 7193 C C . PRO C 1 91 ? 53.277 -12.009 56.246 1.00 56.20 71 PRO X C 1
ATOM 7194 O O . PRO C 1 91 ? 53.619 -10.849 56.427 1.00 53.89 71 PRO X O 1
ATOM 7198 N N . VAL C 1 92 ? 53.448 -12.654 55.099 1.00 52.95 72 VAL X N 1
ATOM 7199 C CA . VAL C 1 92 ? 53.686 -11.969 53.845 1.00 48.78 72 VAL X CA 1
ATOM 7200 C C . VAL C 1 92 ? 52.311 -11.705 53.198 1.00 50.95 72 VAL X C 1
ATOM 7201 O O . VAL C 1 92 ? 51.594 -12.643 52.873 1.00 52.50 72 VAL X O 1
ATOM 7205 N N . VAL C 1 93 ? 51.929 -10.442 53.033 1.00 47.08 73 VAL X N 1
ATOM 7206 C CA . VAL C 1 93 ? 50.618 -10.113 52.483 1.00 43.75 73 VAL X CA 1
ATOM 7207 C C . VAL C 1 93 ? 50.695 -9.652 51.035 1.00 49.21 73 VAL X C 1
ATOM 7208 O O . VAL C 1 93 ? 51.581 -8.892 50.666 1.00 55.63 73 VAL X O 1
ATOM 7212 N N . VAL C 1 94 ? 49.763 -10.118 50.216 1.00 46.88 74 VAL X N 1
ATOM 7213 C CA . VAL C 1 94 ? 49.690 -9.711 48.818 1.00 46.14 74 VAL X CA 1
ATOM 7214 C C . VAL C 1 94 ? 48.308 -9.148 48.565 1.00 52.71 74 VAL X C 1
ATOM 7215 O O . VAL C 1 94 ? 47.314 -9.786 48.906 1.00 60.37 74 VAL X O 1
ATOM 7219 N N . HIS C 1 95 ? 48.223 -7.966 47.967 1.00 48.00 75 HIS X N 1
ATOM 7220 C CA . HIS C 1 95 ? 46.922 -7.320 47.842 1.00 51.43 75 HIS X CA 1
ATOM 7221 C C . HIS C 1 95 ? 46.665 -6.851 46.418 1.00 56.89 75 HIS X C 1
ATOM 7222 O O . HIS C 1 95 ? 47.600 -6.512 45.671 1.00 49.60 75 HIS X O 1
ATOM 7229 N N . GLY C 1 96 ? 45.387 -6.858 46.050 1.00 56.02 76 GLY X N 1
ATOM 7230 C CA . GLY C 1 96 ? 44.955 -6.264 44.802 1.00 70.14 76 GLY X CA 1
ATOM 7231 C C . GLY C 1 96 ? 44.361 -4.893 45.079 1.00 75.06 76 GLY X C 1
ATOM 7232 O O . GLY C 1 96 ? 44.621 -4.295 46.126 1.00 70.56 76 GLY X O 1
ATOM 7233 N N . GLY C 1 97 ? 43.561 -4.389 44.145 1.00 75.13 77 GLY X N 1
ATOM 7234 C CA . GLY C 1 97 ? 42.957 -3.080 44.310 1.00 73.44 77 GLY X CA 1
ATOM 7235 C C . GLY C 1 97 ? 41.948 -2.809 43.222 1.00 80.05 77 GLY X C 1
ATOM 7236 O O . GLY C 1 97 ? 41.938 -1.727 42.635 1.00 86.78 77 GLY X O 1
ATOM 7237 N N . GLY C 1 98 ? 41.100 -3.804 42.961 1.00 79.93 78 GLY X N 1
ATOM 7238 C CA . GLY C 1 98 ? 40.093 -3.741 41.916 1.00 66.65 78 GLY X CA 1
ATOM 7239 C C . GLY C 1 98 ? 39.174 -2.554 42.077 1.00 74.16 78 GLY X C 1
ATOM 7240 O O . GLY C 1 98 ? 39.203 -1.621 41.268 1.00 80.62 78 GLY X O 1
ATOM 7241 N N . PRO C 1 99 ? 38.343 -2.571 43.125 1.00 71.41 79 PRO X N 1
ATOM 7242 C CA . PRO C 1 99 ? 37.488 -1.407 43.338 1.00 73.91 79 PRO X CA 1
ATOM 7243 C C . PRO C 1 99 ? 38.312 -0.126 43.241 1.00 69.06 79 PRO X C 1
ATOM 7244 O O . PRO C 1 99 ? 37.897 0.807 42.562 1.00 66.50 79 PRO X O 1
ATOM 7248 N N . GLN C 1 100 ? 39.476 -0.092 43.881 1.00 64.32 80 GLN X N 1
ATOM 7249 C CA . GLN C 1 100 ? 40.319 1.102 43.830 1.00 68.87 80 GLN X CA 1
ATOM 7250 C C . GLN C 1 100 ? 40.650 1.601 42.418 1.00 67.84 80 GLN X C 1
ATOM 7251 O O . GLN C 1 100 ? 40.489 2.796 42.118 1.00 63.08 80 GLN X O 1
ATOM 7257 N N . LEU C 1 101 ? 41.124 0.712 41.553 1.00 64.18 81 LEU X N 1
ATOM 7258 C CA . LEU C 1 101 ? 41.534 1.184 40.244 1.00 68.24 81 LEU X CA 1
ATOM 7259 C C . LEU C 1 101 ? 40.406 1.206 39.202 1.00 69.15 81 LEU X C 1
ATOM 7260 O O . LEU C 1 101 ? 40.573 1.721 38.102 1.00 77.46 81 LEU X O 1
ATOM 7265 N N . ASP C 1 102 ? 39.249 0.675 39.562 1.00 59.55 82 ASP X N 1
ATOM 7266 C CA . ASP C 1 102 ? 38.069 0.892 38.750 1.00 65.60 82 ASP X CA 1
ATOM 7267 C C . ASP C 1 102 ? 37.622 2.346 38.900 1.00 70.54 82 ASP X C 1
ATOM 7268 O O . ASP C 1 102 ? 37.366 3.040 37.904 1.00 69.74 82 ASP X O 1
ATOM 7273 N N . ALA C 1 103 ? 37.551 2.810 40.144 1.00 69.12 83 ALA X N 1
ATOM 7274 C CA . ALA C 1 103 ? 37.219 4.203 40.427 1.00 72.59 83 ALA X CA 1
ATOM 7275 C C . ALA C 1 103 ? 38.240 5.201 39.856 1.00 74.32 83 ALA X C 1
ATOM 7276 O O . ALA C 1 103 ? 37.874 6.117 39.119 1.00 79.81 83 ALA X O 1
ATOM 7278 N N . ALA C 1 104 ? 39.512 5.011 40.185 1.00 71.75 84 ALA X N 1
ATOM 7279 C CA . ALA C 1 104 ? 40.543 6.007 39.895 1.00 83.58 84 ALA X CA 1
ATOM 7280 C C . ALA C 1 104 ? 40.826 6.112 38.403 1.00 84.44 84 ALA X C 1
ATOM 7281 O O . ALA C 1 104 ? 41.327 7.130 37.902 1.00 82.10 84 ALA X O 1
ATOM 7283 N N . LEU C 1 105 ? 40.482 5.040 37.709 1.00 79.28 85 LEU X N 1
ATOM 7284 C CA . LEU C 1 105 ? 40.766 4.876 36.296 1.00 75.00 85 LEU X CA 1
ATOM 7285 C C . LEU C 1 105 ? 39.632 5.437 35.402 1.00 73.61 85 LEU X C 1
ATOM 7286 O O . LEU C 1 105 ? 39.865 5.891 34.280 1.00 69.48 85 LEU X O 1
ATOM 7291 N N . GLU C 1 106 ? 38.405 5.407 35.912 1.00 75.50 86 GLU X N 1
ATOM 7292 C CA . GLU C 1 106 ? 37.271 6.017 35.242 1.00 77.39 86 GLU X CA 1
ATOM 7293 C C . GLU C 1 106 ? 37.330 7.516 35.461 1.00 78.90 86 GLU X C 1
ATOM 7294 O O . GLU C 1 106 ? 36.950 8.312 34.594 1.00 85.08 86 GLU X O 1
ATOM 7300 N N . ALA C 1 107 ? 37.778 7.891 36.653 1.00 74.42 87 ALA X N 1
ATOM 7301 C CA . ALA C 1 107 ? 37.948 9.292 37.013 1.00 72.50 87 ALA X CA 1
ATOM 7302 C C . ALA C 1 107 ? 39.004 9.991 36.129 1.00 62.36 87 ALA X C 1
ATOM 7303 O O . ALA C 1 107 ? 38.881 11.176 35.822 1.00 61.85 87 ALA X O 1
ATOM 7305 N N . ALA C 1 108 ? 40.029 9.248 35.721 1.00 53.32 88 ALA X N 1
ATOM 7306 C CA . ALA C 1 108 ? 41.009 9.754 34.770 1.00 62.14 88 ALA X CA 1
ATOM 7307 C C . ALA C 1 108 ? 40.650 9.393 33.335 1.00 69.79 88 ALA X C 1
ATOM 7308 O O . ALA C 1 108 ? 41.522 9.355 32.465 1.00 76.94 88 ALA X O 1
ATOM 7310 N N . ASP C 1 109 ? 39.369 9.116 33.103 1.00 62.83 89 ASP X N 1
ATOM 7311 C CA . ASP C 1 109 ? 38.831 8.914 31.761 1.00 67.88 89 ASP X CA 1
ATOM 7312 C C . ASP C 1 109 ? 39.630 7.940 30.903 1.00 73.65 89 ASP X C 1
ATOM 7313 O O . ASP C 1 109 ? 39.988 8.256 29.766 1.00 78.99 89 ASP X O 1
ATOM 7318 N N . ILE C 1 110 ? 39.890 6.752 31.445 1.00 75.86 90 ILE X N 1
ATOM 7319 C CA . ILE C 1 110 ? 40.612 5.700 30.733 1.00 75.50 90 ILE X CA 1
ATOM 7320 C C . ILE C 1 110 ? 39.770 4.425 30.731 1.00 77.56 90 ILE X C 1
ATOM 7321 O O . ILE C 1 110 ? 39.438 3.896 31.796 1.00 81.19 90 ILE X O 1
ATOM 7326 N N . PRO C 1 111 ? 39.412 3.921 29.534 1.00 73.49 91 PRO X N 1
ATOM 7327 C CA . PRO C 1 111 ? 38.543 2.738 29.529 1.00 77.73 91 PRO X CA 1
ATOM 7328 C C . PRO C 1 111 ? 39.355 1.474 29.770 1.00 86.53 91 PRO X C 1
ATOM 7329 O O . PRO C 1 111 ? 40.553 1.440 29.448 1.00 80.96 91 PRO X O 1
ATOM 7333 N N . THR C 1 112 ? 38.704 0.463 30.344 1.00 92.42 92 THR X N 1
ATOM 7334 C CA . THR C 1 112 ? 39.326 -0.831 30.606 1.00 95.31 92 THR X CA 1
ATOM 7335 C C . THR C 1 112 ? 38.887 -1.842 29.545 1.00 95.73 92 THR X C 1
ATOM 7336 O O . THR C 1 112 ? 37.712 -1.910 29.198 1.00 86.13 92 THR X O 1
ATOM 7340 N N . GLU C 1 113 ? 39.824 -2.643 29.048 1.00 101.39 93 GLU X N 1
ATOM 7341 C CA . GLU C 1 113 ? 39.506 -3.661 28.051 1.00 104.19 93 GLU X CA 1
ATOM 7342 C C . GLU C 1 113 ? 39.821 -5.048 28.595 1.00 111.98 93 GLU X C 1
ATOM 7343 O O . GLU C 1 113 ? 40.981 -5.448 28.663 1.00 104.50 93 GLU X O 1
ATOM 7349 N N . ARG C 1 114 ? 38.782 -5.767 29.010 1.00 123.74 94 ARG X N 1
ATOM 7350 C CA . ARG C 1 114 ? 38.946 -7.143 29.455 1.00 125.99 94 ARG X CA 1
ATOM 7351 C C . ARG C 1 114 ? 38.893 -8.072 28.244 1.00 139.90 94 ARG X C 1
ATOM 7352 O O . ARG C 1 114 ? 37.920 -8.795 28.042 1.00 144.09 94 ARG X O 1
ATOM 7360 N N . VAL C 1 115 ? 39.936 -8.013 27.423 1.00 148.43 95 VAL X N 1
ATOM 7361 C CA . VAL C 1 115 ? 40.118 -8.937 26.315 1.00 154.19 95 VAL X CA 1
ATOM 7362 C C . VAL C 1 115 ? 40.557 -10.278 26.904 1.00 162.88 95 VAL X C 1
ATOM 7363 O O . VAL C 1 115 ? 40.870 -10.356 28.101 1.00 157.99 95 VAL X O 1
ATOM 7367 N N . ASP C 1 116 ? 40.576 -11.317 26.064 1.00 175.28 96 ASP X N 1
ATOM 7368 C CA . ASP C 1 116 ? 40.800 -12.715 26.487 1.00 181.17 96 ASP X CA 1
ATOM 7369 C C . ASP C 1 116 ? 41.852 -12.909 27.583 1.00 179.54 96 ASP X C 1
ATOM 7370 O O . ASP C 1 116 ? 42.954 -13.417 27.336 1.00 177.31 96 ASP X O 1
ATOM 7375 N N . GLY C 1 117 ? 41.477 -12.535 28.801 1.00 179.56 97 GLY X N 1
ATOM 7376 C CA . GLY C 1 117 ? 42.342 -12.650 29.951 1.00 176.91 97 GLY X CA 1
ATOM 7377 C C . GLY C 1 117 ? 41.557 -12.206 31.162 1.00 174.93 97 GLY X C 1
ATOM 7378 O O . GLY C 1 117 ? 40.804 -12.981 31.755 1.00 175.13 97 GLY X O 1
ATOM 7379 N N . LEU C 1 118 ? 41.714 -10.937 31.516 1.00 171.50 98 LEU X N 1
ATOM 7380 C CA . LEU C 1 118 ? 41.014 -10.385 32.665 1.00 165.15 98 LEU X CA 1
ATOM 7381 C C . LEU C 1 118 ? 41.032 -8.867 32.596 1.00 154.82 98 LEU X C 1
ATOM 7382 O O . LEU C 1 118 ? 40.340 -8.193 33.360 1.00 157.63 98 LEU X O 1
ATOM 7387 N N . ARG C 1 119 ? 41.822 -8.342 31.664 1.00 140.14 99 ARG X N 1
ATOM 7388 C CA . ARG C 1 119 ? 41.895 -6.909 31.426 1.00 129.44 99 ARG X CA 1
ATOM 7389 C C . ARG C 1 119 ? 43.241 -6.504 30.856 1.00 117.84 99 ARG X C 1
ATOM 7390 O O . ARG C 1 119 ? 44.268 -6.708 31.494 1.00 111.89 99 ARG X O 1
ATOM 7398 N N . VAL C 1 120 ? 43.229 -5.918 29.661 1.00 113.78 100 VAL X N 1
ATOM 7399 C CA . VAL C 1 120 ? 44.433 -5.328 29.085 1.00 106.69 100 VAL X CA 1
ATOM 7400 C C . VAL C 1 120 ? 44.762 -4.008 29.780 1.00 92.78 100 VAL X C 1
ATOM 7401 O O . VAL C 1 120 ? 43.869 -3.281 30.218 1.00 92.24 100 VAL X O 1
ATOM 7405 N N . THR C 1 121 ? 46.048 -3.693 29.865 1.00 77.31 101 THR X N 1
ATOM 7406 C CA . THR C 1 121 ? 46.465 -2.467 30.509 1.00 81.83 101 THR X CA 1
ATOM 7407 C C . THR C 1 121 ? 47.449 -1.709 29.630 1.00 86.33 101 THR X C 1
ATOM 7408 O O . THR C 1 121 ? 48.633 -2.035 29.596 1.00 90.67 101 THR X O 1
ATOM 7412 N N . ARG C 1 122 ? 46.960 -0.697 28.922 1.00 81.84 102 ARG X N 1
ATOM 7413 C CA . ARG C 1 122 ? 47.804 0.056 28.000 1.00 81.91 102 ARG X CA 1
ATOM 7414 C C . ARG C 1 122 ? 48.609 1.147 28.714 1.00 84.36 102 ARG X C 1
ATOM 7415 O O . ARG C 1 122 ? 48.254 1.572 29.808 1.00 86.01 102 ARG X O 1
ATOM 7423 N N . ASP C 1 123 ? 49.696 1.586 28.088 1.00 87.23 103 ASP X N 1
ATOM 7424 C CA . ASP C 1 123 ? 50.608 2.582 28.671 1.00 88.85 103 ASP X CA 1
ATOM 7425 C C . ASP C 1 123 ? 49.932 3.719 29.451 1.00 82.04 103 ASP X C 1
ATOM 7426 O O . ASP C 1 123 ? 50.435 4.164 30.483 1.00 77.71 103 ASP X O 1
ATOM 7431 N N . GLU C 1 124 ? 48.807 4.200 28.933 1.00 87.77 104 GLU X N 1
ATOM 7432 C CA . GLU C 1 124 ? 48.110 5.341 29.516 1.00 79.33 104 GLU X CA 1
ATOM 7433 C C . GLU C 1 124 ? 47.503 4.992 30.883 1.00 77.52 104 GLU X C 1
ATOM 7434 O O . GLU C 1 124 ? 47.229 5.877 31.698 1.00 74.32 104 GLU X O 1
ATOM 7440 N N . ALA C 1 125 ? 47.304 3.700 31.130 1.00 72.25 105 ALA X N 1
ATOM 7441 C CA . ALA C 1 125 ? 46.714 3.240 32.384 1.00 66.64 105 ALA X CA 1
ATOM 7442 C C . ALA C 1 125 ? 47.741 3.049 33.508 1.00 64.31 105 ALA X C 1
ATOM 7443 O O . ALA C 1 125 ? 47.396 3.125 34.688 1.00 65.29 105 ALA X O 1
ATOM 7453 N N . PRO C 1 127 ? 50.411 4.791 34.956 1.00 59.44 107 PRO X N 1
ATOM 7454 C CA . PRO C 1 127 ? 50.565 5.764 36.037 1.00 59.76 107 PRO X CA 1
ATOM 7455 C C . PRO C 1 127 ? 49.451 5.624 37.048 1.00 64.11 107 PRO X C 1
ATOM 7456 O O . PRO C 1 127 ? 49.702 5.694 38.246 1.00 70.48 107 PRO X O 1
ATOM 7460 N N . ILE C 1 128 ? 48.232 5.415 36.566 1.00 59.70 108 ILE X N 1
ATOM 7461 C CA . ILE C 1 128 ? 47.088 5.295 37.450 1.00 60.28 108 ILE X CA 1
ATOM 7462 C C . ILE C 1 128 ? 47.192 4.027 38.282 1.00 60.51 108 ILE X C 1
ATOM 7463 O O . ILE C 1 128 ? 46.928 4.022 39.490 1.00 58.54 108 ILE X O 1
ATOM 7468 N N . ILE C 1 129 ? 47.574 2.946 37.612 1.00 54.01 109 ILE X N 1
ATOM 7469 C CA . ILE C 1 129 ? 47.701 1.656 38.262 1.00 52.12 109 ILE X CA 1
ATOM 7470 C C . ILE C 1 129 ? 48.793 1.699 39.323 1.00 52.86 109 ILE X C 1
ATOM 7471 O O . ILE C 1 129 ? 48.564 1.332 40.473 1.00 47.36 109 ILE X O 1
ATOM 7476 N N . ARG C 1 130 ? 49.969 2.182 38.937 1.00 56.01 110 ARG X N 1
ATOM 7477 C CA . ARG C 1 130 ? 51.057 2.393 39.873 1.00 53.83 110 ARG X CA 1
ATOM 7478 C C . ARG C 1 130 ? 50.646 3.194 41.122 1.00 62.00 110 ARG X C 1
ATOM 7479 O O . ARG C 1 130 ? 50.922 2.769 42.249 1.00 62.99 110 ARG X O 1
ATOM 7487 N N . ASP C 1 131 ? 50.001 4.348 40.933 1.00 56.10 111 ASP X N 1
ATOM 7488 C CA . ASP C 1 131 ? 49.621 5.191 42.077 1.00 56.61 111 ASP X CA 1
ATOM 7489 C C . ASP C 1 131 ? 48.492 4.595 42.923 1.00 58.84 111 ASP X C 1
ATOM 7490 O O . ASP C 1 131 ? 48.509 4.687 44.158 1.00 55.01 111 ASP X O 1
ATOM 7495 N N . THR C 1 132 ? 47.507 3.988 42.269 1.00 55.78 112 THR X N 1
ATOM 7496 C CA . THR C 1 132 ? 46.396 3.395 43.008 1.00 51.89 112 THR X CA 1
ATOM 7497 C C . THR C 1 132 ? 46.860 2.212 43.858 1.00 57.72 112 THR X C 1
ATOM 7498 O O . THR C 1 132 ? 46.432 2.056 45.008 1.00 59.16 112 THR X O 1
ATOM 7502 N N . LEU C 1 133 ? 47.734 1.377 43.298 1.00 52.45 113 LEU X N 1
ATOM 7503 C CA . LEU C 1 133 ? 48.221 0.233 44.051 1.00 48.32 113 LEU X CA 1
ATOM 7504 C C . LEU C 1 133 ? 49.204 0.702 45.116 1.00 56.81 113 LEU X C 1
ATOM 7505 O O . LEU C 1 133 ? 49.292 0.116 46.193 1.00 63.87 113 LEU X O 1
ATOM 7510 N N . THR C 1 134 ? 49.913 1.791 44.837 1.00 51.71 114 THR X N 1
ATOM 7511 C CA . THR C 1 134 ? 50.823 2.326 45.838 1.00 42.73 114 THR X CA 1
ATOM 7512 C C . THR C 1 134 ? 50.096 2.972 47.010 1.00 43.04 114 THR X C 1
ATOM 7513 O O . THR C 1 134 ? 50.425 2.672 48.151 1.00 47.67 114 THR X O 1
ATOM 7517 N N . GLN C 1 135 ? 49.104 3.826 46.732 1.00 44.16 115 GLN X N 1
ATOM 7518 C CA . GLN C 1 135 ? 48.190 4.338 47.767 1.00 42.07 115 GLN X CA 1
ATOM 7519 C C . GLN C 1 135 ? 47.692 3.227 48.673 1.00 53.72 115 GLN X C 1
ATOM 7520 O O . GLN C 1 135 ? 47.822 3.319 49.894 1.00 64.30 115 GLN X O 1
ATOM 7526 N N . ALA C 1 136 ? 47.096 2.196 48.070 1.00 48.03 116 ALA X N 1
ATOM 7527 C CA . ALA C 1 136 ? 46.410 1.158 48.834 1.00 48.07 116 ALA X CA 1
ATOM 7528 C C . ALA C 1 136 ? 47.403 0.389 49.699 1.00 50.19 116 ALA X C 1
ATOM 7529 O O . ALA C 1 136 ? 47.120 0.063 50.862 1.00 44.55 116 ALA X O 1
ATOM 7531 N N . ASN C 1 137 ? 48.569 0.120 49.120 1.00 45.41 117 ASN X N 1
ATOM 7532 C CA . ASN C 1 137 ? 49.688 -0.430 49.857 1.00 45.80 117 ASN X CA 1
ATOM 7533 C C . ASN C 1 137 ? 49.946 0.351 51.135 1.00 52.19 117 ASN X C 1
ATOM 7534 O O . ASN C 1 137 ? 49.917 -0.199 52.242 1.00 59.98 117 ASN X O 1
ATOM 7539 N N . LEU C 1 138 ? 50.186 1.646 50.972 1.00 45.42 118 LEU X N 1
ATOM 7540 C CA . LEU C 1 138 ? 50.521 2.504 52.093 1.00 40.06 118 LEU X CA 1
ATOM 7541 C C . LEU C 1 138 ? 49.394 2.570 53.094 1.00 40.83 118 LEU X C 1
ATOM 7542 O O . LEU C 1 138 ? 49.614 2.578 54.292 1.00 52.79 118 LEU X O 1
ATOM 7547 N N . ALA C 1 139 ? 48.171 2.600 52.606 1.00 44.10 119 ALA X N 1
ATOM 7548 C CA . ALA C 1 139 ? 47.051 2.689 53.507 1.00 41.87 119 ALA X CA 1
ATOM 7549 C C . ALA C 1 139 ? 47.129 1.504 54.460 1.00 52.55 119 ALA X C 1
ATOM 7550 O O . ALA C 1 139 ? 46.972 1.656 55.672 1.00 59.83 119 ALA X O 1
ATOM 7552 N N . LEU C 1 140 ? 47.379 0.323 53.899 1.00 52.19 120 LEU X N 1
ATOM 7553 C CA . LEU C 1 140 ? 47.271 -0.919 54.658 1.00 51.09 120 LEU X CA 1
ATOM 7554 C C . LEU C 1 140 ? 48.429 -1.029 55.640 1.00 54.98 120 LEU X C 1
ATOM 7555 O O . LEU C 1 140 ? 48.242 -1.443 56.78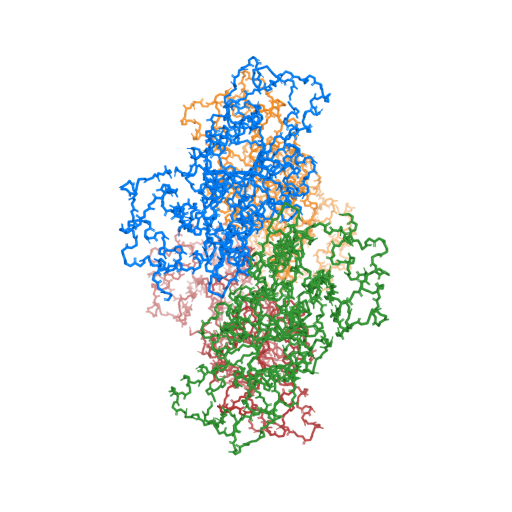6 1.00 58.44 120 LEU X O 1
ATOM 7560 N N . VAL C 1 141 ? 49.617 -0.641 55.186 1.00 40.25 121 VAL X N 1
ATOM 7561 C CA . VAL C 1 141 ? 50.767 -0.525 56.061 1.00 35.91 121 VAL X CA 1
ATOM 7562 C C . VAL C 1 141 ? 50.468 0.410 57.235 1.00 49.20 121 VAL X C 1
ATOM 7563 O O . VAL C 1 141 ? 50.639 0.052 58.410 1.00 50.71 121 VAL X O 1
ATOM 7567 N N . ASP C 1 142 ? 49.998 1.612 56.911 1.00 52.16 122 ASP X N 1
ATOM 7568 C CA . ASP C 1 142 ? 49.706 2.606 57.932 1.00 47.09 122 ASP X CA 1
ATOM 7569 C C . ASP C 1 142 ? 48.664 2.121 58.925 1.00 48.90 122 ASP X C 1
ATOM 7570 O O . ASP C 1 142 ? 48.849 2.236 60.133 1.00 53.44 122 ASP X O 1
ATOM 7575 N N . ALA C 1 143 ? 47.578 1.561 58.413 1.00 45.66 123 ALA X N 1
ATOM 7576 C CA . ALA C 1 143 ? 46.542 0.978 59.260 1.00 47.57 123 ALA X CA 1
ATOM 7577 C C . ALA C 1 143 ? 47.066 -0.111 60.228 1.00 49.47 123 ALA X C 1
ATOM 7578 O O . ALA C 1 143 ? 46.703 -0.123 61.413 1.00 43.03 123 ALA X O 1
ATOM 7580 N N . ILE C 1 144 ? 47.932 -0.993 59.729 1.00 51.06 124 ILE X N 1
ATOM 7581 C CA . ILE C 1 144 ? 48.602 -1.997 60.567 1.00 59.70 124 ILE X CA 1
ATOM 7582 C C . ILE C 1 144 ? 49.405 -1.373 61.708 1.00 58.81 124 ILE X C 1
ATOM 7583 O O . ILE C 1 144 ? 49.249 -1.756 62.869 1.00 60.88 124 ILE X O 1
ATOM 7588 N N . ARG C 1 145 ? 50.270 -0.422 61.378 1.00 51.57 125 ARG X N 1
ATOM 7589 C CA . ARG C 1 145 ? 50.978 0.331 62.412 1.00 49.67 125 ARG X CA 1
ATOM 7590 C C . ARG C 1 145 ? 50.027 1.009 63.406 1.00 52.85 125 ARG X C 1
ATOM 7591 O O . ARG C 1 145 ? 50.310 1.053 64.609 1.00 50.24 125 ARG X O 1
ATOM 7599 N N . ASP C 1 146 ? 48.906 1.536 62.916 1.00 56.10 126 ASP X N 1
ATOM 7600 C CA . ASP C 1 146 ? 47.920 2.159 63.818 1.00 63.19 126 ASP X CA 1
ATOM 7601 C C . ASP C 1 146 ? 47.318 1.112 64.749 1.00 55.23 126 ASP X C 1
ATOM 7602 O O . ASP C 1 146 ? 46.938 1.422 65.863 1.00 49.48 126 ASP X O 1
ATOM 7607 N N . ALA C 1 147 ? 47.233 -0.133 64.296 1.00 57.98 127 ALA X N 1
ATOM 7608 C CA . ALA C 1 147 ? 46.722 -1.204 65.153 1.00 55.12 127 ALA X CA 1
ATOM 7609 C C . ALA C 1 147 ? 47.765 -1.720 66.157 1.00 50.30 127 ALA X C 1
ATOM 7610 O O . ALA C 1 147 ? 47.458 -2.529 67.019 1.00 52.03 127 ALA X O 1
ATOM 7612 N N . GLY C 1 148 ? 48.987 -1.217 66.073 1.00 46.94 128 GLY X N 1
ATOM 7613 C CA . GLY C 1 148 ? 50.017 -1.640 66.998 1.00 58.42 128 GLY X CA 1
ATOM 7614 C C . GLY C 1 148 ? 51.001 -2.598 66.359 1.00 61.86 128 GLY X C 1
ATOM 7615 O O . GLY C 1 148 ? 51.906 -3.115 67.021 1.00 60.71 128 GLY X O 1
ATOM 7616 N N . GLY C 1 149 ? 50.832 -2.827 65.062 1.00 53.66 129 GLY X N 1
ATOM 7617 C CA . GLY C 1 149 ? 51.665 -3.780 64.368 1.00 49.76 129 GLY X CA 1
ATOM 7618 C C . GLY C 1 149 ? 52.955 -3.221 63.787 1.00 49.87 129 GLY X C 1
ATOM 7619 O O . GLY C 1 149 ? 53.399 -2.118 64.083 1.00 53.11 129 GLY X O 1
ATOM 7620 N N . ARG C 1 150 ? 53.573 -4.016 62.941 1.00 43.91 130 ARG X N 1
ATOM 7621 C CA . ARG C 1 150 ? 54.786 -3.607 62.284 1.00 42.10 130 ARG X CA 1
ATOM 7622 C C . ARG C 1 150 ? 54.668 -4.145 60.863 1.00 45.27 130 ARG X C 1
ATOM 7623 O O . ARG C 1 150 ? 54.264 -5.287 60.652 1.00 56.87 130 ARG X O 1
ATOM 7631 N N . ALA C 1 151 ? 54.957 -3.301 59.888 1.00 43.78 131 ALA X N 1
ATOM 7632 C CA . ALA C 1 151 ? 54.612 -3.614 58.512 1.00 45.44 131 ALA X CA 1
ATOM 7633 C C . ALA C 1 151 ? 55.520 -2.873 57.598 1.00 48.88 131 ALA X C 1
ATOM 7634 O O . ALA C 1 151 ? 55.865 -1.729 57.854 1.00 67.82 131 ALA X O 1
ATOM 7636 N N . ALA C 1 152 ? 55.895 -3.503 56.506 1.00 48.55 132 ALA X N 1
ATOM 7637 C CA . ALA C 1 152 ? 56.744 -2.819 55.551 1.00 52.43 132 ALA X CA 1
ATOM 7638 C C . ALA C 1 152 ? 56.004 -2.651 54.228 1.00 58.75 132 ALA X C 1
ATOM 7639 O O . ALA C 1 152 ? 55.343 -3.585 53.744 1.00 54.65 132 ALA X O 1
ATOM 7641 N N . ALA C 1 153 ? 56.101 -1.450 53.663 1.00 49.16 133 ALA X N 1
ATOM 7642 C CA . ALA C 1 153 ? 55.541 -1.181 52.350 1.00 45.93 133 ALA X CA 1
ATOM 7643 C C . ALA C 1 153 ? 56.452 -1.813 51.314 1.00 52.69 133 ALA X C 1
ATOM 7644 O O . ALA C 1 153 ? 57.624 -1.451 51.237 1.00 52.10 133 ALA X O 1
ATOM 7646 N N . VAL C 1 154 ? 55.934 -2.765 50.536 1.00 49.39 134 VAL X N 1
ATOM 7647 C CA . VAL C 1 154 ? 56.707 -3.324 49.425 1.00 49.29 134 VAL X CA 1
ATOM 7648 C C . VAL C 1 154 ? 55.877 -3.349 48.147 1.00 52.78 134 VAL X C 1
ATOM 7649 O O . VAL C 1 154 ? 55.487 -4.410 47.660 1.00 52.11 134 VAL X O 1
ATOM 7653 N N . PRO C 1 155 ? 55.605 -2.165 47.590 1.00 55.99 135 PRO X N 1
ATOM 7654 C CA . PRO C 1 155 ? 54.786 -2.098 46.383 1.00 46.71 135 PRO X CA 1
ATOM 7655 C C . PRO C 1 155 ? 55.566 -2.566 45.169 1.00 40.93 135 PRO X C 1
ATOM 7656 O O . PRO C 1 155 ? 54.968 -3.028 44.217 1.00 50.40 135 PRO X O 1
ATOM 7660 N N . ARG C 1 156 ? 56.891 -2.467 45.219 1.00 45.91 136 ARG X N 1
ATOM 7661 C CA . ARG C 1 156 ? 57.748 -2.843 44.102 1.00 50.29 136 ARG X CA 1
ATOM 7662 C C . ARG C 1 156 ? 58.967 -3.643 44.583 1.00 56.66 136 ARG X C 1
ATOM 7663 O O . ARG C 1 156 ? 59.335 -3.584 45.760 1.00 63.90 136 ARG X O 1
ATOM 7671 N N . GLY C 1 157 ? 59.597 -4.372 43.660 1.00 48.94 137 GLY X N 1
ATOM 7672 C CA . GLY C 1 157 ? 60.896 -4.984 43.892 1.00 47.99 137 GLY X CA 1
ATOM 7673 C C . GLY C 1 157 ? 60.976 -6.494 44.066 1.00 51.44 137 GLY X C 1
ATOM 7674 O O . GLY C 1 157 ? 62.055 -7.033 44.291 1.00 55.34 137 GLY X O 1
ATOM 7675 N N . VAL C 1 158 ? 59.834 -7.171 43.985 1.00 52.58 138 VAL X N 1
ATOM 7676 C CA . VAL C 1 158 ? 59.758 -8.599 44.259 1.00 47.71 138 VAL X CA 1
ATOM 7677 C C . VAL C 1 158 ? 59.439 -9.429 43.004 1.00 45.44 138 VAL X C 1
ATOM 7678 O O . VAL C 1 158 ? 60.149 -10.373 42.688 1.00 45.51 138 VAL X O 1
ATOM 7682 N N . PHE C 1 159 ? 58.382 -9.074 42.288 1.00 41.66 139 PHE X N 1
ATOM 7683 C CA . PHE C 1 159 ? 58.062 -9.779 41.062 1.00 42.97 139 PHE X CA 1
ATOM 7684 C C . PHE C 1 159 ? 58.828 -9.203 39.887 1.00 56.30 139 PHE X C 1
ATOM 7685 O O . PHE C 1 159 ? 58.661 -8.034 39.530 1.00 59.65 139 PHE X O 1
ATOM 7693 N N . GLU C 1 160 ? 59.684 -10.031 39.301 1.00 60.31 140 GLU X N 1
ATOM 7694 C CA . GLU C 1 160 ? 60.285 -9.716 38.024 1.00 67.04 140 GLU X CA 1
ATOM 7695 C C . GLU C 1 160 ? 59.500 -10.510 37.014 1.00 65.65 140 GLU X C 1
ATOM 7696 O O . GLU C 1 160 ? 59.335 -11.719 37.173 1.00 68.50 140 GLU X O 1
ATOM 7702 N N . ALA C 1 161 ? 59.008 -9.836 35.979 1.00 55.96 141 ALA X N 1
ATOM 7703 C CA . ALA C 1 161 ? 58.112 -10.492 35.047 1.00 56.04 141 ALA X CA 1
ATOM 7704 C C . ALA C 1 161 ? 58.477 -10.270 33.596 1.00 58.26 141 ALA X C 1
ATOM 7705 O O . ALA C 1 161 ? 59.194 -9.342 33.252 1.00 70.40 141 ALA X O 1
ATOM 7707 N N . ASP C 1 162 ? 57.972 -11.149 32.751 1.00 61.12 142 ASP X N 1
ATOM 7708 C CA . ASP C 1 162 ? 58.059 -10.986 31.313 1.00 75.08 142 ASP X CA 1
ATOM 7709 C C . ASP C 1 162 ? 56.771 -10.363 30.820 1.00 74.58 142 ASP X C 1
ATOM 7710 O O . ASP C 1 162 ? 55.698 -10.600 31.365 1.00 76.75 142 ASP X O 1
ATOM 7715 N N . ILE C 1 163 ? 56.888 -9.569 29.772 1.00 77.79 143 ILE X N 1
ATOM 7716 C CA . ILE C 1 163 ? 55.771 -8.806 29.268 1.00 84.96 143 ILE X CA 1
ATOM 7717 C C . ILE C 1 163 ? 55.173 -9.541 28.081 1.00 92.50 143 ILE X C 1
ATOM 7718 O O . ILE C 1 163 ? 55.165 -9.007 26.974 1.00 101.38 143 ILE X O 1
ATOM 7723 N N . VAL C 1 164 ? 54.669 -10.759 28.309 1.00 90.30 144 VAL X N 1
ATOM 7724 C CA . VAL C 1 164 ? 54.328 -11.672 27.202 1.00 107.28 144 VAL X CA 1
ATOM 7725 C C . VAL C 1 164 ? 52.909 -11.503 26.634 1.00 114.07 144 VAL X C 1
ATOM 7726 O O . VAL C 1 164 ? 52.000 -12.274 26.980 1.00 115.76 144 VAL X O 1
ATOM 7730 N N . ASP C 1 165 ? 52.730 -10.527 25.739 1.00 112.42 145 ASP X N 1
ATOM 7731 C CA . ASP C 1 165 ? 51.385 -10.082 25.390 1.00 112.71 145 ASP X CA 1
ATOM 7732 C C . ASP C 1 165 ? 51.323 -8.699 24.753 1.00 103.25 145 ASP X C 1
ATOM 7733 O O . ASP C 1 165 ? 50.229 -8.194 24.516 1.00 104.87 145 ASP X O 1
ATOM 7738 N N . ALA C 1 166 ? 52.477 -8.090 24.488 1.00 93.82 146 ALA X N 1
ATOM 7739 C CA . ALA C 1 166 ? 52.552 -6.634 24.281 1.00 86.15 146 ALA X CA 1
ATOM 7740 C C . ALA C 1 166 ? 51.378 -6.026 23.509 1.00 92.62 146 ALA X C 1
ATOM 7741 O O . ALA C 1 166 ? 50.741 -5.079 23.977 1.00 91.87 146 ALA X O 1
ATOM 7743 N N . ASP C 1 167 ? 51.090 -6.578 22.333 1.00 93.62 147 ASP X N 1
ATOM 7744 C CA . ASP C 1 167 ? 50.005 -6.072 21.502 1.00 102.54 147 ASP X CA 1
ATOM 7745 C C . ASP C 1 167 ? 48.632 -6.533 21.991 1.00 103.47 147 ASP X C 1
ATOM 7746 O O . ASP C 1 167 ? 47.659 -5.788 21.908 1.00 104.57 147 ASP X O 1
ATOM 7751 N N . LYS C 1 168 ? 48.568 -7.751 22.522 1.00 104.90 148 LYS X N 1
ATOM 7752 C CA . LYS C 1 168 ? 47.303 -8.349 22.950 1.00 103.49 148 LYS X CA 1
ATOM 7753 C C . LYS C 1 168 ? 46.783 -7.875 24.318 1.00 94.96 148 LYS X C 1
ATOM 7754 O O . LYS C 1 168 ? 45.589 -7.624 24.469 1.00 94.97 148 LYS X O 1
ATOM 7760 N N . LEU C 1 169 ? 47.659 -7.765 25.315 1.00 84.27 149 LEU X N 1
ATOM 7761 C CA . LEU C 1 169 ? 47.216 -7.357 26.654 1.00 79.07 149 LEU X CA 1
ATOM 7762 C C . LEU C 1 169 ? 48.019 -6.202 27.221 1.00 76.36 149 LEU X C 1
ATOM 7763 O O . LEU C 1 169 ? 48.031 -5.982 28.429 1.00 76.05 149 LEU X O 1
ATOM 7768 N N . GLY C 1 170 ? 48.697 -5.470 26.350 1.00 83.73 150 GLY X N 1
ATOM 7769 C CA . GLY C 1 170 ? 49.489 -4.336 26.780 1.00 81.37 150 GLY X CA 1
ATOM 7770 C C . GLY C 1 170 ? 50.560 -4.707 27.788 1.00 79.89 150 GLY X C 1
ATOM 7771 O O . GLY C 1 170 ? 51.425 -5.525 27.502 1.00 86.21 150 GLY X O 1
ATOM 7772 N N . ARG C 1 171 ? 50.482 -4.120 28.979 1.00 72.01 151 ARG X N 1
ATOM 7773 C CA . ARG C 1 171 ? 51.600 -4.102 29.919 1.00 65.69 151 ARG X CA 1
ATOM 7774 C C . ARG C 1 171 ? 51.398 -5.073 31.118 1.00 72.17 151 ARG X C 1
ATOM 7775 O O . ARG C 1 171 ? 51.889 -4.847 32.235 1.00 61.17 151 ARG X O 1
ATOM 7783 N N . VAL C 1 172 ? 50.682 -6.166 30.852 1.00 71.90 152 VAL X N 1
ATOM 7784 C CA . VAL C 1 172 ? 50.462 -7.236 31.821 1.00 63.74 152 VAL X CA 1
ATOM 7785 C C . VAL C 1 172 ? 51.650 -8.177 31.826 1.00 65.23 152 VAL X C 1
ATOM 7786 O O . VAL C 1 172 ? 52.197 -8.478 30.770 1.00 73.69 152 VAL X O 1
ATOM 7790 N N . GLY C 1 173 ? 52.046 -8.670 32.995 1.00 60.96 153 GLY X N 1
ATOM 7791 C CA . GLY C 1 173 ? 53.238 -9.496 33.059 1.00 61.13 153 GLY X CA 1
ATOM 7792 C C . GLY C 1 173 ? 53.111 -10.826 33.768 1.00 69.38 153 GLY X C 1
ATOM 7793 O O . GLY C 1 173 ? 52.291 -10.982 34.675 1.00 75.77 153 GLY X O 1
ATOM 7794 N N . GLU C 1 174 ? 53.948 -11.777 33.353 1.00 76.37 154 GLU X N 1
ATOM 7795 C CA . GLU C 1 174 ? 53.999 -13.124 33.924 1.00 84.73 154 GLU X CA 1
ATOM 7796 C C . GLU C 1 174 ? 55.213 -13.278 34.840 1.00 84.40 154 GLU X C 1
ATOM 7797 O O . GLU C 1 174 ? 56.342 -13.241 34.364 1.00 95.37 154 GLU X O 1
ATOM 7803 N N . PRO C 1 175 ? 54.993 -13.458 36.155 1.00 77.10 155 PRO X N 1
ATOM 7804 C CA . PRO C 1 175 ? 56.124 -13.523 37.096 1.00 76.38 155 PRO X CA 1
ATOM 7805 C C . PRO C 1 175 ? 57.158 -14.597 36.729 1.00 82.36 155 PRO X C 1
ATOM 7806 O O . PRO C 1 175 ? 56.869 -15.794 36.812 1.00 86.37 155 PRO X O 1
ATOM 7810 N N . ARG C 1 176 ? 58.352 -14.163 36.330 1.00 82.13 156 ARG X N 1
ATOM 7811 C CA . ARG C 1 176 ? 59.396 -15.087 35.901 1.00 84.30 156 ARG X CA 1
ATOM 7812 C C . ARG C 1 176 ? 60.403 -15.333 37.016 1.00 72.65 156 ARG X C 1
ATOM 7813 O O . ARG C 1 176 ? 61.100 -16.342 37.010 1.00 72.10 156 ARG X O 1
ATOM 7821 N N . HIS C 1 177 ? 60.490 -14.409 37.966 1.00 67.43 157 HIS X N 1
ATOM 7822 C CA . HIS C 1 177 ? 61.337 -14.630 39.132 1.00 70.07 157 HIS X CA 1
ATOM 7823 C C . HIS C 1 177 ? 60.948 -13.820 40.358 1.00 61.74 157 HIS X C 1
ATOM 7824 O O . HIS C 1 177 ? 60.502 -12.690 40.252 1.00 62.77 157 HIS X O 1
ATOM 7831 N N . ILE C 1 178 ? 61.130 -14.423 41.527 1.00 58.21 158 ILE X N 1
ATOM 7832 C CA . ILE C 1 178 ? 60.769 -13.797 42.785 1.00 51.48 158 ILE X CA 1
ATOM 7833 C C . ILE C 1 178 ? 61.998 -13.437 43.580 1.00 57.23 158 ILE X C 1
ATOM 7834 O O . ILE C 1 178 ? 62.709 -14.311 44.053 1.00 63.77 158 ILE X O 1
ATOM 7839 N N . HIS C 1 179 ? 62.235 -12.137 43.711 1.00 56.21 159 HIS X N 1
ATOM 7840 C CA . HIS C 1 179 ? 63.287 -11.600 44.556 1.00 55.43 159 HIS X CA 1
ATOM 7841 C C . HIS C 1 179 ? 62.703 -11.420 45.950 1.00 58.95 159 HIS X C 1
ATOM 7842 O O . HIS C 1 179 ? 61.815 -10.591 46.160 1.00 52.92 159 HIS X O 1
ATOM 7849 N N . LEU C 1 180 ? 63.189 -12.210 46.899 1.00 56.49 160 LEU X N 1
ATOM 7850 C CA . LEU C 1 180 ? 62.646 -12.171 48.247 1.00 57.05 160 LEU X CA 1
ATOM 7851 C C . LEU C 1 180 ? 63.406 -11.204 49.151 1.00 58.20 160 LEU X C 1
ATOM 7852 O O . LEU C 1 180 ? 63.037 -11.006 50.316 1.00 53.64 160 LEU X O 1
ATOM 7857 N N . ASP C 1 181 ? 64.448 -10.583 48.603 1.00 54.80 161 ASP X N 1
ATOM 7858 C CA . ASP C 1 181 ? 65.311 -9.719 49.391 1.00 54.85 161 ASP X CA 1
ATOM 7859 C C . ASP C 1 181 ? 64.555 -8.813 50.351 1.00 50.37 161 ASP X C 1
ATOM 7860 O O . ASP C 1 181 ? 64.778 -8.862 51.555 1.00 51.89 161 ASP X O 1
ATOM 7865 N N . LEU C 1 182 ? 63.649 -7.998 49.818 1.00 43.74 162 LEU X N 1
ATOM 7866 C CA . LEU C 1 182 ? 62.842 -7.104 50.647 1.00 44.95 162 LEU X CA 1
ATOM 7867 C C . LEU C 1 182 ? 61.892 -7.834 51.603 1.00 50.38 162 LEU X C 1
ATOM 7868 O O . LEU C 1 182 ? 61.557 -7.309 52.659 1.00 55.42 162 LEU X O 1
ATOM 7873 N N . VAL C 1 183 ? 61.451 -9.032 51.229 1.00 45.18 163 VAL X N 1
ATOM 7874 C CA . VAL C 1 183 ? 60.598 -9.802 52.105 1.00 46.22 163 VAL X CA 1
ATOM 7875 C C . VAL C 1 183 ? 61.410 -10.254 53.302 1.00 55.14 163 VAL X C 1
ATOM 7876 O O . VAL C 1 183 ? 60.952 -10.175 54.440 1.00 56.03 163 VAL X O 1
ATOM 7880 N N . GLY C 1 184 ? 62.622 -10.731 53.031 1.00 56.28 164 GLY X N 1
ATOM 7881 C CA . GLY C 1 184 ? 63.489 -11.256 54.066 1.00 49.29 164 GLY X CA 1
ATOM 7882 C C . GLY C 1 184 ? 63.948 -10.132 54.962 1.00 63.20 164 GLY X C 1
ATOM 7883 O O . GLY C 1 184 ? 64.069 -10.302 56.167 1.00 72.07 164 GLY X O 1
ATOM 7884 N N . SER C 1 185 ? 64.191 -8.974 54.358 1.00 69.94 165 SER X N 1
ATOM 7885 C CA . SER C 1 185 ? 64.621 -7.777 55.074 1.00 63.61 165 SER X CA 1
ATOM 7886 C C . SER C 1 185 ? 63.574 -7.334 56.091 1.00 75.07 165 SER X C 1
ATOM 7887 O O . SER C 1 185 ? 63.900 -6.951 57.217 1.00 83.08 165 SER X O 1
ATOM 7890 N N . ALA C 1 186 ? 62.310 -7.394 55.687 1.00 76.43 166 ALA X N 1
ATOM 7891 C CA . ALA C 1 186 ? 61.221 -6.969 56.549 1.00 71.01 166 ALA X CA 1
ATOM 7892 C C . ALA C 1 186 ? 61.039 -7.971 57.675 1.00 69.68 166 ALA X C 1
ATOM 7893 O O . ALA C 1 186 ? 60.957 -7.604 58.840 1.00 79.46 166 ALA X O 1
ATOM 7895 N N . ALA C 1 187 ? 60.996 -9.242 57.317 1.00 59.91 167 ALA X N 1
ATOM 7896 C CA . ALA C 1 187 ? 60.795 -10.303 58.288 1.00 56.56 167 ALA X CA 1
ATOM 7897 C C . ALA C 1 187 ? 61.825 -10.263 59.412 1.00 75.85 167 ALA X C 1
ATOM 7898 O O . ALA C 1 187 ? 61.490 -10.488 60.574 1.00 82.42 167 ALA X O 1
ATOM 7900 N N . ARG C 1 188 ? 63.083 -10.003 59.058 1.00 81.77 168 ARG X N 1
ATOM 7901 C CA . ARG C 1 188 ? 64.162 -9.932 60.041 1.00 79.61 168 ARG X CA 1
ATOM 7902 C C . ARG C 1 188 ? 63.878 -8.824 61.034 1.00 83.08 168 ARG X C 1
ATOM 7903 O O . ARG C 1 188 ? 64.085 -8.992 62.245 1.00 93.49 168 ARG X O 1
ATOM 7911 N N . ALA C 1 189 ? 63.412 -7.692 60.506 1.00 68.22 169 ALA X N 1
ATOM 7912 C CA . ALA C 1 189 ? 63.003 -6.564 61.335 1.00 66.55 169 ALA X CA 1
ATOM 7913 C C . ALA C 1 189 ? 61.637 -6.815 61.984 1.00 64.45 169 ALA X C 1
ATOM 7914 O O . ALA C 1 189 ? 61.081 -5.930 62.647 1.00 63.15 169 ALA X O 1
ATOM 7916 N N . GLY C 1 190 ? 61.110 -8.023 61.774 1.00 63.34 170 GLY X N 1
ATOM 7917 C CA . GLY C 1 190 ? 59.866 -8.470 62.376 1.00 60.99 170 GLY X CA 1
ATOM 7918 C C . GLY C 1 190 ? 58.629 -7.758 61.869 1.00 66.98 170 GLY X C 1
ATOM 7919 O O . GLY C 1 190 ? 57.612 -7.719 62.555 1.00 66.33 170 GLY X O 1
ATOM 7920 N N . GLN C 1 191 ? 58.720 -7.185 60.671 1.00 71.11 171 GLN X N 1
ATOM 7921 C CA . GLN C 1 191 ? 57.583 -6.523 60.033 1.00 62.20 171 GLN X CA 1
ATOM 7922 C C . GLN C 1 191 ? 56.815 -7.469 59.125 1.00 61.65 171 GLN X C 1
ATOM 7923 O O . GLN C 1 191 ? 57.395 -8.367 58.507 1.00 64.55 171 GLN X O 1
ATOM 7929 N N . ALA C 1 192 ? 55.504 -7.267 59.053 1.00 59.93 172 ALA X N 1
ATOM 7930 C CA . ALA C 1 192 ? 54.695 -7.888 58.012 1.00 54.57 172 ALA X CA 1
ATOM 7931 C C . ALA C 1 192 ? 55.085 -7.283 56.660 1.00 48.92 172 ALA X C 1
ATOM 7932 O O . ALA C 1 192 ? 55.182 -6.064 56.525 1.00 49.94 172 ALA X O 1
ATOM 7934 N N . ALA C 1 193 ? 55.345 -8.129 55.671 1.00 47.93 173 ALA X N 1
ATOM 7935 C CA . ALA C 1 193 ? 55.697 -7.636 54.353 1.00 49.11 173 ALA X CA 1
ATOM 7936 C C . ALA C 1 193 ? 54.430 -7.413 53.535 1.00 47.76 173 ALA X C 1
ATOM 7937 O O . ALA C 1 193 ? 53.710 -8.353 53.248 1.00 52.67 173 ALA X O 1
ATOM 7939 N N . ILE C 1 194 ? 54.147 -6.157 53.192 1.00 44.15 174 ILE X N 1
ATOM 7940 C CA . ILE C 1 194 ? 52.964 -5.832 52.415 1.00 42.54 174 ILE X CA 1
ATOM 7941 C C . ILE C 1 194 ? 53.330 -5.600 50.959 1.00 51.95 174 ILE X C 1
ATOM 7942 O O . ILE C 1 194 ? 53.972 -4.596 50.614 1.00 48.77 174 ILE X O 1
ATOM 7947 N N . LEU C 1 195 ? 52.922 -6.547 50.118 1.00 50.09 175 LEU X N 1
ATOM 7948 C CA . LEU C 1 195 ? 53.292 -6.573 48.705 1.00 46.07 175 LEU X CA 1
ATOM 7949 C C . LEU C 1 195 ? 52.128 -6.211 47.775 1.00 48.21 175 LEU X C 1
ATOM 7950 O O . LEU C 1 195 ? 51.018 -6.732 47.911 1.00 49.28 175 LEU X O 1
ATOM 7955 N N . ALA C 1 196 ? 52.376 -5.317 46.827 1.00 50.66 176 ALA X N 1
ATOM 7956 C CA . ALA C 1 196 ? 51.354 -4.997 45.838 1.00 49.75 176 ALA X CA 1
ATOM 7957 C C . ALA C 1 196 ? 51.711 -5.757 44.580 1.00 49.59 176 ALA X C 1
ATOM 7958 O O . ALA C 1 196 ? 52.808 -6.300 44.486 1.00 58.31 176 ALA X O 1
ATOM 7960 N N . CYS C 1 197 ? 50.795 -5.829 43.624 1.00 40.93 177 CYS X N 1
ATOM 7961 C CA . CYS C 1 197 ? 51.044 -6.672 42.459 1.00 44.02 177 CYS X CA 1
ATOM 7962 C C . CYS C 1 197 ? 51.634 -5.930 41.272 1.00 45.88 177 CYS X C 1
ATOM 7963 O O . CYS C 1 197 ? 51.130 -6.035 40.159 1.00 57.78 177 CYS X O 1
ATOM 7966 N N . LEU C 1 198 ? 52.702 -5.181 41.531 1.00 44.54 178 LEU X N 1
ATOM 7967 C CA . LEU C 1 198 ? 53.483 -4.517 40.494 1.00 44.92 178 LEU X CA 1
ATOM 7968 C C . LEU C 1 198 ? 54.783 -5.271 40.307 1.00 46.39 178 LEU X C 1
ATOM 7969 O O . LEU C 1 198 ? 55.477 -5.574 41.280 1.00 48.93 178 LEU X O 1
ATOM 7974 N N . GLY C 1 199 ? 55.101 -5.569 39.054 1.00 44.28 179 GLY X N 1
ATOM 7975 C CA . GLY C 1 199 ? 56.342 -6.218 38.700 1.00 46.59 179 GLY X CA 1
ATOM 7976 C C . GLY C 1 199 ? 57.149 -5.359 37.738 1.00 55.92 179 GLY X C 1
ATOM 7977 O O . GLY C 1 199 ? 56.682 -4.334 37.245 1.00 58.92 179 GLY X O 1
ATOM 7978 N N . GLU C 1 200 ? 58.365 -5.808 37.466 1.00 54.35 180 GLU X N 1
ATOM 7979 C CA . GLU C 1 200 ? 59.361 -5.069 36.719 1.00 50.64 180 GLU X CA 1
ATOM 7980 C C . GLU C 1 200 ? 59.875 -6.061 35.705 1.00 54.85 180 GLU X C 1
ATOM 7981 O O . GLU C 1 200 ? 60.271 -7.155 36.085 1.00 61.30 180 GLU X O 1
ATOM 7987 N N . THR C 1 201 ? 59.888 -5.720 34.425 1.00 55.46 181 THR X N 1
ATOM 7988 C CA . THR C 1 201 ? 60.574 -6.585 33.470 1.00 64.39 181 THR X CA 1
ATOM 7989 C C . THR C 1 201 ? 62.084 -6.636 33.775 1.00 73.27 181 THR X C 1
ATOM 7990 O O . THR C 1 201 ? 62.584 -5.873 34.613 1.00 68.05 181 THR X O 1
ATOM 7994 N N . PRO C 1 202 ? 62.814 -7.547 33.108 1.00 72.52 182 PRO X N 1
ATOM 7995 C CA . PRO C 1 202 ? 64.270 -7.626 33.297 1.00 69.56 182 PRO X CA 1
ATOM 7996 C C . PRO C 1 202 ? 65.009 -6.356 32.897 1.00 72.12 182 PRO X C 1
ATOM 7997 O O . PRO C 1 202 ? 66.184 -6.238 33.231 1.00 72.55 182 PRO X O 1
ATOM 8001 N N . ASP C 1 203 ? 64.348 -5.435 32.197 1.00 77.34 183 ASP X N 1
ATOM 8002 C CA . ASP C 1 203 ? 64.999 -4.188 31.791 1.00 79.33 183 ASP X CA 1
ATOM 8003 C C . ASP C 1 203 ? 64.594 -2.988 32.656 1.00 75.04 183 ASP X C 1
ATOM 8004 O O . ASP C 1 203 ? 65.089 -1.875 32.469 1.00 72.77 183 ASP X O 1
ATOM 8009 N N . GLY C 1 204 ? 63.697 -3.221 33.608 1.00 75.21 184 GLY X N 1
ATOM 8010 C CA . GLY C 1 204 ? 63.256 -2.161 34.495 1.00 74.36 184 GLY X CA 1
ATOM 8011 C C . GLY C 1 204 ? 61.847 -1.641 34.246 1.00 73.03 184 GLY X C 1
ATOM 8012 O O . GLY C 1 204 ? 61.290 -0.931 35.088 1.00 80.48 184 GLY X O 1
ATOM 8013 N N . THR C 1 205 ? 61.261 -1.994 33.108 1.00 63.67 185 THR X N 1
ATOM 8014 C CA . THR C 1 205 ? 59.893 -1.579 32.790 1.00 72.21 185 THR X CA 1
ATOM 8015 C C . THR C 1 205 ? 58.786 -2.070 33.759 1.00 69.02 185 THR X C 1
ATOM 8016 O O . THR C 1 205 ? 58.697 -3.260 34.105 1.00 72.04 185 THR X O 1
ATOM 8020 N N . LEU C 1 206 ? 57.931 -1.137 34.163 1.00 53.97 186 LEU X N 1
ATOM 8021 C CA . LEU C 1 206 ? 56.865 -1.412 35.114 1.00 52.32 186 LEU X CA 1
ATOM 8022 C C . LEU C 1 206 ? 55.700 -2.200 34.505 1.00 52.69 186 LEU X C 1
ATOM 8023 O O . LEU C 1 206 ? 55.252 -1.926 33.399 1.00 60.42 186 LEU X O 1
ATOM 8028 N N . VAL C 1 207 ? 55.173 -3.148 35.260 1.00 49.59 187 VAL X N 1
ATOM 8029 C CA . VAL C 1 207 ? 54.264 -4.122 34.688 1.00 52.88 187 VAL X CA 1
ATOM 8030 C C . VAL C 1 207 ? 53.178 -4.525 35.676 1.00 51.83 187 VAL X C 1
ATOM 8031 O O . VAL C 1 207 ? 53.388 -4.581 36.886 1.00 44.91 187 VAL X O 1
ATOM 8035 N N . ASN C 1 208 ? 52.003 -4.801 35.140 1.00 62.74 188 ASN X N 1
ATOM 8036 C CA . ASN C 1 208 ? 50.843 -5.148 35.945 1.00 63.91 188 ASN X CA 1
ATOM 8037 C C . ASN C 1 208 ? 50.727 -6.674 36.028 1.00 66.54 188 ASN X C 1
ATOM 8038 O O . ASN C 1 208 ? 50.673 -7.366 35.010 1.00 77.56 188 ASN X O 1
ATOM 8043 N N . ILE C 1 209 ? 50.722 -7.199 37.242 1.00 53.74 189 ILE X N 1
ATOM 8044 C CA . ILE C 1 209 ? 50.575 -8.628 37.450 1.00 56.71 189 ILE X CA 1
ATOM 8045 C C . ILE C 1 209 ? 49.187 -8.979 38.004 1.00 63.70 189 ILE X C 1
ATOM 8046 O O . ILE C 1 209 ? 48.702 -8.331 38.932 1.00 59.85 189 ILE X O 1
ATOM 8051 N N . ASN C 1 210 ? 48.532 -9.986 37.426 1.00 70.49 190 ASN X N 1
ATOM 8052 C CA . ASN C 1 210 ? 47.238 -10.401 37.964 1.00 74.84 190 ASN X CA 1
ATOM 8053 C C . ASN C 1 210 ? 47.447 -11.113 39.304 1.00 70.58 190 ASN X C 1
ATOM 8054 O O . ASN C 1 210 ? 48.449 -11.799 39.489 1.00 72.75 190 ASN X O 1
ATOM 8059 N N . ALA C 1 211 ? 46.526 -10.922 40.245 1.00 67.76 191 ALA X N 1
ATOM 8060 C CA . ALA C 1 211 ? 46.736 -11.370 41.626 1.00 61.11 191 ALA X CA 1
ATOM 8061 C C . ALA C 1 211 ? 46.835 -12.893 41.801 1.00 54.22 191 ALA X C 1
ATOM 8062 O O . ALA C 1 211 ? 47.494 -13.377 42.711 1.00 53.72 191 ALA X O 1
ATOM 8064 N N . ASP C 1 212 ? 46.186 -13.646 40.928 1.00 53.25 192 ASP X N 1
ATOM 8065 C CA . ASP C 1 212 ? 46.281 -15.102 40.983 1.00 60.16 192 ASP X CA 1
ATOM 8066 C C . ASP C 1 212 ? 47.697 -15.594 40.733 1.00 60.69 192 ASP X C 1
ATOM 8067 O O . ASP C 1 212 ? 48.302 -16.234 41.599 1.00 62.89 192 ASP X O 1
ATOM 8072 N N . VAL C 1 213 ? 48.233 -15.305 39.551 1.00 55.71 193 VAL X N 1
ATOM 8073 C CA . VAL C 1 213 ? 49.581 -15.762 39.256 1.00 55.48 193 VAL X CA 1
ATOM 8074 C C . VAL C 1 213 ? 50.566 -15.181 40.261 1.00 54.28 193 VAL X C 1
ATOM 8075 O O . VAL C 1 213 ? 51.503 -15.854 40.663 1.00 56.25 193 VAL X O 1
ATOM 8079 N N . ALA C 1 214 ? 50.343 -13.944 40.690 1.00 55.37 194 ALA X N 1
ATOM 8080 C CA . ALA C 1 214 ? 51.252 -13.327 41.643 1.00 52.54 194 ALA X CA 1
ATOM 8081 C C . ALA C 1 214 ? 51.313 -14.163 42.914 1.00 54.27 194 ALA X C 1
ATOM 8082 O O . ALA C 1 214 ? 52.388 -14.525 43.369 1.00 64.50 194 ALA X O 1
ATOM 8084 N N . VAL C 1 215 ? 50.158 -14.494 43.471 1.00 49.48 195 VAL X N 1
ATOM 8085 C CA . VAL C 1 215 ? 50.108 -15.392 44.617 1.00 49.67 195 VAL X CA 1
ATOM 8086 C C . VAL C 1 215 ? 50.728 -16.789 44.346 1.00 53.38 195 VAL X C 1
ATOM 8087 O O . VAL C 1 215 ? 51.546 -17.274 45.137 1.00 47.18 195 VAL X O 1
ATOM 8091 N N . ARG C 1 216 ? 50.345 -17.433 43.242 1.00 47.43 196 ARG X N 1
ATOM 8092 C CA . ARG C 1 216 ? 50.944 -18.722 42.884 1.00 51.28 196 ARG X CA 1
ATOM 8093 C C . ARG C 1 216 ? 52.470 -18.688 43.004 1.00 59.20 196 ARG X C 1
ATOM 8094 O O . ARG C 1 216 ? 53.072 -19.615 43.535 1.00 67.49 196 ARG X O 1
ATOM 8102 N N . ALA C 1 217 ? 53.085 -17.612 42.517 1.00 52.13 197 ALA X N 1
ATOM 8103 C CA . ALA C 1 217 ? 54.542 -17.525 42.384 1.00 47.29 197 ALA X CA 1
ATOM 8104 C C . ALA C 1 217 ? 55.218 -17.297 43.721 1.00 50.84 197 ALA X C 1
ATOM 8105 O O . ALA C 1 217 ? 56.276 -17.849 44.011 1.00 55.13 197 ALA X O 1
ATOM 8107 N N . LEU C 1 218 ? 54.594 -16.465 44.530 1.00 45.63 198 LEU X N 1
ATOM 8108 C CA . LEU C 1 218 ? 55.102 -16.175 45.848 1.00 47.87 198 LEU X CA 1
ATOM 8109 C C . LEU C 1 218 ? 54.980 -17.428 46.718 1.00 51.17 198 LEU X C 1
ATOM 8110 O O . LEU C 1 218 ? 55.932 -17.827 47.377 1.00 50.03 198 LEU X O 1
ATOM 8115 N N . VAL C 1 219 ? 53.798 -18.042 46.708 1.00 45.32 199 VAL X N 1
ATOM 8116 C CA . VAL C 1 219 ? 53.571 -19.301 47.400 1.00 48.38 199 VAL X CA 1
ATOM 8117 C C . VAL C 1 219 ? 54.613 -20.355 46.994 1.00 55.70 199 VAL X C 1
ATOM 8118 O O . VAL C 1 219 ? 55.076 -21.141 47.819 1.00 63.83 199 VAL X O 1
ATOM 8122 N N . HIS C 1 220 ? 55.000 -20.356 45.727 1.00 55.12 200 HIS X N 1
ATOM 8123 C CA . HIS C 1 220 ? 55.976 -21.321 45.239 1.00 52.58 200 HIS X CA 1
ATOM 8124 C C . HIS C 1 220 ? 57.407 -21.021 45.677 1.00 61.07 200 HIS X C 1
ATOM 8125 O O . HIS C 1 220 ? 58.225 -21.928 45.782 1.00 63.76 200 HIS X O 1
ATOM 8132 N N . ALA C 1 221 ? 57.722 -19.746 45.896 1.00 58.52 201 ALA X N 1
ATOM 8133 C CA . ALA C 1 221 ? 59.075 -19.375 46.291 1.00 51.95 201 ALA X CA 1
ATOM 8134 C C . ALA C 1 221 ? 59.244 -19.476 47.805 1.00 51.80 201 ALA X C 1
ATOM 8135 O O . ALA C 1 221 ? 60.313 -19.809 48.307 1.00 64.99 201 ALA X O 1
ATOM 8137 N N . LEU C 1 222 ? 58.173 -19.213 48.533 1.00 43.16 202 LEU X N 1
ATOM 8138 C CA . LEU C 1 222 ? 58.245 -19.223 49.982 1.00 51.93 202 LEU X CA 1
ATOM 8139 C C . LEU C 1 222 ? 57.874 -20.581 50.579 1.00 58.03 202 LEU X C 1
ATOM 8140 O O . LEU C 1 222 ? 58.222 -20.861 51.709 1.00 66.62 202 LEU X O 1
ATOM 8145 N N . GLN C 1 223 ? 57.166 -21.416 49.823 1.00 53.41 203 GLN X N 1
ATOM 8146 C CA . GLN C 1 223 ? 56.627 -22.671 50.355 1.00 51.43 203 GLN X CA 1
ATOM 8147 C C . GLN C 1 223 ? 56.087 -22.548 51.765 1.00 46.15 203 GLN X C 1
ATOM 8148 O O . GLN C 1 223 ? 56.525 -23.263 52.651 1.00 56.39 203 GLN X O 1
ATOM 8154 N N . PRO C 1 224 ? 55.103 -21.672 51.970 1.00 42.83 204 PRO X N 1
ATOM 8155 C CA . PRO C 1 224 ? 54.587 -21.413 53.313 1.00 45.94 204 PRO X CA 1
ATOM 8156 C C . PRO C 1 224 ? 53.796 -22.589 53.898 1.00 42.72 204 PRO X C 1
ATOM 8157 O O . PRO C 1 224 ? 53.272 -23.427 53.170 1.00 43.83 204 PRO X O 1
ATOM 8161 N N . TYR C 1 225 ? 53.733 -22.612 55.225 1.00 39.92 205 TYR X N 1
ATOM 8162 C CA . TYR C 1 225 ? 52.912 -23.512 55.995 1.00 44.63 205 TYR X CA 1
ATOM 8163 C C . TYR C 1 225 ? 51.433 -23.218 55.763 1.00 49.57 205 TYR X C 1
ATOM 8164 O O . TYR C 1 225 ? 50.633 -24.135 55.631 1.00 61.49 205 TYR X O 1
ATOM 8173 N N . LYS C 1 226 ? 51.080 -21.936 55.723 1.00 49.59 206 LYS X N 1
ATOM 8174 C CA . LYS C 1 226 ? 49.682 -21.487 55.623 1.00 53.30 206 LYS X CA 1
ATOM 8175 C C . LYS C 1 226 ? 49.428 -20.527 54.448 1.00 49.55 206 LYS X C 1
ATOM 8176 O O . LYS C 1 226 ? 50.121 -19.531 54.279 1.00 47.25 206 LYS X O 1
ATOM 8182 N N . VAL C 1 227 ? 48.428 -20.813 53.635 1.00 48.14 207 VAL X N 1
ATOM 8183 C CA . VAL C 1 227 ? 47.929 -19.784 52.738 1.00 52.00 207 VAL X CA 1
ATOM 8184 C C . VAL C 1 227 ? 46.549 -19.336 53.233 1.00 51.55 207 VAL X C 1
ATOM 8185 O O . VAL C 1 227 ? 45.777 -20.134 53.740 1.00 59.70 207 VAL X O 1
ATOM 8189 N N . VAL C 1 228 ? 46.261 -18.051 53.120 1.00 45.72 208 VAL X N 1
ATOM 8190 C CA . VAL C 1 228 ? 45.040 -17.499 53.685 1.00 41.25 208 VAL X CA 1
ATOM 8191 C C . VAL C 1 228 ? 44.412 -16.525 52.714 1.00 41.10 208 VAL X C 1
ATOM 8192 O O . VAL C 1 228 ? 45.067 -15.619 52.237 1.00 46.49 208 VAL X O 1
ATOM 8196 N N . PHE C 1 229 ? 43.151 -16.738 52.379 1.00 39.49 209 PHE X N 1
ATOM 8197 C CA . PHE C 1 229 ? 42.440 -15.768 51.568 1.00 39.21 209 PHE X CA 1
ATOM 8198 C C . PHE C 1 229 ? 41.467 -15.020 52.461 1.00 51.06 209 PHE X C 1
ATOM 8199 O O . PHE C 1 229 ? 40.548 -15.614 53.020 1.00 58.18 209 PHE X O 1
ATOM 8207 N N . LEU C 1 230 ? 41.706 -13.724 52.637 1.00 54.27 210 LEU X N 1
ATOM 8208 C CA . LEU C 1 230 ? 40.802 -12.882 53.404 1.00 51.0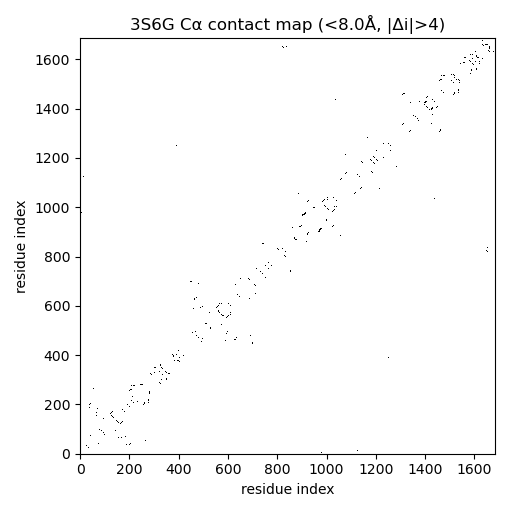4 210 LEU X CA 1
ATOM 8209 C C . LEU C 1 230 ? 39.746 -12.288 52.476 1.00 57.54 210 LEU X C 1
ATOM 8210 O O . LEU C 1 230 ? 40.050 -11.505 51.579 1.00 67.63 210 LEU X O 1
ATOM 8215 N N . THR C 1 231 ? 38.507 -12.718 52.668 1.00 63.48 211 THR X N 1
ATOM 8216 C CA . THR C 1 231 ? 37.384 -12.215 51.889 1.00 74.55 211 THR X CA 1
ATOM 8217 C C . THR C 1 231 ? 36.394 -11.563 52.841 1.00 71.68 211 THR X C 1
ATOM 8218 O O . THR C 1 231 ? 36.483 -11.778 54.045 1.00 69.41 211 THR X O 1
ATOM 8222 N N . GLY C 1 232 ? 35.471 -10.757 52.320 1.00 70.13 212 GLY X N 1
ATOM 8223 C CA . GLY C 1 232 ? 34.394 -10.212 53.139 1.00 70.05 212 GLY X CA 1
ATOM 8224 C C . GLY C 1 232 ? 33.329 -11.251 53.509 1.00 79.82 212 GLY X C 1
ATOM 8225 O O . GLY C 1 232 ? 32.767 -11.235 54.613 1.00 80.12 212 GLY X O 1
ATOM 8226 N N . THR C 1 233 ? 33.055 -12.162 52.579 1.00 82.42 213 THR X N 1
ATOM 8227 C CA . THR C 1 233 ? 32.103 -13.250 52.796 1.00 92.71 213 THR X CA 1
ATOM 8228 C C . THR C 1 233 ? 32.571 -14.229 53.880 1.00 86.86 213 THR X C 1
ATOM 8229 O O . THR C 1 233 ? 31.793 -14.616 54.755 1.00 87.00 213 THR X O 1
ATOM 8233 N N . GLY C 1 234 ? 33.833 -14.648 53.801 1.00 72.42 214 GLY X N 1
ATOM 8234 C CA . GLY C 1 234 ? 34.434 -15.430 54.867 1.00 75.13 214 GLY X CA 1
ATOM 8235 C C . GLY C 1 234 ? 34.251 -16.945 54.861 1.00 73.89 214 GLY X C 1
ATOM 8236 O O . GLY C 1 234 ? 34.005 -17.553 55.911 1.00 75.08 214 GLY X O 1
ATOM 8237 N N . GLY C 1 235 ? 34.394 -17.567 53.697 1.00 61.48 215 GLY X N 1
ATOM 8238 C CA . GLY C 1 235 ? 34.310 -19.014 53.624 1.00 60.41 215 GLY X CA 1
ATOM 8239 C C . GLY C 1 235 ? 33.570 -19.462 52.383 1.00 66.77 215 GLY X C 1
ATOM 8240 O O . GLY C 1 235 ? 32.809 -18.685 51.801 1.00 83.17 215 GLY X O 1
ATOM 8241 N N . LEU C 1 236 ? 33.820 -20.699 51.964 1.00 53.08 216 LEU X N 1
ATOM 8242 C CA . LEU C 1 236 ? 33.036 -21.362 50.924 1.00 55.45 216 LEU X CA 1
ATOM 8243 C C . LEU C 1 236 ? 31.755 -21.908 51.528 1.00 63.94 216 LEU X C 1
ATOM 8244 O O . LEU C 1 236 ? 31.727 -22.289 52.703 1.00 64.76 216 LEU X O 1
ATOM 8249 N N . LEU C 1 237 ? 30.688 -21.938 50.739 1.00 70.19 217 LEU X N 1
ATOM 8250 C CA . LEU C 1 237 ? 29.407 -22.401 51.261 1.00 70.30 217 LEU X CA 1
ATOM 8251 C C . LEU C 1 237 ? 29.094 -23.785 50.724 1.00 76.14 217 LEU X C 1
ATOM 8252 O O . LEU C 1 237 ? 29.462 -24.105 49.595 1.00 74.69 217 LEU X O 1
ATOM 8257 N N . ASP C 1 238 ? 28.427 -24.605 51.538 1.00 83.32 218 ASP X N 1
ATOM 8258 C CA . ASP C 1 238 ? 28.062 -25.971 51.143 1.00 85.41 218 ASP X CA 1
ATOM 8259 C C . ASP C 1 238 ? 26.846 -25.970 50.213 1.00 86.28 218 ASP X C 1
ATOM 8260 O O . ASP C 1 238 ? 26.551 -24.970 49.570 1.00 93.91 218 ASP X O 1
ATOM 8265 N N . GLU C 1 239 ? 26.134 -27.084 50.134 1.00 79.73 219 GLU X N 1
ATOM 8266 C CA . GLU C 1 239 ? 24.983 -27.141 49.243 1.00 84.59 219 GLU X CA 1
ATOM 8267 C C . GLU C 1 239 ? 23.782 -26.383 49.842 1.00 85.07 219 GLU X C 1
ATOM 8268 O O . GLU C 1 239 ? 22.852 -25.989 49.140 1.00 81.66 219 GLU X O 1
ATOM 8274 N N . ASP C 1 240 ? 23.832 -26.154 51.146 1.00 82.15 220 ASP X N 1
ATOM 8275 C CA . ASP C 1 240 ? 22.691 -25.632 51.877 1.00 76.31 220 ASP X CA 1
ATOM 8276 C C . ASP C 1 240 ? 22.804 -24.145 52.169 1.00 83.04 220 ASP X C 1
ATOM 8277 O O . ASP C 1 240 ? 21.893 -23.538 52.741 1.00 92.76 220 ASP X O 1
ATOM 8282 N N . GLY C 1 241 ? 23.920 -23.552 51.768 1.00 82.35 221 GLY X N 1
ATOM 8283 C CA . GLY C 1 241 ? 24.175 -22.155 52.067 1.00 81.82 221 GLY X CA 1
ATOM 8284 C C . GLY C 1 241 ? 24.822 -21.958 53.426 1.00 84.81 221 GLY X C 1
ATOM 8285 O O . GLY C 1 241 ? 24.852 -20.848 53.952 1.00 92.06 221 GLY X O 1
ATOM 8286 N N . ASP C 1 242 ? 25.333 -23.040 54.005 1.00 81.28 222 ASP X N 1
ATOM 8287 C CA . ASP C 1 242 ? 26.112 -22.948 55.232 1.00 80.12 222 ASP X CA 1
ATOM 8288 C C . ASP C 1 242 ? 27.594 -22.901 54.889 1.00 70.98 222 ASP X C 1
ATOM 8289 O O . ASP C 1 242 ? 28.015 -23.366 53.822 1.00 66.91 222 ASP X O 1
ATOM 8294 N N . ILE C 1 243 ? 28.390 -22.333 55.787 1.00 65.58 223 ILE X N 1
ATOM 8295 C CA . ILE C 1 243 ? 29.833 -22.375 55.590 1.00 68.40 223 ILE X CA 1
ATOM 8296 C C . ILE C 1 243 ? 30.355 -23.794 55.717 1.00 66.27 223 ILE X C 1
ATOM 8297 O O . ILE C 1 243 ? 30.206 -24.444 56.752 1.00 58.81 223 ILE X O 1
ATOM 8302 N N . LEU C 1 244 ? 30.963 -24.251 54.633 1.00 70.46 224 LEU X N 1
ATOM 8303 C CA . LEU C 1 244 ? 31.592 -25.556 54.537 1.00 62.31 224 LEU X CA 1
ATOM 8304 C C . LEU C 1 244 ? 32.899 -25.546 55.319 1.00 57.67 224 LEU X C 1
ATOM 8305 O O . LEU C 1 244 ? 33.885 -25.006 54.850 1.00 49.41 224 LEU X O 1
ATOM 8310 N N . SER C 1 245 ? 32.888 -26.147 56.508 1.00 64.41 225 SER X N 1
ATOM 8311 C CA . SER C 1 245 ? 33.973 -26.041 57.502 1.00 55.02 225 SER X CA 1
ATOM 8312 C C . SER C 1 245 ? 35.378 -26.430 57.026 1.00 49.33 225 SER X C 1
ATOM 8313 O O . SER C 1 245 ? 36.388 -25.831 57.433 1.00 57.39 225 SER X O 1
ATOM 8316 N N . SER C 1 246 ? 35.442 -27.440 56.173 1.00 44.21 226 SER X N 1
ATOM 8317 C CA . SER C 1 246 ? 36.714 -27.988 55.729 1.00 47.28 226 SER X CA 1
ATOM 8318 C C . SER C 1 246 ? 36.567 -28.918 54.517 1.00 43.14 226 SER X C 1
ATOM 8319 O O . SER C 1 246 ? 35.518 -29.487 54.280 1.00 45.82 226 SER X O 1
ATOM 8322 N N . ILE C 1 247 ? 37.641 -29.059 53.757 1.00 48.12 227 ILE X N 1
ATOM 8323 C CA . ILE C 1 247 ? 37.659 -29.885 52.564 1.00 43.57 227 ILE X CA 1
ATOM 8324 C C . ILE C 1 247 ? 38.915 -30.742 52.587 1.00 47.49 227 ILE X C 1
ATOM 8325 O O . ILE C 1 247 ? 40.010 -30.234 52.801 1.00 50.12 227 ILE X O 1
ATOM 8330 N N . ASN C 1 248 ? 38.742 -32.044 52.386 1.00 52.61 228 ASN X N 1
ATOM 8331 C CA . ASN C 1 248 ? 39.844 -33.012 52.332 1.00 50.61 228 ASN X CA 1
ATOM 8332 C C . ASN C 1 248 ? 39.991 -33.438 50.869 1.00 51.94 228 ASN X C 1
ATOM 8333 O O . ASN C 1 248 ? 39.237 -34.283 50.365 1.00 47.67 228 ASN X O 1
ATOM 8338 N N . LEU C 1 249 ? 40.930 -32.798 50.177 1.00 44.44 229 LEU X N 1
ATOM 8339 C CA . LEU C 1 249 ? 40.967 -32.844 48.727 1.00 42.02 229 LEU X CA 1
ATOM 8340 C C . LEU C 1 249 ? 41.141 -34.267 48.215 1.00 48.92 229 LEU X C 1
ATOM 8341 O O . LEU C 1 249 ? 40.683 -34.606 47.116 1.00 48.86 229 LEU X O 1
ATOM 8346 N N . ALA C 1 250 ? 41.821 -35.086 49.009 1.00 47.94 230 ALA X N 1
ATOM 8347 C CA . ALA C 1 250 ? 42.105 -36.463 48.621 1.00 52.45 230 ALA X CA 1
ATOM 8348 C C . ALA C 1 250 ? 40.832 -37.288 48.480 1.00 56.33 230 ALA X C 1
ATOM 8349 O O . ALA C 1 250 ? 40.828 -38.318 47.827 1.00 64.42 230 ALA X O 1
ATOM 8351 N N . THR C 1 251 ? 39.753 -36.830 49.098 1.00 57.18 231 THR X N 1
ATOM 8352 C CA . THR C 1 251 ? 38.509 -37.573 49.082 1.00 53.19 231 THR X CA 1
ATOM 8353 C C . THR C 1 251 ? 37.380 -36.724 48.544 1.00 59.85 231 THR X C 1
ATOM 8354 O O . THR C 1 251 ? 36.432 -37.254 47.972 1.00 62.44 231 THR X O 1
ATOM 8358 N N . ASP C 1 252 ? 37.465 -35.408 48.737 1.00 61.55 232 ASP X N 1
ATOM 8359 C CA . ASP C 1 252 ? 36.308 -34.557 48.475 1.00 54.80 232 ASP X CA 1
ATOM 8360 C C . ASP C 1 252 ? 36.395 -33.843 47.138 1.00 56.09 232 ASP X C 1
ATOM 8361 O O . ASP C 1 252 ? 35.414 -33.267 46.669 1.00 65.22 232 ASP X O 1
ATOM 8366 N N . PHE C 1 253 ? 37.564 -33.859 46.525 1.00 53.20 233 PHE X N 1
ATOM 8367 C CA . PHE C 1 253 ? 37.761 -33.031 45.343 1.00 62.95 233 PHE X CA 1
ATOM 8368 C C . PHE C 1 253 ? 37.013 -33.537 44.105 1.00 67.85 233 PHE X C 1
ATOM 8369 O O . PHE C 1 253 ? 36.334 -32.763 43.443 1.00 73.23 233 PHE X O 1
ATOM 8377 N N . GLY C 1 254 ? 37.140 -34.821 43.786 1.00 68.29 234 GLY X N 1
ATOM 8378 C CA . GLY C 1 254 ? 36.366 -35.387 42.694 1.00 73.04 234 GLY X CA 1
ATOM 8379 C C . GLY C 1 254 ? 34.884 -35.084 42.865 1.00 75.32 234 GLY X C 1
ATOM 8380 O O . GLY C 1 254 ? 34.272 -34.405 42.038 1.00 75.72 234 GLY X O 1
ATOM 8381 N N . ASP C 1 255 ? 34.315 -35.584 43.959 1.00 68.22 235 ASP X N 1
ATOM 8382 C CA . ASP C 1 255 ? 32.944 -35.293 44.341 1.00 67.14 235 ASP X CA 1
ATOM 8383 C C . ASP C 1 255 ? 32.529 -33.825 44.131 1.00 73.68 235 ASP X C 1
ATOM 8384 O O . ASP C 1 255 ? 31.444 -33.571 43.612 1.00 80.18 235 ASP X O 1
ATOM 8389 N N . LEU C 1 256 ? 33.380 -32.868 44.519 1.00 63.97 236 LEU X N 1
ATOM 8390 C CA . LEU C 1 256 ? 33.021 -31.449 44.446 1.00 60.31 236 LEU X CA 1
ATOM 8391 C C . LEU C 1 256 ? 32.985 -30.864 43.028 1.00 72.22 236 LEU X C 1
ATOM 8392 O O . LEU C 1 256 ? 32.285 -29.873 42.783 1.00 76.94 236 LEU X O 1
ATOM 8405 N N . GLN C 1 258 ? 32.351 -32.863 40.110 1.00 91.24 238 GLN X N 1
ATOM 8406 C CA . GLN C 1 258 ? 31.283 -33.581 39.430 1.00 91.07 238 GLN X CA 1
ATOM 8407 C C . GLN C 1 258 ? 29.980 -33.402 40.195 1.00 87.81 238 GLN X C 1
ATOM 8408 O O . GLN C 1 258 ? 29.071 -34.226 40.093 1.00 94.51 238 GLN X O 1
ATOM 8414 N N . ALA C 1 259 ? 29.900 -32.330 40.978 1.00 82.16 239 ALA X N 1
ATOM 8415 C CA . ALA C 1 259 ? 28.677 -32.013 41.706 1.00 85.65 239 ALA X CA 1
ATOM 8416 C C . ALA C 1 259 ? 27.969 -30.862 41.037 1.00 92.87 239 ALA X C 1
ATOM 8417 O O . ALA C 1 259 ? 28.565 -29.808 40.783 1.00 99.19 239 ALA X O 1
ATOM 8419 N N . ASP C 1 260 ? 26.690 -31.077 40.754 1.00 93.52 240 ASP X N 1
ATOM 8420 C CA . ASP C 1 260 ? 25.886 -30.098 40.046 1.00 96.75 240 ASP X CA 1
ATOM 8421 C C . ASP C 1 260 ? 25.760 -28.830 40.886 1.00 92.01 240 ASP X C 1
ATOM 8422 O O . ASP C 1 260 ? 25.750 -27.720 40.349 1.00 92.21 240 ASP X O 1
ATOM 8427 N N . TRP C 1 261 ? 25.703 -29.000 42.206 1.00 85.48 241 TRP X N 1
ATOM 8428 C CA . TRP C 1 261 ? 25.405 -27.883 43.105 1.00 87.90 241 TRP X CA 1
ATOM 8429 C C . TRP C 1 261 ? 26.494 -26.812 43.234 1.00 89.64 241 TRP X C 1
ATOM 8430 O O . TRP C 1 261 ? 26.213 -25.715 43.714 1.00 95.89 241 TRP X O 1
ATOM 8441 N N . VAL C 1 262 ? 27.719 -27.113 42.806 1.00 83.91 242 VAL X N 1
ATOM 8442 C CA . VAL C 1 262 ? 28.830 -26.188 43.028 1.00 85.74 242 VAL X CA 1
ATOM 8443 C C . VAL C 1 262 ? 28.952 -25.161 41.913 1.00 89.73 242 VAL X C 1
ATOM 8444 O O . VAL C 1 262 ? 29.294 -25.498 40.776 1.00 95.53 242 VAL X O 1
ATOM 8448 N N . ASN C 1 263 ? 28.674 -23.906 42.253 1.00 90.02 243 ASN X N 1
ATOM 8449 C CA . ASN C 1 263 ? 28.685 -22.812 41.280 1.00 97.96 243 ASN X CA 1
ATOM 8450 C C . ASN C 1 263 ? 30.020 -22.660 40.556 1.00 102.55 243 ASN X C 1
ATOM 8451 O O . ASN C 1 263 ? 31.076 -22.956 41.117 1.00 106.83 243 ASN X O 1
ATOM 8456 N N . GLY C 1 264 ? 29.962 -22.186 39.313 1.00 101.09 244 GLY X N 1
ATOM 8457 C CA . GLY C 1 264 ? 31.139 -22.024 38.471 1.00 94.17 244 GLY X CA 1
ATOM 8458 C C . GLY C 1 264 ? 32.325 -21.271 39.058 1.00 86.34 244 GLY X C 1
ATOM 8459 O O . GLY C 1 264 ? 33.472 -21.603 38.759 1.00 84.64 244 GLY X O 1
ATOM 8460 N N . GLY C 1 265 ? 32.056 -20.260 39.885 1.00 82.09 245 GLY X N 1
ATOM 8461 C CA . GLY C 1 265 ? 33.104 -19.450 40.484 1.00 72.42 245 GLY X CA 1
ATOM 8462 C C . GLY C 1 265 ? 33.827 -20.178 41.599 1.00 80.12 245 GLY X C 1
ATOM 8463 O O . GLY C 1 265 ? 35.053 -20.133 41.715 1.00 76.01 245 GLY X O 1
ATOM 8472 N N . ARG C 1 267 ? 33.957 -23.413 41.739 1.00 79.45 247 ARG X N 1
ATOM 8473 C CA . ARG C 1 267 ? 34.729 -24.420 41.014 1.00 79.00 247 ARG X CA 1
ATOM 8474 C C . ARG C 1 267 ? 36.136 -23.913 40.662 1.00 83.86 247 ARG X C 1
ATOM 8475 O O . ARG C 1 267 ? 37.123 -24.608 40.900 1.00 84.50 247 ARG X O 1
ATOM 8483 N N . LEU C 1 268 ? 36.224 -22.698 40.118 1.00 83.57 248 LEU X N 1
ATOM 8484 C CA . LEU C 1 268 ? 37.519 -22.089 39.795 1.00 77.81 248 LEU X CA 1
ATOM 8485 C C . LEU C 1 268 ? 38.407 -21.935 41.016 1.00 76.26 248 LEU X C 1
ATOM 8486 O O . LEU C 1 268 ? 39.568 -22.332 40.972 1.00 81.23 248 LEU X O 1
ATOM 8491 N N . LYS C 1 269 ? 37.880 -21.349 42.094 1.00 76.68 249 LYS X N 1
ATOM 8492 C CA . LYS C 1 269 ? 38.670 -21.179 43.328 1.00 74.21 249 LYS X CA 1
ATOM 8493 C C . LYS C 1 269 ? 39.178 -22.519 43.846 1.00 69.32 249 LYS X C 1
ATOM 8494 O O . LYS C 1 269 ? 40.280 -22.602 44.380 1.00 62.92 249 LYS X O 1
ATOM 8500 N N . LEU C 1 270 ? 38.358 -23.559 43.688 1.00 73.76 250 LEU X N 1
ATOM 8501 C CA . LEU C 1 270 ? 38.692 -24.900 44.145 1.00 68.68 250 LEU X CA 1
ATOM 8502 C C . LEU C 1 270 ? 39.847 -25.477 43.354 1.00 69.98 250 LEU X C 1
ATOM 8503 O O . LEU C 1 270 ? 40.812 -25.978 43.921 1.00 67.56 250 LEU X O 1
ATOM 8508 N N . GLU C 1 271 ? 39.753 -25.396 42.035 1.00 74.98 251 GLU X N 1
ATOM 8509 C CA . GLU C 1 271 ? 40.841 -25.845 41.181 1.00 77.43 251 GLU X CA 1
ATOM 8510 C C . GLU C 1 271 ? 42.122 -25.030 41.386 1.00 78.41 251 GLU X C 1
ATOM 8511 O O . GLU C 1 271 ? 43.218 -25.523 41.144 1.00 89.47 251 GLU X O 1
ATOM 8517 N N . GLU C 1 272 ? 41.992 -23.785 41.829 1.00 71.81 252 GLU X N 1
ATOM 8518 C CA . GLU C 1 272 ? 43.169 -22.954 42.039 1.00 71.81 252 GLU X CA 1
ATOM 8519 C C . GLU C 1 272 ? 43.855 -23.315 43.344 1.00 69.13 252 GLU X C 1
ATOM 8520 O O . GLU C 1 272 ? 45.071 -23.466 43.391 1.00 75.31 252 GLU X O 1
ATOM 8526 N N . ILE C 1 273 ? 43.071 -23.461 44.404 1.00 59.56 253 ILE X N 1
ATOM 8527 C CA . ILE C 1 273 ? 43.596 -23.927 45.674 1.00 53.15 253 ILE X CA 1
ATOM 8528 C C . ILE C 1 273 ? 44.256 -25.309 45.563 1.00 58.72 253 ILE X C 1
ATOM 8529 O O . ILE C 1 273 ? 45.262 -25.578 46.228 1.00 66.64 253 ILE X O 1
ATOM 8534 N N . LYS C 1 274 ? 43.709 -26.173 44.710 1.00 53.84 254 LYS X N 1
ATOM 8535 C CA . LYS C 1 274 ? 44.293 -27.494 44.462 1.00 55.81 254 LYS X CA 1
ATOM 8536 C C . LYS C 1 274 ? 45.691 -27.302 43.874 1.00 58.44 254 LYS X C 1
ATOM 8537 O O . LYS C 1 274 ? 46.695 -27.799 44.405 1.00 53.86 254 LYS X O 1
ATOM 8543 N N . ARG C 1 275 ? 45.739 -26.550 42.780 1.00 62.11 255 ARG X N 1
ATOM 8544 C CA . ARG C 1 275 ? 46.986 -26.183 42.127 1.00 62.71 255 ARG X CA 1
ATOM 8545 C C . ARG C 1 275 ? 48.026 -25.724 43.160 1.00 64.12 255 ARG X C 1
ATOM 8546 O O . ARG C 1 275 ? 49.144 -26.230 43.175 1.00 76.98 255 ARG X O 1
ATOM 8554 N N . LEU C 1 276 ? 47.650 -24.786 44.032 1.00 51.41 256 LEU X N 1
ATOM 8555 C CA . LEU C 1 276 ? 48.556 -24.273 45.058 1.00 57.22 256 LEU X CA 1
ATOM 8556 C C . LEU C 1 276 ? 49.031 -25.346 46.017 1.00 65.44 256 LEU X C 1
ATOM 8557 O O . LEU C 1 276 ? 50.237 -25.507 46.238 1.00 64.18 256 LEU X O 1
ATOM 8562 N N . LEU C 1 277 ? 48.079 -26.052 46.623 1.00 62.91 257 LEU X N 1
ATOM 8563 C CA . LEU C 1 277 ? 48.426 -27.088 47.589 1.00 62.38 257 LEU X CA 1
ATOM 8564 C C . LEU C 1 277 ? 49.300 -28.186 46.974 1.00 63.63 257 LEU X C 1
ATOM 8565 O O . LEU C 1 277 ? 50.258 -28.653 47.595 1.00 64.05 257 LEU X O 1
ATOM 8570 N N . ASP C 1 278 ? 48.989 -28.574 45.744 1.00 54.70 258 ASP X N 1
ATOM 8571 C CA . ASP C 1 278 ? 49.821 -29.549 45.053 1.00 64.26 258 ASP X CA 1
ATOM 8572 C C . ASP C 1 278 ? 51.304 -29.166 45.037 1.00 66.23 258 ASP X C 1
ATOM 8573 O O . ASP C 1 278 ? 52.186 -30.028 45.066 1.00 69.49 258 ASP X O 1
ATOM 8578 N N . ASP C 1 279 ? 51.586 -27.873 45.003 1.00 59.01 259 ASP X N 1
ATOM 8579 C CA . ASP C 1 279 ? 52.968 -27.436 44.923 1.00 59.67 259 ASP X CA 1
ATOM 8580 C C . ASP C 1 279 ? 53.514 -27.060 46.306 1.00 61.00 259 ASP X C 1
ATOM 8581 O O . ASP C 1 279 ? 54.377 -26.186 46.438 1.00 61.29 259 ASP X O 1
ATOM 8586 N N . LEU C 1 280 ? 52.999 -27.730 47.336 1.00 52.31 260 LEU X N 1
ATOM 8587 C CA . LEU C 1 280 ? 53.461 -27.505 48.707 1.00 44.99 260 LEU X CA 1
ATOM 8588 C C . LEU C 1 280 ? 53.534 -28.836 49.426 1.00 45.77 260 LEU X C 1
ATOM 8589 O O . LEU C 1 280 ? 52.908 -29.806 49.014 1.00 40.94 260 LEU X O 1
ATOM 8594 N N . PRO C 1 281 ? 54.294 -28.880 50.520 1.00 48.70 261 PRO X N 1
ATOM 8595 C CA . PRO C 1 281 ? 54.384 -30.085 51.344 1.00 45.86 261 PRO X CA 1
ATOM 8596 C C . PRO C 1 281 ? 53.021 -30.430 51.871 1.00 52.43 261 PRO X C 1
ATOM 8597 O O . PRO C 1 281 ? 52.138 -29.577 51.881 1.00 56.77 261 PRO X O 1
ATOM 8601 N N . LEU C 1 282 ? 52.864 -31.672 52.313 1.00 59.84 262 LEU X N 1
ATOM 8602 C CA . LEU C 1 282 ? 51.620 -32.166 52.883 1.00 48.29 262 LEU X CA 1
ATOM 8603 C C . LEU C 1 282 ? 51.183 -31.376 54.118 1.00 53.94 262 LEU X C 1
ATOM 8604 O O . LEU C 1 282 ? 49.998 -31.268 54.399 1.00 61.75 262 LEU X O 1
ATOM 8609 N N . SER C 1 283 ? 52.138 -30.815 54.854 1.00 58.22 263 SER X N 1
ATOM 8610 C CA . SER C 1 283 ? 51.816 -30.095 56.086 1.00 54.11 263 SER X CA 1
ATOM 8611 C C . SER C 1 283 ? 51.125 -28.728 55.877 1.00 52.83 263 SER X C 1
ATOM 8612 O O . SER C 1 283 ? 50.569 -28.156 56.820 1.00 57.10 263 SER X O 1
ATOM 8615 N N . SER C 1 284 ? 51.157 -28.208 54.652 1.00 46.01 264 SER X N 1
ATOM 8616 C CA . SER C 1 284 ? 50.532 -26.913 54.367 1.00 47.85 264 SER X CA 1
ATOM 8617 C C . SER C 1 284 ? 49.000 -26.963 54.267 1.00 50.99 264 SER X C 1
ATOM 8618 O O . SER C 1 284 ? 48.406 -28.007 53.984 1.00 49.56 264 SER X O 1
ATOM 8621 N N . SER C 1 285 ? 48.380 -25.806 54.465 1.00 43.72 265 SER X N 1
ATOM 8622 C CA . SER C 1 285 ? 46.946 -25.656 54.306 1.00 41.26 265 SER X CA 1
ATOM 8623 C C . SER C 1 285 ? 46.560 -24.277 53.804 1.00 49.56 265 SER X C 1
ATOM 8624 O O . SER C 1 285 ? 47.277 -23.294 54.031 1.00 51.34 265 SER X O 1
ATOM 8627 N N . VAL C 1 286 ? 45.416 -24.212 53.127 1.00 50.94 266 VAL X N 1
ATOM 8628 C CA . VAL C 1 286 ? 44.764 -22.941 52.806 1.00 53.02 266 VAL X CA 1
ATOM 8629 C C . VAL C 1 286 ? 43.574 -22.719 53.750 1.00 51.14 266 VAL X C 1
ATOM 8630 O O . VAL C 1 286 ? 42.865 -23.659 54.099 1.00 58.19 266 VAL X O 1
ATOM 8634 N N . SER C 1 287 ? 43.390 -21.484 54.196 1.00 46.19 267 SER X N 1
ATOM 8635 C CA . SER C 1 287 ? 42.199 -21.084 54.940 1.00 38.92 267 SER X CA 1
ATOM 8636 C C . SER C 1 287 ? 41.469 -19.988 54.184 1.00 45.62 267 SER X C 1
ATOM 8637 O O . SER C 1 287 ? 42.066 -19.206 53.438 1.00 48.15 267 SER X O 1
ATOM 8640 N N . ILE C 1 288 ? 40.167 -19.922 54.373 1.00 37.97 268 ILE X N 1
ATOM 8641 C CA . ILE C 1 288 ? 39.417 -18.850 53.769 1.00 36.56 268 ILE X CA 1
ATOM 8642 C C . ILE C 1 288 ? 38.497 -18.310 54.837 1.00 39.96 268 ILE X C 1
ATOM 8643 O O . ILE C 1 288 ? 37.667 -19.034 55.372 1.00 45.93 268 ILE X O 1
ATOM 8648 N N . THR C 1 289 ? 38.710 -17.054 55.204 1.00 40.08 269 THR X N 1
ATOM 8649 C CA . THR C 1 289 ? 37.832 -16.379 56.151 1.00 48.41 269 THR X CA 1
ATOM 8650 C C . THR C 1 289 ? 37.782 -14.907 55.904 1.00 45.14 269 THR X C 1
ATOM 8651 O O . THR C 1 289 ? 38.297 -14.398 54.911 1.00 50.20 269 THR X O 1
ATOM 8655 N N . ARG C 1 290 ? 37.177 -14.235 56.871 1.00 38.74 270 ARG X N 1
ATOM 8656 C CA . ARG C 1 290 ? 37.193 -12.791 56.952 1.00 43.61 270 ARG X CA 1
ATOM 8657 C C . ARG C 1 290 ? 38.108 -12.397 58.098 1.00 53.90 270 ARG X C 1
ATOM 8658 O O . ARG C 1 290 ? 38.313 -13.169 59.035 1.00 57.91 270 ARG X O 1
ATOM 8666 N N . PRO C 1 291 ? 38.703 -11.211 58.002 1.00 53.64 271 PRO X N 1
ATOM 8667 C CA . PRO C 1 291 ? 39.610 -10.717 59.032 1.00 49.23 271 PRO X CA 1
ATOM 8668 C C . PRO C 1 291 ? 39.144 -11.008 60.453 1.00 54.42 271 PRO X C 1
ATOM 8669 O O . PRO C 1 291 ? 39.911 -11.522 61.261 1.00 58.40 271 PRO X O 1
ATOM 8673 N N . SER C 1 292 ? 37.899 -10.687 60.769 1.00 54.33 272 SER X N 1
ATOM 8674 C CA . SER C 1 292 ? 37.446 -10.818 62.151 1.00 49.36 272 SER X CA 1
ATOM 8675 C C . SER C 1 292 ? 37.526 -12.237 62.690 1.00 50.27 272 SER X C 1
ATOM 8676 O O . SER C 1 292 ? 37.551 -12.446 63.900 1.00 55.52 272 SER X O 1
ATOM 8679 N N . GLU C 1 293 ? 37.579 -13.205 61.784 1.00 56.19 273 GLU X N 1
ATOM 8680 C CA . GLU C 1 293 ? 37.570 -14.610 62.146 1.00 57.06 273 GLU X CA 1
ATOM 8681 C C . GLU C 1 293 ? 38.939 -15.254 62.045 1.00 53.70 273 GLU X C 1
ATOM 8682 O O . GLU C 1 293 ? 39.138 -16.373 62.503 1.00 61.75 273 GLU X O 1
ATOM 8688 N N . LEU C 1 294 ? 39.883 -14.532 61.459 1.00 50.84 274 LEU X N 1
ATOM 8689 C CA . LEU C 1 294 ? 41.207 -15.069 61.185 1.00 45.15 274 LEU X CA 1
ATOM 8690 C C . LEU C 1 294 ? 41.840 -15.746 62.385 1.00 49.00 274 LEU X C 1
ATOM 8691 O O . LEU C 1 294 ? 42.381 -16.843 62.267 1.00 63.07 274 LEU X O 1
ATOM 8696 N N . ALA C 1 295 ? 41.798 -15.103 63.540 1.00 43.33 275 ALA X N 1
ATOM 8697 C CA . ALA C 1 295 ? 42.410 -15.719 64.710 1.00 50.28 275 ALA X CA 1
ATOM 8698 C C . ALA C 1 295 ? 41.775 -17.065 65.080 1.00 57.26 275 ALA X C 1
ATOM 8699 O O . ALA C 1 295 ? 42.489 -18.046 65.221 1.00 59.60 275 ALA X O 1
ATOM 8701 N N . ARG C 1 296 ? 40.450 -17.113 65.228 1.00 54.11 276 ARG X N 1
ATOM 8702 C CA . ARG C 1 296 ? 39.785 -18.348 65.620 1.00 61.23 276 ARG X CA 1
ATOM 8703 C C . ARG C 1 296 ? 39.999 -19.476 64.602 1.00 68.41 276 ARG X C 1
ATOM 8704 O O . ARG C 1 296 ? 40.058 -20.650 64.968 1.00 75.67 276 ARG X O 1
ATOM 8712 N N . GLU C 1 297 ? 40.135 -19.124 63.330 1.00 59.69 277 GLU X N 1
ATOM 8713 C CA . GLU C 1 297 ? 40.397 -20.120 62.288 1.00 54.06 277 GLU X CA 1
ATOM 8714 C C . GLU C 1 297 ? 41.816 -20.688 62.351 1.00 57.26 277 GLU X C 1
ATOM 8715 O O . GLU C 1 297 ? 42.038 -21.844 62.028 1.00 66.64 277 GLU X O 1
ATOM 8721 N N . LEU C 1 298 ? 42.777 -19.873 62.758 1.00 59.89 278 LEU X N 1
ATOM 8722 C CA . LEU C 1 298 ? 44.167 -20.297 62.773 1.00 58.42 278 LEU X CA 1
ATOM 8723 C C . LEU C 1 298 ? 44.556 -20.997 64.065 1.00 63.54 278 LEU X C 1
ATOM 8724 O O . LEU C 1 298 ? 45.452 -21.842 64.075 1.00 76.27 278 LEU X O 1
ATOM 8729 N N . PHE C 1 299 ? 43.899 -20.652 65.161 1.00 56.08 279 PHE X N 1
ATOM 8730 C CA . PHE C 1 299 ? 44.389 -21.089 66.467 1.00 60.31 279 PHE X CA 1
ATOM 8731 C C . PHE C 1 299 ? 43.404 -21.937 67.264 1.00 65.42 279 PHE X C 1
ATOM 8732 O O . PHE C 1 299 ? 43.623 -22.199 68.447 1.00 70.24 279 PHE X O 1
ATOM 8740 N N . THR C 1 300 ? 42.308 -22.343 66.633 1.00 69.29 280 THR X N 1
ATOM 8741 C CA . THR C 1 300 ? 41.439 -23.343 67.242 1.00 81.10 280 THR X CA 1
ATOM 8742 C C . THR C 1 300 ? 41.243 -24.539 66.295 1.00 87.59 280 THR X C 1
ATOM 8743 O O . THR C 1 300 ? 41.320 -24.387 65.069 1.00 86.28 280 THR X O 1
ATOM 8747 N N . HIS C 1 301 ? 41.055 -25.729 66.868 1.00 89.17 281 HIS X N 1
ATOM 8748 C CA . HIS C 1 301 ? 40.762 -26.929 66.080 1.00 84.64 281 HIS X CA 1
ATOM 8749 C C . HIS C 1 301 ? 39.407 -26.715 65.431 1.00 84.16 281 HIS X C 1
ATOM 8750 O O . HIS C 1 301 ? 39.199 -27.030 64.256 1.00 82.72 281 HIS X O 1
ATOM 8757 N N . ALA C 1 302 ? 38.490 -26.184 66.237 1.00 88.75 282 ALA X N 1
ATOM 8758 C CA . ALA C 1 302 ? 37.217 -25.656 65.777 1.00 81.45 282 ALA X CA 1
ATOM 8759 C C . ALA C 1 302 ? 37.360 -24.965 64.419 1.00 83.66 282 ALA X C 1
ATOM 8760 O O . ALA C 1 302 ? 36.674 -25.319 63.452 1.00 83.81 282 ALA X O 1
ATOM 8762 N N . GLY C 1 303 ? 38.264 -23.985 64.359 1.00 73.31 283 GLY X N 1
ATOM 8763 C CA . GLY C 1 303 ? 38.404 -23.122 63.202 1.00 58.16 283 GLY X CA 1
ATOM 8764 C C . GLY C 1 303 ? 37.198 -22.207 63.045 1.00 63.60 283 GLY X C 1
ATOM 8765 O O . GLY C 1 303 ? 36.363 -22.067 63.953 1.00 61.13 283 GLY X O 1
ATOM 8766 N N . SER C 1 304 ? 37.126 -21.566 61.887 1.00 68.40 284 SER X N 1
ATOM 8767 C CA . SER C 1 304 ? 35.967 -20.770 61.493 1.00 78.14 284 SER X CA 1
ATOM 8768 C C . SER C 1 304 ? 36.273 -20.179 60.123 1.00 75.56 284 SER X C 1
ATOM 8769 O O . SER C 1 304 ? 37.139 -19.325 59.988 1.00 86.92 284 SER X O 1
ATOM 8772 N N . GLY C 1 305 ? 35.552 -20.642 59.113 1.00 60.42 285 GLY X N 1
ATOM 8773 C CA . GLY C 1 305 ? 35.923 -20.422 57.737 1.00 45.56 285 GLY X CA 1
ATOM 8774 C C . GLY C 1 305 ? 36.199 -21.792 57.157 1.00 48.02 285 GLY X C 1
ATOM 8775 O O . GLY C 1 305 ? 36.122 -22.790 57.870 1.00 57.04 285 GLY X O 1
ATOM 8776 N N . THR C 1 306 ? 36.521 -21.841 55.869 1.00 43.77 286 THR X N 1
ATOM 8777 C CA . THR C 1 306 ? 36.816 -23.084 55.176 1.00 38.08 286 THR X CA 1
ATOM 8778 C C . THR C 1 306 ? 38.299 -23.416 55.236 1.00 47.26 286 THR X C 1
ATOM 8779 O O . THR C 1 306 ? 39.138 -22.587 54.915 1.00 52.17 286 THR X O 1
ATOM 8783 N N . LEU C 1 307 ? 38.611 -24.636 55.654 1.00 49.76 287 LEU X N 1
ATOM 8784 C CA . LEU C 1 307 ? 39.990 -25.117 55.720 1.00 42.46 287 LEU X CA 1
ATOM 8785 C C . LEU C 1 307 ? 40.227 -26.140 54.639 1.00 44.16 287 LEU X C 1
ATOM 8786 O O . LEU C 1 307 ? 39.504 -27.123 54.556 1.00 57.36 287 LEU X O 1
ATOM 8791 N N . ILE C 1 308 ? 41.250 -25.951 53.824 1.00 44.52 288 ILE X N 1
ATOM 8792 C CA . ILE C 1 308 ? 41.473 -26.883 52.722 1.00 39.22 288 ILE X CA 1
ATOM 8793 C C . ILE C 1 308 ? 42.842 -27.511 52.813 1.00 42.39 288 ILE X C 1
ATOM 8794 O O . ILE C 1 308 ? 43.835 -26.832 53.026 1.00 48.85 288 ILE X O 1
ATOM 8799 N N . ARG C 1 309 ? 42.881 -28.826 52.673 1.00 47.16 289 ARG X N 1
ATOM 8800 C CA . ARG C 1 309 ? 44.126 -29.587 52.753 1.00 47.06 289 ARG X CA 1
ATOM 8801 C C . ARG C 1 309 ? 44.205 -30.599 51.609 1.00 47.57 289 ARG X C 1
ATOM 8802 O O . ARG C 1 309 ? 43.181 -31.028 51.119 1.00 50.84 289 ARG X O 1
ATOM 8810 N N . ARG C 1 310 ? 45.408 -30.991 51.191 1.00 52.33 290 ARG X N 1
ATOM 8811 C CA . ARG C 1 310 ? 45.530 -32.109 50.253 1.00 60.71 290 ARG X CA 1
ATOM 8812 C C . ARG C 1 310 ? 44.969 -33.392 50.887 1.00 57.21 290 ARG X C 1
ATOM 8813 O O . ARG C 1 310 ? 44.237 -34.132 50.239 1.00 60.68 290 ARG X O 1
ATOM 8821 N N . GLY C 1 311 ? 45.291 -33.622 52.161 1.00 52.34 291 GLY X N 1
ATOM 8822 C CA . GLY C 1 311 ? 44.649 -34.653 52.960 1.00 53.01 291 GLY X CA 1
ATOM 8823 C C . GLY C 1 311 ? 45.116 -36.084 52.751 1.00 66.21 291 GLY X C 1
ATOM 8824 O O . GLY C 1 311 ? 46.161 -36.331 52.124 1.00 76.89 291 GLY X O 1
ATOM 8825 N N . GLU C 1 312 ? 44.354 -37.038 53.289 1.00 52.24 292 GLU X N 1
ATOM 8826 C CA . GLU C 1 312 ? 44.707 -38.438 53.116 1.00 60.28 292 GLU X CA 1
ATOM 8827 C C . GLU C 1 312 ? 43.573 -39.278 52.593 1.00 61.85 292 GLU X C 1
ATOM 8828 O O . GLU C 1 312 ? 42.414 -39.020 52.895 1.00 57.41 292 GLU X O 1
ATOM 8834 N N . ARG C 1 313 ? 43.917 -40.288 51.801 1.00 64.87 293 ARG X N 1
ATOM 8835 C CA . ARG C 1 313 ? 42.923 -41.244 51.330 1.00 61.78 293 ARG X CA 1
ATOM 8836 C C . ARG C 1 313 ? 42.303 -41.891 52.566 1.00 55.99 293 ARG X C 1
ATOM 8837 O O . ARG C 1 313 ? 42.764 -41.686 53.684 1.00 62.31 293 ARG X O 1
ATOM 8853 N N . VAL C 1 315 ? 40.382 -45.673 53.999 1.00 70.36 295 VAL X N 1
ATOM 8854 C CA . VAL C 1 315 ? 39.868 -47.028 53.745 1.00 68.27 295 VAL X CA 1
ATOM 8855 C C . VAL C 1 315 ? 38.469 -47.346 54.368 1.00 67.53 295 VAL X C 1
ATOM 8856 O O . VAL C 1 315 ? 38.206 -47.089 55.551 1.00 67.98 295 VAL X O 1
ATOM 8860 N N . ALA C 1 316 ? 37.572 -47.855 53.522 1.00 62.89 296 ALA X N 1
ATOM 8861 C CA . ALA C 1 316 ? 36.314 -48.474 53.932 1.00 55.65 296 ALA X CA 1
ATOM 8862 C C . ALA C 1 316 ? 36.428 -49.973 53.730 1.00 77.34 296 ALA X C 1
ATOM 8863 O O . ALA C 1 316 ? 36.793 -50.429 52.641 1.00 89.29 296 ALA X O 1
ATOM 8865 N N . THR C 1 317 ? 36.110 -50.754 54.756 1.00 77.98 297 THR X N 1
ATOM 8866 C CA . THR C 1 317 ? 36.151 -52.213 54.610 1.00 64.92 297 THR X CA 1
ATOM 8867 C C . THR C 1 317 ? 35.140 -52.911 55.518 1.00 59.57 297 THR X C 1
ATOM 8868 O O . THR C 1 317 ? 34.643 -52.318 56.485 1.00 58.71 297 THR X O 1
ATOM 8872 N N . ASP C 1 318 ? 34.815 -54.160 55.195 1.00 51.72 298 ASP X N 1
ATOM 8873 C CA . ASP C 1 318 ? 34.040 -54.979 56.111 1.00 61.54 298 ASP X CA 1
ATOM 8874 C C . ASP C 1 318 ? 34.903 -56.061 56.781 1.00 72.49 298 ASP X C 1
ATOM 8875 O O . ASP C 1 318 ? 34.415 -56.833 57.615 1.00 79.69 298 ASP X O 1
ATOM 8880 N N . ASP C 1 319 ? 36.186 -56.105 56.424 1.00 73.20 299 ASP X N 1
ATOM 8881 C CA . ASP C 1 319 ? 37.067 -57.179 56.874 1.00 82.25 299 ASP X CA 1
ATOM 8882 C C . ASP C 1 319 ? 37.973 -56.760 58.041 1.00 84.86 299 ASP X C 1
ATOM 8883 O O . ASP C 1 319 ? 38.904 -55.975 57.872 1.00 89.51 299 ASP X O 1
ATOM 8888 N N . LYS C 1 320 ? 37.704 -57.304 59.222 1.00 82.92 300 LYS X N 1
ATOM 8889 C CA . LYS C 1 320 ? 38.502 -56.991 60.396 1.00 78.59 300 LYS X CA 1
ATOM 8890 C C . LYS C 1 320 ? 39.974 -57.353 60.183 1.00 82.66 300 LYS X C 1
ATOM 8891 O O . LYS C 1 320 ? 40.872 -56.652 60.652 1.00 82.50 300 LYS X O 1
ATOM 8897 N N . SER C 1 321 ? 40.221 -58.439 59.462 1.00 80.67 301 SER X N 1
ATOM 8898 C CA . SER C 1 321 ? 41.587 -58.946 59.324 1.00 83.89 301 SER X CA 1
ATOM 8899 C C . SER C 1 321 ? 42.517 -57.962 58.613 1.00 84.67 301 SER X C 1
ATOM 8900 O O . SER C 1 321 ? 43.735 -58.008 58.784 1.00 95.34 301 SER X O 1
ATOM 8903 N N . SER C 1 322 ? 41.939 -57.066 57.824 1.00 78.31 302 SER X N 1
ATOM 8904 C CA . SER C 1 322 ? 42.732 -56.109 57.071 1.00 76.32 302 SER X CA 1
ATOM 8905 C C . SER C 1 322 ? 42.852 -54.814 57.856 1.00 81.18 302 SER X C 1
ATOM 8906 O O . SER C 1 322 ? 43.169 -53.763 57.306 1.00 82.31 302 SER X O 1
ATOM 8909 N N . LEU C 1 323 ? 42.570 -54.891 59.146 1.00 77.76 303 LEU X N 1
ATOM 8910 C CA . LEU C 1 323 ? 42.673 -53.727 59.995 1.00 62.18 303 LEU X CA 1
ATOM 8911 C C . LEU C 1 323 ? 43.822 -53.911 60.987 1.00 66.48 303 LEU X C 1
ATOM 8912 O O . LEU C 1 323 ? 44.070 -55.013 61.479 1.00 77.99 303 LEU X O 1
ATOM 8917 N N . ASP C 1 324 ? 44.549 -52.831 61.242 1.00 61.40 304 ASP X N 1
ATOM 8918 C CA . ASP C 1 324 ? 45.652 -52.850 62.185 1.00 58.51 304 ASP X CA 1
ATOM 8919 C C . ASP C 1 324 ? 45.067 -52.565 63.568 1.00 60.11 304 ASP X C 1
ATOM 8920 O O . ASP C 1 324 ? 44.874 -51.417 63.936 1.00 52.87 304 ASP X O 1
ATOM 8925 N N . LEU C 1 325 ? 44.771 -53.614 64.329 1.00 63.75 305 LEU X N 1
ATOM 8926 C CA . LEU C 1 325 ? 44.068 -53.435 65.597 1.00 58.96 305 LEU X CA 1
ATOM 8927 C C . LEU C 1 325 ? 44.897 -52.794 66.723 1.00 63.21 305 LEU X C 1
ATOM 8928 O O . LEU C 1 325 ? 44.356 -52.106 67.581 1.00 67.43 305 LEU X O 1
ATOM 8933 N N . GLY C 1 326 ? 46.201 -53.020 66.742 1.00 56.64 306 GLY X N 1
ATOM 8934 C CA . GLY C 1 326 ? 47.012 -52.381 67.757 1.00 56.22 306 GLY X CA 1
ATOM 8935 C C . GLY C 1 326 ? 47.146 -50.914 67.423 1.00 62.44 306 GLY X C 1
ATOM 8936 O O . GLY C 1 326 ? 47.272 -50.055 68.296 1.00 64.08 306 GLY X O 1
ATOM 8937 N N . ARG C 1 327 ? 47.123 -50.628 66.131 1.00 61.54 307 ARG X N 1
ATOM 8938 C CA . ARG C 1 327 ? 47.173 -49.258 65.664 1.00 59.41 307 ARG X CA 1
ATOM 8939 C C . ARG C 1 327 ? 45.871 -48.534 66.058 1.00 56.38 307 ARG X C 1
ATOM 8940 O O . ARG C 1 327 ? 45.895 -47.380 66.516 1.00 51.67 307 ARG X O 1
ATOM 8948 N N . LEU C 1 328 ? 44.747 -49.235 65.896 1.00 49.29 308 LEU X N 1
ATOM 8949 C CA . LEU C 1 328 ? 43.432 -48.710 66.241 1.00 51.10 308 LEU X CA 1
ATOM 8950 C C . LEU C 1 328 ? 43.273 -48.584 67.744 1.00 54.68 308 LEU X C 1
ATOM 8951 O O . LEU C 1 328 ? 42.881 -47.546 68.251 1.00 60.53 308 LEU X O 1
ATOM 8956 N N . ASP C 1 329 ? 43.582 -49.662 68.447 1.00 55.42 309 ASP X N 1
ATOM 8957 C CA . ASP C 1 329 ? 43.618 -49.681 69.899 1.00 54.64 309 ASP X CA 1
ATOM 8958 C C . ASP C 1 329 ? 44.405 -48.504 70.467 1.00 59.86 309 ASP X C 1
ATOM 8959 O O . ASP C 1 329 ? 44.073 -47.994 71.528 1.00 66.08 309 ASP X O 1
ATOM 8964 N N . ASN C 1 330 ? 45.460 -48.080 69.779 1.00 62.28 310 ASN X N 1
ATOM 8965 C CA . ASN C 1 330 ? 46.190 -46.886 70.208 1.00 60.78 310 ASN X CA 1
ATOM 8966 C C . ASN C 1 330 ? 45.390 -45.633 69.952 1.00 63.13 310 ASN X C 1
ATOM 8967 O O . ASN C 1 330 ? 45.414 -44.712 70.769 1.00 57.24 310 ASN X O 1
ATOM 8972 N N . LEU C 1 331 ? 44.680 -45.610 68.818 1.00 63.14 311 LEU X N 1
ATOM 8973 C CA . LEU C 1 331 ? 43.807 -44.489 68.474 1.00 53.99 311 LEU X CA 1
ATOM 8974 C C . LEU C 1 331 ? 42.676 -44.357 69.477 1.00 55.23 311 LEU X C 1
ATOM 8975 O O . LEU C 1 331 ? 42.410 -43.271 69.982 1.00 58.61 311 LEU X O 1
ATOM 8980 N N . VAL C 1 332 ? 42.015 -45.470 69.770 1.00 46.82 312 VAL X N 1
ATOM 8981 C CA . VAL C 1 332 ? 40.947 -45.459 70.743 1.00 46.24 312 VAL X CA 1
ATOM 8982 C C . VAL C 1 332 ? 41.453 -45.044 72.119 1.00 53.84 312 VAL X C 1
ATOM 8983 O O . VAL C 1 332 ? 40.788 -44.290 72.823 1.00 55.40 312 VAL X O 1
ATOM 8987 N N . LYS C 1 333 ? 42.639 -45.512 72.496 1.00 51.20 313 LYS X N 1
ATOM 8988 C CA . LYS C 1 333 ? 43.182 -45.208 73.820 1.00 53.73 313 LYS X CA 1
ATOM 8989 C C . LYS C 1 333 ? 43.501 -43.707 73.999 1.00 67.35 313 LYS X C 1
ATOM 8990 O O . LYS C 1 333 ? 43.241 -43.121 75.055 1.00 69.23 313 LYS X O 1
ATOM 8996 N N . ALA C 1 334 ? 44.053 -43.095 72.953 1.00 66.73 314 ALA X N 1
ATOM 8997 C CA . ALA C 1 334 ? 44.413 -41.678 72.964 1.00 56.22 314 ALA X CA 1
ATOM 8998 C C . ALA C 1 334 ? 43.224 -40.736 72.807 1.00 60.38 314 ALA X C 1
ATOM 8999 O O . ALA C 1 334 ? 43.254 -39.613 73.303 1.00 69.82 314 ALA X O 1
ATOM 9001 N N . ALA C 1 335 ? 42.192 -41.177 72.099 1.00 58.81 315 ALA X N 1
ATOM 9002 C CA . ALA C 1 335 ? 41.034 -40.331 71.853 1.00 57.11 315 ALA X CA 1
ATOM 9003 C C . ALA C 1 335 ? 40.192 -40.160 73.104 1.00 61.53 315 ALA X C 1
ATOM 9004 O O . ALA C 1 335 ? 39.629 -39.092 73.335 1.00 72.31 315 ALA X O 1
ATOM 9006 N N . PHE C 1 336 ? 40.104 -41.206 73.914 1.00 56.05 316 PHE X N 1
ATOM 9007 C CA . PHE C 1 336 ? 39.199 -41.180 75.059 1.00 62.73 316 PHE X CA 1
ATOM 9008 C C . PHE C 1 336 ? 39.898 -41.092 76.425 1.00 70.87 316 PHE X C 1
ATOM 9009 O O . PHE C 1 336 ? 39.324 -40.569 77.387 1.00 74.65 316 PHE X O 1
ATOM 9017 N N . GLY C 1 337 ? 41.130 -41.591 76.512 1.00 64.46 317 GLY X N 1
ATOM 9018 C CA . GLY C 1 337 ? 41.838 -41.598 77.781 1.00 61.01 317 GLY X CA 1
ATOM 9019 C C . GLY C 1 337 ? 42.036 -42.996 78.328 1.00 66.48 317 GLY X C 1
ATOM 9020 O O . GLY C 1 337 ? 43.163 -43.461 78.458 1.00 76.33 317 GLY X O 1
ATOM 9021 N N . ARG C 1 338 ? 40.947 -43.682 78.647 1.00 66.98 318 ARG X N 1
ATOM 9022 C CA . ARG C 1 338 ? 41.060 -45.079 79.054 1.00 70.95 318 ARG X CA 1
ATOM 9023 C C . ARG C 1 338 ? 41.059 -45.983 77.813 1.00 71.15 318 ARG X C 1
ATOM 9024 O O . ARG C 1 338 ? 40.711 -45.542 76.714 1.00 70.79 318 ARG X O 1
ATOM 9032 N N . PRO C 1 339 ? 41.478 -47.244 77.978 1.00 73.80 319 PRO X N 1
ATOM 9033 C CA . PRO C 1 339 ? 41.592 -48.194 76.866 1.00 77.50 319 PRO X CA 1
ATOM 9034 C C . PRO C 1 339 ? 40.377 -49.104 76.719 1.00 76.93 319 PRO X C 1
ATOM 9035 O O . PRO C 1 339 ? 39.498 -49.148 77.586 1.00 81.09 319 PRO X O 1
ATOM 9039 N N . ALA C 1 340 ? 40.364 -49.857 75.626 1.00 65.90 320 ALA X N 1
ATOM 9040 C CA . ALA C 1 340 ? 39.322 -50.835 75.365 1.00 57.00 320 ALA X CA 1
ATOM 9041 C C . ALA C 1 340 ? 39.398 -52.027 76.336 1.00 69.42 320 ALA X C 1
ATOM 9042 O O . ALA C 1 340 ? 40.495 -52.544 76.623 1.00 68.23 320 ALA X O 1
ATOM 9044 N N . VAL C 1 341 ? 38.236 -52.450 76.845 1.00 67.32 321 VAL X N 1
ATOM 9045 C CA . VAL C 1 341 ? 38.158 -53.613 77.742 1.00 65.71 321 VAL X CA 1
ATOM 9046 C C . VAL C 1 341 ? 38.814 -54.850 77.139 1.00 70.48 321 VAL X C 1
ATOM 9047 O O . VAL C 1 341 ? 38.853 -55.014 75.917 1.00 69.62 321 VAL X O 1
ATOM 9051 N N . GLU C 1 342 ? 39.316 -55.730 78.004 1.00 77.86 322 GLU X N 1
ATOM 9052 C CA . GLU C 1 342 ? 40.004 -56.924 77.539 1.00 76.35 322 GLU X CA 1
ATOM 9053 C C . GLU C 1 342 ? 39.077 -57.793 76.687 1.00 79.02 322 GLU X C 1
ATOM 9054 O O . GLU C 1 342 ? 37.892 -57.970 77.002 1.00 82.65 322 GLU X O 1
ATOM 9060 N N . GLY C 1 343 ? 39.620 -58.311 75.591 1.00 76.49 323 GLY X N 1
ATOM 9061 C CA . GLY C 1 343 ? 38.839 -59.080 74.643 1.00 75.95 323 GLY X CA 1
ATOM 9062 C C . GLY C 1 343 ? 37.913 -58.251 73.771 1.00 82.33 323 GLY X C 1
ATOM 9063 O O . GLY C 1 343 ? 37.093 -58.813 73.046 1.00 94.02 323 GLY X O 1
ATOM 9064 N N . TYR C 1 344 ? 38.029 -56.926 73.818 1.00 68.08 324 TYR X N 1
ATOM 9065 C CA . TYR C 1 344 ? 37.156 -56.106 72.995 1.00 68.88 324 TYR X CA 1
ATOM 9066 C C . TYR C 1 344 ? 37.405 -56.299 71.500 1.00 73.35 324 TYR X C 1
ATOM 9067 O O . TYR C 1 344 ? 36.459 -56.437 70.723 1.00 78.57 324 TYR X O 1
ATOM 9076 N N . TRP C 1 345 ? 38.669 -56.310 71.096 1.00 71.82 325 TRP X N 1
ATOM 9077 C CA . TRP C 1 345 ? 39.002 -56.349 69.671 1.00 72.36 325 TRP X CA 1
ATOM 9078 C C . TRP C 1 345 ? 38.887 -57.728 69.033 1.00 73.96 325 TRP X C 1
ATOM 9079 O O . TRP C 1 345 ? 38.514 -57.838 67.871 1.00 77.53 325 TRP X O 1
ATOM 9090 N N . ASP C 1 346 ? 39.242 -58.779 69.759 1.00 74.25 326 ASP X N 1
ATOM 9091 C CA . ASP C 1 346 ? 39.139 -60.110 69.160 1.00 94.51 326 ASP X CA 1
ATOM 9092 C C . ASP C 1 346 ? 37.706 -60.657 69.170 1.00 93.90 326 ASP X C 1
ATOM 9093 O O . ASP C 1 346 ? 37.449 -61.773 68.696 1.00 107.03 326 ASP X O 1
ATOM 9098 N N . ARG C 1 347 ? 36.783 -59.845 69.680 1.00 76.20 327 ARG X N 1
ATOM 9099 C CA . ARG C 1 347 ? 35.389 -60.242 69.835 1.00 75.08 327 ARG X CA 1
ATOM 9100 C C . ARG C 1 347 ? 34.474 -59.374 68.997 1.00 76.37 327 ARG X C 1
ATOM 9101 O O . ARG C 1 347 ? 33.372 -59.786 68.636 1.00 82.25 327 ARG X O 1
ATOM 9109 N N . LEU C 1 348 ? 34.936 -58.158 68.713 1.00 69.27 328 LEU X N 1
ATOM 9110 C CA . LEU C 1 348 ? 34.212 -57.206 67.883 1.00 65.40 328 LEU X CA 1
ATOM 9111 C C . LEU C 1 348 ? 33.769 -57.841 66.569 1.00 67.94 328 LEU X C 1
ATOM 9112 O O . LEU C 1 348 ? 34.557 -58.487 65.893 1.00 58.65 328 LEU X O 1
ATOM 9117 N N . ARG C 1 349 ? 32.509 -57.631 66.200 1.00 80.80 329 ARG X N 1
ATOM 9118 C CA . ARG C 1 349 ? 31.948 -58.250 65.003 1.00 88.49 329 ARG X CA 1
ATOM 9119 C C . ARG C 1 349 ? 32.274 -57.515 63.697 1.00 88.35 329 ARG X C 1
ATOM 9120 O O . ARG C 1 349 ? 32.757 -58.128 62.751 1.00 109.09 329 ARG X O 1
ATOM 9128 N N . VAL C 1 350 ? 31.995 -56.219 63.638 1.00 59.31 330 VAL X N 1
ATOM 9129 C CA . VAL C 1 350 ? 32.369 -55.360 62.491 1.00 62.44 330 VAL X CA 1
ATOM 9130 C C . VAL C 1 350 ? 31.492 -55.473 61.258 1.00 68.22 330 VAL X C 1
ATOM 9131 O O . VAL C 1 350 ? 31.624 -56.402 60.462 1.00 73.12 330 VAL X O 1
ATOM 9135 N N . ASP C 1 351 ? 30.610 -54.490 61.108 1.00 68.50 331 ASP X N 1
ATOM 9136 C CA . ASP C 1 351 ? 29.777 -54.355 59.925 1.00 72.34 331 ASP X CA 1
ATOM 9137 C C . ASP C 1 351 ? 30.548 -53.560 58.873 1.00 71.12 331 ASP X C 1
ATOM 9138 O O . ASP C 1 351 ? 30.590 -53.915 57.685 1.00 70.41 331 ASP X O 1
ATOM 9143 N N . ARG C 1 352 ? 31.177 -52.486 59.331 1.00 64.55 332 ARG X N 1
ATOM 9144 C CA . ARG C 1 352 ? 31.886 -51.591 58.442 1.00 56.84 332 ARG X CA 1
ATOM 9145 C C . ARG C 1 352 ? 32.899 -50.747 59.214 1.00 58.90 332 ARG X C 1
ATOM 9146 O O . ARG C 1 352 ? 32.612 -50.249 60.308 1.00 62.24 332 ARG X O 1
ATOM 9154 N N . ALA C 1 353 ? 34.096 -50.612 58.656 1.00 49.94 333 ALA X N 1
ATOM 9155 C CA . ALA C 1 353 ? 35.087 -49.735 59.244 1.00 50.07 333 ALA X CA 1
ATOM 9156 C C . ALA C 1 353 ? 35.515 -48.681 58.241 1.00 55.35 333 ALA X C 1
ATOM 9157 O O . ALA C 1 353 ? 35.749 -48.994 57.069 1.00 55.37 333 ALA X O 1
ATOM 9159 N N . PHE C 1 354 ? 35.593 -47.436 58.720 1.00 58.70 334 PHE X N 1
ATOM 9160 C CA . PHE C 1 354 ? 36.058 -46.287 57.944 1.00 54.75 334 PHE X CA 1
ATOM 9161 C C . PHE C 1 354 ? 37.232 -45.671 58.698 1.00 56.13 334 PHE X C 1
ATOM 9162 O O . PHE C 1 354 ? 37.094 -45.191 59.829 1.00 53.45 334 PHE X O 1
ATOM 9170 N N . VAL C 1 355 ? 38.402 -45.712 58.080 1.00 46.71 335 VAL X N 1
ATOM 9171 C CA . VAL C 1 355 ? 39.629 -45.372 58.781 1.00 36.03 335 VAL X CA 1
ATOM 9172 C C . VAL C 1 355 ? 40.484 -44.525 57.868 1.00 38.58 335 VAL X C 1
ATOM 9173 O O . VAL C 1 355 ? 40.817 -44.905 56.740 1.00 50.27 335 VAL X O 1
ATOM 9177 N N . THR C 1 356 ? 40.836 -43.357 58.359 1.00 44.03 336 THR X N 1
ATOM 9178 C CA . THR C 1 356 ? 41.695 -42.473 57.622 1.00 39.03 336 THR X CA 1
ATOM 9179 C C . THR C 1 356 ? 43.065 -43.159 57.503 1.00 50.82 336 THR X C 1
ATOM 9180 O O . THR C 1 356 ? 43.464 -43.932 58.380 1.00 60.38 336 THR X O 1
ATOM 9184 N N . GLU C 1 357 ? 43.771 -42.910 56.409 1.00 49.69 337 GLU X N 1
ATOM 9185 C CA . GLU C 1 357 ? 45.015 -43.626 56.101 1.00 46.93 337 GLU X CA 1
ATOM 9186 C C . GLU C 1 357 ? 46.037 -43.652 57.247 1.00 50.22 337 GLU X C 1
ATOM 9187 O O . GLU C 1 357 ? 46.740 -44.649 57.438 1.00 48.12 337 GLU X O 1
ATOM 9193 N N . SER C 1 358 ? 46.112 -42.564 58.007 1.00 50.14 338 SER X N 1
ATOM 9194 C CA . SER C 1 358 ? 47.073 -42.450 59.099 1.00 52.65 338 SER X CA 1
ATOM 9195 C C . SER C 1 358 ? 46.559 -43.029 60.423 1.00 54.00 338 SER X C 1
ATOM 9196 O O . SER C 1 358 ? 47.233 -42.945 61.449 1.00 57.82 338 SER X O 1
ATOM 9199 N N . TYR C 1 359 ? 45.362 -43.596 60.414 1.00 44.51 339 TYR X N 1
ATOM 9200 C CA . TYR C 1 359 ? 44.804 -44.150 61.643 1.00 48.59 339 TYR X CA 1
ATOM 9201 C C . TYR C 1 359 ? 44.601 -43.122 62.770 1.00 49.78 339 TYR X C 1
ATOM 9202 O O . TYR C 1 359 ? 44.557 -43.493 63.945 1.00 42.58 339 TYR X O 1
ATOM 9211 N N . ARG C 1 360 ? 44.454 -41.846 62.409 1.00 56.92 340 ARG X N 1
ATOM 9212 C CA . ARG C 1 360 ? 44.154 -40.789 63.388 1.00 55.41 340 ARG X CA 1
ATOM 9213 C C . ARG C 1 360 ? 42.676 -40.400 63.482 1.00 55.04 340 ARG X C 1
ATOM 9214 O O . ARG C 1 360 ? 42.334 -39.419 64.135 1.00 58.28 340 ARG X O 1
ATOM 9222 N N . ALA C 1 361 ? 41.814 -41.165 62.827 1.00 51.88 341 ALA X N 1
ATOM 9223 C CA . ALA C 1 361 ? 40.375 -41.002 62.951 1.00 48.82 341 ALA X CA 1
ATOM 9224 C C . ALA C 1 361 ? 39.718 -42.219 62.324 1.00 52.37 341 ALA X C 1
ATOM 9225 O O . ALA C 1 361 ? 40.135 -42.668 61.251 1.00 49.33 341 ALA X O 1
ATOM 9227 N N . ALA C 1 362 ? 38.686 -42.735 62.989 1.00 47.07 342 ALA X N 1
ATOM 9228 C CA . ALA C 1 362 ? 38.030 -43.954 62.546 1.00 46.29 342 ALA X CA 1
ATOM 9229 C C . ALA C 1 362 ? 36.597 -44.075 63.057 1.00 41.32 342 ALA X C 1
ATOM 9230 O O . ALA C 1 362 ? 36.308 -43.678 64.177 1.00 41.54 342 ALA X O 1
ATOM 9232 N N . ALA C 1 363 ? 35.713 -44.600 62.206 1.00 38.71 343 ALA X N 1
ATOM 9233 C CA . ALA C 1 363 ? 34.353 -44.993 62.584 1.00 37.24 343 ALA X CA 1
ATOM 9234 C C . ALA C 1 363 ? 34.136 -46.479 62.322 1.00 47.60 343 ALA X C 1
ATOM 9235 O O . ALA C 1 363 ? 34.337 -46.954 61.205 1.00 49.97 343 ALA X O 1
ATOM 9237 N N . ILE C 1 364 ? 33.718 -47.201 63.359 1.00 44.46 344 ILE X N 1
ATOM 9238 C CA . ILE C 1 364 ? 33.454 -48.620 63.253 1.00 48.75 344 ILE X CA 1
ATOM 9239 C C . ILE C 1 364 ? 32.008 -48.916 63.602 1.00 58.67 344 ILE X C 1
ATOM 9240 O O . ILE C 1 364 ? 31.516 -48.549 64.676 1.00 60.89 344 ILE X O 1
ATOM 9245 N N . THR C 1 365 ? 31.325 -49.587 62.686 1.00 53.95 345 THR X N 1
ATOM 9246 C CA . THR C 1 365 ? 29.957 -49.963 62.942 1.00 51.39 345 THR X CA 1
ATOM 9247 C C . THR C 1 365 ? 29.875 -51.438 63.337 1.00 53.62 345 THR X C 1
ATOM 9248 O O . THR C 1 365 ? 30.788 -52.229 63.096 1.00 58.50 345 THR X O 1
ATOM 9252 N N . THR C 1 366 ? 28.786 -51.788 63.995 1.00 47.25 346 THR X N 1
ATOM 9253 C CA . THR C 1 366 ? 28.471 -53.162 64.305 1.00 48.97 346 THR X CA 1
ATOM 9254 C C . THR C 1 366 ? 26.983 -53.221 64.095 1.00 53.25 346 THR X C 1
ATOM 9255 O O . THR C 1 366 ? 26.398 -52.269 63.589 1.00 63.57 346 THR X O 1
ATOM 9259 N N . ARG C 1 367 ? 26.337 -54.315 64.443 1.00 58.08 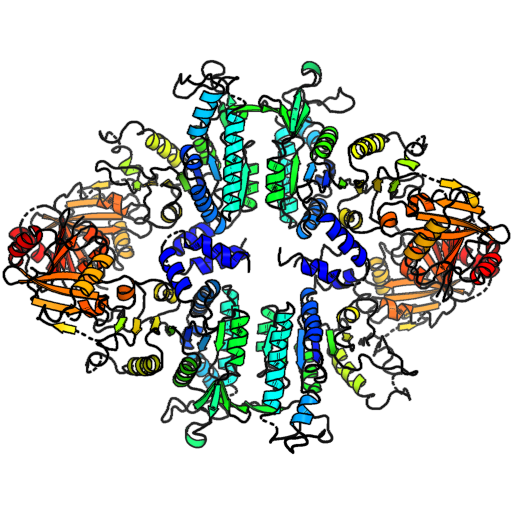347 ARG X N 1
ATOM 9260 C CA . ARG C 1 367 ? 24.894 -54.347 64.217 1.00 54.75 347 ARG X CA 1
ATOM 9261 C C . ARG C 1 367 ? 24.154 -54.684 65.471 1.00 62.53 347 ARG X C 1
ATOM 9262 O O . ARG C 1 367 ? 24.561 -55.548 66.228 1.00 71.28 347 ARG X O 1
ATOM 9270 N N . LEU C 1 368 ? 23.095 -53.935 65.713 1.00 62.76 348 LEU X N 1
ATOM 9271 C CA . LEU C 1 368 ? 22.357 -54.056 66.946 1.00 70.52 348 LEU X CA 1
ATOM 9272 C C . LEU C 1 368 ? 20.969 -54.507 66.558 1.00 70.19 348 LEU X C 1
ATOM 9273 O O . LEU C 1 368 ? 20.188 -53.737 66.011 1.00 71.16 348 LEU X O 1
ATOM 9278 N N . ASP C 1 369 ? 20.689 -55.781 66.780 1.00 72.82 349 ASP X N 1
ATOM 9279 C CA . ASP C 1 369 ? 19.375 -56.307 66.468 1.00 82.56 349 ASP X CA 1
ATOM 9280 C C . ASP C 1 369 ? 18.915 -55.914 65.069 1.00 70.09 349 ASP X C 1
ATOM 9281 O O . ASP C 1 369 ? 17.741 -55.676 64.864 1.00 68.39 349 ASP X O 1
ATOM 9286 N N . GLY C 1 370 ? 19.828 -55.839 64.108 1.00 66.91 350 GLY X N 1
ATOM 9287 C CA . GLY C 1 370 ? 19.431 -55.533 62.745 1.00 71.00 350 GLY X CA 1
ATOM 9288 C C . GLY C 1 370 ? 19.776 -54.121 62.307 1.00 86.81 350 GLY X C 1
ATOM 9289 O O . GLY C 1 370 ? 20.009 -53.878 61.121 1.00 91.74 350 GLY X O 1
ATOM 9290 N N . TRP C 1 371 ? 19.814 -53.185 63.258 1.00 84.20 351 TRP X N 1
ATOM 9291 C CA . TRP C 1 371 ? 20.162 -51.802 62.950 1.00 69.00 351 TRP X CA 1
ATOM 9292 C C . TRP C 1 371 ? 21.659 -51.665 62.758 1.00 65.28 351 TRP X C 1
ATOM 9293 O O . TRP C 1 371 ? 22.431 -52.531 63.188 1.00 73.42 351 TRP X O 1
ATOM 9304 N N . VAL C 1 372 ? 22.067 -50.573 62.112 1.00 53.92 352 VAL X N 1
ATOM 9305 C CA . VAL C 1 372 ? 23.477 -50.200 62.070 1.00 52.74 352 VAL X CA 1
ATOM 9306 C C . VAL C 1 372 ? 23.804 -49.369 63.318 1.00 54.38 352 VAL X C 1
ATOM 9307 O O . VAL C 1 372 ? 23.116 -48.410 63.630 1.00 63.29 352 VAL X O 1
ATOM 9311 N N . TYR C 1 373 ? 24.843 -49.759 64.041 1.00 53.35 353 TYR X N 1
ATOM 9312 C CA . TYR C 1 373 ? 25.144 -49.154 65.325 1.00 53.47 353 TYR X CA 1
ATOM 9313 C C . TYR C 1 373 ? 26.599 -48.690 65.363 1.00 57.11 353 TYR X C 1
ATOM 9314 O O . TYR C 1 373 ? 27.504 -49.478 65.160 1.00 65.78 353 TYR X O 1
ATOM 9323 N N . LEU C 1 374 ? 26.821 -47.402 65.602 1.00 58.72 354 LEU X N 1
ATOM 9324 C CA . LEU C 1 374 ? 28.168 -46.851 65.585 1.00 53.44 354 LEU X CA 1
ATOM 9325 C C . LEU C 1 374 ? 28.840 -47.250 66.883 1.00 57.21 354 LEU X C 1
ATOM 9326 O O . LEU C 1 374 ? 28.452 -46.801 67.956 1.00 64.87 354 LEU X O 1
ATOM 9331 N N . ASP C 1 375 ? 29.837 -48.118 66.804 1.00 50.80 355 ASP X N 1
ATOM 9332 C CA . ASP C 1 375 ? 30.368 -48.659 68.036 1.00 49.86 355 ASP X CA 1
ATOM 9333 C C . ASP C 1 375 ? 31.585 -47.888 68.504 1.00 50.73 355 ASP X C 1
ATOM 9334 O O . ASP C 1 375 ? 31.841 -47.812 69.704 1.00 55.45 355 ASP X O 1
ATOM 9339 N N . LYS C 1 376 ? 32.325 -47.326 67.550 1.00 49.60 356 LYS X N 1
ATOM 9340 C CA . LYS C 1 376 ? 33.474 -46.461 67.829 1.00 47.76 356 LYS X CA 1
ATOM 9341 C C . LYS C 1 376 ? 33.554 -45.293 66.864 1.00 56.15 356 LYS X C 1
ATOM 9342 O O . LYS C 1 376 ? 33.488 -45.455 65.649 1.00 61.52 356 LYS X O 1
ATOM 9348 N N . PHE C 1 377 ? 33.689 -44.101 67.412 1.00 51.90 357 PHE X N 1
ATOM 9349 C CA . PHE C 1 377 ? 34.077 -42.977 66.596 1.00 44.83 357 PHE X CA 1
ATOM 9350 C C . PHE C 1 377 ? 35.201 -42.309 67.374 1.00 45.12 357 PHE X C 1
ATOM 9351 O O . PHE C 1 377 ? 34.987 -41.740 68.438 1.00 44.27 357 PHE X O 1
ATOM 9359 N N . ALA C 1 378 ? 36.418 -42.442 66.865 1.00 42.09 358 ALA X N 1
ATOM 9360 C CA . ALA C 1 378 ? 37.581 -41.997 67.598 1.00 34.26 358 ALA X CA 1
ATOM 9361 C C . ALA C 1 378 ? 38.398 -41.038 66.749 1.00 41.78 358 ALA X C 1
ATOM 9362 O O . ALA C 1 378 ? 38.821 -41.384 65.646 1.00 54.33 358 ALA X O 1
ATOM 9364 N N . VAL C 1 379 ? 38.603 -39.825 67.260 1.00 36.43 359 VAL X N 1
ATOM 9365 C CA . VAL C 1 379 ? 39.384 -38.824 66.536 1.00 44.86 359 VAL X CA 1
ATOM 9366 C C . VAL C 1 379 ? 40.385 -38.088 67.431 1.00 49.85 359 VAL X C 1
ATOM 9367 O O . VAL C 1 379 ? 40.032 -37.568 68.492 1.00 53.28 359 VAL X O 1
ATOM 9371 N N . LEU C 1 380 ? 41.638 -38.052 67.000 1.00 53.43 360 LEU X N 1
ATOM 9372 C CA . LEU C 1 380 ? 42.675 -37.352 67.746 1.00 56.65 360 LEU X CA 1
ATOM 9373 C C . LEU C 1 380 ? 42.522 -35.841 67.525 1.00 62.14 360 LEU X C 1
ATOM 9374 O O . LEU C 1 380 ? 42.098 -35.407 66.445 1.00 58.93 360 LEU X O 1
ATOM 9379 N N . ASP C 1 381 ? 42.847 -35.053 68.550 1.00 57.28 361 ASP X N 1
ATOM 9380 C CA . ASP C 1 381 ? 42.600 -33.610 68.518 1.00 55.40 361 ASP X CA 1
ATOM 9381 C C . ASP C 1 381 ? 43.107 -32.973 67.233 1.00 55.89 361 ASP X C 1
ATOM 9382 O O . ASP C 1 381 ? 42.451 -32.111 66.666 1.00 65.67 361 ASP X O 1
ATOM 9387 N N . ASP C 1 382 ? 44.269 -33.406 66.768 1.00 46.83 362 ASP X N 1
ATOM 9388 C CA . ASP C 1 382 ? 44.881 -32.788 65.605 1.00 56.41 362 ASP X CA 1
ATOM 9389 C C . ASP C 1 382 ? 44.095 -33.097 64.327 1.00 58.93 362 ASP X C 1
ATOM 9390 O O . ASP C 1 382 ? 43.881 -32.213 63.479 1.00 52.48 362 ASP X O 1
ATOM 9395 N N . ALA C 1 383 ? 43.640 -34.344 64.220 1.00 58.09 363 ALA X N 1
ATOM 9396 C CA . ALA C 1 383 ? 42.827 -34.787 63.095 1.00 47.86 363 ALA X CA 1
ATOM 9397 C C . ALA C 1 383 ? 41.480 -34.062 63.064 1.00 52.90 363 ALA X C 1
ATOM 9398 O O . ALA C 1 383 ? 41.038 -33.653 61.988 1.00 58.11 363 ALA X O 1
ATOM 9400 N N . ARG C 1 384 ? 40.843 -33.910 64.235 1.00 50.58 364 ARG X N 1
ATOM 9401 C CA . ARG C 1 384 ? 39.631 -33.086 64.405 1.00 48.10 364 ARG X CA 1
ATOM 9402 C C . ARG C 1 384 ? 39.874 -31.716 63.757 1.00 55.82 364 ARG X C 1
ATOM 9403 O O . ARG C 1 384 ? 39.089 -31.248 62.920 1.00 56.32 364 ARG X O 1
ATOM 9411 N N . GLY C 1 385 ? 40.993 -31.096 64.117 1.00 48.83 365 GLY X N 1
ATOM 9412 C CA . GLY C 1 385 ? 41.343 -29.800 63.584 1.00 48.51 365 GLY X CA 1
ATOM 9413 C C . GLY C 1 385 ? 41.690 -29.793 62.104 1.00 58.11 365 GLY X C 1
ATOM 9414 O O . GLY C 1 385 ? 41.532 -28.764 61.431 1.00 61.33 365 GLY X O 1
ATOM 9415 N N . GLU C 1 386 ? 42.186 -30.913 61.587 1.00 53.04 366 GLU X N 1
ATOM 9416 C CA . GLU C 1 386 ? 42.417 -31.001 60.141 1.00 58.70 366 GLU X CA 1
ATOM 9417 C C . GLU C 1 386 ? 41.120 -31.299 59.374 1.00 58.01 366 GLU X C 1
ATOM 9418 O O . GLU C 1 386 ? 41.049 -31.106 58.159 1.00 55.01 366 GLU X O 1
ATOM 9424 N N . GLY C 1 387 ? 40.092 -31.728 60.102 1.00 49.17 367 GLY X N 1
ATOM 9425 C CA . GLY C 1 387 ? 38.802 -32.017 59.507 1.00 51.93 367 GLY X CA 1
ATOM 9426 C C . GLY C 1 387 ? 38.732 -33.425 58.936 1.00 62.00 367 GLY X C 1
ATOM 9427 O O . GLY C 1 387 ? 38.063 -33.654 57.932 1.00 70.07 367 GLY X O 1
ATOM 9428 N N . LEU C 1 388 ? 39.438 -34.363 59.564 1.00 54.24 368 LEU X N 1
ATOM 9429 C CA . LEU C 1 388 ? 39.390 -35.756 59.155 1.00 45.90 368 LEU X CA 1
ATOM 9430 C C . LEU C 1 388 ? 38.291 -36.479 59.940 1.00 51.45 368 LEU X C 1
ATOM 9431 O O . LEU C 1 388 ? 37.726 -37.473 59.476 1.00 51.23 368 LEU X O 1
ATOM 9436 N N . GLY C 1 389 ? 37.982 -35.981 61.130 1.00 45.14 369 GLY X N 1
ATOM 9437 C CA . GLY C 1 389 ? 36.853 -36.521 61.865 1.00 40.36 369 GLY X CA 1
ATOM 9438 C C . GLY C 1 389 ? 35.593 -36.335 61.044 1.00 40.74 369 GLY X C 1
ATOM 9439 O O . GLY C 1 389 ? 34.815 -37.258 60.882 1.00 42.03 369 GLY X O 1
ATOM 9440 N N . ARG C 1 390 ? 35.413 -35.129 60.512 1.00 44.82 370 ARG X N 1
ATOM 9441 C CA . ARG C 1 390 ? 34.312 -34.811 59.618 1.00 49.39 370 ARG X CA 1
ATOM 9442 C C . ARG C 1 390 ? 34.320 -35.789 58.450 1.00 52.44 370 ARG X C 1
ATOM 9443 O O . ARG C 1 390 ? 33.303 -36.387 58.107 1.00 59.09 370 ARG X O 1
ATOM 9451 N N . THR C 1 391 ? 35.485 -35.962 57.849 1.00 41.45 371 THR X N 1
ATOM 9452 C CA . THR C 1 391 ? 35.610 -36.787 56.659 1.00 43.52 371 THR X CA 1
ATOM 9453 C C . THR C 1 391 ? 35.174 -38.253 56.848 1.00 46.27 371 THR X C 1
ATOM 9454 O O . THR C 1 391 ? 34.329 -38.763 56.088 1.00 42.01 371 THR X O 1
ATOM 9458 N N . VAL C 1 392 ? 35.755 -38.904 57.855 1.00 37.71 372 VAL X N 1
ATOM 9459 C CA . VAL C 1 392 ? 35.321 -40.210 58.328 1.00 42.10 372 VAL X CA 1
ATOM 9460 C C . VAL C 1 392 ? 33.804 -40.246 58.641 1.00 49.31 372 VAL X C 1
ATOM 9461 O O . VAL C 1 392 ? 33.074 -41.134 58.167 1.00 48.67 372 VAL X O 1
ATOM 9465 N N . TRP C 1 393 ? 33.328 -39.273 59.412 1.00 43.76 373 TRP X N 1
ATOM 9466 C CA . TRP C 1 393 ? 31.917 -39.237 59.790 1.00 43.50 373 TRP X CA 1
ATOM 9467 C C . TRP C 1 393 ? 30.977 -39.113 58.601 1.00 47.60 373 TRP X C 1
ATOM 9468 O O . TRP C 1 393 ? 29.924 -39.750 58.565 1.00 51.79 373 TRP X O 1
ATOM 9479 N N . ASN C 1 394 ? 31.331 -38.296 57.623 1.00 44.31 374 ASN X N 1
ATOM 9480 C CA . ASN C 1 394 ? 30.447 -38.189 56.472 1.00 43.37 374 ASN X CA 1
ATOM 9481 C C . ASN C 1 394 ? 30.379 -39.458 55.617 1.00 51.50 374 ASN X C 1
ATOM 9482 O O . ASN C 1 394 ? 29.311 -39.805 55.130 1.00 58.55 374 ASN X O 1
ATOM 9487 N N . ARG C 1 395 ? 31.497 -40.157 55.429 1.00 53.90 375 ARG X N 1
ATOM 9488 C CA . ARG C 1 395 ? 31.458 -41.327 54.554 1.00 51.42 375 ARG X CA 1
ATOM 9489 C C . ARG C 1 395 ? 30.745 -42.463 55.273 1.00 55.29 375 ARG X C 1
ATOM 9490 O O . ARG C 1 395 ? 30.095 -43.314 54.656 1.00 51.36 375 ARG X O 1
ATOM 9506 N N . VAL C 1 397 ? 28.128 -42.006 57.530 1.00 57.35 377 VAL X N 1
ATOM 9507 C CA . VAL C 1 397 ? 26.673 -41.806 57.448 1.00 55.32 377 VAL X CA 1
ATOM 9508 C C . VAL C 1 397 ? 26.093 -41.965 56.030 1.00 51.02 377 VAL X C 1
ATOM 9509 O O . VAL C 1 397 ? 24.897 -42.159 55.890 1.00 57.92 377 VAL X O 1
ATOM 9513 N N . ASP C 1 398 ? 26.926 -41.884 54.992 1.00 48.06 378 ASP X N 1
ATOM 9514 C CA . ASP C 1 398 ? 26.453 -42.131 53.627 1.00 58.89 378 ASP X CA 1
ATOM 9515 C C . ASP C 1 398 ? 26.149 -43.611 53.462 1.00 67.83 378 ASP X C 1
ATOM 9516 O O . ASP C 1 398 ? 25.207 -43.995 52.773 1.00 74.42 378 ASP X O 1
ATOM 9521 N N . TYR C 1 399 ? 26.957 -44.432 54.121 1.00 62.95 379 TYR X N 1
ATOM 9522 C CA . TYR C 1 399 ? 26.732 -45.863 54.198 1.00 55.43 379 TYR X CA 1
ATOM 9523 C C . TYR C 1 399 ? 25.503 -46.229 55.041 1.00 54.97 379 TYR X C 1
ATOM 9524 O O . TYR C 1 399 ? 24.681 -47.036 54.623 1.00 62.59 379 TYR X O 1
ATOM 9533 N N . ALA C 1 400 ? 25.389 -45.629 56.225 1.00 51.78 380 ALA X N 1
ATOM 9534 C CA . ALA C 1 400 ? 24.352 -45.979 57.192 1.00 49.94 380 ALA X CA 1
ATOM 9535 C C . ALA C 1 400 ? 23.339 -44.867 57.400 1.00 56.05 380 ALA X C 1
ATOM 9536 O O . ALA C 1 400 ? 23.404 -44.141 58.391 1.00 59.34 380 ALA X O 1
ATOM 9538 N N . PRO C 1 401 ? 22.372 -44.760 56.480 1.00 63.80 381 PRO X N 1
ATOM 9539 C CA . PRO C 1 401 ? 21.339 -43.712 56.468 1.00 67.38 381 PRO X CA 1
ATOM 9540 C C . PRO C 1 401 ? 20.463 -43.819 57.713 1.00 68.24 381 PRO X C 1
ATOM 9541 O O . PRO C 1 401 ? 19.948 -42.815 58.209 1.00 64.36 381 PRO X O 1
ATOM 9545 N N . GLN C 1 402 ? 20.304 -45.048 58.198 1.00 68.30 382 GLN X N 1
ATOM 9546 C CA . GLN C 1 402 ? 19.694 -45.306 59.490 1.00 63.17 382 GLN X CA 1
ATOM 9547 C C . GLN C 1 402 ? 20.805 -45.786 60.400 1.00 61.63 382 GLN X C 1
ATOM 9548 O O . GLN C 1 402 ? 21.505 -46.745 60.064 1.00 59.10 382 GLN X O 1
ATOM 9554 N N . LEU C 1 403 ? 20.959 -45.122 61.546 1.00 53.53 383 LEU X N 1
ATOM 9555 C CA . LEU C 1 403 ? 22.075 -45.375 62.442 1.00 47.61 383 LEU X CA 1
ATOM 9556 C C . LEU C 1 403 ? 21.694 -45.096 63.889 1.00 56.09 383 LEU X C 1
ATOM 9557 O O . LEU C 1 403 ? 21.044 -44.098 64.187 1.00 62.63 383 LEU X O 1
ATOM 9562 N N . ILE C 1 404 ? 22.089 -45.992 64.785 1.00 55.21 384 ILE X N 1
ATOM 9563 C CA . ILE C 1 404 ? 21.883 -45.813 66.216 1.00 52.45 384 ILE X CA 1
ATOM 9564 C C . ILE C 1 404 ? 23.272 -45.663 66.848 1.00 52.24 384 ILE X C 1
ATOM 9565 O O . ILE C 1 404 ? 24.254 -46.172 66.312 1.00 50.01 384 ILE X O 1
ATOM 9570 N N . TRP C 1 405 ? 23.365 -44.912 67.943 1.00 49.59 385 TRP X N 1
ATOM 9571 C CA . TRP C 1 405 ? 24.604 -44.834 68.717 1.00 46.23 385 TRP X CA 1
ATOM 9572 C C . TRP C 1 405 ? 24.401 -44.173 70.067 1.00 47.75 385 TRP X C 1
ATOM 9573 O O . TRP C 1 405 ? 23.371 -43.545 70.318 1.00 55.22 385 TRP X O 1
ATOM 9584 N N . ARG C 1 406 ? 25.371 -44.336 70.952 1.00 41.40 386 ARG X N 1
ATOM 9585 C CA . ARG C 1 406 ? 25.243 -43.739 72.263 1.00 49.01 386 ARG X CA 1
ATOM 9586 C C . ARG C 1 406 ? 26.499 -42.966 72.598 1.00 54.02 386 ARG X C 1
ATOM 9587 O O . ARG C 1 406 ? 27.430 -42.913 71.803 1.00 58.72 386 ARG X O 1
ATOM 9595 N N . SER C 1 407 ? 26.505 -42.346 73.770 1.00 51.93 387 SER X N 1
ATOM 9596 C CA . SER C 1 407 ? 27.565 -41.426 74.143 1.00 42.06 387 SER X CA 1
ATOM 9597 C C . SER C 1 407 ? 27.359 -40.988 75.568 1.00 49.08 387 SER X C 1
ATOM 9598 O O . SER C 1 407 ? 26.232 -40.813 76.001 1.00 60.68 387 SER X O 1
ATOM 9601 N N . ARG C 1 408 ? 28.434 -40.816 76.317 1.00 56.23 388 ARG X N 1
ATOM 9602 C CA . ARG C 1 408 ? 28.267 -40.332 77.675 1.00 67.01 388 ARG X CA 1
ATOM 9603 C C . ARG C 1 408 ? 27.846 -38.867 77.676 1.00 78.37 388 ARG X C 1
ATOM 9604 O O . ARG C 1 408 ? 28.289 -38.081 76.835 1.00 79.75 388 ARG X O 1
ATOM 9612 N N . THR C 1 409 ? 26.976 -38.519 78.618 1.00 83.51 389 THR X N 1
ATOM 9613 C CA . THR C 1 409 ? 26.461 -37.158 78.759 1.00 90.08 389 THR X CA 1
ATOM 9614 C C . THR C 1 409 ? 27.581 -36.121 78.948 1.00 84.22 389 THR X C 1
ATOM 9615 O O . THR C 1 409 ? 27.434 -34.938 78.619 1.00 85.58 389 THR X O 1
ATOM 9619 N N . ASN C 1 410 ? 28.707 -36.587 79.469 1.00 80.47 390 ASN X N 1
ATOM 9620 C CA . ASN C 1 410 ? 29.884 -35.755 79.655 1.00 78.03 390 ASN X CA 1
ATOM 9621 C C . ASN C 1 410 ? 30.625 -35.495 78.351 1.00 72.91 390 ASN X C 1
ATOM 9622 O O . ASN C 1 410 ? 31.215 -34.436 78.162 1.00 82.57 390 ASN X O 1
ATOM 9627 N N . ASN C 1 411 ? 30.589 -36.454 77.439 1.00 65.73 391 ASN X N 1
ATOM 9628 C CA . ASN C 1 411 ? 31.306 -36.302 76.179 1.00 67.68 391 ASN X CA 1
ATOM 9629 C C . ASN C 1 411 ? 31.111 -34.936 75.499 1.00 65.66 391 ASN X C 1
ATOM 9630 O O . ASN C 1 411 ? 30.023 -34.613 75.042 1.00 70.94 391 ASN X O 1
ATOM 9635 N N . PRO C 1 412 ? 32.184 -34.139 75.423 1.00 62.56 392 PRO X N 1
ATOM 9636 C CA . PRO C 1 412 ? 32.155 -32.832 74.759 1.00 62.64 392 PRO X CA 1
ATOM 9637 C C . PRO C 1 412 ? 31.782 -32.949 73.275 1.00 58.80 392 PRO X C 1
ATOM 9638 O O . PRO C 1 412 ? 31.528 -31.952 72.598 1.00 62.04 392 PRO X O 1
ATOM 9642 N N . VAL C 1 413 ? 31.774 -34.172 72.772 1.00 47.01 393 VAL X N 1
ATOM 9643 C CA . VAL C 1 413 ? 31.476 -34.425 71.369 1.00 52.24 393 VAL X CA 1
ATOM 9644 C C . VAL C 1 413 ? 29.949 -34.408 71.122 1.00 52.15 393 VAL X C 1
ATOM 9645 O O . VAL C 1 413 ? 29.483 -34.341 69.976 1.00 40.81 393 VAL X O 1
ATOM 9649 N N . ASN C 1 414 ? 29.189 -34.437 72.217 1.00 56.57 394 ASN X N 1
ATOM 9650 C CA . ASN C 1 414 ? 27.724 -34.450 72.174 1.00 55.28 394 ASN X CA 1
ATOM 9651 C C . ASN C 1 414 ? 27.075 -33.298 71.410 1.00 49.06 394 ASN X C 1
ATOM 9652 O O . ASN C 1 414 ? 26.015 -33.459 70.809 1.00 45.05 394 ASN X O 1
ATOM 9657 N N . GLY C 1 415 ? 27.725 -32.146 71.404 1.00 49.39 395 GLY X N 1
ATOM 9658 C CA . GLY C 1 415 ? 27.213 -31.039 70.637 1.00 47.69 395 GLY X CA 1
ATOM 9659 C C . GLY C 1 415 ? 27.175 -31.405 69.180 1.00 45.88 395 GLY X C 1
ATOM 9660 O O . GLY C 1 415 ? 26.201 -31.143 68.477 1.00 52.89 395 GLY X O 1
ATOM 9661 N N . PHE C 1 416 ? 28.258 -32.012 68.721 1.00 51.05 396 PHE X N 1
ATOM 9662 C CA . PHE C 1 416 ? 28.352 -32.426 67.331 1.00 50.69 396 PHE X CA 1
ATOM 9663 C C . PHE C 1 416 ? 27.311 -33.510 66.981 1.00 55.31 396 PHE X C 1
ATOM 9664 O O . PHE C 1 416 ? 26.700 -33.479 65.911 1.00 55.34 396 PHE X O 1
ATOM 9672 N N . TYR C 1 417 ? 27.116 -34.466 67.885 1.00 48.02 397 TYR X N 1
ATOM 9673 C CA . TYR C 1 417 ? 26.188 -35.544 67.637 1.00 52.63 397 TYR X CA 1
ATOM 9674 C C . TYR C 1 417 ? 24.805 -34.926 67.563 1.00 59.55 397 TYR X C 1
ATOM 9675 O O . TYR C 1 417 ? 23.996 -35.287 66.707 1.00 59.55 397 TYR X O 1
ATOM 9684 N N . PHE C 1 418 ? 24.519 -33.982 68.453 1.00 57.43 398 PHE X N 1
ATOM 9685 C CA . PHE C 1 418 ? 23.191 -33.401 68.412 1.00 48.84 398 PHE X CA 1
ATOM 9686 C C . PHE C 1 418 ? 22.971 -32.713 67.077 1.00 48.30 398 PHE X C 1
ATOM 9687 O O . PHE C 1 418 ? 21.896 -32.816 66.509 1.00 46.98 398 PHE X O 1
ATOM 9695 N N . GLU C 1 419 ? 23.990 -32.044 66.545 1.00 47.45 399 GLU X N 1
ATOM 9696 C CA . GLU C 1 419 ? 23.808 -31.420 65.234 1.00 54.27 399 GLU X CA 1
ATOM 9697 C C . GLU C 1 419 ? 23.527 -32.488 64.173 1.00 56.95 399 GLU X C 1
ATOM 9698 O O . GLU C 1 419 ? 22.889 -32.229 63.161 1.00 64.25 399 GLU X O 1
ATOM 9704 N N . GLU C 1 420 ? 24.006 -33.698 64.414 1.00 56.82 400 GLU X N 1
ATOM 9705 C CA . GLU C 1 420 ? 24.026 -34.715 63.375 1.00 50.17 400 GLU X CA 1
ATOM 9706 C C . GLU C 1 420 ? 22.848 -35.647 63.497 1.00 45.72 400 GLU X C 1
ATOM 9707 O O . GLU C 1 420 ? 22.511 -36.356 62.556 1.00 57.80 400 GLU X O 1
ATOM 9713 N N . CYS C 1 421 ? 22.207 -35.629 64.658 1.00 39.79 401 CYS X N 1
ATOM 9714 C CA . CYS C 1 421 ? 21.157 -36.595 64.952 1.00 45.50 401 CYS X CA 1
ATOM 9715 C C . CYS C 1 421 ? 19.756 -36.227 64.423 1.00 56.21 401 CYS X C 1
ATOM 9716 O O . CYS C 1 421 ? 19.450 -35.073 64.120 1.00 58.43 401 CYS X O 1
ATOM 9719 N N . ASP C 1 422 ? 18.908 -37.236 64.316 1.00 59.12 402 ASP X N 1
ATOM 9720 C CA . ASP C 1 422 ? 17.515 -37.018 63.978 1.00 52.51 402 ASP X CA 1
ATOM 9721 C C . ASP C 1 422 ? 16.630 -37.268 65.175 1.00 50.41 402 ASP X C 1
ATOM 9722 O O . ASP C 1 422 ? 15.446 -36.972 65.133 1.00 50.19 402 ASP X O 1
ATOM 9727 N N . GLY C 1 423 ? 17.219 -37.792 66.244 1.00 49.32 403 GLY X N 1
ATOM 9728 C CA . GLY C 1 423 ? 16.501 -38.027 67.478 1.00 48.32 403 GLY X CA 1
ATOM 9729 C C . GLY C 1 423 ? 17.457 -38.272 68.619 1.00 47.92 403 GLY X C 1
ATOM 9730 O O . GLY C 1 423 ? 18.626 -38.574 68.406 1.00 40.42 403 GLY X O 1
ATOM 9731 N N . ALA C 1 424 ? 16.965 -38.129 69.841 1.00 48.67 404 ALA X N 1
ATOM 9732 C CA . ALA C 1 424 ? 17.815 -38.313 71.000 1.00 47.83 404 ALA X CA 1
ATOM 9733 C C . ALA C 1 424 ? 17.015 -38.566 72.258 1.00 57.59 404 ALA X C 1
ATOM 9734 O O . ALA C 1 424 ? 16.038 -37.875 72.523 1.00 64.43 404 ALA X O 1
ATOM 9736 N N . VAL C 1 425 ? 17.428 -39.571 73.022 1.00 53.00 405 VAL X N 1
ATOM 9737 C CA . VAL C 1 425 ? 16.863 -39.825 74.338 1.00 51.35 405 VAL X CA 1
ATOM 9738 C C . VAL C 1 425 ? 17.976 -39.693 75.374 1.00 56.56 405 VAL X C 1
ATOM 9739 O O . VAL C 1 425 ? 18.932 -40.444 75.351 1.00 68.92 405 VAL X O 1
ATOM 9743 N N . ARG C 1 426 ? 17.869 -38.727 76.272 1.00 61.47 406 ARG X N 1
ATOM 9744 C CA . ARG C 1 426 ? 18.915 -38.499 77.276 1.00 60.15 406 ARG X CA 1
ATOM 9745 C C . ARG C 1 426 ? 18.647 -39.250 78.583 1.00 73.14 406 ARG X C 1
ATOM 9746 O O . ARG C 1 426 ? 17.499 -39.407 79.012 1.00 74.44 406 ARG X O 1
ATOM 9754 N N . ARG C 1 427 ? 19.719 -39.725 79.206 1.00 76.75 407 ARG X N 1
ATOM 9755 C CA . ARG C 1 427 ? 19.643 -40.309 80.539 1.00 75.99 407 ARG X CA 1
ATOM 9756 C C . ARG C 1 427 ? 20.812 -39.761 81.340 1.00 84.16 407 ARG X C 1
ATOM 9757 O O . ARG C 1 427 ? 21.639 -39.010 80.804 1.00 83.86 407 ARG X O 1
ATOM 9765 N N . ASP C 1 428 ? 20.876 -40.121 82.620 1.00 88.62 408 ASP X N 1
ATOM 9766 C CA . ASP C 1 428 ? 21.867 -39.543 83.524 1.00 89.10 408 ASP X CA 1
ATOM 9767 C C . ASP C 1 428 ? 23.291 -39.831 83.075 1.00 86.69 408 ASP X C 1
ATOM 9768 O O . ASP C 1 428 ? 24.158 -38.950 83.092 1.00 86.28 408 ASP X O 1
ATOM 9773 N N . GLU C 1 429 ? 23.514 -41.071 82.656 1.00 78.55 409 GLU X N 1
ATOM 9774 C CA . GLU C 1 429 ? 24.841 -41.537 82.310 1.00 70.64 409 GLU X CA 1
ATOM 9775 C C . GLU C 1 429 ? 25.078 -41.548 80.801 1.00 66.10 409 GLU X C 1
ATOM 9776 O O . GLU C 1 429 ? 26.146 -41.164 80.335 1.00 80.01 409 GLU X O 1
ATOM 9782 N N . TRP C 1 430 ? 24.072 -41.976 80.045 1.00 60.13 410 TRP X N 1
ATOM 9783 C CA . TRP C 1 430 ? 24.173 -42.146 78.597 1.00 57.36 410 TRP X CA 1
ATOM 9784 C C . TRP C 1 430 ? 23.113 -41.342 77.846 1.00 57.77 410 TRP X C 1
ATOM 9785 O O . TRP C 1 430 ? 22.138 -40.864 78.420 1.00 66.98 410 TRP X O 1
ATOM 9796 N N . THR C 1 431 ? 23.312 -41.215 76.546 1.00 51.10 411 THR X N 1
ATOM 9797 C CA . THR C 1 431 ? 22.380 -40.535 75.667 1.00 50.05 411 THR X CA 1
ATOM 9798 C C . THR C 1 431 ? 22.377 -41.341 74.391 1.00 52.75 411 THR X C 1
ATOM 9799 O O . THR C 1 431 ? 23.422 -41.542 73.775 1.00 52.64 411 THR X O 1
ATOM 9803 N N . VAL C 1 432 ? 21.220 -41.846 73.998 1.00 50.63 412 VAL X N 1
ATOM 9804 C CA . VAL C 1 432 ? 21.146 -42.525 72.724 1.00 47.97 412 VAL X CA 1
ATOM 9805 C C . VAL C 1 432 ? 20.724 -41.523 71.658 1.00 53.84 412 VAL X C 1
ATOM 9806 O O . VAL C 1 432 ? 19.807 -40.735 71.873 1.00 56.52 412 VAL X O 1
ATOM 9810 N N . PHE C 1 433 ? 21.419 -41.530 70.529 1.00 49.93 413 PHE X N 1
ATOM 9811 C CA . PHE C 1 433 ? 21.062 -40.688 69.400 1.00 48.50 413 PHE X CA 1
ATOM 9812 C C . PHE C 1 433 ? 20.647 -41.627 68.288 1.00 50.19 413 PHE X C 1
ATOM 9813 O O . PHE C 1 433 ? 21.002 -42.795 68.297 1.00 56.05 413 PHE X O 1
ATOM 9821 N N . TRP C 1 434 ? 19.933 -41.117 67.302 1.00 52.80 414 TRP X N 1
ATOM 9822 C CA . TRP C 1 434 ? 19.709 -41.902 66.103 1.00 52.79 414 TRP X CA 1
ATOM 9823 C C . TRP C 1 434 ? 19.589 -40.991 64.908 1.00 50.47 414 TRP X C 1
ATOM 9824 O O . TRP C 1 434 ? 19.268 -39.822 65.039 1.00 45.98 414 TRP X O 1
ATOM 9835 N N . ARG C 1 435 ? 19.869 -41.553 63.746 1.00 55.18 415 ARG X N 1
ATOM 9836 C CA . ARG C 1 435 ? 19.877 -40.817 62.509 1.00 64.86 415 ARG X CA 1
ATOM 9837 C C . ARG C 1 435 ? 19.014 -41.602 61.547 1.00 66.18 415 ARG X C 1
ATOM 9838 O O . ARG C 1 435 ? 18.819 -42.796 61.718 1.00 66.45 415 ARG X O 1
ATOM 9846 N N . GLY C 1 436 ? 18.498 -40.939 60.528 1.00 70.26 416 GLY X N 1
ATOM 9847 C CA . GLY C 1 436 ? 17.535 -41.578 59.659 1.00 77.85 416 GLY X CA 1
ATOM 9848 C C . GLY C 1 436 ? 16.155 -41.274 60.199 1.00 91.38 416 GLY X C 1
ATOM 9849 O O . GLY C 1 436 ? 15.898 -41.407 61.394 1.00 95.70 416 GLY X O 1
ATOM 9850 N N . GLU C 1 437 ? 15.256 -40.851 59.329 1.00 97.65 417 GLU X N 1
ATOM 9851 C CA . GLU C 1 437 ? 13.975 -40.383 59.821 1.00 107.88 417 GLU X CA 1
ATOM 9852 C C . GLU C 1 437 ? 12.926 -41.500 60.048 1.00 95.90 417 GLU X C 1
ATOM 9853 O O . GLU C 1 437 ? 11.923 -41.575 59.338 1.00 81.40 417 GLU X O 1
ATOM 9867 N N . GLY C 1 439 ? 10.398 -42.981 63.363 1.00 108.51 419 GLY X N 1
ATOM 9868 C CA . GLY C 1 439 ? 9.684 -42.344 64.455 1.00 109.29 419 GLY X CA 1
ATOM 9869 C C . GLY C 1 439 ? 10.031 -42.922 65.810 1.00 104.60 419 GLY X C 1
ATOM 9870 O O . GLY C 1 439 ? 10.467 -44.073 65.893 1.00 104.71 419 GLY X O 1
ATOM 9871 N N . PRO C 1 440 ? 9.843 -42.122 66.879 1.00 100.80 420 PRO X N 1
ATOM 9872 C CA . PRO C 1 440 ? 10.083 -42.549 68.265 1.00 97.39 420 PRO X CA 1
ATOM 9873 C C . PRO C 1 440 ? 9.610 -43.974 68.650 1.00 100.47 420 PRO X C 1
ATOM 9874 O O . PRO C 1 440 ? 10.380 -44.651 69.339 1.00 107.93 420 PRO X O 1
ATOM 9878 N N . VAL C 1 441 ? 8.424 -44.432 68.234 1.00 83.32 421 VAL X N 1
ATOM 9879 C CA . VAL C 1 441 ? 7.962 -45.747 68.677 1.00 59.75 421 VAL X CA 1
ATOM 9880 C C . VAL C 1 441 ? 8.640 -46.877 67.914 1.00 78.07 421 VAL X C 1
ATOM 9881 O O . VAL C 1 441 ? 8.609 -48.042 68.345 1.00 89.88 421 VAL X O 1
ATOM 9885 N N . GLU C 1 442 ? 9.253 -46.539 66.784 1.00 81.21 422 GLU X N 1
ATOM 9886 C CA . GLU C 1 442 ? 9.942 -47.536 65.958 1.00 91.68 422 GLU X CA 1
ATOM 9887 C C . GLU C 1 442 ? 11.386 -47.873 66.402 1.00 91.68 422 GLU X C 1
ATOM 9888 O O . GLU C 1 442 ? 11.851 -49.004 66.197 1.00 84.84 422 GLU X O 1
ATOM 9894 N N . VAL C 1 443 ? 12.086 -46.885 66.974 1.00 89.49 423 VAL X N 1
ATOM 9895 C CA . VAL C 1 443 ? 13.410 -47.087 67.567 1.00 90.51 423 VAL X CA 1
ATOM 9896 C C . VAL C 1 443 ? 13.346 -47.403 69.066 1.00 93.76 423 VAL X C 1
ATOM 9897 O O . VAL C 1 443 ? 14.354 -47.750 69.671 1.00 102.88 423 VAL X O 1
ATOM 9901 N N . ALA C 1 444 ? 12.174 -47.275 69.672 1.00 90.46 424 ALA X N 1
ATOM 9902 C CA . ALA C 1 444 ? 12.061 -47.400 71.125 1.00 91.39 424 ALA X CA 1
ATOM 9903 C C . ALA C 1 444 ? 12.739 -48.646 71.694 1.00 92.35 424 ALA X C 1
ATOM 9904 O O . ALA C 1 444 ? 13.313 -48.598 72.776 1.00 92.64 424 ALA X O 1
ATOM 9906 N N . ASP C 1 445 ? 12.665 -49.761 70.975 1.00 96.27 425 ASP X N 1
ATOM 9907 C CA . ASP C 1 445 ? 13.201 -51.020 71.486 1.00 94.55 425 ASP X CA 1
ATOM 9908 C C . ASP C 1 445 ? 14.702 -51.172 71.268 1.00 88.86 425 ASP X C 1
ATOM 9909 O O . ASP C 1 445 ? 15.404 -51.721 72.116 1.00 92.56 425 ASP X O 1
ATOM 9914 N N . VAL C 1 446 ? 15.199 -50.693 70.132 1.00 75.42 426 VAL X N 1
ATOM 9915 C CA . VAL C 1 446 ? 16.637 -50.688 69.911 1.00 62.41 426 VAL X CA 1
ATOM 9916 C C . VAL C 1 446 ? 17.356 -49.651 70.783 1.00 63.80 426 VAL X C 1
ATOM 9917 O O . VAL C 1 446 ? 18.529 -49.822 71.122 1.00 55.11 426 VAL X O 1
ATOM 9921 N N . VAL C 1 447 ? 16.651 -48.585 71.153 1.00 67.76 427 VAL X N 1
ATOM 9922 C CA . VAL C 1 447 ? 17.175 -47.617 72.118 1.00 71.62 427 VAL X CA 1
ATOM 9923 C C . VAL C 1 447 ? 17.314 -48.280 73.495 1.00 71.12 427 VAL X C 1
ATOM 9924 O O . VAL C 1 447 ? 18.289 -48.062 74.200 1.00 70.98 427 VAL X O 1
ATOM 9928 N N . GLU C 1 448 ? 16.343 -49.100 73.878 1.00 75.19 428 GLU X N 1
ATOM 9929 C CA . GLU C 1 448 ? 16.440 -49.812 75.152 1.00 75.41 428 GLU X CA 1
ATOM 9930 C C . GLU C 1 448 ? 17.625 -50.766 75.185 1.00 72.27 428 GLU X C 1
ATOM 9931 O O . GLU C 1 448 ? 18.360 -50.818 76.174 1.00 73.15 428 GLU X O 1
ATOM 9937 N N . LYS C 1 449 ? 17.811 -51.500 74.093 1.00 64.78 429 LYS X N 1
ATOM 9938 C CA . LYS C 1 449 ? 19.009 -52.315 73.886 1.00 69.94 429 LYS X CA 1
ATOM 9939 C C . LYS C 1 449 ? 20.343 -51.546 73.959 1.00 69.42 429 LYS X C 1
ATOM 9940 O O . LYS C 1 449 ? 21.287 -52.004 74.606 1.00 70.34 429 LYS X O 1
ATOM 9946 N N . ALA C 1 450 ? 20.418 -50.387 73.302 1.00 62.42 430 ALA X N 1
ATOM 9947 C CA . ALA C 1 450 ? 21.653 -49.606 73.278 1.00 58.18 430 ALA X CA 1
ATOM 9948 C C . ALA C 1 450 ? 22.026 -49.108 74.676 1.00 62.17 430 ALA X C 1
ATOM 9949 O O . ALA C 1 450 ? 23.204 -49.076 75.044 1.00 60.98 430 ALA X O 1
ATOM 9951 N N . PHE C 1 451 ? 21.020 -48.732 75.459 1.00 61.94 431 PHE X N 1
ATOM 9952 C CA . PHE C 1 451 ? 21.252 -48.333 76.845 1.00 65.82 431 PHE X CA 1
ATOM 9953 C C . PHE C 1 451 ? 21.815 -49.504 77.663 1.00 73.85 431 PHE X C 1
ATOM 9954 O O . PHE C 1 451 ? 22.735 -49.318 78.464 1.00 79.05 431 PHE X O 1
ATOM 9962 N N . ALA C 1 452 ? 21.269 -50.707 77.466 1.00 63.02 432 ALA X N 1
ATOM 9963 C CA . ALA C 1 452 ? 21.684 -51.862 78.272 1.00 68.46 432 ALA X CA 1
ATOM 9964 C C . ALA C 1 452 ? 23.058 -52.458 77.937 1.00 71.58 432 ALA X C 1
ATOM 9965 O O . ALA C 1 452 ? 23.569 -53.290 78.701 1.00 65.60 432 ALA X O 1
ATOM 9967 N N . LEU C 1 453 ? 23.644 -52.042 76.811 1.00 70.24 433 LEU X N 1
ATOM 9968 C CA . LEU C 1 453 ? 24.982 -52.496 76.407 1.00 68.32 433 LEU X CA 1
ATOM 9969 C C . LEU C 1 453 ? 26.056 -52.297 77.486 1.00 76.08 433 LEU X C 1
ATOM 9970 O O . LEU C 1 453 ? 26.005 -51.334 78.255 1.00 84.77 433 LEU X O 1
ATOM 9975 N N . PRO C 1 454 ? 27.055 -53.193 77.520 1.00 73.09 434 PRO X N 1
ATOM 9976 C CA . PRO C 1 454 ? 28.165 -53.090 78.476 1.00 74.29 434 PRO X CA 1
ATOM 9977 C C . PRO C 1 454 ? 29.212 -52.058 78.037 1.00 78.02 434 PRO X C 1
ATOM 9978 O O . PRO C 1 454 ? 29.448 -51.902 76.834 1.00 76.71 434 PRO X O 1
ATOM 9982 N N . PRO C 1 455 ? 29.843 -51.362 79.000 1.00 77.19 435 PRO X N 1
ATOM 9983 C CA . PRO C 1 455 ? 30.915 -50.438 78.620 1.00 72.94 435 PRO X CA 1
ATOM 9984 C C . PRO C 1 455 ? 31.939 -51.151 77.738 1.00 73.15 435 PRO X C 1
ATOM 9985 O O . PRO C 1 455 ? 32.207 -52.338 77.949 1.00 72.62 435 PRO X O 1
ATOM 9989 N N . THR C 1 456 ? 32.479 -50.446 76.750 1.00 71.90 436 THR X N 1
ATOM 9990 C CA . THR C 1 456 ? 33.500 -51.024 75.883 1.00 71.92 436 THR X CA 1
ATOM 9991 C C . THR C 1 456 ? 34.863 -50.429 76.216 1.00 67.84 436 THR X C 1
ATOM 9992 O O . THR C 1 456 ? 35.853 -50.686 75.537 1.00 71.05 436 THR X O 1
ATOM 9996 N N . LEU C 1 457 ? 34.896 -49.638 77.279 1.00 66.82 437 LEU X N 1
ATOM 9997 C CA . LEU C 1 457 ? 36.121 -49.027 77.764 1.00 69.99 437 LEU X CA 1
ATOM 9998 C C . LEU C 1 457 ? 36.210 -49.255 79.271 1.00 80.74 437 LEU X C 1
ATOM 9999 O O . LEU C 1 457 ? 35.178 -49.305 79.947 1.00 87.25 437 LEU X O 1
ATOM 10004 N N . GLU C 1 458 ? 37.421 -49.392 79.810 1.00 77.35 438 GLU X N 1
ATOM 10005 C CA . GLU C 1 458 ? 37.566 -49.492 81.261 1.00 83.17 438 GLU X CA 1
ATOM 10006 C C . GLU C 1 458 ? 37.246 -48.129 81.887 1.00 90.44 438 GLU X C 1
ATOM 10007 O O . GLU C 1 458 ? 36.759 -47.235 81.199 1.00 89.38 438 GLU X O 1
ATOM 10013 N N . ALA C 1 459 ? 37.498 -47.981 83.187 1.00 99.21 439 ALA X N 1
ATOM 10014 C CA . ALA C 1 459 ? 37.476 -46.670 83.861 1.00 100.50 439 ALA X CA 1
ATOM 10015 C C . ALA C 1 459 ? 36.323 -45.747 83.451 1.00 100.89 439 ALA X C 1
ATOM 10016 O O . ALA C 1 459 ? 36.391 -44.525 83.640 1.00 99.46 439 ALA X O 1
ATOM 10018 N N . GLN D 1 30 ? 62.524 8.321 75.727 1.00 146.39 10 GLN Y N 1
ATOM 10019 C CA . GLN D 1 30 ? 63.151 9.308 74.857 1.00 145.66 10 GLN Y CA 1
ATOM 10020 C C . GLN D 1 30 ? 62.915 10.744 75.335 1.00 152.29 10 GLN Y C 1
ATOM 10021 O O . GLN D 1 30 ? 63.227 11.696 74.619 1.00 148.84 10 GLN Y O 1
ATOM 10027 N N . THR D 1 31 ? 62.367 10.898 76.540 1.00 161.34 11 THR Y N 1
ATOM 10028 C CA . THR D 1 31 ? 62.196 12.228 77.134 1.00 167.88 11 THR Y CA 1
ATOM 10029 C C . THR D 1 31 ? 63.541 12.827 77.555 1.00 170.79 11 THR Y C 1
ATOM 10030 O O . THR D 1 31 ? 63.746 13.181 78.718 1.00 172.93 11 THR Y O 1
ATOM 10034 N N . ILE D 1 32 ? 64.454 12.936 76.594 1.00 170.42 12 ILE Y N 1
ATOM 10035 C CA . ILE D 1 32 ? 65.774 13.506 76.834 1.00 170.75 12 ILE Y CA 1
ATOM 10036 C C . ILE D 1 32 ? 65.796 14.974 76.385 1.00 172.79 12 ILE Y C 1
ATOM 10037 O O . ILE D 1 32 ? 66.290 15.307 75.307 1.00 171.31 12 ILE Y O 1
ATOM 10042 N N . VAL D 1 33 ? 65.228 15.846 77.216 1.00 176.74 13 VAL Y N 1
ATOM 10043 C CA . VAL D 1 33 ? 65.166 17.279 76.920 1.00 176.39 13 VAL Y CA 1
ATOM 10044 C C . VAL D 1 33 ? 65.329 18.138 78.186 1.00 175.04 13 VAL Y C 1
ATOM 10045 O O . VAL D 1 33 ? 66.088 19.109 78.190 1.00 175.69 13 VAL Y O 1
ATOM 10049 N N . GLN D 1 34 ? 64.632 17.776 79.260 1.00 171.59 14 GLN Y N 1
ATOM 10050 C CA . GLN D 1 34 ? 64.807 18.466 80.537 1.00 168.65 14 GLN Y CA 1
ATOM 10051 C C . GLN D 1 34 ? 66.076 17.973 81.230 1.00 171.45 14 GLN Y C 1
ATOM 10052 O O . GLN D 1 34 ? 66.482 18.515 82.262 1.00 176.35 14 GLN Y O 1
ATOM 10058 N N . LEU D 1 35 ? 66.704 16.948 80.654 1.00 165.67 15 LEU Y N 1
ATOM 10059 C CA . LEU D 1 35 ? 67.919 16.376 81.233 1.00 161.26 15 LEU Y CA 1
ATOM 10060 C C . LEU D 1 35 ? 69.184 17.138 80.837 1.00 159.91 15 LEU Y C 1
ATOM 10061 O O . LEU D 1 35 ? 70.211 17.032 81.506 1.00 162.33 15 LEU Y O 1
ATOM 10066 N N . LEU D 1 36 ? 69.112 17.905 79.754 1.00 154.65 16 LEU Y N 1
ATOM 10067 C CA . LEU D 1 36 ? 70.295 18.589 79.246 1.00 148.39 16 LEU Y CA 1
ATOM 10068 C C . LEU D 1 36 ? 70.234 20.109 79.407 1.00 150.62 16 LEU Y C 1
ATOM 10069 O O . LEU D 1 36 ? 71.138 20.821 78.965 1.00 146.51 16 LEU Y O 1
ATOM 10074 N N . SER D 1 37 ? 69.175 20.602 80.046 1.00 159.48 17 SER Y N 1
ATOM 10075 C CA . SER D 1 37 ? 69.051 22.034 80.328 1.00 169.95 17 SER Y CA 1
ATOM 10076 C C . SER D 1 37 ? 70.026 22.477 81.425 1.00 176.04 17 SER Y C 1
ATOM 10077 O O . SER D 1 37 ? 69.694 23.301 82.286 1.00 172.39 17 SER Y O 1
ATOM 10080 N N . HIS D 1 38 ? 71.236 21.922 81.369 1.00 180.69 18 HIS Y N 1
ATOM 10081 C CA . HIS D 1 38 ? 72.268 22.179 82.363 1.00 185.54 18 HIS Y CA 1
ATOM 10082 C C . HIS D 1 38 ? 73.577 22.614 81.698 1.00 187.54 18 HIS Y C 1
ATOM 10083 O O . HIS D 1 38 ? 74.297 23.465 82.223 1.00 189.70 18 HIS Y O 1
ATOM 10098 N N . ARG D 1 40 ? 76.002 23.159 77.949 1.00 194.14 20 ARG Y N 1
ATOM 10099 C CA . ARG D 1 40 ? 76.643 24.222 77.164 1.00 196.69 20 ARG Y CA 1
ATOM 10100 C C . ARG D 1 40 ? 75.928 24.600 75.861 1.00 190.49 20 ARG Y C 1
ATOM 10101 O O . ARG D 1 40 ? 75.251 25.629 75.783 1.00 190.90 20 ARG Y O 1
ATOM 10109 N N . ASP D 1 41 ? 76.107 23.774 74.833 1.00 183.20 21 ASP Y N 1
ATOM 10110 C CA . ASP D 1 41 ? 75.616 24.097 73.497 1.00 179.27 21 ASP Y CA 1
ATOM 10111 C C . ASP D 1 41 ? 74.348 23.332 73.115 1.00 183.74 21 ASP Y C 1
ATOM 10112 O O . ASP D 1 41 ? 73.683 23.668 72.133 1.00 184.92 21 ASP Y O 1
ATOM 10117 N N . GLY D 1 42 ? 74.018 22.306 73.895 1.00 184.57 22 GLY Y N 1
ATOM 10118 C CA . GLY D 1 42 ? 72.864 21.466 73.616 1.00 182.01 22 GLY Y CA 1
ATOM 10119 C C . GLY D 1 42 ? 71.532 22.123 73.933 1.00 182.03 22 GLY Y C 1
ATOM 10120 O O . GLY D 1 42 ? 70.474 21.577 73.617 1.00 179.29 22 GLY Y O 1
ATOM 10121 N N . LYS D 1 43 ? 71.585 23.294 74.564 1.00 184.06 23 LYS Y N 1
ATOM 10122 C CA . LYS D 1 43 ? 70.384 24.077 74.840 1.00 184.85 23 LYS Y CA 1
ATOM 10123 C C . LYS D 1 43 ? 69.772 24.560 73.527 1.00 188.80 23 LYS Y C 1
ATOM 10124 O O . LYS D 1 43 ? 68.591 24.905 73.466 1.00 192.26 23 LYS Y O 1
ATOM 10130 N N . GLU D 1 44 ? 70.593 24.575 72.480 1.00 187.10 24 GLU Y N 1
ATOM 10131 C CA . GLU D 1 44 ? 70.169 24.983 71.146 1.00 184.83 24 GLU Y CA 1
ATOM 10132 C C . GLU D 1 44 ? 69.652 23.775 70.369 1.00 179.90 24 GLU Y C 1
ATOM 10133 O O . GLU D 1 44 ? 68.951 23.910 69.363 1.00 177.30 24 GLU Y O 1
ATOM 10139 N N . ILE D 1 45 ? 70.013 22.590 70.847 1.00 178.12 25 ILE Y N 1
ATOM 10140 C CA . ILE D 1 45 ? 69.443 21.351 70.346 1.00 176.31 25 ILE Y CA 1
ATOM 10141 C C . ILE D 1 45 ? 68.233 20.999 71.214 1.00 175.22 25 ILE Y C 1
ATOM 10142 O O . ILE D 1 45 ? 67.443 20.118 70.871 1.00 176.80 25 ILE Y O 1
ATOM 10147 N N . ARG D 1 46 ? 68.101 21.702 72.340 1.00 170.25 26 ARG Y N 1
ATOM 10148 C CA . ARG D 1 46 ? 66.967 21.538 73.252 1.00 164.42 26 ARG Y CA 1
ATOM 10149 C C . ARG D 1 46 ? 65.794 22.411 72.806 1.00 163.61 26 ARG Y C 1
ATOM 10150 O O . ARG D 1 46 ? 64.639 22.147 73.151 1.00 163.67 26 ARG Y O 1
ATOM 10158 N N . GLU D 1 47 ? 66.106 23.455 72.041 1.00 161.25 27 GLU Y N 1
ATOM 10159 C CA . GLU D 1 47 ? 65.096 24.365 71.504 1.00 157.15 27 GLU Y CA 1
ATOM 10160 C C . GLU D 1 47 ? 64.794 24.051 70.035 1.00 153.17 27 GLU Y C 1
ATOM 10161 O O . GLU D 1 47 ? 64.113 24.812 69.348 1.00 150.66 27 GLU Y O 1
ATOM 10167 N N . TYR D 1 48 ? 65.317 22.920 69.566 1.00 152.86 28 TYR Y N 1
ATOM 10168 C CA . TYR D 1 48 ? 64.854 22.313 68.323 0.92 153.51 28 TYR Y CA 1
ATOM 10169 C C . TYR D 1 48 ? 64.364 20.873 68.550 1.00 161.41 28 TYR Y C 1
ATOM 10170 O O . TYR D 1 48 ? 63.614 20.328 67.735 1.00 161.97 28 TYR Y O 1
ATOM 10179 N N . LEU D 1 49 ? 64.797 20.263 69.653 1.00 167.00 29 LEU Y N 1
ATOM 10180 C CA . LEU D 1 49 ? 64.254 18.976 70.096 1.00 174.30 29 LEU Y CA 1
ATOM 10181 C C . LEU D 1 49 ? 62.869 19.188 70.700 1.00 180.72 29 LEU Y C 1
ATOM 10182 O O . LEU D 1 49 ? 62.058 18.262 70.774 1.00 180.53 29 LEU Y O 1
ATOM 10187 N N . HIS D 1 50 ? 62.622 20.422 71.136 1.00 184.14 30 HIS Y N 1
ATOM 10188 C CA . HIS D 1 50 ? 61.359 20.817 71.750 1.00 183.83 30 HIS Y CA 1
ATOM 10189 C C . HIS D 1 50 ? 60.555 21.665 70.763 1.00 177.00 30 HIS Y C 1
ATOM 10190 O O . HIS D 1 50 ? 59.617 22.365 71.149 1.00 177.18 30 HIS Y O 1
ATOM 10197 N N . ARG D 1 51 ? 60.944 21.602 69.491 1.00 169.65 31 ARG Y N 1
ATOM 10198 C CA . ARG D 1 51 ? 60.255 22.312 68.415 1.00 164.05 31 ARG Y CA 1
ATOM 10199 C C . ARG D 1 51 ? 60.178 21.449 67.155 1.00 159.21 31 ARG Y C 1
ATOM 10200 O O . ARG D 1 51 ? 59.120 20.921 66.808 1.00 155.82 31 ARG Y O 1
ATOM 10208 N N . PHE D 1 60 ? 63.566 15.772 57.845 1.00 66.50 40 PHE Y N 1
ATOM 10209 C CA . PHE D 1 60 ? 64.485 16.557 58.683 1.00 71.39 40 PHE Y CA 1
ATOM 10210 C C . PHE D 1 60 ? 65.876 16.757 58.075 1.00 72.58 40 PHE Y C 1
ATOM 10211 O O . PHE D 1 60 ? 66.290 17.897 57.852 1.00 78.96 40 PHE Y O 1
ATOM 10219 N N . ALA D 1 61 ? 66.602 15.669 57.820 1.00 57.47 41 ALA Y N 1
ATOM 10220 C CA . ALA D 1 61 ? 67.973 15.787 57.303 1.00 51.69 41 ALA Y CA 1
ATOM 10221 C C . ALA D 1 61 ? 68.207 15.023 56.009 1.00 49.39 41 ALA Y C 1
ATOM 10222 O O . ALA D 1 61 ? 68.207 13.812 55.993 1.00 59.76 41 ALA Y O 1
ATOM 10224 N N . VAL D 1 62 ? 68.423 15.727 54.916 1.00 48.81 42 VAL Y N 1
ATOM 10225 C CA . VAL D 1 62 ? 68.669 15.039 53.672 1.00 50.03 42 VAL Y CA 1
ATOM 10226 C C . VAL D 1 62 ? 70.145 14.759 53.544 1.00 53.57 42 VAL Y C 1
ATOM 10227 O O . VAL D 1 62 ? 70.955 15.662 53.642 1.00 58.38 42 VAL Y O 1
ATOM 10231 N N . ILE D 1 63 ? 70.493 13.496 53.346 1.00 55.38 43 ILE Y N 1
ATOM 10232 C CA . ILE D 1 63 ? 71.887 13.121 53.185 1.00 57.87 43 ILE Y CA 1
ATOM 10233 C C . ILE D 1 63 ? 72.166 12.613 51.784 1.00 62.63 43 ILE Y C 1
ATOM 10234 O O . ILE D 1 63 ? 71.547 11.649 51.317 1.00 61.83 43 ILE Y O 1
ATOM 10239 N N . LYS D 1 64 ? 73.092 13.275 51.107 1.00 60.40 44 LYS Y N 1
ATOM 10240 C CA . LYS D 1 64 ? 73.617 12.741 49.871 1.00 61.69 44 LYS Y CA 1
ATOM 10241 C C . LYS D 1 64 ? 74.859 11.975 50.235 1.00 58.39 44 LYS Y C 1
ATOM 10242 O O . LYS D 1 64 ? 75.755 12.514 50.857 1.00 58.33 44 LYS Y O 1
ATOM 10248 N N . VAL D 1 65 ? 74.910 10.708 49.860 1.00 62.85 45 VAL Y N 1
ATOM 10249 C CA . VAL D 1 65 ? 76.109 9.926 50.095 1.00 70.23 45 VAL Y CA 1
ATOM 10250 C C . VAL D 1 65 ? 76.893 9.771 48.803 1.00 76.12 45 VAL Y C 1
ATOM 10251 O O . VAL D 1 65 ? 76.384 9.209 47.839 1.00 71.93 45 VAL Y O 1
ATOM 10255 N N . GLY D 1 66 ? 78.122 10.284 48.782 1.00 92.88 46 GLY Y N 1
ATOM 10256 C CA . GLY D 1 66 ? 79.044 9.996 47.698 1.00 103.76 46 GLY Y CA 1
ATOM 10257 C C . GLY D 1 66 ? 79.265 8.495 47.676 1.00 119.73 46 GLY Y C 1
ATOM 10258 O O . GLY D 1 66 ? 79.917 7.959 48.568 1.00 124.00 46 GLY Y O 1
ATOM 10259 N N . GLY D 1 67 ? 78.707 7.820 46.669 1.00 129.70 47 GLY Y N 1
ATOM 10260 C CA . GLY D 1 67 ? 78.716 6.364 46.585 1.00 133.90 47 GLY Y CA 1
ATOM 10261 C C . GLY D 1 67 ? 80.070 5.725 46.837 1.00 138.60 47 GLY Y C 1
ATOM 10262 O O . GLY D 1 67 ? 80.164 4.550 47.214 1.00 135.09 47 GLY Y O 1
ATOM 10263 N N . ALA D 1 68 ? 81.123 6.510 46.631 1.00 141.44 48 ALA Y N 1
ATOM 10264 C CA . ALA D 1 68 ? 82.487 6.070 46.893 1.00 142.76 48 ALA Y CA 1
ATOM 10265 C C . ALA D 1 68 ? 82.700 5.706 48.362 1.00 141.33 48 ALA Y C 1
ATOM 10266 O O . ALA D 1 68 ? 83.833 5.486 48.793 1.00 145.87 48 ALA Y O 1
ATOM 10268 N N . VAL D 1 69 ? 81.617 5.647 49.132 1.00 132.67 49 VAL Y N 1
ATOM 10269 C CA . VAL D 1 69 ? 81.728 5.402 50.564 1.00 120.87 49 VAL Y CA 1
ATOM 10270 C C . VAL D 1 69 ? 80.745 4.349 51.070 1.00 123.34 49 VAL Y C 1
ATOM 10271 O O . VAL D 1 69 ? 80.781 3.972 52.243 1.00 123.94 49 VAL Y O 1
ATOM 10275 N N . ILE D 1 70 ? 79.869 3.870 50.196 1.00 123.34 50 ILE Y N 1
ATOM 10276 C CA . ILE D 1 70 ? 78.966 2.804 50.595 1.00 128.94 50 ILE Y CA 1
ATOM 10277 C C . ILE D 1 70 ? 79.763 1.513 50.737 1.00 143.52 50 ILE Y C 1
ATOM 10278 O O . ILE D 1 70 ? 79.613 0.782 51.715 1.00 149.67 50 ILE Y O 1
ATOM 10283 N N . GLN D 1 71 ? 80.617 1.240 49.754 1.00 148.04 51 GLN Y N 1
ATOM 10284 C CA . GLN D 1 71 ? 81.490 0.073 49.800 1.00 149.51 51 GLN Y CA 1
ATOM 10285 C C . GLN D 1 71 ? 82.492 0.264 50.925 1.00 149.64 51 GLN Y C 1
ATOM 10286 O O . GLN D 1 71 ? 82.760 -0.649 51.706 1.00 153.46 51 GLN Y O 1
ATOM 10292 N N . ASP D 1 72 ? 83.031 1.476 50.992 1.00 145.11 52 ASP Y N 1
ATOM 10293 C CA . ASP D 1 72 ? 84.060 1.848 51.953 1.00 140.90 52 ASP Y CA 1
ATOM 10294 C C . ASP D 1 72 ? 83.710 1.501 53.399 1.00 134.21 52 ASP Y C 1
ATOM 10295 O O . ASP D 1 72 ? 84.235 0.537 53.958 1.00 133.55 52 ASP Y O 1
ATOM 10300 N N . ASP D 1 73 ? 82.828 2.289 54.007 1.00 129.56 53 ASP Y N 1
ATOM 10301 C CA . ASP D 1 73 ? 82.579 2.156 55.439 1.00 125.77 53 ASP Y CA 1
ATOM 10302 C C . ASP D 1 73 ? 81.105 2.075 55.807 1.00 108.36 53 ASP Y C 1
ATOM 10303 O O . ASP D 1 73 ? 80.620 2.848 56.623 1.00 100.73 53 ASP Y O 1
ATOM 10308 N N . LEU D 1 74 ? 80.401 1.118 55.224 1.00 107.65 54 LEU Y N 1
ATOM 10309 C CA . LEU D 1 74 ? 79.002 0.900 55.570 1.00 107.32 54 LEU Y CA 1
ATOM 10310 C C . LEU D 1 74 ? 78.737 1.039 57.088 1.00 109.27 54 LEU Y C 1
ATOM 10311 O O . LEU D 1 74 ? 77.889 1.829 57.495 1.00 107.29 54 LEU Y O 1
ATOM 10316 N N . PRO D 1 75 ? 79.479 0.295 57.931 1.00 110.85 55 PRO Y N 1
ATOM 10317 C CA . PRO D 1 75 ? 79.233 0.339 59.382 1.00 107.65 55 PRO Y CA 1
ATOM 10318 C C . PRO D 1 75 ? 79.329 1.735 60.025 1.00 109.74 55 PRO Y C 1
ATOM 10319 O O . PRO D 1 75 ? 78.545 2.039 60.926 1.00 111.64 55 PRO Y O 1
ATOM 10323 N N . GLY D 1 76 ? 80.276 2.561 59.585 1.00 103.20 56 GLY Y N 1
ATOM 10324 C CA . GLY D 1 76 ? 80.503 3.852 60.211 1.00 102.68 56 GLY Y CA 1
ATOM 10325 C C . GLY D 1 76 ? 79.499 4.891 59.752 1.00 103.10 56 GLY Y C 1
ATOM 10326 O O . GLY D 1 76 ? 78.952 5.666 60.547 1.00 96.24 56 GLY Y O 1
ATOM 10327 N N . LEU D 1 77 ? 79.274 4.910 58.444 1.00 102.24 57 LEU Y N 1
ATOM 10328 C CA . LEU D 1 77 ? 78.223 5.711 57.844 1.00 92.95 57 LEU Y CA 1
ATOM 10329 C C . LEU D 1 77 ? 76.882 5.311 58.455 1.00 91.23 57 LEU Y C 1
ATOM 10330 O O . LEU D 1 77 ? 75.980 6.141 58.595 1.00 95.44 57 LEU Y O 1
ATOM 10335 N N . ALA D 1 78 ? 76.763 4.039 58.832 1.00 80.11 58 ALA Y N 1
ATOM 10336 C CA . ALA D 1 78 ? 75.555 3.547 59.487 1.00 77.15 58 ALA Y CA 1
ATOM 10337 C C . ALA D 1 78 ? 75.440 4.053 60.924 1.00 82.86 58 ALA Y C 1
ATOM 10338 O O . ALA D 1 78 ? 74.391 4.551 61.323 1.00 85.68 58 ALA Y O 1
ATOM 10340 N N . SER D 1 79 ? 76.516 3.928 61.697 1.00 84.02 59 SER Y N 1
ATOM 10341 C CA . SER D 1 79 ? 76.558 4.479 63.054 1.00 92.25 59 SER Y CA 1
ATOM 10342 C C . SER D 1 79 ? 76.135 5.957 63.092 1.00 83.72 59 SER Y C 1
ATOM 10343 O O . SER D 1 79 ? 75.512 6.416 64.052 1.00 76.66 59 SER Y O 1
ATOM 10346 N N . ALA D 1 80 ? 76.486 6.696 62.045 1.00 80.91 60 ALA Y N 1
ATOM 10347 C CA . ALA D 1 80 ? 76.160 8.116 61.963 1.00 82.25 60 ALA Y CA 1
ATOM 10348 C C . ALA D 1 80 ? 74.660 8.349 61.825 1.00 88.46 60 ALA Y C 1
ATOM 10349 O O . ALA D 1 80 ? 74.071 9.120 62.580 1.00 99.39 60 ALA Y O 1
ATOM 10351 N N . LEU D 1 81 ? 74.046 7.687 60.854 1.00 77.70 61 LEU Y N 1
ATOM 10352 C CA . LEU D 1 81 ? 72.621 7.842 60.629 1.00 72.12 61 LEU Y CA 1
ATOM 10353 C C . LEU D 1 81 ? 71.793 7.306 61.797 1.00 69.29 61 LEU Y C 1
ATOM 10354 O O . LEU D 1 81 ? 70.647 7.694 61.990 1.00 68.67 61 LEU Y O 1
ATOM 10359 N N . ALA D 1 82 ? 72.357 6.394 62.572 1.00 73.52 62 ALA Y N 1
ATOM 10360 C CA . ALA D 1 82 ? 71.595 5.820 63.668 1.00 77.86 62 ALA Y CA 1
ATOM 10361 C C . ALA D 1 82 ? 71.553 6.826 64.809 1.00 90.61 62 ALA Y C 1
ATOM 10362 O O . ALA D 1 82 ? 70.509 7.055 65.430 1.00 95.66 62 ALA Y O 1
ATOM 10364 N N . PHE D 1 83 ? 72.710 7.429 65.060 1.00 90.72 63 PHE Y N 1
ATOM 10365 C CA . PHE D 1 83 ? 72.869 8.455 66.079 1.00 95.32 63 PHE Y CA 1
ATOM 10366 C C . PHE D 1 83 ? 72.031 9.682 65.736 1.00 87.13 63 PHE Y C 1
ATOM 10367 O O . PHE D 1 83 ? 71.347 10.249 66.589 1.00 82.76 63 PHE Y O 1
ATOM 10375 N N . LEU D 1 84 ? 72.095 10.075 64.471 1.00 84.12 64 LEU Y N 1
ATOM 10376 C CA . LEU D 1 84 ? 71.321 11.189 63.952 1.00 77.66 64 LEU Y CA 1
ATOM 10377 C C . LEU D 1 84 ? 69.856 11.106 64.371 1.00 83.61 64 LEU Y C 1
ATOM 10378 O O . LEU D 1 84 ? 69.225 12.129 64.626 1.00 85.40 64 LEU Y O 1
ATOM 10383 N N . GLN D 1 85 ? 69.315 9.893 64.444 1.00 86.29 65 GLN Y N 1
ATOM 10384 C CA . GLN D 1 85 ? 67.897 9.724 64.762 1.00 90.19 65 GLN Y CA 1
ATOM 10385 C C . GLN D 1 85 ? 67.607 9.954 66.244 1.00 95.28 65 GLN Y C 1
ATOM 10386 O O . GLN D 1 85 ? 66.610 10.583 66.595 1.00 97.54 65 GLN Y O 1
ATOM 10392 N N . THR D 1 86 ? 68.466 9.425 67.112 1.00 97.78 66 THR Y N 1
ATOM 10393 C CA . THR D 1 86 ? 68.252 9.546 68.555 1.00 107.47 66 THR Y CA 1
ATOM 10394 C C . THR D 1 86 ? 68.226 11.020 69.006 1.00 103.58 66 THR Y C 1
ATOM 10395 O O . THR D 1 86 ? 67.546 11.380 69.980 1.00 91.82 66 THR Y O 1
ATOM 10399 N N . VAL D 1 87 ? 68.956 11.866 68.281 1.00 105.63 67 VAL Y N 1
ATOM 10400 C CA . VAL D 1 87 ? 68.903 13.306 68.518 1.00 108.53 67 VAL Y CA 1
ATOM 10401 C C . VAL D 1 87 ? 67.818 13.968 67.655 1.00 105.12 67 VAL Y C 1
ATOM 10402 O O . VAL D 1 87 ? 67.864 15.169 67.393 1.00 111.40 67 VAL Y O 1
ATOM 10406 N N . GLY D 1 88 ? 66.848 13.170 67.215 1.00 92.11 68 GLY Y N 1
ATOM 10407 C CA . GLY D 1 88 ? 65.621 13.690 66.634 1.00 85.95 68 GLY Y CA 1
ATOM 10408 C C . GLY D 1 88 ? 65.665 14.195 65.201 1.00 81.89 68 GLY Y C 1
ATOM 10409 O O . GLY D 1 88 ? 64.809 14.986 64.787 1.00 77.26 68 GLY Y O 1
ATOM 10410 N N . LEU D 1 89 ? 66.660 13.750 64.442 1.00 83.77 69 LEU Y N 1
ATOM 10411 C CA . LEU D 1 89 ? 66.696 14.012 63.009 1.00 81.57 69 LEU Y CA 1
ATOM 10412 C C . LEU D 1 89 ? 66.223 12.791 62.252 1.00 88.72 69 LEU Y C 1
ATOM 10413 O O . LEU D 1 89 ? 66.619 11.662 62.559 1.00 94.93 69 LEU Y O 1
ATOM 10418 N N . THR D 1 90 ? 65.372 13.019 61.260 1.00 89.02 70 THR Y N 1
ATOM 10419 C CA . THR D 1 90 ? 64.940 11.943 60.375 1.00 86.34 70 THR Y CA 1
ATOM 10420 C C . THR D 1 90 ? 65.759 11.921 59.074 1.00 73.83 70 THR Y C 1
ATOM 10421 O O . THR D 1 90 ? 65.427 12.626 58.123 1.00 72.22 70 THR Y O 1
ATOM 10425 N N . PRO D 1 91 ? 66.835 11.110 59.037 1.00 64.46 71 PRO Y N 1
ATOM 10426 C CA . PRO D 1 91 ? 67.639 10.925 57.825 1.00 60.42 71 PRO Y CA 1
ATOM 10427 C C . PRO D 1 91 ? 66.778 10.524 56.620 1.00 61.35 71 PRO Y C 1
ATOM 10428 O O . PRO D 1 91 ? 65.897 9.687 56.735 1.00 65.38 71 PRO Y O 1
ATOM 10432 N N . VAL D 1 92 ? 67.029 11.154 55.484 1.00 58.12 72 VAL Y N 1
ATOM 10433 C CA . VAL D 1 92 ? 66.433 10.777 54.216 1.00 53.27 72 VAL Y CA 1
ATOM 10434 C C . VAL D 1 92 ? 67.631 10.748 53.286 1.00 56.86 72 VAL Y C 1
ATOM 10435 O O . VAL D 1 92 ? 68.136 11.787 52.858 1.00 68.26 72 VAL Y O 1
ATOM 10439 N N . VAL D 1 93 ? 68.120 9.555 53.006 1.00 53.96 73 VAL Y N 1
ATOM 10440 C CA . VAL D 1 93 ? 69.413 9.391 52.367 1.00 49.31 73 VAL Y CA 1
ATOM 10441 C C . VAL D 1 93 ? 69.298 9.109 50.894 1.00 50.85 73 VAL Y C 1
ATOM 10442 O O . VAL D 1 93 ? 68.440 8.351 50.470 1.00 52.18 73 VAL Y O 1
ATOM 10446 N N . VAL D 1 94 ? 70.171 9.731 50.116 1.00 56.77 74 VAL Y N 1
ATOM 10447 C CA . VAL D 1 94 ? 70.204 9.532 48.674 1.00 55.95 74 VAL Y CA 1
ATOM 10448 C C . VAL D 1 94 ? 71.571 9.009 48.284 1.00 59.94 74 VAL Y C 1
ATOM 10449 O O . VAL D 1 94 ? 72.590 9.638 48.554 1.00 67.67 74 VAL Y O 1
ATOM 10453 N N . HIS D 1 95 ? 71.608 7.850 47.660 1.00 62.11 75 HIS Y N 1
ATOM 10454 C CA . HIS D 1 95 ? 72.893 7.273 47.314 1.00 70.69 75 HIS Y CA 1
ATOM 10455 C C . HIS D 1 95 ? 72.920 6.922 45.839 1.00 76.92 75 HIS Y C 1
ATOM 10456 O O . HIS D 1 95 ? 71.871 6.634 45.236 1.00 67.07 75 HIS Y O 1
ATOM 10463 N N . GLY D 1 96 ? 74.118 6.988 45.259 1.00 75.73 76 GLY Y N 1
ATOM 10464 C CA . GLY D 1 96 ? 74.308 6.614 43.877 1.00 78.54 76 GLY Y CA 1
ATOM 10465 C C . GLY D 1 96 ? 75.180 5.384 43.811 1.00 86.47 76 GLY Y C 1
ATOM 10466 O O . GLY D 1 96 ? 75.190 4.560 44.736 1.00 80.50 76 GLY Y O 1
ATOM 10467 N N . GLY D 1 97 ? 75.907 5.255 42.709 1.00 98.68 77 GLY Y N 1
ATOM 10468 C CA . GLY D 1 97 ? 76.923 4.231 42.600 1.00 114.00 77 GLY Y CA 1
ATOM 10469 C C . GLY D 1 97 ? 78.276 4.825 42.947 1.00 124.05 77 GLY Y C 1
ATOM 10470 O O . GLY D 1 97 ? 78.531 6.018 42.711 1.00 116.90 77 GLY Y O 1
ATOM 10471 N N . GLY D 1 98 ? 79.142 3.996 43.524 1.00 129.54 78 GLY Y N 1
ATOM 10472 C CA . GLY D 1 98 ? 80.508 4.399 43.784 1.00 127.36 78 GLY Y CA 1
ATOM 10473 C C . GLY D 1 98 ? 81.338 4.173 42.540 1.00 122.74 78 GLY Y C 1
ATOM 10474 O O . GLY D 1 98 ? 80.797 3.988 41.453 1.00 118.25 78 GLY Y O 1
ATOM 10475 N N . PRO D 1 99 ? 82.663 4.209 42.682 1.00 124.66 79 PRO Y N 1
ATOM 10476 C CA . PRO D 1 99 ? 83.488 3.768 41.558 1.00 130.64 79 PRO Y CA 1
ATOM 10477 C C . PRO D 1 99 ? 83.184 2.298 41.294 1.00 132.04 79 PRO Y C 1
ATOM 10478 O O . PRO D 1 99 ? 83.457 1.771 40.217 1.00 134.41 79 PRO Y O 1
ATOM 10482 N N . GLN D 1 100 ? 82.596 1.652 42.295 1.00 127.98 80 GLN Y N 1
ATOM 10483 C CA . GLN D 1 100 ? 82.245 0.241 42.226 1.00 122.40 80 GLN Y CA 1
ATOM 10484 C C . GLN D 1 100 ? 81.232 -0.022 41.110 1.00 108.86 80 GLN Y C 1
ATOM 10485 O O . GLN D 1 100 ? 81.098 -1.151 40.639 1.00 107.83 80 GLN Y O 1
ATOM 10491 N N . LEU D 1 101 ? 80.528 1.028 40.690 1.00 98.66 81 LEU Y N 1
ATOM 10492 C CA . LEU D 1 101 ? 79.508 0.919 39.644 1.00 91.86 81 LEU Y CA 1
ATOM 10493 C C . LEU D 1 101 ? 80.053 1.305 38.273 1.00 96.36 81 LEU Y C 1
ATOM 10494 O O . LEU D 1 101 ? 79.731 0.672 37.269 1.00 100.38 81 LEU Y O 1
ATOM 10499 N N . ASP D 1 102 ? 80.879 2.343 38.231 1.00 98.02 82 ASP Y N 1
ATOM 10500 C CA . ASP D 1 102 ? 81.551 2.711 36.992 1.00 102.62 82 ASP Y CA 1
ATOM 10501 C C . ASP D 1 102 ? 82.536 1.624 36.561 1.00 105.21 82 ASP Y C 1
ATOM 10502 O O . ASP D 1 102 ? 82.763 1.423 35.370 1.00 108.87 82 ASP Y O 1
ATOM 10507 N N . ALA D 1 103 ? 83.111 0.922 37.534 1.00 101.11 83 ALA Y N 1
ATOM 10508 C CA . ALA D 1 103 ? 84.070 -0.144 37.262 1.00 98.43 83 ALA Y CA 1
ATOM 10509 C C . ALA D 1 103 ? 83.384 -1.456 36.875 1.00 100.86 83 ALA Y C 1
ATOM 10510 O O . ALA D 1 103 ? 83.923 -2.237 36.090 1.00 96.64 83 ALA Y O 1
ATOM 10512 N N . ALA D 1 104 ? 82.206 -1.703 37.443 1.00 102.45 84 ALA Y N 1
ATOM 10513 C CA . ALA D 1 104 ? 81.401 -2.854 37.050 1.00 101.63 84 ALA Y CA 1
ATOM 10514 C C . ALA D 1 104 ? 80.865 -2.613 35.641 1.00 100.70 84 ALA Y C 1
ATOM 10515 O O . ALA D 1 104 ? 80.637 -3.548 34.863 1.00 97.78 84 ALA Y O 1
ATOM 10517 N N . LEU D 1 105 ? 80.684 -1.336 35.321 1.00 102.34 85 LEU Y N 1
ATOM 10518 C CA . LEU D 1 105 ? 80.241 -0.914 33.998 1.00 102.38 85 LEU Y CA 1
ATOM 10519 C C . LEU D 1 105 ? 81.387 -0.959 33.003 1.00 108.19 85 LEU Y C 1
ATOM 10520 O O . LEU D 1 105 ? 81.257 -1.538 31.925 1.00 106.23 85 LEU Y O 1
ATOM 10525 N N . GLU D 1 106 ? 82.498 -0.323 33.379 1.00 117.13 86 GLU Y N 1
ATOM 10526 C CA . GLU D 1 106 ? 83.726 -0.296 32.581 1.00 122.69 86 GLU Y CA 1
ATOM 10527 C C . GLU D 1 106 ? 84.551 -1.555 32.835 1.00 118.35 86 GLU Y C 1
ATOM 10528 O O . GLU D 1 106 ? 85.665 -1.496 33.358 1.00 122.73 86 GLU Y O 1
ATOM 10534 N N . ALA D 1 107 ? 83.968 -2.688 32.455 1.00 105.13 87 ALA Y N 1
ATOM 10535 C CA . ALA D 1 107 ? 84.544 -4.008 32.636 1.00 103.17 87 ALA Y CA 1
ATOM 10536 C C . ALA D 1 107 ? 83.534 -4.951 32.020 1.00 108.01 87 ALA Y C 1
ATOM 10537 O O . ALA D 1 107 ? 83.820 -6.127 31.756 1.00 109.67 87 ALA Y O 1
ATOM 10539 N N . ALA D 1 108 ? 82.334 -4.414 31.810 1.00 102.80 88 ALA Y N 1
ATOM 10540 C CA . ALA D 1 108 ? 81.309 -5.076 31.016 1.00 102.49 88 ALA Y CA 1
ATOM 10541 C C . ALA D 1 108 ? 81.346 -4.503 29.599 1.00 103.54 88 ALA Y C 1
ATOM 10542 O O . ALA D 1 108 ? 80.478 -4.802 28.772 1.00 100.01 88 ALA Y O 1
ATOM 10544 N N . ASP D 1 109 ? 82.371 -3.683 29.346 1.00 106.80 89 ASP Y N 1
ATOM 10545 C CA . ASP D 1 109 ? 82.599 -3.009 28.060 1.00 112.09 89 ASP Y CA 1
ATOM 10546 C C . ASP D 1 109 ? 81.503 -2.008 27.730 1.00 120.38 89 ASP Y C 1
ATOM 10547 O O . ASP D 1 109 ? 81.017 -1.942 26.598 1.00 121.51 89 ASP Y O 1
ATOM 10552 N N . ILE D 1 110 ? 81.138 -1.222 28.738 1.00 126.67 90 ILE Y N 1
ATOM 10553 C CA . ILE D 1 110 ? 80.049 -0.264 28.640 1.00 127.06 90 ILE Y CA 1
ATOM 10554 C C . ILE D 1 110 ? 80.423 1.056 29.318 1.00 142.75 90 ILE Y C 1
ATOM 10555 O O . ILE D 1 110 ? 79.682 1.539 30.169 1.00 144.94 90 ILE Y O 1
ATOM 10560 N N . PRO D 1 111 ? 81.577 1.647 28.950 1.00 158.60 91 PRO Y N 1
ATOM 10561 C CA . PRO D 1 111 ? 82.032 2.871 29.628 1.00 170.15 91 PRO Y CA 1
ATOM 10562 C C . PRO D 1 111 ? 81.001 4.004 29.595 1.00 182.34 91 PRO Y C 1
ATOM 10563 O O . PRO D 1 111 ? 80.784 4.587 28.533 1.00 183.67 91 PRO Y O 1
ATOM 10567 N N . THR D 1 112 ? 80.390 4.315 30.740 1.00 190.32 92 THR Y N 1
ATOM 10568 C CA . THR D 1 112 ? 79.337 5.334 30.794 1.00 195.49 92 THR Y CA 1
ATOM 10569 C C . THR D 1 112 ? 79.856 6.744 30.538 1.00 199.99 92 THR Y C 1
ATOM 10570 O O . THR D 1 112 ? 79.191 7.540 29.873 1.00 201.39 92 THR Y O 1
ATOM 10574 N N . GLU D 1 113 ? 81.035 7.054 31.068 1.00 200.71 93 GLU Y N 1
ATOM 10575 C CA . GLU D 1 113 ? 81.593 8.392 30.918 1.00 201.01 93 GLU Y CA 1
ATOM 10576 C C . GLU D 1 113 ? 80.632 9.414 31.526 1.00 199.80 93 GLU Y C 1
ATOM 10577 O O . GLU D 1 113 ? 79.577 9.050 32.045 1.00 201.32 93 GLU Y O 1
ATOM 10583 N N . ARG D 1 114 ? 80.989 10.691 31.459 1.00 196.67 94 ARG Y N 1
ATOM 10584 C CA . ARG D 1 114 ? 80.183 11.726 32.099 1.00 191.20 94 ARG Y CA 1
ATOM 10585 C C . ARG D 1 114 ? 79.176 12.379 31.149 1.00 198.55 94 ARG Y C 1
ATOM 10586 O O . ARG D 1 114 ? 78.511 13.346 31.513 1.00 197.49 94 ARG Y O 1
ATOM 10594 N N . VAL D 1 115 ? 79.072 11.838 29.938 1.00 206.80 95 VAL Y N 1
ATOM 10595 C CA . VAL D 1 115 ? 78.130 12.320 28.919 1.00 212.87 95 VAL Y CA 1
ATOM 10596 C C . VAL D 1 115 ? 78.216 13.824 28.622 1.00 217.57 95 VAL Y C 1
ATOM 10597 O O . VAL D 1 115 ? 77.254 14.427 28.144 1.00 216.16 95 VAL Y O 1
ATOM 10601 N N . ASP D 1 116 ? 79.376 14.418 28.889 1.00 223.80 96 ASP Y N 1
ATOM 10602 C CA . ASP D 1 116 ? 79.594 15.845 28.641 1.00 228.21 96 ASP Y CA 1
ATOM 10603 C C . ASP D 1 116 ? 78.584 16.721 29.385 1.00 226.12 96 ASP Y C 1
ATOM 10604 O O . ASP D 1 116 ? 78.470 17.921 29.126 1.00 224.63 96 ASP Y O 1
ATOM 10609 N N . GLY D 1 117 ? 77.854 16.102 30.308 1.00 225.27 97 GLY Y N 1
ATOM 10610 C CA . GLY D 1 117 ? 76.966 16.808 31.213 1.00 222.24 97 GLY Y CA 1
ATOM 10611 C C . GLY D 1 117 ? 77.465 16.625 32.634 1.00 220.15 97 GLY Y C 1
ATOM 10612 O O . GLY D 1 117 ? 78.514 17.157 32.999 1.00 221.06 97 GLY Y O 1
ATOM 10613 N N . LEU D 1 118 ? 76.724 15.868 33.439 1.00 217.11 98 LEU Y N 1
ATOM 10614 C CA . LEU D 1 118 ? 77.193 15.515 34.777 1.00 216.04 98 LEU Y CA 1
ATOM 10615 C C . LEU D 1 118 ? 77.373 14.009 34.917 1.00 214.10 98 LEU Y C 1
ATOM 10616 O O . LEU D 1 118 ? 78.444 13.544 35.309 1.00 217.97 98 LEU Y O 1
ATOM 10621 N N . ARG D 1 119 ? 76.329 13.249 34.596 1.00 206.88 99 ARG Y N 1
ATOM 10622 C CA . ARG D 1 119 ? 76.401 11.796 34.703 1.00 199.99 99 ARG Y CA 1
ATOM 10623 C C . ARG D 1 119 ? 75.186 11.063 34.143 1.00 196.27 99 ARG Y C 1
ATOM 10624 O O . ARG D 1 119 ? 74.306 11.667 33.530 1.00 195.45 99 ARG Y O 1
ATOM 10632 N N . VAL D 1 120 ? 75.184 9.747 34.345 1.00 191.53 100 VAL Y N 1
ATOM 10633 C CA . VAL D 1 120 ? 74.036 8.872 34.088 1.00 182.85 100 VAL Y CA 1
ATOM 10634 C C . VAL D 1 120 ? 73.621 8.731 32.614 1.00 173.90 100 VAL Y C 1
ATOM 10635 O O . VAL D 1 120 ? 72.502 9.079 32.236 1.00 173.49 100 VAL Y O 1
ATOM 10639 N N . THR D 1 121 ? 74.520 8.192 31.794 1.00 165.46 101 THR Y N 1
ATOM 10640 C CA . THR D 1 121 ? 74.221 7.952 30.381 1.00 158.12 101 THR Y CA 1
ATOM 10641 C C . THR D 1 121 ? 74.435 6.493 29.981 1.00 160.92 101 THR Y C 1
ATOM 10642 O O . THR D 1 121 ? 75.524 5.949 30.174 1.00 164.78 101 THR Y O 1
ATOM 10646 N N . ARG D 1 122 ? 73.390 5.870 29.430 1.00 156.78 102 ARG Y N 1
ATOM 10647 C CA . ARG D 1 122 ? 73.489 4.520 28.870 1.00 154.00 102 ARG Y CA 1
ATOM 10648 C C . ARG D 1 122 ? 72.126 3.848 28.669 1.00 141.87 102 ARG Y C 1
ATOM 10649 O O . ARG D 1 122 ? 71.090 4.398 29.043 1.00 136.64 102 ARG Y O 1
ATOM 10657 N N . ASP D 1 123 ? 72.146 2.663 28.060 1.00 136.84 103 ASP Y N 1
ATOM 10658 C CA . ASP D 1 123 ? 70.955 1.830 27.904 1.00 128.80 103 ASP Y CA 1
ATOM 10659 C C . ASP D 1 123 ? 71.236 0.389 28.320 1.00 120.55 103 ASP Y C 1
ATOM 10660 O O . ASP D 1 123 ? 70.489 -0.197 29.102 1.00 115.86 103 ASP Y O 1
ATOM 10665 N N . GLU D 1 124 ? 72.315 -0.176 27.784 1.00 120.66 104 GLU Y N 1
ATOM 10666 C CA . GLU D 1 124 ? 72.769 -1.520 28.149 1.00 120.75 104 GLU Y CA 1
ATOM 10667 C C . GLU D 1 124 ? 73.058 -1.646 29.647 1.00 110.36 104 GLU Y C 1
ATOM 10668 O O . GLU D 1 124 ? 73.247 -2.753 30.165 1.00 109.29 104 GLU Y O 1
ATOM 10674 N N . ALA D 1 125 ? 73.087 -0.506 30.331 1.00 97.50 105 ALA Y N 1
ATOM 10675 C CA . ALA D 1 125 ? 73.595 -0.425 31.694 1.00 92.49 105 ALA Y CA 1
ATOM 10676 C C . ALA D 1 125 ? 72.526 -0.557 32.768 1.00 93.44 105 ALA Y C 1
ATOM 10677 O O . ALA D 1 125 ? 72.847 -0.789 33.933 1.00 94.74 105 ALA Y O 1
ATOM 10687 N N . PRO D 1 127 ? 70.261 -2.779 33.784 1.00 91.98 107 PRO Y N 1
ATOM 10688 C CA . PRO D 1 127 ? 70.290 -3.983 34.629 1.00 91.35 107 PRO Y CA 1
ATOM 10689 C C . PRO D 1 127 ? 71.362 -3.923 35.728 1.00 86.72 107 PRO Y C 1
ATOM 10690 O O . PRO D 1 127 ? 71.138 -4.381 36.850 1.00 84.37 107 PRO Y O 1
ATOM 10694 N N . ILE D 1 128 ? 72.515 -3.356 35.393 1.00 77.87 108 ILE Y N 1
ATOM 10695 C CA . ILE D 1 128 ? 73.651 -3.322 36.293 1.00 73.74 108 ILE Y CA 1
ATOM 10696 C C . ILE D 1 128 ? 73.456 -2.198 37.297 1.00 76.75 108 ILE Y C 1
ATOM 10697 O O . ILE D 1 128 ? 73.560 -2.404 38.510 1.00 75.23 108 ILE Y O 1
ATOM 10702 N N . ILE D 1 129 ? 73.180 -1.006 36.771 1.00 76.61 109 ILE Y N 1
ATOM 10703 C CA . ILE D 1 129 ? 72.839 0.155 37.579 1.00 66.13 109 ILE Y CA 1
ATOM 10704 C C . ILE D 1 129 ? 71.718 -0.205 38.540 1.00 62.56 109 ILE Y C 1
ATOM 10705 O O . ILE D 1 129 ? 71.773 0.104 39.733 1.00 61.04 109 ILE Y O 1
ATOM 10710 N N . ARG D 1 130 ? 70.700 -0.872 38.012 1.00 58.27 110 ARG Y N 1
ATOM 10711 C CA . ARG D 1 130 ? 69.585 -1.318 38.830 1.00 61.26 110 ARG Y CA 1
ATOM 10712 C C . ARG D 1 130 ? 70.061 -2.173 40.008 1.00 62.16 110 ARG Y C 1
ATOM 10713 O O . ARG D 1 130 ? 69.683 -1.936 41.161 1.00 56.36 110 ARG Y O 1
ATOM 10721 N N . ASP D 1 131 ? 70.909 -3.153 39.724 1.00 62.35 111 ASP Y N 1
ATOM 10722 C CA . ASP D 1 131 ? 71.255 -4.134 40.733 1.00 70.58 111 ASP Y CA 1
ATOM 10723 C C . ASP D 1 131 ? 72.371 -3.669 41.625 1.00 78.57 111 ASP Y C 1
ATOM 10724 O O . ASP D 1 131 ? 72.454 -4.059 42.787 1.00 91.68 111 ASP Y O 1
ATOM 10729 N N . THR D 1 132 ? 73.229 -2.825 41.082 1.00 71.65 112 THR Y N 1
ATOM 10730 C CA . THR D 1 132 ? 74.287 -2.241 41.875 1.00 79.15 112 THR Y CA 1
ATOM 10731 C C . THR D 1 132 ? 73.707 -1.233 42.870 1.00 80.21 112 THR Y C 1
ATOM 10732 O O . THR D 1 132 ? 74.179 -1.111 44.005 1.00 77.66 112 THR Y O 1
ATOM 10736 N N . LEU D 1 133 ? 72.680 -0.507 42.450 1.00 74.95 113 LEU Y N 1
ATOM 10737 C CA . LEU D 1 133 ? 72.036 0.413 43.366 1.00 71.75 113 LEU Y CA 1
ATOM 10738 C C . LEU D 1 133 ? 71.140 -0.340 44.343 1.00 68.91 113 LEU Y C 1
ATOM 10739 O O . LEU D 1 133 ? 71.146 -0.045 45.543 1.00 68.17 113 LEU Y O 1
ATOM 10744 N N . THR D 1 134 ? 70.395 -1.327 43.844 1.00 56.07 114 THR Y N 1
ATOM 10745 C CA . THR D 1 134 ? 69.465 -2.047 44.703 1.00 49.28 114 THR Y CA 1
ATOM 10746 C C . THR D 1 134 ? 70.180 -2.851 45.790 1.00 59.38 114 THR Y C 1
ATOM 10747 O O . THR D 1 134 ? 69.729 -2.924 46.936 1.00 57.49 114 THR Y O 1
ATOM 10751 N N . GLN D 1 135 ? 71.297 -3.463 45.444 1.00 71.48 115 GLN Y N 1
ATOM 10752 C CA . GLN D 1 135 ? 72.035 -4.200 46.458 1.00 85.29 115 GLN Y CA 1
ATOM 10753 C C . GLN D 1 135 ? 72.606 -3.240 47.506 1.00 81.72 115 GLN Y C 1
ATOM 10754 O O . GLN D 1 135 ? 72.524 -3.506 48.710 1.00 81.97 115 GLN Y O 1
ATOM 10760 N N . ALA D 1 136 ? 73.158 -2.118 47.040 1.00 73.33 116 ALA Y N 1
ATOM 10761 C CA . ALA D 1 136 ? 73.747 -1.108 47.920 1.00 70.88 116 ALA Y CA 1
ATOM 10762 C C . ALA D 1 136 ? 72.712 -0.527 48.881 1.00 76.96 116 ALA Y C 1
ATOM 10763 O O . ALA D 1 136 ? 72.966 -0.385 50.077 1.00 80.26 116 ALA Y O 1
ATOM 10765 N N . ASN D 1 137 ? 71.551 -0.186 48.333 1.00 68.28 117 ASN Y N 1
ATOM 10766 C CA . ASN D 1 137 ? 70.404 0.255 49.105 1.00 58.74 117 ASN Y CA 1
ATOM 10767 C C . ASN D 1 137 ? 70.085 -0.701 50.260 1.00 63.09 117 ASN Y C 1
ATOM 10768 O O . ASN D 1 137 ? 70.031 -0.293 51.425 1.00 72.61 117 ASN Y O 1
ATOM 10773 N N . LEU D 1 138 ? 69.886 -1.975 49.942 1.00 54.80 118 LEU Y N 1
ATOM 10774 C CA . LEU D 1 138 ? 69.466 -2.942 50.951 1.00 64.01 118 LEU Y CA 1
ATOM 10775 C C . LEU D 1 138 ? 70.580 -3.199 51.954 1.00 65.07 118 LEU Y C 1
ATOM 10776 O O . LEU D 1 138 ? 70.333 -3.606 53.094 1.00 61.65 118 LEU Y O 1
ATOM 10781 N N . ALA D 1 139 ? 71.808 -2.963 51.511 1.00 64.62 119 ALA Y N 1
ATOM 10782 C CA . ALA D 1 139 ? 72.980 -3.166 52.336 1.00 63.25 119 ALA Y CA 1
ATOM 10783 C C . ALA D 1 139 ? 72.938 -2.153 53.456 1.00 66.91 119 ALA Y C 1
ATOM 10784 O O . ALA D 1 139 ? 73.186 -2.456 54.619 1.00 70.04 119 ALA Y O 1
ATOM 10786 N N . LEU D 1 140 ? 72.597 -0.935 53.080 1.00 70.40 120 LEU Y N 1
ATOM 10787 C CA . LEU D 1 140 ? 72.509 0.161 54.017 1.00 67.94 120 LEU Y CA 1
ATOM 10788 C C . LEU D 1 140 ? 71.354 -0.048 54.990 1.00 71.70 120 LEU Y C 1
ATOM 10789 O O . LEU D 1 140 ? 71.541 0.059 56.209 1.00 75.29 120 LEU Y O 1
ATOM 10794 N N . VAL D 1 141 ? 70.163 -0.355 54.467 1.00 65.90 121 VAL Y N 1
ATOM 10795 C CA . VAL D 1 141 ? 69.022 -0.603 55.351 1.00 67.92 121 VAL Y CA 1
ATOM 10796 C C . VAL D 1 141 ? 69.377 -1.613 56.451 1.00 78.64 121 VAL Y C 1
ATOM 10797 O O . VAL D 1 141 ? 68.957 -1.469 57.598 1.00 82.60 121 VAL Y O 1
ATOM 10801 N N . ASP D 1 142 ? 70.157 -2.630 56.101 1.00 78.93 122 ASP Y N 1
ATOM 10802 C CA . ASP D 1 142 ? 70.506 -3.657 57.065 1.00 84.82 122 ASP Y CA 1
ATOM 10803 C C . ASP D 1 142 ? 71.535 -3.122 58.057 1.00 89.43 122 ASP Y C 1
ATOM 10804 O O . ASP D 1 142 ? 71.367 -3.272 59.270 1.00 94.02 122 ASP Y O 1
ATOM 10809 N N . ALA D 1 143 ? 72.584 -2.481 57.542 1.00 81.69 123 ALA Y N 1
ATOM 10810 C CA . ALA D 1 143 ? 73.626 -1.900 58.389 1.00 75.15 123 ALA Y CA 1
ATOM 10811 C C . ALA D 1 143 ? 73.073 -0.955 59.465 1.00 80.08 123 ALA Y C 1
ATOM 10812 O O . ALA D 1 143 ? 73.336 -1.153 60.656 1.00 82.59 123 ALA Y O 1
ATOM 10814 N N . ILE D 1 144 ? 72.313 0.061 59.044 1.00 72.47 124 ILE Y N 1
ATOM 10815 C CA . ILE D 1 144 ? 71.696 1.009 59.978 1.00 76.62 124 ILE Y CA 1
ATOM 10816 C C . ILE D 1 144 ? 70.994 0.286 61.131 1.00 71.75 124 ILE Y C 1
ATOM 10817 O O . ILE D 1 144 ? 71.128 0.671 62.291 1.00 74.15 124 ILE Y O 1
ATOM 10822 N N . ARG D 1 145 ? 70.233 -0.748 60.793 1.00 67.37 125 ARG Y N 1
ATOM 10823 C CA . ARG D 1 145 ? 69.567 -1.587 61.787 1.00 79.99 125 ARG Y CA 1
ATOM 10824 C C . ARG D 1 145 ? 70.586 -2.286 62.666 1.00 87.58 125 ARG Y C 1
ATOM 10825 O O . ARG D 1 145 ? 70.408 -2.394 63.880 1.00 86.65 125 ARG Y O 1
ATOM 10833 N N . ASP D 1 146 ? 71.655 -2.761 62.036 1.00 93.07 126 ASP Y N 1
ATOM 10834 C CA . ASP D 1 146 ? 72.699 -3.487 62.739 1.00 100.69 126 ASP Y CA 1
ATOM 10835 C C . ASP D 1 146 ? 73.644 -2.511 63.413 1.00 105.07 126 ASP Y C 1
ATOM 10836 O O . ASP D 1 146 ? 74.756 -2.867 63.804 1.00 115.87 126 ASP Y O 1
ATOM 10841 N N . ALA D 1 147 ? 73.180 -1.273 63.545 1.00 96.80 127 ALA Y N 1
ATOM 10842 C CA . ALA D 1 147 ? 73.875 -0.261 64.328 1.00 90.71 127 ALA Y CA 1
ATOM 10843 C C . ALA D 1 147 ? 72.874 0.441 65.231 1.00 90.75 127 ALA Y C 1
ATOM 10844 O O . ALA D 1 147 ? 73.150 1.519 65.752 1.00 93.06 127 ALA Y O 1
ATOM 10846 N N . GLY D 1 148 ? 71.703 -0.173 65.394 1.00 93.85 128 GLY Y N 1
ATOM 10847 C CA . GLY D 1 148 ? 70.693 0.310 66.323 1.00 103.09 128 GLY Y CA 1
ATOM 10848 C C . GLY D 1 148 ? 69.522 1.109 65.765 1.00 105.37 128 GLY Y C 1
ATOM 10849 O O . GLY D 1 148 ? 68.458 1.161 66.392 1.00 108.61 128 GLY Y O 1
ATOM 10850 N N . GLY D 1 149 ? 69.706 1.732 64.600 1.00 95.78 129 GLY Y N 1
ATOM 10851 C CA . GLY D 1 149 ? 68.690 2.601 64.026 1.00 91.05 129 GLY Y CA 1
ATOM 10852 C C . GLY D 1 149 ? 67.582 1.881 63.277 1.00 90.81 129 GLY Y C 1
ATOM 10853 O O . GLY D 1 149 ? 67.719 0.713 62.929 1.00 93.86 129 GLY Y O 1
ATOM 10854 N N . ARG D 1 150 ? 66.479 2.583 63.032 1.00 87.41 130 ARG Y N 1
ATOM 10855 C CA . ARG D 1 150 ? 65.368 2.033 62.264 1.00 89.42 130 ARG Y CA 1
ATOM 10856 C C . ARG D 1 150 ? 65.426 2.531 60.817 1.00 85.54 130 ARG Y C 1
ATOM 10857 O O . ARG D 1 150 ? 65.897 3.632 60.555 1.00 88.15 130 ARG Y O 1
ATOM 10865 N N . ALA D 1 151 ? 64.955 1.719 59.876 1.00 80.66 131 ALA Y N 1
ATOM 10866 C CA . ALA D 1 151 ? 65.145 2.032 58.462 1.00 70.03 131 ALA Y CA 1
ATOM 10867 C C . ALA D 1 151 ? 64.079 1.481 57.534 1.00 70.84 131 ALA Y C 1
ATOM 10868 O O . ALA D 1 151 ? 63.149 0.787 57.950 1.00 79.30 131 ALA Y O 1
ATOM 10870 N N . ALA D 1 152 ? 64.255 1.797 56.260 1.00 67.19 132 ALA Y N 1
ATOM 10871 C CA . ALA D 1 152 ? 63.270 1.533 55.222 1.00 70.14 132 ALA Y CA 1
ATOM 10872 C C . ALA D 1 152 ? 63.943 1.624 53.858 1.00 67.90 132 ALA Y C 1
ATOM 10873 O O . ALA D 1 152 ? 64.510 2.663 53.481 1.00 56.90 132 ALA Y O 1
ATOM 10875 N N . ALA D 1 153 ? 63.882 0.514 53.134 1.00 72.40 133 ALA Y N 1
ATOM 10876 C CA . ALA D 1 153 ? 64.453 0.418 51.811 1.00 67.07 133 ALA Y CA 1
ATOM 10877 C C . ALA D 1 153 ? 63.468 0.957 50.784 1.00 63.80 133 ALA Y C 1
ATOM 10878 O O . ALA D 1 153 ? 62.391 0.406 50.587 1.00 72.40 133 ALA Y O 1
ATOM 10880 N N . VAL D 1 154 ? 63.838 2.044 50.130 1.00 56.79 134 VAL Y N 1
ATOM 10881 C CA . VAL D 1 154 ? 63.011 2.590 49.066 1.00 54.01 134 VAL Y CA 1
ATOM 10882 C C . VAL D 1 154 ? 63.810 2.635 47.765 1.00 59.42 134 VAL Y C 1
ATOM 10883 O O . VAL D 1 154 ? 64.134 3.705 47.256 1.00 51.28 134 VAL Y O 1
ATOM 10887 N N . PRO D 1 155 ? 64.135 1.460 47.221 1.00 62.22 135 PRO Y N 1
ATOM 10888 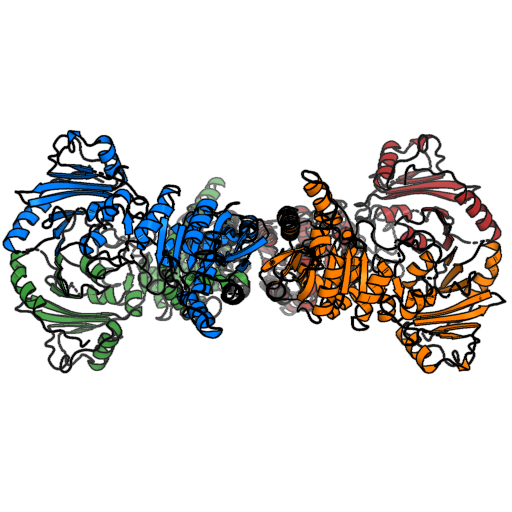C CA . PRO D 1 155 ? 65.040 1.396 46.071 1.00 56.12 135 PRO Y CA 1
ATOM 10889 C C . PRO D 1 155 ? 64.451 2.119 44.870 1.00 54.83 135 PRO Y C 1
ATOM 10890 O O . PRO D 1 155 ? 65.186 2.557 43.992 1.00 59.56 135 PRO Y O 1
ATOM 10894 N N . ARG D 1 156 ? 63.132 2.263 44.852 1.00 59.54 136 ARG Y N 1
ATOM 10895 C CA . ARG D 1 156 ? 62.431 2.647 43.637 1.00 65.29 136 ARG Y CA 1
ATOM 10896 C C . ARG D 1 156 ? 61.056 3.251 43.950 1.00 65.60 136 ARG Y C 1
ATOM 10897 O O . ARG D 1 156 ? 60.413 2.888 44.930 1.00 70.44 136 ARG Y O 1
ATOM 10905 N N . GLY D 1 157 ? 60.620 4.194 43.126 1.00 58.87 137 GLY Y N 1
ATOM 10906 C CA . GLY D 1 157 ? 59.267 4.695 43.226 1.00 57.78 137 GLY Y CA 1
ATOM 10907 C C . GLY D 1 157 ? 59.110 6.097 43.768 1.00 58.59 137 GLY Y C 1
ATOM 10908 O O . GLY D 1 157 ? 57.977 6.538 43.994 1.00 56.75 137 GLY Y O 1
ATOM 10909 N N . VAL D 1 158 ? 60.234 6.787 43.980 1.00 56.91 138 VAL Y N 1
ATOM 10910 C CA . VAL D 1 158 ? 60.232 8.180 44.432 1.00 56.42 138 VAL Y CA 1
ATOM 10911 C C . VAL D 1 158 ? 60.502 9.193 43.297 1.00 56.52 138 VAL Y C 1
ATOM 10912 O O . VAL D 1 158 ? 59.691 10.100 43.058 1.00 61.17 138 VAL Y O 1
ATOM 10916 N N . PHE D 1 159 ? 61.622 9.042 42.592 1.00 52.69 139 PHE Y N 1
ATOM 10917 C CA . PHE D 1 159 ? 61.994 10.028 41.566 1.00 57.17 139 PHE Y CA 1
ATOM 10918 C C . PHE D 1 159 ? 61.363 9.763 40.200 1.00 58.80 139 PHE Y C 1
ATOM 10919 O O . PHE D 1 159 ? 61.338 8.628 39.726 1.00 58.72 139 PHE Y O 1
ATOM 10927 N N . GLU D 1 160 ? 60.841 10.819 39.582 1.00 61.94 140 GLU Y N 1
ATOM 10928 C CA . GLU D 1 160 ? 60.234 10.704 38.258 1.00 72.16 140 GLU Y CA 1
ATOM 10929 C C . GLU D 1 160 ? 61.147 11.300 37.177 1.00 81.71 140 GLU Y C 1
ATOM 10930 O O . GLU D 1 160 ? 62.316 11.602 37.447 1.00 74.78 140 GLU Y O 1
ATOM 10936 N N . ALA D 1 161 ? 60.620 11.438 35.957 1.00 90.36 141 ALA Y N 1
ATOM 10937 C CA . ALA D 1 161 ? 61.361 12.027 34.832 1.00 81.56 141 ALA Y CA 1
ATOM 10938 C C . ALA D 1 161 ? 60.438 12.375 33.662 1.00 75.43 141 ALA Y C 1
ATOM 10939 O O . ALA D 1 161 ? 60.904 12.718 32.573 1.00 77.56 141 ALA Y O 1
ATOM 10941 N N . HIS D 1 177 ? 59.379 16.853 40.167 1.00 96.77 157 HIS Y N 1
ATOM 10942 C CA . HIS D 1 177 ? 58.393 15.778 40.297 1.00 103.63 157 HIS Y CA 1
ATOM 10943 C C . HIS D 1 177 ? 58.849 14.691 41.270 1.00 92.68 157 HIS Y C 1
ATOM 10944 O O . HIS D 1 177 ? 59.652 13.834 40.909 1.00 88.30 157 HIS Y O 1
ATOM 10951 N N . ILE D 1 178 ? 58.332 14.725 42.497 1.00 88.99 158 ILE Y N 1
ATOM 10952 C CA . ILE D 1 178 ? 58.677 13.726 43.512 1.00 86.55 158 ILE Y CA 1
ATOM 10953 C C . ILE D 1 178 ? 57.421 13.079 44.102 1.00 82.80 158 ILE Y C 1
ATOM 10954 O O . ILE D 1 178 ? 56.449 13.767 44.391 1.00 85.75 158 ILE Y O 1
ATOM 10959 N N . HIS D 1 179 ? 57.436 11.756 44.258 1.00 76.86 159 HIS Y N 1
ATOM 10960 C CA . HIS D 1 179 ? 56.418 11.059 45.050 1.00 70.02 159 HIS Y CA 1
ATOM 10961 C C . HIS D 1 179 ? 56.973 10.802 46.450 1.00 67.99 159 HIS Y C 1
ATOM 10962 O O . HIS D 1 179 ? 57.800 9.914 46.627 1.00 77.09 159 HIS Y O 1
ATOM 10969 N N . LEU D 1 180 ? 56.531 11.570 47.442 1.00 63.04 160 LEU Y N 1
ATOM 10970 C CA . LEU D 1 180 ? 57.064 11.446 48.804 1.00 54.89 160 LEU Y CA 1
ATOM 10971 C C . LEU D 1 180 ? 56.304 10.462 49.683 1.00 61.51 160 LEU Y C 1
ATOM 10972 O O . LEU D 1 180 ? 56.632 10.305 50.855 1.00 66.12 160 LEU Y O 1
ATOM 10977 N N . ASP D 1 181 ? 55.288 9.816 49.121 1.00 60.18 161 ASP Y N 1
ATOM 10978 C CA . ASP D 1 181 ? 54.460 8.872 49.856 1.00 68.12 161 ASP Y CA 1
ATOM 10979 C C . ASP D 1 181 ? 55.233 7.843 50.683 1.00 66.57 161 ASP Y C 1
ATOM 10980 O O . ASP D 1 181 ? 54.911 7.627 51.859 1.00 63.79 161 ASP Y O 1
ATOM 10985 N N . LEU D 1 182 ? 56.228 7.195 50.070 1.00 63.96 162 LEU Y N 1
ATOM 10986 C CA . LEU D 1 182 ? 56.981 6.141 50.752 1.00 59.86 162 LEU Y CA 1
ATOM 10987 C C . LEU D 1 182 ? 57.870 6.769 51.793 1.00 53.06 162 LEU Y C 1
ATOM 10988 O O . LEU D 1 182 ? 58.129 6.190 52.849 1.00 60.30 162 LEU Y O 1
ATOM 10993 N N . VAL D 1 183 ? 58.321 7.974 51.494 1.00 47.76 163 VAL Y N 1
ATOM 10994 C CA . VAL D 1 183 ? 59.165 8.710 52.426 1.00 59.96 163 VAL Y CA 1
ATOM 10995 C C . VAL D 1 183 ? 58.393 9.048 53.699 1.00 61.41 163 VAL Y C 1
ATOM 10996 O O . VAL D 1 183 ? 58.785 8.663 54.788 1.00 64.26 163 VAL Y O 1
ATOM 11000 N N . GLY D 1 184 ? 57.285 9.761 53.558 1.00 65.70 164 GLY Y N 1
ATOM 11001 C CA . GLY D 1 184 ? 56.443 10.062 54.699 1.00 67.57 164 GLY Y CA 1
ATOM 11002 C C . GLY D 1 184 ? 56.015 8.799 55.426 1.00 68.75 164 GLY Y C 1
ATOM 11003 O O . GLY D 1 184 ? 55.922 8.784 56.649 1.00 63.94 164 GLY Y O 1
ATOM 11004 N N . SER D 1 185 ? 55.745 7.737 54.669 1.00 72.93 165 SER Y N 1
ATOM 11005 C CA . SER D 1 185 ? 55.414 6.449 55.262 1.00 65.63 165 SER Y CA 1
ATOM 11006 C C . SER D 1 185 ? 56.508 6.052 56.250 1.00 62.51 165 SER Y C 1
ATOM 11007 O O . SER D 1 185 ? 56.214 5.652 57.366 1.00 72.31 165 SER Y O 1
ATOM 11010 N N . ALA D 1 186 ? 57.769 6.185 55.852 1.00 57.12 166 ALA Y N 1
ATOM 11011 C CA . ALA D 1 186 ? 58.875 5.818 56.734 1.00 62.51 166 ALA Y CA 1
ATOM 11012 C C . ALA D 1 186 ? 59.056 6.832 57.876 1.00 71.32 166 ALA Y C 1
ATOM 11013 O O . ALA D 1 186 ? 59.166 6.461 59.050 1.00 75.50 166 ALA Y O 1
ATOM 11015 N N . ALA D 1 187 ? 59.063 8.112 57.530 1.00 72.63 167 ALA Y N 1
ATOM 11016 C CA . ALA D 1 187 ? 59.169 9.173 58.526 1.00 80.23 167 ALA Y CA 1
ATOM 11017 C C . ALA D 1 187 ? 58.144 8.970 59.638 1.00 89.10 167 ALA Y C 1
ATOM 11018 O O . ALA D 1 187 ? 58.447 9.177 60.814 1.00 91.41 167 ALA Y O 1
ATOM 11020 N N . ARG D 1 188 ? 56.932 8.566 59.249 1.00 87.93 168 ARG Y N 1
ATOM 11021 C CA . ARG D 1 188 ? 55.810 8.402 60.174 1.00 74.08 168 ARG Y CA 1
ATOM 11022 C C . ARG D 1 188 ? 56.009 7.257 61.142 1.00 72.68 168 ARG Y C 1
ATOM 11023 O O . ARG D 1 188 ? 55.333 7.200 62.158 1.00 79.54 168 ARG Y O 1
ATOM 11031 N N . ALA D 1 189 ? 56.929 6.349 60.825 1.00 65.67 169 ALA Y N 1
ATOM 11032 C CA . ALA D 1 189 ? 57.282 5.269 61.739 1.00 57.93 169 ALA Y CA 1
ATOM 11033 C C . ALA D 1 189 ? 58.694 5.436 62.274 1.00 62.98 169 ALA Y C 1
ATOM 11034 O O . ALA D 1 189 ? 59.323 4.456 62.665 1.00 65.91 169 ALA Y O 1
ATOM 11036 N N . GLY D 1 190 ? 59.200 6.668 62.264 1.00 68.87 170 GLY Y N 1
ATOM 11037 C CA . GLY D 1 190 ? 60.529 6.961 62.776 1.00 72.77 170 GLY Y CA 1
ATOM 11038 C C . GLY D 1 190 ? 61.626 6.167 62.086 1.00 68.85 170 GLY Y C 1
ATOM 11039 O O . GLY D 1 190 ? 62.552 5.664 62.721 1.00 55.77 170 GLY Y O 1
ATOM 11040 N N . GLN D 1 191 ? 61.519 6.070 60.768 1.00 73.42 171 GLN Y N 1
ATOM 11041 C CA . GLN D 1 191 ? 62.442 5.278 59.975 1.00 68.99 171 GLN Y CA 1
ATOM 11042 C C . GLN D 1 191 ? 63.300 6.171 59.080 1.00 66.74 171 GLN Y C 1
ATOM 11043 O O . GLN D 1 191 ? 62.822 7.172 58.509 1.00 65.63 171 GLN Y O 1
ATOM 11049 N N . ALA D 1 192 ? 64.580 5.830 58.973 1.00 61.24 172 ALA Y N 1
ATOM 11050 C CA . ALA D 1 192 ? 65.412 6.469 57.962 1.00 64.58 172 ALA Y CA 1
ATOM 11051 C C . ALA D 1 192 ? 64.953 5.971 56.593 1.00 61.57 172 ALA Y C 1
ATOM 11052 O O . ALA D 1 192 ? 64.853 4.765 56.361 1.00 71.00 172 ALA Y O 1
ATOM 11054 N N . ALA D 1 193 ? 64.625 6.890 55.702 1.00 46.28 173 ALA Y N 1
ATOM 11055 C CA . ALA D 1 193 ? 64.255 6.504 54.357 1.00 49.82 173 ALA Y CA 1
ATOM 11056 C C . ALA D 1 193 ? 65.501 6.466 53.469 1.00 54.13 173 ALA Y C 1
ATOM 11057 O O . ALA D 1 193 ? 65.961 7.496 53.028 1.00 54.70 173 ALA Y O 1
ATOM 11059 N N . ILE D 1 194 ? 66.039 5.279 53.202 1.00 57.81 174 ILE Y N 1
ATOM 11060 C CA . ILE D 1 194 ? 67.173 5.152 52.298 1.00 50.16 174 ILE Y CA 1
ATOM 11061 C C . ILE D 1 194 ? 66.684 5.079 50.858 1.00 46.81 174 ILE Y C 1
ATOM 11062 O O . ILE D 1 194 ? 66.074 4.083 50.455 1.00 50.92 174 ILE Y O 1
ATOM 11067 N N . LEU D 1 195 ? 66.968 6.114 50.076 1.00 42.42 175 LEU Y N 1
ATOM 11068 C CA . LEU D 1 195 ? 66.478 6.199 48.693 1.00 48.25 175 LEU Y CA 1
ATOM 11069 C C . LEU D 1 195 ? 67.563 5.946 47.655 1.00 53.69 175 LEU Y C 1
ATOM 11070 O O . LEU D 1 195 ? 68.596 6.593 47.666 1.00 62.20 175 LEU Y O 1
ATOM 11075 N N . ALA D 1 196 ? 67.319 5.022 46.740 1.00 53.84 176 ALA Y N 1
ATOM 11076 C CA . ALA D 1 196 ? 68.270 4.774 45.661 1.00 55.84 176 ALA Y CA 1
ATOM 11077 C C . ALA D 1 196 ? 68.022 5.774 44.551 1.00 58.49 176 ALA Y C 1
ATOM 11078 O O . ALA D 1 196 ? 66.903 6.244 44.375 1.00 62.06 176 ALA Y O 1
ATOM 11080 N N . CYS D 1 197 ? 69.068 6.083 43.797 1.00 61.36 177 CYS Y N 1
ATOM 11081 C CA . CYS D 1 197 ? 68.987 7.048 42.710 1.00 61.64 177 CYS Y CA 1
ATOM 11082 C C . CYS D 1 197 ? 68.455 6.428 41.429 1.00 63.89 177 CYS Y C 1
ATOM 11083 O O . CYS D 1 197 ? 69.008 6.648 40.357 1.00 61.97 177 CYS Y O 1
ATOM 11086 N N . LEU D 1 198 ? 67.386 5.645 41.550 1.00 72.48 178 LEU Y N 1
ATOM 11087 C CA . LEU D 1 198 ? 66.726 5.040 40.395 1.00 72.99 178 LEU Y CA 1
ATOM 11088 C C . LEU D 1 198 ? 65.416 5.750 40.175 1.00 74.08 178 LEU Y C 1
ATOM 11089 O O . LEU D 1 198 ? 64.656 5.964 41.114 1.00 77.58 178 LEU Y O 1
ATOM 11094 N N . GLY D 1 199 ? 65.151 6.123 38.934 1.00 74.85 179 GLY Y N 1
ATOM 11095 C CA . GLY D 1 199 ? 63.973 6.912 38.632 1.00 70.00 179 GLY Y CA 1
ATOM 11096 C C . GLY D 1 199 ? 63.180 6.304 37.505 1.00 68.05 179 GLY Y C 1
ATOM 11097 O O . GLY D 1 199 ? 63.650 5.406 36.815 1.00 76.51 179 GLY Y O 1
ATOM 11098 N N . GLU D 1 200 ? 61.961 6.777 37.320 1.00 59.63 180 GLU Y N 1
ATOM 11099 C CA . GLU D 1 200 ? 61.161 6.269 36.228 1.00 62.16 180 GLU Y CA 1
ATOM 11100 C C . GLU D 1 200 ? 60.389 7.376 35.545 1.00 69.09 180 GLU Y C 1
ATOM 11101 O O . GLU D 1 200 ? 60.163 8.441 36.110 1.00 72.11 180 GLU Y O 1
ATOM 11107 N N . THR D 1 201 ? 60.018 7.111 34.303 1.00 69.18 181 THR Y N 1
ATOM 11108 C CA . THR D 1 201 ? 59.156 7.987 33.545 1.00 73.48 181 THR Y CA 1
ATOM 11109 C C . THR D 1 201 ? 57.724 7.777 34.031 1.00 83.95 181 THR Y C 1
ATOM 11110 O O . THR D 1 201 ? 57.476 6.929 34.882 1.00 89.35 181 THR Y O 1
ATOM 11114 N N . PRO D 1 202 ? 56.773 8.556 33.498 1.00 93.93 182 PRO Y N 1
ATOM 11115 C CA . PRO D 1 202 ? 55.352 8.407 33.839 1.00 91.30 182 PRO Y CA 1
ATOM 11116 C C . PRO D 1 202 ? 54.824 7.007 33.562 1.00 90.48 182 PRO Y C 1
ATOM 11117 O O . PRO D 1 202 ? 54.071 6.459 34.373 1.00 87.20 182 PRO Y O 1
ATOM 11121 N N . ASP D 1 203 ? 55.211 6.443 32.422 1.00 92.82 183 ASP Y N 1
ATOM 11122 C CA . ASP D 1 203 ? 54.723 5.123 32.025 1.00 100.44 183 ASP Y CA 1
ATOM 11123 C C . ASP D 1 203 ? 55.387 3.983 32.788 1.00 98.44 183 ASP Y C 1
ATOM 11124 O O . ASP D 1 203 ? 54.869 2.870 32.806 1.00 102.24 183 ASP Y O 1
ATOM 11129 N N . GLY D 1 204 ? 56.535 4.255 33.403 1.00 98.12 184 GLY Y N 1
ATOM 11130 C CA . GLY D 1 204 ? 57.186 3.274 34.254 1.00 96.13 184 GLY Y CA 1
ATOM 11131 C C . GLY D 1 204 ? 58.557 2.773 33.829 1.00 89.55 184 GLY Y C 1
ATOM 11132 O O . GLY D 1 204 ? 59.153 1.946 34.522 1.00 90.93 184 GLY Y O 1
ATOM 11133 N N . THR D 1 205 ? 59.063 3.269 32.704 1.00 81.07 185 THR Y N 1
ATOM 11134 C CA . THR D 1 205 ? 60.393 2.883 32.235 1.00 73.98 185 THR Y CA 1
ATOM 11135 C C . THR D 1 205 ? 61.494 3.359 33.183 1.00 68.66 185 THR Y C 1
ATOM 11136 O O . THR D 1 205 ? 61.439 4.472 33.705 1.00 65.60 185 THR Y O 1
ATOM 11140 N N . LEU D 1 206 ? 62.489 2.505 33.397 1.00 66.29 186 LEU Y N 1
ATOM 11141 C CA . LEU D 1 206 ? 63.625 2.821 34.253 1.00 66.86 186 LEU Y CA 1
ATOM 11142 C C . LEU D 1 206 ? 64.578 3.789 33.582 1.00 72.77 186 LEU Y C 1
ATOM 11143 O O . LEU D 1 206 ? 65.070 3.527 32.484 1.00 79.26 186 LEU Y O 1
ATOM 11148 N N . VAL D 1 207 ? 64.837 4.905 34.251 1.00 69.55 187 VAL Y N 1
ATOM 11149 C CA . VAL D 1 207 ? 65.868 5.843 33.822 1.00 73.39 187 VAL Y CA 1
ATOM 11150 C C . VAL D 1 207 ? 66.806 6.157 34.993 1.00 79.67 187 VAL Y C 1
ATOM 11151 O O . VAL D 1 207 ? 66.395 6.169 36.157 1.00 72.71 187 VAL Y O 1
ATOM 11155 N N . ASN D 1 208 ? 68.082 6.365 34.694 1.00 90.32 188 ASN Y N 1
ATOM 11156 C CA . ASN D 1 208 ? 69.002 6.773 35.737 1.00 91.26 188 ASN Y CA 1
ATOM 11157 C C . ASN D 1 208 ? 68.946 8.274 35.819 1.00 87.50 188 ASN Y C 1
ATOM 11158 O O . ASN D 1 208 ? 68.966 8.962 34.793 1.00 87.70 188 ASN Y O 1
ATOM 11163 N N . ILE D 1 209 ? 68.854 8.773 37.043 1.00 82.53 189 ILE Y N 1
ATOM 11164 C CA . ILE D 1 209 ? 68.755 10.201 37.270 1.00 87.17 189 ILE Y CA 1
ATOM 11165 C C . ILE D 1 209 ? 69.990 10.766 37.985 1.00 95.16 189 ILE Y C 1
ATOM 11166 O O . ILE D 1 209 ? 70.762 10.031 38.620 1.00 95.03 189 ILE Y O 1
ATOM 11171 N N . ASN D 1 210 ? 70.168 12.079 37.871 1.00 96.81 190 ASN Y N 1
ATOM 11172 C CA . ASN D 1 210 ? 71.311 12.761 38.468 1.00 94.72 190 ASN Y CA 1
ATOM 11173 C C . ASN D 1 210 ? 71.111 13.057 39.958 1.00 86.34 190 ASN Y C 1
ATOM 11174 O O . ASN D 1 210 ? 70.155 13.723 40.341 1.00 85.14 190 ASN Y O 1
ATOM 11179 N N . ALA D 1 211 ? 72.022 12.558 40.789 1.00 81.84 191 ALA Y N 1
ATOM 11180 C CA . ALA D 1 211 ? 71.920 12.717 42.236 1.00 75.41 191 ALA Y CA 1
ATOM 11181 C C . ALA D 1 211 ? 71.649 14.164 42.650 1.00 81.62 191 ALA Y C 1
ATOM 11182 O O . ALA D 1 211 ? 70.858 14.418 43.564 1.00 75.35 191 ALA Y O 1
ATOM 11184 N N . ASP D 1 212 ? 72.292 15.105 41.955 1.00 90.48 192 ASP Y N 1
ATOM 11185 C CA . ASP D 1 212 ? 72.162 16.541 42.239 1.00 87.93 192 ASP Y CA 1
ATOM 11186 C C . ASP D 1 212 ? 70.745 17.055 42.046 1.00 81.70 192 ASP Y C 1
ATOM 11187 O O . ASP D 1 212 ? 70.261 17.880 42.828 1.00 81.50 192 ASP Y O 1
ATOM 11192 N N . VAL D 1 213 ? 70.096 16.570 40.989 1.00 78.93 193 VAL Y N 1
ATOM 11193 C CA . VAL D 1 213 ? 68.736 16.974 40.650 1.00 75.13 193 VAL Y CA 1
ATOM 11194 C C . VAL D 1 213 ? 67.733 16.297 41.557 1.00 68.25 193 VAL Y C 1
ATOM 11195 O O . VAL D 1 213 ? 66.707 16.874 41.910 1.00 73.66 193 VAL Y O 1
ATOM 11199 N N . ALA D 1 214 ? 68.033 15.064 41.932 1.00 65.29 194 ALA Y N 1
ATOM 11200 C CA . ALA D 1 214 ? 67.198 14.345 42.878 1.00 64.71 194 ALA Y CA 1
ATOM 11201 C C . ALA D 1 214 ? 67.298 14.989 44.253 1.00 68.72 194 ALA Y C 1
ATOM 11202 O O . ALA D 1 214 ? 66.293 15.137 44.956 1.00 68.66 194 ALA Y O 1
ATOM 11204 N N . VAL D 1 215 ? 68.512 15.380 44.637 1.00 67.55 195 VAL Y N 1
ATOM 11205 C CA . VAL D 1 215 ? 68.716 16.046 45.923 1.00 61.15 195 VAL Y CA 1
ATOM 11206 C C . VAL D 1 215 ? 67.978 17.391 46.026 1.00 58.08 195 VAL Y C 1
ATOM 11207 O O . VAL D 1 215 ? 67.324 17.673 47.036 1.00 54.62 195 VAL Y O 1
ATOM 11211 N N . ARG D 1 216 ? 68.081 18.192 44.969 1.00 56.88 196 ARG Y N 1
ATOM 11212 C CA . ARG D 1 216 ? 67.354 19.452 44.838 1.00 63.55 196 ARG Y CA 1
ATOM 11213 C C . ARG D 1 216 ? 65.855 19.252 45.037 1.00 65.81 196 ARG Y C 1
ATOM 11214 O O . ARG D 1 216 ? 65.231 19.880 45.900 1.00 70.30 196 ARG Y O 1
ATOM 11222 N N . ALA D 1 217 ? 65.272 18.381 44.221 1.00 62.83 197 ALA Y N 1
ATOM 11223 C CA . ALA D 1 217 ? 63.831 18.145 44.272 1.00 67.45 197 ALA Y CA 1
ATOM 11224 C C . ALA D 1 217 ? 63.378 17.663 45.652 1.00 65.94 197 ALA Y C 1
ATOM 11225 O O . ALA D 1 217 ? 62.359 18.101 46.183 1.00 66.82 197 ALA Y O 1
ATOM 11227 N N . LEU D 1 218 ? 64.158 16.760 46.226 1.00 58.13 198 LEU Y N 1
ATOM 11228 C CA . LEU D 1 218 ? 63.889 16.230 47.543 1.00 53.09 198 LEU Y CA 1
ATOM 11229 C C . LEU D 1 218 ? 63.972 17.334 48.620 1.00 59.01 198 LEU Y C 1
ATOM 11230 O O . LEU D 1 218 ? 63.133 17.412 49.532 1.00 59.69 198 LEU Y O 1
ATOM 11235 N N . VAL D 1 219 ? 64.974 18.202 48.508 1.00 49.37 199 VAL Y N 1
ATOM 11236 C CA . VAL D 1 219 ? 65.128 19.290 49.475 1.00 49.77 199 VAL Y CA 1
ATOM 11237 C C . VAL D 1 219 ? 64.023 20.341 49.308 1.00 58.01 199 VAL Y C 1
ATOM 11238 O O . VAL D 1 219 ? 63.482 20.845 50.298 1.00 62.77 199 VAL Y O 1
ATOM 11242 N N . HIS D 1 220 ? 63.674 20.662 48.063 1.00 53.17 200 HIS Y N 1
ATOM 11243 C CA . HIS D 1 220 ? 62.530 21.530 47.816 1.00 63.09 200 HIS Y CA 1
ATOM 11244 C C . HIS D 1 220 ? 61.245 21.015 48.505 1.00 69.11 200 HIS Y C 1
ATOM 11245 O O . HIS D 1 220 ? 60.629 21.731 49.303 1.00 72.49 200 HIS Y O 1
ATOM 11252 N N . ALA D 1 221 ? 60.856 19.775 48.208 1.00 57.94 201 ALA Y N 1
ATOM 11253 C CA . ALA D 1 221 ? 59.613 19.209 48.737 1.00 54.74 201 ALA Y CA 1
ATOM 11254 C C . ALA D 1 221 ? 59.566 18.987 50.264 1.00 60.16 201 ALA Y C 1
ATOM 11255 O O . ALA D 1 221 ? 58.507 19.081 50.882 1.00 56.70 201 ALA Y O 1
ATOM 11257 N N . LEU D 1 222 ? 60.708 18.691 50.871 1.00 63.98 202 LEU Y N 1
ATOM 11258 C CA . LEU D 1 222 ? 60.747 18.356 52.290 1.00 63.83 202 LEU Y CA 1
ATOM 11259 C C . LEU D 1 222 ? 61.080 19.548 53.198 1.00 69.85 202 LEU Y C 1
ATOM 11260 O O . LEU D 1 222 ? 60.739 19.540 54.390 1.00 70.61 202 LEU Y O 1
ATOM 11265 N N . GLN D 1 223 ? 61.763 20.556 52.644 1.00 63.08 203 GLN Y N 1
ATOM 11266 C CA . GLN D 1 223 ? 62.188 21.717 53.421 1.00 59.13 203 GLN Y CA 1
ATOM 11267 C C . GLN D 1 223 ? 63.034 21.323 54.631 1.00 58.18 203 GLN Y C 1
ATOM 11268 O O . GLN D 1 223 ? 62.806 21.776 55.759 1.00 55.06 203 GLN Y O 1
ATOM 11274 N N . PRO D 1 224 ? 64.038 20.483 54.393 1.00 54.81 204 PRO Y N 1
ATOM 11275 C CA . PRO D 1 224 ? 64.773 19.934 55.533 1.00 53.58 204 PRO Y CA 1
ATOM 11276 C C . PRO D 1 224 ? 65.435 21.013 56.368 1.00 65.62 204 PRO Y C 1
ATOM 11277 O O . PRO D 1 224 ? 65.833 22.064 55.857 1.00 67.84 204 PRO Y O 1
ATOM 11281 N N . TYR D 1 225 ? 65.558 20.723 57.654 1.00 70.76 205 TYR Y N 1
ATOM 11282 C CA . TYR D 1 225 ? 66.338 21.533 58.572 1.00 73.55 205 TYR Y CA 1
ATOM 11283 C C . TYR D 1 225 ? 67.816 21.539 58.155 1.00 69.62 205 TYR Y C 1
ATOM 11284 O O . TYR D 1 225 ? 68.426 22.592 58.013 1.00 66.77 205 TYR Y O 1
ATOM 11293 N N . LYS D 1 226 ? 68.366 20.347 57.951 1.00 68.37 206 LYS Y N 1
ATOM 11294 C CA . LYS D 1 226 ? 69.765 20.148 57.600 1.00 62.38 206 LYS Y CA 1
ATOM 11295 C C . LYS D 1 226 ? 69.889 19.383 56.278 1.00 63.82 206 LYS Y C 1
ATOM 11296 O O . LYS D 1 226 ? 69.136 18.446 56.015 1.00 65.38 206 LYS Y O 1
ATOM 11302 N N . VAL D 1 227 ? 70.828 19.804 55.442 1.00 62.59 207 VAL Y N 1
ATOM 11303 C CA . VAL D 1 227 ? 71.210 19.064 54.246 1.00 60.47 207 VAL Y CA 1
ATOM 11304 C C . VAL D 1 227 ? 72.663 18.680 54.459 1.00 61.56 207 VAL Y C 1
ATOM 11305 O O . VAL D 1 227 ? 73.444 19.485 54.946 1.00 73.37 207 VAL Y O 1
ATOM 11309 N N . VAL D 1 228 ? 73.031 17.447 54.141 1.00 58.92 208 VAL Y N 1
ATOM 11310 C CA . VAL D 1 228 ? 74.388 16.989 54.402 1.00 51.28 208 VAL Y CA 1
ATOM 11311 C C . VAL D 1 228 ? 74.936 16.285 53.186 1.00 57.03 208 VAL Y C 1
ATOM 11312 O O . VAL D 1 228 ? 74.329 15.353 52.688 1.00 60.74 208 VAL Y O 1
ATOM 11316 N N . PHE D 1 229 ? 76.086 16.734 52.702 1.00 65.04 209 PHE Y N 1
ATOM 11317 C CA . PHE D 1 229 ? 76.802 16.013 51.658 1.00 61.10 209 PHE Y CA 1
ATOM 11318 C C . PHE D 1 229 ? 77.908 15.271 52.333 1.00 67.03 209 PHE Y C 1
ATOM 11319 O O . PHE D 1 229 ? 78.810 15.894 52.876 1.00 72.76 209 PHE Y O 1
ATOM 11327 N N . LEU D 1 230 ? 77.833 13.943 52.331 1.00 77.45 210 LEU Y N 1
ATOM 11328 C CA . LEU D 1 230 ? 78.956 13.123 52.795 1.00 79.13 210 LEU Y CA 1
ATOM 11329 C C . LEU D 1 230 ? 79.882 12.779 51.629 1.00 84.95 210 LEU Y C 1
ATOM 11330 O O . LEU D 1 230 ? 79.467 12.130 50.662 1.00 87.79 210 LEU Y O 1
ATOM 11335 N N . THR D 1 231 ? 81.122 13.262 51.714 1.00 89.86 211 THR Y N 1
ATOM 11336 C CA . THR D 1 231 ? 82.162 12.971 50.727 1.00 103.11 211 THR Y CA 1
ATOM 11337 C C . THR D 1 231 ? 83.388 12.391 51.417 1.00 109.70 211 THR Y C 1
ATOM 11338 O O . THR D 1 231 ? 83.510 12.457 52.640 1.00 110.56 211 THR Y O 1
ATOM 11342 N N . GLY D 1 232 ? 84.298 11.832 50.624 1.00 110.97 212 GLY Y N 1
ATOM 11343 C CA . GLY D 1 232 ? 85.545 11.312 51.153 1.00 112.03 212 GLY Y CA 1
ATOM 11344 C C . GLY D 1 232 ? 86.495 12.436 51.521 1.00 110.39 212 GLY Y C 1
ATOM 11345 O O . GLY D 1 232 ? 87.298 12.314 52.447 1.00 104.66 212 GLY Y O 1
ATOM 11346 N N . THR D 1 233 ? 86.399 13.535 50.784 1.00 114.26 213 THR Y N 1
ATOM 11347 C CA . THR D 1 233 ? 87.209 14.718 51.049 1.00 124.96 213 THR Y CA 1
ATOM 11348 C C . THR D 1 233 ? 86.390 15.761 51.850 1.00 125.18 213 THR Y C 1
ATOM 11349 O O . THR D 1 233 ? 85.936 16.776 51.317 1.00 124.63 213 THR Y O 1
ATOM 11353 N N . GLY D 1 234 ? 86.218 15.489 53.143 1.00 120.19 214 GLY Y N 1
ATOM 11354 C CA . GLY D 1 234 ? 85.236 16.174 53.967 1.00 115.72 214 GLY Y CA 1
ATOM 11355 C C . GLY D 1 234 ? 85.463 17.637 54.296 1.00 114.61 214 GLY Y C 1
ATOM 11356 O O . GLY D 1 234 ? 85.854 17.984 55.416 1.00 114.53 214 GLY Y O 1
ATOM 11357 N N . GLY D 1 235 ? 85.192 18.503 53.323 1.00 112.71 215 GLY Y N 1
ATOM 11358 C CA . GLY D 1 235 ? 85.240 19.940 53.540 1.00 110.78 215 GLY Y CA 1
ATOM 11359 C C . GLY D 1 235 ? 85.746 20.705 52.333 1.00 106.63 215 GLY Y C 1
ATOM 11360 O O . GLY D 1 235 ? 86.526 20.181 51.542 1.00 112.93 215 GLY Y O 1
ATOM 11361 N N . LEU D 1 236 ? 85.297 21.944 52.178 1.00 99.89 216 LEU Y N 1
ATOM 11362 C CA . LEU D 1 236 ? 85.846 22.812 51.146 1.00 104.60 216 LEU Y CA 1
ATOM 11363 C C . LEU D 1 236 ? 87.196 23.386 51.599 1.00 111.68 216 LEU Y C 1
ATOM 11364 O O . LEU D 1 236 ? 87.454 23.513 52.800 1.00 112.40 216 LEU Y O 1
ATOM 11369 N N . LEU D 1 237 ? 88.059 23.720 50.641 1.00 112.11 217 LEU Y N 1
ATOM 11370 C CA . LEU D 1 237 ? 89.384 24.244 50.973 1.00 115.47 217 LEU Y CA 1
ATOM 11371 C C . LEU D 1 237 ? 89.477 25.758 50.753 1.00 118.25 217 LEU Y C 1
ATOM 11372 O O . LEU D 1 237 ? 88.886 26.300 49.816 1.00 119.98 217 LEU Y O 1
ATOM 11377 N N . ASP D 1 238 ? 90.217 26.435 51.626 1.00 116.11 218 ASP Y N 1
ATOM 11378 C CA . ASP D 1 238 ? 90.403 27.877 51.515 1.00 117.04 218 ASP Y CA 1
ATOM 11379 C C . ASP D 1 238 ? 91.543 28.229 50.546 1.00 118.34 218 ASP Y C 1
ATOM 11380 O O . ASP D 1 238 ? 91.881 27.446 49.654 1.00 116.63 218 ASP Y O 1
ATOM 11385 N N . GLU D 1 239 ? 92.129 29.409 50.731 1.00 118.78 219 GLU Y N 1
ATOM 11386 C CA . GLU D 1 239 ? 93.194 29.897 49.858 1.00 121.56 219 GLU Y CA 1
ATOM 11387 C C . GLU D 1 239 ? 94.478 29.077 50.028 1.00 123.86 219 GLU Y C 1
ATOM 11388 O O . GLU D 1 239 ? 95.044 28.582 49.047 1.00 118.23 219 GLU Y O 1
ATOM 11394 N N . ASP D 1 240 ? 94.920 28.937 51.278 1.00 126.41 220 ASP Y N 1
ATOM 11395 C CA . ASP D 1 240 ? 96.072 28.107 51.630 1.00 131.04 220 ASP Y CA 1
ATOM 11396 C C . ASP D 1 240 ? 95.851 26.635 51.273 1.00 135.28 220 ASP Y C 1
ATOM 11397 O O . ASP D 1 240 ? 96.805 25.861 51.153 1.00 140.13 220 ASP Y O 1
ATOM 11402 N N . GLY D 1 241 ? 94.589 26.247 51.120 1.00 129.25 221 GLY Y N 1
ATOM 11403 C CA . GLY D 1 241 ? 94.250 24.850 50.942 1.00 128.72 221 GLY Y CA 1
ATOM 11404 C C . GLY D 1 241 ? 93.992 24.191 52.282 1.00 130.64 221 GLY Y C 1
ATOM 11405 O O . GLY D 1 241 ? 94.254 23.004 52.469 1.00 136.39 221 GLY Y O 1
ATOM 11406 N N . ASP D 1 242 ? 93.489 24.975 53.228 1.00 128.01 222 ASP Y N 1
ATOM 11407 C CA . ASP D 1 242 ? 93.093 24.454 54.531 1.00 128.30 222 ASP Y CA 1
ATOM 11408 C C . ASP D 1 242 ? 91.587 24.176 54.544 1.00 128.74 222 ASP Y C 1
ATOM 11409 O O . ASP D 1 242 ? 90.900 24.378 53.540 1.00 124.32 222 ASP Y O 1
ATOM 11414 N N . ILE D 1 243 ? 91.076 23.707 55.677 1.00 128.83 223 ILE Y N 1
ATOM 11415 C CA . ILE D 1 243 ? 89.660 23.367 55.770 1.00 120.79 223 ILE Y CA 1
ATOM 11416 C C . ILE D 1 243 ? 88.820 24.591 56.139 1.00 111.73 223 ILE Y C 1
ATOM 11417 O O . ILE D 1 243 ? 88.858 25.074 57.267 1.00 110.92 223 ILE Y O 1
ATOM 11422 N N . LEU D 1 244 ? 88.074 25.087 55.159 1.00 108.15 224 LEU Y N 1
ATOM 11423 C CA . LEU D 1 244 ? 87.240 26.275 55.307 1.00 104.94 224 LEU Y CA 1
ATOM 11424 C C . LEU D 1 244 ? 85.982 25.964 56.108 1.00 99.66 224 LEU Y C 1
ATOM 11425 O O . LEU D 1 244 ? 85.013 25.450 55.567 1.00 97.38 224 LEU Y O 1
ATOM 11430 N N . SER D 1 245 ? 85.985 26.308 57.389 1.00 95.73 225 SER Y N 1
ATOM 11431 C CA . SER D 1 245 ? 84.936 25.858 58.298 1.00 85.48 225 SER Y CA 1
ATOM 11432 C C . SER D 1 245 ? 83.543 26.425 58.063 1.00 77.71 225 SER Y C 1
ATOM 11433 O O . SER D 1 245 ? 82.583 25.670 58.074 1.00 75.05 225 SER Y O 1
ATOM 11436 N N . SER D 1 246 ? 83.422 27.741 57.882 1.00 81.45 226 SER Y N 1
ATOM 11437 C CA . SER D 1 246 ? 82.101 28.398 57.869 1.00 84.65 226 SER Y CA 1
ATOM 11438 C C . SER D 1 246 ? 81.884 29.387 56.712 1.00 83.49 226 SER Y C 1
ATOM 11439 O O . SER D 1 246 ? 82.593 30.391 56.592 1.00 92.33 226 SER Y O 1
ATOM 11442 N N . ILE D 1 247 ? 80.881 29.112 55.885 1.00 68.41 227 ILE Y N 1
ATOM 11443 C CA . ILE D 1 247 ? 80.531 29.992 54.780 1.00 62.38 227 ILE Y CA 1
ATOM 11444 C C . ILE D 1 247 ? 79.185 30.670 55.057 1.00 75.21 227 ILE Y C 1
ATOM 11445 O O . ILE D 1 247 ? 78.204 30.003 55.388 1.00 71.89 227 ILE Y O 1
ATOM 11450 N N . ASN D 1 248 ? 79.148 32.000 54.945 1.00 77.70 228 ASN Y N 1
ATOM 11451 C CA . ASN D 1 248 ? 77.929 32.755 55.210 1.00 71.89 228 ASN Y CA 1
ATOM 11452 C C . ASN D 1 248 ? 77.363 33.366 53.931 1.00 73.04 228 ASN Y C 1
ATOM 11453 O O . ASN D 1 248 ? 76.947 34.516 53.929 1.00 85.85 228 ASN Y O 1
ATOM 11458 N N . LEU D 1 249 ? 77.350 32.587 52.853 1.00 75.17 229 LEU Y N 1
ATOM 11459 C CA . LEU D 1 249 ? 76.764 32.998 51.566 1.00 81.09 229 LEU Y CA 1
ATOM 11460 C C . LEU D 1 249 ? 76.454 34.485 51.439 1.00 89.93 229 LEU Y C 1
ATOM 11461 O O . LEU D 1 249 ? 77.241 35.248 50.884 1.00 95.45 229 LEU Y O 1
ATOM 11466 N N . ALA D 1 250 ? 75.304 34.895 51.959 1.00 97.34 230 ALA Y N 1
ATOM 11467 C CA . ALA D 1 250 ? 74.852 36.275 51.807 1.00 101.52 230 ALA Y CA 1
ATOM 11468 C C . ALA D 1 250 ? 75.611 37.294 52.662 1.00 101.40 230 ALA Y C 1
ATOM 11469 O O . ALA D 1 250 ? 75.082 38.365 52.944 1.00 111.12 230 ALA Y O 1
ATOM 11471 N N . THR D 1 251 ? 76.832 36.950 53.078 1.00 93.13 231 THR Y N 1
ATOM 11472 C CA . THR D 1 251 ? 77.805 37.916 53.608 1.00 85.76 231 THR Y CA 1
ATOM 11473 C C . THR D 1 251 ? 79.210 37.505 53.196 1.00 84.91 231 THR Y C 1
ATOM 11474 O O . THR D 1 251 ? 80.190 37.838 53.870 1.00 83.44 231 THR Y O 1
ATOM 11478 N N . ASP D 1 252 ? 79.299 36.755 52.104 1.00 86.44 232 ASP Y N 1
ATOM 11479 C CA . ASP D 1 252 ? 80.590 36.382 51.526 1.00 96.29 232 ASP Y CA 1
ATOM 11480 C C . ASP D 1 252 ? 80.428 35.451 50.322 1.00 96.17 232 ASP Y C 1
ATOM 11481 O O . ASP D 1 252 ? 81.270 34.595 50.053 1.00 95.24 232 ASP Y O 1
ATOM 11486 N N . PHE D 1 253 ? 79.333 35.640 49.598 1.00 99.32 233 PHE Y N 1
ATOM 11487 C CA . PHE D 1 253 ? 79.094 34.904 48.365 1.00 105.09 233 PHE Y CA 1
ATOM 11488 C C . PHE D 1 253 ? 79.601 35.743 47.199 1.00 112.56 233 PHE Y C 1
ATOM 11489 O O . PHE D 1 253 ? 80.073 35.211 46.188 1.00 107.55 233 PHE Y O 1
ATOM 11497 N N . GLY D 1 254 ? 79.499 37.062 47.363 1.00 119.05 234 GLY Y N 1
ATOM 11498 C CA . GLY D 1 254 ? 79.959 38.019 46.372 1.00 121.35 234 GLY Y CA 1
ATOM 11499 C C . GLY D 1 254 ? 81.468 38.021 46.227 1.00 120.14 234 GLY Y C 1
ATOM 11500 O O . GLY D 1 254 ? 81.991 38.061 45.110 1.00 119.29 234 GLY Y O 1
ATOM 11501 N N . ASP D 1 255 ? 82.168 37.976 47.357 1.00 118.09 235 ASP Y N 1
ATOM 11502 C CA . ASP D 1 255 ? 83.622 37.864 47.348 1.00 116.76 235 ASP Y CA 1
ATOM 11503 C C . ASP D 1 255 ? 84.020 36.551 46.695 1.00 116.65 235 ASP Y C 1
ATOM 11504 O O . ASP D 1 255 ? 84.819 36.523 45.765 1.00 120.23 235 ASP Y O 1
ATOM 11509 N N . LEU D 1 256 ? 83.432 35.465 47.189 1.00 116.43 236 LEU Y N 1
ATOM 11510 C CA . LEU D 1 256 ? 83.794 34.104 46.788 1.00 115.66 236 LEU Y CA 1
ATOM 11511 C C . LEU D 1 256 ? 83.701 33.812 45.287 1.00 117.91 236 LEU Y C 1
ATOM 11512 O O . LEU D 1 256 ? 84.513 33.061 44.743 1.00 114.65 236 LEU Y O 1
ATOM 11525 N N . GLN D 1 258 ? 83.803 36.157 42.694 1.00 126.21 238 GLN Y N 1
ATOM 11526 C CA . GLN D 1 258 ? 84.894 36.921 42.091 1.00 135.02 238 GLN Y CA 1
ATOM 11527 C C . GLN D 1 258 ? 86.290 36.338 42.386 1.00 134.19 238 GLN Y C 1
ATOM 11528 O O . GLN D 1 258 ? 87.169 36.355 41.523 1.00 135.86 238 GLN Y O 1
ATOM 11534 N N . ALA D 1 259 ? 86.480 35.835 43.605 1.00 128.70 239 ALA Y N 1
ATOM 11535 C CA . ALA D 1 259 ? 87.751 35.259 44.056 1.00 123.12 239 ALA Y CA 1
ATOM 11536 C C . ALA D 1 259 ? 88.500 34.427 43.004 1.00 128.30 239 ALA Y C 1
ATOM 11537 O O . ALA D 1 259 ? 87.916 33.566 42.341 1.00 128.66 239 ALA Y O 1
ATOM 11539 N N . ASP D 1 260 ? 89.804 34.682 42.886 1.00 131.81 240 ASP Y N 1
ATOM 11540 C CA . ASP D 1 260 ? 90.673 34.024 41.906 1.00 133.94 240 ASP Y CA 1
ATOM 11541 C C . ASP D 1 260 ? 90.811 32.518 42.137 1.00 132.30 240 ASP Y C 1
ATOM 11542 O O . ASP D 1 260 ? 90.636 31.708 41.222 1.00 124.48 240 ASP Y O 1
ATOM 11547 N N . TRP D 1 261 ? 91.160 32.161 43.368 1.00 134.10 241 TRP Y N 1
ATOM 11548 C CA . TRP D 1 261 ? 91.456 30.784 43.735 1.00 130.01 241 TRP Y CA 1
ATOM 11549 C C . TRP D 1 261 ? 90.244 29.861 43.622 1.00 129.32 241 TRP Y C 1
ATOM 11550 O O . TRP D 1 261 ? 90.394 28.641 43.631 1.00 131.64 241 TRP Y O 1
ATOM 11561 N N . VAL D 1 262 ? 89.049 30.444 43.518 1.00 129.15 242 VAL Y N 1
ATOM 11562 C CA . VAL D 1 262 ? 87.809 29.669 43.412 1.00 130.19 242 VAL Y CA 1
ATOM 11563 C C . VAL D 1 262 ? 87.604 29.121 41.996 1.00 133.17 242 VAL Y C 1
ATOM 11564 O O . VAL D 1 262 ? 86.992 29.778 41.150 1.00 134.79 242 VAL Y O 1
ATOM 11568 N N . ASN D 1 263 ? 88.121 27.918 41.742 1.00 134.08 243 ASN Y N 1
ATOM 11569 C CA . ASN D 1 263 ? 87.994 27.293 40.426 1.00 132.75 243 ASN Y CA 1
ATOM 11570 C C . ASN D 1 263 ? 86.533 27.090 40.042 1.00 135.15 243 ASN Y C 1
ATOM 11571 O O . ASN D 1 263 ? 85.641 27.229 40.880 1.00 134.20 243 ASN Y O 1
ATOM 11576 N N . GLY D 1 264 ? 86.296 26.765 38.774 1.00 137.56 244 GLY Y N 1
ATOM 11577 C CA . GLY D 1 264 ? 84.947 26.602 38.258 1.00 133.18 244 GLY Y CA 1
ATOM 11578 C C . GLY D 1 264 ? 84.157 25.470 38.891 1.00 126.57 244 GLY Y C 1
ATOM 11579 O O . GLY D 1 264 ? 82.927 25.476 38.846 1.00 118.71 244 GLY Y O 1
ATOM 11580 N N . GLY D 1 265 ? 84.864 24.503 39.475 1.00 130.09 245 GLY Y N 1
ATOM 11581 C CA . GLY D 1 265 ? 84.245 23.351 40.112 1.00 131.74 245 GLY Y CA 1
ATOM 11582 C C . GLY D 1 265 ? 83.533 23.705 41.406 1.00 130.55 245 GLY Y C 1
ATOM 11583 O O . GLY D 1 265 ? 82.385 23.306 41.633 1.00 127.02 245 GLY Y O 1
ATOM 11592 N N . ARG D 1 267 ? 83.158 26.917 42.066 1.00 134.55 247 ARG Y N 1
ATOM 11593 C CA . ARG D 1 267 ? 82.460 28.130 41.629 1.00 137.89 247 ARG Y CA 1
ATOM 11594 C C . ARG D 1 267 ? 80.974 27.887 41.389 1.00 131.87 247 ARG Y C 1
ATOM 11595 O O . ARG D 1 267 ? 80.143 28.756 41.658 1.00 133.87 247 ARG Y O 1
ATOM 11603 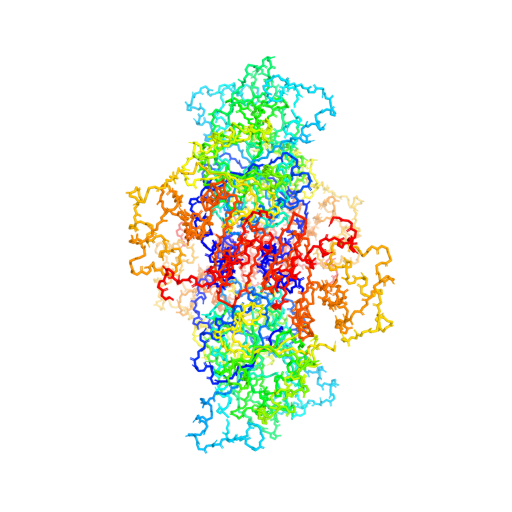N N . LEU D 1 268 ? 80.646 26.710 40.866 1.00 119.93 248 LEU Y N 1
ATOM 11604 C CA . LEU D 1 268 ? 79.261 26.372 40.602 1.00 108.84 248 LEU Y CA 1
ATOM 11605 C C . LEU D 1 268 ? 78.775 25.323 41.599 1.00 113.87 248 LEU Y C 1
ATOM 11606 O O . LEU D 1 268 ? 77.576 25.068 41.708 1.00 118.33 248 LEU Y O 1
ATOM 11611 N N . LYS D 1 269 ? 79.709 24.718 42.329 1.00 111.22 249 LYS Y N 1
ATOM 11612 C CA . LYS D 1 269 ? 79.343 23.847 43.438 1.00 105.03 249 LYS Y CA 1
ATOM 11613 C C . LYS D 1 269 ? 78.655 24.677 44.501 1.00 103.80 249 LYS Y C 1
ATOM 11614 O O . LYS D 1 269 ? 77.755 24.206 45.186 1.00 104.47 249 LYS Y O 1
ATOM 11620 N N . LEU D 1 270 ? 79.099 25.921 44.631 1.00 106.09 250 LEU Y N 1
ATOM 11621 C CA . LEU D 1 270 ? 78.544 26.852 45.609 1.00 108.87 250 LEU Y CA 1
ATOM 11622 C C . LEU D 1 270 ? 77.275 27.536 45.109 1.00 113.01 250 LEU Y C 1
ATOM 11623 O O . LEU D 1 270 ? 76.371 27.842 45.891 1.00 108.22 250 LEU Y O 1
ATOM 11628 N N . GLU D 1 271 ? 77.225 27.788 43.803 1.00 117.96 251 GLU Y N 1
ATOM 11629 C CA . GLU D 1 271 ? 76.078 28.435 43.188 1.00 114.92 251 GLU Y CA 1
ATOM 11630 C C . GLU D 1 271 ? 74.863 27.534 43.330 1.00 103.36 251 GLU Y C 1
ATOM 11631 O O . GLU D 1 271 ? 73.727 28.008 43.323 1.00 97.70 251 GLU Y O 1
ATOM 11637 N N . GLU D 1 272 ? 75.123 26.235 43.481 1.00 101.35 252 GLU Y N 1
ATOM 11638 C CA . GLU D 1 272 ? 74.077 25.233 43.662 1.00 100.29 252 GLU Y CA 1
ATOM 11639 C C . GLU D 1 272 ? 73.636 25.179 45.116 1.00 91.19 252 GLU Y C 1
ATOM 11640 O O . GLU D 1 272 ? 72.451 25.267 45.431 1.00 92.06 252 GLU Y O 1
ATOM 11646 N N . ILE D 1 273 ? 74.603 25.025 46.003 1.00 84.18 253 ILE Y N 1
ATOM 11647 C CA . ILE D 1 273 ? 74.334 25.011 47.428 1.00 77.38 253 ILE Y CA 1
ATOM 11648 C C . ILE D 1 273 ? 73.515 26.243 47.812 1.00 73.42 253 ILE Y C 1
ATOM 11649 O O . ILE D 1 273 ? 72.690 26.200 48.727 1.00 71.61 253 ILE Y O 1
ATOM 11654 N N . LYS D 1 274 ? 73.724 27.338 47.090 1.00 76.51 254 LYS Y N 1
ATOM 11655 C CA . LYS D 1 274 ? 72.960 28.557 47.332 1.00 81.03 254 LYS Y CA 1
ATOM 11656 C C . LYS D 1 274 ? 71.503 28.341 46.954 1.00 84.60 254 LYS Y C 1
ATOM 11657 O O . LYS D 1 274 ? 70.608 28.645 47.732 1.00 86.59 254 LYS Y O 1
ATOM 11663 N N . ARG D 1 275 ? 71.274 27.814 45.756 1.00 88.48 255 ARG Y N 1
ATOM 11664 C CA . ARG D 1 275 ? 69.922 27.497 45.307 1.00 96.34 255 ARG Y CA 1
ATOM 11665 C C . ARG D 1 275 ? 69.200 26.627 46.325 1.00 87.96 255 ARG Y C 1
ATOM 11666 O O . ARG D 1 275 ? 68.018 26.832 46.610 1.00 87.74 255 ARG Y O 1
ATOM 11674 N N . LEU D 1 276 ? 69.907 25.647 46.868 1.00 75.09 256 LEU Y N 1
ATOM 11675 C CA . LEU D 1 276 ? 69.335 24.861 47.941 1.00 68.64 256 LEU Y CA 1
ATOM 11676 C C . LEU D 1 276 ? 68.992 25.752 49.136 1.00 67.15 256 LEU Y C 1
ATOM 11677 O O . LEU D 1 276 ? 67.841 25.792 49.563 1.00 63.14 256 LEU Y O 1
ATOM 11682 N N . LEU D 1 277 ? 69.982 26.469 49.669 1.00 66.13 257 LEU Y N 1
ATOM 11683 C CA . LEU D 1 277 ? 69.774 27.219 50.910 1.00 65.90 257 LEU Y CA 1
ATOM 11684 C C . LEU D 1 277 ? 68.775 28.343 50.745 1.00 67.40 257 LEU Y C 1
ATOM 11685 O O . LEU D 1 277 ? 68.106 28.735 51.707 1.00 72.46 257 LEU Y O 1
ATOM 11690 N N . ASP D 1 278 ? 68.660 28.825 49.512 1.00 65.82 258 ASP Y N 1
ATOM 11691 C CA . ASP D 1 278 ? 67.738 29.897 49.172 1.00 79.75 258 ASP Y CA 1
ATOM 11692 C C . ASP D 1 278 ? 66.310 29.375 49.217 1.00 83.62 258 ASP Y C 1
ATOM 11693 O O . ASP D 1 278 ? 65.370 30.106 49.524 1.00 90.26 258 ASP Y O 1
ATOM 11698 N N . ASP D 1 279 ? 66.163 28.094 48.920 1.00 83.84 259 ASP Y N 1
ATOM 11699 C CA . ASP D 1 279 ? 64.855 27.468 48.837 1.00 79.81 259 ASP Y CA 1
ATOM 11700 C C . ASP D 1 279 ? 64.409 26.935 50.200 1.00 74.97 259 ASP Y C 1
ATOM 11701 O O . ASP D 1 279 ? 63.451 26.169 50.304 1.00 72.79 259 ASP Y O 1
ATOM 11706 N N . LEU D 1 280 ? 65.112 27.338 51.249 1.00 66.89 260 LEU Y N 1
ATOM 11707 C CA . LEU D 1 280 ? 64.821 26.836 52.580 1.00 67.01 260 LEU Y CA 1
ATOM 11708 C C . LEU D 1 280 ? 64.685 27.997 53.555 1.00 71.48 260 LEU Y C 1
ATOM 11709 O O . LEU D 1 280 ? 65.059 29.126 53.240 1.00 78.88 260 LEU Y O 1
ATOM 11714 N N . PRO D 1 281 ? 64.144 27.727 54.746 1.00 62.56 261 PRO Y N 1
ATOM 11715 C CA . PRO D 1 281 ? 64.193 28.719 55.822 1.00 67.30 261 PRO Y CA 1
ATOM 11716 C C . PRO D 1 281 ? 65.637 29.096 56.172 1.00 76.10 261 PRO Y C 1
ATOM 11717 O O . PRO D 1 281 ? 66.585 28.408 55.756 1.00 72.26 261 PRO Y O 1
ATOM 11721 N N . LEU D 1 282 ? 65.800 30.182 56.927 1.00 81.58 262 LEU Y N 1
ATOM 11722 C CA . LEU D 1 282 ? 67.126 30.664 57.325 1.00 80.76 262 LEU Y CA 1
ATOM 11723 C C . LEU D 1 282 ? 67.758 29.759 58.379 1.00 78.79 262 LEU Y C 1
ATOM 11724 O O . LEU D 1 282 ? 68.981 29.748 58.555 1.00 79.08 262 LEU Y O 1
ATOM 11729 N N . SER D 1 283 ? 66.908 29.001 59.066 1.00 75.37 263 SER Y N 1
ATOM 11730 C CA . SER D 1 283 ? 67.341 28.070 60.104 1.00 73.83 263 SER Y CA 1
ATOM 11731 C C . SER D 1 283 ? 68.090 26.865 59.534 1.00 64.05 263 SER Y C 1
ATOM 11732 O O . SER D 1 283 ? 68.743 26.127 60.270 1.00 66.97 263 SER Y O 1
ATOM 11735 N N . SER D 1 284 ? 67.993 26.676 58.223 1.00 54.13 264 SER Y N 1
ATOM 11736 C CA . SER D 1 284 ? 68.597 25.523 57.574 1.00 59.68 264 SER Y CA 1
ATOM 11737 C C . SER D 1 284 ? 70.073 25.742 57.330 1.00 64.99 264 SER Y C 1
ATOM 11738 O O . SER D 1 284 ? 70.559 26.875 57.373 1.00 75.92 264 SER Y O 1
ATOM 11741 N N . SER D 1 285 ? 70.782 24.649 57.072 1.00 56.32 265 SER Y N 1
ATOM 11742 C CA . SER D 1 285 ? 72.214 24.713 56.853 1.00 60.10 265 SER Y CA 1
ATOM 11743 C C . SER D 1 285 ? 72.656 23.523 56.021 1.00 59.38 265 SER Y C 1
ATOM 11744 O O . SER D 1 285 ? 71.991 22.496 56.013 1.00 51.31 265 SER Y O 1
ATOM 11747 N N . VAL D 1 286 ? 73.766 23.677 55.304 1.00 57.78 266 VAL Y N 1
ATOM 11748 C CA . VAL D 1 286 ? 74.311 22.595 54.507 1.00 60.76 266 VAL Y CA 1
ATOM 11749 C C . VAL D 1 286 ? 75.682 22.212 55.021 1.00 70.58 266 VAL Y C 1
ATOM 11750 O O . VAL D 1 286 ? 76.642 22.954 54.858 1.00 80.46 266 VAL Y O 1
ATOM 11754 N N . SER D 1 287 ? 75.763 21.054 55.651 1.00 70.70 267 SER Y N 1
ATOM 11755 C CA . SER D 1 287 ? 77.018 20.552 56.178 1.00 79.62 267 SER Y CA 1
ATOM 11756 C C . SER D 1 287 ? 77.747 19.719 55.107 1.00 81.07 267 SER Y C 1
ATOM 11757 O O . SER D 1 287 ? 77.102 19.120 54.249 1.00 81.31 267 SER Y O 1
ATOM 11760 N N . ILE D 1 288 ? 79.081 19.695 55.140 1.00 83.88 268 ILE Y N 1
ATOM 11761 C CA . ILE D 1 288 ? 79.845 18.981 54.105 1.00 80.34 268 ILE Y CA 1
ATOM 11762 C C . ILE D 1 288 ? 80.922 17.991 54.583 1.00 91.03 268 ILE Y C 1
ATOM 11763 O O . ILE D 1 288 ? 81.725 17.530 53.783 1.00 104.56 268 ILE Y O 1
ATOM 11768 N N . THR D 1 289 ? 80.914 17.623 55.861 1.00 90.05 269 THR Y N 1
ATOM 11769 C CA . THR D 1 289 ? 81.913 16.689 56.394 1.00 97.33 269 THR Y CA 1
ATOM 11770 C C . THR D 1 289 ? 82.004 15.317 55.710 1.00 100.87 269 THR Y C 1
ATOM 11771 O O . THR D 1 289 ? 81.818 15.171 54.499 1.00 99.25 269 THR Y O 1
ATOM 11775 N N . ARG D 1 290 ? 82.321 14.318 56.531 1.00 99.08 270 ARG Y N 1
ATOM 11776 C CA . ARG D 1 290 ? 82.383 12.927 56.115 1.00 99.02 270 ARG Y CA 1
ATOM 11777 C C . ARG D 1 290 ? 81.984 12.026 57.291 1.00 104.68 270 ARG Y C 1
ATOM 11778 O O . ARG D 1 290 ? 82.036 12.453 58.443 1.00 104.98 270 ARG Y O 1
ATOM 11786 N N . PRO D 1 291 ? 81.583 10.776 56.998 1.00 109.70 271 PRO Y N 1
ATOM 11787 C CA . PRO D 1 291 ? 80.876 9.893 57.942 1.00 110.66 271 PRO Y CA 1
ATOM 11788 C C . PRO D 1 291 ? 81.387 9.958 59.377 1.00 111.08 271 PRO Y C 1
ATOM 11789 O O . PRO D 1 291 ? 80.591 9.999 60.318 1.00 102.90 271 PRO Y O 1
ATOM 11793 N N . SER D 1 292 ? 82.709 9.964 59.527 1.00 119.92 272 SER Y N 1
ATOM 11794 C CA . SER D 1 292 ? 83.352 9.896 60.835 1.00 123.30 272 SER Y CA 1
ATOM 11795 C C . SER D 1 292 ? 83.578 11.280 61.429 1.00 122.89 272 SER Y C 1
ATOM 11796 O O . SER D 1 292 ? 84.569 11.520 62.109 1.00 126.80 272 SER Y O 1
ATOM 11799 N N . GLU D 1 293 ? 82.651 12.189 61.161 1.00 124.59 273 GLU Y N 1
ATOM 11800 C CA . GLU D 1 293 ? 82.727 13.542 61.690 1.00 125.83 273 GLU Y CA 1
ATOM 11801 C C . GLU D 1 293 ? 81.324 14.099 61.870 1.00 122.61 273 GLU Y C 1
ATOM 11802 O O . GLU D 1 293 ? 81.134 15.143 62.491 1.00 125.71 273 GLU Y O 1
ATOM 11808 N N . LEU D 1 294 ? 80.344 13.386 61.327 1.00 119.41 274 LEU Y N 1
ATOM 11809 C CA . LEU D 1 294 ? 78.970 13.863 61.306 1.00 120.69 274 LEU Y CA 1
ATOM 11810 C C . LEU D 1 294 ? 78.489 14.403 62.650 1.00 132.65 274 LEU Y C 1
ATOM 11811 O O . LEU D 1 294 ? 77.993 15.530 62.734 1.00 134.35 274 LEU Y O 1
ATOM 11816 N N . ALA D 1 295 ? 78.628 13.596 63.696 1.00 138.81 275 ALA Y N 1
ATOM 11817 C CA . ALA D 1 295 ? 78.188 13.995 65.026 1.00 143.86 275 ALA Y CA 1
ATOM 11818 C C . ALA D 1 295 ? 78.639 15.418 65.369 1.00 150.75 275 ALA Y C 1
ATOM 11819 O O . ALA D 1 295 ? 77.818 16.291 65.658 1.00 150.70 275 ALA Y O 1
ATOM 11821 N N . ARG D 1 296 ? 79.947 15.646 65.313 1.00 157.21 276 ARG Y N 1
ATOM 11822 C CA . ARG D 1 296 ? 80.537 16.909 65.751 1.00 165.73 276 ARG Y CA 1
ATOM 11823 C C . ARG D 1 296 ? 80.236 18.117 64.859 1.00 173.22 276 ARG Y C 1
ATOM 11824 O O . ARG D 1 296 ? 80.493 19.257 65.247 1.00 174.05 276 ARG Y O 1
ATOM 11832 N N . GLU D 1 297 ? 79.700 17.876 63.669 1.00 178.93 277 GLU Y N 1
ATOM 11833 C CA . GLU D 1 297 ? 79.512 18.955 62.705 1.00 185.86 277 GLU Y CA 1
ATOM 11834 C C . GLU D 1 297 ? 78.053 19.390 62.569 1.00 197.15 277 GLU Y C 1
ATOM 11835 O O . GLU D 1 297 ? 77.749 20.347 61.854 1.00 198.29 277 GLU Y O 1
ATOM 11841 N N . LEU D 1 298 ? 77.153 18.706 63.267 1.00 205.76 278 LEU Y N 1
ATOM 11842 C CA . LEU D 1 298 ? 75.728 18.989 63.114 1.00 211.41 278 LEU Y CA 1
ATOM 11843 C C . LEU D 1 298 ? 75.183 20.071 64.044 1.00 223.46 278 LEU Y C 1
ATOM 11844 O O . LEU D 1 298 ? 74.247 20.788 63.682 1.00 223.29 278 LEU Y O 1
ATOM 11849 N N . PHE D 1 299 ? 75.757 20.190 65.236 1.00 233.31 279 PHE Y N 1
ATOM 11850 C CA . PHE D 1 299 ? 75.362 21.262 66.143 1.00 240.16 279 PHE Y CA 1
ATOM 11851 C C . PHE D 1 299 ? 76.512 21.753 67.016 1.00 239.35 279 PHE Y C 1
ATOM 11852 O O . PHE D 1 299 ? 76.513 22.903 67.451 1.00 239.76 279 PHE Y O 1
ATOM 11860 N N . THR D 1 300 ? 77.490 20.887 67.271 1.00 237.88 280 THR Y N 1
ATOM 11861 C CA . THR D 1 300 ? 78.498 21.179 68.292 1.00 236.74 280 THR Y CA 1
ATOM 11862 C C . THR D 1 300 ? 79.740 21.945 67.808 1.00 230.71 280 THR Y C 1
ATOM 11863 O O . THR D 1 300 ? 79.954 22.135 66.608 1.00 227.56 280 THR Y O 1
ATOM 11867 N N . HIS D 1 301 ? 80.542 22.385 68.776 1.00 227.36 281 HIS Y N 1
ATOM 11868 C CA . HIS D 1 301 ? 81.716 23.216 68.533 1.00 221.38 281 HIS Y CA 1
ATOM 11869 C C . HIS D 1 301 ? 82.948 22.371 68.225 1.00 216.69 281 HIS Y C 1
ATOM 11870 O O . HIS D 1 301 ? 83.658 21.938 69.134 1.00 219.76 281 HIS Y O 1
ATOM 11877 N N . ALA D 1 302 ? 83.199 22.150 66.941 1.00 207.60 282 ALA Y N 1
ATOM 11878 C CA . ALA D 1 302 ? 84.370 21.407 66.494 1.00 201.13 282 ALA Y CA 1
ATOM 11879 C C . ALA D 1 302 ? 84.290 21.234 64.990 1.00 192.81 282 ALA Y C 1
ATOM 11880 O O . ALA D 1 302 ? 85.031 21.870 64.241 1.00 192.89 282 ALA Y O 1
ATOM 11882 N N . GLY D 1 303 ? 83.373 20.367 64.568 1.00 183.49 283 GLY Y N 1
ATOM 11883 C CA . GLY D 1 303 ? 83.111 20.110 63.164 1.00 171.89 283 GLY Y CA 1
ATOM 11884 C C . GLY D 1 303 ? 84.221 20.523 62.221 1.00 161.57 283 GLY Y C 1
ATOM 11885 O O . GLY D 1 303 ? 84.272 21.672 61.774 1.00 158.08 283 GLY Y O 1
ATOM 11886 N N . SER D 1 304 ? 85.116 19.584 61.924 1.00 153.78 284 SER Y N 1
ATOM 11887 C CA . SER D 1 304 ? 86.189 19.834 60.969 1.00 144.41 284 SER Y CA 1
ATOM 11888 C C . SER D 1 304 ? 85.679 19.628 59.543 1.00 131.97 284 SER Y C 1
ATOM 11889 O O . SER D 1 304 ? 86.407 19.146 58.667 1.00 134.13 284 SER Y O 1
ATOM 11892 N N . GLY D 1 305 ? 84.415 19.989 59.328 1.00 112.24 285 GLY Y N 1
ATOM 11893 C CA . GLY D 1 305 ? 83.856 20.090 57.994 1.00 99.62 285 GLY Y CA 1
ATOM 11894 C C . GLY D 1 305 ? 83.289 21.476 57.743 1.00 93.95 285 GLY Y C 1
ATOM 11895 O O . GLY D 1 305 ? 83.193 22.295 58.659 1.00 102.58 285 GLY Y O 1
ATOM 11896 N N . THR D 1 306 ? 82.913 21.742 56.499 1.00 82.04 286 THR Y N 1
ATOM 11897 C CA . THR D 1 306 ? 82.328 23.031 56.130 1.00 77.61 286 THR Y CA 1
ATOM 11898 C C . THR D 1 306 ? 80.844 23.160 56.519 1.00 79.21 286 THR Y C 1
ATOM 11899 O O . THR D 1 306 ? 80.093 22.180 56.486 1.00 79.14 286 THR Y O 1
ATOM 11903 N N . LEU D 1 307 ? 80.434 24.377 56.884 1.00 74.74 287 LEU Y N 1
ATOM 11904 C CA . LEU D 1 307 ? 79.069 24.657 57.322 1.00 66.58 287 LEU Y CA 1
ATOM 11905 C C . LEU D 1 307 ? 78.544 25.903 56.628 1.00 60.09 287 LEU Y C 1
ATOM 11906 O O . LEU D 1 307 ? 78.699 26.995 57.133 1.00 74.87 287 LEU Y O 1
ATOM 11911 N N . ILE D 1 308 ? 77.924 25.733 55.471 1.00 60.70 288 ILE Y N 1
ATOM 11912 C CA . ILE D 1 308 ? 77.337 26.835 54.713 1.00 61.09 288 ILE Y CA 1
ATOM 11913 C C . ILE D 1 308 ? 75.944 27.222 55.238 1.00 67.88 288 ILE Y C 1
ATOM 11914 O O . ILE D 1 308 ? 75.122 26.356 55.504 1.00 74.57 288 ILE Y O 1
ATOM 11919 N N . ARG D 1 309 ? 75.698 28.525 55.402 1.00 76.14 289 ARG Y N 1
ATOM 11920 C CA . ARG D 1 309 ? 74.360 29.069 55.668 1.00 67.40 289 ARG Y CA 1
ATOM 11921 C C . ARG D 1 309 ? 73.985 30.072 54.592 1.00 66.80 289 ARG Y C 1
ATOM 11922 O O . ARG D 1 309 ? 74.811 30.444 53.765 1.00 71.62 289 ARG Y O 1
ATOM 11930 N N . ARG D 1 310 ? 72.742 30.531 54.609 1.00 67.14 290 ARG Y N 1
ATOM 11931 C CA . ARG D 1 310 ? 72.342 31.591 53.695 1.00 63.25 290 ARG Y CA 1
ATOM 11932 C C . ARG D 1 310 ? 72.696 32.955 54.273 1.00 69.90 290 ARG Y C 1
ATOM 11933 O O . ARG D 1 310 ? 72.966 33.889 53.526 1.00 76.69 290 ARG Y O 1
ATOM 11941 N N . GLY D 1 311 ? 72.687 33.069 55.599 1.00 67.72 291 GLY Y N 1
ATOM 11942 C CA . GLY D 1 311 ? 72.956 34.340 56.253 1.00 70.72 291 GLY Y CA 1
ATOM 11943 C C . GLY D 1 311 ? 72.006 35.439 55.794 1.00 70.78 291 GLY Y C 1
ATOM 11944 O O . GLY D 1 311 ? 71.242 35.257 54.845 1.00 61.37 291 GLY Y O 1
ATOM 11945 N N . GLU D 1 312 ? 72.044 36.587 56.463 1.00 78.71 292 GLU Y N 1
ATOM 11946 C CA . GLU D 1 312 ? 71.179 37.688 56.060 1.00 73.33 292 GLU Y CA 1
ATOM 11947 C C . GLU D 1 312 ? 71.939 38.995 55.864 1.00 72.61 292 GLU Y C 1
ATOM 11948 O O . GLU D 1 312 ? 73.055 39.157 56.353 1.00 67.98 292 GLU Y O 1
ATOM 11954 N N . ARG D 1 313 ? 71.321 39.913 55.122 1.00 74.37 293 ARG Y N 1
ATOM 11955 C CA . ARG D 1 313 ? 71.880 41.233 54.909 1.00 70.70 293 ARG Y CA 1
ATOM 11956 C C . ARG D 1 313 ? 72.219 41.861 56.249 1.00 61.67 293 ARG Y C 1
ATOM 11957 O O . ARG D 1 313 ? 71.548 41.643 57.264 1.00 54.65 293 ARG Y O 1
ATOM 11973 N N . VAL D 1 315 ? 73.217 45.388 58.275 1.00 57.54 295 VAL Y N 1
ATOM 11974 C CA . VAL D 1 315 ? 73.299 46.835 58.260 1.00 64.64 295 VAL Y CA 1
ATOM 11975 C C . VAL D 1 315 ? 74.505 47.279 59.066 1.00 63.62 295 VAL Y C 1
ATOM 11976 O O . VAL D 1 315 ? 74.634 46.934 60.240 1.00 65.68 295 VAL Y O 1
ATOM 11980 N N . ALA D 1 316 ? 75.416 47.993 58.411 1.00 61.13 296 ALA Y N 1
ATOM 11981 C CA . ALA D 1 316 ? 76.469 48.714 59.119 1.00 61.39 296 ALA Y CA 1
ATOM 11982 C C . ALA D 1 316 ? 76.338 50.172 58.744 1.00 62.09 296 ALA Y C 1
ATOM 11983 O O . ALA D 1 316 ? 76.650 50.535 57.613 1.00 64.30 296 ALA Y O 1
ATOM 11985 N N . THR D 1 317 ? 75.842 50.994 59.670 1.00 56.17 297 THR Y N 1
ATOM 11986 C CA . THR D 1 317 ? 75.729 52.422 59.416 1.00 54.53 297 THR Y CA 1
ATOM 11987 C C . THR D 1 317 ? 76.217 53.289 60.571 1.00 52.28 297 THR Y C 1
ATOM 11988 O O . THR D 1 317 ? 76.463 52.803 61.683 1.00 49.07 297 THR Y O 1
ATOM 11992 N N . ASP D 1 318 ? 76.354 54.579 60.275 1.00 35.49 298 ASP Y N 1
ATOM 11993 C CA . ASP D 1 318 ? 76.749 55.550 61.266 1.00 46.07 298 ASP Y CA 1
ATOM 11994 C C . ASP D 1 318 ? 75.639 56.564 61.461 1.00 58.27 298 ASP Y C 1
ATOM 11995 O O . ASP D 1 318 ? 75.843 57.589 62.130 1.00 72.11 298 ASP Y O 1
ATOM 12000 N N . ASP D 1 319 ? 74.471 56.286 60.876 1.00 48.59 299 ASP Y N 1
ATOM 12001 C CA . ASP D 1 319 ? 73.343 57.213 60.963 1.00 55.48 299 ASP Y CA 1
ATOM 12002 C C . ASP D 1 319 ? 72.172 56.690 61.800 1.00 60.35 299 ASP Y C 1
ATOM 12003 O O . ASP D 1 319 ? 71.352 55.894 61.327 1.00 65.07 299 ASP Y O 1
ATOM 12008 N N . LYS D 1 320 ? 72.085 57.174 63.034 1.00 54.24 300 LYS Y N 1
ATOM 12009 C CA . LYS D 1 320 ? 71.059 56.736 63.968 1.00 52.32 300 LYS Y CA 1
ATOM 12010 C C . LYS D 1 320 ? 69.631 56.807 63.395 1.00 56.08 300 LYS Y C 1
ATOM 12011 O O . LYS D 1 320 ? 68.761 55.997 63.746 1.00 61.73 300 LYS Y O 1
ATOM 12017 N N . SER D 1 321 ? 69.383 57.758 62.505 1.00 53.98 301 SER Y N 1
ATOM 12018 C CA . SER D 1 321 ? 68.025 57.946 62.003 1.00 62.02 301 SER Y CA 1
ATOM 12019 C C . SER D 1 321 ? 67.631 56.863 60.989 1.00 62.17 301 SER Y C 1
ATOM 12020 O O . SER D 1 321 ? 66.450 56.711 60.659 1.00 62.78 301 SER Y O 1
ATOM 12023 N N . SER D 1 322 ? 68.622 56.116 60.506 1.00 54.69 302 SER Y N 1
ATOM 12024 C CA . SER D 1 322 ? 68.375 55.042 59.557 1.00 56.30 302 SER Y CA 1
ATOM 12025 C C . SER D 1 322 ? 67.963 53.761 60.275 1.00 59.58 302 SER Y C 1
ATOM 12026 O O . SER D 1 322 ? 67.624 52.779 59.628 1.00 65.32 302 SER Y O 1
ATOM 12029 N N . LEU D 1 323 ? 67.995 53.776 61.608 1.00 57.33 303 LEU Y N 1
ATOM 12030 C CA . LEU D 1 323 ? 67.698 52.588 62.405 1.00 53.96 303 LEU Y CA 1
ATOM 12031 C C . LEU D 1 323 ? 66.318 52.631 63.059 1.00 56.58 303 LEU Y C 1
ATOM 12032 O O . LEU D 1 323 ? 65.895 53.654 63.586 1.00 62.12 303 LEU Y O 1
ATOM 12037 N N . ASP D 1 324 ? 65.625 51.503 63.037 1.00 53.23 304 ASP Y N 1
ATOM 12038 C CA . ASP D 1 324 ? 64.410 51.354 63.796 1.00 53.13 304 ASP Y CA 1
ATOM 12039 C C . ASP D 1 324 ? 64.752 51.182 65.278 1.00 63.89 304 ASP Y C 1
ATOM 12040 O O . ASP D 1 324 ? 65.186 50.108 65.710 1.00 69.93 304 ASP Y O 1
ATOM 12045 N N . LEU D 1 325 ? 64.550 52.246 66.051 1.00 58.33 305 LEU Y N 1
ATOM 12046 C CA . LEU D 1 325 ? 64.975 52.289 67.446 1.00 53.38 305 LEU Y CA 1
ATOM 12047 C C . LEU D 1 325 ? 64.051 51.520 68.380 1.00 57.79 305 LEU Y C 1
ATOM 12048 O O . LEU D 1 325 ? 64.457 51.077 69.454 1.00 64.45 305 LEU Y O 1
ATOM 12053 N N . GLY D 1 326 ? 62.810 51.350 67.963 1.00 49.03 306 GLY Y N 1
ATOM 12054 C CA . GLY D 1 326 ? 61.879 50.544 68.722 1.00 49.41 306 GLY Y CA 1
ATOM 12055 C C . GLY D 1 326 ? 62.164 49.063 68.557 1.00 59.55 306 GLY Y C 1
ATOM 12056 O O . GLY D 1 326 ? 61.996 48.290 69.503 1.00 61.83 306 GLY Y O 1
ATOM 12057 N N . ARG D 1 327 ? 62.594 48.662 67.360 1.00 54.93 307 ARG Y N 1
ATOM 12058 C CA . ARG D 1 327 ? 62.962 47.270 67.144 1.00 61.84 307 ARG Y CA 1
ATOM 12059 C C . ARG D 1 327 ? 64.216 46.944 67.956 1.00 64.25 307 ARG Y C 1
ATOM 12060 O O . ARG D 1 327 ? 64.281 45.904 68.613 1.00 68.91 307 ARG Y O 1
ATOM 12068 N N . LEU D 1 328 ? 65.191 47.847 67.927 1.00 57.46 308 LEU Y N 1
ATOM 12069 C CA . LEU D 1 328 ? 66.374 47.741 68.780 1.00 52.79 308 LEU Y CA 1
ATOM 12070 C C . LEU D 1 328 ? 66.006 47.705 70.268 1.00 58.75 308 LEU Y C 1
ATOM 12071 O O . LEU D 1 328 ? 66.527 46.884 71.016 1.00 61.68 308 LEU Y O 1
ATOM 12076 N N . ASP D 1 329 ? 65.113 48.594 70.694 1.00 63.76 309 ASP Y N 1
ATOM 12077 C CA . ASP D 1 329 ? 64.668 48.633 72.086 1.00 66.12 309 ASP Y CA 1
ATOM 12078 C C . ASP D 1 329 ? 64.062 47.287 72.538 1.00 69.79 309 ASP Y C 1
ATOM 12079 O O . ASP D 1 329 ? 64.349 46.799 73.639 1.00 66.44 309 ASP Y O 1
ATOM 12084 N N . ASN D 1 330 ? 63.223 46.688 71.695 1.00 65.21 310 ASN Y N 1
ATOM 12085 C CA . ASN D 1 330 ? 62.686 45.359 71.995 1.00 72.26 310 ASN Y CA 1
ATOM 12086 C C . ASN D 1 330 ? 63.751 44.270 71.982 1.00 66.39 310 ASN Y C 1
ATOM 12087 O O . ASN D 1 330 ? 63.631 43.256 72.682 1.00 65.15 310 ASN Y O 1
ATOM 12092 N N . LEU D 1 331 ? 64.785 44.483 71.176 1.00 53.07 311 LEU Y N 1
ATOM 12093 C CA . LEU D 1 331 ? 65.851 43.509 71.056 1.00 52.66 311 LEU Y CA 1
ATOM 12094 C C . LEU D 1 331 ? 66.655 43.472 72.349 1.00 55.56 311 LEU Y C 1
ATOM 12095 O O . LEU D 1 331 ? 67.003 42.396 72.841 1.00 50.74 311 LEU Y O 1
ATOM 12100 N N . VAL D 1 332 ? 66.908 44.654 72.907 1.00 55.37 312 VAL Y N 1
ATOM 12101 C CA . VAL D 1 332 ? 67.648 44.785 74.153 1.00 55.24 312 VAL Y CA 1
ATOM 12102 C C . VAL D 1 332 ? 66.863 44.265 75.361 1.00 65.42 312 VAL Y C 1
ATOM 12103 O O . VAL D 1 332 ? 67.400 43.563 76.223 1.00 67.52 312 VAL Y O 1
ATOM 12107 N N . LYS D 1 333 ? 65.588 44.614 75.425 1.00 64.57 313 LYS Y N 1
ATOM 12108 C CA . LYS D 1 333 ? 64.751 44.168 76.526 1.00 59.54 313 LYS Y CA 1
ATOM 12109 C C . LYS D 1 333 ? 64.602 42.653 76.459 1.00 59.60 313 LYS Y C 1
ATOM 12110 O O . LYS D 1 333 ? 64.650 41.975 77.484 1.00 70.74 313 LYS Y O 1
ATOM 12116 N N . ALA D 1 334 ? 64.446 42.110 75.254 1.00 52.51 314 ALA Y N 1
ATOM 12117 C CA . ALA D 1 334 ? 64.384 40.651 75.112 1.00 50.49 314 ALA Y CA 1
ATOM 12118 C C . ALA D 1 334 ? 65.715 39.961 75.370 1.00 58.17 314 ALA Y C 1
ATOM 12119 O O . ALA D 1 334 ? 65.738 38.920 76.004 1.00 71.87 314 ALA Y O 1
ATOM 12121 N N . ALA D 1 335 ? 66.815 40.528 74.878 1.00 57.71 315 ALA Y N 1
ATOM 12122 C CA . ALA D 1 335 ? 68.137 39.914 75.059 1.00 56.33 315 ALA Y CA 1
ATOM 12123 C C . ALA D 1 335 ? 68.661 39.926 76.504 1.00 61.27 315 ALA Y C 1
ATOM 12124 O O . ALA D 1 335 ? 69.169 38.920 76.998 1.00 68.56 315 ALA Y O 1
ATOM 12126 N N . PHE D 1 336 ? 68.545 41.062 77.176 1.00 67.46 316 PHE Y N 1
ATOM 12127 C CA . PHE D 1 336 ? 68.924 41.158 78.580 1.00 73.40 316 PHE Y CA 1
ATOM 12128 C C . PHE D 1 336 ? 67.702 40.992 79.459 1.00 85.47 316 PHE Y C 1
ATOM 12129 O O . PHE D 1 336 ? 66.583 40.759 78.975 1.00 89.02 316 PHE Y O 1
ATOM 12137 N N . GLY D 1 337 ? 67.908 41.099 80.761 1.00 88.22 317 GLY Y N 1
ATOM 12138 C CA . GLY D 1 337 ? 66.792 40.925 81.666 1.00 96.12 317 GLY Y CA 1
ATOM 12139 C C . GLY D 1 337 ? 65.740 41.993 81.422 1.00 91.52 317 GLY Y C 1
ATOM 12140 O O . GLY D 1 337 ? 64.563 41.685 81.196 1.00 70.54 317 GLY Y O 1
ATOM 12141 N N . ARG D 1 338 ? 66.206 43.246 81.428 1.00 92.08 318 ARG Y N 1
ATOM 12142 C CA . ARG D 1 338 ? 65.366 44.432 81.565 1.00 86.14 318 ARG Y CA 1
ATOM 12143 C C . ARG D 1 338 ? 65.510 45.395 80.380 1.00 82.53 318 ARG Y C 1
ATOM 12144 O O . ARG D 1 338 ? 66.251 45.109 79.441 1.00 83.63 318 ARG Y O 1
ATOM 12152 N N . PRO D 1 339 ? 64.785 46.535 80.410 1.00 76.97 319 PRO Y N 1
ATOM 12153 C CA . PRO D 1 339 ? 64.846 47.494 79.303 1.00 72.33 319 PRO Y CA 1
ATOM 12154 C C . PRO D 1 339 ? 65.927 48.558 79.464 1.00 64.91 319 PRO Y C 1
ATOM 12155 O O . PRO D 1 339 ? 66.544 48.689 80.536 1.00 59.96 319 PRO Y O 1
ATOM 12159 N N . ALA D 1 340 ? 66.124 49.321 78.390 1.00 60.76 320 ALA Y N 1
ATOM 12160 C CA . ALA D 1 340 ? 67.037 50.458 78.398 1.00 70.00 320 ALA Y CA 1
ATOM 12161 C C . ALA D 1 340 ? 66.499 51.501 79.368 1.00 68.30 320 ALA Y C 1
ATOM 12162 O O . ALA D 1 340 ? 65.298 51.514 79.627 1.00 64.36 320 ALA Y O 1
ATOM 12164 N N . VAL D 1 341 ? 67.368 52.359 79.914 1.00 59.93 321 VAL Y N 1
ATOM 12165 C CA . VAL D 1 341 ? 66.884 53.437 80.775 1.00 68.06 321 VAL Y CA 1
ATOM 12166 C C . VAL D 1 341 ? 66.141 54.486 79.947 1.00 68.08 321 VAL Y C 1
ATOM 12167 O O . VAL D 1 341 ? 66.278 54.517 78.727 1.00 68.39 321 VAL Y O 1
ATOM 12171 N N . GLU D 1 342 ? 65.329 55.317 80.595 1.00 71.25 322 GLU Y N 1
ATOM 12172 C CA . GLU D 1 342 ? 64.605 56.346 79.856 1.00 76.28 322 GLU Y CA 1
ATOM 12173 C C . GLU D 1 342 ? 65.623 57.270 79.191 1.00 71.65 322 GLU Y C 1
ATOM 12174 O O . GLU D 1 342 ? 66.570 57.725 79.826 1.00 72.25 322 GLU Y O 1
ATOM 12180 N N . GLY D 1 343 ? 65.442 57.516 77.903 1.00 69.58 323 GLY Y N 1
ATOM 12181 C CA . GLY D 1 343 ? 66.274 58.473 77.199 1.00 68.51 323 GLY Y CA 1
ATOM 12182 C C . GLY D 1 343 ? 67.544 57.867 76.646 1.00 66.32 323 GLY Y C 1
ATOM 12183 O O . GLY D 1 343 ? 68.389 58.578 76.092 1.00 64.64 323 GLY Y O 1
ATOM 12184 N N . TYR D 1 344 ? 67.693 56.554 76.795 1.00 60.92 324 TYR Y N 1
ATOM 12185 C CA . TYR D 1 344 ? 68.916 55.908 76.337 1.00 60.53 324 TYR Y CA 1
ATOM 12186 C C . TYR D 1 344 ? 69.121 56.054 74.829 1.00 60.11 324 TYR Y C 1
ATOM 12187 O O . TYR D 1 344 ? 70.182 56.487 74.392 1.00 58.38 324 TYR Y O 1
ATOM 12196 N N . TRP D 1 345 ? 68.108 55.697 74.043 1.00 55.37 325 TRP Y N 1
ATOM 12197 C CA . TRP D 1 345 ? 68.181 55.836 72.589 1.00 50.14 325 TRP Y CA 1
ATOM 12198 C C . TRP D 1 345 ? 68.230 57.290 72.161 1.00 56.26 325 TRP Y C 1
ATOM 12199 O O . TRP D 1 345 ? 68.905 57.638 71.192 1.00 63.42 325 TRP Y O 1
ATOM 12210 N N . ASP D 1 346 ? 67.504 58.133 72.882 1.00 48.06 326 ASP Y N 1
ATOM 12211 C CA . ASP D 1 346 ? 67.512 59.565 72.621 1.00 51.67 326 ASP Y CA 1
ATOM 12212 C C . ASP D 1 346 ? 68.913 60.171 72.750 1.00 56.60 326 ASP Y C 1
ATOM 12213 O O . ASP D 1 346 ? 69.327 60.980 71.908 1.00 57.80 326 ASP Y O 1
ATOM 12218 N N . ARG D 1 347 ? 69.647 59.770 73.789 1.00 55.28 327 ARG Y N 1
ATOM 12219 C CA . ARG D 1 347 ? 70.959 60.357 74.059 1.00 51.04 327 ARG Y CA 1
ATOM 12220 C C . ARG D 1 347 ? 72.064 59.680 73.275 1.00 52.10 327 ARG Y C 1
ATOM 12221 O O . ARG D 1 347 ? 73.192 60.193 73.239 1.00 57.21 327 ARG Y O 1
ATOM 12229 N N . LEU D 1 348 ? 71.755 58.541 72.645 1.00 45.74 328 LEU Y N 1
ATOM 12230 C CA . LEU D 1 348 ? 72.804 57.715 72.024 1.00 48.55 328 LEU Y CA 1
ATOM 12231 C C . LEU D 1 348 ? 73.558 58.452 70.919 1.00 57.76 328 LEU Y C 1
ATOM 12232 O O . LEU D 1 348 ? 72.958 59.007 69.991 1.00 52.29 328 LEU Y O 1
ATOM 12237 N N . ARG D 1 349 ? 74.884 58.457 71.033 1.00 59.22 329 ARG Y N 1
ATOM 12238 C CA . ARG D 1 349 ? 75.725 58.961 69.965 1.00 51.16 329 ARG Y CA 1
ATOM 12239 C C . ARG D 1 349 ? 76.476 57.836 69.219 1.00 53.30 329 ARG Y C 1
ATOM 12240 O O . ARG D 1 349 ? 77.556 57.397 69.621 1.00 48.70 329 ARG Y O 1
ATOM 12248 N N . VAL D 1 350 ? 75.875 57.384 68.119 1.00 42.17 330 VAL Y N 1
ATOM 12249 C CA . VAL D 1 350 ? 76.396 56.287 67.340 1.00 36.89 330 VAL Y CA 1
ATOM 12250 C C . VAL D 1 350 ? 77.738 56.559 66.661 1.00 50.32 330 VAL Y C 1
ATOM 12251 O O . VAL D 1 350 ? 77.871 57.524 65.927 1.00 65.88 330 VAL Y O 1
ATOM 12255 N N . ASP D 1 351 ? 78.715 55.682 66.919 1.00 54.88 331 ASP Y N 1
ATOM 12256 C CA . ASP D 1 351 ? 79.945 55.570 66.132 1.00 48.16 331 ASP Y CA 1
ATOM 12257 C C . ASP D 1 351 ? 79.670 54.654 64.940 1.00 56.26 331 ASP Y C 1
ATOM 12258 O O . ASP D 1 351 ? 79.590 55.131 63.814 1.00 64.08 331 ASP Y O 1
ATOM 12263 N N . ARG D 1 352 ? 79.508 53.354 65.191 1.00 50.32 332 ARG Y N 1
ATOM 12264 C CA . ARG D 1 352 ? 79.033 52.392 64.182 1.00 46.14 332 ARG Y CA 1
ATOM 12265 C C . ARG D 1 352 ? 77.909 51.528 64.768 1.00 51.13 332 ARG Y C 1
ATOM 12266 O O . ARG D 1 352 ? 77.984 51.083 65.918 1.00 55.25 332 ARG Y O 1
ATOM 12274 N N . ALA D 1 353 ? 76.864 51.288 63.986 1.00 44.66 333 ALA Y N 1
ATOM 12275 C CA . ALA D 1 353 ? 75.859 50.310 64.380 1.00 44.71 333 ALA Y CA 1
ATOM 12276 C C . ALA D 1 353 ? 75.867 49.116 63.425 1.00 47.13 333 ALA Y C 1
ATOM 12277 O O . ALA D 1 353 ? 75.754 49.279 62.212 1.00 43.63 333 ALA Y O 1
ATOM 12279 N N . PHE D 1 354 ? 76.037 47.919 63.977 1.00 45.55 334 PHE Y N 1
ATOM 12280 C CA . PHE D 1 354 ? 76.005 46.706 63.172 1.00 47.20 334 PHE Y CA 1
ATOM 12281 C C . PHE D 1 354 ? 74.759 45.931 63.531 1.00 44.48 334 PHE Y C 1
ATOM 12282 O O . PHE D 1 354 ? 74.607 45.497 64.654 1.00 56.99 334 PHE Y O 1
ATOM 12290 N N . VAL D 1 355 ? 73.854 45.789 62.577 1.00 43.83 335 VAL Y N 1
ATOM 12291 C CA . VAL D 1 355 ? 72.507 45.279 62.848 1.00 49.87 335 VAL Y CA 1
ATOM 12292 C C . VAL D 1 355 ? 72.038 44.423 61.688 1.00 52.48 335 VAL Y C 1
ATOM 12293 O O . VAL D 1 355 ? 71.885 44.913 60.567 1.00 58.09 335 VAL Y O 1
ATOM 12297 N N . THR D 1 356 ? 71.806 43.147 61.956 1.00 52.36 336 THR Y N 1
ATOM 12298 C CA . THR D 1 356 ? 71.419 42.230 60.906 1.00 58.36 336 THR Y CA 1
ATOM 12299 C C . THR D 1 356 ? 69.955 42.473 60.513 1.00 64.26 336 THR Y C 1
ATOM 12300 O O . THR D 1 356 ? 69.139 42.893 61.339 1.00 63.04 336 THR Y O 1
ATOM 12304 N N . GLU D 1 357 ? 69.639 42.245 59.242 1.00 67.86 337 GLU Y N 1
ATOM 12305 C CA . GLU D 1 357 ? 68.315 42.562 58.690 1.00 73.21 337 GLU Y CA 1
ATOM 12306 C C . GLU D 1 357 ? 67.127 42.337 59.633 1.00 72.31 337 GLU Y C 1
ATOM 12307 O O . GLU D 1 357 ? 66.238 43.181 59.730 1.00 68.39 337 GLU Y O 1
ATOM 12313 N N . SER D 1 358 ? 67.112 41.198 60.318 1.00 71.19 338 SER Y N 1
ATOM 12314 C CA . SER D 1 358 ? 65.986 40.814 61.170 1.00 64.86 338 SER Y CA 1
ATOM 12315 C C . SER D 1 358 ? 65.955 41.432 62.579 1.00 65.82 338 SER Y C 1
ATOM 12316 O O . SER D 1 358 ? 65.078 41.096 63.378 1.00 68.06 338 SER Y O 1
ATOM 12319 N N . TYR D 1 359 ? 66.897 42.323 62.882 1.00 64.79 339 TYR Y N 1
ATOM 12320 C CA . TYR D 1 359 ? 66.979 42.966 64.203 1.00 65.76 339 TYR Y CA 1
ATOM 12321 C C . TYR D 1 359 ? 66.913 41.953 65.354 1.00 74.22 339 TYR Y C 1
ATOM 12322 O O . TYR D 1 359 ? 66.319 42.224 66.404 1.00 76.59 339 TYR Y O 1
ATOM 12331 N N . ARG D 1 360 ? 67.534 40.792 65.153 1.00 68.09 340 ARG Y N 1
ATOM 12332 C CA . ARG D 1 360 ? 67.620 39.789 66.205 1.00 65.51 340 ARG Y CA 1
ATOM 12333 C C . ARG D 1 360 ? 69.019 39.744 66.798 1.00 62.89 340 ARG Y C 1
ATOM 12334 O O . ARG D 1 360 ? 69.299 38.974 67.724 1.00 58.48 340 ARG Y O 1
ATOM 12342 N N . ALA D 1 361 ? 69.886 40.592 66.260 1.00 59.61 341 ALA Y N 1
ATOM 12343 C CA . ALA D 1 361 ? 71.283 40.653 66.663 1.00 53.96 341 ALA Y CA 1
ATOM 12344 C C . ALA D 1 361 ? 71.853 41.998 66.256 1.00 53.25 341 ALA Y C 1
ATOM 12345 O O . ALA D 1 361 ? 71.696 42.424 65.111 1.00 59.49 341 ALA Y O 1
ATOM 12347 N N . ALA D 1 362 ? 72.511 42.665 67.198 1.00 44.20 342 ALA Y N 1
ATOM 12348 C CA . ALA D 1 362 ? 73.099 43.960 66.917 1.00 43.29 342 ALA Y CA 1
ATOM 12349 C C . ALA D 1 362 ? 74.248 44.313 67.855 1.00 49.90 342 ALA Y C 1
ATOM 12350 O O . ALA D 1 362 ? 74.301 43.877 69.006 1.00 50.86 342 ALA Y O 1
ATOM 12352 N N . ALA D 1 363 ? 75.184 45.089 67.327 1.00 52.96 343 ALA Y N 1
ATOM 12353 C CA . ALA D 1 363 ? 76.266 45.648 68.117 1.00 47.98 343 ALA Y CA 1
ATOM 12354 C C . ALA D 1 363 ? 76.364 47.144 67.826 1.00 47.79 343 ALA Y C 1
ATOM 12355 O O . ALA D 1 363 ? 76.576 47.573 66.688 1.00 47.98 343 ALA Y O 1
ATOM 12357 N N . ILE D 1 364 ? 76.182 47.942 68.862 1.00 43.18 344 ILE Y N 1
ATOM 12358 C CA . ILE D 1 364 ? 76.248 49.371 68.683 1.00 44.24 344 ILE Y CA 1
ATOM 12359 C C . ILE D 1 364 ? 77.479 49.897 69.360 1.00 53.44 344 ILE Y C 1
ATOM 12360 O O . ILE D 1 364 ? 77.687 49.720 70.564 1.00 55.41 344 ILE Y O 1
ATOM 12365 N N . THR D 1 365 ? 78.279 50.572 68.555 1.00 49.31 345 THR Y N 1
ATOM 12366 C CA . THR D 1 365 ? 79.556 51.073 68.965 1.00 39.45 345 THR Y CA 1
ATOM 12367 C C . THR D 1 365 ? 79.465 52.590 69.260 1.00 49.47 345 THR Y C 1
ATOM 12368 O O . THR D 1 365 ? 78.754 53.350 68.582 1.00 44.41 345 THR Y O 1
ATOM 12372 N N . THR D 1 366 ? 80.131 53.026 70.318 1.00 49.36 346 THR Y N 1
ATOM 12373 C CA . THR D 1 366 ? 80.257 54.453 70.537 1.00 47.94 346 THR Y CA 1
ATOM 12374 C C . THR D 1 366 ? 81.711 54.847 70.763 1.00 50.32 346 THR Y C 1
ATOM 12375 O O . THR D 1 366 ? 82.611 54.043 70.634 1.00 55.72 346 THR Y O 1
ATOM 12379 N N . ARG D 1 367 ? 81.934 56.104 71.085 1.00 52.94 347 ARG Y N 1
ATOM 12380 C CA . ARG D 1 367 ? 83.278 56.621 71.110 1.00 51.15 347 ARG Y CA 1
ATOM 12381 C C . ARG D 1 367 ? 83.578 57.079 72.533 1.00 52.63 347 ARG Y C 1
ATOM 12382 O O . ARG D 1 367 ? 82.798 57.808 73.125 1.00 58.73 347 ARG Y O 1
ATOM 12390 N N . LEU D 1 368 ? 84.684 56.619 73.105 1.00 53.26 348 LEU Y N 1
ATOM 12391 C CA . LEU D 1 368 ? 85.000 56.950 74.497 1.00 48.75 348 LEU Y CA 1
ATOM 12392 C C . LEU D 1 368 ? 86.421 57.486 74.600 1.00 49.65 348 LEU Y C 1
ATOM 12393 O O . LEU D 1 368 ? 87.395 56.737 74.587 1.00 50.54 348 LEU Y O 1
ATOM 12398 N N . ASP D 1 369 ? 86.509 58.806 74.684 1.00 53.82 349 ASP Y N 1
ATOM 12399 C CA . ASP D 1 369 ? 87.768 59.522 74.658 1.00 44.26 349 ASP Y CA 1
ATOM 12400 C C . ASP D 1 369 ? 88.512 59.148 73.380 1.00 46.31 349 ASP Y C 1
ATOM 12401 O O . ASP D 1 369 ? 89.728 59.130 73.343 1.00 60.07 349 ASP Y O 1
ATOM 12406 N N . GLY D 1 370 ? 87.761 58.849 72.326 1.00 50.17 350 GLY Y N 1
ATOM 12407 C CA . GLY D 1 370 ? 88.332 58.600 71.010 1.00 54.61 350 GLY Y CA 1
ATOM 12408 C C . GLY D 1 370 ? 88.519 57.120 70.744 1.00 58.82 350 GLY Y C 1
ATOM 12409 O O . GLY D 1 370 ? 88.642 56.658 69.599 1.00 51.36 350 GLY Y O 1
ATOM 12410 N N . TRP D 1 371 ? 88.545 56.373 71.836 1.00 53.67 351 TRP Y N 1
ATOM 12411 C CA . TRP D 1 371 ? 88.640 54.942 71.769 1.00 43.48 351 TRP Y CA 1
ATOM 12412 C C . TRP D 1 371 ? 87.278 54.407 71.348 1.00 41.08 351 TRP Y C 1
ATOM 12413 O O . TRP D 1 371 ? 86.263 54.853 71.859 1.00 49.99 351 TRP Y O 1
ATOM 12424 N N . VAL D 1 372 ? 87.248 53.452 70.429 1.00 38.42 352 VAL Y N 1
ATOM 12425 C CA . VAL D 1 372 ? 86.008 52.752 70.148 1.00 37.48 352 VAL Y CA 1
ATOM 12426 C C . VAL D 1 372 ? 85.550 51.969 71.373 1.00 45.76 352 VAL Y C 1
ATOM 12427 O O . VAL D 1 372 ? 86.326 51.246 72.001 1.00 49.00 352 VAL Y O 1
ATOM 12431 N N . TYR D 1 373 ? 84.279 52.134 71.707 1.00 42.53 353 TYR Y N 1
ATOM 12432 C CA . TYR D 1 373 ? 83.682 51.546 72.895 1.00 43.61 353 TYR Y CA 1
ATOM 12433 C C . TYR D 1 373 ? 82.406 50.811 72.467 1.00 47.23 353 TYR Y C 1
ATOM 12434 O O . TYR D 1 373 ? 81.614 51.330 71.681 1.00 46.65 353 TYR Y O 1
ATOM 12443 N N . LEU D 1 374 ? 82.214 49.594 72.956 1.00 48.36 354 LEU Y N 1
ATOM 12444 C CA . LEU D 1 374 ? 81.033 48.813 72.585 1.00 52.28 354 LEU Y CA 1
ATOM 12445 C C . LEU D 1 374 ? 79.948 49.089 73.604 1.00 53.93 354 LEU Y C 1
ATOM 12446 O O . LEU D 1 374 ? 80.079 48.725 74.769 1.00 61.18 354 LEU Y O 1
ATOM 12451 N N . ASP D 1 375 ? 78.869 49.723 73.163 1.00 49.52 355 ASP Y N 1
ATOM 12452 C CA . ASP D 1 375 ? 77.856 50.194 74.092 1.00 49.92 355 ASP Y CA 1
ATOM 12453 C C . ASP D 1 375 ? 76.744 49.186 74.306 1.00 52.31 355 ASP Y C 1
ATOM 12454 O O . ASP D 1 375 ? 76.094 49.190 75.349 1.00 53.56 355 ASP Y O 1
ATOM 12459 N N . LYS D 1 376 ? 76.545 48.330 73.308 1.00 51.65 356 LYS Y N 1
ATOM 12460 C CA . LYS D 1 376 ? 75.406 47.435 73.255 1.00 47.00 356 LYS Y CA 1
ATOM 12461 C C . LYS D 1 376 ? 75.688 46.242 72.344 1.00 51.71 356 LYS Y C 1
ATOM 12462 O O . LYS D 1 376 ? 76.045 46.413 71.174 1.00 44.47 356 LYS Y O 1
ATOM 12468 N N . PHE D 1 377 ? 75.540 45.037 72.892 1.00 52.23 357 PHE Y N 1
ATOM 12469 C CA . PHE D 1 377 ? 75.642 43.815 72.105 1.00 50.53 357 PHE Y CA 1
ATOM 12470 C C . PHE D 1 377 ? 74.523 42.879 72.528 1.00 58.60 357 PHE Y C 1
ATOM 12471 O O . PHE D 1 377 ? 74.515 42.365 73.644 1.00 61.23 357 PHE Y O 1
ATOM 12479 N N . ALA D 1 378 ? 73.572 42.671 71.625 1.00 58.81 358 ALA Y N 1
ATOM 12480 C CA . ALA D 1 378 ? 72.322 42.013 71.962 1.00 51.66 358 ALA Y CA 1
ATOM 12481 C C . ALA D 1 378 ? 71.964 40.973 70.918 1.00 54.51 358 ALA Y C 1
ATOM 12482 O O . ALA D 1 378 ? 71.866 41.298 69.740 1.00 60.10 358 ALA Y O 1
ATOM 12484 N N . VAL D 1 379 ? 71.782 39.725 71.354 1.00 53.27 359 VAL Y N 1
ATOM 12485 C CA . VAL D 1 379 ? 71.399 38.628 70.463 1.00 59.85 359 VAL Y CA 1
ATOM 12486 C C . VAL D 1 379 ? 70.197 37.857 71.007 1.00 58.44 359 VAL Y C 1
ATOM 12487 O O . VAL D 1 379 ? 70.236 37.406 72.148 1.00 65.26 359 VAL Y O 1
ATOM 12491 N N . LEU D 1 380 ? 69.141 37.686 70.213 1.00 53.65 360 LEU Y N 1
ATOM 12492 C CA . LEU D 1 380 ? 68.002 36.883 70.679 1.00 60.20 360 LEU Y CA 1
ATOM 12493 C C . LEU D 1 380 ? 68.426 35.428 70.760 1.00 74.01 360 LEU Y C 1
ATOM 12494 O O . LEU D 1 380 ? 69.281 34.997 69.996 1.00 82.20 360 LEU Y O 1
ATOM 12499 N N . ASP D 1 381 ? 67.837 34.672 71.680 1.00 84.45 361 ASP Y N 1
ATOM 12500 C CA . ASP D 1 381 ? 68.182 33.252 71.825 1.00 94.00 361 ASP Y CA 1
ATOM 12501 C C . ASP D 1 381 ? 68.203 32.450 70.511 1.00 86.02 361 ASP Y C 1
ATOM 12502 O O . ASP D 1 381 ? 69.191 31.783 70.196 1.00 82.33 361 ASP Y O 1
ATOM 12507 N N . ASP D 1 382 ? 67.126 32.508 69.739 1.00 85.55 362 ASP Y N 1
ATOM 12508 C CA . ASP D 1 382 ? 67.043 31.642 68.567 1.00 101.04 362 ASP Y CA 1
ATOM 12509 C C . ASP D 1 382 ? 67.696 32.231 67.325 1.00 97.09 362 ASP Y C 1
ATOM 12510 O O . ASP D 1 382 ? 67.336 31.894 66.199 1.00 95.79 362 ASP Y O 1
ATOM 12515 N N . ALA D 1 383 ? 68.666 33.108 67.538 1.00 101.09 363 ALA Y N 1
ATOM 12516 C CA . ALA D 1 383 ? 69.414 33.697 66.436 1.00 104.76 363 ALA Y CA 1
ATOM 12517 C C . ALA D 1 383 ? 70.891 33.427 66.670 1.00 104.57 363 ALA Y C 1
ATOM 12518 O O . ALA D 1 383 ? 71.706 33.494 65.753 1.00 102.41 363 ALA Y O 1
ATOM 12520 N N . ARG D 1 384 ? 71.220 33.129 67.921 1.00 107.02 364 ARG Y N 1
ATOM 12521 C CA . ARG D 1 384 ? 72.496 32.529 68.265 1.00 105.60 364 ARG Y CA 1
ATOM 12522 C C . ARG D 1 384 ? 72.443 31.108 67.713 1.00 104.91 364 ARG Y C 1
ATOM 12523 O O . ARG D 1 384 ? 73.466 30.452 67.538 1.00 105.17 364 ARG Y O 1
ATOM 12531 N N . GLY D 1 385 ? 71.228 30.642 67.438 1.00 100.53 365 GLY Y N 1
ATOM 12532 C CA . GLY D 1 385 ? 71.032 29.328 66.858 1.00 105.66 365 GLY Y CA 1
ATOM 12533 C C . GLY D 1 385 ? 71.456 29.286 65.404 1.00 105.57 365 GLY Y C 1
ATOM 12534 O O . GLY D 1 385 ? 71.854 28.246 64.887 1.00 107.60 365 GLY Y O 1
ATOM 12535 N N . GLU D 1 386 ? 71.376 30.432 64.741 1.00 102.75 366 GLU Y N 1
ATOM 12536 C CA . GLU D 1 386 ? 71.675 30.517 63.317 1.00 96.07 366 GLU Y CA 1
ATOM 12537 C C . GLU D 1 386 ? 72.923 31.372 63.067 1.00 85.92 366 GLU Y C 1
ATOM 12538 O O . GLU D 1 386 ? 73.070 31.976 62.000 1.00 87.48 366 GLU Y O 1
ATOM 12544 N N . GLY D 1 387 ? 73.804 31.430 64.067 1.00 74.85 367 GLY Y N 1
ATOM 12545 C CA . GLY D 1 387 ? 75.047 32.188 63.988 1.00 75.05 367 GLY Y CA 1
ATOM 12546 C C . GLY D 1 387 ? 75.024 33.724 63.925 1.00 71.97 367 GLY Y C 1
ATOM 12547 O O . GLY D 1 387 ? 76.076 34.343 63.811 1.00 72.62 367 GLY Y O 1
ATOM 12548 N N . LEU D 1 388 ? 73.849 34.342 63.991 1.00 61.12 368 LEU Y N 1
ATOM 12549 C CA . LEU D 1 388 ? 73.730 35.791 63.842 1.00 55.51 368 LEU Y CA 1
ATOM 12550 C C . LEU D 1 388 ? 74.557 36.602 64.864 1.00 61.18 368 LEU Y C 1
ATOM 12551 O O . LEU D 1 388 ? 75.159 37.621 64.521 1.00 54.19 368 LEU Y O 1
ATOM 12556 N N . GLY D 1 389 ? 74.592 36.143 66.112 1.00 65.57 369 GLY Y N 1
ATOM 12557 C CA . GLY D 1 389 ? 75.380 36.795 67.142 1.00 56.76 369 GLY Y CA 1
ATOM 12558 C C . GLY D 1 389 ? 76.821 36.887 66.695 1.00 58.82 369 GLY Y C 1
ATOM 12559 O O . GLY D 1 389 ? 77.479 37.917 66.844 1.00 73.93 369 GLY Y O 1
ATOM 12560 N N . ARG D 1 390 ? 77.308 35.805 66.119 1.00 53.30 370 ARG Y N 1
ATOM 12561 C CA . ARG D 1 390 ? 78.690 35.750 65.675 1.00 65.77 370 ARG Y CA 1
ATOM 12562 C C . ARG D 1 390 ? 78.962 36.607 64.438 1.00 63.24 370 ARG Y C 1
ATOM 12563 O O . ARG D 1 390 ? 79.993 37.249 64.349 1.00 67.70 370 ARG Y O 1
ATOM 12571 N N . THR D 1 391 ? 78.049 36.590 63.476 1.00 54.95 371 THR Y N 1
ATOM 12572 C CA . THR D 1 391 ? 78.211 37.369 62.262 1.00 56.13 371 THR Y CA 1
ATOM 12573 C C . THR D 1 391 ? 78.298 38.860 62.624 1.00 56.84 371 THR Y C 1
ATOM 12574 O O . THR D 1 391 ? 79.106 39.592 62.060 1.00 50.83 371 THR Y O 1
ATOM 12578 N N . VAL D 1 392 ? 77.484 39.288 63.586 1.00 50.28 372 VAL Y N 1
ATOM 12579 C CA . VAL D 1 392 ? 77.490 40.670 64.034 1.00 52.02 372 VAL Y CA 1
ATOM 12580 C C . VAL D 1 392 ? 78.772 41.030 64.783 1.00 52.43 372 VAL Y C 1
ATOM 12581 O O . VAL D 1 392 ? 79.418 42.009 64.454 1.00 44.63 372 VAL Y O 1
ATOM 12585 N N . TRP D 1 393 ? 79.141 40.233 65.778 1.00 56.49 373 TRP Y N 1
ATOM 12586 C CA . TRP D 1 393 ? 80.378 40.460 66.527 1.00 46.98 373 TRP Y CA 1
ATOM 12587 C C . TRP D 1 393 ? 81.601 40.510 65.617 1.00 46.26 373 TRP Y C 1
ATOM 12588 O O . TRP D 1 393 ? 82.470 41.365 65.768 1.00 56.86 373 TRP Y O 1
ATOM 12599 N N . ASN D 1 394 ? 81.671 39.586 64.674 1.00 49.91 374 ASN Y N 1
ATOM 12600 C CA . ASN D 1 394 ? 82.830 39.490 63.797 1.00 51.30 374 ASN Y CA 1
ATOM 12601 C C . ASN D 1 394 ? 82.986 40.728 62.960 1.00 54.40 374 ASN Y C 1
ATOM 12602 O O . ASN D 1 394 ? 84.081 41.258 62.834 1.00 57.73 374 ASN Y O 1
ATOM 12607 N N . ARG D 1 395 ? 81.880 41.165 62.374 1.00 51.46 375 ARG Y N 1
ATOM 12608 C CA . ARG D 1 395 ? 81.876 42.320 61.502 1.00 53.63 375 ARG Y CA 1
ATOM 12609 C C . ARG D 1 395 ? 82.251 43.578 62.284 1.00 62.98 375 ARG Y C 1
ATOM 12610 O O . ARG D 1 395 ? 82.954 44.468 61.784 1.00 70.48 375 ARG Y O 1
ATOM 12626 N N . VAL D 1 397 ? 84.191 43.691 65.061 1.00 48.06 377 VAL Y N 1
ATOM 12627 C CA . VAL D 1 397 ? 85.609 43.709 65.444 1.00 53.60 377 VAL Y CA 1
ATOM 12628 C C . VAL D 1 397 ? 86.567 43.892 64.252 1.00 56.63 377 VAL Y C 1
ATOM 12629 O O . VAL D 1 397 ? 87.705 44.335 64.421 1.00 59.95 377 VAL Y O 1
ATOM 12633 N N . ASP D 1 398 ? 86.108 43.540 63.054 1.00 57.45 378 ASP Y N 1
ATOM 12634 C CA . ASP D 1 398 ? 86.850 43.836 61.832 1.00 61.65 378 ASP Y CA 1
ATOM 12635 C C . ASP D 1 398 ? 86.958 45.355 61.705 1.00 54.95 378 ASP Y C 1
ATOM 12636 O O . ASP D 1 398 ? 87.963 45.894 61.235 1.00 55.88 378 ASP Y O 1
ATOM 12641 N N . TYR D 1 399 ? 85.904 46.032 62.141 1.00 49.91 379 TYR Y N 1
ATOM 12642 C CA . TYR D 1 399 ? 85.845 47.485 62.157 1.00 51.15 379 TYR Y CA 1
ATOM 12643 C C . TYR D 1 399 ? 86.720 48.073 63.265 1.00 56.18 379 TYR Y C 1
ATOM 12644 O O . TYR D 1 399 ? 87.335 49.116 63.074 1.00 67.36 379 TYR Y O 1
ATOM 12653 N N . ALA D 1 400 ? 86.800 47.384 64.401 1.00 47.51 380 ALA Y N 1
ATOM 12654 C CA . ALA D 1 400 ? 87.408 47.941 65.607 1.00 44.63 380 ALA Y CA 1
ATOM 12655 C C . ALA D 1 400 ? 88.434 47.021 66.268 1.00 52.65 380 ALA Y C 1
ATOM 12656 O O . ALA D 1 400 ? 88.155 46.412 67.297 1.00 54.48 380 ALA Y O 1
ATOM 12658 N N . PRO D 1 401 ? 89.634 46.926 65.676 1.00 57.32 381 PRO Y N 1
ATOM 12659 C CA . PRO D 1 401 ? 90.711 46.103 66.241 1.00 57.38 381 PRO Y CA 1
ATOM 12660 C C . PRO D 1 401 ? 91.060 46.492 67.673 1.00 54.00 381 PRO Y C 1
ATOM 12661 O O . PRO D 1 401 ? 91.573 45.691 68.437 1.00 57.09 381 PRO Y O 1
ATOM 12665 N N . GLN D 1 402 ? 90.801 47.738 68.025 1.00 59.80 382 GLN Y N 1
ATOM 12666 C CA . GLN D 1 402 ? 91.016 48.193 69.383 1.00 53.97 382 GLN Y CA 1
ATOM 12667 C C . GLN D 1 402 ? 89.630 48.475 69.861 1.00 50.08 382 GLN Y C 1
ATOM 12668 O O . GLN D 1 402 ? 88.856 49.120 69.165 1.00 53.90 382 GLN Y O 1
ATOM 12674 N N . LEU D 1 403 ? 89.296 47.955 71.032 1.00 47.73 383 LEU Y N 1
ATOM 12675 C CA . LEU D 1 403 ? 87.920 47.972 71.475 1.00 41.89 383 LEU Y CA 1
ATOM 12676 C C . LEU D 1 403 ? 87.877 47.883 72.984 1.00 49.01 383 LEU Y C 1
ATOM 12677 O O . LEU D 1 403 ? 88.651 47.139 73.588 1.00 54.91 383 LEU Y O 1
ATOM 12682 N N . ILE D 1 404 ? 86.986 48.657 73.594 1.00 47.36 384 ILE Y N 1
ATOM 12683 C CA . ILE D 1 404 ? 86.770 48.585 75.034 1.00 46.39 384 ILE Y CA 1
ATOM 12684 C C . ILE D 1 404 ? 85.307 48.229 75.287 1.00 46.30 384 ILE Y C 1
ATOM 12685 O O . ILE D 1 404 ? 84.444 48.559 74.483 1.00 54.05 384 ILE Y O 1
ATOM 12690 N N . TRP D 1 405 ? 85.030 47.544 76.389 1.00 44.03 385 TRP Y N 1
ATOM 12691 C CA . TRP D 1 405 ? 83.654 47.269 76.789 1.00 42.35 385 TRP Y CA 1
ATOM 12692 C C . TRP D 1 405 ? 83.558 46.828 78.232 1.00 45.67 385 TRP Y C 1
ATOM 12693 O O . TRP D 1 405 ? 84.569 46.730 78.940 1.00 46.29 385 TRP Y O 1
ATOM 12704 N N . ARG D 1 406 ? 82.339 46.594 78.690 1.00 43.48 386 ARG Y N 1
ATOM 12705 C CA . ARG D 1 406 ? 82.171 46.146 80.061 1.00 48.70 386 ARG Y CA 1
ATOM 12706 C C . ARG D 1 406 ? 80.963 45.275 80.208 1.00 46.08 386 ARG Y C 1
ATOM 12707 O O . ARG D 1 406 ? 80.103 45.232 79.345 1.00 50.56 386 ARG Y O 1
ATOM 12715 N N . SER D 1 407 ? 80.913 44.553 81.308 1.00 48.65 387 SER Y N 1
ATOM 12716 C CA . SER D 1 407 ? 79.843 43.604 81.496 1.00 47.56 387 SER Y CA 1
ATOM 12717 C C . SER D 1 407 ? 79.652 43.425 82.980 1.00 50.29 387 SER Y C 1
ATOM 12718 O O . SER D 1 407 ? 80.581 43.640 83.762 1.00 56.18 387 SER Y O 1
ATOM 12721 N N . ARG D 1 408 ? 78.434 43.107 83.386 1.00 53.72 388 ARG Y N 1
ATOM 12722 C CA . ARG D 1 408 ? 78.204 42.887 84.801 1.00 58.97 388 ARG Y CA 1
ATOM 12723 C C . ARG D 1 408 ? 78.851 41.563 85.067 1.00 57.42 388 ARG Y C 1
ATOM 12724 O O . ARG D 1 408 ? 78.814 40.671 84.226 1.00 60.31 388 ARG Y O 1
ATOM 12732 N N . THR D 1 409 ? 79.480 41.438 86.219 1.00 55.07 389 THR Y N 1
ATOM 12733 C CA . THR D 1 409 ? 80.276 40.260 86.466 1.00 70.02 389 THR Y CA 1
ATOM 12734 C C . THR D 1 409 ? 79.487 38.943 86.381 1.00 73.76 389 THR Y C 1
ATOM 12735 O O . THR D 1 409 ? 80.065 37.899 86.041 1.00 81.95 389 THR Y O 1
ATOM 12739 N N . ASN D 1 410 ? 78.187 38.989 86.671 1.00 65.14 390 ASN Y N 1
ATOM 12740 C CA . ASN D 1 410 ? 77.358 37.774 86.649 1.00 76.50 390 ASN Y CA 1
ATOM 12741 C C . ASN D 1 410 ? 76.607 37.553 85.330 1.00 74.33 390 ASN Y C 1
ATOM 12742 O O . ASN D 1 410 ? 75.766 36.655 85.218 1.00 67.83 390 ASN Y O 1
ATOM 12747 N N . ASN D 1 411 ? 76.910 38.384 84.339 1.00 75.20 391 ASN Y N 1
ATOM 12748 C CA . ASN D 1 411 ? 76.399 38.185 82.989 1.00 72.11 391 ASN Y CA 1
ATOM 12749 C C . ASN D 1 411 ? 76.957 36.882 82.396 1.00 73.43 391 ASN Y C 1
ATOM 12750 O O . ASN D 1 411 ? 78.147 36.593 82.518 1.00 77.30 391 ASN Y O 1
ATOM 12755 N N . PRO D 1 412 ? 76.087 36.070 81.784 1.00 78.59 392 PRO Y N 1
ATOM 12756 C CA . PRO D 1 412 ? 76.462 34.760 81.227 1.00 74.44 392 PRO Y CA 1
ATOM 12757 C C . PRO D 1 412 ? 77.285 34.810 79.939 1.00 68.21 392 PRO Y C 1
ATOM 12758 O O . PRO D 1 412 ? 77.914 33.816 79.593 1.00 77.13 392 PRO Y O 1
ATOM 12762 N N . VAL D 1 413 ? 77.268 35.938 79.242 1.00 64.16 393 VAL Y N 1
ATOM 12763 C CA . VAL D 1 413 ? 78.115 36.146 78.066 1.00 64.80 393 VAL Y CA 1
ATOM 12764 C C . VAL D 1 413 ? 79.605 36.341 78.416 1.00 63.99 393 VAL Y C 1
ATOM 12765 O O . VAL D 1 413 ? 80.470 36.351 77.527 1.00 72.07 393 VAL Y O 1
ATOM 12769 N N . ASN D 1 414 ? 79.913 36.499 79.700 1.00 43.85 394 ASN Y N 1
ATOM 12770 C CA . ASN D 1 414 ? 81.285 36.792 80.075 1.00 49.01 394 ASN Y CA 1
ATOM 12771 C C . ASN D 1 414 ? 82.316 35.773 79.585 1.00 50.63 394 ASN Y C 1
ATOM 12772 O O . ASN D 1 414 ? 83.402 36.153 79.175 1.00 56.42 394 ASN Y O 1
ATOM 12777 N N . GLY D 1 415 ? 81.997 34.484 79.630 1.00 47.28 395 GLY Y N 1
ATOM 12778 C CA . GLY D 1 415 ? 82.943 33.499 79.159 1.00 45.53 395 GLY Y CA 1
ATOM 12779 C C . GLY D 1 415 ? 83.374 33.868 77.759 1.00 54.15 395 GLY Y C 1
ATOM 12780 O O . GLY D 1 415 ? 84.561 33.869 77.446 1.00 53.55 395 GLY Y O 1
ATOM 12781 N N . PHE D 1 416 ? 82.395 34.199 76.920 1.00 55.39 396 PHE Y N 1
ATOM 12782 C CA . PHE D 1 416 ? 82.653 34.598 75.543 1.00 48.68 396 PHE Y CA 1
ATOM 12783 C C . PHE D 1 416 ? 83.521 35.842 75.466 1.00 45.91 396 PHE Y C 1
ATOM 12784 O O . PHE D 1 416 ? 84.400 35.924 74.628 1.00 54.73 396 PHE Y O 1
ATOM 12792 N N . TYR D 1 417 ? 83.255 36.821 76.320 1.00 42.83 397 TYR Y N 1
ATOM 12793 C CA . TYR D 1 417 ? 84.078 38.038 76.370 1.00 51.34 397 TYR Y CA 1
ATOM 12794 C C . TYR D 1 417 ? 85.514 37.720 76.775 1.00 55.18 397 TYR Y C 1
ATOM 12795 O O . TYR D 1 417 ? 86.483 38.241 76.207 1.00 48.51 397 TYR Y O 1
ATOM 12804 N N . PHE D 1 418 ? 85.649 36.863 77.775 1.00 60.70 398 PHE Y N 1
ATOM 12805 C CA . PHE D 1 418 ? 86.965 36.486 78.214 1.00 58.82 398 PHE Y CA 1
ATOM 12806 C C . PHE D 1 418 ? 87.684 35.802 77.067 1.00 56.54 398 PHE Y C 1
ATOM 12807 O O . PHE D 1 418 ? 88.872 36.022 76.832 1.00 57.44 398 PHE Y O 1
ATOM 12815 N N . GLU D 1 419 ? 86.936 34.992 76.334 1.00 46.36 399 GLU Y N 1
ATOM 12816 C CA . GLU D 1 419 ? 87.492 34.243 75.230 1.00 51.10 399 GLU Y CA 1
ATOM 12817 C C . GLU D 1 419 ? 88.029 35.173 74.169 1.00 53.76 399 GLU Y C 1
ATOM 12818 O O . GLU D 1 419 ? 89.000 34.872 73.460 1.00 57.89 399 GLU Y O 1
ATOM 12824 N N . GLU D 1 420 ? 87.354 36.305 74.075 1.00 51.26 400 GLU Y N 1
ATOM 12825 C CA . GLU D 1 420 ? 87.494 37.231 72.981 1.00 51.90 400 GLU Y CA 1
ATOM 12826 C C . GLU D 1 420 ? 88.406 38.402 73.319 1.00 47.00 400 GLU Y C 1
ATOM 12827 O O . GLU D 1 420 ? 88.903 39.053 72.418 1.00 49.19 400 GLU Y O 1
ATOM 12833 N N . CYS D 1 421 ? 88.606 38.677 74.605 1.00 39.00 401 CYS Y N 1
ATOM 12834 C CA . CYS D 1 421 ? 89.367 39.854 75.019 1.00 46.48 401 CYS Y CA 1
ATOM 12835 C C . CYS D 1 421 ? 90.889 39.648 74.941 1.00 54.61 401 CYS Y C 1
ATOM 12836 O O . CYS D 1 421 ? 91.374 38.512 74.866 1.00 58.49 401 CYS Y O 1
ATOM 12839 N N . ASP D 1 422 ? 91.638 40.747 74.967 1.00 46.31 402 ASP Y N 1
ATOM 12840 C CA . ASP D 1 422 ? 93.084 40.659 75.096 1.00 44.50 402 ASP Y CA 1
ATOM 12841 C C . ASP D 1 422 ? 93.513 41.079 76.479 1.00 50.53 402 ASP Y C 1
ATOM 12842 O O . ASP D 1 422 ? 94.671 40.935 76.840 1.00 63.79 402 ASP Y O 1
ATOM 12847 N N . GLY D 1 423 ? 92.570 41.571 77.267 1.00 53.28 403 GLY Y N 1
ATOM 12848 C CA . GLY D 1 423 ? 92.857 41.984 78.629 1.00 52.14 403 GLY Y CA 1
ATOM 12849 C C . GLY D 1 423 ? 91.556 42.280 79.338 1.00 55.60 403 GLY Y C 1
ATOM 12850 O O . GLY D 1 423 ? 90.525 42.441 78.691 1.00 50.09 403 GLY Y O 1
ATOM 12851 N N . ALA D 1 424 ? 91.599 42.341 80.664 1.00 56.47 404 ALA Y N 1
ATOM 12852 C CA . ALA D 1 424 ? 90.398 42.548 81.461 1.00 51.02 404 ALA Y CA 1
ATOM 12853 C C . ALA D 1 424 ? 90.745 42.954 82.887 1.00 57.14 404 ALA Y C 1
ATOM 12854 O O . ALA D 1 424 ? 91.641 42.388 83.512 1.00 59.09 404 ALA Y O 1
ATOM 12856 N N . VAL D 1 425 ? 90.027 43.944 83.398 1.00 54.62 405 VAL Y N 1
ATOM 12857 C CA . VAL D 1 425 ? 90.131 44.314 84.792 1.00 52.62 405 VAL Y CA 1
ATOM 12858 C C . VAL D 1 425 ? 88.803 43.987 85.426 1.00 60.90 405 VAL Y C 1
ATOM 12859 O O . VAL D 1 425 ? 87.769 44.448 84.962 1.00 60.84 405 VAL Y O 1
ATOM 12863 N N . ARG D 1 426 ? 88.828 43.176 86.475 1.00 68.56 406 ARG Y N 1
ATOM 12864 C CA . ARG D 1 426 ? 87.605 42.754 87.153 1.00 62.82 406 ARG Y CA 1
ATOM 12865 C C . ARG D 1 426 ? 87.349 43.580 88.415 1.00 72.19 406 ARG Y C 1
ATOM 12866 O O . ARG D 1 426 ? 88.282 43.919 89.152 1.00 71.98 406 ARG Y O 1
ATOM 12874 N N . ARG D 1 427 ? 86.083 43.916 88.646 1.00 74.22 407 ARG Y N 1
ATOM 12875 C CA . ARG D 1 427 ? 85.666 44.520 89.904 1.00 70.58 407 ARG Y CA 1
ATOM 12876 C C . ARG D 1 427 ? 84.357 43.884 90.338 1.00 78.06 407 ARG Y C 1
ATOM 12877 O O . ARG D 1 427 ? 83.800 43.063 89.608 1.00 81.96 407 ARG Y O 1
ATOM 12885 N N . ASP D 1 428 ? 83.871 44.240 91.521 1.00 78.25 408 ASP Y N 1
ATOM 12886 C CA . ASP D 1 428 ? 82.798 43.466 92.148 1.00 82.95 408 ASP Y CA 1
ATOM 12887 C C . ASP D 1 428 ? 81.528 43.368 91.293 1.00 75.20 408 ASP Y C 1
ATOM 12888 O O . ASP D 1 428 ? 80.941 42.300 91.164 1.00 70.90 408 ASP Y O 1
ATOM 12893 N N . GLU D 1 429 ? 81.119 44.475 90.696 1.00 75.83 409 GLU Y N 1
ATOM 12894 C CA . GLU D 1 429 ? 79.905 44.498 89.898 1.00 85.49 409 GLU Y CA 1
ATOM 12895 C C . GLU D 1 429 ? 80.191 44.429 88.410 1.00 87.47 409 GLU Y C 1
ATOM 12896 O O . GLU D 1 429 ? 79.393 43.902 87.633 1.00 95.05 409 GLU Y O 1
ATOM 12902 N N . TRP D 1 430 ? 81.341 44.964 88.022 1.00 80.11 410 TRP Y N 1
ATOM 12903 C CA . TRP D 1 430 ? 81.656 45.160 86.621 1.00 74.68 410 TRP Y CA 1
ATOM 12904 C C . TRP D 1 430 ? 83.070 44.725 86.266 1.00 71.92 410 TRP Y C 1
ATOM 12905 O O . TRP D 1 430 ? 84.014 44.874 87.057 1.00 66.53 410 TRP Y O 1
ATOM 12916 N N . THR D 1 431 ? 83.193 44.206 85.048 1.00 62.59 411 THR Y N 1
ATOM 12917 C CA . THR D 1 431 ? 84.472 43.894 84.441 1.00 52.32 411 THR Y CA 1
ATOM 12918 C C . THR D 1 431 ? 84.606 44.696 83.149 1.00 50.24 411 THR Y C 1
ATOM 12919 O O . THR D 1 431 ? 83.697 44.697 82.313 1.00 61.41 411 THR Y O 1
ATOM 12923 N N . VAL D 1 432 ? 85.731 45.377 82.979 1.00 46.08 412 VAL Y N 1
ATOM 12924 C CA . VAL D 1 432 ? 86.048 46.029 81.706 1.00 51.49 412 VAL Y CA 1
ATOM 12925 C C . VAL D 1 432 ? 87.007 45.156 80.868 1.00 54.04 412 VAL Y C 1
ATOM 12926 O O . VAL D 1 432 ? 88.026 44.692 81.367 1.00 51.10 412 VAL Y O 1
ATOM 12930 N N . PHE D 1 433 ? 86.664 44.929 79.601 1.00 52.76 413 PHE Y N 1
ATOM 12931 C CA . PHE D 1 433 ? 87.494 44.141 78.699 1.00 47.69 413 PHE Y CA 1
ATOM 12932 C C . PHE D 1 433 ? 88.082 45.001 77.578 1.00 48.28 413 PHE Y C 1
ATOM 12933 O O . PHE D 1 433 ? 87.412 45.900 77.096 1.00 49.23 413 PHE Y O 1
ATOM 12941 N N . TRP D 1 434 ? 89.299 44.701 77.116 1.00 45.70 414 TRP Y N 1
ATOM 12942 C CA . TRP D 1 434 ? 89.733 45.254 75.837 1.00 43.44 414 TRP Y CA 1
ATOM 12943 C C . TRP D 1 434 ? 90.276 44.242 74.827 1.00 50.91 414 TRP Y C 1
ATOM 12944 O O . TRP D 1 434 ? 90.643 43.137 75.189 1.00 57.72 414 TRP Y O 1
ATOM 12955 N N . ARG D 1 435 ? 90.282 44.632 73.552 1.00 55.27 415 ARG Y N 1
ATOM 12956 C CA . ARG D 1 435 ? 91.090 43.985 72.516 1.00 48.85 415 ARG Y CA 1
ATOM 12957 C C . ARG D 1 435 ? 91.952 45.055 71.846 1.00 64.52 415 ARG Y C 1
ATOM 12958 O O . ARG D 1 435 ? 91.642 46.273 71.876 1.00 59.34 415 ARG Y O 1
ATOM 12966 N N . GLY D 1 436 ? 93.005 44.591 71.185 1.00 66.59 416 GLY Y N 1
ATOM 12967 C CA . GLY D 1 436 ? 93.967 45.483 70.573 1.00 69.06 416 GLY Y CA 1
ATOM 12968 C C . GLY D 1 436 ? 95.094 45.733 71.550 1.00 68.28 416 GLY Y C 1
ATOM 12969 O O . GLY D 1 436 ? 94.927 45.499 72.750 1.00 65.49 416 GLY Y O 1
ATOM 12970 N N . GLU D 1 437 ? 96.237 46.200 71.049 1.00 68.64 417 GLU Y N 1
ATOM 12971 C CA . GLU D 1 437 ? 97.392 46.419 71.915 1.00 71.23 417 GLU Y CA 1
ATOM 12972 C C . GLU D 1 437 ? 97.383 47.808 72.508 1.00 80.34 417 GLU Y C 1
ATOM 12973 O O . GLU D 1 437 ? 97.138 48.781 71.796 1.00 90.66 417 GLU Y O 1
ATOM 12987 N N . GLY D 1 439 ? 99.256 50.478 75.954 1.00 75.96 419 GLY Y N 1
ATOM 12988 C CA . GLY D 1 439 ? 100.064 50.706 77.136 1.00 76.85 419 GLY Y CA 1
ATOM 12989 C C . GLY D 1 439 ? 99.327 50.729 78.462 1.00 77.80 419 GLY Y C 1
ATOM 12990 O O . GLY D 1 439 ? 98.197 51.200 78.550 1.00 79.16 419 GLY Y O 1
ATOM 12991 N N . PRO D 1 440 ? 99.991 50.234 79.515 1.00 86.01 420 PRO Y N 1
ATOM 12992 C CA . PRO D 1 440 ? 99.456 50.170 80.880 1.00 85.71 420 PRO Y CA 1
ATOM 12993 C C . PRO D 1 440 ? 98.829 51.503 81.253 1.00 83.26 420 PRO Y C 1
ATOM 12994 O O . PRO D 1 440 ? 97.827 51.595 81.954 1.00 80.97 420 PRO Y O 1
ATOM 12998 N N . VAL D 1 441 ? 99.470 52.548 80.758 1.00 80.77 421 VAL Y N 1
ATOM 12999 C CA . VAL D 1 441 ? 99.113 53.911 81.047 1.00 75.16 421 VAL Y CA 1
ATOM 13000 C C . VAL D 1 441 ? 97.763 54.209 80.436 1.00 75.98 421 VAL Y C 1
ATOM 13001 O O . VAL D 1 441 ? 96.787 54.477 81.143 1.00 81.16 421 VAL Y O 1
ATOM 13005 N N . GLU D 1 442 ? 97.715 54.166 79.110 1.00 71.80 422 GLU Y N 1
ATOM 13006 C CA . GLU D 1 442 ? 96.471 54.340 78.399 1.00 72.54 422 GLU Y CA 1
ATOM 13007 C C . GLU D 1 442 ? 95.373 53.516 79.074 1.00 77.56 422 GLU Y C 1
ATOM 13008 O O . GLU D 1 442 ? 94.461 54.077 79.682 1.00 80.87 422 GLU Y O 1
ATOM 13014 N N . VAL D 1 443 ? 95.460 52.187 78.973 1.00 70.86 423 VAL Y N 1
ATOM 13015 C CA . VAL D 1 443 ? 94.337 51.340 79.390 1.00 74.36 423 VAL Y CA 1
ATOM 13016 C C . VAL D 1 443 ? 93.853 51.681 80.793 1.00 67.46 423 VAL Y C 1
ATOM 13017 O O . VAL D 1 443 ? 92.652 51.756 81.047 1.00 65.44 423 VAL Y O 1
ATOM 13021 N N . ALA D 1 444 ? 94.790 51.894 81.701 1.00 65.90 424 ALA Y N 1
ATOM 13022 C CA . ALA D 1 444 ? 94.431 52.256 83.057 1.00 75.05 424 ALA Y CA 1
ATOM 13023 C C . ALA D 1 444 ? 93.365 53.350 83.033 1.00 75.66 424 ALA Y C 1
ATOM 13024 O O . ALA D 1 444 ? 92.322 53.230 83.678 1.00 68.22 424 ALA Y O 1
ATOM 13026 N N . ASP D 1 445 ? 93.628 54.400 82.261 1.00 76.45 425 ASP Y N 1
ATOM 13027 C CA . ASP D 1 445 ? 92.768 55.579 82.234 1.00 74.88 425 ASP Y CA 1
ATOM 13028 C C . ASP D 1 445 ? 91.411 55.319 81.597 1.00 70.03 425 ASP Y C 1
ATOM 13029 O O . ASP D 1 445 ? 90.374 55.688 82.155 1.00 75.43 425 ASP Y O 1
ATOM 13034 N N . VAL D 1 446 ? 91.422 54.696 80.423 1.00 65.86 426 VAL Y N 1
ATOM 13035 C CA . VAL D 1 446 ? 90.185 54.373 79.715 1.00 65.47 426 VAL Y CA 1
ATOM 13036 C C . VAL D 1 446 ? 89.330 53.334 80.469 1.00 65.39 426 VAL Y C 1
ATOM 13037 O O . VAL D 1 446 ? 88.107 53.427 80.487 1.00 60.90 426 VAL Y O 1
ATOM 13041 N N . VAL D 1 447 ? 89.979 52.358 81.097 1.00 70.08 427 VAL Y N 1
ATOM 13042 C CA . VAL D 1 447 ? 89.297 51.417 81.988 1.00 75.84 427 VAL Y CA 1
ATOM 13043 C C . VAL D 1 447 ? 88.610 52.113 83.180 1.00 81.91 427 VAL Y C 1
ATOM 13044 O O . VAL D 1 447 ? 87.592 51.635 83.688 1.00 87.35 427 VAL Y O 1
ATOM 13048 N N . GLU D 1 448 ? 89.169 53.240 83.617 1.00 77.13 428 GLU Y N 1
ATOM 13049 C CA . GLU D 1 448 ? 88.643 53.991 84.754 1.00 69.85 428 GLU Y CA 1
ATOM 13050 C C . GLU D 1 448 ? 87.356 54.700 84.356 1.00 72.37 428 GLU Y C 1
ATOM 13051 O O . GLU D 1 448 ? 86.386 54.741 85.130 1.00 71.77 428 GLU Y O 1
ATOM 13057 N N . LYS D 1 449 ? 87.365 55.256 83.142 1.00 67.52 429 LYS Y N 1
ATOM 13058 C CA . LYS D 1 449 ? 86.202 55.932 82.568 1.00 65.48 429 LYS Y CA 1
ATOM 13059 C C . LYS D 1 449 ? 85.080 54.943 82.287 1.00 72.68 429 LYS Y C 1
ATOM 13060 O O . LYS D 1 449 ? 83.897 55.277 82.409 1.00 80.20 429 LYS Y O 1
ATOM 13066 N N . ALA D 1 450 ? 85.451 53.725 81.899 1.00 67.76 430 ALA Y N 1
ATOM 13067 C CA . ALA D 1 450 ? 84.456 52.730 81.517 1.00 57.64 430 ALA Y CA 1
ATOM 13068 C C . ALA D 1 450 ? 83.684 52.310 82.742 1.00 61.59 430 ALA Y C 1
ATOM 13069 O O . ALA D 1 450 ? 82.483 52.111 82.691 1.00 67.33 430 ALA Y O 1
ATOM 13071 N N . PHE D 1 451 ? 84.392 52.197 83.851 1.00 68.20 431 PHE Y N 1
ATOM 13072 C CA . PHE D 1 451 ? 83.782 51.811 85.103 1.00 70.92 431 PHE Y CA 1
ATOM 13073 C C . PHE D 1 451 ? 82.890 52.932 85.608 1.00 72.59 431 PHE Y C 1
ATOM 13074 O O . PHE D 1 451 ? 81.988 52.702 86.410 1.00 71.52 431 PHE Y O 1
ATOM 13082 N N . ALA D 1 452 ? 83.145 54.154 85.152 1.00 74.51 432 ALA Y N 1
ATOM 13083 C CA . ALA D 1 452 ? 82.391 55.301 85.666 1.00 72.51 432 ALA Y CA 1
ATOM 13084 C C . ALA D 1 452 ? 81.179 55.613 84.812 1.00 70.66 432 ALA Y C 1
ATOM 13085 O O . ALA D 1 452 ? 80.357 56.447 85.168 1.00 70.59 432 ALA Y O 1
ATOM 13087 N N . LEU D 1 453 ? 81.070 54.949 83.676 1.00 68.53 433 LEU Y N 1
ATOM 13088 C CA . LEU D 1 453 ? 79.889 55.126 82.857 1.00 72.43 433 LEU Y CA 1
ATOM 13089 C C . LEU D 1 453 ? 78.598 54.711 83.602 1.00 74.67 433 LEU Y C 1
ATOM 13090 O O . LEU D 1 453 ? 78.516 53.598 84.158 1.00 65.98 433 LEU Y O 1
ATOM 13095 N N . PRO D 1 454 ? 77.586 55.605 83.602 1.00 72.93 434 PRO Y N 1
ATOM 13096 C CA . PRO D 1 454 ? 76.296 55.367 84.255 1.00 67.36 434 PRO Y CA 1
ATOM 13097 C C . PRO D 1 454 ? 75.546 54.284 83.505 1.00 63.42 434 PRO Y C 1
ATOM 13098 O O . PRO D 1 454 ? 75.599 54.269 82.267 1.00 56.72 434 PRO Y O 1
ATOM 13102 N N . PRO D 1 455 ? 74.856 53.399 84.245 1.00 67.85 435 PRO Y N 1
ATOM 13103 C CA . PRO D 1 455 ? 74.114 52.240 83.722 1.00 65.37 435 PRO Y CA 1
ATOM 13104 C C . PRO D 1 455 ? 73.216 52.601 82.558 1.00 63.65 435 PRO Y C 1
ATOM 13105 O O . PRO D 1 455 ? 72.622 53.672 82.574 1.00 72.12 435 PRO Y O 1
ATOM 13109 N N . THR D 1 456 ? 73.114 51.723 81.567 1.00 63.20 436 THR Y N 1
ATOM 13110 C CA . THR D 1 456 ? 72.218 51.967 80.441 1.00 60.26 436 THR Y CA 1
ATOM 13111 C C . THR D 1 456 ? 70.951 51.109 80.473 1.00 65.75 436 THR Y C 1
ATOM 13112 O O . THR D 1 456 ? 70.050 51.301 79.661 1.00 74.21 436 THR Y O 1
ATOM 13116 N N . LEU D 1 457 ? 70.886 50.166 81.410 1.00 67.13 437 LEU Y N 1
ATOM 13117 C CA . LEU D 1 457 ? 69.675 49.382 81.656 1.00 63.58 437 LEU Y CA 1
ATOM 13118 C C . LEU D 1 457 ? 69.260 49.518 83.114 1.00 76.69 437 LEU Y C 1
ATOM 13119 O O . LEU D 1 457 ? 70.080 49.832 83.976 1.00 81.28 437 LEU Y O 1
ATOM 13124 N N . GLU D 1 458 ? 67.989 49.274 83.397 1.00 83.33 438 GLU Y N 1
ATOM 13125 C CA . GLU D 1 458 ? 67.504 49.394 84.761 1.00 96.78 438 GLU Y CA 1
ATOM 13126 C C . GLU D 1 458 ? 67.667 48.073 85.495 1.00 106.73 438 GLU Y C 1
ATOM 13127 O O . GLU D 1 458 ? 68.345 47.170 85.006 1.00 108.80 438 GLU Y O 1
ATOM 13133 N N . ALA D 1 459 ? 67.069 47.983 86.683 1.00 116.52 439 ALA Y N 1
ATOM 13134 C CA . ALA D 1 459 ? 66.785 46.700 87.346 1.00 124.16 439 ALA Y CA 1
ATOM 13135 C C . ALA D 1 459 ? 68.008 45.853 87.752 1.00 127.65 439 ALA Y C 1
ATOM 13136 O O . ALA D 1 459 ? 69.151 46.300 87.608 1.00 124.30 439 ALA Y O 1
ATOM 13138 N N . PRO D 1 460 ? 67.764 44.635 88.291 1.00 130.18 440 PRO Y N 1
ATOM 13139 C CA . PRO D 1 460 ? 68.852 43.696 88.587 1.00 128.20 440 PRO Y CA 1
ATOM 13140 C C . PRO D 1 460 ? 69.845 43.569 87.432 1.00 126.84 440 PRO Y C 1
ATOM 13141 O O . PRO D 1 460 ? 69.683 42.681 86.595 1.00 128.58 440 PRO Y O 1
#

Sequence (1686 aa):
APGVRQTIVQLLSHRDGKEIREYLHRFSGIDQERFAVIKVGGAVIQDDLPGLASALAFLQTVGLTPVVVHGGGPQLDAALEAADIPTERVDGLRVTRDEAPIIRDTLTQANLALVDAIRDAGGRAAAVPRGVFEADIVDADKLGRVGEPRHIHLDLVGSAARAGQAAILACLGETPDGTLVNINADVAVRALVHALQPYKVVFLTGTGGLLDEDGDILSSINLATDFGDLQADWVNGGRLKLEEIKRLLDDLPLSSSVSITRPSELARELFTHAGSGTLIRRGERVATDDKSSLDLGRLDNLVKAAFGRPAVEGYWDRLRVDRAFVTESYRAAAITTRLDGWVYLDKFAVLDDARRGEGLGRTVWNRVDYAPQLIWRSRTNNPVNGFYFEECDGAVRRDEWTVFWRGEGPVEVADVVEKAFALPPTLEAPAPGVRQTIVQLLSHRDGKEIREYLHRFSGIDQERFAVIKVGGAVIQDDLPGLASALAFLQTVGLTPVVVHGGGPQLDAALEAADIPTERVDGLRVTRDEAPIIRDTLTQANLALVDAIRDAGGRAAAVPRGVFEADIVDADKLGRVGEPRHIHLDLVGSAARAGQAAILACLGETPDGTLVNINADVAVRALVHALQPYKVVFLTGTGGLLDEDGDILSSINLATDFGDLQADWVNGGRLKLEEIKRLLDDLPLSSSVSITRPSELARELFTHAGSGTLIRRGERVATDDKSSLDLGRLDNLVKAAFGRPAVEGYWDRLRVDRAFVTESYRAAAITTRLDGWVYLDKFAVLDDARGEGLGRTVWNRVDYAPQLIWRSRTNNPVNGFYFEECDGAVRRDEWTVFWRGEGPVEVADVVEKAFALPPTLEAAPGVRQTIVQLLSHRDGKEIREYLHRFSGIDQERFAVIKVGGAVIQDDLPGLASALAFLQTVGLTPVVVHGGGPQLDAALEAADIPTERVDGLRVTRDEAPIIRDTLTQANLALVDAIRDAGGRAAAVPRGVFEADIVDADKLGRVGEPRHIHLDLVGSAARAGQAAILACLGETPDGTLVNINADVAVRALVHALQPYKVVFLTGTGGLLDEDGDILSSINLATDFGDLQADWVNGGRLKLEEIKRLLDDLPLSSSVSITRPSELARELFTHAGSGTLIRRGERVATDDKSSLDLGRLDNLVKAAFGRPAVEGYWDRLRVDRAFVTESYRAAAITTRLDGWVYLDKFAVLDDARGEGLGRTVWNRVDYAPQLIWRSRTNNPVNGFYFEECDGAVRRDEWTVFWRGEGPVEVADVVEKAFALPPTLEAQTIVQLLSHRDGKEIREYLHRFAVIKVGGAVIQDDLPGLASALAFLQTVGLTPVVVHGGGPQLDAALEAADIPTERVDGLRVTRDEAPIIRDTLTQANLALVDAIRDAGGRAAAVPRGVFEAHIHLDLVGSAARAGQAAILACLGETPDGTLVNINADVAVRALVHALQPYKVVFLTGTGGLLDEDGDILSSINLATDFGDLQADWVNGGRLKLEEIKRLLDDLPLSSSVSITRPSELARELFTHAGSGTLIRRGERVATDDKSSLDLGRLDNLVKAAFGRPAVEGYWDRLRVDRAFVTESYRAAAITTRLDGWVYLDKFAVLDDARGEGLGRTVWNRVDYAPQLIWRSRTNNPVNGFYFEECDGAVRRDEWTVFWRGEGPVEVADVVEKAFALPPTLEAP

InterPro domains:
  IPR000182 GNAT domain [PS51186] (295-438)
  IPR001048 Aspartate/glutamate/uridylate kinase [PF00696] (40-257)
  IPR004662 Acetylglutamate kinase family [TIGR00761] (40-261)
  IPR006855 Vertebrate-like NAGS Gcn5-related N-acetyltransferase (GNAT) domain [PF04768] (274-427)
  IPR006855 Vertebrate-like NAGS Gcn5-related N-acetyltransferase (GNAT) domain [PS51731] (292-438)
  IPR011242 Acetylglutamate kinase ArgB, GNAT domain-containing [PIRSF036441] (20-437)
  IPR016181 Acyl-CoA N-acyltransferase [SSF55729] (304-397)
  IPR036393 Acetylglutamate kinase-like superfamily [G3DSA:3.40.1160.10] (2-295)
  IPR036393 Acetylglutamate kinase-like superfamily [SSF53633] (12-292)
  IPR041734 N-Acetyl-L-glutamate kinase, fungal-type [cd04252] (41-288)

Foldseek 3Di:
DVVVLVVLLVVLVPVLSVLLNVLCVVCVDDLLAQAEEEEEELVCCVPVLLLLLLLQQVCLVSQHAYAYEYQNPPVLQVVCVVVDPDDAQPDPGRADAPVSVRSLVSQLVSLVVSQVSNVVSVHAADRAADDFFEFDQDPCPSRNQAGQGDGGDCPVVSVQSVVSHHYYYYQWYAYPVGRIGGYDRLSVSLRVCLVSLHQEYEYADAVFADADPVRAGAAEEQCQPCVVVCVDPSNDDVNVVSVSLLSSQVSHDQNHKYKTGHSNFSCVGSRPLDTSIYIYGPHFHDKDQDLVPDDVVLLQVLVCQQPPFGFDPCLSVPDRFPMKDATPVRQWIWTWDAQVRAIETPDTGHHPVCVSNCVSVVRVVVVVVHQKYKYKDFPPDPCVVVLVVVFPDWDDDHGMIMTIGHDDPVVCVVSVVVNVVDDDGGDDD/DVVFEVVLLVVLVDPLSVQLVVLLVVQVPPQLALAEEEEEELPCCVVPLLLLLLLQQVCLSSPHAHAYEYDNPPNLVVQQVVDDDWAADPVGLTADAEVSVSLLVRLQVSQVSNQVSNVVSPHAADRPAEDFFEFDDDPCNPRNFETQGPGGDCPVVSVCSVVSHHYYYYQWYAYPVRHIGGYDRLSVVLRVCLVSQHLEYEYADPAFADADPVGDQPAEDQQVPCVVVCCDDVNPVVVPVVVSQVSSQVSHPQSHKYWGGHSNQVCQQSRGLSGGYYIYTPHAADKDQDLVPDDPVLLQVQQCQQDVWGFDPCCSVPDRFPIKQATPVRQWIWTWDAQVNATETDDTGHHSVCSSRCVSVVRVVVVVVVQKYKYKDFPPDPCVVVQVVVFPDWDDDNGMIMTIGDDDCVVCVVVVVVRVVDDDRTDD/DVCLAVCLQVPLVVVLSVLQVVLLVVLPPPPQAQNEEEEEEQVCLVVPLLLQLLLVQVQLSSPHAYAYEYERVVQLVVQCVVVVHDWDCPVPGTAAAPVSVSRLVSLQVSLVSNQVSNVVSVHAADRDAEDFFAFDQPQCPNRNFATQRPGGDCVVVSVQSVVSHHYYYYQWHAYPVGHIGGYDRLNVVLRVCLVSLHQEYEYADPVFADADLVRHHDAEDQCCPCVVVCVDPSNDPVNVVSVSLVVSQVSHDQSHKYFYGHSVQVSQQSRALSHGHYIYGPHFDDKDQDLVPDDVVLLQVQQCQQPPFTFPPPLSVVARWRMKQATPNRQWIWTWDDQVHATETPDTGHHSVCSSNCVSVVRVVVVVVHQKYKYKDFPPPPCVVVLVVQFPDWDDDNGMIMTIGHDDCVVCVVSVVVNVPDDDRGDD/DPPQVVPPPPQCVLLSVVLVPFEEEEEQQLPLVPCLQLLLLLCQVCLVSPYAYAYEYFHHVVLQVVCVVVVHRFPCVVPRGFDDDVSVSRLVRQQVSQVSNCVSNVVNPHAADRDAEDAAECPGDCVVVVVQVVVSHHYRYYQWYYYPVGDIGGDDSLVVSQVVCLVPQGQEYEYADPPFADADPVGAHDAEAQCVVCVVVCCDDSNDPCNVVVVSVLSSQVSHDQSHKYWGGHSNQSVCNPGHDDRSHYIYTPFFADKDQDLVVDDVVLLQVQQVQQDVHTFPPCLSVPDRFPIKQATPVRQWIWTWDAQVNAIETDDTGHHPCVVSSVRSVVHVVVVVVHQWYKYKDFPPDPCVVVQVVVFPDWDDDNGMIMGIGDDDPVVCVVSVVVRVVDDDGGDDD

Solvent-accessible surface area: 73064 Å² total

CATH classification: 3.40.1160.10 (+1 more: 3.40.630.30)

Secondary structure (DSSP, 8-state):
-HHHHHHHHHHHH---HHHHHHHHHHTSSS-GGGSEEEEE-HHHHHH-HHHHHHHHHHHHHHT---EEEE--HHHHHHHHHHHS------SSS--B-TT--HHHHHHHHHHHHHHHHHHHTT--EEEE-SSSEEEEES-TTTTBSEEEEEEE--HHHHHHHHTT-EEEEE-EEE-TT--EEEEPHHHHHHHHHHHH--SEEEEE-SS-S-B-TTSSB--EEEHHHHTTT---SSS----HHHHHHHHHHHTS-TT-EEEEE-GGGHHHHHHSS--SSEEEE-----EES-GGGS-HHHHHHHHHHHSSSPBPTTHHHH---SEEEE-TTSSEEEEEEEETTEEEEEEEEE-HHHHHHTHHHHHHH---S-SSEEEEEETT-TTHHHHHHH-SEEEE-SSEEEEEE---HHHHHHHHHHHHHSPPSB---/-TTTHHHHHHHTT--THHHHHHHHHHHTS-TTT-SEEEEE-STHHHHTHHHHHHHHHHHHHTT---EEEE--THHHHHHHHTTS-----SSS---B-S---HHHHHHHHHHHHHHHHHHHTT--EEEESSSSEEEEE--HHHHBSEEEEEEE--HHHHHHHTTT-EEEEESEEE-TTS-EEEE-HHHHHHHHHHHH--SEEEEE-SS-S-B-SSSSB--EEEHHHHTTT---SSS----HHHHHHHHHHHTS-TT-EEEEE-GGGHHHHHHSSS-SSEEEE-----EES-GGGS-HHHHHHHHHHHSSSPBPTTHHHH---SEEEE-TTSSEEEEEEEETTEEEEEEEEE-HHHHHTTHHHHHHH---S-SSEEEEEETT-TTHHHHHHH-SEEEE-SSEEEEE----HHHHHHHHHHHTTSPP-B--/-HHHHHHHHHHHT---HHHHHHHHHHH---TTT-SEEEEE-HHHHHH-HHHHHHHHHHHHHTT--EEEEE--HHHHHHHHHHTT---B--SSS-BB-TT--HHHHHHHHHHHHHHHHHHHTT--EEEESSSSEEEE-TTHHHHBTB-EEEEE--HHHHHHHHTT-EEEEESEEE-TTS-EEE--HHHHHHHHHHHH--SEEEEE-SS-S-B-TTSSB--EEEHHHHTTT---TTS----HHHHHHHHHHHTS-TT-EEEEE-GGGHHHHHH-SS-SSEEEE-----EES-GGGS-HHHHHHHHHHHHSSPBPTTSTTT---SEEEE-TTSSEEEEEEEETTEEEEEEEEE-HHHHHHTHHHHHHH---S-SSEEEEEETT-TTHHHHHHH-SEEEE-SSEEEEEE---HHHHHHHHHHHHHSPPSB--/---STTS----TTTTTTTTT--EEEEE-GGGHHHHHHHHHHHHHHHHHTT--EEEEE---HHHHHHHTTTT-----TTSSS---S---HHHHHHHHHHHHHHHHHHTTT--EEEE-SSSB---B--HHHHHHHTTT-EEEEESEEE-SS--EEE--HHHHHHHHHHHH--SEEEEE-SS-S-B-SSS-B--EE-GGGTTTT---SS------HHHHHHHHHHTS-TT-EEE---GGGHHHHHTSS---S-EE------EES-GGGS-HHHHHHHHHHHSSSPBPTTHHHH---SEEEE-TTSSEEEEEEEETTEEEEEEEEE-HHHHTTTHHHHHHH---S-SSEEEEEETT-TTHHHHHHH-SEEEE-SSEEEEEE---HHHHHHHHHHHHHSPPSB---

Organism: Maricaulis maris (strain MCS10) (NCBI:txid394221)

Nearest PDB structures (foldseek):
  3s6k-assembly1_A  TM=8.488E-01  e=2.061E-50  Xanthomonas campestris pv. campestris str. 8004
  3zzi-assembly1_D  TM=7.994E-01  e=1.860E-40  Saccharomyces cerevisiae
  4ab7-assembly1_A  TM=6.459E-01  e=1.079E-40  Saccharomyces cerevisiae
  3zzf-assembly1_A  TM=8.521E-01  e=1.178E-32  Saccharomyces cerevisiae
  3u6u-assembly1_A  TM=7.810E-01  e=1.088E-13  Thermus thermophilus HB8

Radius of gyration: 43.42 Å; Cα contacts (8 Å, |Δi|>4): 3351; chains: 4; bounding box: 122×121×109 Å